Protein AF-0000000066465304 (afdb_homodimer)

Nearest PDB structures (foldseek):
  8gh6-assembly1_A  TM=4.533E-01  e=9.454E-10  Bombyx mori
  8uw3-assembly1_A  TM=4.690E-01  e=1.511E-08  Homo sapiens
  8sxu-assembly1_A  TM=4.057E-01  e=6.083E-07  Homo sapiens
  6usq-assembly1_A  TM=3.486E-01  e=1.284E-03  Tribolium castaneum
  8gh6-assembly1_A  TM=4.542E-01  e=4.093E-10  Bombyx mori

Foldseek 3Di:
DDPVVVVLVVVLVVLVVLLVVLVVLLVVLVVLLVVLQVVLVVDPDLLVSLLSLLQSLCVSVPHNVLSDDDDPVDPDDDPPCLVVCPLAPSVVSNVVNVVSVVVVVDVVCDPVNSVVSNVVSNVVSVLVSLLSVLLSLLSVQLSLCSVPVVPLDQPPPDPPDPPDRDDPLVVVVVVVLCVFFQDFDDFDLVLLLVVLCVLQVVDPQSVVLLVVLLVLLVVVVVVQLPDLQLAALVLLVLLLVLLVLLVQEDPSVNVVSVVCNVDRVSSHVLSNVLSVCSNVLLPDFFPDPAWAWDWAADLLGDIDIGTHGDPSVQSNQQQVLQSLLQSVLVSLLVSCPTPLFFQQDDDDDPVLLLQCCFQVVDPSPPVVVVFQFLSVVVVVCCSVQFQLNCGDNDSNDHQHCDRPDDDDDDQHNLNSVLLVQLLVLLVQVVCCQVPQKKKKWKWFFDVLQSNQRLSLLLSLCVSSVNDPSVSSSVVSQSFHFYDYVVVDPPDGTRTTRGGHHRSGSNSSSSQSSLCSSLQSQLCVQLRNFGWGDDRRITMGMDPPVSVLRSVVSNVVSCVNRVTGIDLQQTAMAMAGHDNPVPVPPPDDDPDPPDPPPPDPVPVPPCPDPPPPVPVRGRHHWHFFQQWTQDRVVSATAGNVVSVVVSLVQLLVQLVSGSRPLLNLQSCCCPLQPRLVSSLRFDFQSRALVSLVRSLVSSQVSQQVSQQPDPDDDPPDPRTRGDQSVVQVVSCVPPVDHDDDPLQACFDVQLSRSNRDDNSQQSVLQSVQRPDHLVVLQVVLVVVVVVVVVVSQVCCVVPNTDVVSVVVVVVVVPPPPDPDPPPPPPPPPPPHRDDPCSVCVSCSGNRSSNSVSSVRSSDRGDGHADDDDPLLLSQQSNFPDDPVDDADLRHNDPVVHDRRVSVSCVVCAVVCCVSNVGSRSHDRPSRPVVSVVVSNPDDNRGHD/DDPVVVVLVVVLVVLVVLLVVLVVLLVVLVVLLVVLQVVLVVDPDLLVSLLSLLQSLCVSVPHNVLSDDDDPVDPDDDPPCLVVCPLAPSVVSNVCNVVSVVVVVDVVCDPVNSVVSNVVSNVVSVLVSLLSVLLSLLSVQLSLCSVPVVPLDQPPPDPDDPPDRDDPLVVVQVVVLCVFFQDFDDFDLVLLLVVLCVQQVVDPQSVVLLVVLLVLLVVVVVVQLPDLQLAALVLLVLLLVLLVLLVQEDPSVNVVSVVCNVDRVSSHVLSNVLSVCSNVLLPDFFPDPAWAWDWAADLLGDIDIGTHGDPSVQSNQQQVLQSLLQSVLVSLLVSCPTPLFFQQDDDDDPVLLLQCCWQVVDPSPPVCVVPQFLSVVVVVCCSVQFQLNCGDNDSNDHQHCDRPDDDDDDQHNLNSVLLVQLLVLLVQVVCCQVPQKKKKWKWFFDVLQSNQRLSLLLSLCVSSVNDPSVSSSVVSQQFHFYDYVVVDPPDGTRTTRGGHHRSGSNSSSSQSSLCSSLQSQLCVQLRRFGWGDDRRITMGMGDPVSVLSSVVSNVVSCVNRVTGIDLQQTAMAMAGHDNPVPPPPPDDDPDPPDPPPPDPVPVPPPPDPPPPVPPRGRHHWHDFQQWTQDRVVSATAGNVVSVVVSLVQLLVQLVSGSRPLLNLQSCCCVLQPRLLSSLRFDFQSRALVSLVRSLVSSQVSQQVSQQPPPDDDPPDPRDRGDQSVVQVVSCVPPVDHDDDPLQACFDVQLSRSNRDDNSQQSVLQSVQRPDHLVVLQVVLVVVLVVVLVVSQVCCVVPNTDVVSVVVVVVVCPPPPDPDPPPPPPPPPPPHRDDPCSSCVSCSGNRSSNSVSSVRSSDRGDGHADDDDPLLLSQQSNFPDDPPDDADLRHNDPVVHDRRVSVSCVVCQVVCCVSNVGSRSHDRPSRPVVSVVVSNPDDNRGHD

Radius of gyration: 50.86 Å; Cα contacts (8 Å, |Δi|>4): 2459; chains: 2; bounding box: 109×138×116 Å

Solvent-accessible surface area (backbone atoms only — not comparable to full-atom values): 103966 Å² total; per-residue (Å²): 132,66,69,78,65,48,52,58,51,51,51,45,52,52,50,50,51,50,48,52,51,48,52,49,51,44,51,52,47,53,50,51,51,52,52,46,52,52,58,27,68,70,45,83,49,66,69,58,21,37,50,49,44,43,35,46,52,25,42,74,73,71,43,42,72,43,34,49,82,88,52,36,84,44,88,55,72,79,70,86,61,63,68,75,34,45,37,29,75,63,12,49,46,36,39,48,39,55,50,53,57,45,46,76,56,34,73,75,61,44,70,68,57,52,48,50,52,38,53,51,56,53,46,55,54,50,28,51,52,47,26,47,51,47,46,52,52,53,50,49,53,53,50,48,33,61,74,46,67,68,52,40,68,70,78,70,74,67,88,76,71,86,68,76,85,61,37,74,63,52,57,53,53,48,52,56,50,52,63,34,18,59,40,67,52,87,50,53,60,65,59,42,51,50,50,50,43,59,68,43,52,71,43,71,56,23,36,49,50,48,50,51,46,26,49,51,44,42,52,47,52,53,52,60,70,64,48,76,72,70,44,35,56,72,52,43,52,44,40,51,52,42,52,58,66,47,60,52,63,54,72,68,56,49,51,51,55,54,51,38,72,76,33,67,68,55,25,44,52,52,17,50,54,49,33,51,46,58,74,40,43,83,73,60,67,78,89,56,82,57,27,38,33,45,77,43,76,45,94,87,69,49,69,45,62,33,56,53,63,55,68,67,56,51,46,50,45,39,49,53,12,42,54,51,16,29,50,46,43,50,47,52,49,52,42,58,74,33,86,54,42,57,68,60,64,76,83,75,55,68,69,59,40,50,48,40,22,36,64,67,59,45,72,63,69,71,76,49,76,80,52,58,28,39,54,58,50,51,51,52,50,39,57,73,66,35,55,64,54,72,38,27,85,46,84,75,46,70,70,44,81,80,52,81,75,80,76,87,86,80,85,45,39,63,52,52,54,38,48,49,53,40,48,52,51,39,51,45,54,52,33,14,47,75,70,23,40,35,28,38,36,34,35,30,46,44,62,49,54,42,45,37,24,50,58,41,54,51,46,55,41,44,71,43,44,48,53,66,60,55,53,53,39,50,48,50,66,45,42,39,36,32,32,50,58,89,64,43,90,82,51,73,63,42,55,32,41,17,18,45,68,59,78,36,42,42,37,49,34,54,52,47,62,56,49,48,55,50,48,53,45,24,15,64,57,26,63,19,42,71,67,47,40,62,79,66,38,36,40,39,68,40,56,60,70,42,48,46,36,26,51,50,40,50,51,52,47,29,63,50,54,54,50,50,70,24,67,86,53,20,11,43,48,60,33,66,49,77,34,80,74,58,73,70,72,73,74,75,88,72,80,73,80,78,79,76,71,76,69,73,85,59,82,64,78,74,69,66,86,74,77,62,54,80,80,70,57,56,83,30,65,45,69,52,81,38,28,28,62,36,46,88,77,63,42,72,41,75,39,62,69,61,49,52,54,47,51,53,49,48,50,55,53,49,68,50,33,82,25,70,64,52,30,43,52,48,43,36,50,43,61,38,38,48,51,49,62,30,64,47,73,74,28,33,48,61,30,66,64,49,51,53,51,50,46,52,48,52,33,48,51,44,36,63,71,36,47,62,77,84,73,84,79,89,85,64,81,85,39,60,30,72,66,50,44,51,50,50,52,40,32,72,74,68,69,49,74,89,73,61,73,43,45,43,51,32,49,52,90,33,60,22,64,50,40,66,67,58,57,56,63,53,53,20,27,50,73,57,49,33,56,40,46,66,55,45,50,49,51,23,53,52,51,49,51,50,51,49,52,51,44,50,52,47,33,73,72,69,46,60,47,71,76,52,57,52,54,59,52,48,62,47,57,70,70,51,65,81,70,78,72,78,62,82,75,80,66,75,77,86,64,75,79,51,70,64,66,68,51,67,53,41,59,57,65,32,49,44,52,35,52,35,53,54,52,29,60,36,59,60,62,68,55,60,62,50,50,29,30,67,54,54,28,39,24,52,61,47,88,74,55,89,88,45,85,73,52,66,77,48,58,50,71,85,77,33,51,53,69,43,48,40,51,49,65,74,28,40,65,63,36,26,71,65,40,71,25,72,51,43,35,64,90,82,71,61,66,57,69,61,50,48,53,58,67,70,48,78,85,64,76,85,100,131,64,69,77,64,46,54,58,52,53,49,46,52,53,51,52,50,50,49,53,52,49,51,50,52,45,52,51,47,53,52,52,53,51,53,48,51,52,58,26,68,69,44,83,49,65,69,58,23,37,51,48,45,42,36,46,52,25,43,73,73,71,44,44,73,43,33,50,80,86,54,35,84,45,88,54,73,79,69,87,59,63,69,73,35,46,37,29,75,64,12,50,46,36,38,48,38,55,50,52,58,47,45,76,57,34,73,76,61,45,70,65,58,53,48,50,51,39,52,50,57,51,46,53,54,50,28,52,52,48,26,47,52,48,45,53,52,53,51,50,54,53,50,49,35,62,74,46,69,67,52,40,66,69,77,71,74,67,88,77,69,86,67,75,84,61,38,74,65,53,55,54,52,48,50,54,48,51,63,34,19,58,40,69,52,85,50,54,60,66,58,40,52,51,50,49,44,59,69,43,52,70,45,73,56,24,37,49,48,47,51,51,46,27,49,51,44,43,52,48,52,51,51,60,70,64,48,76,71,70,45,36,57,71,53,43,52,43,42,51,53,42,50,58,67,47,61,52,63,55,71,69,57,49,52,52,55,56,50,38,71,75,33,69,70,54,24,42,50,53,18,51,53,49,33,49,47,56,75,40,42,81,72,60,65,77,88,55,81,59,27,38,33,45,76,43,76,44,94,88,69,50,71,46,64,34,58,54,64,54,70,68,55,52,47,50,46,38,50,54,12,41,53,52,16,27,49,48,45,50,47,52,49,52,43,59,73,33,86,54,41,57,67,59,63,78,82,76,55,66,69,59,40,50,50,39,22,36,63,68,59,45,73,63,69,71,75,48,77,81,51,58,28,39,55,58,51,51,51,52,47,40,57,72,65,35,53,64,54,73,38,27,85,45,83,76,46,67,70,44,81,81,52,83,76,82,76,86,85,80,84,42,38,61,52,51,54,38,49,49,53,40,48,51,54,38,51,45,54,53,33,13,48,74,69,22,41,35,29,38,35,34,35,29,45,44,61,50,54,43,44,37,24,51,59,42,56,51,47,56,41,44,73,43,43,48,53,67,60,56,52,53,40,51,50,50,66,43,43,40,36,34,32,51,59,90,64,43,90,82,51,72,61,42,55,32,40,18,20,46,68,60,78,37,42,44,39,50,33,51,52,48,61,57,48,48,55,51,46,53,45,25,16,64,57,24,64,19,43,72,66,49,38,61,80,66,37,34,38,38,67,40,56,59,71,42,48,45,36,27,50,50,40,49,51,51,46,29,62,52,55,52,52,50,71,24,66,86,53,22,10,44,46,62,33,66,47,78,32,78,74,58,72,72,71,72,76,75,88,73,80,74,81,78,78,76,71,78,68,72,86,60,81,65,78,73,69,69,83,75,75,62,53,81,80,70,56,56,84,30,63,44,70,52,82,38,28,30,62,35,45,89,77,63,42,72,41,72,39,61,69,61,50,52,55,48,51,54,49,48,50,54,54,48,70,50,33,84,27,70,64,52,30,44,51,50,43,36,52,43,62,37,37,48,49,48,61,31,64,47,74,74,29,34,47,63,29,65,65,50,51,53,51,50,46,51,49,52,34,48,50,44,35,61,73,37,45,62,75,83,72,86,78,88,83,64,81,86,39,59,29,72,66,50,45,51,48,50,52,41,32,70,74,67,69,50,74,90,73,61,73,44,45,44,51,31,49,53,88,33,60,20,65,50,40,67,67,58,58,55,64,54,53,21,26,51,74,57,49,32,56,41,47,65,56,45,50,50,50,23,52,51,50,50,49,50,51,48,51,50,43,50,52,46,32,73,73,68,45,60,44,70,76,52,58,50,54,58,52,47,61,48,58,69,70,54,65,82,71,78,71,79,62,80,74,80,64,74,77,84,65,76,79,50,68,64,64,68,50,66,52,40,59,57,66,30,49,44,51,38,50,35,54,54,52,31,59,37,61,63,63,69,55,58,63,49,50,29,31,67,54,53,27,41,26,52,60,48,86,72,57,89,87,46,86,73,51,65,76,46,59,49,72,84,78,33,51,53,68,43,48,41,52,47,64,73,28,40,67,63,35,28,70,65,40,71,26,73,50,43,34,64,89,83,72,60,65,57,71,62,50,49,53,58,66,70,48,77,85,66,76,86,100

Sequence (1886 aa):
MSTTAALPQALQSITATKITELKKQRALFESRKSALLKEANSQTDLRERVRILLEGVTKIQGFPGDGLDTSDKDDAERDWNDRSCDGLTRSRYRNIRRFLFQSKYDSSISSGTLSSWEEELKRDLDLRSVKHEHALFFSQLVTEWLTNPNDPAAEEGTEGQSEHVGREEMHEQRAEWESLVFDPAQSDTAAIERYLEQLFAQTRLSQQALKDLRSSVKAFSKEMLADQKAFTPSTLKWIISGVISSDIFSPDKVVILKGFLENEDVAQEVADVLNMRLAQLDTWKWGSEVIPLEMRRQLNGKYRVYMDEDVLDALFLHYLGVQWGVKFKGIFGTFFNSHAWKRNAPPIPKRDLERRQYFLHENPKGDNDAQANLYKTRRETFERSYFMSQLPSTQGQTPTYDSDINGDLSTSPIDRKHSLLHLLITEARVAITLHGKITVLRSDFKWFGPSLPHSTLLTVLKFFHMPQIWLNFFKTFLEAPVRFVNDGPDAPARIRRRGVPMSHSLSDFLGEALLFCMDYSVSKSADGAFLYRLHDDFWFWGQEKLCVRAWGAMTEFSKVMGIEFNEEKTGTARLIGKNPRSSHQETSSSESEGVDEGGADNMSITSSASDINNNALPAGDLRWGFLKLDEGEGRFIIDQSQVDEHVKELKHQLDACRSIFSWIKAWNSYFARFFVNNFGKPAMCFGREHIEMAISTLQRIENELFMSPSNAYASTPRIHNAIDYLRLVIAQRFNVHNLPDGVFYFPVELGGLDLRNPLIPFLAIRENMRKTPEKTLEKAFIEDEKAYSAAKERFEKHGPSHTSAFVLNTYRRSHGGRDGSSSPSYKAPETFMSLEEFNKYTETTSKNLVLAYQELLVCPEQISVNRTPELMSEQSRLDDSPDEKLAPISSSWHSMNMYWKWVAELYCREMAKRYGGLAIVEKGVVPLGVLKVLREGKVKWQGMSTTAALPQALQSITATKITELKKQRALFESRKSALLKEANSQTDLRERVRILLEGVTKIQGFPGDGLDTSDKDDAERDWNDRSCDGLTRSRYRNIRRFLFQSKYDSSISSGTLSSWEEELKRDLDLRSVKHEHALFFSQLVTEWLTNPNDPAAEEGTEGQSEHVGREEMHEQRAEWESLVFDPAQSDTAAIERYLEQLFAQTRLSQQALKDLRSSVKAFSKEMLADQKAFTPSTLKWIISGVISSDIFSPDKVVILKGFLENEDVAQEVADVLNMRLAQLDTWKWGSEVIPLEMRRQLNGKYRVYMDEDVLDALFLHYLGVQWGVKFKGIFGTFFNSHAWKRNAPPIPKRDLERRQYFLHENPKGDNDAQANLYKTRRETFERSYFMSQLPSTQGQTPTYDSDINGDLSTSPIDRKHSLLHLLITEARVAITLHGKITVLRSDFKWFGPSLPHSTLLTVLKFFHMPQIWLNFFKTFLEAPVRFVNDGPDAPARIRRRGVPMSHSLSDFLGEALLFCMDYSVSKSADGAFLYRLHDDFWFWGQEKLCVRAWGAMTEFSKVMGIEFNEEKTGTARLIGKNPRSSHQETSSSESEGVDEGGADNMSITSSASDINNNALPAGDLRWGFLKLDEGEGRFIIDQSQVDEHVKELKHQLDACRSIFSWIKAWNSYFARFFVNNFGKPAMCFGREHIEMAISTLQRIENELFMSPSNAYASTPRIHNAIDYLRLVIAQRFNVHNLPDGVFYFPVELGGLDLRNPLIPFLAIRENMRKTPEKTLEKAFIEDEKAYSAAKERFEKHGPSHTSAFVLNTYRRSHGGRDGSSSPSYKAPETFMSLEEFNKYTETTSKNLVLAYQELLVCPEQISVNRTPELMSEQSRLDDSPDEKLAPISSSWHSMNMYWKWVAELYCREMAKRYGGLAIVEKGVVPLGVLKVLREGKVKWQG

Secondary structure (DSSP, 8-state):
--HHHHHHHHHHHHHHHHHHHHHHHHHHHHHHHHHHHHHHHT---HHHHHHHHHHHHHHHHT-GGGTSPP-SSS-PPP-TTGGGGTTSHHHHHHHHHHHHHHHHH-TTS-HHHHHHHHHHHHHHHHHHHHHHHHHHHHHHHHHHHHHSTT-S------SSS---SS-HHHHHHHHHHHHHHTS-----HHHHHHHHHHHHSSSHHHHHHHHHHHHHHHHHHHHHHH-TT---HHHHHHHHHHHHHHT-S-HHHHHHHHHHHH-HHHHHHHHHHHHHHHHTGGG---SSSSEEEEEEE-TTS-EEEEE---HHHHHHHHHHHHHHHHHHHHHHHHHHTSTTSPPSSPPPPHHHHHHHHHHH----SS-TTSS--HHHHHHHHIIIIITTTTS-SSTT----SS-----SSS--HHHHHHHHHHHHHHHHHHHHHHHSEEEEEEE-BTTHHHH-BHHHHHHHHHHTT--HHHHHHHHHHHS-EEEEGGG-TTSPPEE--BS--TT-HHHHHHHHHHHHHHHHHHHHHTTT---EEETTEEEEEE-HHHHHHHHHHHHHHHHHHT--B-GGG-EEEEEE---TTTTSTT-------------S--------SS---GGGS--PPPEETTEEEETTTTEEEE-HHHHHHHHHHHHHHHHT--SHHHHHHHHIIIIIIIIHHTT----TTT-HHHHHHHHHHHHHHHHHHH---S-S-TTSPP--SHHHHHHHHHHHHH------THHHHS-GGGT------THHHHHHHHTT--S-HHHHHHHHHHHHHHHHHHHHHHHHHH-S-HHHHHHHHHHHHHT--SS-----------SPPPHHHHTTTHHHH-HHHHHHHHHHH--PPPPPPPPPHHHHHHHHTS---TTSPPPSS-S-GGGS-HHHHHHHHHHHHHHHHHHSSS-SS-TTTS-HHHHHHHHHSPP----/--HHHHHHHHHHHHHHHHHHHHHHHHHHHHHHHHHHHHHHHT---HHHHHHHHHHHHHHHHT-GGGTSPP-SSS-PPP-TTGGGGTTSTHHHHHHHHHHHHHHHH-TTS-HHHHHHHHHHHHHHHHHHHHHHHHHHHHHHHHHHHHHSTT-S------SSS---SS-HHHHHHHHHHHHHHTS-----HHHHHHHHHHHHSSSHHHHHHHHHHHHHHHHHHHHHHH-TT---HHHHHHHHHHHHHHT-S-HHHHHHHHHHHH-HHHHHHHHHHHHHHHHTGGG---SSSSEEEEEEE-TTS-EEEEE---HHHHHHHHHHHHHHHHHHHHHHHHHHTSTTSPPSSPPPPHHHHHHHHHHH----SS-TTSS--HHHHHHHHIIIIITTTTS-SSTT----SS-----SSS--HHHHHHHHHHHHHHHHHHHHHHHSEEEEEEE-BTTHHHH-BHHHHHHHHHHTT--HHHHHHHHHHHS-EEEEGGG-TTSPPEE--BS--TT-HHHHHHHHHHHHHHHHHHHHHTTT---EEETTEEEEEE-HHHHHHHHHHHHHHHHHHT--B-GGG-EEEEEE---TTTTSTT----------------------SS---GGGS--PPPEETTEEEETTTTEEEE-HHHHHHHHHHHHHHHHT--SHHHHHHHHIIIIIIIIHHTT----TTT-HHHHHHHHHHHHHHHHHHH---S-S-TTSPPP-SHHHHHHHHHHHHH------THHHHS-GGGT------THHHHHHHHTT--S-HHHHHHHHHHHHHHHHHHHHHHHHHH-S-HHHHHHHHHHHHHT--SS-----------SPPPHHHHTTTHHHH-HHHHHHHHHHH--PPPPPPPPPHHHHHHHHTS---TTSPPPSS-S-GGGS-HHHHHHHHHHHHHHHHHHSSS-SS-TTTS-HHHHHHHHHSPP----

Organism: Ajellomyces capsulatus (strain G186AR / H82 / ATCC MYA-2454 / RMSCC 2432) (NCBI:txid447093)

Structure (mmCIF, N/CA/C/O backbone):
data_AF-0000000066465304-model_v1
#
loop_
_entity.id
_entity.type
_entity.pdbx_description
1 polymer 'Reverse transcriptase domain-containing protein'
#
loop_
_atom_site.group_PDB
_atom_site.id
_atom_site.type_symbol
_atom_site.label_atom_id
_atom_site.label_alt_id
_atom_site.label_comp_id
_atom_site.label_asym_id
_atom_site.label_entity_id
_atom_site.label_seq_id
_atom_site.pdbx_PDB_ins_code
_atom_site.Cartn_x
_atom_site.Cartn_y
_atom_site.Cartn_z
_atom_site.occupancy
_atom_site.B_iso_or_equiv
_atom_site.auth_seq_id
_atom_site.auth_comp_id
_atom_site.auth_asym_id
_atom_site.auth_atom_id
_atom_site.pdbx_PDB_model_num
ATOM 1 N N . MET A 1 1 ? -39.438 32.562 21.875 1 24.58 1 MET A N 1
ATOM 2 C CA . MET A 1 1 ? -38.781 31.375 22.406 1 24.58 1 MET A CA 1
ATOM 3 C C . MET A 1 1 ? -37.531 31.047 21.609 1 24.58 1 MET A C 1
ATOM 5 O O . MET A 1 1 ? -37.594 30.812 20.406 1 24.58 1 MET A O 1
ATOM 9 N N . SER A 1 2 ? -36.438 31.547 21.953 1 30.86 2 SER A N 1
ATOM 10 C CA . SER A 1 2 ? -35.25 31.781 21.172 1 30.86 2 SER A CA 1
ATOM 11 C C . SER A 1 2 ? -34.688 30.469 20.625 1 30.86 2 SER A C 1
ATOM 13 O O . SER A 1 2 ? -34.75 29.438 21.281 1 30.86 2 SER A O 1
ATOM 15 N N . THR A 1 3 ? -34.656 30.344 19.406 1 37.25 3 THR A N 1
ATOM 16 C CA . THR A 1 3 ? -34.156 29.281 18.562 1 37.25 3 THR A CA 1
ATOM 17 C C . THR A 1 3 ? -32.875 28.672 19.141 1 37.25 3 THR A C 1
ATOM 19 O O . THR A 1 3 ? -32.5 27.562 18.781 1 37.25 3 THR A O 1
ATOM 22 N N . THR A 1 4 ? -31.984 29.438 19.75 1 42.56 4 THR A N 1
ATOM 23 C CA . THR A 1 4 ? -30.688 29.016 20.297 1 42.56 4 THR A CA 1
ATOM 24 C C . THR A 1 4 ? -30.891 28 21.406 1 42.56 4 THR A C 1
ATOM 26 O O . THR A 1 4 ? -29.984 27.203 21.719 1 42.56 4 THR A O 1
ATOM 29 N N . ALA A 1 5 ? -32 28.125 22.281 1 48.56 5 ALA A N 1
ATOM 30 C CA . ALA A 1 5 ? -32.344 27.172 23.328 1 48.56 5 ALA A CA 1
ATOM 31 C C . ALA A 1 5 ? -32.781 25.828 22.75 1 48.56 5 ALA A C 1
ATOM 33 O O . ALA A 1 5 ? -32.75 24.797 23.422 1 48.56 5 ALA A O 1
ATOM 34 N N . ALA A 1 6 ? -33.188 25.891 21.531 1 52.84 6 ALA A N 1
ATOM 35 C CA . ALA A 1 6 ? -33.844 24.719 20.938 1 52.84 6 ALA A CA 1
ATOM 36 C C . ALA A 1 6 ? -32.781 23.719 20.453 1 52.84 6 ALA A C 1
ATOM 38 O O . ALA A 1 6 ? -33 22.5 20.547 1 52.84 6 ALA A O 1
ATOM 39 N N . LEU A 1 7 ? -31.562 24.125 19.969 1 57.12 7 LEU A N 1
ATOM 40 C CA . LEU A 1 7 ? -30.578 23.203 19.422 1 57.12 7 LEU A CA 1
ATOM 41 C C . LEU A 1 7 ? -29.953 22.344 20.516 1 57.12 7 LEU A C 1
ATOM 43 O O . LEU A 1 7 ? -29.875 21.125 20.391 1 57.12 7 LEU A O 1
ATOM 47 N N . PRO A 1 8 ? -29.734 23.031 21.641 1 62.78 8 PRO A N 1
ATOM 48 C CA . PRO A 1 8 ? -29.156 22.188 22.703 1 62.78 8 PRO A CA 1
ATOM 49 C C . PRO A 1 8 ? -30.156 21.172 23.234 1 62.78 8 PRO A C 1
ATOM 51 O O . PRO A 1 8 ? -29.781 20.031 23.547 1 62.78 8 PRO A O 1
ATOM 54 N N . GLN A 1 9 ? -31.406 21.578 23.219 1 66.31 9 GLN A N 1
ATOM 55 C CA . GLN A 1 9 ? -32.406 20.641 23.719 1 66.31 9 GLN A CA 1
ATOM 56 C C . GLN A 1 9 ? -32.656 19.5 22.734 1 66.31 9 GLN A C 1
ATOM 58 O O . GLN A 1 9 ? -32.812 18.344 23.125 1 66.31 9 GLN A O 1
ATOM 63 N N . ALA A 1 10 ? -32.656 19.859 21.516 1 68.31 10 ALA A N 1
ATOM 64 C CA . ALA A 1 10 ? -32.781 18.844 20.484 1 68.31 10 ALA A CA 1
ATOM 65 C C . ALA A 1 10 ? -31.594 17.891 20.484 1 68.31 10 ALA A C 1
ATOM 67 O O . ALA A 1 10 ? -31.766 16.672 20.359 1 68.31 10 ALA A O 1
ATOM 68 N N . LEU A 1 11 ? -30.5 18.453 20.656 1 74.12 11 LEU A N 1
ATOM 69 C CA . LEU A 1 11 ? -29.281 17.641 20.672 1 74.12 11 LEU A CA 1
ATOM 70 C C . LEU A 1 11 ? -29.234 16.766 21.906 1 74.12 11 LEU A C 1
ATOM 72 O O . LEU A 1 11 ? -28.75 15.633 21.859 1 74.12 11 LEU A O 1
ATOM 76 N N . GLN A 1 12 ? -29.781 17.234 22.984 1 77 12 GLN A N 1
ATOM 77 C CA . GLN A 1 12 ? -29.844 16.453 24.219 1 77 12 GLN A CA 1
ATOM 78 C C . GLN A 1 12 ? -30.766 15.25 24.062 1 77 12 GLN A C 1
ATOM 80 O O . GLN A 1 12 ? -30.453 14.156 24.547 1 77 12 GLN A O 1
ATOM 85 N N . SER A 1 13 ? -31.844 15.469 23.406 1 75.88 13 SER A N 1
ATOM 86 C CA . SER A 1 13 ? -32.812 14.383 23.188 1 75.88 13 SER A CA 1
ATOM 87 C C . SER A 1 13 ? -32.219 13.328 22.25 1 75.88 13 SER A C 1
ATOM 89 O O . SER A 1 13 ? -32.406 12.125 22.484 1 75.88 13 SER A O 1
ATOM 91 N N . ILE A 1 14 ? -31.625 13.734 21.281 1 72.31 14 ILE A N 1
ATOM 92 C CA . ILE A 1 14 ? -31.031 12.82 20.328 1 72.31 14 ILE A CA 1
ATOM 93 C C . ILE A 1 14 ? -29.938 12.008 21 1 72.31 14 ILE A C 1
ATOM 95 O O . ILE A 1 14 ? -29.828 10.797 20.797 1 72.31 14 ILE A O 1
ATOM 99 N N . THR A 1 15 ? -29.109 12.664 21.797 1 77.31 15 THR A N 1
ATOM 100 C CA . THR A 1 15 ? -28.031 11.992 22.5 1 77.31 15 THR A CA 1
ATOM 101 C C . THR A 1 15 ? -28.578 10.992 23.516 1 77.31 15 THR A C 1
ATOM 103 O O . THR A 1 15 ? -28.031 9.898 23.672 1 77.31 15 THR A O 1
ATOM 106 N N . ALA A 1 16 ? -29.641 11.375 24.141 1 79.31 16 ALA A N 1
ATOM 107 C CA . ALA A 1 16 ? -30.25 10.477 25.109 1 79.31 16 ALA A CA 1
ATOM 108 C C . ALA A 1 16 ? -30.797 9.227 24.438 1 79.31 16 ALA A C 1
ATOM 110 O O . ALA A 1 16 ? -30.688 8.117 24.969 1 79.31 16 ALA A O 1
ATOM 111 N N . THR A 1 17 ? -31.391 9.367 23.312 1 78.12 17 THR A N 1
ATOM 112 C CA . THR A 1 17 ? -31.891 8.242 22.547 1 78.12 17 THR A CA 1
ATOM 113 C C . THR A 1 17 ? -30.75 7.352 22.078 1 78.12 17 THR A C 1
ATOM 115 O O . THR A 1 17 ? -30.859 6.121 22.094 1 78.12 17 THR A O 1
ATOM 118 N N . LYS A 1 18 ? -29.75 7.988 21.625 1 76.56 18 LYS A N 1
ATOM 119 C CA . LYS A 1 18 ? -28.594 7.234 21.172 1 76.56 18 LYS A CA 1
ATOM 120 C C . LYS A 1 18 ? -27.969 6.426 22.312 1 76.56 18 LYS A C 1
ATOM 122 O O . LYS A 1 18 ? -27.516 5.297 22.109 1 76.56 18 LYS A O 1
ATOM 127 N N . ILE A 1 19 ? -27.969 6.934 23.5 1 83.06 19 ILE A N 1
ATOM 128 C CA . ILE A 1 19 ? -27.406 6.254 24.672 1 83.06 19 ILE A CA 1
ATOM 129 C C . ILE A 1 19 ? -28.25 5.035 25.016 1 83.06 19 ILE A C 1
ATOM 131 O O . ILE A 1 19 ? -27.719 3.971 25.344 1 83.06 19 ILE A O 1
ATOM 135 N N . THR A 1 20 ? -29.531 5.277 24.875 1 83.31 20 THR A N 1
ATOM 136 C CA . THR A 1 20 ? -30.438 4.168 25.172 1 83.31 20 THR A CA 1
ATOM 137 C C . THR A 1 20 ? -30.266 3.045 24.156 1 83.31 20 THR A C 1
ATOM 139 O O . THR A 1 20 ? -30.25 1.866 24.516 1 83.31 20 THR A O 1
ATOM 142 N N . GLU A 1 21 ? -30.141 3.443 22.969 1 82.06 21 GLU A N 1
ATOM 143 C CA . GLU A 1 21 ? -29.938 2.449 21.922 1 82.06 21 GLU A CA 1
ATOM 144 C C . GLU A 1 21 ? -28.594 1.741 22.094 1 82.06 21 GLU A C 1
ATOM 146 O O . GLU A 1 21 ? -28.484 0.542 21.828 1 82.06 21 GLU A O 1
ATOM 151 N N . LEU A 1 22 ? -27.594 2.447 22.484 1 85.19 22 LEU A N 1
ATOM 152 C CA . LEU A 1 22 ? -26.266 1.87 22.688 1 85.19 22 LEU A CA 1
ATOM 153 C C . LEU A 1 22 ? -26.281 0.895 23.859 1 85.19 22 LEU A C 1
ATOM 155 O O . LEU A 1 22 ? -25.609 -0.135 23.828 1 85.19 22 LEU A O 1
ATOM 159 N N . LYS A 1 23 ? -27.031 1.229 24.859 1 87.75 23 LYS A N 1
ATOM 160 C CA . LYS A 1 23 ? -27.156 0.338 26.016 1 87.75 23 LYS A CA 1
ATOM 161 C C . LYS A 1 23 ? -27.844 -0.964 25.625 1 87.75 23 LYS A C 1
ATOM 163 O O . LYS A 1 23 ? -27.453 -2.043 26.078 1 87.75 23 LYS A O 1
ATOM 168 N N . LYS A 1 24 ? -28.797 -0.815 24.781 1 88 24 LYS A N 1
ATOM 169 C CA . LYS A 1 24 ? -29.516 -1.999 24.312 1 88 24 LYS A CA 1
ATOM 170 C C . LYS A 1 24 ? -28.609 -2.867 23.438 1 88 24 LYS A C 1
ATOM 172 O O . LYS A 1 24 ? -28.609 -4.094 23.562 1 88 24 LYS A O 1
ATOM 177 N N . GLN A 1 25 ? -27.938 -2.238 22.578 1 85.81 25 GLN A N 1
ATOM 178 C CA . GLN A 1 25 ? -27.031 -2.961 21.703 1 85.81 25 GLN A CA 1
ATOM 179 C C . GLN A 1 25 ? -25.938 -3.676 22.5 1 85.81 25 GLN A C 1
ATOM 181 O O . GLN A 1 25 ? -25.562 -4.801 22.172 1 85.81 25 GLN A O 1
ATOM 186 N N . ARG A 1 26 ? -25.422 -2.988 23.516 1 89.75 26 ARG A N 1
ATOM 187 C CA . ARG A 1 26 ? -24.391 -3.598 24.359 1 89.75 26 ARG A CA 1
ATOM 188 C C . ARG A 1 26 ? -24.953 -4.801 25.109 1 89.75 26 ARG A C 1
ATOM 190 O O . ARG A 1 26 ? -24.297 -5.852 25.188 1 89.75 26 ARG A O 1
ATOM 197 N N . ALA A 1 27 ? -26.094 -4.633 25.609 1 91.56 27 ALA A N 1
ATOM 198 C CA . ALA A 1 27 ? -26.703 -5.727 26.344 1 91.56 27 ALA A CA 1
ATOM 199 C C . ALA A 1 27 ? -26.984 -6.926 25.438 1 91.56 27 ALA A C 1
ATOM 201 O O . ALA A 1 27 ? -26.75 -8.07 25.828 1 91.56 27 ALA A O 1
ATOM 202 N N . LEU A 1 28 ? -27.469 -6.617 24.281 1 90.25 28 LEU A N 1
ATOM 203 C CA . LEU A 1 28 ? -27.734 -7.68 23.312 1 90.25 28 LEU A CA 1
ATOM 204 C C . LEU A 1 28 ? -26.422 -8.375 22.906 1 90.25 28 LEU A C 1
ATOM 206 O O . LEU A 1 28 ? -26.375 -9.602 22.828 1 90.25 28 LEU A O 1
ATOM 210 N N . PHE A 1 29 ? -25.422 -7.645 22.672 1 93.44 29 PHE A N 1
ATOM 211 C CA . PHE A 1 29 ? -24.125 -8.211 22.312 1 93.44 29 PHE A CA 1
ATOM 212 C C . PHE A 1 29 ? -23.594 -9.086 23.422 1 93.44 29 PHE A C 1
ATOM 214 O O . PHE A 1 29 ? -23.109 -10.195 23.188 1 93.44 29 PHE A O 1
ATOM 221 N N . GLU A 1 30 ? -23.656 -8.609 24.625 1 94.56 30 GLU A N 1
ATOM 222 C CA . GLU A 1 30 ? -23.109 -9.352 25.75 1 94.56 30 GLU A CA 1
ATOM 223 C C . GLU A 1 30 ? -23.875 -10.656 25.969 1 94.56 30 GLU A C 1
ATOM 225 O O . GLU A 1 30 ? -23.297 -11.664 26.391 1 94.56 30 GLU A O 1
ATOM 230 N N . SER A 1 31 ? -25.125 -10.609 25.719 1 94.44 31 SER A N 1
ATOM 231 C CA . SER A 1 31 ? -25.938 -11.82 25.828 1 94.44 31 SER A CA 1
ATOM 232 C C . SER A 1 31 ? -25.531 -12.844 24.766 1 94.44 31 SER A C 1
ATOM 234 O O . SER A 1 31 ? -25.391 -14.031 25.062 1 94.44 31 SER A O 1
ATOM 236 N N . ARG A 1 32 ? -25.406 -12.375 23.562 1 93.94 32 ARG A N 1
ATOM 237 C CA . ARG A 1 32 ? -25 -13.258 22.469 1 93.94 32 ARG A CA 1
ATOM 238 C C . ARG A 1 32 ? -23.594 -13.797 22.703 1 93.94 32 ARG A C 1
ATOM 240 O O . ARG A 1 32 ? -23.312 -14.961 22.391 1 93.94 32 ARG A O 1
ATOM 247 N N . LYS A 1 33 ? -22.672 -12.898 23.141 1 95.94 33 LYS A N 1
ATOM 248 C CA . LYS A 1 33 ? -21.312 -13.305 23.453 1 95.94 33 LYS A CA 1
ATOM 249 C C . LYS A 1 33 ? -21.297 -14.414 24.5 1 95.94 33 LYS A C 1
ATOM 251 O O . LYS A 1 33 ? -20.609 -15.43 24.328 1 95.94 33 LYS A O 1
ATOM 256 N N . SER A 1 34 ? -22.078 -14.258 25.547 1 95.94 34 SER A N 1
ATOM 257 C CA . SER A 1 34 ? -22.109 -15.25 26.625 1 95.94 34 SER A CA 1
ATOM 258 C C . SER A 1 34 ? -22.688 -16.578 26.125 1 95.94 34 SER A C 1
ATOM 260 O O . SER A 1 34 ? -22.203 -17.641 26.516 1 95.94 34 SER A O 1
ATOM 262 N N . ALA A 1 35 ? -23.688 -16.531 25.312 1 95.62 35 ALA A N 1
ATOM 263 C CA . ALA A 1 35 ? -24.297 -17.734 24.734 1 95.62 35 ALA A CA 1
ATOM 264 C C . ALA A 1 35 ? -23.312 -18.469 23.844 1 95.62 35 ALA A C 1
ATOM 266 O O . ALA A 1 35 ? -23.234 -19.703 23.875 1 95.62 35 ALA A O 1
ATOM 267 N N . LEU A 1 36 ? -22.625 -17.703 23.031 1 95.94 36 LEU A N 1
ATOM 268 C CA . LEU A 1 36 ? -21.641 -18.281 22.109 1 95.94 36 LEU A CA 1
ATOM 269 C C . LEU A 1 36 ? -20.516 -18.953 22.891 1 95.94 36 LEU A C 1
ATOM 271 O O . LEU A 1 36 ? -20.094 -20.062 22.547 1 95.94 36 LEU A O 1
ATOM 275 N N . LEU A 1 37 ? -20 -18.297 23.953 1 96.5 37 LEU A N 1
ATOM 276 C CA . LEU A 1 37 ? -18.906 -18.859 24.734 1 96.5 37 LEU A CA 1
ATOM 277 C C . LEU A 1 37 ? -19.359 -20.109 25.484 1 96.5 37 LEU A C 1
ATOM 279 O O . LEU A 1 37 ? -18.578 -21.062 25.625 1 96.5 37 LEU A O 1
ATOM 283 N N . LYS A 1 38 ? -20.594 -20.125 25.906 1 95.81 38 LYS A N 1
ATOM 284 C CA . LYS A 1 38 ? -21.141 -21.312 26.562 1 95.81 38 LYS A CA 1
ATOM 285 C C . LYS A 1 38 ? -21.234 -22.484 25.609 1 95.81 38 LYS A C 1
ATOM 287 O O . LYS A 1 38 ? -20.891 -23.609 25.953 1 95.81 38 LYS A O 1
ATOM 292 N N . GLU A 1 39 ? -21.656 -22.234 24.422 1 95.56 39 GLU A N 1
ATOM 293 C CA . GLU A 1 39 ? -21.75 -23.266 23.406 1 95.56 39 GLU A CA 1
ATOM 294 C C . GLU A 1 39 ? -20.375 -23.797 23.016 1 95.56 39 GLU A C 1
ATOM 296 O O . GLU A 1 39 ? -20.188 -25.016 22.875 1 95.56 39 GLU A O 1
ATOM 301 N N . ALA A 1 40 ? -19.438 -22.906 22.812 1 96.19 40 ALA A N 1
ATOM 302 C CA . ALA A 1 40 ? -18.078 -23.297 22.438 1 96.19 40 ALA A CA 1
ATOM 303 C C . ALA A 1 40 ? -17.422 -24.109 23.562 1 96.19 40 ALA A C 1
ATOM 305 O O . ALA A 1 40 ? -16.781 -25.125 23.297 1 96.19 40 ALA A O 1
ATOM 306 N N . ASN A 1 41 ? -17.625 -23.688 24.812 1 93.5 41 ASN A N 1
ATOM 307 C CA . ASN A 1 41 ? -16.984 -24.328 25.953 1 93.5 41 ASN A CA 1
ATOM 308 C C . ASN A 1 41 ? -17.594 -25.703 26.234 1 93.5 41 ASN A C 1
ATOM 310 O O . ASN A 1 41 ? -16.984 -26.531 26.922 1 93.5 41 ASN A O 1
ATOM 314 N N . SER A 1 42 ? -18.703 -25.969 25.672 1 93.31 42 SER A N 1
ATOM 315 C CA . SER A 1 42 ? -19.359 -27.266 25.875 1 93.31 42 SER A CA 1
ATOM 316 C C . SER A 1 42 ? -18.734 -28.344 25 1 93.31 42 SER A C 1
ATOM 318 O O . SER A 1 42 ? -18.906 -29.531 25.25 1 93.31 42 SER A O 1
ATOM 320 N N . GLN A 1 43 ? -17.984 -27.922 24 1 93.31 43 GLN A N 1
ATOM 321 C CA . GLN A 1 43 ? -17.344 -28.875 23.094 1 93.31 43 GLN A CA 1
ATOM 322 C C . GLN A 1 43 ? -15.977 -29.297 23.625 1 93.31 43 GLN A C 1
ATOM 324 O O . GLN A 1 43 ? -15.219 -28.484 24.125 1 93.31 43 GLN A O 1
ATOM 329 N N . THR A 1 44 ? -15.688 -30.516 23.469 1 91.25 44 THR A N 1
ATOM 330 C CA . THR A 1 44 ? -14.406 -31.031 23.938 1 91.25 44 THR A CA 1
ATOM 331 C C . THR A 1 44 ? -13.375 -31.016 22.812 1 91.25 44 THR A C 1
ATOM 333 O O . THR A 1 44 ? -12.172 -30.891 23.062 1 91.25 44 THR A O 1
ATOM 336 N N . ASP A 1 45 ? -13.867 -31.141 21.625 1 93.62 45 ASP A N 1
ATOM 337 C CA . ASP A 1 45 ? -12.961 -31.125 20.484 1 93.62 45 ASP A CA 1
ATOM 338 C C . ASP A 1 45 ? -12.516 -29.703 20.141 1 93.62 45 ASP A C 1
ATOM 340 O O . ASP A 1 45 ? -13.352 -28.828 19.938 1 93.62 45 ASP A O 1
ATOM 344 N N . LEU A 1 46 ? -11.211 -29.516 20.156 1 94.12 46 LEU A N 1
ATOM 345 C CA . LEU A 1 46 ? -10.648 -28.203 19.938 1 94.12 46 LEU A CA 1
ATOM 346 C C . LEU A 1 46 ? -11.07 -27.656 18.578 1 94.12 46 LEU A C 1
ATOM 348 O O . LEU A 1 46 ? -11.375 -26.469 18.438 1 94.12 46 LEU A O 1
ATOM 352 N N . ARG A 1 47 ? -11.023 -28.453 17.484 1 94.38 47 ARG A N 1
ATOM 353 C CA . ARG A 1 47 ? -11.398 -28.016 16.141 1 94.38 47 ARG A CA 1
ATOM 354 C C . ARG A 1 47 ? -12.859 -27.578 16.094 1 94.38 47 ARG A C 1
ATOM 356 O O . ARG A 1 47 ? -13.195 -26.562 15.484 1 94.38 47 ARG A O 1
ATOM 363 N N . GLU A 1 48 ? -13.695 -28.312 16.75 1 95.19 48 GLU A N 1
ATOM 364 C CA . GLU A 1 48 ? -15.117 -27.984 16.781 1 95.19 48 GLU A CA 1
ATOM 365 C C . GLU A 1 48 ? -15.359 -26.688 17.562 1 95.19 48 GLU A C 1
ATOM 367 O O . GLU A 1 48 ? -16.25 -25.906 17.234 1 95.19 48 GLU A O 1
ATOM 372 N N . ARG A 1 49 ? -14.609 -26.531 18.609 1 96.31 49 ARG A N 1
ATOM 373 C CA . ARG A 1 49 ? -14.719 -25.297 19.375 1 96.31 49 ARG A CA 1
ATOM 374 C C . ARG A 1 49 ? -14.375 -24.094 18.516 1 96.31 49 ARG A C 1
ATOM 376 O O . ARG A 1 49 ? -15.07 -23.078 18.547 1 96.31 49 ARG A O 1
ATOM 383 N N . VAL A 1 50 ? -13.289 -24.203 17.781 1 96.44 50 VAL A N 1
ATOM 384 C CA . VAL A 1 50 ? -12.859 -23.109 16.906 1 96.44 50 VAL A CA 1
ATOM 385 C C . VAL A 1 50 ? -13.914 -22.859 15.836 1 96.44 50 VAL A C 1
ATOM 387 O O . VAL A 1 50 ? -14.195 -21.703 15.492 1 96.44 50 VAL A O 1
ATOM 390 N N . ARG A 1 51 ? -14.516 -23.922 15.297 1 96 51 ARG A N 1
ATOM 391 C CA . ARG A 1 51 ? -15.555 -23.781 14.281 1 96 51 ARG A CA 1
ATOM 392 C C . ARG A 1 51 ? -16.766 -23.031 14.82 1 96 51 ARG A C 1
ATOM 394 O O . ARG A 1 51 ? -17.25 -22.094 14.18 1 96 51 ARG A O 1
ATOM 401 N N . ILE A 1 52 ? -17.188 -23.391 16.016 1 96.5 52 ILE A N 1
ATOM 402 C CA . ILE A 1 52 ? -18.359 -22.766 16.641 1 96.5 52 ILE A CA 1
ATOM 403 C C . ILE A 1 52 ? -18.078 -21.281 16.906 1 96.5 52 ILE A C 1
ATOM 405 O O . ILE A 1 52 ? -18.922 -20.438 16.625 1 96.5 52 ILE A O 1
ATOM 409 N N . LEU A 1 53 ? -16.891 -21.047 17.406 1 96.75 53 LEU A N 1
ATOM 410 C CA . LEU A 1 53 ? -16.5 -19.672 17.688 1 96.75 53 LEU A CA 1
ATOM 411 C C . LEU A 1 53 ? -16.438 -18.844 16.406 1 96.75 53 LEU A C 1
ATOM 413 O O . LEU A 1 53 ? -16.906 -17.703 16.359 1 96.75 53 LEU A O 1
ATOM 417 N N . LEU A 1 54 ? -15.82 -19.438 15.328 1 96.56 54 LEU A N 1
ATOM 418 C CA . LEU A 1 54 ? -15.68 -18.734 14.055 1 96.56 54 LEU A CA 1
ATOM 419 C C . LEU A 1 54 ? -17.047 -18.391 13.477 1 96.56 54 LEU A C 1
ATOM 421 O O . LEU A 1 54 ? -17.297 -17.25 13.078 1 96.56 54 LEU A O 1
ATOM 425 N N . GLU A 1 55 ? -18 -19.297 13.477 1 95.94 55 GLU A N 1
ATOM 426 C CA . GLU A 1 55 ? -19.328 -19.078 12.945 1 95.94 55 GLU A CA 1
ATOM 427 C C . GLU A 1 55 ? -20.109 -18.078 13.797 1 95.94 55 GLU A C 1
ATOM 429 O O . GLU A 1 55 ? -20.828 -17.219 13.266 1 95.94 55 GLU A O 1
ATOM 434 N N . GLY A 1 56 ? -19.906 -18.203 15.094 1 95.38 56 GLY A N 1
ATOM 435 C CA . GLY A 1 56 ? -20.578 -17.281 15.992 1 95.38 56 GLY A CA 1
ATOM 436 C C . GLY A 1 56 ? -20.078 -15.852 15.875 1 95.38 56 GLY A C 1
ATOM 437 O O . GLY A 1 56 ? -20.859 -14.906 15.828 1 95.38 56 GLY A O 1
ATOM 438 N N . VAL A 1 57 ? -18.75 -15.695 15.836 1 95 57 VAL A N 1
ATOM 439 C CA . VAL A 1 57 ? -18.141 -14.375 15.758 1 95 57 VAL A CA 1
ATOM 440 C C . VAL A 1 57 ? -18.531 -13.703 14.445 1 95 57 VAL A C 1
ATOM 442 O O . VAL A 1 57 ? -18.875 -12.516 14.43 1 95 57 VAL A O 1
ATOM 445 N N . THR A 1 58 ? -18.438 -14.445 13.312 1 94 58 THR A N 1
ATOM 446 C CA . THR A 1 58 ? -18.766 -13.867 12.016 1 94 58 THR A CA 1
ATOM 447 C C . THR A 1 58 ? -20.25 -13.523 11.938 1 94 58 THR A C 1
ATOM 449 O O . THR A 1 58 ? -20.625 -12.539 11.305 1 94 58 THR A O 1
ATOM 452 N N . LYS A 1 59 ? -21.109 -14.258 12.586 1 92.12 59 LYS A N 1
ATOM 453 C CA . LYS A 1 59 ? -22.531 -13.953 12.656 1 92.12 59 LYS A CA 1
ATOM 454 C C . LYS A 1 59 ? -22.781 -12.672 13.445 1 92.12 59 LYS A C 1
ATOM 456 O O . LYS A 1 59 ? -23.562 -11.82 13.023 1 92.12 59 LYS A O 1
ATOM 461 N N . ILE A 1 60 ? -22.125 -12.594 14.523 1 90.75 60 ILE A N 1
ATOM 462 C CA . ILE A 1 60 ? -22.281 -11.43 15.383 1 90.75 60 ILE A CA 1
ATOM 463 C C . ILE A 1 60 ? -21.781 -10.18 14.648 1 90.75 60 ILE A C 1
ATOM 465 O O . ILE A 1 60 ? -22.344 -9.094 14.797 1 90.75 60 ILE A O 1
ATOM 469 N N . GLN A 1 61 ? -20.766 -10.352 13.812 1 86.69 61 GLN A N 1
ATOM 470 C CA . GLN A 1 61 ? -20.188 -9.227 13.07 1 86.69 61 GLN A CA 1
ATOM 471 C C . GLN A 1 61 ? -21.047 -8.875 11.859 1 86.69 61 GLN A C 1
ATOM 473 O O . GLN A 1 61 ? -20.859 -7.828 11.242 1 86.69 61 GLN A O 1
ATOM 478 N N . GLY A 1 62 ? -22 -9.758 11.484 1 83.5 62 GLY A N 1
ATOM 479 C CA . GLY A 1 62 ? -22.938 -9.453 10.422 1 83.5 62 GLY A CA 1
ATOM 480 C C . GLY A 1 62 ? -22.562 -10.094 9.094 1 83.5 62 GLY A C 1
ATOM 481 O O . GLY A 1 62 ? -23.141 -9.773 8.055 1 83.5 62 GLY A O 1
ATOM 482 N N . PHE A 1 63 ? -21.484 -10.906 9.125 1 86.62 63 PHE A N 1
ATOM 483 C CA . PHE A 1 63 ? -21.062 -11.57 7.898 1 86.62 63 PHE A CA 1
ATOM 484 C C . PHE A 1 63 ? -20.953 -13.078 8.109 1 86.62 63 PHE A C 1
ATOM 486 O O . PHE A 1 63 ? -19.875 -13.656 7.992 1 86.62 63 PHE A O 1
ATOM 493 N N . PRO A 1 64 ? -22 -13.711 8.305 1 88.81 64 PRO A N 1
ATOM 494 C CA . PRO A 1 64 ? -21.969 -15.148 8.594 1 88.81 64 PRO A CA 1
ATOM 495 C C . PRO A 1 64 ? -21.344 -15.961 7.465 1 88.81 64 PRO A C 1
ATOM 497 O O . PRO A 1 64 ? -20.766 -17.031 7.711 1 88.81 64 PRO A O 1
ATOM 500 N N . GLY A 1 65 ? -21.375 -15.492 6.242 1 84.25 65 GLY A N 1
ATOM 501 C CA . GLY A 1 65 ? -20.812 -16.203 5.098 1 84.25 65 GLY A CA 1
ATOM 502 C C . GLY A 1 65 ? -19.312 -16.344 5.172 1 84.25 65 GLY A C 1
ATOM 503 O O . GLY A 1 65 ? -18.734 -17.234 4.531 1 84.25 65 GLY A O 1
ATOM 504 N N . ASP A 1 66 ? -18.641 -15.562 5.949 1 88.19 66 ASP A N 1
ATOM 505 C CA . ASP A 1 66 ? -17.188 -15.602 6.066 1 88.19 66 ASP A CA 1
ATOM 506 C C . ASP A 1 66 ? -16.734 -16.828 6.852 1 88.19 66 ASP A C 1
ATOM 508 O O . ASP A 1 66 ? -15.609 -17.297 6.691 1 88.19 66 ASP A O 1
ATOM 512 N N . GLY A 1 67 ? -17.672 -17.344 7.719 1 90 67 GLY A N 1
ATOM 513 C CA . GLY A 1 67 ? -17.266 -18.453 8.578 1 90 67 GLY A CA 1
ATOM 514 C C . GLY A 1 67 ? -17.844 -19.781 8.156 1 90 67 GLY A C 1
ATOM 515 O O . GLY A 1 67 ? -17.484 -20.828 8.703 1 90 67 GLY A O 1
ATOM 516 N N . LEU A 1 68 ? -18.656 -19.781 7.141 1 87.25 68 LEU A N 1
ATOM 517 C CA . LEU A 1 68 ? -19.328 -21 6.707 1 87.25 68 LEU A CA 1
ATOM 518 C C . LEU A 1 68 ? -18.641 -21.578 5.469 1 87.25 68 LEU A C 1
ATOM 520 O O . LEU A 1 68 ? -18.219 -20.828 4.582 1 87.25 68 LEU A O 1
ATOM 524 N N . ASP A 1 69 ? -18.547 -22.875 5.438 1 83.75 69 ASP A N 1
ATOM 525 C CA . ASP A 1 69 ? -17.953 -23.562 4.297 1 83.75 69 ASP A CA 1
ATOM 526 C C . ASP A 1 69 ? -18.828 -23.422 3.055 1 83.75 69 ASP A C 1
ATOM 528 O O . ASP A 1 69 ? -20.047 -23.219 3.164 1 83.75 69 ASP A O 1
ATOM 532 N N . THR A 1 70 ? -18.188 -23.531 1.917 1 78.62 70 THR A N 1
ATOM 533 C CA . THR A 1 70 ? -18.922 -23.453 0.657 1 78.62 70 THR A CA 1
ATOM 534 C C . THR A 1 70 ? -19.609 -24.781 0.355 1 78.62 70 THR A C 1
ATOM 536 O O . THR A 1 70 ? -19.266 -25.812 0.935 1 78.62 70 THR A O 1
ATOM 539 N N . SER A 1 71 ? -20.688 -24.75 -0.331 1 79.31 71 SER A N 1
ATOM 540 C CA . SER A 1 71 ? -21.422 -25.953 -0.721 1 79.31 71 SER A CA 1
ATOM 541 C C . SER A 1 71 ? -21.594 -26.016 -2.232 1 79.31 71 SER A C 1
ATOM 543 O O . SER A 1 71 ? -21.656 -24.984 -2.906 1 79.31 71 SER A O 1
ATOM 545 N N . ASP A 1 72 ? -21.422 -27.234 -2.826 1 76 72 ASP A N 1
ATOM 546 C CA . ASP A 1 72 ? -21.703 -27.422 -4.246 1 76 72 ASP A CA 1
ATOM 547 C C . ASP A 1 72 ? -23.156 -27.812 -4.473 1 76 72 ASP A C 1
ATOM 549 O O . ASP A 1 72 ? -23.578 -28.016 -5.613 1 76 72 ASP A O 1
ATOM 553 N N . LYS A 1 73 ? -23.859 -28.047 -3.436 1 74.56 73 LYS A N 1
ATOM 554 C CA . LYS A 1 73 ? -25.25 -28.484 -3.555 1 74.56 73 LYS A CA 1
ATOM 555 C C . LYS A 1 73 ? -26.188 -27.297 -3.75 1 74.56 73 LYS A C 1
ATOM 557 O O . LYS A 1 73 ? -27.25 -27.438 -4.371 1 74.56 73 LYS A O 1
ATOM 562 N N . ASP A 1 74 ? -25.609 -26.188 -3.127 1 65.12 74 ASP A N 1
ATOM 563 C CA . ASP A 1 74 ? -26.516 -25.047 -3.176 1 65.12 74 ASP A CA 1
ATOM 564 C C . ASP A 1 74 ? -26.125 -24.094 -4.309 1 65.12 74 ASP A C 1
ATOM 566 O O . ASP A 1 74 ? -24.969 -24.062 -4.73 1 65.12 74 ASP A O 1
ATOM 570 N N . ASP A 1 75 ? -27.031 -23.828 -5.336 1 58.66 75 ASP A N 1
ATOM 571 C CA . ASP A 1 75 ? -26.781 -22.891 -6.426 1 58.66 75 ASP A CA 1
ATOM 572 C C . ASP A 1 75 ? -26.172 -21.578 -5.91 1 58.66 75 ASP A C 1
ATOM 574 O O . ASP A 1 75 ? -26.625 -20.5 -6.258 1 58.66 75 ASP A O 1
ATOM 578 N N . ALA A 1 76 ? -25.297 -21.812 -4.988 1 59.66 76 ALA A N 1
ATOM 579 C CA . ALA A 1 76 ? -24.797 -20.547 -4.477 1 59.66 76 ALA A CA 1
ATOM 580 C C . ALA A 1 76 ? -23.812 -19.906 -5.457 1 59.66 76 ALA A C 1
ATOM 582 O O . ALA A 1 76 ? -23.016 -20.609 -6.09 1 59.66 76 ALA A O 1
ATOM 583 N N . GLU A 1 77 ? -24.172 -18.719 -5.84 1 60.34 77 GLU A N 1
ATOM 584 C CA . GLU A 1 77 ? -23.391 -17.922 -6.777 1 60.34 77 GLU A CA 1
ATOM 585 C C . GLU A 1 77 ? -22 -17.625 -6.223 1 60.34 77 GLU A C 1
ATOM 587 O O . GLU A 1 77 ? -21.812 -17.547 -5.004 1 60.34 77 GLU A O 1
ATOM 592 N N . ARG A 1 78 ? -21.062 -17.75 -7.027 1 59.94 78 ARG A N 1
ATOM 593 C CA . ARG A 1 78 ? -19.688 -17.359 -6.719 1 59.94 78 ARG A CA 1
ATOM 594 C C . ARG A 1 78 ? -19.641 -15.938 -6.164 1 59.94 78 ARG A C 1
ATOM 596 O O . ARG A 1 78 ? -20.359 -15.055 -6.645 1 59.94 78 ARG A O 1
ATOM 603 N N . ASP A 1 79 ? -18.969 -15.852 -4.961 1 64.12 79 ASP A N 1
ATOM 604 C CA . ASP A 1 79 ? -18.75 -14.5 -4.445 1 64.12 79 ASP A CA 1
ATOM 605 C C . ASP A 1 79 ? -17.672 -13.773 -5.234 1 64.12 79 ASP A C 1
ATOM 607 O O . ASP A 1 79 ? -16.484 -13.953 -4.973 1 64.12 79 ASP A O 1
ATOM 611 N N . TRP A 1 80 ? -18.062 -13.102 -6.32 1 57.19 80 TRP A N 1
ATOM 612 C CA . TRP A 1 80 ? -17.141 -12.383 -7.188 1 57.19 80 TRP A CA 1
ATOM 613 C C . TRP A 1 80 ? -16.391 -11.312 -6.406 1 57.19 80 TRP A C 1
ATOM 615 O O . TRP A 1 80 ? -15.359 -10.812 -6.867 1 57.19 80 TRP A O 1
ATOM 625 N N . ASN A 1 81 ? -16.891 -11.117 -5.184 1 60.94 81 ASN A N 1
ATOM 626 C CA . ASN A 1 81 ? -16.281 -10.023 -4.438 1 60.94 81 ASN A CA 1
ATOM 627 C C . ASN A 1 81 ? -15.344 -10.547 -3.346 1 60.94 81 ASN A C 1
ATOM 629 O O . ASN A 1 81 ? -15.117 -9.867 -2.342 1 60.94 81 ASN A O 1
ATOM 633 N N . ASP A 1 82 ? -14.836 -11.727 -3.512 1 69.44 82 ASP A N 1
ATOM 634 C CA . ASP A 1 82 ? -13.969 -12.289 -2.48 1 69.44 82 ASP A CA 1
ATOM 635 C C . ASP A 1 82 ? -12.727 -11.422 -2.268 1 69.44 82 ASP A C 1
ATOM 637 O O . ASP A 1 82 ? -12.281 -11.234 -1.134 1 69.44 82 ASP A O 1
ATOM 641 N N . ARG A 1 83 ? -12.336 -10.656 -3.266 1 67.94 83 ARG A N 1
ATOM 642 C CA . ARG A 1 83 ? -11.125 -9.844 -3.193 1 67.94 83 ARG A CA 1
ATOM 643 C C . ARG A 1 83 ? -11.391 -8.531 -2.473 1 67.94 83 ARG A C 1
ATOM 645 O O . ARG A 1 83 ? -10.461 -7.887 -1.983 1 67.94 83 ARG A O 1
ATOM 652 N N . SER A 1 84 ? -12.57 -8.266 -2.406 1 70.56 84 SER A N 1
ATOM 653 C CA . SER A 1 84 ? -12.914 -6.984 -1.797 1 70.56 84 SER A CA 1
ATOM 654 C C . SER A 1 84 ? -12.633 -6.992 -0.299 1 70.56 84 SER A C 1
ATOM 656 O O . SER A 1 84 ? -12.555 -5.938 0.33 1 70.56 84 SER A O 1
ATOM 658 N N . CYS A 1 85 ? -12.297 -8.18 0.266 1 80 85 CYS A N 1
ATOM 659 C CA . CYS A 1 85 ? -12.086 -8.273 1.706 1 80 85 CYS A CA 1
ATOM 660 C C . CYS A 1 85 ? -10.609 -8.164 2.049 1 80 85 CYS A C 1
ATOM 662 O O . CYS A 1 85 ? -10.242 -8.086 3.223 1 80 85 CYS A O 1
ATOM 664 N N . ASP A 1 86 ? -9.789 -8.023 1.03 1 79.12 86 ASP A N 1
ATOM 665 C CA . ASP A 1 86 ? -8.359 -7.934 1.296 1 79.12 86 ASP A CA 1
ATOM 666 C C . ASP A 1 86 ? -8.023 -6.68 2.1 1 79.12 86 ASP A C 1
ATOM 668 O O . ASP A 1 86 ? -8.539 -5.594 1.81 1 79.12 86 ASP A O 1
ATOM 672 N N . GLY A 1 87 ? -7.254 -6.91 3.053 1 77.31 87 GLY A N 1
ATOM 673 C CA . GLY A 1 87 ? -6.816 -5.777 3.857 1 77.31 87 GLY A CA 1
ATOM 674 C C . GLY A 1 87 ? -7.766 -5.457 4.996 1 77.31 87 GLY A C 1
ATOM 675 O O . GLY A 1 87 ? -7.504 -4.551 5.793 1 77.31 87 GLY A O 1
ATOM 676 N N . LEU A 1 88 ? -8.812 -6.227 5.086 1 79 88 LEU A N 1
ATOM 677 C CA . LEU A 1 88 ? -9.805 -5.996 6.137 1 79 88 LEU A CA 1
ATOM 678 C C . LEU A 1 88 ? -9.727 -7.086 7.203 1 79 88 LEU A C 1
ATOM 680 O O . LEU A 1 88 ? -9.062 -8.109 7.008 1 79 88 LEU A O 1
ATOM 684 N N . THR A 1 89 ? -10.383 -6.824 8.25 1 81.31 89 THR A N 1
ATOM 685 C CA . THR A 1 89 ? -10.406 -7.789 9.352 1 81.31 89 THR A CA 1
ATOM 686 C C . THR A 1 89 ? -11.148 -9.055 8.938 1 81.31 89 THR A C 1
ATOM 688 O O . THR A 1 89 ? -10.828 -10.148 9.422 1 81.31 89 THR A O 1
ATOM 691 N N . ARG A 1 90 ? -12.086 -8.961 8.031 1 87.62 90 ARG A N 1
ATOM 692 C CA . ARG A 1 90 ? -12.891 -10.094 7.578 1 87.62 90 ARG A CA 1
ATOM 693 C C . ARG A 1 90 ? -12.023 -11.133 6.867 1 87.62 90 ARG A C 1
ATOM 695 O O . ARG A 1 90 ? -12.367 -12.312 6.84 1 87.62 90 ARG A O 1
ATOM 702 N N . SER A 1 91 ? -10.945 -10.609 6.281 1 90.25 91 SER A N 1
ATOM 703 C CA . SER A 1 91 ? -10.039 -11.516 5.582 1 90.25 91 SER A CA 1
ATOM 704 C C . SER A 1 91 ? -9.516 -12.602 6.512 1 90.25 91 SER A C 1
ATOM 706 O O . SER A 1 91 ? -9.359 -13.75 6.105 1 90.25 91 SER A O 1
ATOM 708 N N . ARG A 1 92 ? -9.289 -12.234 7.719 1 92.12 92 ARG A N 1
ATOM 709 C CA . ARG A 1 92 ? -8.758 -13.18 8.695 1 92.12 92 ARG A CA 1
ATOM 710 C C . ARG A 1 92 ? -9.758 -14.297 8.984 1 92.12 92 ARG A C 1
ATOM 712 O O . ARG A 1 92 ? -9.383 -15.469 9.086 1 92.12 92 ARG A O 1
ATOM 719 N N . TYR A 1 93 ? -11.031 -14.008 9.078 1 93.31 93 TYR A N 1
ATOM 720 C CA . TYR A 1 93 ? -12.062 -15 9.359 1 93.31 93 TYR A CA 1
ATOM 721 C C . TYR A 1 93 ? -12.211 -15.977 8.195 1 93.31 93 TYR A C 1
ATOM 723 O O . TYR A 1 93 ? -12.305 -17.188 8.398 1 93.31 93 TYR A O 1
ATOM 731 N N . ARG A 1 94 ? -12.203 -15.414 7.02 1 92.31 94 ARG A N 1
ATOM 732 C CA . ARG A 1 94 ? -12.289 -16.266 5.832 1 92.31 94 ARG A CA 1
ATOM 733 C C . ARG A 1 94 ? -11.109 -17.219 5.754 1 92.31 94 ARG A C 1
ATOM 735 O O . ARG A 1 94 ? -11.273 -18.391 5.398 1 92.31 94 ARG A O 1
ATOM 742 N N . ASN A 1 95 ? -9.945 -16.719 6.062 1 94.44 95 ASN A N 1
ATOM 743 C CA . ASN A 1 95 ? -8.75 -17.547 6.027 1 94.44 95 ASN A CA 1
ATOM 744 C C . ASN A 1 95 ? -8.797 -18.641 7.094 1 94.44 95 ASN A C 1
ATOM 746 O O . ASN A 1 95 ? -8.422 -19.781 6.832 1 94.44 95 ASN A O 1
ATOM 750 N N . ILE A 1 96 ? -9.258 -18.281 8.297 1 94.94 96 ILE A N 1
ATOM 751 C CA . ILE A 1 96 ? -9.352 -19.266 9.367 1 94.94 96 ILE A CA 1
ATOM 752 C C . ILE A 1 96 ? -10.312 -20.391 8.953 1 94.94 96 ILE A C 1
ATOM 754 O O . ILE A 1 96 ? -10.062 -21.562 9.234 1 94.94 96 ILE A O 1
ATOM 758 N N . ARG A 1 97 ? -11.383 -20 8.305 1 93.94 97 ARG A N 1
ATOM 759 C CA . ARG A 1 97 ? -12.32 -20.984 7.809 1 93.94 97 ARG A CA 1
ATOM 760 C C . ARG A 1 97 ? -11.633 -21.969 6.867 1 93.94 97 ARG A C 1
ATOM 762 O O . ARG A 1 97 ? -11.805 -23.188 6.996 1 93.94 97 ARG A O 1
ATOM 769 N N . ARG A 1 98 ? -10.906 -21.484 5.891 1 93.94 98 ARG A N 1
ATOM 770 C CA . ARG A 1 98 ? -10.195 -22.312 4.922 1 93.94 98 ARG A CA 1
ATOM 771 C C . ARG A 1 98 ? -9.164 -23.203 5.609 1 93.94 98 ARG A C 1
ATOM 773 O O . ARG A 1 98 ? -9.062 -24.391 5.309 1 93.94 98 ARG A O 1
ATOM 780 N N . PHE A 1 99 ? -8.422 -22.641 6.551 1 95.88 99 PHE A N 1
ATOM 781 C CA . PHE A 1 99 ? -7.387 -23.375 7.262 1 95.88 99 PHE A CA 1
ATOM 782 C C . PHE A 1 99 ? -8 -24.438 8.172 1 95.88 99 PHE A C 1
ATOM 784 O O . PHE A 1 99 ? -7.426 -25.5 8.375 1 95.88 99 PHE A O 1
ATOM 791 N N . LEU A 1 100 ? -9.109 -24.047 8.727 1 93.94 100 LEU A N 1
ATOM 792 C CA . LEU A 1 100 ? -9.805 -25 9.586 1 93.94 100 LEU A CA 1
ATOM 793 C C . LEU A 1 100 ? -10.242 -26.219 8.789 1 93.94 100 LEU A C 1
ATOM 795 O O . LEU A 1 100 ? -10.164 -27.344 9.281 1 93.94 100 LEU A O 1
ATOM 799 N N . PHE A 1 101 ? -10.719 -25.984 7.617 1 91.75 101 PHE A N 1
ATOM 800 C CA . PHE A 1 101 ? -11.062 -27.109 6.758 1 91.75 101 PHE A CA 1
ATOM 801 C C . PHE A 1 101 ? -9.828 -27.938 6.434 1 91.75 101 PHE A C 1
ATOM 803 O O . PHE A 1 101 ? -9.891 -29.172 6.398 1 91.75 101 PHE A O 1
ATOM 810 N N . GLN A 1 102 ? -8.812 -27.297 6.125 1 93.75 102 GLN A N 1
ATOM 811 C CA . GLN A 1 102 ? -7.551 -27.984 5.867 1 93.75 102 GLN A CA 1
ATOM 812 C C . GLN A 1 102 ? -7.148 -28.859 7.051 1 93.75 102 GLN A C 1
ATOM 814 O O . GLN A 1 102 ? -6.645 -29.969 6.867 1 93.75 102 GLN A O 1
ATOM 819 N N . SER A 1 103 ? -7.395 -28.375 8.242 1 93.56 103 SER A N 1
ATOM 820 C CA . SER A 1 103 ? -6.965 -29.062 9.461 1 93.56 103 SER A CA 1
ATOM 821 C C . SER A 1 103 ? -7.707 -30.391 9.641 1 93.56 103 SER A C 1
ATOM 823 O O . SER A 1 103 ? -7.25 -31.266 10.375 1 93.56 103 SER A O 1
ATOM 825 N N . LYS A 1 104 ? -8.812 -30.594 8.969 1 90.88 104 LYS A N 1
ATOM 826 C CA . LYS A 1 104 ? -9.562 -31.844 9.023 1 90.88 104 LYS A CA 1
ATOM 827 C C . LYS A 1 104 ? -8.766 -33 8.422 1 90.88 104 LYS A C 1
ATOM 829 O O . LYS A 1 104 ? -8.875 -34.125 8.867 1 90.88 104 LYS A O 1
ATOM 834 N N . TYR A 1 105 ? -7.938 -32.656 7.363 1 90.75 105 TYR A N 1
ATOM 835 C CA . TYR A 1 105 ? -7.238 -33.688 6.613 1 90.75 105 TYR A CA 1
ATOM 836 C C . TYR A 1 105 ? -5.73 -33.562 6.793 1 90.75 105 TYR A C 1
ATOM 838 O O . TYR A 1 105 ? -4.977 -34.469 6.438 1 90.75 105 TYR A O 1
ATOM 846 N N . ASP A 1 106 ? -5.297 -32.406 7.289 1 91.06 106 ASP A N 1
ATOM 847 C CA . ASP A 1 106 ? -3.873 -32.094 7.391 1 91.06 106 ASP A CA 1
ATOM 848 C C . ASP A 1 106 ? -3.4 -32.156 8.844 1 91.06 106 ASP A C 1
ATOM 850 O O . ASP A 1 106 ? -3.611 -31.219 9.609 1 91.06 106 ASP A O 1
ATOM 854 N N . SER A 1 107 ? -2.709 -33.094 9.18 1 86.56 107 SER A N 1
ATOM 855 C CA . SER A 1 107 ? -2.26 -33.281 10.555 1 86.56 107 SER A CA 1
ATOM 856 C C . SER A 1 107 ? -1.071 -32.375 10.875 1 86.56 107 SER A C 1
ATOM 858 O O . SER A 1 107 ? -0.655 -32.281 12.031 1 86.56 107 SER A O 1
ATOM 860 N N . SER A 1 108 ? -0.576 -31.719 9.852 1 87.56 108 SER A N 1
ATOM 861 C CA . SER A 1 108 ? 0.56 -30.828 10.078 1 87.56 108 SER A CA 1
ATOM 862 C C . SER A 1 108 ? 0.132 -29.562 10.812 1 87.56 108 SER A C 1
ATOM 864 O O . SER A 1 108 ? 0.97 -28.844 11.352 1 87.56 108 SER A O 1
ATOM 866 N N . ILE A 1 109 ? -1.137 -29.25 10.781 1 89.81 109 ILE A N 1
ATOM 867 C CA . ILE A 1 109 ? -1.644 -28.109 11.555 1 89.81 109 ILE A CA 1
ATOM 868 C C . ILE A 1 109 ? -1.74 -28.5 13.031 1 89.81 109 ILE A C 1
ATOM 870 O O . ILE A 1 109 ? -2.58 -29.328 13.414 1 89.81 109 ILE A O 1
ATOM 874 N N . SER A 1 110 ? -0.931 -27.922 13.789 1 86.25 110 SER A N 1
ATOM 875 C CA . SER A 1 110 ? -0.737 -28.312 15.18 1 86.25 110 SER A CA 1
ATOM 876 C C . SER A 1 110 ? -1.898 -27.828 16.047 1 86.25 110 SER A C 1
ATOM 878 O O . SER A 1 110 ? -2.672 -26.969 15.648 1 86.25 110 SER A O 1
ATOM 880 N N . SER A 1 111 ? -2 -28.484 17.188 1 87.62 111 SER A N 1
ATOM 881 C CA . SER A 1 111 ? -2.984 -28.062 18.172 1 87.62 111 SER A CA 1
ATOM 882 C C . SER A 1 111 ? -2.678 -26.656 18.703 1 87.62 111 SER A C 1
ATOM 884 O O . SER A 1 111 ? -3.588 -25.922 19.078 1 87.62 111 SER A O 1
ATOM 886 N N . GLY A 1 112 ? -1.39 -26.391 18.625 1 87.56 112 GLY A N 1
ATOM 887 C CA . GLY A 1 112 ? -1.005 -25.031 19 1 87.56 112 GLY A CA 1
ATOM 888 C C . GLY A 1 112 ? -1.577 -23.969 18.094 1 87.56 112 GLY A C 1
ATOM 889 O O . GLY A 1 112 ? -2.016 -22.922 18.562 1 87.56 112 GLY A O 1
ATOM 890 N N . THR A 1 113 ? -1.61 -24.281 16.828 1 90.88 113 THR A N 1
ATOM 891 C CA . THR A 1 113 ? -2.174 -23.344 15.852 1 90.88 113 THR A CA 1
ATOM 892 C C . THR A 1 113 ? -3.682 -23.219 16.047 1 90.88 113 THR A C 1
ATOM 894 O O . THR A 1 113 ? -4.223 -22.109 15.977 1 90.88 113 THR A O 1
ATOM 897 N N . LEU A 1 114 ? -4.395 -24.281 16.328 1 94 114 LEU A N 1
ATOM 898 C CA . LEU A 1 114 ? -5.832 -24.25 16.578 1 94 114 LEU A CA 1
ATOM 899 C C . LEU A 1 114 ? -6.148 -23.453 17.844 1 94 114 LEU A C 1
ATOM 901 O O . LEU A 1 114 ? -7.102 -22.672 17.859 1 94 114 LEU A O 1
ATOM 905 N N . SER A 1 115 ? -5.297 -23.625 18.812 1 93.94 115 SER A N 1
ATOM 906 C CA . SER A 1 115 ? -5.484 -22.891 20.062 1 93.94 115 SER A CA 1
ATOM 907 C C . SER A 1 115 ? -5.281 -21.391 19.844 1 93.94 115 SER A C 1
ATOM 909 O O . SER A 1 115 ? -5.961 -20.578 20.469 1 93.94 115 SER A O 1
ATOM 911 N N . SER A 1 116 ? -4.355 -21.141 19.047 1 93.19 116 SER A N 1
ATOM 912 C CA . SER A 1 116 ? -4.117 -19.734 18.75 1 93.19 116 SER A CA 1
ATOM 913 C C . SER A 1 116 ? -5.324 -19.109 18.062 1 93.19 116 SER A C 1
ATOM 915 O O . SER A 1 116 ? -5.645 -17.938 18.297 1 93.19 116 SER A O 1
ATOM 917 N N . TRP A 1 117 ? -6 -19.812 17.188 1 95.06 117 TRP A N 1
ATOM 918 C CA . TRP A 1 117 ? -7.203 -19.312 16.531 1 95.06 117 TRP A CA 1
ATOM 919 C C . TRP A 1 117 ? -8.328 -19.109 17.547 1 95.06 117 TRP A C 1
ATOM 921 O O . TRP A 1 117 ? -9.07 -18.125 17.469 1 95.06 117 TRP A O 1
ATOM 931 N N . GLU A 1 118 ? -8.398 -20.078 18.453 1 95.75 118 GLU A N 1
ATOM 932 C CA . GLU A 1 118 ? -9.406 -19.969 19.5 1 95.75 118 GLU A CA 1
ATOM 933 C C . GLU A 1 118 ? -9.203 -18.703 20.328 1 95.75 118 GLU A C 1
ATOM 935 O O . GLU A 1 118 ? -10.148 -17.953 20.578 1 95.75 118 GLU A O 1
ATOM 940 N N . GLU A 1 119 ? -8 -18.5 20.75 1 94.88 119 GLU A N 1
ATOM 941 C CA . GLU A 1 119 ? -7.668 -17.328 21.547 1 94.88 119 GLU A CA 1
ATOM 942 C C . GLU A 1 119 ? -7.938 -16.047 20.781 1 94.88 119 GLU A C 1
ATOM 944 O O . GLU A 1 119 ? -8.406 -15.055 21.344 1 94.88 119 GLU A O 1
ATOM 949 N N . GLU A 1 120 ? -7.59 -16.047 19.562 1 93.94 120 GLU A N 1
ATOM 950 C CA . GLU A 1 120 ? -7.801 -14.875 18.719 1 93.94 120 GLU A CA 1
ATOM 951 C C . GLU A 1 120 ? -9.281 -14.539 18.594 1 93.94 120 GLU A C 1
ATOM 953 O O . GLU A 1 120 ? -9.672 -13.375 18.672 1 93.94 120 GLU A O 1
ATOM 958 N N . LEU A 1 121 ? -10.125 -15.508 18.344 1 95.88 121 LEU A N 1
ATOM 959 C CA . LEU A 1 121 ? -11.562 -15.305 18.172 1 95.88 121 LEU A CA 1
ATOM 960 C C . LEU A 1 121 ? -12.203 -14.852 19.484 1 95.88 121 LEU A C 1
ATOM 962 O O . LEU A 1 121 ? -13.094 -14 19.484 1 95.88 121 LEU A O 1
ATOM 966 N N . LYS A 1 122 ? -11.75 -15.391 20.609 1 96.12 122 LYS A N 1
ATOM 967 C CA . LYS A 1 122 ? -12.227 -14.945 21.922 1 96.12 122 LYS A CA 1
ATOM 968 C C . LYS A 1 122 ? -11.805 -13.5 22.188 1 96.12 122 LYS A C 1
ATOM 970 O O . LYS A 1 122 ? -12.586 -12.719 22.734 1 96.12 122 LYS A O 1
ATOM 975 N N . ARG A 1 123 ? -10.602 -13.219 21.797 1 94.31 123 ARG A N 1
ATOM 976 C CA . ARG A 1 123 ? -10.094 -11.867 21.984 1 94.31 123 ARG A CA 1
ATOM 977 C C . ARG A 1 123 ? -10.898 -10.867 21.156 1 94.31 123 ARG A C 1
ATOM 979 O O . ARG A 1 123 ? -11.125 -9.734 21.609 1 94.31 123 ARG A O 1
ATOM 986 N N . ASP A 1 124 ? -11.312 -11.242 19.984 1 93.25 124 ASP A N 1
ATOM 987 C CA . ASP A 1 124 ? -12.117 -10.359 19.141 1 93.25 124 ASP A CA 1
ATOM 988 C C . ASP A 1 124 ? -13.438 -10.008 19.828 1 93.25 124 ASP A C 1
ATOM 990 O O . ASP A 1 124 ? -13.922 -8.883 19.703 1 93.25 124 ASP A O 1
ATOM 994 N N . LEU A 1 125 ? -14.023 -10.938 20.531 1 94.88 125 LEU A N 1
ATOM 995 C CA . LEU A 1 125 ? -15.25 -10.703 21.281 1 94.88 125 LEU A CA 1
ATOM 996 C C . LEU A 1 125 ? -15 -9.75 22.453 1 94.88 125 LEU A C 1
ATOM 998 O O . LEU A 1 125 ? -15.805 -8.844 22.688 1 94.88 125 LEU A O 1
ATOM 1002 N N . ASP A 1 126 ? -13.922 -9.938 23.078 1 95.12 126 ASP A N 1
ATOM 1003 C CA . ASP A 1 126 ? -13.57 -9.07 24.188 1 95.12 126 ASP A CA 1
ATOM 1004 C C . ASP A 1 126 ? -13.328 -7.637 23.719 1 95.12 126 ASP A C 1
ATOM 1006 O O . ASP A 1 126 ? -13.703 -6.68 24.391 1 95.12 126 ASP A O 1
ATOM 1010 N N . LEU A 1 127 ? -12.641 -7.535 22.656 1 93.25 127 LEU A N 1
ATOM 1011 C CA . LEU A 1 127 ? -12.352 -6.215 22.094 1 93.25 127 LEU A CA 1
ATOM 1012 C C . LEU A 1 127 ? -13.641 -5.473 21.75 1 93.25 127 LEU A C 1
ATOM 1014 O O . LEU A 1 127 ? -13.734 -4.262 21.953 1 93.25 127 LEU A O 1
ATOM 1018 N N . ARG A 1 128 ? -14.609 -6.133 21.234 1 91.62 128 ARG A N 1
ATOM 1019 C CA . ARG A 1 128 ? -15.891 -5.504 20.922 1 91.62 128 ARG A CA 1
ATOM 1020 C C . ARG A 1 128 ? -16.609 -5.059 22.203 1 91.62 128 ARG A C 1
ATOM 1022 O O . ARG A 1 128 ? -17.281 -4.031 22.219 1 91.62 128 ARG A O 1
ATOM 1029 N N . SER A 1 129 ? -16.484 -5.832 23.25 1 94.06 129 SER A N 1
ATOM 1030 C CA . SER A 1 129 ? -17.031 -5.445 24.547 1 94.06 129 SER A CA 1
ATOM 1031 C C . SER A 1 129 ? -16.406 -4.145 25.047 1 94.06 129 SER A C 1
ATOM 1033 O O . SER A 1 129 ? -17.109 -3.266 25.547 1 94.06 129 SER A O 1
ATOM 1035 N N . VAL A 1 130 ? -15.102 -4.027 24.859 1 94.25 130 VAL A N 1
ATOM 1036 C CA . VAL A 1 130 ? -14.375 -2.842 25.312 1 94.25 130 VAL A CA 1
ATOM 1037 C C . VAL A 1 130 ? -14.812 -1.632 24.484 1 94.25 130 VAL A C 1
ATOM 1039 O O . VAL A 1 130 ? -14.961 -0.531 25.016 1 94.25 130 VAL A O 1
ATOM 1042 N N . LYS A 1 131 ? -15.039 -1.782 23.219 1 91.94 131 LYS A N 1
ATOM 1043 C CA . LYS A 1 131 ? -15.469 -0.69 22.359 1 91.94 131 LYS A CA 1
ATOM 1044 C C . LYS A 1 131 ? -16.859 -0.198 22.734 1 91.94 131 LYS A C 1
ATOM 1046 O O . LYS A 1 131 ? -17.125 1.007 22.719 1 91.94 131 LYS A O 1
ATOM 1051 N N . HIS A 1 132 ? -17.75 -1.111 23.141 1 90.81 132 HIS A N 1
ATOM 1052 C CA . HIS A 1 132 ? -19.094 -0.735 23.578 1 90.81 132 HIS A CA 1
ATOM 1053 C C . HIS A 1 132 ? -19.047 0.023 24.906 1 90.81 132 HIS A C 1
ATOM 1055 O O . HIS A 1 132 ? -19.797 0.985 25.094 1 90.81 132 HIS A O 1
ATOM 1061 N N . GLU A 1 133 ? -18.172 -0.441 25.688 1 91.75 133 GLU A N 1
ATOM 1062 C CA . GLU A 1 133 ? -18.016 0.235 26.984 1 91.75 133 GLU A CA 1
ATOM 1063 C C . GLU A 1 133 ? -17.5 1.661 26.797 1 91.75 133 GLU A C 1
ATOM 1065 O O . GLU A 1 133 ? -17.984 2.586 27.453 1 91.75 133 GLU A O 1
ATOM 1070 N N . HIS A 1 134 ? -16.562 1.791 25.953 1 93.69 134 HIS A N 1
ATOM 1071 C CA . HIS A 1 134 ? -16.016 3.117 25.719 1 93.69 134 HIS A CA 1
ATOM 1072 C C . HIS A 1 134 ? -17.031 4.02 25.031 1 93.69 134 HIS A C 1
ATOM 1074 O O . HIS A 1 134 ? -17.078 5.227 25.281 1 93.69 134 HIS A O 1
ATOM 1080 N N . ALA A 1 135 ? -17.828 3.471 24.125 1 90.25 135 ALA A N 1
ATOM 1081 C CA . ALA A 1 135 ? -18.875 4.242 23.453 1 90.25 135 ALA A CA 1
ATOM 1082 C C . ALA A 1 135 ? -19.891 4.789 24.469 1 90.25 135 ALA A C 1
ATOM 1084 O O . ALA A 1 135 ? -20.344 5.93 24.344 1 90.25 135 ALA A O 1
ATOM 1085 N N . LEU A 1 136 ? -20.203 3.973 25.422 1 89.19 136 LEU A N 1
ATOM 1086 C CA . LEU A 1 136 ? -21.125 4.406 26.469 1 89.19 136 LEU A CA 1
ATOM 1087 C C . LEU A 1 136 ? -20.484 5.496 27.328 1 89.19 136 LEU A C 1
ATOM 1089 O O . LEU A 1 136 ? -21.156 6.473 27.688 1 89.19 136 LEU A O 1
ATOM 1093 N N . PHE A 1 137 ? -19.281 5.305 27.688 1 92.56 137 PHE A N 1
ATOM 1094 C CA . PHE A 1 137 ? -18.531 6.305 28.438 1 92.56 137 PHE A CA 1
ATOM 1095 C C . PHE A 1 137 ? -18.5 7.633 27.688 1 92.56 137 PHE A C 1
ATOM 1097 O O . PHE A 1 137 ? -18.781 8.68 28.266 1 92.56 137 PHE A O 1
ATOM 1104 N N . PHE A 1 138 ? -18.188 7.562 26.391 1 91.31 138 PHE A N 1
ATOM 1105 C CA . PHE A 1 138 ? -18.094 8.75 25.547 1 91.31 138 PHE A CA 1
ATOM 1106 C C . PHE A 1 138 ? -19.422 9.477 25.484 1 91.31 138 PHE A C 1
ATOM 1108 O O . PHE A 1 138 ? -19.484 10.703 25.531 1 91.31 138 PHE A O 1
ATOM 1115 N N . SER A 1 139 ? -20.5 8.789 25.422 1 86.31 139 SER A N 1
ATOM 1116 C CA . SER A 1 139 ? -21.828 9.375 25.391 1 86.31 139 SER A CA 1
ATOM 1117 C C . SER A 1 139 ? -22.172 10.062 26.703 1 86.31 139 SER A C 1
ATOM 1119 O O . SER A 1 139 ? -22.875 11.07 26.719 1 86.31 139 SER A O 1
ATOM 1121 N N . GLN A 1 140 ? -21.672 9.516 27.719 1 88.38 140 GLN A N 1
ATOM 1122 C CA . GLN A 1 140 ? -21.875 10.141 29.016 1 88.38 140 GLN A CA 1
ATOM 1123 C C . GLN A 1 140 ? -21.125 11.469 29.109 1 88.38 140 GLN A C 1
ATOM 1125 O O . GLN A 1 140 ? -21.609 12.414 29.75 1 88.38 140 GLN A O 1
ATOM 1130 N N . LEU A 1 141 ? -19.969 11.516 28.547 1 90.75 141 LEU A N 1
ATOM 1131 C CA . LEU A 1 141 ? -19.203 12.758 28.516 1 90.75 141 LEU A CA 1
ATOM 1132 C C . LEU A 1 141 ? -19.953 13.844 27.75 1 90.75 141 LEU A C 1
ATOM 1134 O O . LEU A 1 141 ? -19.984 15 28.172 1 90.75 141 LEU A O 1
ATOM 1138 N N . VAL A 1 142 ? -20.531 13.438 26.656 1 86.62 142 VAL A N 1
ATOM 1139 C CA . VAL A 1 142 ? -21.297 14.375 25.828 1 86.62 142 VAL A CA 1
ATOM 1140 C C . VAL A 1 142 ? -22.516 14.859 26.594 1 86.62 142 VAL A C 1
ATOM 1142 O O . VAL A 1 142 ? -22.859 16.047 26.547 1 86.62 142 VAL A O 1
ATOM 1145 N N . THR A 1 143 ? -23.141 13.992 27.312 1 84.69 143 THR A N 1
ATOM 1146 C CA . THR A 1 143 ? -24.297 14.344 28.109 1 84.69 143 THR A CA 1
ATOM 1147 C C . THR A 1 143 ? -23.938 15.32 29.219 1 84.69 143 THR A C 1
ATOM 1149 O O . THR A 1 143 ? -24.703 16.219 29.547 1 84.69 143 THR A O 1
ATOM 1152 N N . GLU A 1 144 ? -22.766 15.086 29.75 1 88.25 144 GLU A N 1
ATOM 1153 C CA . GLU A 1 144 ? -22.281 16 30.781 1 88.25 144 GLU A CA 1
ATOM 1154 C C . GLU A 1 144 ? -22.172 17.422 30.234 1 88.25 144 GLU A C 1
ATOM 1156 O O . GLU A 1 144 ? -22.531 18.375 30.922 1 88.25 144 GLU A O 1
ATOM 1161 N N . TRP A 1 145 ? -21.734 17.594 29.156 1 86.25 145 TRP A N 1
ATOM 1162 C CA . TRP A 1 145 ? -21.547 18.906 28.562 1 86.25 145 TRP A CA 1
ATOM 1163 C C . TRP A 1 145 ? -22.891 19.531 28.188 1 86.25 145 TRP A C 1
ATOM 1165 O O . TRP A 1 145 ? -23.078 20.75 28.344 1 86.25 145 TRP A O 1
ATOM 1175 N N . LEU A 1 146 ? -23.797 18.781 27.688 1 80.56 146 LEU A N 1
ATOM 1176 C CA . LEU A 1 146 ? -25.094 19.266 27.25 1 80.56 146 LEU A CA 1
ATOM 1177 C C . LEU A 1 146 ? -25.938 19.719 28.438 1 80.56 146 LEU A C 1
ATOM 1179 O O . LEU A 1 146 ? -26.812 20.562 28.297 1 80.56 146 LEU A O 1
ATOM 1183 N N . THR A 1 147 ? -25.656 19.156 29.516 1 79.75 147 THR A N 1
ATOM 1184 C CA . THR A 1 147 ? -26.406 19.531 30.719 1 79.75 147 THR A CA 1
ATOM 1185 C C . THR A 1 147 ? -25.984 20.906 31.203 1 79.75 147 THR A C 1
ATOM 1187 O O . THR A 1 147 ? -26.781 21.625 31.812 1 79.75 147 THR A O 1
ATOM 1190 N N . ASN A 1 148 ? -24.781 21.25 30.906 1 73.12 148 ASN A N 1
ATOM 1191 C CA . ASN A 1 148 ? -24.266 22.562 31.281 1 73.12 148 ASN A CA 1
ATOM 1192 C C . ASN A 1 148 ? -23.578 23.25 30.094 1 73.12 148 ASN A C 1
ATOM 1194 O O . ASN A 1 148 ? -22.375 23.484 30.125 1 73.12 148 ASN A O 1
ATOM 1198 N N . PRO A 1 149 ? -24.5 23.719 29.141 1 62.88 149 PRO A N 1
ATOM 1199 C CA . PRO A 1 149 ? -23.844 24.219 27.922 1 62.88 149 PRO A CA 1
ATOM 1200 C C . PRO A 1 149 ? -23.125 25.547 28.156 1 62.88 149 PRO A C 1
ATOM 1202 O O . PRO A 1 149 ? -22.188 25.875 27.406 1 62.88 149 PRO A O 1
ATOM 1205 N N . ASN A 1 150 ? -23.781 26.344 29 1 58.81 150 ASN A N 1
ATOM 1206 C CA . ASN A 1 150 ? -23.203 27.672 29.203 1 58.81 150 ASN A CA 1
ATOM 1207 C C . ASN A 1 150 ? -22.062 27.625 30.219 1 58.81 150 ASN A C 1
ATOM 1209 O O . ASN A 1 150 ? -21.719 28.656 30.812 1 58.81 150 ASN A O 1
ATOM 1213 N N . ASP A 1 151 ? -21.359 26.625 30.406 1 61.66 151 ASP A N 1
ATOM 1214 C CA . ASP A 1 151 ? -20.188 26.438 31.266 1 61.66 151 ASP A CA 1
ATOM 1215 C C . ASP A 1 151 ? -18.953 27.109 30.672 1 61.66 151 ASP A C 1
ATOM 1217 O O . ASP A 1 151 ? -18.703 27 29.469 1 61.66 151 ASP A O 1
ATOM 1221 N N . PRO A 1 152 ? -18.281 27.828 31.578 1 55.28 152 PRO A N 1
ATOM 1222 C CA . PRO A 1 152 ? -18.469 28.078 33 1 55.28 152 PRO A CA 1
ATOM 1223 C C . PRO A 1 152 ? -19.594 29.062 33.312 1 55.28 152 PRO A C 1
ATOM 1225 O O . PRO A 1 152 ? -19.828 29.984 32.531 1 55.28 152 PRO A O 1
ATOM 1228 N N . ALA A 1 153 ? -20.719 28.766 34.062 1 49.69 153 ALA A N 1
ATOM 1229 C CA . ALA A 1 153 ? -21.875 29.547 34.5 1 49.69 153 ALA A CA 1
ATOM 1230 C C . ALA A 1 153 ? -21.453 30.938 34.969 1 49.69 153 ALA A C 1
ATOM 1232 O O . ALA A 1 153 ? -20.516 31.062 35.781 1 49.69 153 ALA A O 1
ATOM 1233 N N . ALA A 1 154 ? -21.781 31.938 34.25 1 46.81 154 ALA A N 1
ATOM 1234 C CA . ALA A 1 154 ? -21.781 33.25 34.875 1 46.81 154 ALA A CA 1
ATOM 1235 C C . ALA A 1 154 ? -22.406 33.219 36.25 1 46.81 154 ALA A C 1
ATOM 1237 O O . ALA A 1 154 ? -23.391 32.469 36.469 1 46.81 154 ALA A O 1
ATOM 1238 N N . GLU A 1 155 ? -21.672 33.219 37.281 1 39.66 155 GLU A N 1
ATOM 1239 C CA . GLU A 1 155 ? -22.312 33.344 38.594 1 39.66 155 GLU A CA 1
ATOM 1240 C C . GLU A 1 155 ? -23.656 34.062 38.469 1 39.66 155 GLU A C 1
ATOM 1242 O O . GLU A 1 155 ? -23.734 35.219 38.062 1 39.66 155 GLU A O 1
ATOM 1247 N N . GLU A 1 156 ? -24.672 33.406 38.031 1 35.66 156 GLU A N 1
ATOM 1248 C CA . GLU A 1 156 ? -25.953 34.062 38.312 1 35.66 156 GLU A CA 1
ATOM 1249 C C . GLU A 1 156 ? -25.984 34.688 39.688 1 35.66 156 GLU A C 1
ATOM 1251 O O . GLU A 1 156 ? -25.672 34.031 40.688 1 35.66 156 GLU A O 1
ATOM 1256 N N . GLY A 1 157 ? -25.734 35.969 39.875 1 32.19 157 GLY A N 1
ATOM 1257 C CA . GLY A 1 157 ? -26 36.625 41.125 1 32.19 157 GLY A CA 1
ATOM 1258 C C . GLY A 1 157 ? -27.234 36.125 41.844 1 32.19 157 GLY A C 1
ATOM 1259 O O . GLY A 1 157 ? -28.234 35.812 41.188 1 32.19 157 GLY A O 1
ATOM 1260 N N . THR A 1 158 ? -27.219 35.375 42.906 1 32.47 158 THR A N 1
ATOM 1261 C CA . THR A 1 158 ? -28.344 35.312 43.844 1 32.47 158 THR A CA 1
ATOM 1262 C C . THR A 1 158 ? -29.141 36.594 43.844 1 32.47 158 THR A C 1
ATOM 1264 O O . THR A 1 158 ? -28.578 37.688 43.562 1 32.47 158 THR A O 1
ATOM 1267 N N . GLU A 1 159 ? -30.516 36.656 43.938 1 34.28 159 GLU A N 1
ATOM 1268 C CA . GLU A 1 159 ? -31.469 37.75 44 1 34.28 159 GLU A CA 1
ATOM 1269 C C . GLU A 1 159 ? -30.844 38.969 44.719 1 34.28 159 GLU A C 1
ATOM 1271 O O . GLU A 1 159 ? -31.219 40.094 44.438 1 34.28 159 GLU A O 1
ATOM 1276 N N . GLY A 1 160 ? -30.609 38.781 46.125 1 33.19 160 GLY A N 1
ATOM 1277 C CA . GLY A 1 160 ? -30.547 39.969 47 1 33.19 160 GLY A CA 1
ATOM 1278 C C . GLY A 1 160 ? -29.5 40.969 46.562 1 33.19 160 GLY A C 1
ATOM 1279 O O . GLY A 1 160 ? -29.766 42.156 46.562 1 33.19 160 GLY A O 1
ATOM 1280 N N . GLN A 1 161 ? -28.234 40.75 47.062 1 33.09 161 GLN A N 1
ATOM 1281 C CA . GLN A 1 161 ? -27.312 41.875 47.094 1 33.09 161 GLN A CA 1
ATOM 1282 C C . GLN A 1 161 ? -26.922 42.281 45.656 1 33.09 161 GLN A C 1
ATOM 1284 O O . GLN A 1 161 ? -26.781 41.438 44.781 1 33.09 161 GLN A O 1
ATOM 1289 N N . SER A 1 162 ? -27.219 43.5 45.25 1 35.12 162 SER A N 1
ATOM 1290 C CA . SER A 1 162 ? -26.781 44.344 44.125 1 35.12 162 SER A CA 1
ATOM 1291 C C . SER A 1 162 ? -25.375 43.969 43.656 1 35.12 162 SER A C 1
ATOM 1293 O O . SER A 1 162 ? -24.406 44.625 43.969 1 35.12 162 SER A O 1
ATOM 1295 N N . GLU A 1 163 ? -24.906 42.812 44.031 1 36.47 163 GLU A N 1
ATOM 1296 C CA . GLU A 1 163 ? -23.5 42.531 43.75 1 36.47 163 GLU A CA 1
ATOM 1297 C C . GLU A 1 163 ? -23.188 42.719 42.25 1 36.47 163 GLU A C 1
ATOM 1299 O O . GLU A 1 163 ? -23.969 42.344 41.406 1 36.47 163 GLU A O 1
ATOM 1304 N N . HIS A 1 164 ? -22.25 43.719 41.906 1 42.97 164 HIS A N 1
ATOM 1305 C CA . HIS A 1 164 ? -21.594 44.188 40.688 1 42.97 164 HIS A CA 1
ATOM 1306 C C . HIS A 1 164 ? -21.188 43.031 39.781 1 42.97 164 HIS A C 1
ATOM 1308 O O . HIS A 1 164 ? -20.469 42.125 40.219 1 42.97 164 HIS A O 1
ATOM 1314 N N . VAL A 1 165 ? -21.906 42.656 38.938 1 52.97 165 VAL A N 1
ATOM 1315 C CA . VAL A 1 165 ? -21.641 41.812 37.781 1 52.97 165 VAL A CA 1
ATOM 1316 C C . VAL A 1 165 ? -20.328 42.25 37.125 1 52.97 165 VAL A C 1
ATOM 1318 O O . VAL A 1 165 ? -20.172 43.406 36.75 1 52.97 165 VAL A O 1
ATOM 1321 N N . GLY A 1 166 ? -19.297 41.375 37.156 1 60.91 166 GLY A N 1
ATOM 1322 C CA . GLY A 1 166 ? -18.016 41.5 36.5 1 60.91 166 GLY A CA 1
ATOM 1323 C C . GLY A 1 166 ? -16.875 41.75 37.469 1 60.91 166 GLY A C 1
ATOM 1324 O O . GLY A 1 166 ? -17.094 42.094 38.625 1 60.91 166 GLY A O 1
ATOM 1325 N N . ARG A 1 167 ? -15.625 41.375 37.094 1 75.38 167 ARG A N 1
ATOM 1326 C CA . ARG A 1 167 ? -14.43 41.562 37.906 1 75.38 167 ARG A CA 1
ATOM 1327 C C . ARG A 1 167 ? -14.117 43.031 38.125 1 75.38 167 ARG A C 1
ATOM 1329 O O . ARG A 1 167 ? -14.695 43.906 37.438 1 75.38 167 ARG A O 1
ATOM 1336 N N . GLU A 1 168 ? -13.578 43.469 39.188 1 78.69 168 GLU A N 1
ATOM 1337 C CA . GLU A 1 168 ? -13.172 44.844 39.469 1 78.69 168 GLU A CA 1
ATOM 1338 C C . GLU A 1 168 ? -12.492 45.469 38.281 1 78.69 168 GLU A C 1
ATOM 1340 O O . GLU A 1 168 ? -12.688 46.656 38 1 78.69 168 GLU A O 1
ATOM 1345 N N . GLU A 1 169 ? -11.898 44.656 37.562 1 83.19 169 GLU A N 1
ATOM 1346 C CA . GLU A 1 169 ? -11.172 45.156 36.375 1 83.19 169 GLU A CA 1
ATOM 1347 C C . GLU A 1 169 ? -12.133 45.625 35.312 1 83.19 169 GLU A C 1
ATOM 1349 O O . GLU A 1 169 ? -11.836 46.594 34.594 1 83.19 169 GLU A O 1
ATOM 1354 N N . MET A 1 170 ? -13.219 45.031 35.188 1 85.69 170 MET A N 1
ATOM 1355 C CA . MET A 1 170 ? -14.203 45.438 34.188 1 85.69 170 MET A CA 1
ATOM 1356 C C . MET A 1 170 ? -14.75 46.844 34.469 1 85.69 170 MET A C 1
ATOM 1358 O O . MET A 1 170 ? -14.836 47.656 33.562 1 85.69 170 MET A O 1
ATOM 1362 N N . HIS A 1 171 ? -15.008 47.062 35.719 1 86.69 171 HIS A N 1
ATOM 1363 C CA . HIS A 1 171 ? -15.578 48.344 36.125 1 86.69 171 HIS A CA 1
ATOM 1364 C C . HIS A 1 171 ? -14.555 49.469 35.969 1 86.69 171 HIS A C 1
ATOM 1366 O O . HIS A 1 171 ? -14.898 50.594 35.594 1 86.69 171 HIS A O 1
ATOM 1372 N N . GLU A 1 172 ? -13.422 49.125 36.312 1 89.69 172 GLU A N 1
ATOM 1373 C CA . GLU A 1 172 ? -12.359 50.125 36.156 1 89.69 172 GLU A CA 1
ATOM 1374 C C . GLU A 1 172 ? -12.141 50.469 34.688 1 89.69 172 GLU A C 1
ATOM 1376 O O . GLU A 1 172 ? -12.008 51.656 34.344 1 89.69 172 GLU A O 1
ATOM 1381 N N . GLN A 1 173 ? -12.086 49.531 33.875 1 90.81 173 GLN A N 1
ATOM 1382 C CA . GLN A 1 173 ? -11.867 49.781 32.438 1 90.81 173 GLN A CA 1
ATOM 1383 C C . GLN A 1 173 ? -13.078 50.469 31.812 1 90.81 173 GLN A C 1
ATOM 1385 O O . GLN A 1 173 ? -12.922 51.281 30.891 1 90.81 173 GLN A O 1
ATOM 1390 N N . ARG A 1 174 ? -14.242 50.125 32.281 1 92.19 174 ARG A N 1
ATOM 1391 C CA . ARG A 1 174 ? -15.438 50.781 31.797 1 92.19 174 ARG A CA 1
ATOM 1392 C C . ARG A 1 174 ? -15.422 52.281 32.125 1 92.19 174 ARG A C 1
ATOM 1394 O O . ARG A 1 174 ? -15.75 53.125 31.297 1 92.19 174 ARG A O 1
ATOM 1401 N N . ALA A 1 175 ? -15.023 52.562 33.344 1 92.44 175 ALA A N 1
ATOM 1402 C CA . ALA A 1 175 ? -14.969 53.938 33.781 1 92.44 175 ALA A CA 1
ATOM 1403 C C . ALA A 1 175 ? -13.969 54.75 32.938 1 92.44 175 ALA A C 1
ATOM 1405 O O . ALA A 1 175 ? -14.234 55.875 32.594 1 92.44 175 ALA A O 1
ATOM 1406 N N . GLU A 1 176 ? -12.906 54.156 32.75 1 92.75 176 GLU A N 1
ATOM 1407 C CA . GLU A 1 176 ? -11.906 54.812 31.906 1 92.75 176 GLU A CA 1
ATOM 1408 C C . GLU A 1 176 ? -12.414 55 30.484 1 92.75 176 GLU A C 1
ATOM 1410 O O . GLU A 1 176 ? -12.188 56.062 29.875 1 92.75 176 GLU A O 1
ATOM 1415 N N . TRP A 1 177 ? -13.023 54.031 29.969 1 93.94 177 TRP A N 1
ATOM 1416 C CA . TRP A 1 177 ? -13.586 54.094 28.625 1 93.94 177 TRP A CA 1
ATOM 1417 C C . TRP A 1 177 ? -14.617 55.219 28.531 1 93.94 177 TRP A C 1
ATOM 1419 O O . TRP A 1 177 ? -14.609 56 27.578 1 93.94 177 TRP A O 1
ATOM 1429 N N . GLU A 1 178 ? -15.477 55.375 29.516 1 94.19 178 GLU A N 1
ATOM 1430 C CA . GLU A 1 178 ? -16.531 56.375 29.531 1 94.19 178 GLU A CA 1
ATOM 1431 C C . GLU A 1 178 ? -15.945 57.781 29.656 1 94.19 178 GLU A C 1
ATOM 1433 O O . GLU A 1 178 ? -16.469 58.719 29.078 1 94.19 178 GLU A O 1
ATOM 1438 N N . SER A 1 179 ? -14.891 57.812 30.391 1 93.56 179 SER A N 1
ATOM 1439 C CA . SER A 1 179 ? -14.258 59.125 30.578 1 93.56 179 SER A CA 1
ATOM 1440 C C . SER A 1 179 ? -13.641 59.625 29.281 1 93.56 179 SER A C 1
ATOM 1442 O O . SER A 1 179 ? -13.477 60.844 29.094 1 93.56 179 SER A O 1
ATOM 1444 N N . LEU A 1 180 ? -13.312 58.812 28.391 1 93.81 180 LEU A N 1
ATOM 1445 C CA . LEU A 1 180 ? -12.711 59.156 27.109 1 93.81 180 LEU A CA 1
ATOM 1446 C C . LEU A 1 180 ? -13.781 59.375 26.047 1 93.81 180 LEU A C 1
ATOM 1448 O O . LEU A 1 180 ? -13.867 60.469 25.453 1 93.81 180 LEU A O 1
ATOM 1452 N N . VAL A 1 181 ? -14.664 58.5 25.938 1 94.75 181 VAL A N 1
ATOM 1453 C CA . VAL A 1 181 ? -15.539 58.406 24.781 1 94.75 181 VAL A CA 1
ATOM 1454 C C . VAL A 1 181 ? -16.609 59.5 24.844 1 94.75 181 VAL A C 1
ATOM 1456 O O . VAL A 1 181 ? -17.016 60.031 23.812 1 94.75 181 VAL A O 1
ATOM 1459 N N . PHE A 1 182 ? -17.062 59.875 26.031 1 94.12 182 PHE A N 1
ATOM 1460 C CA . PHE A 1 182 ? -18.203 60.781 26.109 1 94.12 182 PHE A CA 1
ATOM 1461 C C . PHE A 1 182 ? -17.75 62.219 26.359 1 94.12 182 PHE A C 1
ATOM 1463 O O . PHE A 1 182 ? -18.578 63.125 26.391 1 94.12 182 PHE A O 1
ATOM 1470 N N . ASP A 1 183 ? -16.5 62.406 26.484 1 92.12 183 ASP A N 1
ATOM 1471 C CA . ASP A 1 183 ? -15.945 63.719 26.625 1 92.12 183 ASP A CA 1
ATOM 1472 C C . ASP A 1 183 ? -15.203 64.188 25.359 1 92.12 183 ASP A C 1
ATOM 1474 O O . ASP A 1 183 ? -14.195 63.562 24.984 1 92.12 183 ASP A O 1
ATOM 1478 N N . PRO A 1 184 ? -15.727 65.188 24.812 1 89.38 184 PRO A N 1
ATOM 1479 C CA . PRO A 1 184 ? -15.078 65.625 23.578 1 89.38 184 PRO A CA 1
ATOM 1480 C C . PRO A 1 184 ? -13.656 66.125 23.797 1 89.38 184 PRO A C 1
ATOM 1482 O O . PRO A 1 184 ? -13.375 66.812 24.797 1 89.38 184 PRO A O 1
ATOM 1485 N N . ALA A 1 185 ? -12.758 65.688 23.016 1 85.25 185 ALA A N 1
ATOM 1486 C CA . ALA A 1 185 ? -11.391 66.188 23 1 85.25 185 ALA A CA 1
ATOM 1487 C C . ALA A 1 185 ? -11.219 67.25 21.938 1 85.25 185 ALA A C 1
ATOM 1489 O O . ALA A 1 185 ? -11.625 67.062 20.797 1 85.25 185 ALA A O 1
ATOM 1490 N N . GLN A 1 186 ? -11.062 68.562 22.359 1 77 186 GLN A N 1
ATOM 1491 C CA . GLN A 1 186 ? -10.938 69.625 21.344 1 77 186 GLN A CA 1
ATOM 1492 C C . GLN A 1 186 ? -9.484 69.75 20.906 1 77 186 GLN A C 1
ATOM 1494 O O . GLN A 1 186 ? -8.594 69.938 21.75 1 77 186 GLN A O 1
ATOM 1499 N N . SER A 1 187 ? -9.289 69.312 19.703 1 85.19 187 SER A N 1
ATOM 1500 C CA . SER A 1 187 ? -7.977 69.5 19.094 1 85.19 187 SER A CA 1
ATOM 1501 C C . SER A 1 187 ? -7.879 70.812 18.375 1 85.19 187 SER A C 1
ATOM 1503 O O . SER A 1 187 ? -8.898 71.438 18.016 1 85.19 187 SER A O 1
ATOM 1505 N N . ASP A 1 188 ? -6.711 71.438 18.328 1 92.75 188 ASP A N 1
ATOM 1506 C CA . ASP A 1 188 ? -6.438 72.625 17.578 1 92.75 188 ASP A CA 1
ATOM 1507 C C . ASP A 1 188 ? -6.363 72.375 16.078 1 92.75 188 ASP A C 1
ATOM 1509 O O . ASP A 1 188 ? -5.297 72 15.555 1 92.75 188 ASP A O 1
ATOM 1513 N N . THR A 1 189 ? -7.504 72.562 15.375 1 94.69 189 THR A N 1
ATOM 1514 C CA . THR A 1 189 ? -7.598 72.188 13.961 1 94.69 189 THR A CA 1
ATOM 1515 C C . THR A 1 189 ? -6.625 73 13.133 1 94.69 189 THR A C 1
ATOM 1517 O O . THR A 1 189 ? -6.094 72.562 12.125 1 94.69 189 THR A O 1
ATOM 1520 N N . ALA A 1 190 ? -6.398 74.25 13.57 1 94.56 190 ALA A N 1
ATOM 1521 C CA . ALA A 1 190 ? -5.457 75.062 12.852 1 94.56 190 ALA A CA 1
ATOM 1522 C C . ALA A 1 190 ? -4.031 74.562 13 1 94.56 190 ALA A C 1
ATOM 1524 O O . ALA A 1 190 ? -3.252 74.562 12.039 1 94.56 190 ALA A O 1
ATOM 1525 N N . ALA A 1 191 ? -3.719 74.188 14.195 1 95.88 191 ALA A N 1
ATOM 1526 C CA . ALA A 1 191 ? -2.393 73.625 14.438 1 95.88 191 ALA A CA 1
ATOM 1527 C C . ALA A 1 191 ? -2.188 72.375 13.625 1 95.88 191 ALA A C 1
ATOM 1529 O O . ALA A 1 191 ? -1.086 72.062 13.141 1 95.88 191 ALA A O 1
ATOM 1530 N N . ILE A 1 192 ? -3.23 71.562 13.469 1 97.25 192 ILE A N 1
ATOM 1531 C CA . ILE A 1 192 ? -3.164 70.312 12.711 1 97.25 192 ILE A CA 1
ATOM 1532 C C . ILE A 1 192 ? -2.938 70.625 11.234 1 97.25 192 ILE A C 1
ATOM 1534 O O . ILE A 1 192 ? -2.096 70 10.578 1 97.25 192 ILE A O 1
ATOM 1538 N N . GLU A 1 193 ? -3.656 71.562 10.75 1 96.12 193 GLU A N 1
ATOM 1539 C CA . GLU A 1 193 ? -3.512 71.938 9.352 1 96.12 193 GLU A CA 1
ATOM 1540 C C . GLU A 1 193 ? -2.115 72.5 9.062 1 96.12 193 GLU A C 1
ATOM 1542 O O . GLU A 1 193 ? -1.527 72.188 8.023 1 96.12 193 GLU A O 1
ATOM 1547 N N . ARG A 1 194 ? -1.593 73.312 10 1 95.44 194 ARG A N 1
ATOM 1548 C CA . ARG A 1 194 ? -0.245 73.812 9.844 1 95.44 194 ARG A CA 1
ATOM 1549 C C . ARG A 1 194 ? 0.795 72.75 9.859 1 95.44 194 ARG A C 1
ATOM 1551 O O . ARG A 1 194 ? 1.737 72.75 9.062 1 95.44 194 ARG A O 1
ATOM 1558 N N . TYR A 1 195 ? 0.576 71.875 10.75 1 96.44 195 TYR A N 1
ATOM 1559 C CA . TYR A 1 195 ? 1.479 70.75 10.859 1 96.44 195 TYR A CA 1
ATOM 1560 C C . TYR A 1 195 ? 1.484 69.938 9.578 1 96.44 195 TYR A C 1
ATOM 1562 O O . TYR A 1 195 ? 2.547 69.562 9.078 1 96.44 195 TYR A O 1
ATOM 1570 N N . LEU A 1 196 ? 0.339 69.625 9 1 96.81 196 LEU A N 1
ATOM 1571 C CA . LEU A 1 196 ? 0.217 68.812 7.789 1 96.81 196 LEU A CA 1
ATOM 1572 C C . LEU A 1 196 ? 0.793 69.562 6.582 1 96.81 196 LEU A C 1
ATOM 1574 O O . LEU A 1 196 ? 1.409 68.938 5.711 1 96.81 196 LEU A O 1
ATOM 1578 N N . GLU A 1 197 ? 0.598 70.812 6.586 1 94.62 197 GLU A N 1
ATOM 1579 C CA . GLU A 1 197 ? 1.168 71.625 5.5 1 94.62 197 GLU A CA 1
ATOM 1580 C C . GLU A 1 197 ? 2.693 71.625 5.543 1 94.62 197 GLU A C 1
ATOM 1582 O O . GLU A 1 197 ? 3.346 71.5 4.5 1 94.62 197 GLU A O 1
ATOM 1587 N N . GLN A 1 198 ? 3.174 71.75 6.715 1 93.88 198 GLN A N 1
ATOM 1588 C CA . GLN A 1 198 ? 4.621 71.688 6.879 1 93.88 198 GLN A CA 1
ATOM 1589 C C . GLN A 1 198 ? 5.168 70.312 6.516 1 93.88 198 GLN A C 1
ATOM 1591 O O . GLN A 1 198 ? 6.273 70.188 5.977 1 93.88 198 GLN A O 1
ATOM 1596 N N . LEU A 1 199 ? 4.426 69.312 6.781 1 94.5 199 LEU A N 1
ATOM 1597 C CA . LEU A 1 199 ? 4.867 67.938 6.551 1 94.5 199 LEU A CA 1
ATOM 1598 C C . LEU A 1 199 ? 4.801 67.625 5.066 1 94.5 199 LEU A C 1
ATOM 1600 O O . LEU A 1 199 ? 5.738 67 4.52 1 94.5 199 LEU A O 1
ATOM 1604 N N . PHE A 1 200 ? 3.732 68 4.34 1 94.06 200 PHE A N 1
ATOM 1605 C CA . PHE A 1 200 ? 3.473 67.5 2.994 1 94.06 200 PHE A CA 1
ATOM 1606 C C . PHE A 1 200 ? 3.859 68.5 1.949 1 94.06 200 PHE A C 1
ATOM 1608 O O . PHE A 1 200 ? 3.975 68.188 0.763 1 94.06 200 PHE A O 1
ATOM 1615 N N . ALA A 1 201 ? 4.086 69.75 2.342 1 85.88 201 ALA A N 1
ATOM 1616 C CA . ALA A 1 201 ? 4.27 70.812 1.334 1 85.88 201 ALA A CA 1
ATOM 1617 C C . ALA A 1 201 ? 5.652 71.438 1.446 1 85.88 201 ALA A C 1
ATOM 1619 O O . ALA A 1 201 ? 5.84 72.625 1.101 1 85.88 201 ALA A O 1
ATOM 1620 N N . GLN A 1 202 ? 6.547 70.688 1.86 1 84.38 202 GLN A N 1
ATOM 1621 C CA . GLN A 1 202 ? 7.883 71.25 2.064 1 84.38 202 GLN A CA 1
ATOM 1622 C C . GLN A 1 202 ? 8.625 71.438 0.739 1 84.38 202 GLN A C 1
ATOM 1624 O O . GLN A 1 202 ? 9.352 72.375 0.534 1 84.38 202 GLN A O 1
ATOM 1629 N N . THR A 1 203 ? 8.516 70.438 -0.107 1 86.88 203 THR A N 1
ATOM 1630 C CA . THR A 1 203 ? 9.195 70.438 -1.396 1 86.88 203 THR A CA 1
ATOM 1631 C C . THR A 1 203 ? 8.188 70.438 -2.541 1 86.88 203 THR A C 1
ATOM 1633 O O . THR A 1 203 ? 7.02 70.062 -2.34 1 86.88 203 THR A O 1
ATOM 1636 N N . ARG A 1 204 ? 8.641 70.75 -3.723 1 87.44 204 ARG A N 1
ATOM 1637 C CA . ARG A 1 204 ? 7.773 70.75 -4.895 1 87.44 204 ARG A CA 1
ATOM 1638 C C . ARG A 1 204 ? 7.312 69.312 -5.191 1 87.44 204 ARG A C 1
ATOM 1640 O O . ARG A 1 204 ? 6.18 69.125 -5.625 1 87.44 204 ARG A O 1
ATOM 1647 N N . LEU A 1 205 ? 8.156 68.5 -4.969 1 87.44 205 LEU A N 1
ATOM 1648 C CA . LEU A 1 205 ? 7.836 67.125 -5.223 1 87.44 205 LEU A CA 1
ATOM 1649 C C . LEU A 1 205 ? 6.797 66.625 -4.234 1 87.44 205 LEU A C 1
ATOM 1651 O O . LEU A 1 205 ? 5.887 65.875 -4.609 1 87.44 205 LEU A O 1
ATOM 1655 N N . SER A 1 206 ? 6.934 66.938 -2.992 1 91.06 206 SER A N 1
ATOM 1656 C CA . SER A 1 206 ? 5.953 66.562 -1.984 1 91.06 206 SER A CA 1
ATOM 1657 C C . SER A 1 206 ? 4.609 67.188 -2.232 1 91.06 206 SER A C 1
ATOM 1659 O O . SER A 1 206 ? 3.557 66.625 -1.979 1 91.06 206 SER A O 1
ATOM 1661 N N . GLN A 1 207 ? 4.641 68.375 -2.768 1 91.94 207 GLN A N 1
ATOM 1662 C CA . GLN A 1 207 ? 3.408 69.062 -3.107 1 91.94 207 GLN A CA 1
ATOM 1663 C C . GLN A 1 207 ? 2.678 68.375 -4.254 1 91.94 207 GLN A C 1
ATOM 1665 O O . GLN A 1 207 ? 1.451 68.25 -4.234 1 91.94 207 GLN A O 1
ATOM 1670 N N . GLN A 1 208 ? 3.473 68 -5.199 1 89.88 208 GLN A N 1
ATOM 1671 C CA . GLN A 1 208 ? 2.869 67.312 -6.316 1 89.88 208 GLN A CA 1
ATOM 1672 C C . GLN A 1 208 ? 2.254 66 -5.855 1 89.88 208 GLN A C 1
ATOM 1674 O O . GLN A 1 208 ? 1.16 65.625 -6.289 1 89.88 208 GLN A O 1
ATOM 1679 N N . ALA A 1 209 ? 3.004 65.25 -5.055 1 93.5 209 ALA A N 1
ATOM 1680 C CA . ALA A 1 209 ? 2.494 64 -4.535 1 93.5 209 ALA A CA 1
ATOM 1681 C C . ALA A 1 209 ? 1.205 64.25 -3.744 1 93.5 209 ALA A C 1
ATOM 1683 O O . ALA A 1 209 ? 0.293 63.406 -3.799 1 93.5 209 ALA A O 1
ATOM 1684 N N . LEU A 1 210 ? 1.138 65.312 -2.98 1 94.62 210 LEU A N 1
ATOM 1685 C CA . LEU A 1 210 ? -0.061 65.625 -2.227 1 94.62 210 LEU A CA 1
ATOM 1686 C C . LEU A 1 210 ? -1.22 65.938 -3.164 1 94.62 210 LEU A C 1
ATOM 1688 O O . LEU A 1 210 ? -2.357 65.562 -2.912 1 94.62 210 LEU A O 1
ATOM 1692 N N . LYS A 1 211 ? -0.957 66.688 -4.188 1 93.5 211 LYS A N 1
ATOM 1693 C CA . LYS A 1 211 ? -1.984 67 -5.172 1 93.5 211 LYS A CA 1
ATOM 1694 C C . LYS A 1 211 ? -2.549 65.75 -5.812 1 93.5 211 LYS A C 1
ATOM 1696 O O . LYS A 1 211 ? -3.758 65.625 -6.031 1 93.5 211 LYS A O 1
ATOM 1701 N N . ASP A 1 212 ? -1.656 64.875 -6.137 1 93.62 212 ASP A N 1
ATOM 1702 C CA . ASP A 1 212 ? -2.09 63.625 -6.719 1 93.62 212 ASP A CA 1
ATOM 1703 C C . ASP A 1 212 ? -2.959 62.844 -5.734 1 93.62 212 ASP A C 1
ATOM 1705 O O . ASP A 1 212 ? -3.945 62.219 -6.133 1 93.62 212 ASP A O 1
ATOM 1709 N N . LEU A 1 213 ? -2.539 62.781 -4.469 1 96.44 213 LEU A N 1
ATOM 1710 C CA . LEU A 1 213 ? -3.312 62.125 -3.418 1 96.44 213 LEU A CA 1
ATOM 1711 C C . LEU A 1 213 ? -4.707 62.75 -3.309 1 96.44 213 LEU A C 1
ATOM 1713 O O . LEU A 1 213 ? -5.707 62.031 -3.312 1 96.44 213 LEU A O 1
ATOM 1717 N N . ARG A 1 214 ? -4.801 64 -3.295 1 96.38 214 ARG A N 1
ATOM 1718 C CA . ARG A 1 214 ? -6.059 64.75 -3.16 1 96.38 214 ARG A CA 1
ATOM 1719 C C . ARG A 1 214 ? -6.961 64.5 -4.367 1 96.38 214 ARG A C 1
ATOM 1721 O O . ARG A 1 214 ? -8.172 64.312 -4.223 1 96.38 214 ARG A O 1
ATOM 1728 N N . SER A 1 215 ? -6.398 64.438 -5.512 1 95.19 215 SER A N 1
ATOM 1729 C CA . SER A 1 215 ? -7.156 64.188 -6.73 1 95.19 215 SER A CA 1
ATOM 1730 C C . SER A 1 215 ? -7.73 62.781 -6.742 1 95.19 215 SER A C 1
ATOM 1732 O O . SER A 1 215 ? -8.844 62.562 -7.227 1 95.19 215 SER A O 1
ATOM 1734 N N . SER A 1 216 ? -6.926 61.906 -6.336 1 96.06 216 SER A N 1
ATOM 1735 C CA . SER A 1 216 ? -7.363 60.531 -6.301 1 96.06 216 SER A CA 1
ATOM 1736 C C . SER A 1 216 ? -8.523 60.344 -5.328 1 96.06 216 SER A C 1
ATOM 1738 O O . SER A 1 216 ? -9.43 59.531 -5.586 1 96.06 216 SER A O 1
ATOM 1740 N N . VAL A 1 217 ? -8.469 61 -4.156 1 97 217 VAL A N 1
ATOM 1741 C CA . VAL A 1 217 ? -9.531 60.938 -3.168 1 97 217 VAL A CA 1
ATOM 1742 C C . VAL A 1 217 ? -10.828 61.469 -3.758 1 97 217 VAL A C 1
ATOM 1744 O O . VAL A 1 217 ? -11.891 60.875 -3.639 1 97 217 VAL A O 1
ATOM 1747 N N . LYS A 1 218 ? -10.773 62.531 -4.449 1 95.12 218 LYS A N 1
ATOM 1748 C CA . LYS A 1 218 ? -11.945 63.156 -5.059 1 95.12 218 LYS A CA 1
ATOM 1749 C C . LYS A 1 218 ? -12.516 62.281 -6.172 1 95.12 218 LYS A C 1
ATOM 1751 O O . LYS A 1 218 ? -13.734 62.156 -6.293 1 95.12 218 LYS A O 1
ATOM 1756 N N . ALA A 1 219 ? -11.617 61.781 -6.953 1 94.31 219 ALA A N 1
ATOM 1757 C CA . ALA A 1 219 ? -12.047 60.938 -8.062 1 94.31 219 ALA A CA 1
ATOM 1758 C C . ALA A 1 219 ? -12.781 59.719 -7.555 1 94.31 219 ALA A C 1
ATOM 1760 O O . ALA A 1 219 ? -13.789 59.312 -8.125 1 94.31 219 ALA A O 1
ATOM 1761 N N . PHE A 1 220 ? -12.281 59.156 -6.535 1 95 220 PHE A N 1
ATOM 1762 C CA . PHE A 1 220 ? -12.891 57.938 -6.02 1 95 220 PHE A CA 1
ATOM 1763 C C . PHE A 1 220 ? -14.242 58.219 -5.383 1 95 220 PHE A C 1
ATOM 1765 O O . PHE A 1 220 ? -15.172 57.406 -5.48 1 95 220 PHE A O 1
ATOM 1772 N N . SER A 1 221 ? -14.289 59.312 -4.645 1 95.38 221 SER A N 1
ATOM 1773 C CA . SER A 1 221 ? -15.57 59.719 -4.078 1 95.38 221 SER A CA 1
ATOM 1774 C C . SER A 1 221 ? -16.641 59.844 -5.16 1 95.38 221 SER A C 1
ATOM 1776 O O . SER A 1 221 ? -17.766 59.344 -4.977 1 95.38 221 SER A O 1
ATOM 1778 N N . LYS A 1 222 ? -16.344 60.375 -6.234 1 92.38 222 LYS A N 1
ATOM 1779 C CA . LYS A 1 222 ? -17.281 60.531 -7.34 1 92.38 222 LYS A CA 1
ATOM 1780 C C . LYS A 1 222 ? -17.703 59.156 -7.895 1 92.38 222 LYS A C 1
ATOM 1782 O O . LYS A 1 222 ? -18.875 58.938 -8.203 1 92.38 222 LYS A O 1
ATOM 1787 N N . GLU A 1 223 ? -16.75 58.469 -7.973 1 92.94 223 GLU A N 1
ATOM 1788 C CA . GLU A 1 223 ? -17 57.125 -8.477 1 92.94 223 GLU A CA 1
ATOM 1789 C C . GLU A 1 223 ? -17.938 56.344 -7.547 1 92.94 223 GLU A C 1
ATOM 1791 O O . GLU A 1 223 ? -18.844 55.656 -8 1 92.94 223 GLU A O 1
ATOM 1796 N N . MET A 1 224 ? -17.703 56.375 -6.246 1 93.19 224 MET A N 1
ATOM 1797 C CA . MET A 1 224 ? -18.484 55.625 -5.262 1 93.19 224 MET A CA 1
ATOM 1798 C C . MET A 1 224 ? -19.922 56.156 -5.223 1 93.19 224 MET A C 1
ATOM 1800 O O . MET A 1 224 ? -20.859 55.344 -5.078 1 93.19 224 MET A O 1
ATOM 1804 N N . LEU A 1 225 ? -20.094 57.438 -5.32 1 90.56 225 LEU A N 1
ATOM 1805 C CA . LEU A 1 225 ? -21.422 58.031 -5.219 1 90.56 225 LEU A CA 1
ATOM 1806 C C . LEU A 1 225 ? -22.203 57.812 -6.5 1 90.56 225 LEU A C 1
ATOM 1808 O O . LEU A 1 225 ? -23.438 57.844 -6.484 1 90.56 225 LEU A O 1
ATOM 1812 N N . ALA A 1 226 ? -21.531 57.5 -7.578 1 88.38 226 ALA A N 1
ATOM 1813 C CA . ALA A 1 226 ? -22.188 57.281 -8.859 1 88.38 226 ALA A CA 1
ATOM 1814 C C . ALA A 1 226 ? -22.562 55.812 -9.039 1 88.38 226 ALA A C 1
ATOM 1816 O O . ALA A 1 226 ? -23.391 55.469 -9.898 1 88.38 226 ALA A O 1
ATOM 1817 N N . ASP A 1 227 ? -22.016 55.031 -8.211 1 87.25 227 ASP A N 1
ATOM 1818 C CA . ASP A 1 227 ? -22.25 53.594 -8.367 1 87.25 227 ASP A CA 1
ATOM 1819 C C . ASP A 1 227 ? -23.625 53.188 -7.867 1 87.25 227 ASP A C 1
ATOM 1821 O O . ASP A 1 227 ? -23.859 53.125 -6.66 1 87.25 227 ASP A O 1
ATOM 1825 N N . GLN A 1 228 ? -24.531 52.875 -8.719 1 82.12 228 GLN A N 1
ATOM 1826 C CA . GLN A 1 228 ? -25.906 52.531 -8.359 1 82.12 228 GLN A CA 1
ATOM 1827 C C . GLN A 1 228 ? -26.062 51.031 -8.109 1 82.12 228 GLN A C 1
ATOM 1829 O O . GLN A 1 228 ? -27.094 50.594 -7.602 1 82.12 228 GLN A O 1
ATOM 1834 N N . LYS A 1 229 ? -25.109 50.25 -8.43 1 86.88 229 LYS A N 1
ATOM 1835 C CA . LYS A 1 229 ? -25.156 48.812 -8.234 1 86.88 229 LYS A CA 1
ATOM 1836 C C . LYS A 1 229 ? -23.969 48.344 -7.391 1 86.88 229 LYS A C 1
ATOM 1838 O O . LYS A 1 229 ? -23.281 47.406 -7.766 1 86.88 229 LYS A O 1
ATOM 1843 N N . ALA A 1 230 ? -23.781 49.062 -6.309 1 89.81 230 ALA A N 1
ATOM 1844 C CA . ALA A 1 230 ? -22.672 48.75 -5.414 1 89.81 230 ALA A CA 1
ATOM 1845 C C . ALA A 1 230 ? -22.922 47.438 -4.672 1 89.81 230 ALA A C 1
ATOM 1847 O O . ALA A 1 230 ? -22.016 46.625 -4.461 1 89.81 230 ALA A O 1
ATOM 1848 N N . PHE A 1 231 ? -24.172 47.281 -4.34 1 93.19 231 PHE A N 1
ATOM 1849 C CA . PHE A 1 231 ? -24.547 46.062 -3.607 1 93.19 231 PHE A CA 1
ATOM 1850 C C . PHE A 1 231 ? -25.312 45.094 -4.512 1 93.19 231 PHE A C 1
ATOM 1852 O O . PHE A 1 231 ? -26.312 45.469 -5.125 1 93.19 231 PHE A O 1
ATOM 1859 N N . THR A 1 232 ? -24.719 43.938 -4.648 1 91.81 232 THR A N 1
ATOM 1860 C CA . THR A 1 232 ? -25.312 42.812 -5.359 1 91.81 232 THR A CA 1
ATOM 1861 C C . THR A 1 232 ? -25.266 41.531 -4.504 1 91.81 232 THR A C 1
ATOM 1863 O O . THR A 1 232 ? -24.578 41.5 -3.484 1 91.81 232 THR A O 1
ATOM 1866 N N . PRO A 1 233 ? -26.078 40.594 -4.848 1 88.25 233 PRO A N 1
ATOM 1867 C CA . PRO A 1 233 ? -25.984 39.344 -4.078 1 88.25 233 PRO A CA 1
ATOM 1868 C C . PRO A 1 233 ? -24.578 38.781 -4.059 1 88.25 233 PRO A C 1
ATOM 1870 O O . PRO A 1 233 ? -24.188 38.156 -3.07 1 88.25 233 PRO A O 1
ATOM 1873 N N . SER A 1 234 ? -23.938 39 -5.043 1 87.75 234 SER A N 1
ATOM 1874 C CA . SER A 1 234 ? -22.562 38.531 -5.09 1 87.75 234 SER A CA 1
ATOM 1875 C C . SER A 1 234 ? -21.656 39.312 -4.137 1 87.75 234 SER A C 1
ATOM 1877 O O . SER A 1 234 ? -20.828 38.719 -3.436 1 87.75 234 SER A O 1
ATOM 1879 N N . THR A 1 235 ? -21.828 40.562 -4.102 1 90.38 235 THR A N 1
ATOM 1880 C CA . THR A 1 235 ? -21.031 41.406 -3.217 1 90.38 235 THR A CA 1
ATOM 1881 C C . THR A 1 235 ? -21.406 41.156 -1.759 1 90.38 235 THR A C 1
ATOM 1883 O O . THR A 1 235 ? -20.578 41.344 -0.86 1 90.38 235 THR A O 1
ATOM 1886 N N . LEU A 1 236 ? -22.578 40.75 -1.588 1 90.88 236 LEU A N 1
ATOM 1887 C CA . LEU A 1 236 ? -23.062 40.562 -0.227 1 90.88 236 LEU A CA 1
ATOM 1888 C C . LEU A 1 236 ? -22.344 39.375 0.422 1 90.88 236 LEU A C 1
ATOM 1890 O O . LEU A 1 236 ? -22.219 39.312 1.647 1 90.88 236 LEU A O 1
ATOM 18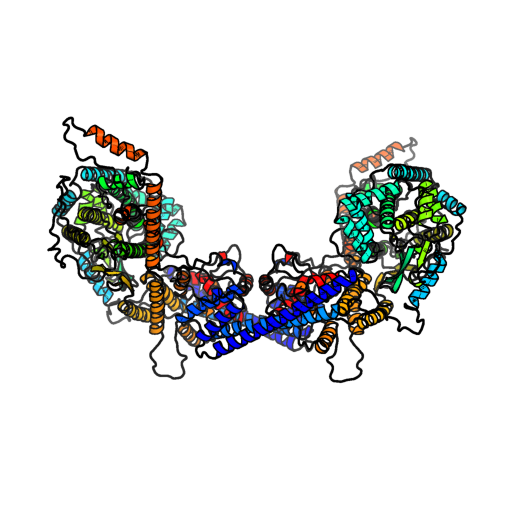94 N N . LYS A 1 237 ? -21.969 38.5 -0.412 1 88.94 237 LYS A N 1
ATOM 1895 C CA . LYS A 1 237 ? -21.297 37.312 0.118 1 88.94 237 LYS A CA 1
ATOM 1896 C C . LYS A 1 237 ? -20.031 37.688 0.898 1 88.94 237 LYS A C 1
ATOM 1898 O O . LYS A 1 237 ? -19.875 37.281 2.049 1 88.94 237 LYS A O 1
ATOM 1903 N N . TRP A 1 238 ? -19.188 38.531 0.318 1 88.88 238 TRP A N 1
ATOM 1904 C CA . TRP A 1 238 ? -17.953 38.875 1.017 1 88.88 238 TRP A CA 1
ATOM 1905 C C . TRP A 1 238 ? -18.219 39.875 2.121 1 88.88 238 TRP A C 1
ATOM 1907 O O . TRP A 1 238 ? -17.484 39.938 3.109 1 88.88 238 TRP A O 1
ATOM 1917 N N . ILE A 1 239 ? -19.234 40.688 2.033 1 92.19 239 ILE A N 1
ATOM 1918 C CA . ILE A 1 239 ? -19.578 41.625 3.072 1 92.19 239 ILE A CA 1
ATOM 1919 C C . ILE A 1 239 ? -20.031 40.906 4.332 1 92.19 239 ILE A C 1
ATOM 1921 O O . ILE A 1 239 ? -19.578 41.219 5.438 1 92.19 239 ILE A O 1
ATOM 1925 N N . ILE A 1 240 ? -20.859 39.938 4.07 1 90.5 240 ILE A N 1
ATOM 1926 C CA . ILE A 1 240 ? -21.391 39.188 5.195 1 90.5 240 ILE A CA 1
ATOM 1927 C C . ILE A 1 240 ? -20.266 38.375 5.855 1 90.5 240 ILE A C 1
ATOM 1929 O O . ILE A 1 240 ? -20.156 38.344 7.086 1 90.5 240 ILE A O 1
ATOM 1933 N N . SER A 1 241 ? -19.469 37.812 5.051 1 87.5 241 SER A N 1
ATOM 1934 C CA . SER A 1 241 ? -18.328 37.094 5.594 1 87.5 241 SER A CA 1
ATOM 1935 C C . SER A 1 241 ? -17.422 38 6.395 1 87.5 241 SER A C 1
ATOM 1937 O O . SER A 1 241 ? -16.859 37.625 7.414 1 87.5 241 SER A O 1
ATOM 1939 N N . GLY A 1 242 ? -17.234 39.156 5.918 1 87.94 242 GLY A N 1
ATOM 1940 C CA . GLY A 1 242 ? -16.422 40.125 6.609 1 87.94 242 GLY A CA 1
ATOM 1941 C C . GLY A 1 242 ? -17 40.562 7.945 1 87.94 242 GLY A C 1
ATOM 1942 O O . GLY A 1 242 ? -16.266 40.688 8.93 1 87.94 242 GLY A O 1
ATOM 1943 N N . VAL A 1 243 ? -18.234 40.719 7.996 1 89.88 243 VAL A N 1
ATOM 1944 C CA . VAL A 1 243 ? -18.891 41.125 9.227 1 89.88 243 VAL A CA 1
ATOM 1945 C C . VAL A 1 243 ? -18.859 40 10.25 1 89.88 243 VAL A C 1
ATOM 1947 O O . VAL A 1 243 ? -18.672 40.219 11.445 1 89.88 243 VAL A O 1
ATOM 1950 N N . ILE A 1 244 ? -19.031 38.875 9.766 1 86 244 ILE A N 1
ATOM 1951 C CA . ILE A 1 244 ? -18.984 37.719 10.656 1 86 244 ILE A CA 1
ATOM 1952 C C . ILE A 1 244 ? -17.578 37.562 11.234 1 86 244 ILE A C 1
ATOM 1954 O O . ILE A 1 244 ? -17.406 37.312 12.422 1 86 244 ILE A O 1
ATOM 1958 N N . SER A 1 245 ? -16.625 37.781 10.43 1 83.56 245 SER A N 1
ATOM 1959 C CA . SER A 1 245 ? -15.227 37.625 10.859 1 83.56 245 SER A CA 1
ATOM 1960 C C . SER A 1 245 ? -14.844 38.719 11.852 1 83.56 245 SER A C 1
ATOM 1962 O O . SER A 1 245 ? -13.906 38.531 12.641 1 83.56 245 SER A O 1
ATOM 1964 N N . SER A 1 246 ? -15.492 39.812 11.82 1 85 246 SER A N 1
ATOM 1965 C CA . SER A 1 246 ? -15.203 40.906 12.75 1 85 246 SER A CA 1
ATOM 1966 C C . SER A 1 246 ? -15.719 40.594 14.148 1 85 246 SER A C 1
ATOM 1968 O O . SER A 1 246 ? -15.328 41.25 15.117 1 85 246 SER A O 1
ATOM 1970 N N . ASP A 1 247 ? -16.547 39.656 14.328 1 79.75 247 ASP A N 1
ATOM 1971 C CA . ASP A 1 247 ? -17.047 39.125 15.578 1 79.75 247 ASP A CA 1
ATOM 1972 C C . ASP A 1 247 ? -17.75 40.188 16.406 1 79.75 247 ASP A C 1
ATOM 1974 O O . ASP A 1 247 ? -17.547 40.25 17.625 1 79.75 247 ASP A O 1
ATOM 1978 N N . ILE A 1 248 ? -18.469 41 15.805 1 84.56 248 ILE A N 1
ATOM 1979 C CA . ILE A 1 248 ? -19.156 42.062 16.547 1 84.56 248 ILE A CA 1
ATOM 1980 C C . ILE A 1 248 ? -20.516 41.562 17.031 1 84.56 248 ILE A C 1
ATOM 1982 O O . ILE A 1 248 ? -21.031 42.062 18.031 1 84.56 248 ILE A O 1
ATOM 1986 N N . PHE A 1 249 ? -21.062 40.594 16.391 1 83.5 249 PHE A N 1
ATOM 1987 C CA . PHE A 1 249 ? -22.469 40.281 16.625 1 83.5 249 PHE A CA 1
ATOM 1988 C C . PHE A 1 249 ? -22.578 39.062 17.547 1 83.5 249 PHE A C 1
ATOM 1990 O O . PHE A 1 249 ? -21.641 38.281 17.672 1 83.5 249 PHE A O 1
ATOM 1997 N N . SER A 1 250 ? -23.703 39.031 18.172 1 78.19 250 SER A N 1
ATOM 1998 C CA . SER A 1 250 ? -24.109 37.844 18.922 1 78.19 250 SER A CA 1
ATOM 1999 C C . SER A 1 250 ? -24.391 36.688 17.984 1 78.19 250 SER A C 1
ATOM 2001 O O . SER A 1 250 ? -24.578 36.875 16.781 1 78.19 250 SER A O 1
ATOM 2003 N N . PRO A 1 251 ? -24.375 35.562 18.531 1 74.31 251 PRO A N 1
ATOM 2004 C CA . PRO A 1 251 ? -24.609 34.375 17.703 1 74.31 251 PRO A CA 1
ATOM 2005 C C . PRO A 1 251 ? -25.938 34.406 16.969 1 74.31 251 PRO A C 1
ATOM 2007 O O . PRO A 1 251 ? -26.047 33.906 15.844 1 74.31 251 PRO A O 1
ATOM 2010 N N . ASP A 1 252 ? -26.938 35 17.547 1 75 252 ASP A N 1
ATOM 2011 C CA . ASP A 1 252 ? -28.25 35.062 16.906 1 75 252 ASP A CA 1
ATOM 2012 C C . ASP A 1 252 ? -28.188 35.906 15.641 1 75 252 ASP A C 1
ATOM 2014 O O . ASP A 1 252 ? -28.781 35.531 14.625 1 75 252 ASP A O 1
ATOM 2018 N N . LYS A 1 253 ? -27.578 36.969 15.711 1 85.62 253 LYS A N 1
ATOM 2019 C CA . LYS A 1 253 ? -27.453 37.844 14.539 1 85.62 253 LYS A CA 1
ATOM 2020 C C . LYS A 1 253 ? -26.594 37.188 13.461 1 85.62 253 LYS A C 1
ATOM 2022 O O . LYS A 1 253 ? -26.797 37.438 12.266 1 85.62 253 LYS A O 1
ATOM 2027 N N . VAL A 1 254 ? -25.703 36.406 13.883 1 85.38 254 VAL A N 1
ATOM 2028 C CA . VAL A 1 254 ? -24.859 35.688 12.922 1 85.38 254 VAL A CA 1
ATOM 2029 C C . VAL A 1 254 ? -25.719 34.719 12.125 1 85.38 254 VAL A C 1
ATOM 2031 O O . VAL A 1 254 ? -25.516 34.531 10.922 1 85.38 254 VAL A O 1
ATOM 2034 N N . VAL A 1 255 ? -26.641 34.125 12.828 1 78.81 255 VAL A N 1
ATOM 2035 C CA . VAL A 1 255 ? -27.547 33.219 12.156 1 78.81 255 VAL A CA 1
ATOM 2036 C C . VAL A 1 255 ? -28.375 33.969 11.117 1 78.81 255 VAL A C 1
ATOM 2038 O O . VAL A 1 255 ? -28.641 33.438 10.023 1 78.81 255 VAL A O 1
ATOM 2041 N N . ILE A 1 256 ? -28.734 35.125 11.43 1 82.19 256 ILE A N 1
ATOM 2042 C CA . ILE A 1 256 ? -29.516 35.938 10.516 1 82.19 256 ILE A CA 1
ATOM 2043 C C . ILE A 1 256 ? -28.688 36.25 9.281 1 82.19 256 ILE A C 1
ATOM 2045 O O . ILE A 1 256 ? -29.188 36.188 8.156 1 82.19 256 ILE A O 1
ATOM 2049 N N . LEU A 1 257 ? -27.516 36.625 9.492 1 87.44 257 LEU A N 1
ATOM 2050 C CA . LEU A 1 257 ? -26.625 36.969 8.391 1 87.44 257 LEU A CA 1
ATOM 2051 C C . LEU A 1 257 ? -26.438 35.75 7.461 1 87.44 257 LEU A C 1
ATOM 2053 O O . LEU A 1 257 ? -26.469 35.906 6.238 1 87.44 257 LEU A O 1
ATOM 2057 N N . LYS A 1 258 ? -26.25 34.656 8.039 1 84 258 LYS A N 1
ATOM 2058 C CA . LYS A 1 258 ? -26.094 33.438 7.234 1 84 258 LYS A CA 1
ATOM 2059 C C . LYS A 1 258 ? -27.375 33.125 6.48 1 84 258 LYS A C 1
ATOM 2061 O O . LYS A 1 258 ? -27.328 32.594 5.367 1 84 258 LYS A O 1
ATOM 2066 N N . GLY A 1 259 ? -28.406 33.406 7.039 1 80.62 259 GLY A N 1
ATOM 2067 C CA . GLY A 1 259 ? -29.703 33.188 6.41 1 80.62 259 GLY A CA 1
ATOM 2068 C C . GLY A 1 259 ? -29.906 34.031 5.172 1 80.62 259 GLY A C 1
ATOM 2069 O O . GLY A 1 259 ? -30.578 33.625 4.223 1 80.62 259 GLY A O 1
ATOM 2070 N N . PHE A 1 260 ? -29.297 35.25 5.168 1 83 260 PHE A N 1
ATOM 2071 C CA . PHE A 1 260 ? -29.391 36.125 4.004 1 83 260 PHE A CA 1
ATOM 2072 C C . PHE A 1 260 ? -28.766 35.469 2.777 1 83 260 PHE A C 1
ATOM 2074 O O . PHE A 1 260 ? -29.219 35.688 1.652 1 83 260 PHE A O 1
ATOM 2081 N N . LEU A 1 261 ? -27.75 34.656 2.986 1 83.5 261 LEU A N 1
ATOM 2082 C CA . LEU A 1 261 ? -27 34.062 1.885 1 83.5 261 LEU A CA 1
ATOM 2083 C C . LEU A 1 261 ? -27.703 32.812 1.361 1 83.5 261 LEU A C 1
ATOM 2085 O O . LEU A 1 261 ? -27.484 32.406 0.221 1 83.5 261 LEU A O 1
ATOM 2089 N N . GLU A 1 262 ? -28.516 32.219 2.133 1 79.75 262 GLU A N 1
ATOM 2090 C CA . GLU A 1 262 ? -29.172 30.969 1.75 1 79.75 262 GLU A CA 1
ATOM 2091 C C . GLU A 1 262 ? -30.328 31.234 0.789 1 79.75 262 GLU A C 1
ATOM 2093 O O . GLU A 1 262 ? -30.703 30.375 0.001 1 79.75 262 GLU A O 1
ATOM 2098 N N . ASN A 1 263 ? -30.891 32.469 0.81 1 79.5 263 ASN A N 1
ATOM 2099 C CA . ASN A 1 263 ? -32 32.844 -0.046 1 79.5 263 ASN A CA 1
ATOM 2100 C C . ASN A 1 263 ? -31.641 34 -0.987 1 79.5 263 ASN A C 1
ATOM 2102 O O . ASN A 1 263 ? -31.453 35.125 -0.548 1 79.5 263 ASN A O 1
ATOM 2106 N N . GLU A 1 264 ? -31.672 33.719 -2.24 1 82.69 264 GLU A N 1
ATOM 2107 C CA . GLU A 1 264 ? -31.219 34.688 -3.238 1 82.69 264 GLU A CA 1
ATOM 2108 C C . GLU A 1 264 ? -32.188 35.875 -3.312 1 82.69 264 GLU A C 1
ATOM 2110 O O . GLU A 1 264 ? -31.75 37 -3.566 1 82.69 264 GLU A O 1
ATOM 2115 N N . ASP A 1 265 ? -33.406 35.625 -3.133 1 82.62 265 ASP A N 1
ATOM 2116 C CA . ASP A 1 265 ? -34.375 36.719 -3.188 1 82.62 265 ASP A CA 1
ATOM 2117 C C . ASP A 1 265 ? -34.219 37.656 -2.012 1 82.62 265 ASP A C 1
A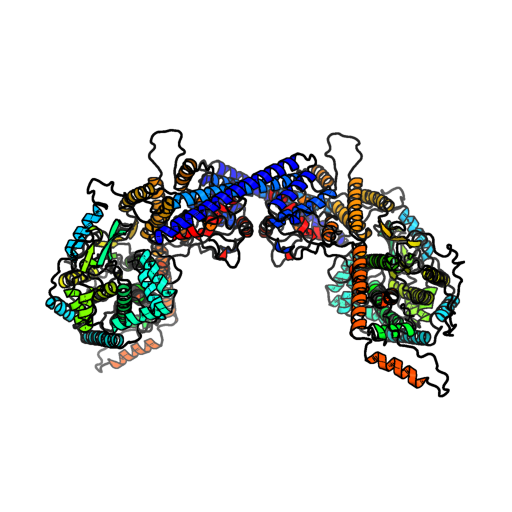TOM 2119 O O . ASP A 1 265 ? -34.344 38.875 -2.172 1 82.62 265 ASP A O 1
ATOM 2123 N N . VAL A 1 266 ? -33.938 37.094 -0.955 1 86 266 VAL A N 1
ATOM 2124 C CA . VAL A 1 266 ? -33.688 37.906 0.228 1 86 266 VAL A CA 1
ATOM 2125 C C . VAL A 1 266 ? -32.406 38.688 0.063 1 86 266 VAL A C 1
ATOM 2127 O O . VAL A 1 266 ? -32.344 39.875 0.433 1 86 266 VAL A O 1
ATOM 2130 N N . ALA A 1 267 ? -31.453 38.094 -0.524 1 90.19 267 ALA A N 1
ATOM 2131 C CA . ALA A 1 267 ? -30.172 38.75 -0.763 1 90.19 267 ALA A CA 1
ATOM 2132 C C . ALA A 1 267 ? -30.344 39.969 -1.687 1 90.19 267 ALA A C 1
ATOM 2134 O O . ALA A 1 267 ? -29.703 41 -1.488 1 90.19 267 ALA A O 1
ATOM 2135 N N . GLN A 1 268 ? -31.188 39.781 -2.623 1 88.44 268 GLN A N 1
ATOM 2136 C CA . GLN A 1 268 ? -31.438 40.875 -3.561 1 88.44 268 GLN A CA 1
ATOM 2137 C C . GLN A 1 268 ? -32.156 42.031 -2.881 1 88.44 268 GLN A C 1
ATOM 2139 O O . GLN A 1 268 ? -31.844 43.188 -3.137 1 88.44 268 GLN A O 1
ATOM 2144 N N . GLU A 1 269 ? -33.062 41.688 -2.027 1 87.12 269 GLU A N 1
ATOM 2145 C CA . GLU A 1 269 ? -33.781 42.719 -1.297 1 87.12 269 GLU A CA 1
ATOM 2146 C C . GLU A 1 269 ? -32.844 43.5 -0.391 1 87.12 269 GLU A C 1
ATOM 2148 O O . GLU A 1 269 ? -32.938 44.75 -0.296 1 87.12 269 GLU A O 1
ATOM 2153 N N . VAL A 1 270 ? -32.062 42.781 0.213 1 90.69 270 VAL A N 1
ATOM 2154 C CA . VAL A 1 270 ? -31.094 43.438 1.092 1 90.69 270 VAL A CA 1
ATOM 2155 C C . VAL A 1 270 ? -30.172 44.344 0.275 1 90.69 270 VAL A C 1
ATOM 2157 O O . VAL A 1 270 ? -29.875 45.469 0.689 1 90.69 270 VAL A O 1
ATOM 2160 N N . ALA A 1 271 ? -29.719 43.875 -0.866 1 91.88 271 ALA A N 1
ATOM 2161 C CA . ALA A 1 271 ? -28.859 44.656 -1.744 1 91.88 271 ALA A CA 1
ATOM 2162 C C . ALA A 1 271 ? -29.547 45.938 -2.178 1 91.88 271 ALA A C 1
ATOM 2164 O O . ALA A 1 271 ? -28.906 47 -2.236 1 91.88 271 ALA A O 1
ATOM 2165 N N . ASP A 1 272 ? -30.75 45.844 -2.412 1 88.88 272 ASP A N 1
ATOM 2166 C CA . ASP A 1 272 ? -31.516 47 -2.869 1 88.88 272 ASP A CA 1
ATOM 2167 C C . ASP A 1 272 ? -31.625 48.062 -1.764 1 88.88 272 ASP A C 1
ATOM 2169 O O . ASP A 1 272 ? -31.5 49.25 -2.021 1 88.88 272 ASP A O 1
ATOM 2173 N N . VAL A 1 273 ? -31.875 47.562 -0.632 1 89.75 273 VAL A N 1
ATOM 2174 C CA . VAL A 1 273 ? -31.984 48.469 0.496 1 89.75 273 VAL A CA 1
ATOM 2175 C C . VAL A 1 273 ? -30.641 49.188 0.723 1 89.75 273 VAL A C 1
ATOM 2177 O O . VAL A 1 273 ? -30.609 50.375 0.992 1 89.75 273 VAL A O 1
ATOM 2180 N N . LEU A 1 274 ? -29.609 48.5 0.637 1 93.62 274 LEU A N 1
ATOM 2181 C CA . LEU A 1 274 ? -28.297 49.062 0.85 1 93.62 274 LEU A CA 1
ATOM 2182 C C . LEU A 1 274 ? -27.938 50.062 -0.26 1 93.62 274 LEU A C 1
ATOM 2184 O O . LEU A 1 274 ? -27.281 51.062 -0.01 1 93.62 274 LEU A O 1
ATOM 2188 N N . ASN A 1 275 ? -28.359 49.75 -1.42 1 91.75 275 ASN A N 1
ATOM 2189 C CA . ASN A 1 275 ? -28.156 50.656 -2.523 1 91.75 275 ASN A CA 1
ATOM 2190 C C . ASN A 1 275 ? -28.953 51.969 -2.324 1 91.75 275 ASN A C 1
ATOM 2192 O O . ASN A 1 275 ? -28.484 53.031 -2.678 1 91.75 275 ASN A O 1
ATOM 2196 N N . MET A 1 276 ? -30.078 51.812 -1.744 1 89.19 276 MET A N 1
ATOM 2197 C CA . MET A 1 276 ? -30.891 52.969 -1.437 1 89.19 276 MET A CA 1
ATOM 2198 C C . MET A 1 276 ? -30.203 53.844 -0.386 1 89.19 276 MET A C 1
ATOM 2200 O O . MET A 1 276 ? -30.188 55.062 -0.492 1 89.19 276 MET A O 1
ATOM 2204 N N . ARG A 1 277 ? -29.625 53.188 0.47 1 90.94 277 ARG A N 1
ATOM 2205 C CA . ARG A 1 277 ? -28.922 53.906 1.521 1 90.94 277 ARG A CA 1
ATOM 2206 C C . ARG A 1 277 ? -27.703 54.656 0.956 1 90.94 277 ARG A C 1
ATOM 2208 O O . ARG A 1 277 ? -27.391 55.75 1.393 1 90.94 277 ARG A O 1
ATOM 2215 N N . LEU A 1 278 ? -27.047 54 0.09 1 92.44 278 LEU A N 1
ATOM 2216 C CA . LEU A 1 278 ? -25.891 54.625 -0.532 1 92.44 278 LEU A CA 1
ATOM 2217 C C . LEU A 1 278 ? -26.297 55.844 -1.348 1 92.44 278 LEU A C 1
ATOM 2219 O O . LEU A 1 278 ? -25.594 56.844 -1.365 1 92.44 278 LEU A O 1
ATOM 2223 N N . ALA A 1 279 ? -27.438 55.75 -1.975 1 89.19 279 ALA A N 1
ATOM 2224 C CA . ALA A 1 279 ? -27.953 56.844 -2.779 1 89.19 279 ALA A CA 1
ATOM 2225 C C . ALA A 1 279 ? -28.344 58.031 -1.899 1 89.19 279 ALA A C 1
ATOM 2227 O O . ALA A 1 279 ? -28.297 59.188 -2.342 1 89.19 279 ALA A O 1
ATOM 2228 N N . GLN A 1 280 ? -28.656 57.719 -0.649 1 90.56 280 GLN A N 1
ATOM 2229 C CA . GLN A 1 280 ? -29.031 58.75 0.296 1 90.56 280 GLN A CA 1
ATOM 2230 C C . GLN A 1 280 ? -28 58.906 1.404 1 90.56 280 GLN A C 1
ATOM 2232 O O . GLN A 1 280 ? -28.344 58.938 2.586 1 90.56 280 GLN A O 1
ATOM 2237 N N . LEU A 1 281 ? -26.797 58.938 1.015 1 91.75 281 LEU A N 1
ATOM 2238 C CA . LEU A 1 281 ? -25.688 58.969 1.973 1 91.75 281 LEU A CA 1
ATOM 2239 C C . LEU A 1 281 ? -25.719 60.25 2.775 1 91.75 281 LEU A C 1
ATOM 2241 O O . LEU A 1 281 ? -25.359 60.281 3.955 1 91.75 281 LEU A O 1
ATOM 2245 N N . ASP A 1 282 ? -26.188 61.344 2.213 1 89.75 282 ASP A N 1
ATOM 2246 C CA . ASP A 1 282 ? -26.172 62.688 2.824 1 89.75 282 ASP A CA 1
ATOM 2247 C C . ASP A 1 282 ? -27.125 62.75 4.008 1 89.75 282 ASP A C 1
ATOM 2249 O O . ASP A 1 282 ? -26.938 63.562 4.918 1 89.75 282 ASP A O 1
ATOM 2253 N N . THR A 1 283 ? -28.109 61.844 4.051 1 90.44 283 THR A N 1
ATOM 2254 C CA . THR A 1 283 ? -29.109 61.906 5.121 1 90.44 283 THR A CA 1
ATOM 2255 C C . THR A 1 283 ? -29.047 60.656 5.973 1 90.44 283 THR A C 1
ATOM 2257 O O . THR A 1 283 ? -29.984 60.344 6.711 1 90.44 283 THR A O 1
ATOM 2260 N N . TRP A 1 284 ? -27.969 59.938 5.766 1 91.94 284 TRP A N 1
ATOM 2261 C CA . TRP A 1 284 ? -27.875 58.688 6.512 1 91.94 284 TRP A CA 1
ATOM 2262 C C . TRP A 1 284 ? -27.766 58.969 8.008 1 91.94 284 TRP A C 1
ATOM 2264 O O . TRP A 1 284 ? -27.047 59.875 8.43 1 91.94 284 TRP A O 1
ATOM 2274 N N . LYS A 1 285 ? -28.5 58.188 8.805 1 91.38 285 LYS A N 1
ATOM 2275 C CA . LYS A 1 285 ? -28.422 58.188 10.266 1 91.38 285 LYS A CA 1
ATOM 2276 C C . LYS A 1 285 ? -28.5 56.781 10.82 1 91.38 285 LYS A C 1
ATOM 2278 O O . LYS A 1 285 ? -28.938 55.844 10.117 1 91.38 285 LYS A O 1
ATOM 2283 N N . TRP A 1 286 ? -27.891 56.656 11.969 1 92.31 286 TRP A N 1
ATOM 2284 C CA . TRP A 1 286 ? -27.984 55.375 12.602 1 92.31 286 TRP A CA 1
ATOM 2285 C C . TRP A 1 286 ? -29.438 54.906 12.727 1 92.31 286 TRP A C 1
ATOM 2287 O O . TRP A 1 286 ? -30.312 55.719 13.055 1 92.31 286 TRP A O 1
ATOM 2297 N N . GLY A 1 287 ? -29.75 53.781 12.289 1 80.94 287 GLY A N 1
ATOM 2298 C CA . GLY A 1 287 ? -31.109 53.25 12.25 1 80.94 287 GLY A CA 1
ATOM 2299 C C . GLY A 1 287 ? -31.75 53.156 13.617 1 80.94 287 GLY A C 1
ATOM 2300 O O . GLY A 1 287 ? -32.969 53.156 13.727 1 80.94 287 GLY A O 1
ATOM 2301 N N . SER A 1 288 ? -30.922 52.875 14.57 1 81.38 288 SER A N 1
ATOM 2302 C CA . SER A 1 288 ? -31.469 52.719 15.914 1 81.38 288 SER A CA 1
ATOM 2303 C C . SER A 1 288 ? -31.203 53.969 16.766 1 81.38 288 SER A C 1
ATOM 2305 O O . SER A 1 288 ? -30.156 54.594 16.641 1 81.38 288 SER A O 1
ATOM 2307 N N . GLU A 1 289 ? -32.219 54.25 17.562 1 80.94 289 GLU A N 1
ATOM 2308 C CA . GLU A 1 289 ? -32.094 55.406 18.453 1 80.94 289 GLU A CA 1
ATOM 2309 C C . GLU A 1 289 ? -31.031 55.125 19.531 1 80.94 289 GLU A C 1
ATOM 2311 O O . GLU A 1 289 ? -30.375 56.062 20 1 80.94 289 GLU A O 1
ATOM 2316 N N . VAL A 1 290 ? -30.953 53.875 19.906 1 90.81 290 VAL A N 1
ATOM 2317 C CA . VAL A 1 290 ? -29.953 53.5 20.906 1 90.81 290 VAL A CA 1
ATOM 2318 C C . VAL A 1 290 ? -29.266 52.188 20.484 1 90.81 290 VAL A C 1
ATOM 2320 O O . VAL A 1 290 ? -29.922 51.219 20.188 1 90.81 290 VAL A O 1
ATOM 2323 N N . ILE A 1 291 ? -27.969 52.312 20.391 1 93.38 291 ILE A N 1
ATOM 2324 C CA . ILE A 1 291 ? -27.172 51.125 20.047 1 93.38 291 ILE A CA 1
ATOM 2325 C C . ILE A 1 291 ? -26.594 50.531 21.312 1 93.38 291 ILE A C 1
ATOM 2327 O O . ILE A 1 291 ? -25.812 51.188 22.031 1 93.38 291 ILE A O 1
ATOM 2331 N N . PRO A 1 292 ? -26.875 49.312 21.594 1 92.19 292 PRO A N 1
ATOM 2332 C CA . PRO A 1 292 ? -26.375 48.656 22.812 1 92.19 292 PRO A CA 1
ATOM 2333 C C . PRO A 1 292 ? -24.859 48.406 22.766 1 92.19 292 PRO A C 1
ATOM 2335 O O . PRO A 1 292 ? -24.328 48.031 21.719 1 92.19 292 PRO A O 1
ATOM 2338 N N . LEU A 1 293 ? -24.188 48.625 23.906 1 92.69 293 LEU A N 1
ATOM 2339 C CA . LEU A 1 293 ? -22.766 48.344 24.078 1 92.69 293 LEU A CA 1
ATOM 2340 C C . LEU A 1 293 ? -22.578 47.125 24.984 1 92.69 293 LEU A C 1
ATOM 2342 O O . LEU A 1 293 ? -23.25 47 26.016 1 92.69 293 LEU A O 1
ATOM 2346 N N . GLU A 1 294 ? -21.672 46.281 24.516 1 89.06 294 GLU A N 1
ATOM 2347 C CA . GLU A 1 294 ? -21.344 45.094 25.297 1 89.06 294 GLU A CA 1
ATOM 2348 C C . GLU A 1 294 ? -19.844 45 25.578 1 89.06 294 GLU A C 1
ATOM 2350 O O . GLU A 1 294 ? -19.031 45.156 24.656 1 89.06 294 GLU A O 1
ATOM 2355 N N . MET A 1 295 ? -19.469 44.656 26.812 1 88.06 295 MET A N 1
ATOM 2356 C CA . MET A 1 295 ? -18.078 44.469 27.156 1 88.06 295 MET A CA 1
ATOM 2357 C C . MET A 1 295 ? -17.719 43 27.156 1 88.06 295 MET A C 1
ATOM 2359 O O . MET A 1 295 ? -18.406 42.156 27.75 1 88.06 295 MET A O 1
ATOM 2363 N N . ARG A 1 296 ? -16.719 42.688 26.5 1 83.44 296 ARG A N 1
ATOM 2364 C CA . ARG A 1 296 ? -16.25 41.312 26.422 1 83.44 296 ARG A CA 1
ATOM 2365 C C . ARG A 1 296 ? -14.805 41.219 26.891 1 83.44 296 ARG A C 1
ATOM 2367 O O . ARG A 1 296 ? -13.977 42.062 26.562 1 83.44 296 ARG A O 1
ATOM 2374 N N . ARG A 1 297 ? -14.5 40.156 27.609 1 82.81 297 ARG A N 1
ATOM 2375 C CA . ARG A 1 297 ? -13.164 39.969 28.141 1 82.81 297 ARG A CA 1
ATOM 2376 C C . ARG A 1 297 ? -12.297 39.156 27.188 1 82.81 297 ARG A C 1
ATOM 2378 O O . ARG A 1 297 ? -12.766 38.188 26.594 1 82.81 297 ARG A O 1
ATOM 2385 N N . GLN A 1 298 ? -11.133 39.594 27 1 80.25 298 GLN A N 1
ATOM 2386 C CA . GLN A 1 298 ? -10.148 38.875 26.219 1 80.25 298 GLN A CA 1
ATOM 2387 C C . GLN A 1 298 ? -9.211 38.094 27.125 1 80.25 298 GLN A C 1
ATOM 2389 O O . GLN A 1 298 ? -9.219 38.281 28.344 1 80.25 298 GLN A O 1
ATOM 2394 N N . LEU A 1 299 ? -8.43 37.125 26.625 1 77.88 299 LEU A N 1
ATOM 2395 C CA . LEU A 1 299 ? -7.559 36.25 27.391 1 77.88 299 LEU A CA 1
ATOM 2396 C C . LEU A 1 299 ? -6.457 37.031 28.094 1 77.88 299 LEU A C 1
ATOM 2398 O O . LEU A 1 299 ? -5.965 36.625 29.141 1 77.88 299 LEU A O 1
ATOM 2402 N N . ASN A 1 300 ? -6.156 38.125 27.391 1 77.25 300 ASN A N 1
ATOM 2403 C CA . ASN A 1 300 ? -5.074 38.906 27.969 1 77.25 300 ASN A CA 1
ATOM 2404 C C . ASN A 1 300 ? -5.57 39.75 29.141 1 77.25 300 ASN A C 1
ATOM 2406 O O . ASN A 1 300 ? -4.797 40.5 29.734 1 77.25 300 ASN A O 1
ATOM 2410 N N . GLY A 1 301 ? -6.863 39.656 29.453 1 76.56 301 GLY A N 1
ATOM 2411 C CA . GLY A 1 301 ? -7.406 40.344 30.609 1 76.56 301 GLY A CA 1
ATOM 2412 C C . GLY A 1 301 ? -8.062 41.656 30.25 1 76.56 301 GLY A C 1
ATOM 2413 O O . GLY A 1 301 ? -8.766 42.25 31.078 1 76.56 301 GLY A O 1
ATOM 2414 N N . LYS A 1 302 ? -7.906 42.062 29.031 1 83.38 302 LYS A N 1
ATOM 2415 C CA . LYS A 1 302 ? -8.484 43.344 28.594 1 83.38 302 LYS A CA 1
ATOM 2416 C C . LYS A 1 302 ? -9.945 43.156 28.172 1 83.38 302 LYS A C 1
ATOM 2418 O O . LYS A 1 302 ? -10.32 42.094 27.656 1 83.38 302 LYS A O 1
ATOM 2423 N N . TYR A 1 303 ? -10.719 44.188 28.531 1 87.06 303 TYR A N 1
ATOM 2424 C CA . TYR A 1 303 ? -12.117 44.188 28.094 1 87.06 303 TYR A CA 1
ATOM 2425 C C . TYR A 1 303 ? -12.289 45.094 26.859 1 87.06 303 TYR A C 1
ATOM 2427 O O . TYR A 1 303 ? -11.695 46.156 26.781 1 87.06 303 TYR A O 1
ATOM 2435 N N . ARG A 1 304 ? -12.945 44.594 25.938 1 88.19 304 ARG A N 1
ATOM 2436 C CA . ARG A 1 304 ? -13.258 45.375 24.734 1 88.19 304 ARG A CA 1
ATOM 2437 C C . ARG A 1 304 ? -14.75 45.656 24.641 1 88.19 304 ARG A C 1
ATOM 2439 O O . ARG A 1 304 ? -15.578 44.844 25.047 1 88.19 304 ARG A O 1
ATOM 2446 N N . VAL A 1 305 ? -15.102 46.812 24.188 1 91.75 305 VAL A N 1
ATOM 2447 C CA . VAL A 1 305 ? -16.484 47.25 24.094 1 91.75 305 VAL A CA 1
ATOM 2448 C C . VAL A 1 305 ? -16.984 47.125 22.656 1 91.75 305 VAL A C 1
ATOM 2450 O O . VAL A 1 305 ? -16.469 47.781 21.766 1 91.75 305 VAL A O 1
ATOM 2453 N N . TYR A 1 306 ? -17.969 46.344 22.5 1 90.5 306 TYR A N 1
ATOM 2454 C CA . TYR A 1 306 ? -18.516 46.125 21.156 1 90.5 306 TYR A CA 1
ATOM 2455 C C . TYR A 1 306 ? -19.891 46.75 21.031 1 90.5 306 TYR A C 1
ATOM 2457 O O . TYR A 1 306 ? -20.656 46.812 22 1 90.5 306 TYR A O 1
ATOM 2465 N N . MET A 1 307 ? -20.172 47.219 19.828 1 91.75 307 MET A N 1
ATOM 2466 C CA . MET A 1 307 ? -21.484 47.75 19.516 1 91.75 307 MET A CA 1
ATOM 2467 C C . MET A 1 307 ? -22.359 46.719 18.844 1 91.75 307 MET A C 1
ATOM 2469 O O . MET A 1 307 ? -21.922 46 17.938 1 91.75 307 MET A O 1
ATOM 2473 N N . ASP A 1 308 ? -23.531 46.625 19.375 1 89.44 308 ASP A N 1
ATOM 2474 C CA . ASP A 1 308 ? -24.5 45.719 18.766 1 89.44 308 ASP A CA 1
ATOM 2475 C C . ASP A 1 308 ? -25.484 46.5 17.891 1 89.44 308 ASP A C 1
ATOM 2477 O O . ASP A 1 308 ? -26.672 46.594 18.219 1 89.44 308 ASP A O 1
ATOM 2481 N N . GLU A 1 309 ? -25.031 46.875 16.75 1 91.06 309 GLU A N 1
ATOM 2482 C CA . GLU A 1 309 ? -25.812 47.719 15.852 1 91.06 309 GLU A CA 1
ATOM 2483 C C . GLU A 1 309 ? -26.703 46.844 14.953 1 91.06 309 GLU A C 1
ATOM 2485 O O . GLU A 1 309 ? -26.672 45.625 15.023 1 91.06 309 GLU A O 1
ATOM 2490 N N . ASP A 1 310 ? -27.5 47.562 14.211 1 90 310 ASP A N 1
ATOM 2491 C CA . ASP A 1 310 ? -28.391 46.906 13.273 1 90 310 ASP A CA 1
ATOM 2492 C C . ASP A 1 310 ? -27.609 46.188 12.18 1 90 310 ASP A C 1
ATOM 2494 O O . ASP A 1 310 ? -26.578 46.688 11.719 1 90 310 ASP A O 1
ATOM 2498 N N . VAL A 1 311 ? -28.172 45.125 11.703 1 91 311 VAL A N 1
ATOM 2499 C CA . VAL A 1 311 ? -27.484 44.25 10.766 1 91 311 VAL A CA 1
ATOM 2500 C C . VAL A 1 311 ? -27.25 44.969 9.445 1 91 311 VAL A C 1
ATOM 2502 O O . VAL A 1 311 ? -26.172 44.875 8.852 1 91 311 VAL A O 1
ATOM 2505 N N . LEU A 1 312 ? -28.219 45.688 8.992 1 90.81 312 LEU A N 1
ATOM 2506 C CA . LEU A 1 312 ? -28.094 46.375 7.719 1 90.81 312 LEU A CA 1
ATOM 2507 C C . LEU A 1 312 ? -27.094 47.531 7.82 1 90.81 312 LEU A C 1
ATOM 2509 O O . LEU A 1 312 ? -26.359 47.781 6.871 1 90.81 312 LEU A O 1
ATOM 2513 N N . ASP A 1 313 ? -27.109 48.125 9.008 1 93.12 313 ASP A N 1
ATOM 2514 C CA . ASP A 1 313 ? -26.109 49.188 9.227 1 93.12 313 ASP A CA 1
ATOM 2515 C C . ASP A 1 313 ? -24.703 48.594 9.195 1 93.12 313 ASP A C 1
ATOM 2517 O O . ASP A 1 313 ? -23.797 49.188 8.586 1 93.12 313 ASP A O 1
ATOM 2521 N N . ALA A 1 314 ? -24.562 47.5 9.828 1 94 314 ALA A N 1
ATOM 2522 C CA . ALA A 1 314 ? -23.25 46.875 9.898 1 94 314 ALA A CA 1
ATOM 2523 C C . ALA A 1 314 ? -22.75 46.5 8.508 1 94 314 ALA A C 1
ATOM 2525 O O . ALA A 1 314 ? -21.562 46.688 8.195 1 94 314 ALA A O 1
ATOM 2526 N N . LEU A 1 315 ? -23.688 46 7.637 1 93.44 315 LEU A N 1
ATOM 2527 C CA . LEU A 1 315 ? -23.312 45.625 6.281 1 93.44 315 LEU A CA 1
ATOM 2528 C C . LEU A 1 315 ? -22.922 46.844 5.453 1 93.44 315 LEU A C 1
ATOM 2530 O O . LEU A 1 315 ? -21.922 46.812 4.738 1 93.44 315 LEU A O 1
ATOM 2534 N N . PHE A 1 316 ? -23.719 47.781 5.625 1 94.38 316 PHE A N 1
ATOM 2535 C CA . PHE A 1 316 ? -23.5 49 4.887 1 94.38 316 PHE A CA 1
ATOM 2536 C C . PHE A 1 316 ? -22.172 49.656 5.266 1 94.38 316 PHE A C 1
ATOM 2538 O O . PHE A 1 316 ? -21.375 50 4.395 1 94.38 316 PHE A O 1
ATOM 2545 N N . LEU A 1 317 ? -21.922 49.75 6.512 1 95.06 317 LEU A N 1
ATOM 2546 C CA . LEU A 1 317 ? -20.719 50.406 7.02 1 95.06 317 LEU A CA 1
ATOM 2547 C C . LEU A 1 317 ? -19.484 49.594 6.672 1 95.06 317 LEU A C 1
ATOM 2549 O O . LEU A 1 317 ? -18.422 50.156 6.383 1 95.06 317 LEU A O 1
ATOM 2553 N N . HIS A 1 318 ? -19.609 48.312 6.762 1 94.31 318 HIS A N 1
ATOM 2554 C CA . HIS A 1 318 ? -18.484 47.438 6.43 1 94.31 318 HIS A CA 1
ATOM 2555 C C . HIS A 1 318 ? -18.062 47.625 4.977 1 94.31 318 HIS A C 1
ATOM 2557 O O . HIS A 1 318 ? -16.875 47.719 4.684 1 94.31 318 HIS A O 1
ATOM 2563 N N . TYR A 1 319 ? -19.062 47.688 4.094 1 94.31 319 TYR A N 1
ATOM 2564 C CA . TYR A 1 319 ? -18.766 47.875 2.678 1 94.31 319 TYR A CA 1
ATOM 2565 C C . TYR A 1 319 ? -18.047 49.188 2.455 1 94.31 319 TYR A C 1
ATOM 2567 O O . TYR A 1 319 ? -17.031 49.25 1.74 1 94.31 319 TYR A O 1
ATOM 2575 N N . LEU A 1 320 ? -18.516 50.25 3.041 1 95.25 320 LEU A N 1
ATOM 2576 C CA . LEU A 1 320 ? -17.906 51.562 2.863 1 95.25 320 LEU A CA 1
ATOM 2577 C C . LEU A 1 320 ? -16.484 51.594 3.408 1 95.25 320 LEU A C 1
ATOM 2579 O O . LEU A 1 320 ? -15.578 52.156 2.791 1 95.25 320 LEU A O 1
ATOM 2583 N N . GLY A 1 321 ? -16.328 51 4.578 1 95 321 GLY A N 1
ATOM 2584 C CA . GLY A 1 321 ? -15 50.938 5.172 1 95 321 GLY A CA 1
ATOM 2585 C C . GLY A 1 321 ? -13.992 50.188 4.32 1 95 321 GLY A C 1
ATOM 2586 O O . GLY A 1 321 ? -12.836 50.594 4.211 1 95 321 GLY A O 1
ATOM 2587 N N . VAL A 1 322 ? -14.414 49.125 3.756 1 93.88 322 VAL A N 1
ATOM 2588 C CA . VAL A 1 322 ? -13.531 48.312 2.926 1 93.88 322 VAL A CA 1
ATOM 2589 C C . VAL A 1 322 ? -13.18 49.062 1.65 1 93.88 322 VAL A C 1
ATOM 2591 O O . VAL A 1 322 ? -12.023 49.062 1.216 1 93.88 322 VAL A O 1
ATOM 2594 N N . GLN A 1 323 ? -14.156 49.719 1.057 1 94 323 GLN A N 1
ATOM 2595 C CA . GLN A 1 323 ? -13.922 50.469 -0.179 1 94 323 GLN A CA 1
ATOM 2596 C C . GLN A 1 323 ? -12.93 51.594 0.043 1 94 323 GLN A C 1
ATOM 2598 O O . GLN A 1 323 ? -11.961 51.75 -0.712 1 94 323 GLN A O 1
ATOM 2603 N N . TRP A 1 324 ? -13.148 52.312 1.025 1 95.69 324 TRP A N 1
ATOM 2604 C CA . TRP A 1 324 ? -12.211 53.406 1.328 1 95.69 324 TRP A CA 1
ATOM 2605 C C . TRP A 1 324 ? -10.859 52.844 1.757 1 95.69 324 TRP A C 1
ATOM 2607 O O . TRP A 1 324 ? -9.812 53.438 1.436 1 95.69 324 TRP A O 1
ATOM 2617 N N . GLY A 1 325 ? -10.883 51.781 2.543 1 94.81 325 GLY A N 1
ATOM 2618 C CA . GLY A 1 325 ? -9.641 51.156 2.963 1 94.81 325 GLY A CA 1
ATOM 2619 C C . GLY A 1 325 ? -8.781 50.719 1.8 1 94.81 325 GLY A C 1
ATOM 2620 O O . GLY A 1 325 ? -7.578 50.969 1.766 1 94.81 325 GLY A O 1
ATOM 2621 N N . VAL A 1 326 ? -9.406 50 0.876 1 93.44 326 VAL A N 1
ATOM 2622 C CA . VAL A 1 326 ? -8.688 49.531 -0.299 1 93.44 326 VAL A CA 1
ATOM 2623 C C . VAL A 1 326 ? -8.125 50.688 -1.093 1 93.44 326 VAL A C 1
ATOM 2625 O O . VAL A 1 326 ? -6.977 50.656 -1.529 1 93.44 326 VAL A O 1
ATOM 2628 N N . LYS A 1 327 ? -8.93 51.656 -1.269 1 94.44 327 LYS A N 1
ATOM 2629 C CA . LYS A 1 327 ? -8.508 52.781 -2.078 1 94.44 327 LYS A CA 1
ATOM 2630 C C . LYS A 1 327 ? -7.367 53.562 -1.408 1 94.44 327 LYS A C 1
ATOM 2632 O O . LYS A 1 327 ? -6.391 53.906 -2.066 1 94.44 327 LYS A O 1
ATOM 2637 N N . PHE A 1 328 ? -7.492 53.781 -0.165 1 96 328 PHE A N 1
ATOM 2638 C CA . PHE A 1 328 ? -6.457 54.531 0.534 1 96 328 PHE A CA 1
ATOM 2639 C C . PHE A 1 328 ? -5.164 53.719 0.617 1 96 328 PHE A C 1
ATOM 2641 O O . PHE A 1 328 ? -4.074 54.312 0.601 1 96 328 PHE A O 1
ATOM 2648 N N . LYS A 1 329 ? -5.234 52.5 0.815 1 94.38 329 LYS A N 1
ATOM 2649 C CA . LYS A 1 329 ? -4.02 51.688 0.744 1 94.38 329 LYS A CA 1
ATOM 2650 C C . LYS A 1 329 ? -3.297 51.906 -0.583 1 94.38 329 LYS A C 1
ATOM 2652 O O . LYS A 1 329 ? -2.072 52.031 -0.615 1 94.38 329 LYS A O 1
ATOM 2657 N N . GLY A 1 330 ? -4.078 51.969 -1.66 1 94.06 330 GLY A N 1
ATOM 2658 C CA . GLY A 1 330 ? -3.5 52.219 -2.967 1 94.06 330 GLY A CA 1
ATOM 2659 C C . GLY A 1 330 ? -2.91 53.625 -3.08 1 94.06 330 GLY A C 1
ATOM 2660 O O . GLY A 1 330 ? -1.814 53.812 -3.617 1 94.06 330 GLY A O 1
ATOM 2661 N N . ILE A 1 331 ? -3.611 54.594 -2.615 1 95.69 331 ILE A N 1
ATOM 2662 C CA . ILE A 1 331 ? -3.182 55.969 -2.674 1 95.69 331 ILE A CA 1
ATOM 2663 C C . ILE A 1 331 ? -1.899 56.156 -1.866 1 95.69 331 ILE A C 1
ATOM 2665 O O . ILE A 1 331 ? -0.947 56.781 -2.334 1 95.69 331 ILE A O 1
ATOM 2669 N N . PHE A 1 332 ? -1.906 55.688 -0.667 1 96.12 332 PHE A N 1
ATOM 2670 C CA . PHE A 1 332 ? -0.73 55.812 0.185 1 96.12 332 PHE A CA 1
ATOM 2671 C C . PHE A 1 332 ? 0.443 55.031 -0.39 1 96.12 332 PHE A C 1
ATOM 2673 O O . PHE A 1 332 ? 1.599 55.406 -0.236 1 96.12 332 PHE A O 1
ATOM 2680 N N . GLY A 1 333 ? 0.119 53.844 -1.022 1 94.5 333 GLY A N 1
ATOM 2681 C CA . GLY A 1 333 ? 1.163 53.125 -1.724 1 94.5 333 GLY A CA 1
ATOM 2682 C C . GLY A 1 333 ? 1.815 53.938 -2.83 1 94.5 333 GLY A C 1
ATOM 2683 O O . GLY A 1 333 ? 3.039 53.906 -2.986 1 94.5 333 GLY A O 1
ATOM 2684 N N . THR A 1 334 ? 1.006 54.594 -3.566 1 93.31 334 THR A N 1
ATOM 2685 C CA . THR A 1 334 ? 1.514 55.438 -4.629 1 93.31 334 THR A CA 1
ATOM 2686 C C . THR A 1 334 ? 2.354 56.562 -4.055 1 93.31 334 THR A C 1
ATOM 2688 O O . THR A 1 334 ? 3.387 56.938 -4.621 1 93.31 334 THR A O 1
ATOM 2691 N N . PHE A 1 335 ? 1.915 57.125 -2.998 1 94.69 335 PHE A N 1
ATOM 2692 C CA . PHE A 1 335 ? 2.668 58.156 -2.322 1 94.69 335 PHE A CA 1
ATOM 2693 C C . PHE A 1 335 ? 4.012 57.656 -1.835 1 94.69 335 PHE A C 1
ATOM 2695 O O . PHE A 1 335 ? 5.039 58.312 -1.981 1 94.69 335 PHE A O 1
ATOM 2702 N N . PHE A 1 336 ? 4.012 56.5 -1.216 1 94.44 336 PHE A N 1
ATOM 2703 C CA . PHE A 1 336 ? 5.219 55.844 -0.709 1 94.44 336 PHE A CA 1
ATOM 2704 C C . PHE A 1 336 ? 6.238 55.656 -1.826 1 94.44 336 PHE A C 1
ATOM 2706 O O . PHE A 1 336 ? 7.441 55.781 -1.607 1 94.44 336 PHE A O 1
ATOM 2713 N N . ASN A 1 337 ? 5.75 55.375 -3.029 1 92.31 337 ASN A N 1
ATOM 2714 C CA . ASN A 1 337 ? 6.645 55.094 -4.148 1 92.31 337 ASN A CA 1
ATOM 2715 C C . ASN A 1 337 ? 6.969 56.344 -4.934 1 92.31 337 ASN A C 1
ATOM 2717 O O . ASN A 1 337 ? 7.68 56.312 -5.938 1 92.31 337 ASN A O 1
ATOM 2721 N N . SER A 1 338 ? 6.461 57.469 -4.426 1 90.56 338 SER A N 1
ATOM 2722 C CA . SER A 1 338 ? 6.762 58.719 -5.078 1 90.56 338 SER A CA 1
ATOM 2723 C C . SER A 1 338 ? 8.094 59.312 -4.602 1 90.56 338 SER A C 1
ATOM 2725 O O . SER A 1 338 ? 8.719 58.75 -3.688 1 90.56 338 SER A O 1
ATOM 2727 N N . HIS A 1 339 ? 8.5 60.375 -5.176 1 87.44 339 HIS A N 1
ATOM 2728 C CA . HIS A 1 339 ? 9.781 61 -4.84 1 87.44 339 HIS A CA 1
ATOM 2729 C C . HIS A 1 339 ? 9.672 61.844 -3.576 1 87.44 339 HIS A C 1
ATOM 2731 O O . HIS A 1 339 ? 10.672 62.344 -3.082 1 87.44 339 HIS A O 1
ATOM 2737 N N . ALA A 1 340 ? 8.492 61.938 -3.076 1 88.5 340 ALA A N 1
ATOM 2738 C CA . ALA A 1 340 ? 8.305 62.656 -1.821 1 88.5 340 ALA A CA 1
ATOM 2739 C C . ALA A 1 340 ? 8.844 61.844 -0.64 1 88.5 340 ALA A C 1
ATOM 2741 O O . ALA A 1 340 ? 9.328 62.438 0.339 1 88.5 340 ALA A O 1
ATOM 2742 N N . TRP A 1 341 ? 8.773 60.562 -0.775 1 90.31 341 TRP A N 1
ATOM 2743 C CA . TRP A 1 341 ? 9.227 59.688 0.297 1 90.31 341 TRP A CA 1
ATOM 2744 C C . TRP A 1 341 ? 10.719 59.406 0.163 1 90.31 341 TRP A C 1
ATOM 2746 O O . TRP A 1 341 ? 11.164 58.875 -0.855 1 90.31 341 TRP A O 1
ATOM 2756 N N . LYS A 1 342 ? 11.445 59.719 1.14 1 86.75 342 LYS A N 1
ATOM 2757 C CA . LYS A 1 342 ? 12.898 59.594 1.113 1 86.75 342 LYS A CA 1
ATOM 2758 C C . LYS A 1 342 ? 13.305 58.125 1.084 1 86.75 342 LYS A C 1
ATOM 2760 O O . LYS A 1 342 ? 12.703 57.281 1.774 1 86.75 342 LYS A O 1
ATOM 2765 N N . ARG A 1 343 ? 14.289 57.875 0.261 1 85.25 343 ARG A N 1
ATOM 2766 C CA . ARG A 1 343 ? 14.789 56.5 0.189 1 85.25 343 ARG A CA 1
ATOM 2767 C C . ARG A 1 343 ? 15.719 56.188 1.358 1 85.25 343 ARG A C 1
ATOM 2769 O O . ARG A 1 343 ? 16.422 57.094 1.846 1 85.25 343 ARG A O 1
ATOM 2776 N N . ASN A 1 344 ? 15.727 54.969 1.801 1 81.5 344 ASN A N 1
ATOM 2777 C CA . ASN A 1 344 ? 16.469 54.562 2.992 1 81.5 344 ASN A CA 1
ATOM 2778 C C . ASN A 1 344 ? 17.922 54.25 2.674 1 81.5 344 ASN A C 1
ATOM 2780 O O . ASN A 1 344 ? 18.766 54.25 3.57 1 81.5 344 ASN A O 1
ATOM 2784 N N . ALA A 1 345 ? 18.266 54 1.453 1 83.62 345 ALA A N 1
ATOM 2785 C CA . ALA A 1 345 ? 19.625 53.594 1.094 1 83.62 345 ALA A CA 1
ATOM 2786 C C . ALA A 1 345 ? 20.547 54.812 0.995 1 83.62 345 ALA A C 1
ATOM 2788 O O . ALA A 1 345 ? 20.25 55.781 0.285 1 83.62 345 ALA A O 1
ATOM 2789 N N . PRO A 1 346 ? 21.609 54.719 1.715 1 83 346 PRO A N 1
ATOM 2790 C CA . PRO A 1 346 ? 22.578 55.812 1.564 1 83 346 PRO A CA 1
ATOM 2791 C C . PRO A 1 346 ? 23.281 55.781 0.21 1 83 346 PRO A C 1
ATOM 2793 O O . PRO A 1 346 ? 23.562 54.719 -0.323 1 83 346 PRO A O 1
ATOM 2796 N N . PRO A 1 347 ? 23.484 56.938 -0.313 1 81.62 347 PRO A N 1
ATOM 2797 C CA . PRO A 1 347 ? 24.172 56.969 -1.604 1 81.62 347 PRO A CA 1
ATOM 2798 C C . PRO A 1 347 ? 25.656 56.594 -1.494 1 81.62 347 PRO A C 1
ATOM 2800 O O . PRO A 1 347 ? 26.297 56.906 -0.496 1 81.62 347 PRO A O 1
ATOM 2803 N N . ILE A 1 348 ? 26.125 55.812 -2.43 1 85.38 348 ILE A N 1
ATOM 2804 C CA . ILE A 1 348 ? 27.562 55.5 -2.535 1 85.38 348 ILE A CA 1
ATOM 2805 C C . ILE A 1 348 ? 28.266 56.625 -3.322 1 85.38 348 ILE A C 1
ATOM 2807 O O . ILE A 1 348 ? 27.844 56.938 -4.438 1 85.38 348 ILE A O 1
ATOM 2811 N N . PRO A 1 349 ? 29.219 57.156 -2.717 1 85.44 349 PRO A N 1
ATOM 2812 C CA . PRO A 1 349 ? 29.938 58.188 -3.43 1 85.44 349 PRO A CA 1
ATOM 2813 C C . PRO A 1 349 ? 30.453 57.75 -4.797 1 85.44 349 PRO A C 1
ATOM 2815 O O . PRO A 1 349 ? 30.828 56.594 -4.965 1 85.44 349 PRO A O 1
ATOM 2818 N N . LYS A 1 350 ? 30.5 58.688 -5.73 1 83.19 350 LYS A N 1
ATOM 2819 C CA . LYS A 1 350 ? 30.891 58.406 -7.109 1 83.19 350 LYS A CA 1
ATOM 2820 C C . LYS A 1 350 ? 32.281 57.812 -7.176 1 83.19 350 LYS A C 1
ATOM 2822 O O . LYS A 1 350 ? 32.562 56.906 -7.957 1 83.19 350 LYS A O 1
ATOM 2827 N N . ARG A 1 351 ? 33.094 58.281 -6.383 1 83.06 351 ARG A N 1
ATOM 2828 C CA . ARG A 1 351 ? 34.469 57.812 -6.355 1 83.06 351 ARG A CA 1
ATOM 2829 C C . ARG A 1 351 ? 34.531 56.312 -6.035 1 83.06 351 ARG A C 1
ATOM 2831 O O . ARG A 1 351 ? 35.25 55.562 -6.676 1 83.06 351 ARG A O 1
ATOM 2838 N N . ASP A 1 352 ? 33.781 56 -5.129 1 86 352 ASP A N 1
ATOM 2839 C CA . ASP A 1 352 ? 33.781 54.594 -4.707 1 86 352 ASP A CA 1
ATOM 2840 C C . ASP A 1 352 ? 33.125 53.688 -5.762 1 86 352 ASP A C 1
ATOM 2842 O O . ASP A 1 352 ? 33.531 52.562 -5.957 1 86 352 ASP A O 1
ATOM 2846 N N . LEU A 1 353 ? 32.125 54.188 -6.43 1 84.75 353 LEU A N 1
ATOM 2847 C CA . LEU A 1 353 ? 31.453 53.438 -7.492 1 84.75 353 LEU A CA 1
ATOM 2848 C C . LEU A 1 353 ? 32.406 53.156 -8.648 1 84.75 353 LEU A C 1
ATOM 2850 O O . LEU A 1 353 ? 32.406 52.062 -9.227 1 84.75 353 LEU A O 1
ATOM 2854 N N . GLU A 1 354 ? 33.188 54.125 -8.898 1 81 354 GLU A N 1
ATOM 2855 C CA . GLU A 1 354 ? 34.125 53.969 -10 1 81 354 GLU A CA 1
ATOM 2856 C C . GLU A 1 354 ? 35.219 52.969 -9.648 1 81 354 GLU A C 1
ATOM 2858 O O . GLU A 1 354 ? 35.656 52.188 -10.508 1 81 354 GLU A O 1
ATOM 2863 N N . ARG A 1 355 ? 35.594 53.062 -8.484 1 83.69 355 ARG A N 1
ATOM 2864 C CA . ARG A 1 355 ? 36.594 52.125 -8.047 1 83.69 355 ARG A CA 1
ATOM 2865 C C . ARG A 1 355 ? 36.062 50.688 -8.094 1 83.69 355 ARG A C 1
ATOM 2867 O O . ARG A 1 355 ? 36.781 49.75 -8.508 1 83.69 355 ARG A O 1
ATOM 2874 N N . ARG A 1 356 ? 34.875 50.531 -7.723 1 86.31 356 ARG A N 1
ATOM 2875 C CA . ARG A 1 356 ? 34.281 49.219 -7.738 1 86.31 356 ARG A CA 1
ATOM 2876 C C . ARG A 1 356 ? 34.031 48.719 -9.172 1 86.31 356 ARG A C 1
ATOM 2878 O O . ARG A 1 356 ? 34.188 47.531 -9.461 1 86.31 356 ARG A O 1
ATOM 2885 N N . GLN A 1 357 ? 33.719 49.594 -9.992 1 82.38 357 GLN A N 1
ATOM 2886 C CA . GLN A 1 357 ? 33.625 49.25 -11.406 1 82.38 357 GLN A CA 1
ATOM 2887 C C . GLN A 1 357 ? 34.969 48.875 -11.984 1 82.38 357 GLN A C 1
ATOM 2889 O O . GLN A 1 357 ? 35.062 47.906 -12.773 1 82.38 357 GLN A O 1
ATOM 2894 N N . TYR A 1 358 ? 35.906 49.594 -11.539 1 81.25 358 TYR A N 1
ATOM 2895 C CA . TYR A 1 358 ? 37.281 49.375 -12.039 1 81.25 358 TYR A CA 1
ATOM 2896 C C . TYR A 1 358 ? 37.812 48.031 -11.586 1 81.25 358 TYR A C 1
ATOM 2898 O O . TYR A 1 358 ? 38.344 47.25 -12.391 1 81.25 358 TYR A O 1
ATOM 2906 N N . PHE A 1 359 ? 37.562 47.75 -10.398 1 84.44 359 PHE A N 1
ATOM 2907 C CA . PHE A 1 359 ? 38.219 46.562 -9.828 1 84.44 359 PHE A CA 1
ATOM 2908 C C . PHE A 1 359 ? 37.312 45.344 -9.945 1 84.44 359 PHE A C 1
ATOM 2910 O O . PHE A 1 359 ? 37.781 44.219 -10.117 1 84.44 359 PHE A O 1
ATOM 2917 N N . LEU A 1 360 ? 35.969 45.562 -9.805 1 85.5 360 LEU A N 1
ATOM 2918 C CA . LEU A 1 360 ? 35.062 44.438 -9.656 1 85.5 360 LEU A CA 1
ATOM 2919 C C . LEU A 1 360 ? 34.156 44.312 -10.867 1 85.5 360 LEU A C 1
ATOM 2921 O O . LEU A 1 360 ? 33.375 43.344 -10.984 1 85.5 360 LEU A O 1
ATOM 2925 N N . HIS A 1 361 ? 34.188 45.188 -11.781 1 75.19 361 HIS A N 1
ATOM 2926 C CA . HIS A 1 361 ? 33.375 45.188 -12.984 1 75.19 361 HIS A CA 1
ATOM 2927 C C . HIS A 1 361 ? 31.891 45.375 -12.656 1 75.19 361 HIS A C 1
ATOM 2929 O O . HIS A 1 361 ? 31.031 44.844 -13.336 1 75.19 361 HIS A O 1
ATOM 2935 N N . GLU A 1 362 ? 31.734 46.062 -11.539 1 75.94 362 GLU A N 1
ATOM 2936 C CA . GLU A 1 362 ? 30.344 46.281 -11.133 1 75.94 362 GLU A CA 1
ATOM 2937 C C . GLU A 1 362 ? 29.719 47.438 -11.914 1 75.94 362 GLU A C 1
ATOM 2939 O O . GLU A 1 362 ? 30.406 48.406 -12.25 1 75.94 362 GLU A O 1
ATOM 2944 N N . ASN A 1 363 ? 28.641 47.312 -12.641 1 60.62 363 ASN A N 1
ATOM 2945 C CA . ASN A 1 363 ? 27.969 48.375 -13.375 1 60.62 363 ASN A CA 1
ATOM 2946 C C . ASN A 1 363 ? 27.547 49.5 -12.453 1 60.62 363 ASN A C 1
ATOM 2948 O O . ASN A 1 363 ? 26.844 49.281 -11.461 1 60.62 363 ASN A O 1
ATOM 2952 N N . PRO A 1 364 ? 28.281 50.656 -12.695 1 55.84 364 PRO A N 1
ATOM 2953 C CA . PRO A 1 364 ? 27.969 51.781 -11.805 1 55.84 364 PRO A CA 1
ATOM 2954 C C . PRO A 1 364 ? 26.484 52.156 -11.82 1 55.84 364 PRO A C 1
ATOM 2956 O O . PRO A 1 364 ? 26.016 52.875 -10.93 1 55.84 364 PRO A O 1
ATOM 2959 N N . LYS A 1 365 ? 25.922 52.188 -13.188 1 49.22 365 LYS A N 1
ATOM 2960 C CA . LYS A 1 365 ? 24.531 52.625 -13.266 1 49.22 365 LYS A CA 1
ATOM 2961 C C . LYS A 1 365 ? 23.656 51.875 -12.25 1 49.22 365 LYS A C 1
ATOM 2963 O O . LYS A 1 365 ? 23.828 50.688 -12.039 1 49.22 365 LYS A O 1
ATOM 2968 N N . GLY A 1 366 ? 23.516 52.219 -11.18 1 45.34 366 GLY A N 1
ATOM 2969 C CA . GLY A 1 366 ? 22.656 51.938 -10.04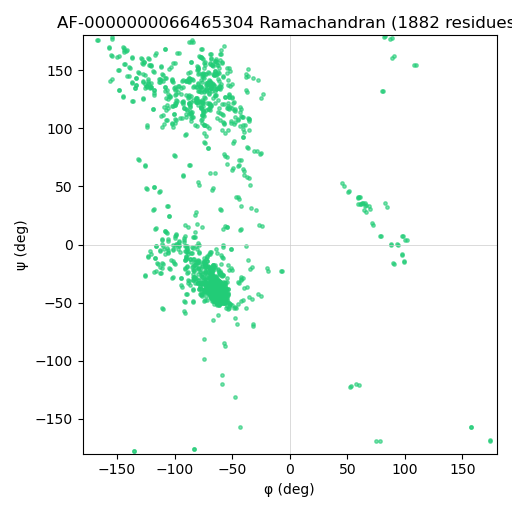7 1 45.34 366 GLY A CA 1
ATOM 2970 C C . GLY A 1 366 ? 21.516 51 -10.391 1 45.34 366 GLY A C 1
ATOM 2971 O O . GLY A 1 366 ? 20.578 50.812 -9.602 1 45.34 366 GLY A O 1
ATOM 2972 N N . ASP A 1 367 ? 21.25 51.031 -11.727 1 42.31 367 ASP A N 1
ATOM 2973 C CA . ASP A 1 367 ? 20.078 50.188 -11.984 1 42.31 367 ASP A CA 1
ATOM 2974 C C . ASP A 1 367 ? 20.266 48.781 -11.43 1 42.31 367 ASP A C 1
ATOM 2976 O O . ASP A 1 367 ? 20.266 47.812 -12.188 1 42.31 367 ASP A O 1
ATOM 2980 N N . ASN A 1 368 ? 21.109 48.594 -10.688 1 43.12 368 ASN A N 1
ATOM 2981 C CA . ASN A 1 368 ? 21.344 47.344 -9.961 1 43.12 368 ASN A CA 1
ATOM 2982 C C . ASN A 1 368 ? 20.047 46.75 -9.422 1 43.12 368 ASN A C 1
ATOM 2984 O O . ASN A 1 368 ? 19.891 46.562 -8.211 1 43.12 368 ASN A O 1
ATOM 2988 N N . ASP A 1 369 ? 19.062 47.219 -9.844 1 45 369 ASP A N 1
ATOM 2989 C CA . ASP A 1 369 ? 17.781 46.562 -9.539 1 45 369 ASP A CA 1
ATOM 2990 C C . ASP A 1 369 ? 17.891 45.062 -9.625 1 45 369 ASP A C 1
ATOM 2992 O O . ASP A 1 369 ? 17.125 44.312 -8.992 1 45 369 ASP A O 1
ATOM 2996 N N . ALA A 1 370 ? 18.766 44.625 -10.43 1 50.03 370 ALA A N 1
ATOM 2997 C CA . ALA A 1 370 ? 18.844 43.188 -10.633 1 50.03 370 ALA A CA 1
ATOM 2998 C C . ALA A 1 370 ? 19.641 42.531 -9.516 1 50.03 370 ALA A C 1
ATOM 3000 O O . ALA A 1 370 ? 19.5 41.312 -9.273 1 50.03 370 ALA A O 1
ATOM 3001 N N . GLN A 1 371 ? 20.594 43.344 -8.945 1 60.16 371 GLN A N 1
ATOM 3002 C CA . GLN A 1 371 ? 21.453 42.625 -8.008 1 60.16 371 GLN A CA 1
ATOM 3003 C C . GLN A 1 371 ? 20.844 42.625 -6.609 1 60.16 371 GLN A C 1
ATOM 3005 O O . GLN A 1 371 ? 20.141 43.562 -6.227 1 60.16 371 GLN A O 1
ATOM 3010 N N . ALA A 1 372 ? 20.922 41.594 -5.934 1 70.94 372 ALA A N 1
ATOM 3011 C CA . ALA A 1 372 ? 20.438 41.375 -4.574 1 70.94 372 ALA A CA 1
ATOM 3012 C C . ALA A 1 372 ? 21.062 42.375 -3.6 1 70.94 372 ALA A C 1
ATOM 3014 O O . ALA A 1 372 ? 22.281 42.531 -3.555 1 70.94 372 ALA A O 1
ATOM 3015 N N . ASN A 1 373 ? 20.266 43.438 -3.119 1 85.5 373 ASN A N 1
ATOM 3016 C CA . ASN A 1 373 ? 20.594 44.531 -2.201 1 85.5 373 ASN A CA 1
ATOM 3017 C C . ASN A 1 373 ? 19.734 44.469 -0.946 1 85.5 373 ASN A C 1
ATOM 3019 O O . ASN A 1 373 ? 18.516 44.281 -1.031 1 85.5 373 ASN A O 1
ATOM 3023 N N . LEU A 1 374 ? 20.453 44.562 0.258 1 91.88 374 LEU A N 1
ATOM 3024 C CA . LEU A 1 374 ? 19.719 44.406 1.514 1 91.88 374 LEU A CA 1
ATOM 3025 C C . LEU A 1 374 ? 18.734 45.562 1.698 1 91.88 374 LEU A C 1
ATOM 3027 O O . LEU A 1 374 ? 17.625 45.375 2.219 1 91.88 374 LEU A O 1
ATOM 3031 N N . TYR A 1 375 ? 19.094 46.812 1.253 1 91.5 375 TYR A N 1
ATOM 3032 C CA . TYR A 1 375 ? 18.188 47.938 1.372 1 91.5 375 TYR A CA 1
ATOM 3033 C C . TYR A 1 375 ? 16.953 47.75 0.5 1 91.5 375 TYR A C 1
ATOM 3035 O O . TYR A 1 375 ? 15.836 48.094 0.905 1 91.5 375 TYR A O 1
ATOM 3043 N N . LYS A 1 376 ? 17.219 47.25 -0.649 1 89.62 376 LYS A N 1
ATOM 3044 C CA . LYS A 1 376 ? 16.094 46.938 -1.527 1 89.62 376 LYS A CA 1
ATOM 3045 C C . LYS A 1 376 ? 15.188 45.875 -0.902 1 89.62 376 LYS A C 1
ATOM 3047 O O . LYS A 1 376 ? 13.961 46.031 -0.942 1 89.62 376 LYS A O 1
ATOM 3052 N N . THR A 1 377 ? 15.828 44.844 -0.341 1 93 377 THR A N 1
ATOM 3053 C CA . THR A 1 377 ? 15.062 43.781 0.315 1 93 377 THR A CA 1
ATOM 3054 C C . THR A 1 377 ? 14.266 44.344 1.49 1 93 377 THR A C 1
ATOM 3056 O O . THR A 1 377 ? 13.109 43.969 1.7 1 93 377 THR A O 1
ATOM 3059 N N . ARG A 1 378 ? 14.867 45.219 2.264 1 94.19 378 ARG A N 1
ATOM 3060 C CA . ARG A 1 378 ? 14.195 45.875 3.385 1 94.19 378 ARG A CA 1
ATOM 3061 C C . ARG A 1 378 ? 12.977 46.656 2.914 1 94.19 378 ARG A C 1
ATOM 3063 O O . ARG A 1 378 ? 11.898 46.562 3.508 1 94.19 378 ARG A O 1
ATOM 3070 N N . ARG A 1 379 ? 13.078 47.406 1.886 1 92.56 379 ARG A N 1
ATOM 3071 C CA . ARG A 1 379 ? 12.008 48.25 1.375 1 92.56 379 ARG A CA 1
ATOM 3072 C C . ARG A 1 379 ? 10.859 47.406 0.824 1 92.56 379 ARG A C 1
ATOM 3074 O O . ARG A 1 379 ? 9.688 47.688 1.098 1 92.56 379 ARG A O 1
ATOM 3081 N N . GLU A 1 380 ? 11.273 46.469 0.058 1 91.5 380 GLU A N 1
ATOM 3082 C CA . GLU A 1 380 ? 10.258 45.594 -0.511 1 91.5 380 GLU A CA 1
ATOM 3083 C C . GLU A 1 380 ? 9.492 44.875 0.583 1 91.5 380 GLU A C 1
ATOM 3085 O O . GLU A 1 380 ? 8.266 44.719 0.504 1 91.5 380 GLU A O 1
ATOM 3090 N N . THR A 1 381 ? 10.188 44.375 1.581 1 93.25 381 THR A N 1
ATOM 3091 C CA . THR A 1 381 ? 9.555 43.688 2.695 1 93.25 381 THR A CA 1
ATOM 3092 C C . THR A 1 381 ? 8.625 44.625 3.459 1 93.25 381 THR A C 1
ATOM 3094 O O . THR A 1 381 ? 7.516 44.25 3.83 1 93.25 381 THR A O 1
ATOM 3097 N N . PHE A 1 382 ? 9.062 45.781 3.709 1 94.19 382 PHE A N 1
ATOM 3098 C CA . PHE A 1 382 ? 8.266 46.781 4.418 1 94.19 382 PHE A CA 1
ATOM 3099 C C . PHE A 1 382 ? 6.984 47.094 3.658 1 94.19 382 PHE A C 1
ATOM 3101 O O . PHE A 1 382 ? 5.898 47.094 4.238 1 94.19 382 PHE A O 1
ATOM 3108 N N . GLU A 1 383 ? 7.117 47.375 2.396 1 92.75 383 GLU A N 1
ATOM 3109 C CA . GLU A 1 383 ? 5.969 47.719 1.571 1 92.75 383 GLU A CA 1
ATOM 3110 C C . GLU A 1 383 ? 4.961 46.594 1.482 1 92.75 383 GLU A C 1
ATOM 3112 O O . GLU A 1 383 ? 3.754 46.812 1.585 1 92.75 383 GLU A O 1
ATOM 3117 N N . ARG A 1 384 ? 5.48 45.5 1.369 1 89.19 384 ARG A N 1
ATOM 3118 C CA . ARG A 1 384 ? 4.625 44.344 1.121 1 89.19 384 ARG A CA 1
ATOM 3119 C C . ARG A 1 384 ? 3.949 43.875 2.406 1 89.19 384 ARG A C 1
ATOM 3121 O O . ARG A 1 384 ? 2.779 43.5 2.393 1 89.19 384 ARG A O 1
ATOM 3128 N N . SER A 1 385 ? 4.641 43.906 3.521 1 90.38 385 SER A N 1
ATOM 3129 C CA . SER A 1 385 ? 4.156 43.188 4.684 1 90.38 385 SER A CA 1
ATOM 3130 C C . SER A 1 385 ? 3.723 44.125 5.797 1 90.38 385 SER A C 1
ATOM 3132 O O . SER A 1 385 ? 2.943 43.75 6.676 1 90.38 385 SER A O 1
ATOM 3134 N N . TYR A 1 386 ? 4.203 45.281 5.852 1 92.5 386 TYR A N 1
ATOM 3135 C CA . TYR A 1 386 ? 3.988 46.062 7.07 1 92.5 386 TYR A CA 1
ATOM 3136 C C . TYR A 1 386 ? 3.354 47.406 6.75 1 92.5 386 TYR A C 1
ATOM 3138 O O . TYR A 1 386 ? 2.676 48 7.598 1 92.5 386 TYR A O 1
ATOM 3146 N N . PHE A 1 387 ? 3.572 47.938 5.535 1 93.62 387 PHE A N 1
ATOM 3147 C CA . PHE A 1 387 ? 3.031 49.25 5.172 1 93.62 387 PHE A CA 1
ATOM 3148 C C . PHE A 1 387 ? 1.514 49.188 5.035 1 93.62 387 PHE A C 1
ATOM 3150 O O . PHE A 1 387 ? 0.992 48.469 4.18 1 93.62 387 PHE A O 1
ATOM 3157 N N . MET A 1 388 ? 0.778 49.906 5.895 1 92.94 388 MET A N 1
ATOM 3158 C CA . MET A 1 388 ? -0.681 49.969 5.895 1 92.94 388 MET A CA 1
ATOM 3159 C C . MET A 1 388 ? -1.283 48.562 5.898 1 92.94 388 MET A C 1
ATOM 3161 O O . MET A 1 388 ? -2.205 48.281 5.133 1 92.94 388 MET A O 1
ATOM 3165 N N . SER A 1 389 ? -0.763 47.781 6.719 1 88.5 389 SER A N 1
ATOM 3166 C CA . SER A 1 389 ? -1.118 46.344 6.723 1 88.5 389 SER A CA 1
ATOM 3167 C C . SER A 1 389 ? -2.529 46.156 7.258 1 88.5 389 SER A C 1
ATOM 3169 O O . SER A 1 389 ? -3.146 45.094 6.996 1 88.5 389 SER A O 1
ATOM 3171 N N . GLN A 1 390 ? -3.021 47.094 7.973 1 88 390 GLN A N 1
ATOM 3172 C CA . GLN A 1 390 ? -4.359 46.969 8.539 1 88 390 GLN A CA 1
ATOM 3173 C C . GLN A 1 390 ? -5.434 47.219 7.484 1 88 390 GLN A C 1
ATOM 3175 O O . GLN A 1 390 ? -6.602 46.875 7.688 1 88 390 GLN A O 1
ATOM 3180 N N . LEU A 1 391 ? -5.066 47.875 6.422 1 91 391 LEU A N 1
ATOM 3181 C CA . LEU A 1 391 ? -6.02 48.125 5.348 1 91 391 LEU A CA 1
ATOM 3182 C C . LEU A 1 391 ? -6.047 46.969 4.352 1 91 391 LEU A C 1
ATOM 3184 O O . LEU A 1 391 ? -5.008 46.375 4.055 1 91 391 LEU A O 1
ATOM 3188 N N . PRO A 1 392 ? -7.246 46.656 3.838 1 88.69 392 PRO A N 1
ATOM 3189 C CA . PRO A 1 392 ? -7.371 45.531 2.902 1 88.69 392 PRO A CA 1
ATOM 3190 C C . PRO A 1 392 ? -6.781 45.844 1.529 1 88.69 392 PRO A C 1
ATOM 3192 O O . PRO A 1 392 ? -6.852 47 1.065 1 88.69 392 PRO A O 1
ATOM 3195 N N . SER A 1 393 ? -6.27 44.844 0.968 1 85.94 393 SER A N 1
ATOM 3196 C CA . SER A 1 393 ? -5.719 45 -0.375 1 85.94 393 SER A CA 1
ATOM 3197 C C . SER A 1 393 ? -6.789 44.781 -1.438 1 85.94 393 SER A C 1
ATOM 3199 O O . SER A 1 393 ? -6.68 45.281 -2.555 1 85.94 393 SER A O 1
ATOM 3201 N N . THR A 1 394 ? -7.758 43.875 -1.051 1 84 394 THR A N 1
ATOM 3202 C CA . THR A 1 394 ? -8.859 43.625 -1.965 1 84 394 THR A CA 1
ATOM 3203 C C . THR A 1 394 ? -10.188 43.562 -1.209 1 84 394 THR A C 1
ATOM 3205 O O . THR A 1 394 ? -10.203 43.438 0.019 1 84 394 THR A O 1
ATOM 3208 N N . GLN A 1 395 ? -11.25 43.719 -1.888 1 78 395 GLN A N 1
ATOM 3209 C CA . GLN A 1 395 ? -12.586 43.781 -1.302 1 78 395 GLN A CA 1
ATOM 3210 C C . GLN A 1 395 ? -12.906 42.469 -0.548 1 78 395 GLN A C 1
ATOM 3212 O O . GLN A 1 395 ? -13.594 42.5 0.473 1 78 395 GLN A O 1
ATOM 3217 N N . GLY A 1 396 ? -12.453 41.406 -0.93 1 68.31 396 GLY A N 1
ATOM 3218 C CA . GLY A 1 396 ? -12.82 40.156 -0.31 1 68.31 396 GLY A CA 1
ATOM 3219 C C . GLY A 1 396 ? -11.898 39.75 0.834 1 68.31 396 GLY A C 1
ATOM 3220 O O . GLY A 1 396 ? -12.172 38.812 1.556 1 68.31 396 GLY A O 1
ATOM 3221 N N . GLN A 1 397 ? -10.891 40.469 1.16 1 64.5 397 GLN A N 1
ATOM 3222 C CA . GLN A 1 397 ? -9.93 40.156 2.203 1 64.5 397 GLN A CA 1
ATOM 3223 C C . GLN A 1 397 ? -10.047 41.094 3.387 1 64.5 397 GLN A C 1
ATOM 3225 O O . GLN A 1 397 ? -9.953 42.312 3.219 1 64.5 397 GLN A O 1
ATOM 3230 N N . THR A 1 398 ? -10.688 40.625 4.414 1 57.62 398 THR A N 1
ATOM 3231 C CA . THR A 1 398 ? -10.719 41.5 5.582 1 57.62 398 THR A CA 1
ATOM 3232 C C . THR A 1 398 ? -9.672 41.062 6.609 1 57.62 398 THR A C 1
ATOM 3234 O O . THR A 1 398 ? -9.766 39.969 7.172 1 57.62 398 THR A O 1
ATOM 3237 N N . PRO A 1 399 ? -8.547 41.812 6.695 1 55.31 399 PRO A N 1
ATOM 3238 C CA . PRO A 1 399 ? -7.562 41.438 7.723 1 55.31 399 PRO A CA 1
ATOM 3239 C C . PRO A 1 399 ? -8.117 41.562 9.141 1 55.31 399 PRO A C 1
ATOM 3241 O O . PRO A 1 399 ? -8.875 42.5 9.43 1 55.31 399 PRO A O 1
ATOM 3244 N N . THR A 1 400 ? -8.375 40.5 9.828 1 50.81 400 THR A N 1
ATOM 3245 C CA . THR A 1 400 ? -8.852 40.656 11.203 1 50.81 400 THR A CA 1
ATOM 3246 C C . THR A 1 400 ? -7.684 40.75 12.172 1 50.81 400 THR A C 1
ATOM 3248 O O . THR A 1 400 ? -6.633 40.156 11.969 1 50.81 400 THR A O 1
ATOM 3251 N N . TYR A 1 401 ? -7.566 41.844 12.961 1 40.66 401 TYR A N 1
ATOM 3252 C CA . TYR A 1 401 ? -6.531 42.062 13.969 1 40.66 401 TYR A CA 1
ATOM 3253 C C . TYR A 1 401 ? -6.363 40.812 14.836 1 40.66 401 TYR A C 1
ATOM 3255 O O . TYR A 1 401 ? -5.238 40.438 15.188 1 40.66 401 TYR A O 1
ATOM 3263 N N . ASP A 1 402 ? -7.418 40.219 15.5 1 41.84 402 ASP A N 1
ATOM 3264 C CA . ASP A 1 402 ? -7.324 39.219 16.547 1 41.84 402 ASP A CA 1
ATOM 3265 C C . ASP A 1 402 ? -7.777 37.844 16.047 1 41.84 402 ASP A C 1
ATOM 3267 O O . ASP A 1 402 ? -8.141 36.969 16.828 1 41.84 402 ASP A O 1
ATOM 3271 N N . SER A 1 403 ? -7.98 37.594 14.742 1 40.94 403 SER A N 1
ATOM 3272 C CA . SER A 1 403 ? -8.719 36.375 14.445 1 40.94 403 SER A CA 1
ATOM 3273 C C . SER A 1 403 ? -7.816 35.125 14.516 1 40.94 403 SER A C 1
ATOM 3275 O O . SER A 1 403 ? -6.781 35.094 13.844 1 40.94 403 SER A O 1
ATOM 3277 N N . ASP A 1 404 ? -7.871 34.406 15.523 1 38.22 404 ASP A N 1
ATOM 3278 C CA . ASP A 1 404 ? -7.285 33.062 15.719 1 38.22 404 ASP A CA 1
ATOM 3279 C C . ASP A 1 404 ? -7.805 32.094 14.672 1 38.22 404 ASP A C 1
ATOM 3281 O O . ASP A 1 404 ? -7.77 30.875 14.891 1 38.22 404 ASP A O 1
ATOM 3285 N N . ILE A 1 405 ? -8.703 32.312 13.703 1 36.81 405 ILE A N 1
ATOM 3286 C CA . ILE A 1 405 ? -9.398 31.266 12.945 1 36.81 405 ILE A CA 1
ATOM 3287 C C . ILE A 1 405 ? -8.453 30.656 11.914 1 36.81 405 ILE A C 1
ATOM 3289 O O . ILE A 1 405 ? -7.781 31.391 11.18 1 36.81 405 ILE A O 1
ATOM 3293 N N . ASN A 1 406 ? -8.172 29.281 11.844 1 35.81 406 ASN A N 1
ATOM 3294 C CA . ASN A 1 406 ? -7.293 28.328 11.18 1 35.81 406 ASN A CA 1
ATOM 3295 C C . ASN A 1 406 ? -7.531 28.312 9.672 1 35.81 406 ASN A C 1
ATOM 3297 O O . ASN A 1 406 ? -7.207 27.328 9 1 35.81 406 ASN A O 1
ATOM 3301 N N . GLY A 1 407 ? -8.445 28.969 8.938 1 33.41 407 GLY A N 1
ATOM 3302 C CA . GLY A 1 407 ? -8.586 28.484 7.574 1 33.41 407 GLY A CA 1
ATOM 3303 C C . GLY A 1 407 ? -7.312 28.594 6.762 1 33.41 407 GLY A C 1
ATOM 3304 O O . GLY A 1 407 ? -6.344 29.219 7.203 1 33.41 407 GLY A O 1
ATOM 3305 N N . ASP A 1 408 ? -7.16 27.859 5.508 1 36.41 408 ASP A N 1
ATOM 3306 C CA . ASP A 1 408 ? -6.098 27.578 4.543 1 36.41 408 ASP A CA 1
ATOM 3307 C C . ASP A 1 408 ? -5.34 28.844 4.176 1 36.41 408 ASP A C 1
ATOM 3309 O O . ASP A 1 408 ? -4.391 28.812 3.391 1 36.41 408 ASP A O 1
ATOM 3313 N N . LEU A 1 409 ? -6.086 29.953 3.486 1 36.5 409 LEU A N 1
ATOM 3314 C CA . LEU A 1 409 ? -5.41 30.891 2.609 1 36.5 409 LEU A CA 1
ATOM 3315 C C . LEU A 1 409 ? -4.297 31.625 3.354 1 36.5 409 LEU A C 1
ATOM 3317 O O . LEU A 1 409 ? -3.148 31.641 2.902 1 36.5 409 LEU A O 1
ATOM 3321 N N . SER A 1 410 ? -4.426 33.281 3.436 1 42.38 410 SER A N 1
ATOM 3322 C CA . SER A 1 410 ? -3.693 34.5 3.707 1 42.38 410 SER A CA 1
ATOM 3323 C C . SER A 1 410 ? -3.164 34.531 5.137 1 42.38 410 SER A C 1
ATOM 3325 O O . SER A 1 410 ? -3.715 33.875 6.02 1 42.38 410 SER A O 1
ATOM 3327 N N . THR A 1 411 ? -1.925 35.312 5.457 1 55.88 411 THR A N 1
ATOM 3328 C CA . THR A 1 411 ? -1.111 35.562 6.641 1 55.88 411 THR A CA 1
ATOM 3329 C C . THR A 1 411 ? -1.988 35.969 7.824 1 55.88 411 THR A C 1
ATOM 3331 O O . THR A 1 411 ? -2.686 36.969 7.766 1 55.88 411 THR A O 1
ATOM 3334 N N . SER A 1 412 ? -2.23 35.062 8.781 1 69.88 412 SER A N 1
ATOM 3335 C CA . SER A 1 412 ? -2.938 35.312 10.031 1 69.88 412 SER A CA 1
ATOM 3336 C C . SER A 1 412 ? -2.33 36.531 10.758 1 69.88 412 SER A C 1
ATOM 3338 O O . SER A 1 412 ? -1.157 36.844 10.562 1 69.88 412 SER A O 1
ATOM 3340 N N . PRO A 1 413 ? -3.186 37.375 11.258 1 77.94 413 PRO A N 1
ATOM 3341 C CA . PRO A 1 413 ? -2.68 38.531 12 1 77.94 413 PRO A CA 1
ATOM 3342 C C . PRO A 1 413 ? -1.569 38.156 12.984 1 77.94 413 PRO A C 1
ATOM 3344 O O . PRO A 1 413 ? -0.61 38.938 13.148 1 77.94 413 PRO A O 1
ATOM 3347 N N . ILE A 1 414 ? -1.692 36.969 13.492 1 86.06 414 ILE A N 1
ATOM 3348 C CA . ILE A 1 414 ? -0.676 36.562 14.453 1 86.06 414 ILE A CA 1
ATOM 3349 C C . ILE A 1 414 ? 0.637 36.281 13.727 1 86.06 414 ILE A C 1
ATOM 3351 O O . ILE A 1 414 ? 1.718 36.531 14.258 1 86.06 414 ILE A O 1
ATOM 3355 N N . ASP A 1 415 ? 0.518 35.781 12.586 1 88.31 415 ASP A N 1
ATOM 3356 C CA . ASP A 1 415 ? 1.718 35.5 11.805 1 88.31 415 ASP A CA 1
ATOM 3357 C C . ASP A 1 415 ? 2.451 36.812 11.453 1 88.31 415 ASP A C 1
ATOM 3359 O O . ASP A 1 415 ? 3.684 36.844 11.398 1 88.31 415 ASP A O 1
ATOM 3363 N N . ARG A 1 416 ? 1.71 37.812 11.172 1 89.25 416 ARG A N 1
ATOM 3364 C CA . ARG A 1 416 ? 2.326 39.094 10.867 1 89.25 416 ARG A CA 1
ATOM 3365 C C . ARG A 1 416 ? 3.053 39.656 12.086 1 89.25 416 ARG A C 1
ATOM 3367 O O . ARG A 1 416 ? 4.137 40.219 11.961 1 89.25 416 ARG A O 1
ATOM 3374 N N . LYS A 1 417 ? 2.42 39.5 13.195 1 92 417 LYS A N 1
ATOM 3375 C CA . LYS A 1 417 ? 3.068 39.969 14.422 1 92 417 LYS A CA 1
ATOM 3376 C C . LYS A 1 417 ? 4.359 39.188 14.672 1 92 417 LYS A C 1
ATOM 3378 O O . LYS A 1 417 ? 5.383 39.781 15.031 1 92 417 LYS A O 1
ATOM 3383 N N . HIS A 1 418 ? 4.316 37.938 14.508 1 94.19 418 HIS A N 1
ATOM 3384 C CA . HIS A 1 418 ? 5.512 37.125 14.68 1 94.19 418 HIS A CA 1
ATOM 3385 C C . HIS A 1 418 ? 6.59 37.5 13.664 1 94.19 418 HIS A C 1
ATOM 3387 O O . HIS A 1 418 ? 7.773 37.562 14.008 1 94.19 418 HIS A O 1
ATOM 3393 N N . SER A 1 419 ? 6.098 37.688 12.438 1 94.19 419 SER A N 1
ATOM 3394 C CA . SER A 1 419 ? 7.051 38.031 11.383 1 94.19 419 SER A CA 1
ATOM 3395 C C . SER A 1 419 ? 7.805 39.312 11.711 1 94.19 419 SER A C 1
ATOM 3397 O O . SER A 1 419 ? 8.969 39.469 11.344 1 94.19 419 SER A O 1
ATOM 3399 N N . LEU A 1 420 ? 7.129 40.25 12.336 1 95.38 420 LEU A N 1
ATOM 3400 C CA . LEU A 1 420 ? 7.777 41.5 12.719 1 95.38 420 LEU A CA 1
ATOM 3401 C C . LEU A 1 420 ? 8.852 41.25 13.773 1 95.38 420 LEU A C 1
ATOM 3403 O O . LEU A 1 420 ? 9.914 41.875 13.75 1 95.38 420 LEU A O 1
ATOM 3407 N N . LEU A 1 421 ? 8.57 40.406 14.695 1 95.69 421 LEU A N 1
ATOM 3408 C CA . LEU A 1 421 ? 9.562 40.031 15.695 1 95.69 421 LEU A CA 1
ATOM 3409 C C . LEU A 1 421 ? 10.773 39.375 15.047 1 95.69 421 LEU A C 1
ATOM 3411 O O . LEU A 1 421 ? 11.914 39.625 15.438 1 95.69 421 LEU A O 1
ATOM 3415 N N . HIS A 1 422 ? 10.5 38.531 14.117 1 96.69 422 HIS A N 1
ATOM 3416 C CA . HIS A 1 422 ? 11.578 37.906 13.367 1 96.69 422 HIS A CA 1
ATOM 3417 C C . HIS A 1 422 ? 12.445 38.938 12.672 1 96.69 422 HIS A C 1
ATOM 3419 O O . HIS A 1 422 ? 13.68 38.875 12.695 1 96.69 422 HIS A O 1
ATOM 3425 N N . LEU A 1 423 ? 11.719 39.844 12.016 1 96.56 423 LEU A N 1
ATOM 3426 C CA . LEU A 1 423 ? 12.43 40.875 11.297 1 96.56 423 LEU A CA 1
ATOM 3427 C C . LEU A 1 423 ? 13.312 41.688 12.242 1 96.56 423 LEU A C 1
ATOM 3429 O O . LEU A 1 423 ? 14.461 42 11.922 1 96.56 423 LEU A O 1
ATOM 3433 N N . LEU A 1 424 ? 12.797 42.062 13.367 1 96.75 424 LEU A N 1
ATOM 3434 C CA . LEU A 1 424 ? 13.523 42.844 14.359 1 96.75 424 LEU A CA 1
ATOM 3435 C C . LEU A 1 424 ? 14.805 42.125 14.781 1 96.75 424 LEU A C 1
ATOM 3437 O O . LEU A 1 424 ? 15.883 42.719 14.781 1 96.75 424 LEU A O 1
ATOM 3441 N N . ILE A 1 425 ? 14.664 40.875 15.117 1 96.5 425 ILE A N 1
ATOM 3442 C CA . ILE A 1 425 ? 15.812 40.125 15.609 1 96.5 425 ILE A CA 1
ATOM 3443 C C . ILE A 1 425 ? 16.828 39.938 14.484 1 96.5 425 ILE A C 1
ATOM 3445 O O . ILE A 1 425 ? 18.031 39.969 14.711 1 96.5 425 ILE A O 1
ATOM 3449 N N . THR A 1 426 ? 16.328 39.625 13.312 1 96.69 426 THR A N 1
ATOM 3450 C CA . THR A 1 426 ? 17.219 39.5 12.164 1 96.69 426 THR A CA 1
ATOM 3451 C C . THR A 1 426 ? 18 40.781 11.945 1 96.69 426 THR A C 1
ATOM 3453 O O . THR A 1 426 ? 19.219 40.75 11.758 1 96.69 426 THR A O 1
ATOM 3456 N N . GLU A 1 427 ? 17.297 41.969 11.961 1 96.25 427 GLU A N 1
ATOM 3457 C CA . GLU A 1 427 ? 17.938 43.25 11.805 1 96.25 427 GLU A CA 1
ATOM 3458 C C . GLU A 1 427 ? 18.938 43.5 12.922 1 96.25 427 GLU A C 1
ATOM 3460 O O . GLU A 1 427 ? 20 44.094 12.695 1 96.25 427 GLU A O 1
ATOM 3465 N N . ALA A 1 428 ? 18.594 43.125 14.062 1 95.5 428 ALA A N 1
ATOM 3466 C CA . ALA A 1 428 ? 19.484 43.312 15.203 1 95.5 428 ALA A CA 1
ATOM 3467 C C . ALA A 1 428 ? 20.781 42.5 15.023 1 95.5 428 ALA A C 1
ATOM 3469 O O . ALA A 1 428 ? 21.875 43 15.273 1 95.5 428 ALA A O 1
ATOM 3470 N N . ARG A 1 429 ? 20.641 41.281 14.633 1 94.75 429 ARG A N 1
ATOM 3471 C CA . ARG A 1 429 ? 21.797 40.438 14.461 1 94.75 429 ARG A CA 1
ATOM 3472 C C . ARG A 1 429 ? 22.703 40.938 13.344 1 94.75 429 ARG A C 1
ATOM 3474 O O . ARG A 1 429 ? 23.922 40.906 13.469 1 94.75 429 ARG A O 1
ATOM 3481 N N . VAL A 1 430 ? 22.109 41.312 12.273 1 94.62 430 VAL A N 1
ATOM 3482 C CA . VAL A 1 430 ? 22.891 41.844 11.164 1 94.62 430 VAL A CA 1
ATOM 3483 C C . VAL A 1 430 ? 23.594 43.125 11.602 1 94.62 430 VAL A C 1
ATOM 3485 O O . VAL A 1 430 ? 24.781 43.312 11.344 1 94.62 430 VAL A O 1
ATOM 3488 N N . ALA A 1 431 ? 22.859 44.094 12.297 1 93.81 431 ALA A N 1
ATOM 3489 C CA . ALA A 1 431 ? 23.422 45.375 12.734 1 93.81 431 ALA A CA 1
ATOM 3490 C C . ALA A 1 431 ? 24.531 45.188 13.75 1 93.81 431 ALA A C 1
ATOM 3492 O O . ALA A 1 431 ? 25.547 45.906 13.719 1 93.81 431 ALA A O 1
ATOM 3493 N N . ILE A 1 432 ? 24.359 44.281 14.57 1 92.5 432 ILE A N 1
ATOM 3494 C CA . ILE A 1 432 ? 25.375 44 15.578 1 92.5 432 ILE A CA 1
ATOM 3495 C C . ILE A 1 432 ? 26.641 43.469 14.906 1 92.5 432 ILE A C 1
ATOM 3497 O O . ILE A 1 432 ? 27.766 43.844 15.281 1 92.5 432 ILE A O 1
ATOM 3501 N N . THR A 1 433 ? 26.391 42.625 14 1 91.25 433 THR A N 1
ATOM 3502 C CA . THR A 1 433 ? 27.531 42.031 13.297 1 91.25 433 THR A CA 1
ATOM 3503 C C . THR A 1 433 ? 28.266 43.062 12.469 1 91.25 433 THR A C 1
ATOM 3505 O O . THR A 1 433 ? 29.484 43.031 12.383 1 91.25 433 THR A O 1
ATOM 3508 N N . LEU A 1 434 ? 27.562 43.969 11.883 1 90.12 434 LEU A N 1
ATOM 3509 C CA . LEU A 1 434 ? 28.156 44.938 10.969 1 90.12 434 LEU A CA 1
ATOM 3510 C C . LEU A 1 434 ? 28.625 46.188 11.727 1 90.12 434 LEU A C 1
ATOM 3512 O O . LEU A 1 434 ? 29.688 46.75 11.422 1 90.12 434 LEU A O 1
ATOM 3516 N N . HIS A 1 435 ? 27.797 46.688 12.703 1 89.5 435 HIS A N 1
ATOM 3517 C CA . HIS A 1 435 ? 28.047 48 13.312 1 89.5 435 HIS A CA 1
ATOM 3518 C C . HIS A 1 435 ? 28.344 47.875 14.805 1 89.5 435 HIS A C 1
ATOM 3520 O O . HIS A 1 435 ? 28.703 48.844 15.461 1 89.5 435 HIS A O 1
ATOM 3526 N N . GLY A 1 436 ? 28.125 46.719 15.398 1 90 436 GLY A N 1
ATOM 3527 C CA . GLY A 1 436 ? 28.453 46.438 16.781 1 90 436 GLY A CA 1
ATOM 3528 C C . GLY A 1 436 ? 27.312 46.781 17.734 1 90 436 GLY A C 1
ATOM 3529 O O . GLY A 1 436 ? 27.344 46.375 18.906 1 90 436 GLY A O 1
ATOM 3530 N N . LYS A 1 437 ? 26.328 47.594 17.234 1 92.31 437 LYS A N 1
ATOM 3531 C CA . LYS A 1 437 ? 25.234 47.969 18.141 1 92.31 437 LYS A CA 1
ATOM 3532 C C . LYS A 1 437 ? 23.969 48.312 17.344 1 92.31 437 LYS A C 1
ATOM 3534 O O . LYS A 1 437 ? 24.031 48.594 16.141 1 92.31 437 LYS A O 1
ATOM 3539 N N . ILE A 1 438 ? 22.844 48.312 18.047 1 94.94 438 ILE A N 1
ATOM 3540 C CA . ILE A 1 438 ? 21.562 48.75 17.5 1 94.94 438 ILE A CA 1
ATOM 3541 C C . ILE A 1 438 ? 20.625 49.188 18.625 1 94.94 438 ILE A C 1
ATOM 3543 O O . ILE A 1 438 ? 20.703 48.656 19.734 1 94.94 438 ILE A O 1
ATOM 3547 N N . THR A 1 439 ? 19.906 50.219 18.375 1 95.69 439 THR A N 1
ATOM 3548 C CA . THR A 1 439 ? 18.906 50.688 19.312 1 95.69 439 THR A CA 1
ATOM 3549 C C . THR A 1 439 ? 17.5 50.375 18.812 1 95.69 439 THR A C 1
ATOM 3551 O O . THR A 1 439 ? 17.203 50.594 17.625 1 95.69 439 THR A O 1
ATOM 3554 N N . VAL A 1 440 ? 16.688 49.844 19.672 1 96.56 440 VAL A N 1
ATOM 3555 C CA . VAL A 1 440 ? 15.312 49.5 19.328 1 96.56 440 VAL A CA 1
ATOM 3556 C C . VAL A 1 440 ? 14.344 50.312 20.203 1 96.56 440 VAL A C 1
ATOM 3558 O O . VAL A 1 440 ? 14.531 50.406 21.406 1 96.56 440 VAL A O 1
ATOM 3561 N N . LEU A 1 441 ? 13.359 50.875 19.562 1 96.25 441 LEU A N 1
ATOM 3562 C CA . LEU A 1 441 ? 12.305 51.625 20.203 1 96.25 441 LEU A CA 1
ATOM 3563 C C . LEU A 1 441 ? 10.938 51.031 19.922 1 96.25 441 LEU A C 1
ATOM 3565 O O . LEU A 1 441 ? 10.656 50.625 18.797 1 96.25 441 LEU A O 1
ATOM 3569 N N . ARG A 1 442 ? 10.125 50.938 21 1 95.75 442 ARG A N 1
ATOM 3570 C CA . ARG A 1 442 ? 8.75 50.469 20.844 1 95.75 442 ARG A CA 1
ATOM 3571 C C . ARG A 1 442 ? 7.781 51.375 21.609 1 95.75 442 ARG A C 1
ATOM 3573 O O . ARG A 1 442 ? 8.117 51.875 22.688 1 95.75 442 ARG A O 1
ATOM 3580 N N . SER A 1 443 ? 6.617 51.562 21.016 1 94.69 443 SER A N 1
ATOM 3581 C CA . SER A 1 443 ? 5.547 52.281 21.703 1 94.69 443 SER A CA 1
ATOM 3582 C C . SER A 1 443 ? 4.18 51.906 21.125 1 94.69 443 SER A C 1
ATOM 3584 O O . SER A 1 443 ? 4.082 51.125 20.188 1 94.69 443 SER A O 1
ATOM 3586 N N . ASP A 1 444 ? 3.189 52.312 21.766 1 93.06 444 ASP A N 1
ATOM 3587 C CA . ASP A 1 444 ? 1.793 52.25 21.344 1 93.06 444 ASP A CA 1
ATOM 3588 C C . ASP A 1 444 ? 1.002 53.406 21.938 1 93.06 444 ASP A C 1
ATOM 3590 O O . ASP A 1 444 ? 1.509 54.156 22.781 1 93.06 444 ASP A O 1
ATOM 3594 N N . PHE A 1 445 ? -0.106 53.719 21.406 1 94.62 445 PHE A N 1
ATOM 3595 C CA . PHE A 1 445 ? -0.922 54.812 21.922 1 94.62 445 PHE A CA 1
ATOM 3596 C C . PHE A 1 445 ? -1.901 54.312 22.969 1 94.62 445 PHE A C 1
ATOM 3598 O O . PHE A 1 445 ? -2.449 53.219 22.844 1 94.62 445 PHE A O 1
ATOM 3605 N N . LYS A 1 446 ? -2.07 55.094 23.969 1 93.62 446 LYS A N 1
ATOM 3606 C CA . LYS A 1 446 ? -2.967 54.781 25.062 1 93.62 446 LYS A CA 1
ATOM 3607 C C . LYS A 1 446 ? -4.426 54.844 24.625 1 93.62 446 LYS A C 1
ATOM 3609 O O . LYS A 1 446 ? -4.918 55.906 24.25 1 93.62 446 LYS A O 1
ATOM 3614 N N . TRP A 1 447 ? -5.168 53.688 24.766 1 92.31 447 TRP A N 1
ATOM 3615 C CA . TRP A 1 447 ? -6.578 53.625 24.391 1 92.31 447 TRP A CA 1
ATOM 3616 C C . TRP A 1 447 ? -6.809 54.281 23.031 1 92.31 447 TRP A C 1
ATOM 3618 O O . TRP A 1 447 ? -7.68 55.156 22.875 1 92.31 447 TRP A O 1
ATOM 3628 N N . PHE A 1 448 ? -6.074 53.875 22.062 1 92.06 448 PHE A N 1
ATOM 3629 C CA . PHE A 1 448 ? -6.051 54.531 20.75 1 92.06 448 PHE A CA 1
ATOM 3630 C C . PHE A 1 448 ? -7.457 54.656 20.188 1 92.06 448 PHE A C 1
ATOM 3632 O O . PHE A 1 448 ? -7.918 55.75 19.891 1 92.06 448 PHE A O 1
ATOM 3639 N N . GLY A 1 449 ? -8.195 53.562 20.062 1 92.31 449 GLY A N 1
ATOM 3640 C CA . GLY A 1 449 ? -9.539 53.594 19.5 1 92.31 449 GLY A CA 1
ATOM 3641 C C . GLY A 1 449 ? -10.461 54.562 20.188 1 92.31 449 GLY A C 1
ATOM 3642 O O . GLY A 1 449 ? -10.992 55.469 19.547 1 92.31 449 GLY A O 1
ATOM 3643 N N . PRO A 1 450 ? -10.531 54.406 21.484 1 93.88 450 PRO A N 1
ATOM 3644 C CA . PRO A 1 450 ? -11.453 55.281 22.234 1 93.88 450 PRO A CA 1
ATOM 3645 C C . PRO A 1 450 ? -10.945 56.688 22.391 1 93.88 450 PRO A C 1
ATOM 3647 O O . PRO A 1 450 ? -11.727 57.625 22.672 1 93.88 450 PRO A O 1
ATOM 3650 N N . SER A 1 451 ? -9.703 57 22.156 1 94.38 451 SER A N 1
ATOM 3651 C CA . SER A 1 451 ? -9.141 58.281 22.484 1 94.38 451 SER A CA 1
ATOM 3652 C C . SER A 1 451 ? -9.031 59.188 21.25 1 94.38 451 SER A C 1
ATOM 3654 O O . SER A 1 451 ? -8.695 60.375 21.359 1 94.38 451 SER A O 1
ATOM 3656 N N . LEU A 1 452 ? -9.344 58.719 20.125 1 94.94 452 LEU A N 1
ATOM 3657 C CA . LEU A 1 452 ? -9.164 59.5 18.891 1 94.94 452 LEU A CA 1
ATOM 3658 C C . LEU A 1 452 ? -10.125 60.656 18.844 1 94.94 452 LEU A C 1
ATOM 3660 O O . LEU A 1 452 ? -11.344 60.469 18.812 1 94.94 452 LEU A O 1
ATOM 3664 N N . PRO A 1 453 ? -9.578 61.906 18.766 1 96.19 453 PRO A N 1
ATOM 3665 C CA . PRO A 1 453 ? -10.492 63.031 18.641 1 96.19 453 PRO A CA 1
ATOM 3666 C C . PRO A 1 453 ? -11.172 63.094 17.281 1 96.19 453 PRO A C 1
ATOM 3668 O O . PRO A 1 453 ? -10.5 63.031 16.25 1 96.19 453 PRO A O 1
ATOM 3671 N N . HIS A 1 454 ? -12.477 63.344 17.297 1 95.88 454 HIS A N 1
ATOM 3672 C CA . HIS A 1 454 ? -13.219 63.406 16.047 1 95.88 454 HIS A CA 1
ATOM 3673 C C . HIS A 1 454 ? -12.758 64.562 15.203 1 95.88 454 HIS A C 1
ATOM 3675 O O . HIS A 1 454 ? -12.641 64.438 13.977 1 95.88 454 HIS A O 1
ATOM 3681 N N . SER A 1 455 ? -12.492 65.688 15.883 1 95.25 455 SER A N 1
ATOM 3682 C CA . SER A 1 455 ? -12.039 66.875 15.164 1 95.25 455 SER A CA 1
ATOM 3683 C C . SER A 1 455 ? -10.734 66.625 14.43 1 95.25 455 SER A C 1
ATOM 3685 O O . SER A 1 455 ? -10.547 67.062 13.297 1 95.25 455 SER A O 1
ATOM 3687 N N . THR A 1 456 ? -9.828 65.875 15.055 1 96.44 456 THR A N 1
ATOM 3688 C CA . THR A 1 456 ? -8.555 65.562 14.43 1 96.44 456 THR A CA 1
ATOM 3689 C C . THR A 1 456 ? -8.781 64.688 13.188 1 96.44 456 THR A C 1
ATOM 3691 O O . THR A 1 456 ? -8.211 64.938 12.133 1 96.44 456 THR A O 1
ATOM 3694 N N . LEU A 1 457 ? -9.617 63.625 13.312 1 97 457 LEU A N 1
ATOM 3695 C CA . LEU A 1 457 ? -9.883 62.719 12.211 1 97 457 LEU A CA 1
ATOM 3696 C C . LEU A 1 457 ? -10.477 63.438 11.016 1 97 457 LEU A C 1
ATOM 3698 O O . LEU A 1 457 ? -10.031 63.281 9.883 1 97 457 LEU A O 1
ATOM 3702 N N . LEU A 1 458 ? -11.422 64.312 11.266 1 96.62 458 LEU A N 1
ATOM 3703 C CA . LEU A 1 458 ? -12.109 65 10.195 1 96.62 458 LEU A CA 1
ATOM 3704 C C . LEU A 1 458 ? -11.188 66.062 9.555 1 96.62 458 LEU A C 1
ATOM 3706 O O . LEU A 1 458 ? -11.25 66.25 8.344 1 96.62 458 LEU A O 1
ATOM 3710 N N . THR A 1 459 ? -10.344 66.688 10.383 1 96.88 459 THR A N 1
ATOM 3711 C CA . THR A 1 459 ? -9.406 67.688 9.859 1 96.88 459 THR A CA 1
ATOM 3712 C C . THR A 1 459 ? -8.398 67 8.922 1 96.88 459 THR A C 1
ATOM 3714 O O . THR A 1 459 ? -8.07 67.562 7.871 1 96.88 459 THR A O 1
ATOM 3717 N N . VAL A 1 460 ? -7.879 65.875 9.305 1 97.19 460 VAL A N 1
ATOM 3718 C CA . VAL A 1 460 ? -6.918 65.125 8.477 1 97.19 460 VAL A CA 1
ATOM 3719 C C . VAL A 1 460 ? -7.562 64.75 7.152 1 97.19 460 VAL A C 1
ATOM 3721 O O . VAL A 1 460 ? -6.957 64.938 6.09 1 97.19 460 VAL A O 1
ATOM 3724 N N . LEU A 1 461 ? -8.82 64.25 7.215 1 97.62 461 LEU A N 1
ATOM 3725 C CA . LEU A 1 461 ? -9.531 63.844 6 1 97.62 461 LEU A CA 1
ATOM 3726 C C . LEU A 1 461 ? -9.805 65.062 5.121 1 97.62 461 LEU A C 1
ATOM 3728 O O . LEU A 1 461 ? -9.711 65 3.893 1 97.62 461 LEU A O 1
ATOM 3732 N N . LYS A 1 462 ? -10.172 66.125 5.793 1 97.06 462 LYS A N 1
ATOM 3733 C CA . LYS A 1 462 ? -10.391 67.375 5.055 1 97.06 462 LYS A CA 1
ATOM 3734 C C . LYS A 1 462 ? -9.109 67.812 4.359 1 97.06 462 LYS A C 1
ATOM 3736 O O . LYS A 1 462 ? -9.156 68.312 3.225 1 97.06 462 LYS A O 1
ATOM 3741 N N . PHE A 1 463 ? -8.047 67.75 5.047 1 96.69 463 PHE A N 1
ATOM 3742 C CA . PHE A 1 463 ? -6.75 68.062 4.473 1 96.69 463 PHE A CA 1
ATOM 3743 C C . PHE A 1 463 ? -6.477 67.25 3.219 1 96.69 463 PHE A C 1
ATOM 3745 O O . PHE A 1 463 ? -5.891 67.75 2.256 1 96.69 463 PHE A O 1
ATOM 3752 N N . PHE A 1 464 ? -6.891 66 3.213 1 96.81 464 PHE A N 1
ATOM 3753 C CA . PHE A 1 464 ? -6.707 65.125 2.061 1 96.81 464 PHE A CA 1
ATOM 3754 C C . PHE A 1 464 ? -7.809 65.375 1.029 1 96.81 464 PHE A C 1
ATOM 3756 O O . PHE A 1 464 ? -7.961 64.562 0.095 1 96.81 464 PHE A O 1
ATOM 3763 N N . HIS A 1 465 ? -8.672 66.375 1.204 1 95.69 465 HIS A N 1
ATOM 3764 C CA . HIS A 1 465 ? -9.719 66.875 0.315 1 95.69 465 HIS A CA 1
ATOM 3765 C C . HIS A 1 465 ? -10.859 65.812 0.206 1 95.69 465 HIS A C 1
ATOM 3767 O O . HIS A 1 465 ? -11.414 65.625 -0.878 1 95.69 465 HIS A O 1
ATOM 3773 N N . MET A 1 466 ? -11.047 65.125 1.274 1 97.12 466 MET A N 1
ATOM 3774 C CA . MET A 1 466 ? -12.281 64.375 1.371 1 97.12 466 MET A CA 1
ATOM 3775 C C . MET A 1 466 ? -13.5 65.25 1.21 1 97.12 466 MET A C 1
ATOM 3777 O O . MET A 1 466 ? -13.617 66.25 1.899 1 97.12 466 MET A O 1
ATOM 3781 N N . PRO A 1 467 ? -14.398 64.938 0.337 1 96.25 467 PRO A N 1
ATOM 3782 C CA . PRO A 1 467 ? -15.555 65.812 0.097 1 96.25 467 PRO A CA 1
ATOM 3783 C C . PRO A 1 467 ? -16.453 65.938 1.326 1 96.25 467 PRO A C 1
ATOM 3785 O O . PRO A 1 467 ? -16.5 65.062 2.17 1 96.25 467 PRO A O 1
ATOM 3788 N N . GLN A 1 468 ? -17.25 67 1.326 1 95.31 468 GLN A N 1
ATOM 3789 C CA . GLN A 1 468 ? -18.047 67.375 2.486 1 95.31 468 GLN A CA 1
ATOM 3790 C C . GLN A 1 468 ? -19.109 66.312 2.783 1 95.31 468 GLN A C 1
ATOM 3792 O O . GLN A 1 468 ? -19.438 66.062 3.945 1 95.31 468 GLN A O 1
ATOM 3797 N N . ILE A 1 469 ? -19.625 65.75 1.79 1 94.69 469 ILE A N 1
ATOM 3798 C CA . ILE A 1 469 ? -20.656 64.75 1.987 1 94.69 469 ILE A CA 1
ATOM 3799 C C . ILE A 1 469 ? -20.109 63.594 2.834 1 94.69 469 ILE A C 1
ATOM 3801 O O . ILE A 1 469 ? -20.797 63.062 3.713 1 94.69 469 ILE A O 1
ATOM 3805 N N . TRP A 1 470 ? -18.922 63.219 2.527 1 96.81 470 TRP A N 1
ATOM 3806 C CA . TRP A 1 470 ? -18.297 62.125 3.273 1 96.81 470 TRP A CA 1
ATOM 3807 C C . TRP A 1 470 ? -17.906 62.594 4.676 1 96.81 470 TRP A C 1
ATOM 3809 O O . TRP A 1 470 ? -18.031 61.812 5.637 1 96.81 470 TRP A O 1
ATOM 3819 N N . LEU A 1 471 ? -17.391 63.781 4.844 1 97.19 471 LEU A N 1
ATOM 3820 C CA . LEU A 1 471 ? -17.047 64.312 6.156 1 97.19 471 LEU A CA 1
ATOM 3821 C C . LEU A 1 471 ? -18.266 64.312 7.074 1 97.19 471 LEU A C 1
ATOM 3823 O O . LEU A 1 471 ? -18.156 64 8.258 1 97.19 471 LEU A O 1
ATOM 3827 N N . ASN A 1 472 ? -19.438 64.688 6.496 1 96.06 472 ASN A N 1
ATOM 3828 C CA . ASN A 1 472 ? -20.672 64.688 7.266 1 96.06 472 ASN A CA 1
ATOM 3829 C C . ASN A 1 472 ? -21.062 63.219 7.656 1 96.06 472 ASN A C 1
ATOM 3831 O O . ASN A 1 472 ? -21.5 63 8.781 1 96.06 472 ASN A O 1
ATOM 3835 N N . PHE A 1 473 ? -20.922 62.406 6.703 1 96.56 473 PHE A N 1
ATOM 3836 C CA . PHE A 1 473 ? -21.234 61.031 6.957 1 96.56 473 PHE A CA 1
ATOM 3837 C C . PHE A 1 473 ? -20.344 60.469 8.062 1 96.56 473 PHE A C 1
ATOM 3839 O O . PHE A 1 473 ? -20.828 59.781 8.977 1 96.56 473 PHE A O 1
ATOM 3846 N N . PHE A 1 474 ? -19 60.688 7.953 1 97.5 474 PHE A N 1
ATOM 3847 C CA . PHE A 1 474 ? -18.062 60.188 8.953 1 97.5 474 PHE A CA 1
ATOM 3848 C C . PHE A 1 474 ? -18.375 60.75 10.328 1 97.5 474 PHE A C 1
ATOM 3850 O O . PHE A 1 474 ? -18.234 60.094 11.344 1 97.5 474 PHE A O 1
ATOM 3857 N N . LYS A 1 475 ? -18.734 62 10.367 1 96.12 475 LYS A N 1
ATOM 3858 C CA . LYS A 1 475 ? -19.109 62.594 11.633 1 96.12 475 LYS A CA 1
ATOM 3859 C C . LYS A 1 475 ? -20.297 61.875 12.258 1 96.12 475 LYS A C 1
ATOM 3861 O O . LYS A 1 475 ? -20.297 61.594 13.461 1 96.12 475 LYS A O 1
ATOM 3866 N N . THR A 1 476 ? -21.297 61.562 11.445 1 95.81 476 THR A N 1
ATOM 3867 C CA . THR A 1 476 ? -22.469 60.844 11.914 1 95.81 476 THR A CA 1
ATOM 3868 C C . THR A 1 476 ? -22.078 59.438 12.406 1 95.81 476 THR A C 1
ATOM 3870 O O . THR A 1 476 ? -22.578 58.969 13.43 1 95.81 476 THR A O 1
ATOM 3873 N N . PHE A 1 477 ? -21.266 58.781 11.664 1 95.25 477 PHE A N 1
ATOM 3874 C CA . PHE A 1 477 ? -20.766 57.438 12.031 1 95.25 477 PHE A CA 1
ATOM 3875 C C . PHE A 1 4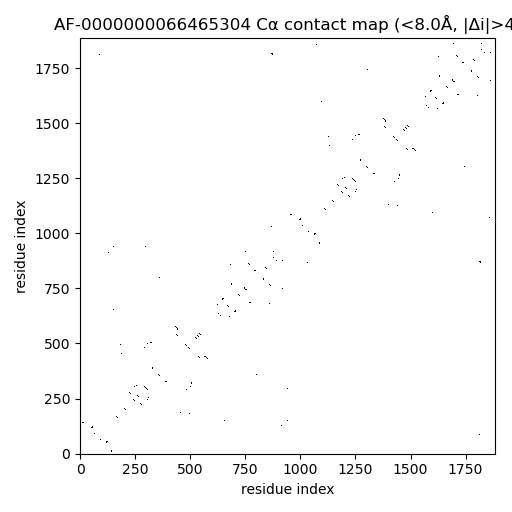77 ? -20.078 57.5 13.391 1 95.25 477 PHE A C 1
ATOM 3877 O O . PHE A 1 477 ? -20.297 56.594 14.227 1 95.25 477 PHE A O 1
ATOM 3884 N N . LEU A 1 478 ? -19.25 58.531 13.586 1 96.94 478 LEU A N 1
ATOM 3885 C CA . LEU A 1 478 ? -18.438 58.656 14.797 1 96.94 478 LEU A CA 1
ATOM 3886 C C . LEU A 1 478 ? -19.312 59 16 1 96.94 478 LEU A C 1
ATOM 3888 O O . LEU A 1 478 ? -19.031 58.562 17.125 1 96.94 478 LEU A O 1
ATOM 3892 N N . GLU A 1 479 ? -20.328 59.812 15.781 1 95.56 479 GLU A N 1
ATOM 3893 C CA . GLU A 1 479 ? -21.188 60.281 16.875 1 95.56 479 GLU A CA 1
ATOM 3894 C C . GLU A 1 479 ? -22.391 59.375 17.047 1 95.56 479 GLU A C 1
ATOM 3896 O O . GLU A 1 479 ? -23.531 59.844 17.062 1 95.56 479 GLU A O 1
ATOM 3901 N N . ALA A 1 480 ? -22.125 58.156 17.312 1 95.19 480 ALA A N 1
ATOM 3902 C CA . ALA A 1 480 ? -23.188 57.156 17.469 1 95.19 480 ALA A CA 1
ATOM 3903 C C . ALA A 1 480 ? -23.859 57.281 18.844 1 95.19 480 ALA A C 1
ATOM 3905 O O . ALA A 1 480 ? -23.188 57.5 19.844 1 95.19 480 ALA A O 1
ATOM 3906 N N . PRO A 1 481 ? -25.172 57.219 18.922 1 95.12 481 PRO A N 1
ATOM 3907 C CA . PRO A 1 481 ? -25.875 57.125 20.203 1 95.12 481 PRO A CA 1
ATOM 3908 C C . PRO A 1 481 ? -25.781 55.719 20.828 1 95.12 481 PRO A C 1
ATOM 3910 O O . PRO A 1 481 ? -26.312 54.75 20.266 1 95.12 481 PRO A O 1
ATOM 3913 N N . VAL A 1 482 ? -25.125 55.625 22 1 95.12 482 VAL A N 1
ATOM 3914 C CA . VAL A 1 482 ? -24.844 54.312 22.547 1 95.12 482 VAL A CA 1
ATOM 3915 C C . VAL A 1 482 ? -25.312 54.219 24 1 95.12 482 VAL A C 1
ATOM 3917 O O . VAL A 1 482 ? -25.516 55.25 24.641 1 95.12 482 VAL A O 1
ATOM 3920 N N . ARG A 1 483 ? -25.562 52.938 24.422 1 93.75 483 ARG A N 1
ATOM 3921 C CA . ARG A 1 483 ? -25.938 52.625 25.797 1 93.75 483 ARG A CA 1
ATOM 3922 C C . ARG A 1 483 ? -25.422 51.25 26.203 1 93.75 483 ARG A C 1
ATOM 3924 O O . ARG A 1 483 ? -25.516 50.281 25.438 1 93.75 483 ARG A O 1
ATOM 3931 N N . PHE A 1 484 ? -24.828 51.219 27.359 1 92.38 484 PHE A N 1
ATOM 3932 C CA . PHE A 1 484 ? -24.375 49.938 27.844 1 92.38 484 PHE A CA 1
ATOM 3933 C C . PHE A 1 484 ? -25.562 49.031 28.219 1 92.38 484 PHE A C 1
ATOM 3935 O O . PHE A 1 484 ? -26.516 49.5 28.859 1 92.38 484 PHE A O 1
ATOM 3942 N N . VAL A 1 485 ? -25.516 47.844 27.828 1 87.19 485 VAL A N 1
ATOM 3943 C CA . VAL A 1 485 ? -26.594 46.906 28.094 1 87.19 485 VAL A CA 1
ATOM 3944 C C . VAL A 1 485 ? -26.797 46.75 29.594 1 87.19 485 VAL A C 1
ATOM 3946 O O . VAL A 1 485 ? -27.922 46.562 30.062 1 87.19 485 VAL A O 1
ATOM 3949 N N . ASN A 1 486 ? -25.703 46.844 30.344 1 83.25 486 ASN A N 1
ATOM 3950 C CA . ASN A 1 486 ? -25.734 46.594 31.781 1 83.25 486 ASN A CA 1
ATOM 3951 C C . ASN A 1 486 ? -26.391 47.781 32.5 1 83.25 486 ASN A C 1
ATOM 3953 O O . ASN A 1 486 ? -26.75 47.656 33.688 1 83.25 486 ASN A O 1
ATOM 3957 N N . ASP A 1 487 ? -26.594 48.844 31.844 1 86.31 487 ASP A N 1
ATOM 3958 C CA . ASP A 1 487 ? -27.203 50.031 32.469 1 86.31 487 ASP A CA 1
ATOM 3959 C C . ASP A 1 487 ? -28.734 49.938 32.469 1 86.31 487 ASP A C 1
ATOM 3961 O O . ASP A 1 487 ? -29.422 50.719 33.094 1 86.31 487 ASP A O 1
ATOM 3965 N N . GLY A 1 488 ? -29.266 48.969 31.922 1 80.69 488 GLY A N 1
ATOM 3966 C CA . GLY A 1 488 ? -30.703 48.781 31.875 1 80.69 488 GLY A CA 1
ATOM 3967 C C . GLY A 1 488 ? -31.359 49.438 30.672 1 80.69 488 GLY A C 1
ATOM 3968 O O . GLY A 1 488 ? -30.781 50.312 30.031 1 80.69 488 GLY A O 1
ATOM 3969 N N . PRO A 1 489 ? -32.5 49.062 30.312 1 80.5 489 PRO A N 1
ATOM 3970 C CA . PRO A 1 489 ? -33.188 49.531 29.109 1 80.5 489 PRO A CA 1
ATOM 3971 C C . PRO A 1 489 ? -33.656 50.969 29.219 1 80.5 489 PRO A C 1
ATOM 3973 O O . PRO A 1 489 ? -33.875 51.625 28.188 1 80.5 489 PRO A O 1
ATOM 3976 N N . ASP A 1 490 ? -33.719 51.438 30.438 1 82.69 490 ASP A N 1
ATOM 3977 C CA . ASP A 1 490 ? -34.312 52.781 30.609 1 82.69 490 ASP A CA 1
ATOM 3978 C C . ASP A 1 490 ? -33.219 53.844 30.719 1 82.69 490 ASP A C 1
ATOM 3980 O O . ASP A 1 490 ? -33.5 55.031 30.812 1 82.69 490 ASP A O 1
ATOM 3984 N N . ALA A 1 491 ? -31.953 53.438 30.641 1 87.56 491 ALA A N 1
ATOM 3985 C CA . ALA A 1 491 ? -30.875 54.438 30.719 1 87.56 491 ALA A CA 1
ATOM 3986 C C . ALA A 1 491 ? -30.812 55.281 29.453 1 87.56 491 ALA A C 1
ATOM 3988 O O . ALA A 1 491 ? -31.094 54.812 28.359 1 87.56 491 ALA A O 1
ATOM 3989 N N . PRO A 1 492 ? -30.609 56.469 29.625 1 87.31 492 PRO A N 1
ATOM 3990 C CA . PRO A 1 492 ? -30.578 57.344 28.438 1 87.31 492 PRO A CA 1
ATOM 3991 C C . PRO A 1 492 ? -29.406 57.062 27.516 1 87.31 492 PRO A C 1
ATOM 3993 O O . PRO A 1 492 ? -28.344 56.625 27.984 1 87.31 492 PRO A O 1
ATOM 3996 N N . ALA A 1 493 ? -29.656 57.25 26.266 1 91.5 493 ALA A N 1
ATOM 3997 C CA . ALA A 1 493 ? -28.594 57.094 25.266 1 91.5 493 ALA A CA 1
ATOM 3998 C C . ALA A 1 493 ? -27.578 58.25 25.391 1 91.5 493 ALA A C 1
ATOM 4000 O O . ALA A 1 493 ? -27.953 59.375 25.672 1 91.5 493 ALA A O 1
ATOM 4001 N N . ARG A 1 494 ? -26.375 57.938 25.266 1 93.5 494 ARG A N 1
ATOM 4002 C CA . ARG A 1 494 ? -25.312 58.938 25.234 1 93.5 494 ARG A CA 1
ATOM 4003 C C . ARG A 1 494 ? -24.641 58.969 23.859 1 93.5 494 ARG A C 1
ATOM 4005 O O . ARG A 1 494 ? -24.438 57.906 23.25 1 93.5 494 ARG A O 1
ATOM 4012 N N . ILE A 1 495 ? -24.359 60.125 23.422 1 94.5 495 ILE A N 1
ATOM 4013 C CA . ILE A 1 495 ? -23.734 60.281 22.125 1 94.5 495 ILE A CA 1
ATOM 4014 C C . ILE A 1 495 ? -22.219 60.156 22.266 1 94.5 495 ILE A C 1
ATOM 4016 O O . ILE A 1 495 ? -21.609 60.812 23.109 1 94.5 495 ILE A O 1
ATOM 4020 N N . ARG A 1 496 ? -21.594 59.344 21.516 1 95.88 496 ARG A N 1
ATOM 4021 C CA . ARG A 1 496 ? -20.141 59.25 21.469 1 95.88 496 ARG A CA 1
ATOM 4022 C C . ARG A 1 496 ? -19.547 60.562 20.984 1 95.88 496 ARG A C 1
ATOM 4024 O O . ARG A 1 496 ? -19.969 61.125 19.969 1 95.88 496 ARG A O 1
ATOM 4031 N N . ARG A 1 497 ? -18.516 61.062 21.625 1 95.62 497 ARG A N 1
ATOM 4032 C CA . ARG A 1 497 ? -17.922 62.344 21.281 1 95.62 497 ARG A CA 1
ATOM 4033 C C . ARG A 1 497 ? -16.438 62.188 20.969 1 95.62 497 ARG A C 1
ATOM 4035 O O . ARG A 1 497 ? -15.805 63.125 20.453 1 95.62 497 ARG A O 1
ATOM 4042 N N . ARG A 1 498 ? -15.977 61.062 21.266 1 95.06 498 ARG A N 1
ATOM 4043 C CA . ARG A 1 498 ? -14.57 60.75 21.047 1 95.06 498 ARG A CA 1
ATOM 4044 C C . ARG A 1 498 ? -14.391 59.281 20.719 1 95.06 498 ARG A C 1
ATOM 4046 O O . ARG A 1 498 ? -15.219 58.438 21.094 1 95.06 498 ARG A O 1
ATOM 4053 N N . GLY A 1 499 ? -13.367 59.031 19.938 1 95.12 499 GLY A N 1
ATOM 4054 C CA . GLY A 1 499 ? -13.031 57.625 19.641 1 95.12 499 GLY A CA 1
ATOM 4055 C C . GLY A 1 499 ? -13.766 57.094 18.438 1 95.12 499 GLY A C 1
ATOM 4056 O O . GLY A 1 499 ? -14.57 57.781 17.828 1 95.12 499 GLY A O 1
ATOM 4057 N N . VAL A 1 500 ? -13.43 55.781 18.109 1 95.38 500 VAL A N 1
ATOM 4058 C CA . VAL A 1 500 ? -14.039 55.094 16.984 1 95.38 500 VAL A CA 1
ATOM 4059 C C . VAL A 1 500 ? -14.609 53.75 17.438 1 95.38 500 VAL A C 1
ATOM 4061 O O . VAL A 1 500 ? -14.094 53.156 18.375 1 95.38 500 VAL A O 1
ATOM 4064 N N . PRO A 1 501 ? -15.695 53.312 16.859 1 93.81 501 PRO A N 1
ATOM 4065 C CA . PRO A 1 501 ? -16.234 51.969 17.203 1 93.81 501 PRO A CA 1
ATOM 4066 C C . PRO A 1 501 ? -15.25 50.844 16.953 1 93.81 501 PRO A C 1
ATOM 4068 O O . PRO A 1 501 ? -14.516 50.875 15.961 1 93.81 501 PRO A O 1
ATOM 4071 N N . MET A 1 502 ? -15.297 49.875 17.797 1 91 502 MET A N 1
ATOM 4072 C CA . MET A 1 502 ? -14.359 48.75 17.734 1 91 502 MET A CA 1
ATOM 4073 C C . MET A 1 502 ? -14.727 47.781 16.594 1 91 502 MET A C 1
ATOM 4075 O O . MET A 1 502 ? -15.906 47.531 16.359 1 91 502 MET A O 1
ATOM 4079 N N . SER A 1 503 ? -13.703 47.281 15.891 1 89.5 503 SER A N 1
ATOM 4080 C CA . SER A 1 503 ? -13.789 46.188 14.922 1 89.5 503 SER A CA 1
ATOM 4081 C C . SER A 1 503 ? -14.633 46.594 13.719 1 89.5 503 SER A C 1
ATOM 4083 O O . SER A 1 503 ? -15.469 45.812 13.25 1 89.5 503 SER A O 1
ATOM 4085 N N . HIS A 1 504 ? -14.57 47.781 13.32 1 92.56 504 HIS A N 1
ATOM 4086 C CA . HIS A 1 504 ? -15.203 48.281 12.102 1 92.56 504 HIS A CA 1
ATOM 4087 C C . HIS A 1 504 ? -14.164 48.625 11.039 1 92.56 504 HIS A C 1
ATOM 4089 O O . HIS A 1 504 ? -13.109 49.188 11.359 1 92.56 504 HIS A O 1
ATOM 4095 N N . SER A 1 505 ? -14.516 48.312 9.859 1 92.44 505 SER A N 1
ATOM 4096 C CA . SER A 1 505 ? -13.617 48.625 8.758 1 92.44 505 SER A CA 1
ATOM 4097 C C . SER A 1 505 ? -13.414 50.125 8.625 1 92.44 505 SER A C 1
ATOM 4099 O O . SER A 1 505 ? -12.328 50.594 8.289 1 92.44 505 SER A O 1
ATOM 4101 N N . LEU A 1 506 ? -14.422 50.844 8.867 1 95 506 LEU A N 1
ATOM 4102 C CA . LEU A 1 506 ? -14.336 52.312 8.797 1 95 506 LEU A CA 1
ATOM 4103 C C . LEU A 1 506 ? -13.383 52.844 9.867 1 95 506 LEU A C 1
ATOM 4105 O O . LEU A 1 506 ? -12.68 53.812 9.633 1 95 506 LEU A O 1
ATOM 4109 N N . SER A 1 507 ? -13.477 52.219 10.984 1 94.81 507 SER A N 1
ATOM 4110 C CA . SER A 1 507 ? -12.578 52.625 12.062 1 94.81 507 SER A CA 1
ATOM 4111 C C . SER A 1 507 ? -11.125 52.375 11.695 1 94.81 507 SER A C 1
ATOM 4113 O O . SER A 1 507 ? -10.25 53.188 11.992 1 94.81 507 SER A O 1
ATOM 4115 N N . ASP A 1 508 ? -10.859 51.281 11.055 1 93 508 ASP A N 1
ATOM 4116 C CA . ASP A 1 508 ? -9.508 50.969 10.602 1 93 508 ASP A CA 1
ATOM 4117 C C . ASP A 1 508 ? -9.023 51.969 9.57 1 93 508 ASP A C 1
ATOM 4119 O O . ASP A 1 508 ? -7.871 52.406 9.602 1 93 508 ASP A O 1
ATOM 4123 N N . PHE A 1 509 ? -9.914 52.312 8.758 1 94.88 509 PHE A N 1
ATOM 4124 C CA . PHE A 1 509 ? -9.609 53.312 7.723 1 94.88 509 PHE A CA 1
ATOM 4125 C C . PHE A 1 509 ? -9.273 54.656 8.344 1 94.88 509 PHE A C 1
ATOM 4127 O O . PHE A 1 509 ? -8.25 55.25 8.008 1 94.88 509 PHE A O 1
ATOM 4134 N N . LEU A 1 510 ? -10.07 55.062 9.172 1 97.06 510 LEU A N 1
ATOM 4135 C CA . LEU A 1 510 ? -9.875 56.344 9.805 1 97.06 510 LEU A CA 1
ATOM 4136 C C . LEU A 1 510 ? -8.586 56.375 10.617 1 97.06 510 LEU A C 1
ATOM 4138 O O . LEU A 1 510 ? -7.82 57.344 10.539 1 97.06 510 LEU A O 1
ATOM 4142 N N . GLY A 1 511 ? -8.398 55.312 11.383 1 95.25 511 GLY A N 1
ATOM 4143 C CA . GLY A 1 511 ? -7.172 55.219 12.164 1 95.25 511 GLY A CA 1
ATOM 4144 C C . GLY A 1 511 ? -5.918 55.219 11.305 1 95.25 511 GLY A C 1
ATOM 4145 O O . GLY A 1 511 ? -4.938 55.875 11.625 1 95.25 511 GLY A O 1
ATOM 4146 N N . GLU A 1 512 ? -5.977 54.469 10.234 1 95.44 512 GLU A N 1
ATOM 4147 C CA . GLU A 1 512 ? -4.809 54.344 9.359 1 95.44 512 GLU A CA 1
ATOM 4148 C C . GLU A 1 512 ? -4.551 55.656 8.602 1 95.44 512 GLU A C 1
ATOM 4150 O O . GLU A 1 512 ? -3.398 56 8.32 1 95.44 512 GLU A O 1
ATOM 4155 N N . ALA A 1 513 ? -5.598 56.312 8.219 1 96.44 513 ALA A N 1
ATOM 4156 C CA . ALA A 1 513 ? -5.434 57.594 7.555 1 96.44 513 ALA A CA 1
ATOM 4157 C C . ALA A 1 513 ? -4.695 58.594 8.453 1 96.44 513 ALA A C 1
ATOM 4159 O O . ALA A 1 513 ? -3.861 59.375 7.977 1 96.44 513 ALA A O 1
ATOM 4160 N N . LEU A 1 514 ? -5.035 58.562 9.664 1 96.94 514 LEU A N 1
ATOM 4161 C CA . LEU A 1 514 ? -4.359 59.406 10.633 1 96.94 514 LEU A CA 1
ATOM 4162 C C . LEU A 1 514 ? -2.906 59 10.812 1 96.94 514 LEU A C 1
ATOM 4164 O O . LEU A 1 514 ? -2.004 59.844 10.773 1 96.94 514 LEU A O 1
ATOM 4168 N N . LEU A 1 515 ? -2.635 57.75 11.008 1 96.94 515 LEU A N 1
ATOM 4169 C CA . LEU A 1 515 ? -1.312 57.25 11.359 1 96.94 515 LEU A CA 1
ATOM 4170 C C . LEU A 1 515 ? -0.371 57.281 10.164 1 96.94 515 LEU A C 1
ATOM 4172 O O . LEU A 1 515 ? 0.851 57.25 10.328 1 96.94 515 LEU A O 1
ATOM 4176 N N . PHE A 1 516 ? -0.907 57.344 8.992 1 96.81 516 PHE A N 1
ATOM 4177 C CA . PHE A 1 516 ? -0.086 57.531 7.805 1 96.81 516 PHE A CA 1
ATOM 4178 C C . PHE A 1 516 ? 0.75 58.812 7.934 1 96.81 516 PHE A C 1
ATOM 4180 O O . PHE A 1 516 ? 1.903 58.844 7.5 1 96.81 516 PHE A O 1
ATOM 4187 N N . CYS A 1 517 ? 0.192 59.812 8.5 1 96.94 517 CYS A N 1
ATOM 4188 C CA . CYS A 1 517 ? 0.892 61.062 8.695 1 96.94 517 CYS A CA 1
ATOM 4189 C C . CYS A 1 517 ? 2.094 60.906 9.609 1 96.94 517 CYS A C 1
ATOM 4191 O O . CYS A 1 517 ? 3.139 61.5 9.398 1 96.94 517 CYS A O 1
ATOM 4193 N N . MET A 1 518 ? 1.926 60.125 10.609 1 96.62 518 MET A N 1
ATOM 4194 C CA . MET A 1 518 ? 3.049 59.844 11.5 1 96.62 518 MET A CA 1
ATOM 4195 C C . MET A 1 518 ? 4.137 59.062 10.766 1 96.62 518 MET A C 1
ATOM 4197 O O . MET A 1 518 ? 5.324 59.344 10.938 1 96.62 518 MET A O 1
ATOM 4201 N N . ASP A 1 519 ? 3.734 58.062 10.016 1 96.12 519 ASP A N 1
ATOM 4202 C CA . ASP A 1 519 ? 4.688 57.281 9.242 1 96.12 519 ASP A CA 1
ATOM 4203 C C . ASP A 1 519 ? 5.562 58.156 8.367 1 96.12 519 ASP A C 1
ATOM 4205 O O . ASP A 1 519 ? 6.781 58 8.305 1 96.12 519 ASP A O 1
ATOM 4209 N N . TYR A 1 520 ? 4.879 58.969 7.68 1 95.19 520 TYR A N 1
ATOM 4210 C CA . TYR A 1 520 ? 5.582 59.875 6.766 1 95.19 520 TYR A CA 1
ATOM 4211 C C . TYR A 1 520 ? 6.492 60.844 7.531 1 95.19 520 TYR A C 1
ATOM 4213 O O . TYR A 1 520 ? 7.625 61.094 7.117 1 95.19 520 TYR A O 1
ATOM 4221 N N . SER A 1 521 ? 6.023 61.344 8.648 1 96 521 SER A N 1
ATOM 4222 C CA . SER A 1 521 ? 6.805 62.25 9.469 1 96 521 SER A CA 1
ATOM 4223 C C . SER A 1 521 ? 8.078 61.594 9.977 1 96 521 SER A C 1
ATOM 4225 O O . SER A 1 521 ? 9.156 62.188 9.945 1 96 521 SER A O 1
ATOM 4227 N N . VAL A 1 522 ? 7.973 60.438 10.484 1 95.88 522 VAL A N 1
ATOM 4228 C CA . VAL A 1 522 ? 9.117 59.719 11.016 1 95.88 522 VAL A CA 1
ATOM 4229 C C . VAL A 1 522 ? 10.125 59.438 9.906 1 95.88 522 VAL A C 1
ATOM 4231 O O . VAL A 1 522 ? 11.328 59.594 10.094 1 95.88 522 VAL A O 1
ATOM 4234 N N . SER A 1 523 ? 9.602 58.938 8.781 1 93.12 523 SER A N 1
ATOM 4235 C CA . SER A 1 523 ? 10.492 58.656 7.668 1 93.12 523 SER A CA 1
ATOM 4236 C C . SER A 1 523 ? 11.266 59.906 7.242 1 93.12 523 SER A C 1
ATOM 4238 O O . SER A 1 523 ? 12.461 59.812 6.945 1 93.12 523 SER A O 1
ATOM 4240 N N . LYS A 1 524 ? 10.641 60.969 7.211 1 91.44 524 LYS A N 1
ATOM 4241 C CA . LYS A 1 524 ? 11.258 62.219 6.82 1 91.44 524 LYS A CA 1
ATOM 4242 C C . LYS A 1 524 ? 12.305 62.656 7.844 1 91.44 524 LYS A C 1
ATOM 4244 O O . LYS A 1 524 ? 13.398 63.094 7.473 1 91.44 524 LYS A O 1
ATOM 4249 N N . SER A 1 525 ? 12.016 62.5 9.031 1 92.44 525 SER A N 1
ATOM 4250 C CA . SER A 1 525 ? 12.891 62.938 10.102 1 92.44 525 SER A CA 1
ATOM 4251 C C . SER A 1 525 ? 14.047 61.969 10.328 1 92.44 525 SER A C 1
ATOM 4253 O O . SER A 1 525 ? 15.117 62.375 10.789 1 92.44 525 SER A O 1
ATOM 4255 N N . ALA A 1 526 ? 13.859 60.844 10.094 1 93.06 526 ALA A N 1
ATOM 4256 C CA . ALA A 1 526 ? 14.859 59.812 10.367 1 93.06 526 ALA A CA 1
ATOM 4257 C C . ALA A 1 526 ? 15.508 59.312 9.078 1 93.06 526 ALA A C 1
ATOM 4259 O O . ALA A 1 526 ? 15.781 58.125 8.938 1 93.06 526 ALA A O 1
ATOM 4260 N N . ASP A 1 527 ? 15.664 60.094 8.164 1 89.31 527 ASP A N 1
ATOM 4261 C CA . ASP A 1 527 ? 16.453 59.875 6.957 1 89.31 527 ASP A CA 1
ATOM 4262 C C . ASP A 1 527 ? 15.914 58.688 6.148 1 89.31 527 ASP A C 1
ATOM 4264 O O . ASP A 1 527 ? 16.672 57.844 5.688 1 89.31 527 ASP A O 1
ATOM 4268 N N . GLY A 1 528 ? 14.625 58.562 6.191 1 89.81 528 GLY A N 1
ATOM 4269 C CA . GLY A 1 528 ? 14.008 57.562 5.328 1 89.81 528 GLY A CA 1
ATOM 4270 C C . GLY A 1 528 ? 13.82 56.219 6.016 1 89.81 528 GLY A C 1
ATOM 4271 O O . GLY A 1 528 ? 13.344 55.25 5.395 1 89.81 528 GLY A O 1
ATOM 4272 N N . ALA A 1 529 ? 14.211 56.094 7.281 1 91.5 529 ALA A N 1
ATOM 4273 C CA . ALA A 1 529 ? 14.016 54.875 8.023 1 91.5 529 ALA A CA 1
ATOM 4274 C C . ALA A 1 529 ? 12.531 54.531 8.172 1 91.5 529 ALA A C 1
ATOM 4276 O O . ALA A 1 529 ? 11.68 55.406 8.016 1 91.5 529 ALA A O 1
ATOM 4277 N N . PHE A 1 530 ? 12.258 53.312 8.344 1 93.44 530 PHE A N 1
ATOM 4278 C CA . PHE A 1 530 ? 10.867 52.844 8.344 1 93.44 530 PHE A CA 1
ATOM 4279 C C . PHE A 1 530 ? 10.344 52.719 9.773 1 93.44 530 PHE A C 1
ATOM 4281 O O . PHE A 1 530 ? 11.062 52.281 10.664 1 93.44 530 PHE A O 1
ATOM 4288 N N . LEU A 1 531 ? 9.195 53.156 10 1 95.44 531 LEU A N 1
ATOM 4289 C CA . LEU A 1 531 ? 8.43 52.875 11.203 1 95.44 531 LEU A CA 1
ATOM 4290 C C . LEU A 1 531 ? 7.574 51.625 11.016 1 95.44 531 LEU A C 1
ATOM 4292 O O . LEU A 1 531 ? 6.629 51.625 10.227 1 95.44 531 LEU A O 1
ATOM 4296 N N . TYR A 1 532 ? 7.922 50.562 11.695 1 95.5 532 TYR A N 1
ATOM 4297 C CA . TYR A 1 532 ? 7.16 49.312 11.578 1 95.5 532 TYR A CA 1
ATOM 4298 C C . TYR A 1 532 ? 5.965 49.312 12.523 1 95.5 532 TYR A C 1
ATOM 4300 O O . TYR A 1 532 ? 6.137 49.281 13.75 1 95.5 532 TYR A O 1
ATOM 4308 N N . ARG A 1 533 ? 4.82 49.312 11.93 1 93.75 533 ARG A N 1
ATOM 4309 C CA . ARG A 1 533 ? 3.613 49.469 12.742 1 93.75 533 ARG A CA 1
ATOM 4310 C C . ARG A 1 533 ? 2.611 48.344 12.438 1 93.75 533 ARG A C 1
ATOM 4312 O O . ARG A 1 533 ? 2.449 47.938 11.281 1 93.75 533 ARG A O 1
ATOM 4319 N N . LEU A 1 534 ? 2.027 47.906 13.398 1 90.94 534 LEU A N 1
ATOM 4320 C CA . LEU A 1 534 ? 0.823 47.062 13.32 1 90.94 534 LEU A CA 1
ATOM 4321 C C . LEU A 1 534 ? -0.315 47.688 14.117 1 90.94 534 LEU A C 1
ATOM 4323 O O . LEU A 1 534 ? -0.406 47.5 15.328 1 90.94 534 LEU A O 1
ATOM 4327 N N . HIS A 1 535 ? -1.191 48.312 13.453 1 88.81 535 HIS A N 1
ATOM 4328 C CA . HIS A 1 535 ? -2.205 49.156 14.07 1 88.81 535 HIS A CA 1
ATOM 4329 C C . HIS A 1 535 ? -1.565 50.281 14.852 1 88.81 535 HIS A C 1
ATOM 4331 O O . HIS A 1 535 ? -0.796 51.062 14.297 1 88.81 535 HIS A O 1
ATOM 4337 N N . ASP A 1 536 ? -1.831 50.375 16.156 1 91.38 536 ASP A N 1
ATOM 4338 C CA . ASP A 1 536 ? -1.264 51.469 16.906 1 91.38 536 ASP A CA 1
ATOM 4339 C C . ASP A 1 536 ? 0.027 51.062 17.609 1 91.38 536 ASP A C 1
ATOM 4341 O O . ASP A 1 536 ? 0.67 51.875 18.281 1 91.38 536 ASP A O 1
ATOM 4345 N N . ASP A 1 537 ? 0.45 49.75 17.359 1 92 537 ASP A N 1
ATOM 4346 C CA . ASP A 1 537 ? 1.729 49.281 17.859 1 92 537 ASP A CA 1
ATOM 4347 C C . ASP A 1 537 ? 2.859 49.562 16.875 1 92 537 ASP A C 1
ATOM 4349 O O . ASP A 1 537 ? 2.795 49.188 15.719 1 92 537 ASP A O 1
ATOM 4353 N N . PHE A 1 538 ? 3.912 50.188 17.328 1 94.31 538 PHE A N 1
ATOM 4354 C CA . PHE A 1 538 ? 4.953 50.5 16.359 1 94.31 538 PHE A CA 1
ATOM 4355 C C . PHE A 1 538 ? 6.336 50.281 16.953 1 94.31 538 PHE A C 1
ATOM 4357 O O . PHE A 1 538 ? 6.52 50.438 18.172 1 94.31 538 PHE A O 1
ATOM 4364 N N . TRP A 1 539 ? 7.227 49.844 16.156 1 95.69 539 TRP A N 1
ATOM 4365 C CA . TRP A 1 539 ? 8.633 49.562 16.438 1 95.69 539 TRP A CA 1
ATOM 4366 C C . TRP A 1 539 ? 9.539 50.375 15.531 1 95.69 539 TRP A C 1
ATOM 4368 O O . TRP A 1 539 ? 9.234 50.594 14.352 1 95.69 539 TRP A O 1
ATOM 4378 N N . PHE A 1 540 ? 10.57 50.906 16.031 1 96.69 540 PHE A N 1
ATOM 4379 C CA . PHE A 1 540 ? 11.609 51.594 15.281 1 96.69 540 PHE A CA 1
ATOM 4380 C C . PHE A 1 540 ? 12.992 51.156 15.75 1 96.69 540 PHE A C 1
ATOM 4382 O O . PHE A 1 540 ? 13.227 51 16.953 1 96.69 540 PHE A O 1
ATOM 4389 N N . TRP A 1 541 ? 13.875 50.875 14.844 1 96.31 541 TRP A N 1
ATOM 4390 C CA . TRP A 1 541 ? 15.227 50.5 15.242 1 96.31 541 TRP A CA 1
ATOM 4391 C C . TRP A 1 541 ? 16.266 51.062 14.281 1 96.31 541 TRP A C 1
ATOM 4393 O O . TRP A 1 541 ? 15.938 51.406 13.141 1 96.31 541 TRP A O 1
ATOM 4403 N N . GLY A 1 542 ? 17.406 51.25 14.656 1 93.62 542 GLY A N 1
ATOM 4404 C CA . GLY A 1 542 ? 18.531 51.781 13.906 1 93.62 542 GLY A CA 1
ATOM 4405 C C . GLY A 1 542 ? 19.609 52.375 14.797 1 93.62 542 GLY A C 1
ATOM 4406 O O . GLY A 1 542 ? 19.781 51.938 15.945 1 93.62 542 GLY A O 1
ATOM 4407 N N . GLN A 1 543 ? 20.375 53.25 14.242 1 91.62 543 GLN A N 1
ATOM 4408 C CA . GLN A 1 543 ? 21.359 53.969 15.031 1 91.62 543 GLN A CA 1
ATOM 4409 C C . GLN A 1 543 ? 20.656 54.875 16.062 1 91.62 543 GLN A C 1
ATOM 4411 O O . GLN A 1 543 ? 19.562 55.375 15.805 1 91.62 543 GLN A O 1
ATOM 4416 N N . GLU A 1 544 ? 21.25 55 17.141 1 92.69 544 GLU A N 1
ATOM 4417 C CA . GLU A 1 544 ? 20.625 55.719 18.25 1 92.69 544 GLU A CA 1
ATOM 4418 C C . GLU A 1 544 ? 20.219 57.125 17.828 1 92.69 544 GLU A C 1
ATOM 4420 O O . GLU A 1 544 ? 19.156 57.625 18.234 1 92.69 544 GLU A O 1
ATOM 4425 N N . LYS A 1 545 ? 21.062 57.812 17.016 1 91.06 545 LYS A N 1
ATOM 4426 C CA . LYS A 1 545 ? 20.75 59.156 16.547 1 91.06 545 LYS A CA 1
ATOM 4427 C C . LYS A 1 545 ? 19.453 59.156 15.75 1 91.06 545 LYS A C 1
ATOM 4429 O O . LYS A 1 545 ? 18.672 60.125 15.859 1 91.06 545 LYS A O 1
ATOM 4434 N N . LEU A 1 546 ? 19.281 58.219 14.969 1 92.31 546 LEU A N 1
ATOM 4435 C CA . LEU A 1 546 ? 18.062 58.125 14.172 1 92.31 546 LEU A CA 1
ATOM 4436 C C . LEU A 1 546 ? 16.844 57.844 15.055 1 92.31 546 LEU A C 1
ATOM 4438 O O . LEU A 1 546 ? 15.75 58.375 14.797 1 92.31 546 LEU A O 1
ATOM 4442 N N . CYS A 1 547 ? 17.047 57.062 16.094 1 95.19 547 CYS A N 1
ATOM 4443 C CA . CYS A 1 547 ? 15.969 56.75 17.016 1 95.19 547 CYS A CA 1
ATOM 4444 C C . CYS A 1 547 ? 15.508 58 17.75 1 95.19 547 CYS A C 1
ATOM 4446 O O . CYS A 1 547 ? 14.312 58.188 18 1 95.19 547 CYS A O 1
ATOM 4448 N N . VAL A 1 548 ? 16.469 58.812 18.078 1 95.12 548 VAL A N 1
ATOM 4449 C CA . VAL A 1 548 ? 16.141 60.062 18.781 1 95.12 548 VAL A CA 1
ATOM 4450 C C . VAL A 1 548 ? 15.328 60.969 17.875 1 95.12 548 VAL A C 1
ATOM 4452 O O . VAL A 1 548 ? 14.344 61.562 18.312 1 95.12 548 VAL A O 1
ATOM 4455 N N . ARG A 1 549 ? 15.703 61.094 16.625 1 94.75 549 ARG A N 1
ATOM 4456 C CA . ARG A 1 549 ? 14.969 61.906 15.664 1 94.75 549 ARG A CA 1
ATOM 4457 C C . ARG A 1 549 ? 13.57 61.344 15.422 1 94.75 549 ARG A C 1
ATOM 4459 O O . ARG A 1 549 ? 12.594 62.094 15.352 1 94.75 549 ARG A O 1
ATOM 4466 N N . ALA A 1 550 ? 13.555 60.094 15.281 1 95.88 550 ALA A N 1
ATOM 4467 C CA . ALA A 1 550 ? 12.266 59.438 15.07 1 95.88 550 ALA A CA 1
ATOM 4468 C C . ALA A 1 550 ? 11.336 59.688 16.266 1 95.88 550 ALA A C 1
ATOM 4470 O O . ALA A 1 550 ? 10.156 60 16.094 1 95.88 550 ALA A O 1
ATOM 4471 N N . TRP A 1 551 ? 11.867 59.469 17.484 1 96.12 551 TRP A N 1
ATOM 4472 C CA . TRP A 1 551 ? 11.07 59.688 18.688 1 96.12 551 TRP A CA 1
ATOM 4473 C C . TRP A 1 551 ? 10.594 61.125 18.797 1 96.12 551 TRP A C 1
ATOM 4475 O O . TRP A 1 551 ? 9.477 61.375 19.25 1 96.12 551 TRP A O 1
ATOM 4485 N N . GLY A 1 552 ? 11.445 62.031 18.422 1 95.62 552 GLY A N 1
ATOM 4486 C CA . GLY A 1 552 ? 11.055 63.406 18.391 1 95.62 552 GLY A CA 1
ATOM 4487 C C . GLY A 1 552 ? 9.883 63.688 17.453 1 95.62 552 GLY A C 1
ATOM 4488 O O . GLY A 1 552 ? 8.961 64.438 17.797 1 95.62 552 GLY A O 1
ATOM 4489 N N . ALA A 1 553 ? 9.938 63.156 16.297 1 95.94 553 ALA A N 1
ATOM 4490 C CA . ALA A 1 553 ? 8.859 63.312 15.32 1 95.94 553 ALA A CA 1
ATOM 4491 C C . ALA A 1 553 ? 7.555 62.719 15.844 1 95.94 553 ALA A C 1
ATOM 4493 O O . ALA A 1 553 ? 6.48 63.281 15.656 1 95.94 553 ALA A O 1
ATOM 4494 N N . MET A 1 554 ? 7.648 61.594 16.469 1 96.31 554 MET A N 1
ATOM 4495 C CA . MET A 1 554 ? 6.469 60.938 17.016 1 96.31 554 MET A CA 1
ATOM 4496 C C . MET A 1 554 ? 5.855 61.75 18.156 1 96.31 554 MET A C 1
ATOM 4498 O O . MET A 1 554 ? 4.633 61.844 18.266 1 96.31 554 MET A O 1
ATOM 4502 N N . THR A 1 555 ? 6.684 62.25 18.938 1 95.69 555 THR A N 1
ATOM 4503 C CA . THR A 1 555 ? 6.227 63.062 20.078 1 95.69 555 THR A CA 1
ATOM 4504 C C . THR A 1 555 ? 5.512 64.312 19.578 1 95.69 555 THR A C 1
ATOM 4506 O O . THR A 1 555 ? 4.473 64.688 20.125 1 95.69 555 THR A O 1
ATOM 4509 N N . GLU A 1 556 ? 6.074 64.938 18.594 1 95.94 556 GLU A N 1
ATOM 4510 C CA . GLU A 1 556 ? 5.426 66.125 18.016 1 95.94 556 GLU A CA 1
ATOM 4511 C C . GLU A 1 556 ? 4.07 65.75 17.406 1 95.94 556 GLU A C 1
ATOM 4513 O O . GLU A 1 556 ? 3.09 66.5 17.609 1 95.94 556 GLU A O 1
ATOM 4518 N N . PHE A 1 557 ? 4.035 64.75 16.641 1 95.69 557 PHE A N 1
ATOM 4519 C CA . PHE A 1 557 ? 2.795 64.312 16.047 1 95.69 557 PHE A CA 1
ATOM 4520 C C . PHE A 1 557 ? 1.74 64.062 17.125 1 95.69 557 PHE A C 1
ATOM 4522 O O . PHE A 1 557 ? 0.597 64.5 16.984 1 95.69 557 PHE A O 1
ATOM 4529 N N . SER A 1 558 ? 2.127 63.281 18.188 1 95.81 558 SER A N 1
ATOM 4530 C CA . SER A 1 558 ? 1.204 62.969 19.266 1 95.81 558 SER A CA 1
ATOM 4531 C C . SER A 1 558 ? 0.643 64.188 19.922 1 95.81 558 SER A C 1
ATOM 4533 O O . SER A 1 558 ? -0.556 64.312 20.188 1 95.81 558 SER A O 1
ATOM 4535 N N . LYS A 1 559 ? 1.464 65.188 20.094 1 94.31 559 LYS A N 1
ATOM 4536 C CA . LYS A 1 559 ? 1.058 66.438 20.734 1 94.31 559 LYS A CA 1
ATOM 4537 C C . LYS A 1 559 ? 0.076 67.188 19.859 1 94.31 559 LYS A C 1
ATOM 4539 O O . LYS A 1 559 ? -0.955 67.688 20.344 1 94.31 559 LYS A O 1
ATOM 4544 N N . VAL A 1 560 ? 0.367 67.25 18.609 1 96 560 VAL A N 1
ATOM 4545 C CA . VAL A 1 560 ? -0.439 68.062 17.688 1 96 560 VAL A CA 1
ATOM 4546 C C . VAL A 1 560 ? -1.786 67.375 17.453 1 96 560 VAL A C 1
ATOM 4548 O O . VAL A 1 560 ? -2.82 68.062 17.375 1 96 560 VAL A O 1
ATOM 4551 N N . MET A 1 561 ? -1.767 66.125 17.328 1 95.62 561 MET A N 1
ATOM 4552 C CA . MET A 1 561 ? -2.963 65.312 16.969 1 95.62 561 MET A CA 1
ATOM 4553 C C . MET A 1 561 ? -3.818 65.062 18.203 1 95.62 561 MET A C 1
ATOM 4555 O O . MET A 1 561 ? -4.973 64.625 18.078 1 95.62 561 MET A O 1
ATOM 4559 N N . GLY A 1 562 ? -3.314 65.188 19.328 1 93 562 GLY A N 1
ATOM 4560 C CA . GLY A 1 562 ? -4.082 65.062 20.562 1 93 562 GLY A CA 1
ATOM 4561 C C . GLY A 1 562 ? -4.23 63.625 21.031 1 93 562 GLY A C 1
ATOM 4562 O O . GLY A 1 562 ? -5.293 63.219 21.5 1 93 562 GLY A O 1
ATOM 4563 N N . ILE A 1 563 ? -3.26 62.781 20.797 1 93.88 563 ILE A N 1
ATOM 4564 C CA . ILE A 1 563 ? -3.25 61.438 21.281 1 93.88 563 ILE A CA 1
ATOM 4565 C C . ILE A 1 563 ? -2.023 61.188 22.172 1 93.88 563 ILE A C 1
ATOM 4567 O O . ILE A 1 563 ? -1.024 61.906 22.047 1 93.88 563 ILE A O 1
ATOM 4571 N N . GLU A 1 564 ? -2.096 60.219 23.109 1 94.19 564 GLU A N 1
ATOM 4572 C CA . GLU A 1 564 ? -1.031 60.031 24.078 1 94.19 564 GLU A CA 1
ATOM 4573 C C . GLU A 1 564 ? -0.415 58.625 23.938 1 94.19 564 GLU A C 1
ATOM 4575 O O . GLU A 1 564 ? -1.113 57.656 23.609 1 94.19 564 GLU A O 1
ATOM 4580 N N . PHE A 1 565 ? 0.906 58.594 24.266 1 95.31 565 PHE A N 1
ATOM 4581 C CA . PHE A 1 565 ? 1.606 57.312 24.234 1 95.31 565 PHE A CA 1
ATOM 4582 C C . PHE A 1 565 ? 1.237 56.438 25.453 1 95.31 565 PHE A C 1
ATOM 4584 O O . PHE A 1 565 ? 0.934 56.969 26.516 1 95.31 565 PHE A O 1
ATOM 4591 N N . ASN A 1 566 ? 1.16 55.156 25.219 1 93.81 566 ASN A N 1
ATOM 4592 C CA . ASN A 1 566 ? 1.024 54.219 26.312 1 93.81 566 ASN A CA 1
ATOM 4593 C C . ASN A 1 566 ? 2.348 54 27.047 1 93.81 566 ASN A C 1
ATOM 4595 O O . ASN A 1 566 ? 3.197 53.219 26.594 1 93.81 566 ASN A O 1
ATOM 4599 N N . GLU A 1 567 ? 2.498 54.531 28.141 1 90.25 567 GLU A N 1
ATOM 4600 C CA . GLU A 1 567 ? 3.771 54.562 28.859 1 90.25 567 GLU A CA 1
ATOM 4601 C C . GLU A 1 567 ? 4.211 53.156 29.25 1 90.25 567 GLU A C 1
ATOM 4603 O O . GLU A 1 567 ? 5.402 52.844 29.234 1 90.25 567 GLU A O 1
ATOM 4608 N N . GLU A 1 568 ? 3.311 52.344 29.516 1 86.94 568 GLU A N 1
ATOM 4609 C CA . GLU A 1 568 ? 3.617 50.969 29.969 1 86.94 568 GLU A CA 1
ATOM 4610 C C . GLU A 1 568 ? 4.234 50.156 28.844 1 86.94 568 GLU A C 1
ATOM 4612 O O . GLU A 1 568 ? 5 49.219 29.094 1 86.94 568 GLU A O 1
ATOM 4617 N N . LYS A 1 569 ? 3.904 50.5 27.625 1 89.62 569 LYS A N 1
ATOM 4618 C CA . LYS A 1 569 ? 4.391 49.719 26.484 1 89.62 569 LYS A CA 1
ATOM 4619 C C . LYS A 1 569 ? 5.473 50.5 25.734 1 89.62 569 LYS A C 1
ATOM 4621 O O . LYS A 1 569 ? 5.824 50.125 24.609 1 89.62 569 LYS A O 1
ATOM 4626 N N . THR A 1 570 ? 5.941 51.531 26.266 1 94.69 570 THR A N 1
ATOM 4627 C CA . THR A 1 570 ? 6.926 52.375 25.594 1 94.69 570 THR A CA 1
ATOM 4628 C C . THR A 1 570 ? 8.305 52.219 26.234 1 94.69 570 THR A C 1
ATOM 4630 O O . THR A 1 570 ? 8.438 52.219 27.453 1 94.69 570 THR A O 1
ATOM 4633 N N . GLY A 1 571 ? 9.289 51.906 25.391 1 94.75 571 GLY A N 1
ATOM 4634 C CA . GLY A 1 571 ? 10.633 51.75 25.906 1 94.75 571 GLY A CA 1
ATOM 4635 C C . GLY A 1 571 ? 11.688 51.688 24.812 1 94.75 571 GLY A C 1
ATOM 4636 O O . GLY A 1 571 ? 11.375 51.875 23.641 1 94.75 571 GLY A O 1
ATOM 4637 N N . THR A 1 572 ? 12.906 51.625 25.281 1 95.81 572 THR A N 1
ATOM 4638 C CA . THR A 1 572 ? 14.062 51.562 24.391 1 95.81 572 THR A CA 1
ATOM 4639 C C . THR A 1 572 ? 15.039 50.469 24.844 1 95.81 572 THR A C 1
ATOM 4641 O O . THR A 1 572 ? 15.227 50.281 26.047 1 95.81 572 THR A O 1
ATOM 4644 N N . ALA A 1 573 ? 15.578 49.688 23.938 1 95 573 ALA A N 1
ATOM 4645 C CA . ALA A 1 573 ? 16.609 48.719 24.219 1 95 573 ALA A CA 1
ATOM 4646 C C . ALA A 1 573 ? 17.828 48.906 23.328 1 95 573 ALA A C 1
ATOM 4648 O O . ALA A 1 573 ? 17.703 49.219 22.141 1 95 573 ALA A O 1
ATOM 4649 N N . ARG A 1 574 ? 18.953 48.844 23.938 1 94.5 574 ARG A N 1
ATOM 4650 C CA . ARG A 1 574 ? 20.219 48.938 23.219 1 94.5 574 ARG A CA 1
ATOM 4651 C C . ARG A 1 574 ? 20.953 47.625 23.203 1 94.5 574 ARG A C 1
ATOM 4653 O O . ARG A 1 574 ? 21.391 47.125 24.25 1 94.5 574 ARG A O 1
ATOM 4660 N N . LEU A 1 575 ? 21.047 47.031 22.047 1 94 575 LEU A N 1
ATOM 4661 C CA . LEU A 1 575 ? 21.734 45.75 21.891 1 94 575 LEU A CA 1
ATOM 4662 C C . LEU A 1 575 ? 23.156 45.938 21.391 1 94 575 LEU A C 1
ATOM 4664 O O . LEU A 1 575 ? 23.375 46.625 20.375 1 94 575 LEU A O 1
ATOM 4668 N N . ILE A 1 576 ? 24.062 45.406 22.172 1 91.62 576 ILE A N 1
ATOM 4669 C CA . ILE A 1 576 ? 25.469 45.594 21.828 1 91.62 576 ILE A CA 1
ATOM 4670 C C . ILE A 1 576 ? 26.141 44.219 21.625 1 91.62 576 ILE A C 1
ATOM 4672 O O . ILE A 1 576 ? 25.812 43.25 22.328 1 91.62 576 ILE A O 1
ATOM 4676 N N . GLY A 1 577 ? 26.922 44.062 20.594 1 82.88 577 GLY A N 1
ATOM 4677 C CA . GLY A 1 577 ? 27.656 42.844 20.375 1 82.88 577 GLY A CA 1
ATOM 4678 C C . GLY A 1 577 ? 29.031 43.062 19.781 1 82.88 577 GLY A C 1
ATOM 4679 O O . GLY A 1 577 ? 29.406 44.219 19.469 1 82.88 577 GLY A O 1
ATOM 4680 N N . LYS A 1 578 ? 29.984 42.031 19.734 1 72.12 578 LYS A N 1
ATOM 4681 C CA . LYS A 1 578 ? 31.328 42.062 19.172 1 72.12 578 LYS A CA 1
ATOM 4682 C C . LYS A 1 578 ? 31.297 42 17.656 1 72.12 578 LYS A C 1
ATOM 4684 O O . LYS A 1 578 ? 30.547 41.219 17.078 1 72.12 578 LYS A O 1
ATOM 4689 N N . ASN A 1 579 ? 31.656 43.062 17 1 64.88 579 ASN A N 1
ATOM 4690 C CA . ASN A 1 579 ? 31.859 43 15.555 1 64.88 579 ASN A CA 1
ATOM 4691 C C . ASN A 1 579 ? 32.938 41.969 15.188 1 64.88 579 ASN A C 1
ATOM 4693 O O . ASN A 1 579 ? 34.125 42.156 15.547 1 64.88 579 ASN A O 1
ATOM 4697 N N . PRO A 1 580 ? 32.594 40.812 14.812 1 60.84 580 PRO A N 1
ATOM 4698 C CA . PRO A 1 580 ? 33.625 39.844 14.555 1 60.84 580 PRO A CA 1
ATOM 4699 C C . PRO A 1 580 ? 34.688 40.344 13.594 1 60.84 580 PRO A C 1
ATOM 4701 O O . PRO A 1 580 ? 35.75 39.719 13.469 1 60.84 580 PRO A O 1
ATOM 4704 N N . ARG A 1 581 ? 34.438 41.344 12.75 1 55.88 581 ARG A N 1
ATOM 4705 C CA . ARG A 1 581 ? 35.406 41.781 11.766 1 55.88 581 ARG A CA 1
ATOM 4706 C C . ARG A 1 581 ? 36.406 42.781 12.391 1 55.88 581 ARG A C 1
ATOM 4708 O O . ARG A 1 581 ? 37.406 43.125 11.766 1 55.88 581 ARG A O 1
ATOM 4715 N N . SER A 1 582 ? 36 43.5 13.469 1 48.88 582 SER A N 1
ATOM 4716 C CA . SER A 1 582 ? 36.844 44.562 14.023 1 48.88 582 SER A CA 1
ATOM 4717 C C . SER A 1 582 ? 38.094 44 14.656 1 48.88 582 SER A C 1
ATOM 4719 O O . SER A 1 582 ? 38.875 44.719 15.273 1 48.88 582 SER A O 1
ATOM 4721 N N . SER A 1 583 ? 38.344 42.688 14.812 1 39.97 583 SER A N 1
ATOM 4722 C CA . SER A 1 583 ? 39.594 42.438 15.492 1 39.97 583 SER A CA 1
ATOM 4723 C C . SER A 1 583 ? 40.75 43.219 14.875 1 39.97 583 SER A C 1
ATOM 4725 O O . SER A 1 583 ? 41.781 43.469 15.523 1 39.97 583 SER A O 1
ATOM 4727 N N . HIS A 1 584 ? 40.969 43.125 13.492 1 35.06 584 HIS A N 1
ATOM 4728 C CA . HIS A 1 584 ? 42.312 43.5 13.094 1 35.06 584 HIS A CA 1
ATOM 4729 C C . HIS A 1 584 ? 42.5 45.031 13.164 1 35.06 584 HIS A C 1
ATOM 4731 O O . HIS A 1 584 ? 43.594 45.531 12.914 1 35.06 584 HIS A O 1
ATOM 4737 N N . GLN A 1 585 ? 41.531 45.875 12.75 1 32 585 GLN A N 1
ATOM 4738 C CA . GLN A 1 585 ? 42.031 47.188 12.391 1 32 585 GLN A CA 1
ATOM 4739 C C . GLN A 1 585 ? 42.281 48.062 13.633 1 32 585 GLN A C 1
ATOM 4741 O O . GLN A 1 585 ? 41.344 48.656 14.18 1 32 585 GLN A O 1
ATOM 4746 N N . GLU A 1 586 ? 43.062 47.562 14.609 1 29.97 586 GLU A N 1
ATOM 4747 C CA . GLU A 1 586 ? 43.5 48.594 15.547 1 29.97 586 GLU A CA 1
ATOM 4748 C C . GLU A 1 586 ? 44.156 49.75 14.812 1 29.97 586 GLU A C 1
ATOM 4750 O O . GLU A 1 586 ? 44.75 50.625 15.445 1 29.97 586 GLU A O 1
ATOM 4755 N N . THR A 1 587 ? 44.594 49.562 13.492 1 25.06 587 THR A N 1
ATOM 4756 C CA . THR A 1 587 ? 45.625 50.562 13.203 1 25.06 587 THR A CA 1
ATOM 4757 C C . THR A 1 587 ? 45.094 51.969 13.367 1 25.06 587 THR A C 1
ATOM 4759 O O . THR A 1 587 ? 43.875 52.188 13.25 1 25.06 587 THR A O 1
ATOM 4762 N N . SER A 1 588 ? 46.094 53.031 13.383 1 24.23 588 SER A N 1
ATOM 4763 C CA . SER A 1 588 ? 46.438 54.375 13.844 1 24.23 588 SER A CA 1
ATOM 4764 C C . SER A 1 588 ? 45.656 55.438 13.086 1 24.23 588 SER A C 1
ATOM 4766 O O . SER A 1 588 ? 45.594 56.594 13.516 1 24.23 588 SER A O 1
ATOM 4768 N N . SER A 1 589 ? 45.5 55.375 11.695 1 23.17 589 SER A N 1
ATOM 4769 C CA . SER A 1 589 ? 45.656 56.656 11.039 1 23.17 589 SER A CA 1
ATOM 4770 C C . SER A 1 589 ? 44.5 57.594 11.328 1 23.17 589 SER A C 1
ATOM 4772 O O . SER A 1 589 ? 43.344 57.219 11.156 1 23.17 589 SER A O 1
ATOM 4774 N N . SER A 1 590 ? 44.656 58.562 12.266 1 22.56 590 SER A N 1
ATOM 4775 C CA . SER A 1 590 ? 43.938 59.75 12.695 1 22.56 590 SER A CA 1
ATOM 4776 C C . SER A 1 590 ? 43.625 60.656 11.516 1 22.56 590 SER A C 1
ATOM 4778 O O . SER A 1 590 ? 43.156 61.781 11.695 1 22.56 590 SER A O 1
ATOM 4780 N N . GLU A 1 591 ? 44.031 60.438 10.25 1 21.97 591 GLU A N 1
ATOM 4781 C CA . GLU A 1 591 ? 44.094 61.656 9.484 1 21.97 591 GLU A CA 1
ATOM 4782 C C . GLU A 1 591 ? 42.719 62.25 9.258 1 21.97 591 GLU A C 1
ATOM 4784 O O . GLU A 1 591 ? 41.75 61.5 9.031 1 21.97 591 GLU A O 1
ATOM 4789 N N . SER A 1 592 ? 42.531 63.594 9.648 1 21.78 592 SER A N 1
ATOM 4790 C CA . SER A 1 592 ? 41.531 64.688 9.695 1 21.78 592 SER A CA 1
ATOM 4791 C C . SER A 1 592 ? 41.062 65 8.297 1 21.78 592 SER A C 1
ATOM 4793 O O . SER A 1 592 ? 40.469 66.062 8.086 1 21.78 592 SER A O 1
ATOM 4795 N N . GLU A 1 593 ? 41 64.125 7.32 1 22.39 593 GLU A N 1
ATOM 4796 C CA . GLU A 1 593 ? 40.812 64.812 6.055 1 22.39 593 GLU A CA 1
ATOM 4797 C C . GLU A 1 593 ? 39.5 65.625 6.078 1 22.39 593 GLU A C 1
ATOM 4799 O O . GLU A 1 593 ? 38.531 65.25 6.754 1 22.39 593 GLU A O 1
ATOM 4804 N N . GLY A 1 594 ? 39.562 66.875 5.531 1 21.25 594 GLY A N 1
ATOM 4805 C CA . GLY A 1 594 ? 38.781 68.062 5.27 1 21.25 594 GLY A CA 1
ATOM 4806 C C . GLY A 1 594 ? 37.5 67.812 4.523 1 21.25 594 GLY A C 1
ATOM 4807 O O . GLY A 1 594 ? 37.469 67.062 3.543 1 21.25 594 GLY A O 1
ATOM 4808 N N . VAL A 1 595 ? 36.406 67.75 5.273 1 24.92 595 VAL A N 1
ATOM 4809 C CA . VAL A 1 595 ? 35.031 67.625 4.848 1 24.92 595 VAL A CA 1
ATOM 4810 C C . VAL A 1 595 ? 34.688 68.75 3.842 1 24.92 595 VAL A C 1
ATOM 4812 O O . VAL A 1 595 ? 34.812 69.938 4.164 1 24.92 595 VAL A O 1
ATOM 4815 N N . ASP A 1 596 ? 35.188 68.562 2.629 1 21.45 596 ASP A N 1
ATOM 4816 C CA . ASP A 1 596 ? 34.656 69.5 1.65 1 21.45 596 ASP A CA 1
ATOM 4817 C C . ASP A 1 596 ? 33.156 69.625 1.7 1 21.45 596 ASP A C 1
ATOM 4819 O O . ASP A 1 596 ? 32.469 68.562 1.817 1 21.45 596 ASP A O 1
ATOM 4823 N N . GLU A 1 597 ? 32.625 70.812 2.072 1 22.64 597 GLU A N 1
ATOM 4824 C CA . GLU A 1 597 ? 31.344 71.438 2.336 1 22.64 597 GLU A CA 1
ATOM 4825 C C . GLU A 1 597 ? 30.422 71.312 1.128 1 22.64 597 GLU A C 1
ATOM 4827 O O . GLU A 1 597 ? 29.406 72.062 1.054 1 22.64 597 GLU A O 1
ATOM 4832 N N . GLY A 1 598 ? 30.625 70.5 0.175 1 21.64 598 GLY A N 1
ATOM 4833 C CA . GLY A 1 598 ? 29.688 70.812 -0.891 1 21.64 598 GLY A CA 1
ATOM 4834 C C . GLY A 1 598 ? 28.25 70.938 -0.429 1 21.64 598 GLY A C 1
ATOM 4835 O O . GLY A 1 598 ? 27.906 70.375 0.62 1 21.64 598 GLY A O 1
ATOM 4836 N N . GLY A 1 599 ? 27.453 71.938 -0.919 1 21.62 599 GLY A N 1
ATOM 4837 C CA . GLY A 1 599 ? 26.25 72.688 -0.69 1 21.62 599 GLY A CA 1
ATOM 4838 C C . GLY A 1 599 ? 25 71.812 -0.638 1 21.62 599 GLY A C 1
ATOM 4839 O O . GLY A 1 599 ? 23.875 72.375 -0.669 1 21.62 599 GLY A O 1
ATOM 4840 N N . ALA A 1 600 ? 24.984 70.562 -1.108 1 25.23 600 ALA A N 1
ATOM 4841 C CA . ALA A 1 600 ? 23.547 70.25 -1.163 1 25.23 600 ALA A CA 1
ATOM 4842 C C . ALA A 1 600 ? 22.875 70.5 0.184 1 25.23 600 ALA A C 1
ATOM 4844 O O . ALA A 1 600 ? 23.5 70.312 1.236 1 25.23 600 ALA A O 1
ATOM 4845 N N . ASP A 1 601 ? 21.766 71.438 0.255 1 23.62 601 ASP A N 1
ATOM 4846 C CA . ASP A 1 601 ? 20.984 71.938 1.383 1 23.62 601 ASP A CA 1
ATOM 4847 C C . ASP A 1 601 ? 20.812 70.875 2.459 1 23.62 601 ASP A C 1
ATOM 4849 O O . ASP A 1 601 ? 19.812 70.188 2.484 1 23.62 601 ASP A O 1
ATOM 4853 N N . ASN A 1 602 ? 21.797 70.062 2.545 1 23.81 602 ASN A N 1
ATOM 4854 C CA . ASN A 1 602 ? 21.688 69.062 3.613 1 23.81 602 ASN A CA 1
ATOM 4855 C C . ASN A 1 602 ? 21.484 69.75 4.973 1 23.81 602 ASN A C 1
ATOM 4857 O O . ASN A 1 602 ? 22.359 70.438 5.434 1 23.81 602 ASN A O 1
ATOM 4861 N N . MET A 1 603 ? 20.266 70.25 5.234 1 25.59 603 MET A N 1
ATOM 4862 C CA . MET A 1 603 ? 20.078 70.688 6.621 1 25.59 603 MET A CA 1
ATOM 4863 C C . MET A 1 603 ? 20.766 69.688 7.578 1 25.59 603 MET A C 1
ATOM 4865 O O . MET A 1 603 ? 20.281 68.625 7.781 1 25.59 603 MET A O 1
ATOM 4869 N N . SER A 1 604 ? 22.078 69.562 7.379 1 26.2 604 SER A N 1
ATOM 4870 C CA . SER A 1 604 ? 22.906 68.875 8.375 1 26.2 604 SER A CA 1
ATOM 4871 C C . SER A 1 604 ? 22.641 69.438 9.773 1 26.2 604 SER A C 1
ATOM 4873 O O . SER A 1 604 ? 22.969 70.562 10.062 1 26.2 604 SER A O 1
ATOM 4875 N N . ILE A 1 605 ? 21.469 69.312 10.336 1 27.41 605 ILE A N 1
ATOM 4876 C CA . ILE A 1 605 ? 21.438 69.5 11.773 1 27.41 605 ILE A CA 1
ATOM 4877 C C . ILE A 1 605 ? 22.641 68.812 12.43 1 27.41 605 ILE A C 1
ATOM 4879 O O . ILE A 1 605 ? 22.75 67.625 12.406 1 27.41 605 ILE A O 1
ATOM 4883 N N . THR A 1 606 ? 23.875 69.375 12.273 1 28 606 THR A N 1
ATOM 4884 C CA . THR A 1 606 ? 25.109 69.062 13 1 28 606 THR A CA 1
ATOM 4885 C C . THR A 1 606 ? 24.828 69 14.5 1 28 606 THR A C 1
ATOM 4887 O O . THR A 1 606 ? 24.891 70 15.219 1 28 606 THR A O 1
ATOM 4890 N N . SER A 1 607 ? 23.734 68.438 14.961 1 26.94 607 SER A N 1
ATOM 4891 C CA . SER A 1 607 ? 23.797 68.312 16.406 1 26.94 607 SER A CA 1
ATOM 4892 C C . SER A 1 607 ? 25.031 67.5 16.828 1 26.94 607 SER A C 1
ATOM 4894 O O . SER A 1 607 ? 25.422 66.562 16.156 1 26.94 607 SER A O 1
ATOM 4896 N N . SER A 1 608 ? 26.141 68.125 17.344 1 27.25 608 SER A N 1
ATOM 4897 C CA . SER A 1 608 ? 27.312 67.625 18.031 1 27.25 608 SER A CA 1
ATOM 4898 C C . SER A 1 608 ? 27.016 66.25 18.688 1 27.25 608 SER A C 1
ATOM 4900 O O . SER A 1 608 ? 25.875 66 19.047 1 27.25 608 SER A O 1
ATOM 4902 N N . ALA A 1 609 ? 27.859 65.312 18.438 1 36.53 609 ALA A N 1
ATOM 4903 C CA . ALA A 1 609 ? 27.984 64 18.984 1 36.53 609 ALA A CA 1
ATOM 4904 C C . ALA A 1 609 ? 27.562 63.938 20.438 1 36.53 609 ALA A C 1
ATOM 4906 O O . ALA A 1 609 ? 27.344 62.844 20.984 1 36.53 609 ALA A O 1
ATOM 4907 N N . SER A 1 610 ? 28.062 64.938 21.266 1 32.84 610 SER A N 1
ATOM 4908 C CA . SER A 1 610 ? 28.109 64.875 22.719 1 32.84 610 SER A CA 1
ATOM 4909 C C . SER A 1 610 ? 26.703 64.875 23.312 1 32.84 610 SER A C 1
ATOM 4911 O O . SER A 1 610 ? 26.484 64.25 24.359 1 32.84 610 SER A O 1
ATOM 4913 N N . ASP A 1 611 ? 25.844 66.062 23.141 1 33.56 611 ASP A N 1
ATOM 4914 C CA . ASP A 1 611 ? 24.734 66.25 24.062 1 33.56 611 ASP A CA 1
ATOM 4915 C C . ASP A 1 611 ? 23.562 65.312 23.719 1 33.56 611 ASP A C 1
ATOM 4917 O O . ASP A 1 611 ? 22.484 65.812 23.344 1 33.56 611 ASP A O 1
ATOM 4921 N N . ILE A 1 612 ? 23.719 64.312 22.938 1 41.12 612 ILE A N 1
ATOM 4922 C CA . ILE A 1 612 ? 22.625 63.344 22.938 1 41.12 612 ILE A CA 1
ATOM 4923 C C . ILE A 1 612 ? 22.188 63.062 24.375 1 41.12 612 ILE A C 1
ATOM 4925 O O . ILE A 1 612 ? 22.953 62.5 25.156 1 41.12 612 ILE A O 1
ATOM 4929 N N . ASN A 1 613 ? 21.625 63.969 25 1 42.62 613 ASN A N 1
ATOM 4930 C CA . ASN A 1 613 ? 21.031 63.75 26.312 1 42.62 613 ASN A CA 1
ATOM 4931 C C . ASN A 1 613 ? 20.391 62.344 26.406 1 42.62 613 ASN A C 1
ATOM 4933 O O . ASN A 1 613 ? 19.422 62.062 25.719 1 42.62 613 ASN A O 1
ATOM 4937 N N . ASN A 1 614 ? 21.219 61.25 26.703 1 50.47 614 ASN A N 1
ATOM 4938 C CA . ASN A 1 614 ? 20.75 59.906 27.062 1 50.47 614 ASN A CA 1
ATOM 4939 C C . ASN A 1 614 ? 19.297 59.938 27.547 1 50.47 614 ASN A C 1
ATOM 4941 O O . ASN A 1 614 ? 18.609 58.938 27.5 1 50.47 614 ASN A O 1
ATOM 4945 N N . ASN A 1 615 ? 18.859 61.062 27.953 1 62.34 615 ASN A N 1
ATOM 4946 C CA . ASN A 1 615 ? 17.531 61.156 28.547 1 62.34 615 ASN A CA 1
ATOM 4947 C C . ASN A 1 615 ? 16.469 61.469 27.484 1 62.34 615 ASN A C 1
ATOM 4949 O O . ASN A 1 615 ? 15.328 61.781 27.812 1 62.34 615 ASN A O 1
ATOM 4953 N N . ALA A 1 616 ? 16.922 61.219 26.125 1 81.62 616 ALA A N 1
ATOM 4954 C CA . ALA A 1 616 ? 15.984 61.625 25.078 1 81.62 616 ALA A CA 1
ATOM 4955 C C . ALA A 1 616 ? 15.047 60.5 24.688 1 81.62 616 ALA A C 1
ATOM 4957 O O . ALA A 1 616 ? 13.992 60.719 24.094 1 81.62 616 ALA A O 1
ATOM 4958 N N . LEU A 1 617 ? 15.438 59.25 24.969 1 91.81 617 LEU A N 1
ATOM 4959 C CA . LEU A 1 617 ? 14.578 58.125 24.578 1 91.81 617 LEU A CA 1
ATOM 4960 C C . LEU A 1 617 ? 13.836 57.594 25.797 1 91.81 617 LEU A C 1
ATOM 4962 O O . LEU A 1 617 ? 14.32 57.688 26.922 1 91.81 617 LEU A O 1
ATOM 4966 N N . PRO A 1 618 ? 12.719 57.031 25.594 1 93.5 618 PRO A N 1
ATOM 4967 C CA . PRO A 1 618 ? 11.938 56.531 26.719 1 93.5 618 PRO A CA 1
ATOM 4968 C C . PRO A 1 618 ? 12.602 55.312 27.391 1 93.5 618 PRO A C 1
ATOM 4970 O O . PRO A 1 618 ? 13.195 54.5 26.703 1 93.5 618 PRO A O 1
ATOM 4973 N N . ALA A 1 619 ? 12.664 55.125 28.734 1 87.88 619 ALA A N 1
ATOM 4974 C CA . ALA A 1 619 ? 13.438 54.156 29.5 1 87.88 619 ALA A CA 1
ATOM 4975 C C . ALA A 1 619 ? 12.641 52.875 29.734 1 87.88 619 ALA A C 1
ATOM 4977 O O . ALA A 1 619 ? 13.18 51.875 30.203 1 87.88 619 ALA A O 1
ATOM 4978 N N . GLY A 1 620 ? 11.516 52.594 29.234 1 90.56 620 GLY A N 1
ATOM 4979 C CA . GLY A 1 620 ? 10.711 51.406 29.531 1 90.56 620 GLY A CA 1
ATOM 4980 C C . GLY A 1 620 ? 11.219 50.156 28.844 1 90.56 620 GLY A C 1
ATOM 4981 O O . GLY A 1 620 ? 12.07 50.219 27.953 1 90.56 620 GLY A O 1
ATOM 4982 N N . ASP A 1 621 ? 10.828 48.875 29.297 1 91 621 ASP A N 1
ATOM 4983 C CA . ASP A 1 621 ? 11.188 47.594 28.688 1 91 621 ASP A CA 1
ATOM 4984 C C . ASP A 1 621 ? 10.398 47.344 27.406 1 91 621 ASP A C 1
ATOM 4986 O O . ASP A 1 621 ? 9.25 47.781 27.297 1 91 621 ASP A O 1
ATOM 4990 N N . LEU A 1 622 ? 11.055 46.688 26.547 1 94.12 622 LEU A N 1
ATOM 4991 C CA . LEU A 1 622 ? 10.367 46.281 25.312 1 94.12 622 LEU A CA 1
ATOM 4992 C C . LEU A 1 622 ? 9.75 44.906 25.469 1 94.12 622 LEU A C 1
ATOM 4994 O O . LEU A 1 622 ? 10.461 43.938 25.688 1 94.12 622 LEU A O 1
ATOM 4998 N N . ARG A 1 623 ? 8.453 44.906 25.359 1 92.31 623 ARG A N 1
ATOM 4999 C CA . ARG A 1 623 ? 7.742 43.625 25.578 1 92.31 623 ARG A CA 1
ATOM 5000 C C . ARG A 1 623 ? 6.742 43.375 24.453 1 92.31 623 ARG A C 1
ATOM 5002 O O . ARG A 1 623 ? 6.238 44.312 23.828 1 92.31 623 ARG A O 1
ATOM 5009 N N . TRP A 1 624 ? 6.539 42.156 24.156 1 91.62 624 TRP A N 1
ATOM 5010 C CA . TRP A 1 624 ? 5.465 41.656 23.312 1 91.62 624 TRP A CA 1
ATOM 5011 C C . TRP A 1 624 ? 4.973 40.281 23.812 1 91.62 624 TRP A C 1
ATOM 5013 O O . TRP A 1 624 ? 5.742 39.344 23.891 1 91.62 624 TRP A O 1
ATOM 5023 N N . GLY A 1 625 ? 3.711 40.188 24 1 91.19 625 GLY A N 1
ATOM 5024 C CA . GLY A 1 625 ? 3.244 38.969 24.625 1 91.19 625 GLY A CA 1
ATOM 5025 C C . GLY A 1 625 ? 3.969 38.656 25.906 1 91.19 625 GLY A C 1
ATOM 5026 O O . GLY A 1 625 ? 4.051 39.469 26.812 1 91.19 625 GLY A O 1
ATOM 5027 N N . PHE A 1 626 ? 4.598 37.406 25.906 1 95.25 626 PHE A N 1
ATOM 5028 C CA . PHE A 1 626 ? 5.359 37.031 27.078 1 95.25 626 PHE A CA 1
ATOM 5029 C C . PHE A 1 626 ? 6.852 37.25 26.859 1 95.25 626 PHE A C 1
ATOM 5031 O O . PHE A 1 626 ? 7.676 36.875 27.688 1 95.25 626 PHE A O 1
ATOM 5038 N N . LEU A 1 627 ? 7.137 37.844 25.781 1 95.69 627 LEU A N 1
ATOM 5039 C CA . LEU A 1 627 ? 8.539 38.031 25.422 1 95.69 627 LEU A CA 1
ATOM 5040 C C . LEU A 1 627 ? 9.047 39.375 25.891 1 95.69 627 LEU A C 1
ATOM 5042 O O . LEU A 1 627 ? 8.312 40.375 25.859 1 95.69 627 LEU A O 1
ATOM 5046 N N . LYS A 1 628 ? 10.203 39.406 26.344 1 96 628 LYS A N 1
ATOM 5047 C CA . LYS A 1 628 ? 10.953 40.594 26.719 1 96 628 LYS A CA 1
ATOM 5048 C C . LYS A 1 628 ? 12.312 40.625 26.047 1 96 628 LYS A C 1
ATOM 5050 O O . LYS A 1 628 ? 13.031 39.625 26.031 1 96 628 LYS A O 1
ATOM 5055 N N . LEU A 1 629 ? 12.562 41.75 25.344 1 95.62 629 LEU A N 1
ATOM 5056 C CA . LEU A 1 629 ? 13.875 41.875 24.703 1 95.62 629 LEU A CA 1
ATOM 5057 C C . LEU A 1 629 ? 14.961 42.188 25.734 1 95.62 629 LEU A C 1
ATOM 5059 O O . LEU A 1 629 ? 14.945 43.219 26.375 1 95.62 629 LEU A O 1
ATOM 5063 N N . ASP A 1 630 ? 15.836 41.25 25.891 1 93.5 630 ASP A N 1
ATOM 5064 C CA . ASP A 1 630 ? 16.891 41.344 26.875 1 93.5 630 ASP A CA 1
ATOM 5065 C C . ASP A 1 630 ? 18.156 41.938 26.266 1 93.5 630 ASP A C 1
ATOM 5067 O O . ASP A 1 630 ? 18.719 41.375 25.312 1 93.5 630 ASP A O 1
ATOM 5071 N N . GLU A 1 631 ? 18.672 43 26.781 1 91.19 631 GLU A N 1
ATOM 5072 C CA . GLU A 1 631 ? 19.859 43.688 26.266 1 91.19 631 GLU A CA 1
ATOM 5073 C C . GLU A 1 631 ? 21.109 42.844 26.484 1 91.19 631 GLU A C 1
ATOM 5075 O O . GLU A 1 631 ? 22.016 42.844 25.656 1 91.19 631 GLU A O 1
ATOM 5080 N N . GLY A 1 632 ? 21.141 42.188 27.547 1 86.12 632 GLY A N 1
ATOM 5081 C CA . GLY A 1 632 ? 22.312 41.375 27.875 1 86.12 632 GLY A CA 1
ATOM 5082 C C . GLY A 1 632 ? 22.469 40.156 26.969 1 86.12 632 GLY A C 1
ATOM 5083 O O . GLY A 1 632 ? 23.562 39.875 26.484 1 86.12 632 GLY A O 1
ATOM 5084 N N . GLU A 1 633 ? 21.359 39.531 26.719 1 88 633 GLU A N 1
ATOM 5085 C CA . GLU A 1 633 ? 21.406 38.312 25.906 1 88 633 GLU A CA 1
ATOM 5086 C C . GLU A 1 633 ? 21.266 38.656 24.422 1 88 633 GLU A C 1
ATOM 5088 O O . GLU A 1 633 ? 21.625 37.844 23.562 1 88 633 GLU A O 1
ATOM 5093 N N . GLY A 1 634 ? 20.75 39.844 24.141 1 87.38 634 GLY A N 1
ATOM 5094 C CA . GLY A 1 634 ? 20.578 40.25 22.766 1 87.38 634 GLY A CA 1
ATOM 5095 C C . GLY A 1 634 ? 19.469 39.531 22.047 1 87.38 634 GLY A C 1
ATOM 5096 O O . GLY A 1 634 ? 19.5 39.375 20.828 1 87.38 634 GLY A O 1
ATOM 5097 N N . ARG A 1 635 ? 18.594 38.906 22.797 1 91.12 635 ARG A N 1
ATOM 5098 C CA . ARG A 1 635 ? 17.469 38.156 22.234 1 91.12 635 ARG A CA 1
ATOM 5099 C C . ARG A 1 635 ? 16.219 38.281 23.109 1 91.12 635 ARG A C 1
ATOM 5101 O O . ARG A 1 635 ? 16.281 38.875 24.188 1 91.12 635 ARG A O 1
ATOM 5108 N N . PHE A 1 636 ? 15.156 37.844 22.578 1 95.38 636 PHE A N 1
ATOM 5109 C CA . PHE A 1 636 ? 13.914 37.781 23.344 1 95.38 636 PHE A CA 1
ATOM 5110 C C . PHE A 1 636 ? 13.961 36.656 24.375 1 95.38 636 PHE A C 1
ATOM 5112 O O . PHE A 1 636 ? 14.383 35.562 24.078 1 95.38 636 PHE A O 1
ATOM 5119 N N . ILE A 1 637 ? 13.594 36.906 25.547 1 96.25 637 ILE A N 1
ATOM 5120 C CA . ILE A 1 637 ? 13.43 35.906 26.594 1 96.25 637 ILE A CA 1
ATOM 5121 C C . ILE A 1 637 ? 11.992 35.906 27.109 1 96.25 637 ILE A C 1
ATOM 5123 O O . ILE A 1 637 ? 11.289 36.906 26.969 1 96.25 637 ILE A O 1
ATOM 5127 N N . ILE A 1 638 ? 11.578 34.844 27.594 1 96.56 638 ILE A N 1
ATOM 5128 C CA . ILE A 1 638 ? 10.219 34.781 28.109 1 96.56 638 ILE A CA 1
ATOM 5129 C C . ILE A 1 638 ? 10.156 35.375 29.516 1 96.56 638 ILE A C 1
ATOM 5131 O O . ILE A 1 638 ? 10.945 35 30.391 1 96.56 638 ILE A O 1
ATOM 5135 N N . ASP A 1 639 ? 9.289 36.312 29.688 1 94.94 639 ASP A N 1
ATOM 5136 C CA . ASP A 1 639 ? 9.062 36.938 30.984 1 94.94 639 ASP A CA 1
ATOM 5137 C C . ASP A 1 639 ? 8.289 36 31.906 1 94.94 639 ASP A C 1
ATOM 5139 O O . ASP A 1 639 ? 7.059 36 31.891 1 94.94 639 ASP A O 1
ATOM 5143 N N . GLN A 1 640 ? 8.961 35.406 32.812 1 94.94 640 GLN A N 1
ATOM 5144 C CA . GLN A 1 640 ? 8.398 34.344 33.656 1 94.94 640 GLN A CA 1
ATOM 5145 C C . GLN A 1 640 ? 7.402 34.938 34.688 1 94.94 640 GLN A C 1
ATOM 5147 O O . GLN A 1 640 ? 6.473 34.25 35.094 1 94.94 640 GLN A O 1
ATOM 5152 N N . SER A 1 641 ? 7.582 36.188 34.969 1 93.5 641 SER A N 1
ATOM 5153 C CA . SER A 1 641 ? 6.648 36.812 35.906 1 93.5 641 SER A CA 1
ATOM 5154 C C . SER A 1 641 ? 5.258 36.938 35.281 1 93.5 641 SER A C 1
ATOM 5156 O O . SER A 1 641 ? 4.25 36.719 35.938 1 93.5 641 SER A O 1
ATOM 5158 N N . GLN A 1 642 ? 5.258 37.344 34.031 1 92.56 642 GLN A N 1
ATOM 5159 C CA . GLN A 1 642 ? 3.984 37.406 33.344 1 92.56 642 GLN A CA 1
ATOM 5160 C C . GLN A 1 642 ? 3.357 36.031 33.188 1 92.56 642 GLN A C 1
ATOM 5162 O O . GLN A 1 642 ? 2.133 35.875 33.219 1 92.56 642 GLN A O 1
ATOM 5167 N N . VAL A 1 643 ? 4.203 35.062 32.938 1 95.25 643 VAL A N 1
ATOM 5168 C CA . VAL A 1 643 ? 3.725 33.688 32.781 1 95.25 643 VAL A CA 1
ATOM 5169 C C . VAL A 1 643 ? 3.072 33.219 34.094 1 95.25 643 VAL A C 1
ATOM 5171 O O . VAL A 1 643 ? 2.02 32.594 34.094 1 95.25 643 VAL A O 1
ATOM 5174 N N . ASP A 1 644 ? 3.637 33.594 35.219 1 94.62 644 ASP A N 1
ATOM 5175 C CA . ASP A 1 644 ? 3.105 33.219 36.531 1 94.62 644 ASP A CA 1
ATOM 5176 C C . ASP A 1 644 ? 1.696 33.75 36.75 1 94.62 644 ASP A C 1
ATOM 5178 O O . ASP A 1 644 ? 0.826 33.062 37.281 1 94.62 644 ASP A O 1
ATOM 5182 N N . GLU A 1 645 ? 1.501 34.938 36.344 1 91.88 645 GLU A N 1
ATOM 5183 C CA . GLU A 1 645 ? 0.182 35.531 36.438 1 91.88 645 GLU A CA 1
ATOM 5184 C C . GLU A 1 645 ? -0.854 34.781 35.625 1 91.88 645 GLU A C 1
ATOM 5186 O O . GLU A 1 645 ? -1.982 34.594 36.062 1 91.88 645 GLU A O 1
ATOM 5191 N N . HIS A 1 646 ? -0.455 34.438 34.531 1 93.12 646 HIS A N 1
ATOM 5192 C CA . HIS A 1 646 ? -1.392 33.75 33.656 1 93.12 646 HIS A CA 1
ATOM 5193 C C . HIS A 1 646 ? -1.593 32.312 34.062 1 93.12 646 HIS A C 1
ATOM 5195 O O . HIS A 1 646 ? -2.611 31.688 33.75 1 93.12 646 HIS A O 1
ATOM 5201 N N . VAL A 1 647 ? -0.582 31.703 34.719 1 94.06 647 VAL A N 1
ATOM 5202 C CA . VAL A 1 647 ? -0.765 30.344 35.25 1 94.06 647 VAL A CA 1
ATOM 5203 C C . VAL A 1 647 ? -1.878 30.344 36.281 1 94.06 647 VAL A C 1
ATOM 5205 O O . VAL A 1 647 ? -2.715 29.438 36.312 1 94.06 647 VAL A O 1
ATOM 5208 N N . LYS A 1 648 ? -1.893 31.375 37.062 1 91.31 648 LYS A N 1
ATOM 5209 C CA . LYS A 1 648 ? -2.955 31.5 38.062 1 91.31 648 LYS A CA 1
ATOM 5210 C C . LYS A 1 648 ? -4.312 31.703 37.406 1 91.31 648 LYS A C 1
ATOM 5212 O O . LYS A 1 648 ? -5.312 31.125 37.812 1 91.31 648 LYS A O 1
ATOM 5217 N N . GLU A 1 649 ? -4.273 32.5 36.438 1 89.94 649 GLU A N 1
ATOM 5218 C CA . GLU A 1 649 ? -5.512 32.75 35.688 1 89.94 649 GLU A CA 1
ATOM 5219 C C . GLU A 1 649 ? -6.012 31.469 35 1 89.94 649 GLU A C 1
ATOM 5221 O O . GLU A 1 649 ? -7.215 31.188 35 1 89.94 649 GLU A O 1
ATOM 5226 N N . LEU A 1 650 ? -5.121 30.75 34.406 1 93.06 650 LEU A N 1
ATOM 5227 C CA . LEU A 1 650 ? -5.496 29.5 33.75 1 93.06 650 LEU A CA 1
ATOM 5228 C C . LEU A 1 650 ? -6.094 28.531 34.75 1 93.06 650 LEU A C 1
ATOM 5230 O O . LEU A 1 650 ? -7.09 27.859 34.469 1 93.06 650 LEU A O 1
ATOM 5234 N N . LYS A 1 651 ? -5.457 28.438 35.906 1 91.94 651 LYS A N 1
ATOM 5235 C CA . LYS A 1 651 ? -5.98 27.547 36.938 1 91.94 651 LYS A CA 1
ATOM 5236 C C . LYS A 1 651 ? -7.402 27.953 37.312 1 91.94 651 LYS A C 1
ATOM 5238 O O . LYS A 1 651 ? -8.273 27.094 37.469 1 91.94 651 LYS A O 1
ATOM 5243 N N . HIS A 1 652 ? -7.609 29.188 37.469 1 89.31 652 HIS A N 1
ATOM 5244 C CA . HIS A 1 652 ? -8.922 29.719 37.812 1 89.31 652 HIS A CA 1
ATOM 5245 C C . HIS A 1 652 ? -9.961 29.359 36.75 1 89.31 652 HIS A C 1
ATOM 5247 O O . HIS A 1 652 ? -11.07 28.953 37.094 1 89.31 652 HIS A O 1
ATOM 5253 N N . GLN A 1 653 ? -9.586 29.531 35.5 1 89.31 653 GLN A N 1
ATOM 5254 C CA . GLN A 1 653 ? -10.484 29.234 34.406 1 89.31 653 GLN A CA 1
ATOM 5255 C C . GLN A 1 653 ? -10.781 27.734 34.312 1 89.31 653 GLN A C 1
ATOM 5257 O O . GLN A 1 653 ? -11.914 27.344 34.031 1 89.31 653 GLN A O 1
ATOM 5262 N N . LEU A 1 654 ? -9.766 26.906 34.531 1 92 654 LEU A N 1
ATOM 5263 C CA . LEU A 1 654 ? -9.945 25.453 34.469 1 92 654 LEU A CA 1
ATOM 5264 C C . LEU A 1 654 ? -10.836 24.984 35.625 1 92 654 LEU A C 1
ATOM 5266 O O . LEU A 1 654 ? -11.672 24.094 35.406 1 92 654 LEU A O 1
ATOM 5270 N N . ASP A 1 655 ? -10.695 25.547 36.781 1 88.75 655 ASP A N 1
ATOM 5271 C CA . ASP A 1 655 ? -11.477 25.156 37.969 1 88.75 655 ASP A CA 1
ATOM 5272 C C . ASP A 1 655 ? -12.945 25.531 37.781 1 88.75 655 ASP A C 1
ATOM 5274 O O . ASP A 1 655 ? -13.828 24.938 38.406 1 88.75 655 ASP A O 1
ATOM 5278 N N . ALA A 1 656 ? -13.172 26.469 36.969 1 87.19 656 ALA A N 1
ATOM 5279 C CA . ALA A 1 656 ? -14.539 26.938 36.75 1 87.19 656 ALA A CA 1
ATOM 5280 C C . ALA A 1 656 ? -15.297 26.031 35.781 1 87.19 656 ALA A C 1
ATOM 5282 O O . ALA A 1 656 ? -16.531 26.078 35.688 1 87.19 656 ALA A O 1
ATOM 5283 N N . CYS A 1 657 ? -14.578 25.203 35.094 1 88.75 657 CYS A N 1
ATOM 5284 C CA . CYS A 1 657 ? -15.219 24.312 34.125 1 88.75 657 CYS A CA 1
ATOM 5285 C C . CYS A 1 657 ? -15.891 23.141 34.844 1 88.75 657 CYS A C 1
ATOM 5287 O O . CYS A 1 657 ? -15.289 22.5 35.688 1 88.75 657 CYS A O 1
ATOM 5289 N N . ARG A 1 658 ? -17.109 22.828 34.438 1 88.06 658 ARG A N 1
ATOM 5290 C CA . ARG A 1 658 ? -17.875 21.781 35.094 1 88.06 658 ARG A CA 1
ATOM 5291 C C . ARG A 1 658 ? -17.906 20.5 34.281 1 88.06 658 ARG A C 1
ATOM 5293 O O . ARG A 1 658 ? -18.266 19.438 34.781 1 88.06 658 ARG A O 1
ATOM 5300 N N . SER A 1 659 ? -17.656 20.641 33.062 1 90.75 659 SER A N 1
ATOM 5301 C CA . SER A 1 659 ? -17.625 19.469 32.188 1 90.75 659 SER A CA 1
ATOM 5302 C C . SER A 1 659 ? -16.203 19.203 31.703 1 90.75 659 SER A C 1
ATOM 5304 O O . SER A 1 659 ? -15.383 20.125 31.625 1 90.75 659 SER A O 1
ATOM 5306 N N . ILE A 1 660 ? -15.977 17.953 31.406 1 93.06 660 ILE A N 1
ATOM 5307 C CA . ILE A 1 660 ? -14.648 17.547 30.938 1 93.06 660 ILE A CA 1
ATOM 5308 C C . ILE A 1 660 ? -14.375 18.172 29.562 1 93.06 660 ILE A C 1
ATOM 5310 O O . ILE A 1 660 ? -13.266 18.641 29.312 1 93.06 660 ILE A O 1
ATOM 5314 N N . PHE A 1 661 ? -15.328 18.234 28.703 1 91.56 661 PHE A N 1
ATOM 5315 C CA . PHE A 1 661 ? -15.133 18.812 27.375 1 91.56 661 PHE A CA 1
ATOM 5316 C C . PHE A 1 661 ? -14.875 20.312 27.469 1 91.56 661 PHE A C 1
ATOM 5318 O O . PHE A 1 661 ? -14.062 20.859 26.719 1 91.56 661 PHE A O 1
ATOM 5325 N N . SER A 1 662 ? -15.547 20.953 28.375 1 90.31 662 SER A N 1
ATOM 5326 C CA . SER A 1 662 ? -15.281 22.375 28.594 1 90.31 662 SER A CA 1
ATOM 5327 C C . SER A 1 662 ? -13.867 22.594 29.125 1 90.31 662 SER A C 1
ATOM 5329 O O . SER A 1 662 ? -13.211 23.578 28.781 1 90.31 662 SER A O 1
ATOM 5331 N N . TRP A 1 663 ? -13.531 21.672 30.016 1 93.06 663 TRP A N 1
ATOM 5332 C CA . TRP A 1 663 ? -12.18 21.734 30.562 1 93.06 663 TRP A CA 1
ATOM 5333 C C . TRP A 1 663 ? -11.141 21.594 29.453 1 93.06 663 TRP A C 1
ATOM 5335 O O . TRP A 1 663 ? -10.172 22.359 29.406 1 93.06 663 TRP A O 1
ATOM 5345 N N . ILE A 1 664 ? -11.312 20.594 28.594 1 94.31 664 ILE A N 1
ATOM 5346 C CA . ILE A 1 664 ? -10.375 20.328 27.516 1 94.31 664 ILE A CA 1
ATOM 5347 C C . ILE A 1 664 ? -10.359 21.516 26.547 1 94.31 664 ILE A C 1
ATOM 5349 O O . ILE A 1 664 ? -9.297 21.906 26.047 1 94.31 664 ILE A O 1
ATOM 5353 N N . LYS A 1 665 ? -11.461 22.062 26.25 1 91.12 665 LYS A N 1
ATOM 5354 C CA . LYS A 1 665 ? -11.539 23.234 25.375 1 91.12 665 LYS A CA 1
ATOM 5355 C C . LYS A 1 665 ? -10.773 24.406 25.969 1 91.12 665 LYS A C 1
ATOM 5357 O O . LYS A 1 665 ? -10.055 25.109 25.25 1 91.12 665 LYS A O 1
ATOM 5362 N N . ALA A 1 666 ? -10.969 24.641 27.234 1 91.94 666 ALA A N 1
ATOM 5363 C CA . ALA A 1 666 ? -10.25 25.703 27.922 1 91.94 666 ALA A CA 1
ATOM 5364 C C . ALA A 1 666 ? -8.742 25.453 27.891 1 91.94 666 ALA A C 1
ATOM 5366 O O . ALA A 1 666 ? -7.953 26.359 27.641 1 91.94 666 ALA A O 1
ATOM 5367 N N . TRP A 1 667 ? -8.391 24.219 28.172 1 94.69 667 TRP A N 1
ATOM 5368 C CA . TRP A 1 667 ? -6.988 23.828 28.141 1 94.69 667 TRP A CA 1
ATOM 5369 C C . TRP A 1 667 ? -6.375 24.062 26.766 1 94.69 667 TRP A C 1
ATOM 5371 O O . TRP A 1 667 ? -5.289 24.641 26.656 1 94.69 667 TRP A O 1
ATOM 5381 N N . ASN A 1 668 ? -7.035 23.625 25.734 1 93.94 668 ASN A N 1
ATOM 5382 C CA . ASN A 1 668 ? -6.543 23.75 24.375 1 93.94 668 ASN A CA 1
ATOM 5383 C C . ASN A 1 668 ? -6.426 25.219 23.953 1 93.94 668 ASN A C 1
ATOM 5385 O O . ASN A 1 668 ? -5.48 25.594 23.266 1 93.94 668 ASN A O 1
ATOM 5389 N N . SER A 1 669 ? -7.34 26.031 24.375 1 92 669 SER A N 1
ATOM 5390 C CA . SER A 1 669 ? -7.355 27.438 23.969 1 92 669 SER A CA 1
ATOM 5391 C C . SER A 1 669 ? -6.309 28.234 24.734 1 92 669 SER A C 1
ATOM 5393 O O . SER A 1 669 ? -5.664 29.125 24.188 1 92 669 SER A O 1
ATOM 5395 N N . TYR A 1 670 ? -6.125 27.938 25.984 1 93.25 670 TYR A N 1
ATOM 5396 C CA . TYR A 1 670 ? -5.246 28.734 26.828 1 93.25 670 TYR A CA 1
ATOM 5397 C C . TYR A 1 670 ? -3.828 28.188 26.812 1 93.25 670 TYR A C 1
ATOM 5399 O O . TYR A 1 670 ? -2.893 28.859 26.391 1 93.25 670 TYR A O 1
ATOM 5407 N N . PHE A 1 671 ? -3.664 26.953 27.203 1 94.25 671 PHE A N 1
ATOM 5408 C CA . PHE A 1 671 ? -2.35 26.344 27.312 1 94.25 671 PHE A CA 1
ATOM 5409 C C . PHE A 1 671 ? -1.754 26.062 25.938 1 94.25 671 PHE A C 1
ATOM 5411 O O . PHE A 1 671 ? -0.605 26.422 25.672 1 94.25 671 PHE A O 1
ATOM 5418 N N . ALA A 1 672 ? -2.52 25.484 25.094 1 93.44 672 ALA A N 1
ATOM 5419 C CA . ALA A 1 672 ? -1.974 24.984 23.844 1 93.44 672 ALA A CA 1
ATOM 5420 C C . ALA A 1 672 ? -1.896 26.094 22.797 1 93.44 672 ALA A C 1
ATOM 5422 O O . ALA A 1 672 ? -1.104 26.016 21.859 1 93.44 672 ALA A O 1
ATOM 5423 N N . ARG A 1 673 ? -2.746 27.062 22.875 1 91.88 673 ARG A N 1
ATOM 5424 C CA . ARG A 1 673 ? -2.762 28.078 21.828 1 91.88 673 ARG A CA 1
ATOM 5425 C C . ARG A 1 673 ? -2.26 29.406 22.344 1 91.88 673 ARG A C 1
ATOM 5427 O O . ARG A 1 673 ? -1.312 29.984 21.812 1 91.88 673 ARG A O 1
ATOM 5434 N N . PHE A 1 674 ? -2.879 29.922 23.438 1 92.88 674 PHE A N 1
ATOM 5435 C CA . PHE A 1 674 ? -2.568 31.266 23.922 1 92.88 674 PHE A CA 1
ATOM 5436 C C . PHE A 1 674 ? -1.114 31.359 24.359 1 92.88 674 PHE A C 1
ATOM 5438 O O . PHE A 1 674 ? -0.386 32.25 23.953 1 92.88 674 PHE A O 1
ATOM 5445 N N . PHE A 1 675 ? -0.694 30.484 25.172 1 94.62 675 PHE A N 1
ATOM 5446 C CA . PHE A 1 675 ? 0.685 30.516 25.641 1 94.62 675 PHE A CA 1
ATOM 5447 C C . PHE A 1 675 ? 1.66 30.359 24.484 1 94.62 675 PHE A C 1
ATOM 5449 O O . PHE A 1 675 ? 2.625 31.125 24.375 1 94.62 675 PHE A O 1
ATOM 5456 N N . VAL A 1 676 ? 1.396 29.406 23.672 1 94.81 676 VAL A N 1
ATOM 5457 C CA . VAL A 1 676 ? 2.301 29.094 22.562 1 94.81 676 VAL A CA 1
ATOM 5458 C C . VAL A 1 676 ? 2.408 30.297 21.625 1 94.81 676 VAL A C 1
ATOM 5460 O O . VAL A 1 676 ? 3.506 30.656 21.188 1 94.81 676 VAL A O 1
ATOM 5463 N N . ASN A 1 677 ? 1.314 30.875 21.297 1 93.31 677 ASN A N 1
ATOM 5464 C CA . ASN A 1 677 ? 1.312 32.031 20.391 1 93.31 677 ASN A CA 1
ATOM 5465 C C . ASN A 1 677 ? 2.072 33.219 20.984 1 93.31 677 ASN A C 1
ATOM 5467 O O . ASN A 1 677 ? 2.693 33.969 20.25 1 93.31 677 ASN A O 1
ATOM 5471 N N . ASN A 1 678 ? 2.045 33.312 22.25 1 95.19 678 ASN A N 1
ATOM 5472 C CA . ASN A 1 678 ? 2.672 34.469 22.906 1 95.19 678 ASN A CA 1
ATOM 5473 C C . ASN A 1 678 ? 4.137 34.188 23.234 1 95.19 678 ASN A C 1
ATOM 5475 O O . ASN A 1 678 ? 4.812 35.031 23.812 1 95.19 678 ASN A O 1
ATOM 5479 N N . PHE A 1 679 ? 4.609 33.031 22.938 1 96.19 679 PHE A N 1
ATOM 5480 C CA . PHE A 1 679 ? 6.031 32.719 23.016 1 96.19 679 PHE A CA 1
ATOM 5481 C C . PHE A 1 679 ? 6.73 33.031 21.703 1 96.19 679 PHE A C 1
ATOM 5483 O O . PHE A 1 679 ? 7.961 32.969 21.609 1 96.19 679 PHE A O 1
ATOM 5490 N N . GLY A 1 680 ? 6.016 33.438 20.703 1 94.62 680 GLY A N 1
ATOM 5491 C CA . GLY A 1 680 ? 6.586 33.719 19.406 1 94.62 680 GLY A CA 1
ATOM 5492 C C . GLY A 1 680 ? 6.84 32.5 18.562 1 94.62 680 GLY A C 1
ATOM 5493 O O . GLY A 1 680 ? 7.391 31.5 19.047 1 94.62 680 GLY A O 1
ATOM 5494 N N . LYS A 1 681 ? 6.438 32.531 17.375 1 94.56 681 LYS A N 1
ATOM 5495 C CA . LYS A 1 681 ? 6.676 31.422 16.453 1 94.56 681 LYS A CA 1
ATOM 5496 C C . LYS A 1 681 ? 8.164 31.234 16.172 1 94.56 681 LYS A C 1
ATOM 5498 O O . LYS A 1 681 ? 8.875 32.219 15.898 1 94.56 681 LYS A O 1
ATOM 5503 N N . PRO A 1 682 ? 8.633 30.031 16.344 1 95.44 682 PRO A N 1
ATOM 5504 C CA . PRO A 1 682 ? 10.062 29.812 16.125 1 95.44 682 PRO A CA 1
ATOM 5505 C C . PRO A 1 682 ? 10.492 30.109 14.695 1 95.44 682 PRO A C 1
ATOM 5507 O O . PRO A 1 682 ? 9.75 29.828 13.75 1 95.44 682 PRO A O 1
ATOM 5510 N N . ALA A 1 683 ? 11.633 30.703 14.523 1 96.31 683 ALA A N 1
ATOM 5511 C CA . ALA A 1 683 ? 12.273 31 13.25 1 96.31 683 ALA A CA 1
ATOM 5512 C C . ALA A 1 683 ? 13.781 30.797 13.328 1 96.31 683 ALA A C 1
ATOM 5514 O O . ALA A 1 683 ? 14.336 30.656 14.414 1 96.31 683 ALA A O 1
ATOM 5515 N N . MET A 1 684 ? 14.438 30.781 12.242 1 95.12 684 MET A N 1
ATOM 5516 C CA . MET A 1 684 ? 15.875 30.547 12.211 1 95.12 684 MET A CA 1
ATOM 5517 C C . MET A 1 684 ? 16.625 31.625 12.977 1 95.12 684 MET A C 1
ATOM 5519 O O . MET A 1 684 ? 17.672 31.359 13.578 1 95.12 684 MET A O 1
ATOM 5523 N N . CYS A 1 685 ? 16.109 32.844 12.992 1 96.62 685 CYS A N 1
ATOM 5524 C CA . CYS A 1 685 ? 16.781 33.938 13.648 1 96.62 685 CYS A CA 1
ATOM 5525 C C . CYS A 1 685 ? 16.766 33.781 15.164 1 96.62 685 CYS A C 1
ATOM 5527 O O . CYS A 1 685 ? 17.641 34.312 15.859 1 96.62 685 CYS A O 1
ATOM 5529 N N . PHE A 1 686 ? 15.742 33.125 15.688 1 95.44 686 PHE A N 1
ATOM 5530 C CA . PHE A 1 686 ? 15.617 32.906 17.125 1 95.44 686 PHE A CA 1
ATOM 5531 C C . PHE A 1 686 ? 16.562 31.812 17.594 1 95.44 686 PHE A C 1
ATOM 5533 O O . PHE A 1 686 ? 17.047 31.844 18.734 1 95.44 686 PHE A O 1
ATOM 5540 N N . GLY A 1 687 ? 16.797 30.812 16.719 1 92.56 687 GLY A N 1
ATOM 5541 C CA . GLY A 1 687 ? 17.641 29.688 17.094 1 92.56 687 GLY A CA 1
ATOM 5542 C C . GLY A 1 687 ? 16.922 28.625 17.906 1 92.56 687 GLY A C 1
ATOM 5543 O O . GLY A 1 687 ? 15.781 28.828 18.312 1 92.56 687 GLY A O 1
ATOM 5544 N N . ARG A 1 688 ? 17.578 27.516 18.297 1 92.31 688 ARG A N 1
ATOM 5545 C CA . ARG A 1 688 ? 17.031 26.391 19.031 1 92.31 688 ARG A CA 1
ATOM 5546 C C . ARG A 1 688 ? 16.781 26.75 20.5 1 92.31 688 ARG A C 1
ATOM 5548 O O . ARG A 1 688 ? 15.906 26.172 21.141 1 92.31 688 ARG A O 1
ATOM 5555 N N . GLU A 1 689 ? 17.594 27.625 20.906 1 92.12 689 GLU A N 1
ATOM 5556 C CA . GLU A 1 689 ? 17.5 28.016 22.297 1 92.12 689 GLU A CA 1
ATOM 5557 C C . GLU A 1 689 ? 16.125 28.594 22.609 1 92.12 689 GLU A C 1
ATOM 5559 O O . GLU A 1 689 ? 15.609 28.438 23.719 1 92.12 689 GLU A O 1
ATOM 5564 N N . HIS A 1 690 ? 15.625 29.312 21.625 1 95.5 690 HIS A N 1
ATOM 5565 C CA . HIS A 1 690 ? 14.289 29.875 21.812 1 95.5 690 HIS A CA 1
ATOM 5566 C C . HIS A 1 690 ? 13.25 28.766 21.984 1 95.5 690 HIS A C 1
ATOM 5568 O O . HIS A 1 690 ? 12.352 28.891 22.828 1 95.5 690 HIS A O 1
ATOM 5574 N N . ILE A 1 691 ? 13.352 27.703 21.234 1 95.5 691 ILE A N 1
ATOM 5575 C CA . ILE A 1 691 ? 12.43 26.562 21.312 1 95.5 691 ILE A CA 1
ATOM 5576 C C . ILE A 1 691 ? 12.586 25.875 22.672 1 95.5 691 ILE A C 1
ATOM 5578 O O . ILE A 1 691 ? 11.594 25.547 23.328 1 95.5 691 ILE A O 1
ATOM 5582 N N . GLU A 1 692 ? 13.773 25.656 23.094 1 93.69 692 GLU A N 1
ATOM 5583 C CA . GLU A 1 692 ? 14.039 25.016 24.375 1 93.69 692 GLU A CA 1
ATOM 5584 C C . GLU A 1 692 ? 13.484 25.844 25.531 1 93.69 692 GLU A C 1
ATOM 5586 O O . GLU A 1 692 ? 12.969 25.281 26.516 1 93.69 692 GLU A O 1
ATOM 5591 N N . MET A 1 693 ? 13.617 27.141 25.375 1 95.62 693 MET A N 1
ATOM 5592 C CA . MET A 1 693 ? 13.047 28.031 26.391 1 95.62 693 MET A CA 1
ATOM 5593 C C . MET A 1 693 ? 11.531 27.906 26.438 1 95.62 693 MET A C 1
ATOM 5595 O O . MET A 1 693 ? 10.938 27.828 27.516 1 95.62 693 MET A O 1
ATOM 5599 N N . ALA A 1 694 ? 10.961 27.875 25.25 1 96.88 694 ALA A N 1
ATOM 5600 C CA . ALA A 1 694 ? 9.508 27.75 25.172 1 96.88 694 ALA A CA 1
ATOM 5601 C C . ALA A 1 694 ? 9.023 26.438 25.75 1 96.88 694 ALA A C 1
ATOM 5603 O O . ALA A 1 694 ? 8.086 26.406 26.547 1 96.88 694 ALA A O 1
ATOM 5604 N N . ILE A 1 695 ? 9.68 25.281 25.422 1 96.12 695 ILE A N 1
ATOM 5605 C CA . ILE A 1 695 ? 9.266 23.953 25.859 1 96.12 695 ILE A CA 1
ATOM 5606 C C . ILE A 1 695 ? 9.492 23.812 27.359 1 96.12 695 ILE A C 1
ATOM 5608 O O . ILE A 1 695 ? 8.672 23.219 28.062 1 96.12 695 ILE A O 1
ATOM 5612 N N . SER A 1 696 ? 10.578 24.359 27.844 1 95.69 696 SER A N 1
ATOM 5613 C CA . SER A 1 696 ? 10.859 24.312 29.266 1 95.69 696 SER A CA 1
ATOM 5614 C C . SER A 1 696 ? 9.828 25.109 30.062 1 95.69 696 SER A C 1
ATOM 5616 O O . SER A 1 696 ? 9.453 24.719 31.172 1 95.69 696 SER A O 1
ATOM 5618 N N . THR A 1 697 ? 9.422 26.234 29.516 1 97.06 697 THR A N 1
ATOM 5619 C CA . THR A 1 697 ? 8.406 27.047 30.172 1 97.06 697 THR A CA 1
ATOM 5620 C C . THR A 1 697 ? 7.062 26.328 30.188 1 97.06 697 THR A C 1
ATOM 5622 O O . THR A 1 697 ? 6.348 26.359 31.188 1 97.06 697 THR A O 1
ATOM 5625 N N . LEU A 1 698 ? 6.715 25.688 29.078 1 96 698 LEU A N 1
ATOM 5626 C CA . LEU A 1 698 ? 5.473 24.922 29.031 1 96 698 LEU A CA 1
ATOM 5627 C C . LEU A 1 698 ? 5.488 23.797 30.062 1 96 698 LEU A C 1
ATOM 5629 O O . LEU A 1 698 ? 4.473 23.516 30.703 1 96 698 LEU A O 1
ATOM 5633 N N . GLN A 1 699 ? 6.617 23.141 30.172 1 94.12 699 GLN A N 1
ATOM 5634 C CA . GLN A 1 699 ? 6.773 22.109 31.188 1 94.12 699 GLN A CA 1
ATOM 5635 C C . GLN A 1 699 ? 6.57 22.656 32.594 1 94.12 699 GLN A C 1
ATOM 5637 O O . GLN A 1 699 ? 5.891 22.047 33.406 1 94.12 699 GLN A O 1
ATOM 5642 N N . ARG A 1 700 ? 7.113 23.766 32.812 1 94.19 700 ARG A N 1
ATOM 5643 C CA . ARG A 1 700 ? 6.984 24.391 34.125 1 94.19 700 ARG A CA 1
ATOM 5644 C C . ARG A 1 700 ? 5.531 24.75 34.406 1 94.19 700 ARG A C 1
ATOM 5646 O O . ARG A 1 700 ? 5.055 24.562 35.531 1 94.19 700 ARG A O 1
ATOM 5653 N N . ILE A 1 701 ? 4.875 25.328 33.406 1 95.06 701 ILE A N 1
ATOM 5654 C CA . ILE A 1 701 ? 3.477 25.719 33.562 1 95.06 701 ILE A CA 1
ATOM 5655 C C . ILE A 1 701 ? 2.646 24.5 33.969 1 95.06 701 ILE A C 1
ATOM 5657 O O . ILE A 1 701 ? 1.86 24.562 34.906 1 95.06 701 ILE A O 1
ATOM 5661 N N . GLU A 1 702 ? 2.793 23.438 33.25 1 92.94 702 GLU A N 1
ATOM 5662 C CA . GLU A 1 702 ? 2.025 22.234 33.531 1 92.94 702 GLU A CA 1
ATOM 5663 C C . GLU A 1 702 ? 2.35 21.672 34.906 1 92.94 702 GLU A C 1
ATOM 5665 O O . GLU A 1 702 ? 1.456 21.234 35.625 1 92.94 702 GLU A O 1
ATOM 5670 N N . ASN A 1 703 ? 3.611 21.703 35.312 1 90.38 703 ASN A N 1
ATOM 5671 C CA . ASN A 1 703 ? 4.023 21.234 36.625 1 90.38 703 ASN A CA 1
ATOM 5672 C C . ASN A 1 703 ? 3.4 22.078 37.75 1 90.38 703 ASN A C 1
ATOM 5674 O O . ASN A 1 703 ? 2.982 21.531 38.781 1 90.38 703 ASN A O 1
ATOM 5678 N N . GLU A 1 704 ? 3.354 23.344 37.469 1 91.12 704 GLU A N 1
ATOM 5679 C CA . GLU A 1 704 ? 2.807 24.25 38.469 1 91.12 704 GLU A CA 1
ATOM 5680 C C . GLU A 1 704 ? 1.294 24.094 38.594 1 91.12 704 GLU A C 1
ATOM 5682 O O . GLU A 1 704 ? 0.731 24.266 39.688 1 91.12 704 GLU A O 1
ATOM 5687 N N . LEU A 1 705 ? 0.693 23.859 37.562 1 91.94 705 LEU A N 1
ATOM 5688 C CA . LEU A 1 705 ? -0.757 23.703 37.562 1 91.94 705 LEU A CA 1
ATOM 5689 C C . LEU A 1 705 ? -1.166 22.453 38.312 1 91.94 705 LEU A C 1
ATOM 5691 O O . LEU A 1 705 ? -2.195 22.438 39 1 91.94 705 LEU A O 1
ATOM 5695 N N . PHE A 1 706 ? -0.406 21.391 38.219 1 88.38 706 PHE A N 1
ATOM 5696 C CA . PHE A 1 706 ? -0.891 20.109 38.719 1 88.38 706 PHE A CA 1
ATOM 5697 C C . PHE A 1 706 ? 0.003 19.609 39.844 1 88.38 706 PHE A C 1
ATOM 5699 O O . PHE A 1 706 ? -0.366 18.688 40.594 1 88.38 706 PHE A O 1
ATOM 5706 N N . MET A 1 707 ? 1.264 20.031 39.938 1 72.94 707 MET A N 1
ATOM 5707 C CA . MET A 1 707 ? 2.121 19.531 41 1 72.94 707 MET A CA 1
ATOM 5708 C C . MET A 1 707 ? 1.649 20.031 42.375 1 72.94 707 MET A C 1
ATOM 5710 O O . MET A 1 707 ? 1.599 21.25 42.594 1 72.94 707 MET A O 1
ATOM 5714 N N . SER A 1 708 ? 0.416 19.953 42.688 1 58.06 708 SER A N 1
ATOM 5715 C CA . SER A 1 708 ? -0.072 20.359 44 1 58.06 708 SER A CA 1
ATOM 5716 C C . SER A 1 708 ? 0.909 19.969 45.094 1 58.06 708 SER A C 1
ATOM 5718 O O . SER A 1 708 ? 1.595 18.953 45 1 58.06 708 SER A O 1
ATOM 5720 N N . PRO A 1 709 ? 1.17 20.953 45.969 1 47.25 709 PRO A N 1
ATOM 5721 C CA . PRO A 1 709 ? 1.945 20.734 47.188 1 47.25 709 PRO A CA 1
ATOM 5722 C C . PRO A 1 709 ? 1.657 19.375 47.844 1 47.25 709 PRO A C 1
ATOM 5724 O O . PRO A 1 709 ? 0.597 18.797 47.594 1 47.25 709 PRO A O 1
ATOM 5727 N N . SER A 1 710 ? 2.709 18.844 48.375 1 42.5 710 SER A N 1
ATOM 5728 C CA . SER A 1 710 ? 2.818 17.625 49.188 1 42.5 710 SER A CA 1
ATOM 5729 C C . SER A 1 710 ? 1.612 17.453 50.094 1 42.5 710 SER A C 1
ATOM 5731 O O . SER A 1 710 ? 1.714 16.844 51.156 1 42.5 710 SER A O 1
ATOM 5733 N N . ASN A 1 711 ? 0.765 18.469 50.281 1 37.47 711 ASN A N 1
ATOM 5734 C CA . ASN A 1 711 ? 0.034 18.188 51.5 1 37.47 711 ASN A CA 1
ATOM 5735 C C . ASN A 1 711 ? -0.5 16.766 51.531 1 37.47 711 ASN A C 1
ATOM 5737 O O . ASN A 1 711 ? 0.025 15.914 52.25 1 37.47 711 ASN A O 1
ATOM 5741 N N . ALA A 1 712 ? -1.988 16.594 51.906 1 35.91 712 ALA A N 1
ATOM 5742 C CA . ALA A 1 712 ? -2.58 15.773 52.969 1 35.91 712 ALA A CA 1
ATOM 5743 C C . ALA A 1 712 ? -2.551 14.297 52.594 1 35.91 712 ALA A C 1
ATOM 5745 O O . ALA A 1 712 ? -2.096 13.461 53.375 1 35.91 712 ALA A O 1
ATOM 5746 N N . TYR A 1 713 ? -3.822 13.586 52 1 35.81 713 TYR A N 1
ATOM 5747 C CA . TYR A 1 713 ? -4.117 12.18 52.281 1 35.81 713 TYR A CA 1
ATOM 5748 C C . TYR A 1 713 ? -3.295 11.258 51.406 1 35.81 713 TYR A C 1
ATOM 5750 O O . TYR A 1 713 ? -3.109 11.539 50.219 1 35.81 713 TYR A O 1
ATOM 5758 N N . ALA A 1 714 ? -2.484 10.312 51.875 1 41.69 714 ALA A N 1
ATOM 5759 C CA . ALA A 1 714 ? -1.666 9.156 51.531 1 41.69 714 ALA A CA 1
ATOM 5760 C C . ALA A 1 714 ? -2.184 8.492 50.25 1 41.69 714 ALA A C 1
ATOM 5762 O O . ALA A 1 714 ? -1.427 7.836 49.531 1 41.69 714 ALA A O 1
ATOM 5763 N N . SER A 1 715 ? -3.494 8.25 50 1 45.41 715 SER A N 1
ATOM 5764 C CA . SER A 1 715 ? -4.066 7.254 49.125 1 45.41 715 SER A CA 1
ATOM 5765 C C . SER A 1 715 ? -4.246 7.816 47.719 1 45.41 715 SER A C 1
ATOM 5767 O O . SER A 1 715 ? -4.762 7.129 46.812 1 45.41 715 SER A O 1
ATOM 5769 N N . THR A 1 716 ? -4.141 9.141 47.375 1 50.78 716 THR A N 1
ATOM 5770 C CA . THR A 1 716 ? -4.547 9.578 46.062 1 50.78 716 THR A CA 1
ATOM 5771 C C . THR A 1 716 ? -3.359 9.586 45.094 1 50.78 716 THR A C 1
ATOM 5773 O O . THR A 1 716 ? -2.287 10.086 45.438 1 50.78 716 THR A O 1
ATOM 5776 N N . PRO A 1 717 ? -3.385 8.867 44 1 61.34 717 PRO A N 1
ATOM 5777 C CA . PRO A 1 717 ? -2.322 8.773 43 1 61.34 717 PRO A CA 1
ATOM 5778 C C . PRO A 1 717 ? -1.79 10.141 42.562 1 61.34 717 PRO A C 1
ATOM 5780 O O . PRO A 1 717 ? -2.551 11.109 42.5 1 61.34 717 PRO A O 1
ATOM 5783 N N . ARG A 1 718 ? -0.531 10.438 42.688 1 65.94 718 ARG A N 1
ATOM 5784 C CA . ARG A 1 718 ? 0.194 11.664 42.375 1 65.94 718 ARG A CA 1
ATOM 5785 C C . ARG A 1 718 ? -0.129 12.141 40.969 1 65.94 718 ARG A C 1
ATOM 5787 O O . ARG A 1 718 ? -0.087 11.359 40.031 1 65.94 718 ARG A O 1
ATOM 5794 N N . ILE A 1 719 ? -0.758 13.406 40.75 1 78.25 719 ILE A N 1
ATOM 5795 C CA . ILE A 1 719 ? -1.091 14.016 39.469 1 78.25 719 ILE A CA 1
ATOM 5796 C C . ILE A 1 719 ? 0.084 14.859 38.969 1 78.25 719 ILE A C 1
ATOM 5798 O O . ILE A 1 719 ? 0.539 15.766 39.688 1 78.25 719 ILE A O 1
ATOM 5802 N N . HIS A 1 720 ? 0.642 14.484 37.906 1 80.06 720 HIS A N 1
ATOM 5803 C CA . HIS A 1 720 ? 1.821 15.18 37.406 1 80.06 720 HIS A CA 1
ATOM 5804 C C . HIS A 1 720 ? 1.497 15.977 36.125 1 80.06 720 HIS A C 1
ATOM 5806 O O . HIS A 1 720 ? 2.248 16.875 35.75 1 80.06 720 HIS A O 1
ATOM 5812 N N . ASN A 1 721 ? 0.411 15.648 35.531 1 90.81 721 ASN A N 1
ATOM 5813 C CA . ASN A 1 721 ? 0.111 16.281 34.25 1 90.81 721 ASN A CA 1
ATOM 5814 C C . ASN A 1 721 ? -1.39 16.312 33.969 1 90.81 721 ASN A C 1
ATOM 5816 O O . ASN A 1 721 ? -2.186 15.891 34.812 1 90.81 721 ASN A O 1
ATOM 5820 N N . ALA A 1 722 ? -1.76 16.891 32.906 1 93 722 ALA A N 1
ATOM 5821 C CA . ALA A 1 722 ? -3.162 17.078 32.562 1 93 722 ALA A CA 1
ATOM 5822 C C . ALA A 1 722 ? -3.881 15.75 32.375 1 93 722 ALA A C 1
ATOM 5824 O O . ALA A 1 722 ? -5.039 15.609 32.781 1 93 722 ALA A O 1
ATOM 5825 N N . ILE A 1 723 ? -3.248 14.734 31.828 1 93.12 723 ILE A N 1
ATOM 5826 C CA . ILE A 1 723 ? -3.881 13.445 31.562 1 93.12 723 ILE A CA 1
ATOM 5827 C C . ILE A 1 723 ? -4.129 12.719 32.875 1 93.12 723 ILE A C 1
ATOM 5829 O O . ILE A 1 723 ? -5.152 12.055 33.062 1 93.12 723 ILE A O 1
ATOM 5833 N N . ASP A 1 724 ? -3.201 12.789 33.812 1 91.88 724 ASP A N 1
ATOM 5834 C CA . ASP A 1 724 ? -3.396 12.195 35.156 1 91.88 724 ASP A CA 1
ATOM 5835 C C . ASP A 1 724 ? -4.605 12.805 35.844 1 91.88 724 ASP A C 1
ATOM 5837 O O . ASP A 1 724 ? -5.383 12.094 36.5 1 91.88 724 ASP A O 1
ATOM 5841 N N . TYR A 1 725 ? -4.668 14.094 35.719 1 92.69 725 TYR A N 1
ATOM 5842 C CA . TYR A 1 725 ? -5.805 14.789 36.312 1 92.69 725 TYR A CA 1
ATOM 5843 C C . TYR A 1 725 ? -7.117 14.32 35.688 1 92.69 725 TYR A C 1
ATOM 5845 O O . TYR A 1 725 ? -8.062 13.984 36.406 1 92.69 725 TYR A O 1
ATOM 5853 N N . LEU A 1 726 ? -7.191 14.344 34.375 1 94.38 726 LEU A N 1
ATOM 5854 C CA . LEU A 1 726 ? -8.414 13.922 33.688 1 94.38 726 LEU A CA 1
ATOM 5855 C C . LEU A 1 726 ? -8.742 12.469 34 1 94.38 726 LEU A C 1
ATOM 5857 O O . LEU A 1 726 ? -9.914 12.117 34.156 1 94.38 726 LEU A O 1
ATOM 5861 N N . ARG A 1 727 ? -7.742 11.633 34.094 1 93 727 ARG A N 1
ATOM 5862 C CA . ARG A 1 727 ? -7.941 10.227 34.438 1 93 727 ARG A CA 1
ATOM 5863 C C . ARG A 1 727 ? -8.586 10.094 35.812 1 93 727 ARG A C 1
ATOM 5865 O O . ARG A 1 727 ? -9.477 9.258 36 1 93 727 ARG A O 1
ATOM 5872 N N . LEU A 1 728 ? -8.133 10.852 36.719 1 91.62 728 LEU A N 1
ATOM 5873 C CA . LEU A 1 728 ? -8.68 10.828 38.062 1 91.62 728 LEU A CA 1
ATOM 5874 C C . LEU A 1 728 ? -10.125 11.305 38.062 1 91.62 728 LEU A C 1
ATOM 5876 O O . LEU A 1 728 ? -10.984 10.688 38.688 1 91.62 728 LEU A O 1
ATOM 5880 N N . VAL A 1 729 ? -10.383 12.43 37.406 1 94 729 VAL A N 1
ATOM 5881 C CA . VAL A 1 729 ? -11.727 12.992 37.375 1 94 729 VAL A CA 1
ATOM 5882 C C . VAL A 1 729 ? -12.68 12 36.719 1 94 729 VAL A C 1
ATOM 5884 O O . VAL A 1 729 ? -13.812 11.812 37.188 1 94 729 VAL A O 1
ATOM 5887 N N . ILE A 1 730 ? -12.25 11.398 35.656 1 95.44 730 ILE A N 1
ATOM 5888 C CA . ILE A 1 730 ? -13.07 10.445 34.938 1 95.44 730 ILE A CA 1
ATOM 5889 C C . ILE A 1 730 ? -13.344 9.219 35.812 1 95.44 730 ILE A C 1
ATOM 5891 O O . ILE A 1 730 ? -14.469 8.703 35.812 1 95.44 730 ILE A O 1
ATOM 5895 N N . ALA A 1 731 ? -12.344 8.742 36.5 1 94.25 731 ALA A N 1
ATOM 5896 C CA . ALA A 1 731 ? -12.523 7.598 37.406 1 94.25 731 ALA A CA 1
ATOM 5897 C C . ALA A 1 731 ? -13.531 7.922 38.5 1 94.25 731 ALA A C 1
ATOM 5899 O O . ALA A 1 731 ? -14.352 7.074 38.875 1 94.25 731 ALA A O 1
ATOM 5900 N N . GLN A 1 732 ? -13.5 9.094 38.969 1 92.44 732 GLN A N 1
ATOM 5901 C CA . GLN A 1 732 ? -14.375 9.508 40.062 1 92.44 732 GLN A CA 1
ATOM 5902 C C . GLN A 1 732 ? -15.797 9.742 39.594 1 92.44 732 GLN A C 1
ATOM 5904 O O . GLN A 1 732 ? -16.766 9.32 40.25 1 92.44 732 GLN A O 1
ATOM 5909 N N . ARG A 1 733 ? -15.891 10.375 38.469 1 93.25 733 ARG A N 1
ATOM 5910 C CA . ARG A 1 733 ? -17.203 10.805 38 1 93.25 733 ARG A CA 1
ATOM 5911 C C . ARG A 1 733 ? -17.891 9.703 37.219 1 93.25 733 ARG A C 1
ATOM 5913 O O . ARG A 1 733 ? -19.125 9.57 37.25 1 93.25 733 ARG A O 1
ATOM 5920 N N . PHE A 1 734 ? -17.156 8.898 36.469 1 94.31 734 PHE A N 1
ATOM 5921 C CA . PHE A 1 734 ? -17.766 7.961 35.562 1 94.31 734 PHE A CA 1
ATOM 5922 C C . PHE A 1 734 ? -17.359 6.527 35.875 1 94.31 734 PHE A C 1
ATOM 5924 O O . PHE A 1 734 ? -17.844 5.582 35.25 1 94.31 734 PHE A O 1
ATOM 5931 N N . ASN A 1 735 ? -16.484 6.254 36.781 1 93.81 735 ASN A N 1
ATOM 5932 C CA . ASN A 1 735 ? -16.016 4.938 37.188 1 93.81 735 ASN A CA 1
ATOM 5933 C C . ASN A 1 735 ? -15.328 4.191 36.062 1 93.81 735 ASN A C 1
ATOM 5935 O O . ASN A 1 735 ? -15.609 3.014 35.812 1 93.81 735 ASN A O 1
ATOM 5939 N N . VAL A 1 736 ? -14.641 4.863 35.219 1 94.19 736 VAL A N 1
ATOM 5940 C CA . VAL A 1 736 ? -13.828 4.293 34.156 1 94.19 736 VAL A CA 1
ATOM 5941 C C . VAL A 1 736 ? -12.352 4.363 34.531 1 94.19 736 VAL A C 1
ATOM 5943 O O . VAL A 1 736 ? -11.844 5.434 34.875 1 94.19 736 VAL A O 1
ATOM 5946 N N . HIS A 1 737 ? -11.734 3.129 34.406 1 91.94 737 HIS A N 1
ATOM 5947 C CA . HIS A 1 737 ? -10.352 3.047 34.875 1 91.94 737 HIS A CA 1
ATOM 5948 C C . HIS A 1 737 ? -9.422 2.572 33.75 1 91.94 737 HIS A C 1
ATOM 5950 O O . HIS A 1 737 ? -9.891 2.09 32.719 1 91.94 737 HIS A O 1
ATOM 5956 N N . ASN A 1 738 ? -8.156 2.836 33.938 1 88 738 ASN A N 1
ATOM 5957 C CA . ASN A 1 738 ? -7.062 2.322 33.125 1 88 738 ASN A CA 1
ATOM 5958 C C . ASN A 1 738 ? -7.203 2.738 31.672 1 88 738 ASN A C 1
ATOM 5960 O O . ASN A 1 738 ? -7.062 1.911 30.781 1 88 738 ASN A O 1
ATOM 5964 N N . LEU A 1 739 ? -7.594 3.965 31.469 1 93.12 739 LEU A N 1
ATOM 5965 C CA . LEU A 1 739 ? -7.617 4.492 30.109 1 93.12 739 LEU A CA 1
ATOM 5966 C C . LEU A 1 739 ? -6.203 4.691 29.578 1 93.12 739 LEU A C 1
ATOM 5968 O O . LEU A 1 739 ? -5.355 5.27 30.266 1 93.12 739 LEU A O 1
ATOM 5972 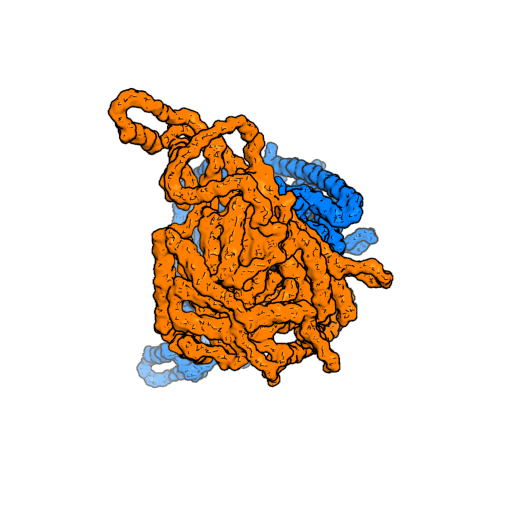N N . PRO A 1 740 ? -5.941 4.188 28.406 1 93.31 740 PRO A N 1
ATOM 5973 C CA . PRO A 1 740 ? -4.621 4.449 27.828 1 93.31 740 PRO A CA 1
ATOM 5974 C C . PRO A 1 740 ? -4.391 5.93 27.531 1 93.31 740 PRO A C 1
ATOM 5976 O O . PRO A 1 740 ? -5.348 6.691 27.375 1 93.31 740 PRO A O 1
ATOM 5979 N N . ASP A 1 741 ? -3.156 6.367 27.438 1 93.25 741 ASP A N 1
ATOM 5980 C CA . ASP A 1 741 ? -2.793 7.762 27.219 1 93.25 741 ASP A CA 1
ATOM 5981 C C . ASP A 1 741 ? -3.316 8.258 25.875 1 93.25 741 ASP A C 1
ATOM 5983 O O . ASP A 1 741 ? -3.699 9.422 25.734 1 93.25 741 ASP A O 1
ATOM 5987 N N . GLY A 1 742 ? -3.305 7.359 24.891 1 94.25 742 GLY A N 1
ATOM 5988 C CA . GLY A 1 742 ? -3.703 7.742 23.547 1 94.25 742 GLY A CA 1
ATOM 5989 C C . GLY A 1 742 ? -5.145 8.211 23.453 1 94.25 742 GLY A C 1
ATOM 5990 O O . GLY A 1 742 ? -5.496 8.992 22.578 1 94.25 742 GLY A O 1
ATOM 5991 N N . VAL A 1 743 ? -6.016 7.828 24.422 1 96.5 743 VAL A N 1
ATOM 5992 C CA . VAL A 1 743 ? -7.43 8.188 24.422 1 96.5 743 VAL A CA 1
ATOM 5993 C C . VAL A 1 743 ? -7.578 9.703 24.609 1 96.5 743 VAL A C 1
ATOM 5995 O O . VAL A 1 743 ? -8.477 10.312 24.031 1 96.5 743 VAL A O 1
ATOM 5998 N N . PHE A 1 744 ? -6.707 10.25 25.344 1 96.75 744 PHE A N 1
ATOM 5999 C CA . PHE A 1 744 ? -6.816 11.672 25.672 1 96.75 744 PHE A CA 1
ATOM 6000 C C . PHE A 1 744 ? -6.395 12.531 24.484 1 96.75 744 PHE A C 1
ATOM 6002 O O . PHE A 1 744 ? -6.98 13.594 24.25 1 96.75 744 PHE A O 1
ATOM 6009 N N . TYR A 1 745 ? -5.449 12.062 23.719 1 96.81 745 TYR A N 1
ATOM 6010 C CA . TYR A 1 745 ? -4.879 12.914 22.672 1 96.81 745 TYR A CA 1
ATOM 6011 C C . TYR A 1 745 ? -5.473 12.578 21.312 1 96.81 745 TYR A C 1
ATOM 6013 O O . TYR A 1 745 ? -5.328 13.344 20.359 1 96.81 745 TYR A O 1
ATOM 6021 N N . PHE A 1 746 ? -6.133 11.398 21.188 1 96.19 746 PHE A N 1
ATOM 6022 C CA . PHE A 1 746 ? -6.742 11.023 19.906 1 96.19 746 PHE A CA 1
ATOM 6023 C C . PHE A 1 746 ? -7.91 11.945 19.578 1 96.19 746 PHE A C 1
ATOM 6025 O O . PHE A 1 746 ? -8.516 12.539 20.469 1 96.19 746 PHE A O 1
ATOM 6032 N N . PRO A 1 747 ? -8.234 12.109 18.266 1 93.69 747 PRO A N 1
ATOM 6033 C CA . PRO A 1 747 ? -9.336 12.984 17.859 1 93.69 747 PRO A CA 1
ATOM 6034 C C . PRO A 1 747 ? -10.703 12.438 18.25 1 93.69 747 PRO A C 1
ATOM 6036 O O . PRO A 1 747 ? -10.859 11.227 18.422 1 93.69 747 PRO A O 1
ATOM 6039 N N . VAL A 1 748 ? -11.633 13.258 18.375 1 91.12 748 VAL A N 1
ATOM 6040 C CA . VAL A 1 748 ? -12.969 12.898 18.812 1 91.12 748 VAL A CA 1
ATOM 6041 C C . VAL A 1 748 ? -13.641 12.016 17.766 1 91.12 748 VAL A C 1
ATOM 6043 O O . VAL A 1 748 ? -14.523 11.211 18.078 1 91.12 748 VAL A O 1
ATOM 6046 N N . GLU A 1 749 ? -13.242 12.188 16.484 1 88.81 749 GLU A N 1
ATOM 6047 C CA . GLU A 1 749 ? -13.82 11.398 15.406 1 88.81 749 GLU A CA 1
ATOM 6048 C C . GLU A 1 749 ? -13.547 9.914 15.609 1 88.81 749 GLU A C 1
ATOM 6050 O O . GLU A 1 749 ? -14.305 9.07 15.117 1 88.81 749 GLU A O 1
ATOM 6055 N N . LEU A 1 750 ? -12.492 9.594 16.359 1 92.12 750 LEU A N 1
ATOM 6056 C CA . LEU A 1 750 ? -12.141 8.203 16.609 1 92.12 750 LEU A CA 1
ATOM 6057 C C . LEU A 1 750 ? -12.508 7.789 18.031 1 92.12 750 LEU A C 1
ATOM 6059 O O . LEU A 1 750 ? -12.148 6.699 18.469 1 92.12 750 LEU A O 1
ATOM 6063 N N . GLY A 1 751 ? -13.133 8.711 18.703 1 92 751 GLY A N 1
ATOM 6064 C CA . GLY A 1 751 ? -13.57 8.414 20.062 1 92 751 GLY A CA 1
ATOM 6065 C C . GLY A 1 751 ? -12.617 8.93 21.125 1 92 751 GLY A C 1
ATOM 6066 O O . GLY A 1 751 ? -12.766 8.609 22.297 1 92 751 GLY A O 1
ATOM 6067 N N . GLY A 1 752 ? -11.617 9.695 20.75 1 94.19 752 GLY A N 1
ATOM 6068 C CA . GLY A 1 752 ? -10.703 10.305 21.703 1 94.19 752 GLY A CA 1
ATOM 6069 C C . GLY A 1 752 ? -11.234 11.602 22.297 1 94.19 752 GLY A C 1
ATOM 6070 O O . GLY A 1 752 ? -12.383 11.969 22.062 1 94.19 752 GLY A O 1
ATOM 6071 N N . LEU A 1 753 ? -10.445 12.289 23.125 1 95 753 LEU A N 1
ATOM 6072 C CA . LEU A 1 753 ? -10.906 13.477 23.828 1 95 753 LEU A CA 1
ATOM 6073 C C . LEU A 1 753 ? -10.312 14.742 23.219 1 95 753 LEU A C 1
ATOM 6075 O O . LEU A 1 753 ? -10.688 15.852 23.594 1 95 753 LEU A O 1
ATOM 6079 N N . ASP A 1 754 ? -9.398 14.641 22.281 1 94.44 754 ASP A N 1
ATOM 6080 C CA . ASP A 1 754 ? -8.859 15.734 21.469 1 94.44 754 ASP A CA 1
ATOM 6081 C C . ASP A 1 754 ? -8.086 16.734 22.344 1 94.44 754 ASP A C 1
ATOM 6083 O O . ASP A 1 754 ? -8.211 17.938 22.156 1 94.44 754 ASP A O 1
ATOM 6087 N N . LEU A 1 755 ? -7.457 16.234 23.359 1 96.44 755 LEU A N 1
ATOM 6088 C CA . LEU A 1 755 ? -6.516 17.047 24.125 1 96.44 755 LEU A CA 1
ATOM 6089 C C . LEU A 1 755 ? -5.285 17.375 23.281 1 96.44 755 LEU A C 1
ATOM 6091 O O . LEU A 1 755 ? -4.758 16.516 22.578 1 96.44 755 LEU A O 1
ATOM 6095 N N . ARG A 1 756 ? -4.844 18.641 23.312 1 96.38 756 ARG A N 1
ATOM 6096 C CA . ARG A 1 756 ? -3.717 19.047 22.484 1 96.38 756 ARG A CA 1
ATOM 6097 C C . ARG A 1 756 ? -2.428 19.109 23.297 1 96.38 756 ARG A C 1
ATOM 6099 O O . ARG A 1 756 ? -2.434 19.531 24.453 1 96.38 756 ARG A O 1
ATOM 6106 N N . ASN A 1 757 ? -1.386 18.547 22.688 1 96.12 757 ASN A N 1
ATOM 6107 C CA . ASN A 1 757 ? -0.043 18.656 23.25 1 96.12 757 ASN A CA 1
ATOM 6108 C C . ASN A 1 757 ? 0.794 19.703 22.531 1 96.12 757 ASN A C 1
ATOM 6110 O O . ASN A 1 757 ? 1.3 19.453 21.438 1 96.12 757 ASN A O 1
ATOM 6114 N N . PRO A 1 758 ? 1.002 20.844 23.125 1 95.69 758 PRO A N 1
ATOM 6115 C CA . PRO A 1 758 ? 1.675 21.938 22.438 1 95.69 758 PRO A CA 1
ATOM 6116 C C . PRO A 1 758 ? 3.168 21.688 22.234 1 95.69 758 PRO A C 1
ATOM 6118 O O . PRO A 1 758 ? 3.83 22.422 21.5 1 95.69 758 PRO A O 1
ATOM 6121 N N . LEU A 1 759 ? 3.754 20.688 22.828 1 96.25 759 LEU A N 1
ATOM 6122 C CA . LEU A 1 759 ? 5.184 20.422 22.719 1 96.25 759 LEU A CA 1
ATOM 6123 C C . LEU A 1 759 ? 5.523 19.859 21.344 1 96.25 759 LEU A C 1
ATOM 6125 O O . LEU A 1 759 ? 6.625 20.062 20.844 1 96.25 759 LEU A O 1
ATOM 6129 N N . ILE A 1 760 ? 4.613 19.109 20.766 1 95.62 760 ILE A N 1
ATOM 6130 C CA . ILE A 1 760 ? 4.855 18.328 19.547 1 95.62 760 ILE A CA 1
ATOM 6131 C C . ILE A 1 760 ? 5.242 19.266 18.406 1 95.62 760 ILE A C 1
ATOM 6133 O O . ILE A 1 760 ? 6.25 19.047 17.734 1 95.62 760 ILE A O 1
ATOM 6137 N N . PRO A 1 761 ? 4.539 20.391 18.125 1 95.75 761 PRO A N 1
ATOM 6138 C CA . PRO A 1 761 ? 4.957 21.266 17.031 1 95.75 761 PRO A CA 1
ATOM 6139 C C . PRO A 1 761 ? 6.348 21.859 17.234 1 95.75 761 PRO A C 1
ATOM 6141 O O . PRO A 1 761 ? 7.117 22 16.281 1 95.75 761 PRO A O 1
ATOM 6144 N N . PHE A 1 762 ? 6.68 22.25 18.469 1 96.06 762 PHE A N 1
ATOM 6145 C CA . PHE A 1 762 ? 8 22.781 18.781 1 96.06 762 PHE A CA 1
ATOM 6146 C C . PHE A 1 762 ? 9.086 21.75 18.469 1 96.06 762 PHE A C 1
ATOM 6148 O O . PHE A 1 762 ? 10.117 22.078 17.891 1 96.06 762 PHE A O 1
ATOM 6155 N N . LEU A 1 763 ? 8.789 20.562 18.891 1 94.56 763 LEU A N 1
ATOM 6156 C CA . LEU A 1 763 ? 9.766 19.5 18.703 1 94.56 763 LEU A CA 1
ATOM 6157 C C . LEU A 1 763 ? 9.953 19.188 17.219 1 94.56 763 LEU A C 1
ATOM 6159 O O . LEU A 1 763 ? 11.062 18.891 16.766 1 94.56 763 LEU A O 1
ATOM 6163 N N . ALA A 1 764 ? 8.891 19.188 16.5 1 93.69 764 ALA A N 1
ATOM 6164 C CA . ALA A 1 764 ? 8.953 18.938 15.062 1 93.69 764 ALA A CA 1
ATOM 6165 C C . ALA A 1 764 ? 9.781 20 14.352 1 93.69 764 ALA A C 1
ATOM 6167 O O . ALA A 1 764 ? 10.5 19.703 13.398 1 93.69 764 ALA A O 1
ATOM 6168 N N . ILE A 1 765 ? 9.664 21.281 14.773 1 94.25 765 ILE A N 1
ATOM 6169 C CA . ILE A 1 765 ? 10.414 22.375 14.172 1 94.25 765 ILE A CA 1
ATOM 6170 C C . ILE A 1 765 ? 11.883 22.281 14.586 1 94.25 765 ILE A C 1
ATOM 6172 O O . ILE A 1 765 ? 12.781 22.531 13.773 1 94.25 765 ILE A O 1
ATOM 6176 N N . ARG A 1 766 ? 12.164 21.938 15.797 1 92.75 766 ARG A N 1
ATOM 6177 C CA . ARG A 1 766 ? 13.523 21.812 16.312 1 92.75 766 ARG A CA 1
ATOM 6178 C C . ARG A 1 766 ? 14.344 20.844 15.477 1 92.75 766 ARG A C 1
ATOM 6180 O O . ARG A 1 766 ? 15.547 21.062 15.273 1 92.75 766 ARG A O 1
ATOM 6187 N N . GLU A 1 767 ? 13.641 19.812 15.094 1 88.12 767 GLU A N 1
ATOM 6188 C CA . GLU A 1 767 ? 14.312 18.781 14.289 1 88.12 767 GLU A CA 1
ATOM 6189 C C . GLU A 1 767 ? 14.875 19.391 13.008 1 88.12 767 GLU A C 1
ATOM 6191 O O . GLU A 1 767 ? 15.867 18.891 12.461 1 88.12 767 GLU A O 1
ATOM 6196 N N . ASN A 1 768 ? 14.305 20.438 12.531 1 87.69 768 ASN A N 1
ATOM 6197 C CA . ASN A 1 768 ? 14.688 21.031 11.258 1 87.69 768 ASN A CA 1
ATOM 6198 C C . ASN A 1 768 ? 15.656 22.203 11.461 1 87.69 768 ASN A C 1
ATOM 6200 O O . ASN A 1 768 ? 16.109 22.797 10.484 1 87.69 768 ASN A O 1
ATOM 6204 N N . MET A 1 769 ? 15.984 22.609 12.617 1 89.88 769 MET A N 1
ATOM 6205 C CA . MET A 1 769 ? 16.922 23.688 12.906 1 89.88 769 MET A CA 1
ATOM 6206 C C . MET A 1 769 ? 18.344 23.156 13.07 1 89.88 769 MET A C 1
ATOM 6208 O O . MET A 1 769 ? 18.75 22.828 14.188 1 89.88 769 MET A O 1
ATOM 6212 N N . ARG A 1 770 ? 19.062 23.172 12.055 1 86.69 770 ARG A N 1
ATOM 6213 C CA . ARG A 1 770 ? 20.359 22.484 12.023 1 86.69 770 ARG A CA 1
ATOM 6214 C C . ARG A 1 770 ? 21.5 23.484 11.992 1 86.69 770 ARG A C 1
ATOM 6216 O O . ARG A 1 770 ? 22.672 23.094 11.906 1 86.69 770 ARG A O 1
ATOM 6223 N N . LYS A 1 771 ? 21.219 24.766 11.977 1 88.56 771 LYS A N 1
ATOM 6224 C CA . LYS A 1 771 ? 22.234 25.812 11.953 1 88.56 771 LYS A CA 1
ATOM 6225 C C . LYS A 1 771 ? 21.891 26.953 12.922 1 88.56 771 LYS A C 1
ATOM 6227 O O . LYS A 1 771 ? 20.719 27.328 13.039 1 88.56 771 LYS A O 1
ATOM 6232 N N . THR A 1 772 ? 22.891 27.469 13.625 1 91.69 772 THR A N 1
ATOM 6233 C CA . THR A 1 772 ? 22.672 28.625 14.492 1 91.69 772 THR A CA 1
ATOM 6234 C C . THR A 1 772 ? 22.641 29.922 13.688 1 91.69 772 THR A C 1
ATOM 6236 O O . THR A 1 772 ? 23.188 29.984 12.586 1 91.69 772 THR A O 1
ATOM 6239 N N . PRO A 1 773 ? 21.906 30.969 14.125 1 92.81 773 PRO A N 1
ATOM 6240 C CA . PRO A 1 773 ? 21.891 32.25 13.414 1 92.81 773 PRO A CA 1
ATOM 6241 C C . PRO A 1 773 ? 23.297 32.844 13.234 1 92.81 773 PRO A C 1
ATOM 6243 O O . PRO A 1 773 ? 23.578 33.438 12.195 1 92.81 773 PRO A O 1
ATOM 6246 N N . GLU A 1 774 ? 24.203 32.656 14.156 1 90.38 774 GLU A N 1
ATOM 6247 C CA . GLU A 1 774 ? 25.562 33.156 14.078 1 90.38 774 GLU A CA 1
ATOM 6248 C C . GLU A 1 774 ? 26.359 32.469 12.969 1 90.38 774 GLU A C 1
ATOM 6250 O O . GLU A 1 774 ? 27.094 33.094 12.219 1 90.38 774 GLU A O 1
ATOM 6255 N N . LYS A 1 775 ? 26.141 31.234 12.945 1 90.31 775 LYS A N 1
ATOM 6256 C CA . LYS A 1 775 ? 26.844 30.469 11.922 1 90.31 775 LYS A CA 1
ATOM 6257 C C . LYS A 1 775 ? 26.344 30.828 10.523 1 90.31 775 LYS A C 1
ATOM 6259 O O . LYS A 1 775 ? 27.125 30.812 9.562 1 90.31 775 LYS A O 1
ATOM 6264 N N . THR A 1 776 ? 25.078 31.156 10.414 1 92.25 776 THR A N 1
ATOM 6265 C CA . THR A 1 776 ? 24.516 31.562 9.133 1 92.25 776 THR A CA 1
ATOM 6266 C C . THR A 1 776 ? 25.172 32.844 8.633 1 92.25 776 THR A C 1
ATOM 6268 O O . THR A 1 776 ? 25.531 32.969 7.461 1 92.25 776 THR A O 1
ATOM 6271 N N . LEU A 1 777 ? 25.375 33.844 9.469 1 93.5 777 LEU A N 1
ATOM 6272 C CA . LEU A 1 777 ? 26.016 35.094 9.102 1 93.5 777 LEU A CA 1
ATOM 6273 C C . LEU A 1 777 ? 27.5 34.906 8.844 1 93.5 777 LEU A C 1
ATOM 6275 O O . LEU A 1 777 ? 28.062 35.469 7.91 1 93.5 777 LEU A O 1
ATOM 6279 N N . GLU A 1 778 ? 28.109 34.062 9.672 1 90.75 778 GLU A N 1
ATOM 6280 C CA . GLU A 1 778 ? 29.531 33.781 9.484 1 90.75 778 GLU A CA 1
ATOM 6281 C C . GLU A 1 778 ? 29.797 33.156 8.125 1 90.75 778 GLU A C 1
ATOM 6283 O O . GLU A 1 778 ? 30.766 33.5 7.445 1 90.75 778 GLU A O 1
ATOM 6288 N N . LYS A 1 779 ? 29.016 32.281 7.828 1 90.31 779 LYS A N 1
ATOM 6289 C CA . LYS A 1 779 ? 29.156 31.641 6.531 1 90.31 779 LYS A CA 1
ATOM 6290 C C . LYS A 1 779 ? 29.031 32.656 5.391 1 90.31 779 LYS A C 1
ATOM 6292 O O . LYS A 1 779 ? 29.75 32.531 4.391 1 90.31 779 LYS A O 1
ATOM 6297 N N . ALA A 1 780 ? 28.109 33.594 5.52 1 92.56 780 ALA A N 1
ATOM 6298 C CA . ALA A 1 780 ? 27.922 34.625 4.492 1 92.56 780 ALA A CA 1
ATOM 6299 C C . ALA A 1 780 ? 29.188 35.469 4.336 1 92.56 780 ALA A C 1
ATOM 6301 O O . ALA A 1 780 ? 29.594 35.812 3.217 1 92.56 780 ALA A O 1
ATOM 6302 N N . PHE A 1 781 ? 29.891 35.781 5.355 1 91.62 781 PHE A N 1
ATOM 6303 C CA . PHE A 1 781 ? 31.078 36.625 5.301 1 91.62 781 PHE A CA 1
ATOM 6304 C C . PHE A 1 781 ? 32.281 35.812 4.777 1 91.62 781 PHE A C 1
ATOM 6306 O O . PHE A 1 781 ? 33.125 36.375 4.09 1 91.62 781 PHE A O 1
ATOM 6313 N N . ILE A 1 782 ? 32.25 34.562 5.137 1 91.25 782 ILE A N 1
ATOM 6314 C CA . ILE A 1 782 ? 33.312 33.688 4.59 1 91.25 782 ILE A CA 1
ATOM 6315 C C . ILE A 1 782 ? 33.156 33.594 3.072 1 91.25 782 ILE A C 1
ATOM 6317 O O . ILE A 1 782 ? 34.125 33.625 2.336 1 91.25 782 ILE A O 1
ATOM 6321 N N . GLU A 1 783 ? 31.953 33.531 2.686 1 92.31 783 GLU A N 1
ATOM 6322 C CA . GLU A 1 783 ? 31.688 33.469 1.251 1 92.31 783 GLU A CA 1
ATOM 6323 C C . GLU A 1 783 ? 32.094 34.781 0.573 1 92.31 783 GLU A C 1
ATOM 6325 O O . GLU A 1 783 ? 32.531 34.781 -0.577 1 92.31 783 GLU A O 1
ATOM 6330 N N . ASP A 1 784 ? 31.922 35.938 1.215 1 91.25 784 ASP A N 1
ATOM 6331 C CA . ASP A 1 784 ? 32.344 37.219 0.69 1 91.25 784 ASP A CA 1
ATOM 6332 C C . ASP A 1 784 ? 33.875 37.312 0.586 1 91.25 784 ASP A C 1
ATOM 6334 O O . ASP A 1 784 ? 34.406 37.906 -0.355 1 91.25 784 ASP A O 1
ATOM 6338 N N . GLU A 1 785 ? 34.5 36.75 1.521 1 91.81 785 GLU A N 1
ATOM 6339 C CA . GLU A 1 785 ? 35.938 36.75 1.483 1 91.81 785 GLU A CA 1
ATOM 6340 C C . GLU A 1 785 ? 36.438 35.875 0.328 1 91.81 785 GLU A C 1
ATOM 6342 O O . GLU A 1 785 ? 37.469 36.219 -0.305 1 91.81 785 GLU A O 1
ATOM 6347 N N . LYS A 1 786 ? 35.781 34.844 0.188 1 91.56 786 LYS A N 1
ATOM 6348 C CA . LYS A 1 786 ? 36.125 34 -0.959 1 91.56 786 LYS A CA 1
ATOM 6349 C C . LYS A 1 786 ? 35.906 34.75 -2.27 1 91.56 786 LYS A C 1
ATOM 6351 O O . LYS A 1 786 ? 36.719 34.656 -3.189 1 91.56 786 LYS A O 1
ATOM 6356 N N . ALA A 1 787 ? 34.781 35.469 -2.334 1 90.31 787 ALA A N 1
ATOM 6357 C CA . ALA A 1 787 ? 34.5 36.25 -3.527 1 90.31 787 ALA A CA 1
ATOM 6358 C C . ALA A 1 787 ? 35.562 37.312 -3.73 1 90.31 787 ALA A C 1
ATOM 6360 O O . ALA A 1 787 ? 35.938 37.625 -4.867 1 90.31 787 ALA A O 1
ATOM 6361 N N . TYR A 1 788 ? 36.062 37.969 -2.701 1 91.69 788 TYR A N 1
ATOM 6362 C CA . TYR A 1 788 ? 37.156 38.969 -2.742 1 91.69 788 TYR A CA 1
ATOM 6363 C C . TYR A 1 788 ? 38.438 38.344 -3.295 1 91.69 788 TYR A C 1
ATOM 6365 O O . TYR A 1 788 ? 39.062 38.938 -4.176 1 91.69 788 TYR A O 1
ATOM 6373 N N . SER A 1 789 ? 38.688 37.188 -2.744 1 91.44 789 SER A N 1
ATOM 6374 C CA . SER A 1 789 ? 39.906 36.531 -3.184 1 91.44 789 SER A CA 1
ATOM 6375 C C . SER A 1 789 ? 39.844 36.156 -4.66 1 91.44 789 SER A C 1
ATOM 6377 O O . SER A 1 789 ? 40.812 36.25 -5.383 1 91.44 789 SER A O 1
ATOM 6379 N N . ALA A 1 790 ? 38.719 35.75 -5.004 1 90.62 790 ALA A N 1
ATOM 6380 C CA . ALA A 1 790 ? 38.531 35.375 -6.406 1 90.62 790 ALA A CA 1
ATOM 6381 C C . ALA A 1 790 ? 38.656 36.594 -7.309 1 90.62 790 ALA A C 1
ATOM 6383 O O . ALA A 1 790 ? 39.219 36.531 -8.398 1 90.62 790 ALA A O 1
ATOM 6384 N N . ALA A 1 791 ? 38.062 37.719 -6.887 1 89.5 791 ALA A N 1
ATOM 6385 C CA . ALA A 1 791 ? 38.125 38.969 -7.66 1 89.5 791 ALA A CA 1
ATOM 6386 C C . ALA A 1 791 ? 39.562 39.5 -7.73 1 89.5 791 ALA A C 1
ATOM 6388 O O . ALA A 1 791 ? 40 40.031 -8.766 1 89.5 791 ALA A O 1
ATOM 6389 N N . LYS A 1 792 ? 40.25 39.406 -6.641 1 89.31 792 LYS A N 1
ATOM 6390 C CA . LYS A 1 792 ? 41.656 39.812 -6.594 1 89.31 792 LYS A CA 1
ATOM 6391 C C . LYS A 1 792 ? 42.5 39 -7.559 1 89.31 792 LYS A C 1
ATOM 6393 O O . LYS A 1 792 ? 43.344 39.562 -8.289 1 89.31 792 LYS A O 1
ATOM 6398 N N . GLU A 1 793 ? 42.25 37.719 -7.527 1 88.56 793 GLU A N 1
ATOM 6399 C CA . GLU A 1 793 ? 43 36.844 -8.438 1 88.56 793 GLU A CA 1
ATOM 6400 C C . GLU A 1 793 ? 42.688 37.188 -9.891 1 88.56 793 GLU A C 1
ATOM 6402 O O . GLU A 1 793 ? 43.562 37.156 -10.742 1 88.56 793 GLU A O 1
ATOM 6407 N N . ARG A 1 794 ? 41.5 37.406 -10.148 1 87.31 794 ARG A N 1
ATOM 6408 C CA . ARG A 1 794 ? 41.094 37.75 -11.508 1 87.31 794 ARG A CA 1
ATOM 6409 C C . ARG A 1 794 ? 41.75 39.062 -11.961 1 87.31 794 ARG A C 1
ATOM 6411 O O . ARG A 1 794 ? 42.156 39.188 -13.125 1 87.31 794 ARG A O 1
ATOM 6418 N N . PHE A 1 795 ? 41.781 40.062 -11.125 1 86.44 795 PHE A N 1
ATOM 6419 C CA . PHE A 1 795 ? 42.375 41.344 -11.438 1 86.44 795 PHE A CA 1
ATOM 6420 C C . PHE A 1 795 ? 43.875 41.219 -11.688 1 86.44 795 PHE A C 1
ATOM 6422 O O . PHE A 1 795 ? 44.438 41.844 -12.586 1 86.44 795 PHE A O 1
ATOM 6429 N N . GLU A 1 796 ? 44.469 40.469 -10.914 1 83.56 796 GLU A N 1
ATOM 6430 C CA . GLU A 1 796 ? 45.906 40.25 -11.055 1 83.56 796 GLU A CA 1
ATOM 6431 C C . GLU A 1 796 ? 46.219 39.531 -12.352 1 83.56 796 GLU A C 1
ATOM 6433 O O . GLU A 1 796 ? 47.25 39.812 -12.992 1 83.56 796 GLU A O 1
ATOM 6438 N N . LYS A 1 797 ? 45.375 38.719 -12.734 1 82.69 797 LYS A N 1
ATOM 6439 C CA . LYS A 1 797 ? 45.625 37.906 -13.93 1 82.69 797 LYS A CA 1
ATOM 6440 C C . LYS A 1 797 ? 45.25 38.688 -15.188 1 82.69 797 LYS A C 1
ATOM 6442 O O . LYS A 1 797 ? 45.969 38.625 -16.203 1 82.69 797 LYS A O 1
ATOM 6447 N N . HIS A 1 798 ? 44.031 39.281 -15.18 1 79.5 798 HIS A N 1
ATOM 6448 C CA . HIS A 1 798 ? 43.469 39.812 -16.422 1 79.5 798 HIS A CA 1
ATOM 6449 C C . HIS A 1 798 ? 43.469 41.344 -16.406 1 79.5 798 HIS A C 1
ATOM 6451 O O . HIS A 1 798 ? 43.188 41.969 -17.438 1 79.5 798 HIS A O 1
ATOM 6457 N N . GLY A 1 799 ? 43.781 41.906 -15.336 1 73.31 799 GLY A N 1
ATOM 6458 C CA . GLY A 1 799 ? 43.781 43.375 -15.266 1 73.31 799 GLY A CA 1
ATOM 6459 C C . GLY A 1 799 ? 42.375 43.938 -15.125 1 73.31 799 GLY A C 1
ATOM 6460 O O . GLY A 1 799 ? 41.438 43.219 -14.836 1 73.31 799 GLY A O 1
ATOM 6461 N N . PRO A 1 800 ? 42.188 45.219 -15.258 1 71.44 800 PRO A N 1
ATOM 6462 C CA . PRO A 1 800 ? 40.906 45.875 -15.047 1 71.44 800 PRO A CA 1
ATOM 6463 C C . PRO A 1 800 ? 39.906 45.625 -16.172 1 71.44 800 PRO A C 1
ATOM 6465 O O . PRO A 1 800 ? 40.312 45.156 -17.234 1 71.44 800 PRO A O 1
ATOM 6468 N N . SER A 1 801 ? 38.594 45.688 -15.945 1 59 801 SER A N 1
ATOM 6469 C CA . SER A 1 801 ? 37.562 45.469 -16.969 1 59 801 SER A CA 1
ATOM 6470 C C . SER A 1 801 ? 37.75 46.438 -18.141 1 59 801 SER A C 1
ATOM 6472 O O . SER A 1 801 ? 38.156 47.562 -17.953 1 59 801 SER A O 1
ATOM 6474 N N . HIS A 1 802 ? 37.938 46.031 -19.281 1 52.81 802 HIS A N 1
ATOM 6475 C CA . HIS A 1 802 ? 38.219 46.75 -20.516 1 52.81 802 HIS A CA 1
ATOM 6476 C C . HIS A 1 802 ? 37.344 48 -20.641 1 52.81 802 HIS A C 1
ATOM 6478 O O . HIS A 1 802 ? 37.781 49.031 -21.188 1 52.81 802 HIS A O 1
ATOM 6484 N N . THR A 1 803 ? 36.062 47.969 -20.453 1 46.25 803 THR A N 1
ATOM 6485 C CA . THR A 1 803 ? 35.219 49.125 -20.719 1 46.25 803 THR A CA 1
ATOM 6486 C C . THR A 1 803 ? 35.594 50.281 -19.781 1 46.25 803 THR A C 1
ATOM 6488 O O . THR A 1 803 ? 35.375 51.469 -20.109 1 46.25 803 THR A O 1
ATOM 6491 N N . SER A 1 804 ? 36.062 50.125 -18.625 1 44.56 804 SER A N 1
ATOM 6492 C CA . SER A 1 804 ? 36.344 51.125 -17.609 1 44.56 804 SER A CA 1
ATOM 6493 C C . SER A 1 804 ? 37.719 51.75 -17.844 1 44.56 804 SER A C 1
ATOM 6495 O O . SER A 1 804 ? 38.062 52.75 -17.203 1 44.56 804 SER A O 1
ATOM 6497 N N . ALA A 1 805 ? 38.594 51.156 -18.516 1 44.5 805 ALA A N 1
ATOM 6498 C CA . ALA A 1 805 ? 39.844 51.781 -18.953 1 44.5 805 ALA A CA 1
ATOM 6499 C C . ALA A 1 805 ? 39.562 53 -19.859 1 44.5 805 ALA A C 1
ATOM 6501 O O . ALA A 1 805 ? 40.281 53.969 -19.828 1 44.5 805 ALA A O 1
ATOM 6502 N N . PHE A 1 806 ? 38.531 52.906 -20.672 1 42.22 806 PHE A N 1
ATOM 6503 C CA . PHE A 1 806 ? 38.125 54 -21.547 1 42.22 806 PHE A CA 1
ATOM 6504 C C . PHE A 1 806 ? 37.656 55.188 -20.719 1 42.22 806 PHE A C 1
ATOM 6506 O O . PHE A 1 806 ? 37.969 56.344 -21.031 1 42.22 806 PHE A O 1
ATOM 6513 N N . VAL A 1 807 ? 36.844 54.969 -19.641 1 40.66 807 VAL A N 1
ATOM 6514 C CA . VAL A 1 807 ? 36.25 56.094 -18.891 1 40.66 807 VAL A CA 1
ATOM 6515 C C . VAL A 1 807 ? 37.344 56.844 -18.156 1 40.66 807 VAL A C 1
ATOM 6517 O O . VAL A 1 807 ? 37.344 58.062 -18.078 1 40.66 807 VAL A O 1
ATOM 6520 N N . LEU A 1 808 ? 38.312 56.156 -17.688 1 40.91 808 LEU A N 1
ATOM 6521 C CA . LEU A 1 808 ? 39.406 56.906 -17.078 1 40.91 808 LEU A CA 1
ATOM 6522 C C . LEU A 1 808 ? 40.188 57.688 -18.125 1 40.91 808 LEU A C 1
ATOM 6524 O O . LEU A 1 808 ? 40.625 58.812 -17.859 1 40.91 808 LEU A O 1
ATOM 6528 N N . ASN A 1 809 ? 40.344 57.188 -19.312 1 39.75 809 ASN A N 1
ATOM 6529 C CA . ASN A 1 809 ? 41.031 57.969 -20.344 1 39.75 809 ASN A CA 1
ATOM 6530 C C . ASN A 1 809 ? 40.188 59.125 -20.812 1 39.75 809 ASN A C 1
ATOM 6532 O O . ASN A 1 809 ? 40.719 60.188 -21.156 1 39.75 809 ASN A O 1
ATOM 6536 N N . THR A 1 810 ? 38.844 59.031 -20.875 1 39.19 810 THR A N 1
ATOM 6537 C CA . THR A 1 810 ? 38.062 60.156 -21.344 1 39.19 810 THR A CA 1
ATOM 6538 C C . THR A 1 810 ? 38 61.25 -20.281 1 39.19 810 THR A C 1
ATOM 6540 O O . THR A 1 810 ? 37.906 62.438 -20.609 1 39.19 810 THR A O 1
ATOM 6543 N N . TYR A 1 811 ? 37.875 60.938 -19.016 1 35.75 811 TYR A N 1
ATOM 6544 C CA . TYR A 1 811 ? 37.938 62 -18.031 1 35.75 811 TYR A CA 1
ATOM 6545 C C . TYR A 1 811 ? 39.281 62.719 -18.094 1 35.75 811 TYR A C 1
ATOM 6547 O O . TYR A 1 811 ? 39.375 63.875 -17.672 1 35.75 811 TYR A O 1
ATOM 6555 N N . ARG A 1 812 ? 40.281 62.031 -18.625 1 37.78 812 ARG A N 1
ATOM 6556 C CA . ARG A 1 812 ? 41.531 62.719 -18.906 1 37.78 812 ARG A CA 1
ATOM 6557 C C . ARG A 1 812 ? 41.344 63.781 -20.016 1 37.78 812 ARG A C 1
ATOM 6559 O O . ARG A 1 812 ? 41.938 64.875 -19.953 1 37.78 812 ARG A O 1
ATOM 6566 N N . ARG A 1 813 ? 40.688 63.281 -21.062 1 38.53 813 ARG A N 1
ATOM 6567 C CA . ARG A 1 813 ? 40.719 64.188 -22.203 1 38.53 813 ARG A CA 1
ATOM 6568 C C . ARG A 1 813 ? 39.906 65.5 -21.906 1 38.53 813 ARG A C 1
ATOM 6570 O O . ARG A 1 813 ? 40.25 66.562 -22.391 1 38.53 813 ARG A O 1
ATOM 6577 N N . SER A 1 814 ? 38.719 65.312 -21.359 1 35.09 814 SER A N 1
ATOM 6578 C CA . SER A 1 814 ? 37.906 66.5 -21.312 1 35.09 814 SER A CA 1
ATOM 6579 C C . SER A 1 814 ? 38.531 67.562 -20.375 1 35.09 814 SER A C 1
ATOM 6581 O O . SER A 1 814 ? 38.25 68.75 -20.5 1 35.09 814 SER A O 1
ATOM 6583 N N . HIS A 1 815 ? 38.875 67.25 -19.203 1 34.78 815 HIS A N 1
ATOM 6584 C CA . HIS A 1 815 ? 39.344 68.312 -18.375 1 34.78 815 HIS A CA 1
ATOM 6585 C C . HIS A 1 815 ? 40.812 68.625 -18.641 1 34.78 815 HIS A C 1
ATOM 6587 O O . HIS A 1 815 ? 41.469 69.312 -17.844 1 34.78 815 HIS A O 1
ATOM 6593 N N . GLY A 1 816 ? 41.344 68.062 -19.688 1 33.91 816 GLY A N 1
ATOM 6594 C CA . GLY A 1 816 ? 42.688 68.5 -20.016 1 33.91 816 GLY A CA 1
ATOM 6595 C C . GLY A 1 816 ? 42.719 69.938 -20.531 1 33.91 816 GLY A C 1
ATOM 6596 O O . GLY A 1 816 ? 42.281 70.188 -21.656 1 33.91 816 GLY A O 1
ATOM 6597 N N . GLY A 1 817 ? 42.312 70.938 -19.734 1 32.06 817 GLY A N 1
ATOM 6598 C CA . GLY A 1 817 ? 42.781 72.25 -20.172 1 32.06 817 GLY A CA 1
ATOM 6599 C C . GLY A 1 817 ? 44.188 72.25 -20.719 1 32.06 817 GLY A C 1
ATOM 6600 O O . GLY A 1 817 ? 44.906 71.25 -20.516 1 32.06 817 GLY A O 1
ATOM 6601 N N . ARG A 1 818 ? 44.594 73.125 -21.781 1 32.69 818 ARG A N 1
ATOM 6602 C CA . ARG A 1 818 ? 45.844 73.5 -22.484 1 32.69 818 ARG A CA 1
ATOM 6603 C C . ARG A 1 818 ? 47 73.562 -21.516 1 32.69 818 ARG A C 1
ATOM 6605 O O . ARG A 1 818 ? 48.156 73.625 -21.953 1 32.69 818 ARG A O 1
ATOM 6612 N N . ASP A 1 819 ? 46.844 74.375 -20.406 1 30.28 819 ASP A N 1
ATOM 6613 C CA . ASP A 1 819 ? 48.156 74.75 -19.891 1 30.28 819 ASP A CA 1
ATOM 6614 C C . ASP A 1 819 ? 48.938 73.5 -19.438 1 30.28 819 ASP A C 1
ATOM 6616 O O . ASP A 1 819 ? 48.344 72.5 -19.031 1 30.28 819 ASP A O 1
ATOM 6620 N N . GLY A 1 820 ? 50.188 73.25 -19.969 1 30.89 820 GLY A N 1
ATOM 6621 C CA . GLY A 1 820 ? 51.25 72.25 -19.75 1 30.89 820 GLY A CA 1
ATOM 6622 C C . GLY A 1 820 ? 51.375 71.812 -18.312 1 30.89 820 GLY A C 1
ATOM 6623 O O . GLY A 1 820 ? 52.375 71.188 -17.922 1 30.89 820 GLY A O 1
ATOM 6624 N N . SER A 1 821 ? 50.875 72.625 -17.406 1 29.91 821 SER A N 1
ATOM 6625 C CA . SER A 1 821 ? 51.281 72.125 -16.078 1 29.91 821 SER A CA 1
ATOM 6626 C C . SER A 1 821 ? 50.75 70.688 -15.82 1 29.91 821 SER A C 1
ATOM 6628 O O . SER A 1 821 ? 49.625 70.375 -16.219 1 29.91 821 SER A O 1
ATOM 6630 N N . SER A 1 822 ? 51.75 69.688 -15.742 1 30.89 822 SER A N 1
ATOM 6631 C CA . SER A 1 822 ? 51.75 68.25 -15.43 1 30.89 822 SER A CA 1
ATOM 6632 C C . SER A 1 822 ? 50.719 67.875 -14.375 1 30.89 822 SER A C 1
ATOM 6634 O O . SER A 1 822 ? 50.906 68.188 -13.195 1 30.89 822 SER A O 1
ATOM 6636 N N . SER A 1 823 ? 49.562 68.25 -14.555 1 31.55 823 SER A N 1
ATOM 6637 C CA . SER A 1 823 ? 48.625 67.75 -13.531 1 31.55 823 SER A CA 1
ATOM 6638 C C . SER A 1 823 ? 48.844 66.312 -13.188 1 31.55 823 SER A C 1
ATOM 6640 O O . SER A 1 823 ? 49.156 65.5 -14.07 1 31.55 823 SER A O 1
ATOM 6642 N N . PRO A 1 824 ? 49.188 66 -11.875 1 34.41 824 PRO A N 1
ATOM 6643 C CA . PRO A 1 824 ? 49.562 64.625 -11.391 1 34.41 824 PRO A CA 1
ATOM 6644 C C . PRO A 1 824 ? 48.719 63.531 -12.039 1 34.41 824 PRO A C 1
ATOM 6646 O O . PRO A 1 824 ? 47.531 63.719 -12.281 1 34.41 824 PRO A O 1
ATOM 6649 N N . SER A 1 825 ? 49.312 62.812 -13.031 1 34.19 825 SER A N 1
ATOM 6650 C CA . SER A 1 825 ? 48.906 61.562 -13.664 1 34.19 825 SER A CA 1
ATOM 6651 C C . SER A 1 825 ? 48.156 60.656 -12.695 1 34.19 825 SER A C 1
ATOM 6653 O O . SER A 1 825 ? 48.656 60.344 -11.609 1 34.19 825 SER A O 1
ATOM 6655 N N . TYR A 1 826 ? 46.938 60.844 -12.461 1 36.03 826 TYR A N 1
ATOM 6656 C CA . TYR A 1 826 ? 46.156 59.844 -11.734 1 36.03 826 TYR A CA 1
ATOM 6657 C C . TYR A 1 826 ? 46.531 58.438 -12.18 1 36.03 826 TYR A C 1
ATOM 6659 O O . TYR A 1 826 ? 46.25 58.031 -13.305 1 36.03 826 TYR A O 1
ATOM 6667 N N . LYS A 1 827 ? 47.75 57.906 -11.969 1 42.53 827 LYS A N 1
ATOM 6668 C CA . LYS A 1 827 ? 48.156 56.5 -12.172 1 42.53 827 LYS A CA 1
ATOM 6669 C C . LYS A 1 827 ? 47.094 55.562 -11.695 1 42.53 827 LYS A C 1
ATOM 6671 O O . LYS A 1 827 ? 46.562 55.688 -10.586 1 42.53 827 LYS A O 1
ATOM 6676 N N . ALA A 1 828 ? 46.406 54.875 -12.641 1 53.88 828 ALA A N 1
ATOM 6677 C CA . ALA A 1 828 ? 45.5 53.781 -12.344 1 53.88 828 ALA A CA 1
ATOM 6678 C C . ALA A 1 828 ? 46 52.938 -11.156 1 53.88 828 ALA A C 1
ATOM 6680 O O . ALA A 1 828 ? 47.188 52.625 -11.07 1 53.88 828 ALA A O 1
ATOM 6681 N N . PRO A 1 829 ? 45.312 53.062 -10 1 60.91 829 PRO A N 1
ATOM 6682 C CA . PRO A 1 829 ? 45.812 52.312 -8.852 1 60.91 829 PRO A CA 1
ATOM 6683 C C . PRO A 1 829 ? 46.188 50.875 -9.203 1 60.91 829 PRO A C 1
ATOM 6685 O O . PRO A 1 829 ? 45.438 50.188 -9.867 1 60.91 829 PRO A O 1
ATOM 6688 N N . GLU A 1 830 ? 47.406 50.469 -9.266 1 63.25 830 GLU A N 1
ATOM 6689 C CA . GLU A 1 830 ? 47.969 49.156 -9.602 1 63.25 830 GLU A CA 1
ATOM 6690 C C . GLU A 1 830 ? 47.594 48.125 -8.539 1 63.25 830 GLU A C 1
ATOM 6692 O O . GLU A 1 830 ? 47.594 46.938 -8.812 1 63.25 830 GLU A O 1
ATOM 6697 N N . THR A 1 831 ? 47.188 48.594 -7.395 1 82.12 831 THR A N 1
ATOM 6698 C CA . THR A 1 831 ? 46.938 47.594 -6.348 1 82.12 831 THR A CA 1
ATOM 6699 C C . THR A 1 831 ? 45.438 47.406 -6.141 1 82.12 831 THR A C 1
ATOM 6701 O O . THR A 1 831 ? 44.656 48.375 -6.145 1 82.12 831 THR A O 1
ATOM 6704 N N . PHE A 1 832 ? 45.062 46.25 -6.164 1 88.56 832 PHE A N 1
ATOM 6705 C CA . PHE A 1 832 ? 43.688 45.875 -5.953 1 88.56 832 PHE A CA 1
ATOM 6706 C C . PHE A 1 832 ? 43.156 46.438 -4.637 1 88.56 832 PHE A C 1
ATOM 6708 O O . PHE A 1 832 ? 43.938 46.625 -3.688 1 88.56 832 PHE A O 1
ATOM 6715 N N . MET A 1 833 ? 41.969 46.688 -4.512 1 88.88 833 MET A N 1
ATOM 6716 C CA . MET A 1 833 ? 41.375 47.344 -3.344 1 88.88 833 MET A CA 1
ATOM 6717 C C . MET A 1 833 ? 41.531 46.469 -2.105 1 88.88 833 MET A C 1
ATOM 6719 O O . MET A 1 833 ? 41.688 45.25 -2.221 1 88.88 833 MET A O 1
ATOM 6723 N N . SER A 1 834 ? 41.469 47 -0.964 1 89.81 834 SER A N 1
ATOM 6724 C CA . SER A 1 834 ? 41.562 46.25 0.29 1 89.81 834 SER A CA 1
ATOM 6725 C C . SER A 1 834 ? 40.25 45.562 0.643 1 89.81 834 SER A C 1
ATOM 6727 O O . SER A 1 834 ? 39.219 45.906 0.095 1 89.81 834 SER A O 1
ATOM 6729 N N . LEU A 1 835 ? 40.375 44.656 1.484 1 90.12 835 LEU A N 1
ATOM 6730 C CA . LEU A 1 835 ? 39.188 43.938 1.944 1 90.12 835 LEU A CA 1
ATOM 6731 C C . LEU A 1 835 ? 38.219 44.906 2.65 1 90.12 835 LEU A C 1
ATOM 6733 O O . LEU A 1 835 ? 37 44.75 2.533 1 90.12 835 LEU A O 1
ATOM 6737 N N . GLU A 1 836 ? 38.75 45.781 3.275 1 88.25 836 GLU A N 1
ATOM 6738 C CA . GLU A 1 836 ? 37.938 46.781 3.969 1 88.25 836 GLU A CA 1
ATOM 6739 C C . GLU A 1 836 ? 37.156 47.625 2.979 1 88.25 836 GLU A C 1
ATOM 6741 O O . GLU A 1 836 ? 36 47.938 3.209 1 88.25 836 GLU A O 1
ATOM 6746 N N . GLU A 1 837 ? 37.906 47.969 1.954 1 88.56 837 GLU A N 1
ATOM 6747 C CA . GLU A 1 837 ? 37.219 48.75 0.919 1 88.56 837 GLU A CA 1
ATOM 6748 C C . GLU A 1 837 ? 36.156 47.938 0.21 1 88.56 837 GLU A C 1
ATOM 6750 O O . GLU A 1 837 ? 35.094 48.469 -0.127 1 88.56 837 GLU A O 1
ATOM 6755 N N . PHE A 1 838 ? 36.531 46.75 0.107 1 89 838 PHE A N 1
ATOM 6756 C CA . PHE A 1 838 ? 35.594 45.812 -0.521 1 89 838 PHE A CA 1
ATOM 6757 C C . PHE A 1 838 ? 34.312 45.688 0.312 1 89 838 PHE A C 1
ATOM 6759 O O . PHE A 1 838 ? 33.219 45.625 -0.234 1 89 838 PHE A O 1
ATOM 6766 N N . ASN A 1 839 ? 34.438 45.75 1.648 1 88.62 839 ASN A N 1
ATOM 6767 C CA . ASN A 1 839 ? 33.344 45.5 2.568 1 88.62 839 ASN A CA 1
ATOM 6768 C C . ASN A 1 839 ? 32.719 46.812 3.051 1 88.62 839 ASN A C 1
ATOM 6770 O O . ASN A 1 839 ? 31.828 46.781 3.916 1 88.62 839 ASN A O 1
ATOM 6774 N N . LYS A 1 840 ? 33.062 47.844 2.537 1 87.25 840 LYS A N 1
ATOM 6775 C CA . LYS A 1 840 ? 32.625 49.125 3.029 1 87.25 840 LYS A CA 1
ATOM 6776 C C . LYS A 1 840 ? 31.109 49.312 2.867 1 87.25 840 LYS A C 1
ATOM 6778 O O . LYS A 1 840 ? 30.453 49.875 3.744 1 87.25 840 LYS A O 1
ATOM 6783 N N . TYR A 1 841 ? 30.516 48.844 1.803 1 89.12 841 TYR A N 1
ATOM 6784 C CA . TYR A 1 841 ? 29.094 48.969 1.514 1 89.12 841 TYR A CA 1
ATOM 6785 C C . TYR A 1 841 ? 28.438 47.594 1.431 1 89.12 841 TYR A C 1
ATOM 6787 O O . TYR A 1 841 ? 27.672 47.312 0.499 1 89.12 841 TYR A O 1
ATOM 6795 N N . THR A 1 842 ? 28.703 46.781 2.443 1 89.5 842 THR A N 1
ATOM 6796 C CA . THR A 1 842 ? 28.297 45.375 2.467 1 89.5 842 THR A CA 1
ATOM 6797 C C . THR A 1 842 ? 26.766 45.25 2.365 1 89.5 842 THR A C 1
ATOM 6799 O O . THR A 1 842 ? 26.266 44.344 1.726 1 89.5 842 THR A O 1
ATOM 6802 N N . GLU A 1 843 ? 25.984 46.125 2.934 1 91.38 843 GLU A N 1
ATOM 6803 C CA . GLU A 1 843 ? 24.531 46.031 2.932 1 91.38 843 GLU A CA 1
ATOM 6804 C C . GLU A 1 843 ? 23.953 46.281 1.537 1 91.38 843 GLU A C 1
ATOM 6806 O O . GLU A 1 843 ? 22.844 45.875 1.229 1 91.38 843 GLU A O 1
ATOM 6811 N N . THR A 1 844 ? 24.766 46.906 0.736 1 88.75 844 THR A N 1
ATOM 6812 C CA . THR A 1 844 ? 24.328 47.188 -0.618 1 88.75 844 THR A CA 1
ATOM 6813 C C . THR A 1 844 ? 24.922 46.219 -1.617 1 88.75 844 THR A C 1
ATOM 6815 O O . THR A 1 844 ? 24.297 45.906 -2.635 1 88.75 844 THR A O 1
ATOM 6818 N N . THR A 1 845 ? 26.094 45.656 -1.362 1 87.69 845 THR A N 1
ATOM 6819 C CA . THR A 1 845 ? 26.828 45 -2.42 1 87.69 845 THR A CA 1
ATOM 6820 C C . THR A 1 845 ? 26.891 43.5 -2.158 1 87.69 845 THR A C 1
ATOM 6822 O O . THR A 1 845 ? 27.125 42.688 -3.076 1 87.69 845 THR A O 1
ATOM 6825 N N . SER A 1 846 ? 26.672 43.062 -0.971 1 90.12 846 SER A N 1
ATOM 6826 C CA . SER A 1 846 ? 26.875 41.656 -0.643 1 90.12 846 SER A CA 1
ATOM 6827 C C . SER A 1 846 ? 25.609 40.844 -0.931 1 90.12 846 SER A C 1
ATOM 6829 O O . SER A 1 846 ? 24.625 40.938 -0.205 1 90.12 846 SER A O 1
ATOM 6831 N N . LYS A 1 847 ? 25.719 40 -1.895 1 90.31 847 LYS A N 1
ATOM 6832 C CA . LYS A 1 847 ? 24.625 39.062 -2.191 1 90.31 847 LYS A CA 1
ATOM 6833 C C . LYS A 1 847 ? 24.5 38 -1.104 1 90.31 847 LYS A C 1
ATOM 6835 O O . LYS A 1 847 ? 23.406 37.562 -0.797 1 90.31 847 LYS A O 1
ATOM 6840 N N . ASN A 1 848 ? 25.641 37.594 -0.527 1 92.88 848 ASN A N 1
ATOM 6841 C CA . ASN A 1 848 ? 25.656 36.562 0.506 1 92.88 848 ASN A CA 1
ATOM 6842 C C . ASN A 1 848 ? 24.984 37.062 1.785 1 92.88 848 ASN A C 1
ATOM 6844 O O . ASN A 1 848 ? 24.328 36.281 2.482 1 92.88 848 ASN A O 1
ATOM 6848 N N . LEU A 1 849 ? 25.141 38.281 2.037 1 93.94 849 LEU A N 1
ATOM 6849 C CA . LEU A 1 849 ? 24.469 38.812 3.205 1 93.94 849 LEU A CA 1
ATOM 6850 C C . LEU A 1 849 ? 22.953 38.844 3.006 1 93.94 849 LEU A C 1
ATOM 6852 O O . LEU A 1 849 ? 22.188 38.594 3.949 1 93.94 849 LEU A O 1
ATOM 6856 N N . VAL A 1 850 ? 22.531 39.094 1.8 1 94.81 850 VAL A N 1
ATOM 6857 C CA . VAL A 1 850 ? 21.094 39.094 1.492 1 94.81 850 VAL A CA 1
ATOM 6858 C C . VAL A 1 850 ? 20.531 37.688 1.685 1 94.81 850 VAL A C 1
ATOM 6860 O O . VAL A 1 850 ? 19.453 37.5 2.254 1 94.81 850 VAL A O 1
ATOM 6863 N N . LEU A 1 851 ? 21.281 36.719 1.236 1 93.88 851 LEU A N 1
ATOM 6864 C CA . LEU A 1 851 ? 20.844 35.344 1.375 1 93.88 851 LEU A CA 1
ATOM 6865 C C . LEU A 1 851 ? 20.766 34.938 2.844 1 93.88 851 LEU A C 1
ATOM 6867 O O . LEU A 1 851 ? 19.828 34.25 3.262 1 93.88 851 LEU A O 1
ATOM 6871 N N . ALA A 1 852 ? 21.781 35.281 3.541 1 95.5 852 ALA A N 1
ATOM 6872 C CA . ALA A 1 852 ? 21.781 35 4.973 1 95.5 852 ALA A CA 1
ATOM 6873 C C . ALA A 1 852 ? 20.609 35.688 5.668 1 95.5 852 ALA A C 1
ATOM 6875 O O . ALA A 1 852 ? 19.984 35.125 6.562 1 95.5 852 ALA A O 1
ATOM 6876 N N . TYR A 1 853 ? 20.344 36.938 5.242 1 95.88 853 TYR A N 1
ATOM 6877 C CA . TYR A 1 853 ? 19.219 37.688 5.777 1 95.88 853 TYR A CA 1
ATOM 6878 C C . TYR A 1 853 ? 17.906 36.969 5.527 1 95.88 853 TYR A C 1
ATOM 6880 O O . TYR A 1 853 ? 17.078 36.844 6.438 1 95.88 853 TYR A O 1
ATOM 6888 N N . GLN A 1 854 ? 17.734 36.531 4.414 1 95.12 854 GLN A N 1
ATOM 6889 C CA . GLN A 1 854 ? 16.516 35.812 4.043 1 95.12 854 GLN A CA 1
ATOM 6890 C C . GLN A 1 854 ? 16.422 34.469 4.773 1 95.12 854 GLN A C 1
ATOM 6892 O O . GLN A 1 854 ? 15.328 34.062 5.168 1 95.12 854 GLN A O 1
ATOM 6897 N N . GLU A 1 855 ? 17.484 33.781 4.965 1 94.06 855 GLU A N 1
ATOM 6898 C CA . GLU A 1 855 ? 17.5 32.5 5.676 1 94.06 855 GLU A CA 1
ATOM 6899 C C . GLU A 1 855 ? 17.109 32.688 7.141 1 94.06 855 GLU A C 1
ATOM 6901 O O . GLU A 1 855 ? 16.422 31.828 7.707 1 94.06 855 GLU A O 1
ATOM 6906 N N . LEU A 1 856 ? 17.547 33.75 7.711 1 95.94 856 LEU A N 1
ATOM 6907 C CA . LEU A 1 856 ? 17.266 34 9.117 1 95.94 856 LEU A CA 1
ATOM 6908 C C . LEU A 1 856 ? 15.773 34.25 9.328 1 95.94 856 LEU A C 1
ATOM 6910 O O . LEU A 1 856 ? 15.234 33.969 10.398 1 95.94 856 LEU A O 1
ATOM 6914 N N . LEU A 1 857 ? 15.117 34.719 8.32 1 95.81 857 LEU A N 1
ATOM 6915 C CA . LEU A 1 857 ? 13.703 35.094 8.43 1 95.81 857 LEU A CA 1
ATOM 6916 C C . LEU A 1 857 ? 12.812 33.875 8.219 1 95.81 857 LEU A C 1
ATOM 6918 O O . LEU A 1 857 ? 11.617 33.906 8.531 1 95.81 857 LEU A O 1
ATOM 6922 N N . VAL A 1 858 ? 13.375 32.781 7.852 1 94.25 858 VAL A N 1
ATOM 6923 C CA . VAL A 1 858 ? 12.594 31.594 7.488 1 94.25 858 VAL A CA 1
ATOM 6924 C C . VAL A 1 858 ? 12.07 30.906 8.75 1 94.25 858 VAL A C 1
ATOM 6926 O O . VAL A 1 858 ? 12.797 30.766 9.734 1 94.25 858 VAL A O 1
ATOM 6929 N N . CYS A 1 859 ? 10.781 30.594 8.766 1 93.5 859 CYS A N 1
ATOM 6930 C CA . CYS A 1 859 ? 10.211 29.672 9.742 1 93.5 859 CYS A CA 1
ATOM 6931 C C . CYS A 1 859 ? 10.344 28.234 9.266 1 93.5 859 CYS A C 1
ATOM 6933 O O . CYS A 1 859 ? 9.68 27.828 8.312 1 93.5 859 CYS A O 1
ATOM 6935 N N . PRO A 1 860 ? 11.156 27.438 9.938 1 91.56 860 PRO A N 1
ATOM 6936 C CA . PRO A 1 860 ? 11.398 26.078 9.453 1 91.56 860 PRO A CA 1
ATOM 6937 C C . PRO A 1 860 ? 10.125 25.234 9.406 1 91.56 860 PRO A C 1
ATOM 6939 O O . PRO A 1 860 ? 9.25 25.375 10.266 1 91.56 860 PRO A O 1
ATOM 6942 N N . GLU A 1 861 ? 10.047 24.297 8.43 1 89.75 861 GLU A N 1
ATOM 6943 C CA . GLU A 1 861 ? 8.93 23.375 8.312 1 89.75 861 GLU A CA 1
ATOM 6944 C C . GLU A 1 861 ? 8.938 22.344 9.445 1 89.75 861 GLU A C 1
ATOM 6946 O O . GLU A 1 861 ? 10.008 21.984 9.953 1 89.75 861 GLU A O 1
ATOM 6951 N N . GLN A 1 862 ? 7.824 21.953 9.812 1 92.38 862 GLN A N 1
ATOM 6952 C CA . GLN A 1 862 ? 7.688 20.875 10.797 1 92.38 862 GLN A CA 1
ATOM 6953 C C . GLN A 1 862 ? 8.023 19.531 10.188 1 92.38 862 GLN A C 1
ATOM 6955 O O . GLN A 1 862 ? 7.438 19.125 9.172 1 92.38 862 GLN A O 1
ATOM 6960 N N . ILE A 1 863 ? 8.938 18.766 10.789 1 90.19 863 ILE A N 1
ATOM 6961 C CA . ILE A 1 863 ? 9.328 17.453 10.289 1 90.19 863 ILE A CA 1
ATOM 6962 C C . ILE A 1 863 ? 8.391 16.391 10.859 1 90.19 863 ILE A C 1
ATOM 6964 O O . ILE A 1 863 ? 8.195 16.312 12.07 1 90.19 863 ILE A O 1
ATOM 6968 N N . SER A 1 864 ? 7.805 15.594 9.992 1 90.69 864 SER A N 1
ATOM 6969 C CA . SER A 1 864 ? 6.891 14.531 10.398 1 90.69 864 SER A CA 1
ATOM 6970 C C . SER A 1 864 ? 7.648 13.305 10.875 1 90.69 864 SER A C 1
ATOM 6972 O O . SER A 1 864 ? 8.812 13.102 10.516 1 90.69 864 SER A O 1
ATOM 6974 N N . VAL A 1 865 ? 7.039 12.547 11.727 1 93.81 865 VAL A N 1
ATOM 6975 C CA . VAL A 1 865 ? 7.562 11.242 12.117 1 93.81 865 VAL A CA 1
ATOM 6976 C C . VAL A 1 865 ? 7.477 10.281 10.938 1 93.81 865 VAL A C 1
ATOM 6978 O O . VAL A 1 865 ? 6.824 10.57 9.93 1 93.81 865 VAL A O 1
ATOM 6981 N N . ASN A 1 866 ? 8.258 9.172 11.117 1 92.81 866 ASN A N 1
ATOM 6982 C CA . ASN A 1 866 ? 8.227 8.164 10.062 1 92.81 866 ASN A CA 1
ATOM 6983 C C . ASN A 1 866 ? 7.078 7.176 10.266 1 92.81 866 ASN A C 1
ATOM 6985 O O . ASN A 1 866 ? 6.746 6.832 11.406 1 92.81 866 ASN A O 1
ATOM 6989 N N . ARG A 1 867 ? 6.473 6.77 9.164 1 92.62 867 ARG A N 1
ATOM 6990 C CA . ARG A 1 867 ? 5.379 5.805 9.219 1 92.62 867 ARG A CA 1
ATOM 6991 C C . ARG A 1 867 ? 5.906 4.391 9.43 1 92.62 867 ARG A C 1
ATOM 6993 O O . ARG A 1 867 ? 6.656 3.871 8.602 1 92.62 867 ARG A O 1
ATOM 7000 N N . THR A 1 868 ? 5.57 3.74 10.5 1 92.62 868 THR A N 1
ATOM 7001 C CA . THR A 1 868 ? 6.012 2.383 10.797 1 92.62 868 THR A CA 1
ATOM 7002 C C . THR A 1 868 ? 5.09 1.358 10.141 1 92.62 868 THR A C 1
ATOM 7004 O O . THR A 1 868 ? 3.936 1.661 9.836 1 92.62 868 THR A O 1
ATOM 7007 N N . PRO A 1 869 ? 5.59 0.081 9.891 1 87 869 PRO A N 1
ATOM 7008 C CA . PRO A 1 869 ? 4.73 -0.974 9.352 1 87 869 PRO A CA 1
ATOM 7009 C C . PRO A 1 869 ? 3.531 -1.272 10.25 1 87 869 PRO A C 1
ATOM 7011 O O . PRO A 1 869 ? 2.451 -1.602 9.75 1 87 869 PRO A O 1
ATOM 7014 N N . GLU A 1 870 ? 3.734 -1.179 11.453 1 90.06 870 GLU A N 1
ATOM 7015 C CA . GLU A 1 870 ? 2.646 -1.423 12.398 1 90.06 870 GLU A CA 1
ATOM 7016 C C . GLU A 1 870 ? 1.507 -0.428 12.188 1 90.06 870 GLU A C 1
ATOM 7018 O O . GLU A 1 870 ? 0.336 -0.815 12.164 1 90.06 870 GLU A O 1
ATOM 7023 N N . LEU A 1 871 ? 1.843 0.888 12.156 1 93.5 871 LEU A N 1
ATOM 7024 C CA . LEU A 1 871 ? 0.805 1.89 11.938 1 93.5 871 LEU A CA 1
ATOM 7025 C C . LEU A 1 871 ? 0.138 1.696 10.578 1 93.5 871 LEU A C 1
ATOM 7027 O O . LEU A 1 871 ? -1.069 1.904 10.438 1 93.5 871 LEU A O 1
ATOM 7031 N N . MET A 1 872 ? 0.928 1.354 9.594 1 89.31 872 MET A N 1
ATOM 7032 C CA . MET A 1 872 ? 0.378 1.101 8.266 1 89.31 872 MET A CA 1
ATOM 7033 C C . MET A 1 872 ? -0.727 0.051 8.32 1 89.31 872 MET A C 1
ATOM 7035 O O . MET A 1 872 ? -1.781 0.217 7.707 1 89.31 872 MET A O 1
ATOM 7039 N N . SER A 1 873 ? -0.423 -1.009 9.031 1 88.19 873 SER A N 1
ATOM 7040 C CA . SER A 1 873 ? -1.386 -2.096 9.172 1 88.19 873 SER A CA 1
ATOM 7041 C C . SER A 1 873 ? -2.65 -1.622 9.883 1 88.19 873 SER A C 1
ATOM 7043 O O . SER A 1 873 ? -3.764 -1.932 9.453 1 88.19 873 SER A O 1
ATOM 7045 N N . GLU A 1 874 ? -2.48 -0.851 10.93 1 91.62 874 GLU A N 1
ATOM 7046 C CA . GLU A 1 874 ? -3.627 -0.385 11.703 1 91.62 874 GLU A CA 1
ATOM 7047 C C . GLU A 1 874 ? -4.441 0.643 10.922 1 91.62 874 GLU A C 1
ATOM 7049 O O . GLU A 1 874 ? -5.664 0.709 11.062 1 91.62 874 GLU A O 1
ATOM 7054 N N . GLN A 1 875 ? -3.793 1.473 10.148 1 90.19 875 GLN A N 1
ATOM 7055 C CA . GLN A 1 875 ? -4.48 2.459 9.32 1 90.19 875 GLN A CA 1
ATOM 7056 C C . GLN A 1 875 ? -5.363 1.782 8.281 1 90.19 875 GLN A C 1
ATOM 7058 O O . GLN A 1 875 ? -6.426 2.301 7.93 1 90.19 875 GLN A O 1
ATOM 7063 N N . SER A 1 876 ? -4.891 0.615 7.789 1 84.62 876 SER A N 1
ATOM 7064 C CA . SER A 1 876 ? -5.652 -0.099 6.773 1 84.62 876 SER A CA 1
ATOM 7065 C C . SER A 1 876 ? -6.969 -0.629 7.34 1 84.62 876 SER A C 1
ATOM 7067 O O . SER A 1 876 ? -7.918 -0.869 6.594 1 84.62 876 SER A O 1
ATOM 7069 N N . ARG A 1 877 ? -7.055 -0.75 8.602 1 86.06 877 ARG A N 1
ATOM 7070 C CA . ARG A 1 877 ? -8.242 -1.286 9.266 1 86.06 877 ARG A CA 1
ATOM 7071 C C . ARG A 1 877 ? -9.297 -0.206 9.453 1 86.06 877 ARG A C 1
ATOM 7073 O O . ARG A 1 877 ? -10.445 -0.504 9.812 1 86.06 877 ARG A O 1
ATOM 7080 N N . LEU A 1 878 ? -8.883 1.055 9.234 1 87.69 878 LEU A N 1
ATOM 7081 C CA . LEU A 1 878 ? -9.82 2.158 9.406 1 87.69 878 LEU A CA 1
ATOM 7082 C C . LEU A 1 878 ? -10.812 2.213 8.242 1 87.69 878 LEU A C 1
ATOM 7084 O O . LEU A 1 878 ? -10.438 1.98 7.09 1 87.69 878 LEU A O 1
ATOM 7088 N N . ASP A 1 879 ? -12.062 2.314 8.477 1 76 879 ASP A N 1
ATOM 7089 C CA . ASP A 1 879 ? -13.133 2.326 7.48 1 76 879 ASP A CA 1
ATOM 7090 C C . ASP A 1 879 ? -13.383 3.738 6.961 1 76 879 ASP A C 1
ATOM 7092 O O . ASP A 1 879 ? -14.414 4.344 7.262 1 76 879 ASP A O 1
ATOM 7096 N N . ASP A 1 880 ? -12.422 4.301 6.199 1 76.38 880 ASP A N 1
ATOM 7097 C CA . ASP A 1 880 ? -12.578 5.645 5.648 1 76.38 880 ASP A CA 1
ATOM 7098 C C . ASP A 1 880 ? -13.312 5.605 4.309 1 76.38 880 ASP A C 1
ATOM 7100 O O . ASP A 1 880 ? -13.047 4.738 3.475 1 76.38 880 ASP A O 1
ATOM 7104 N N . SER A 1 881 ? -14.406 6.23 4.289 1 66.88 881 SER A N 1
ATOM 7105 C CA . SER A 1 881 ? -15.094 6.352 3.01 1 66.88 881 SER A CA 1
ATOM 7106 C C . SER A 1 881 ? -14.508 7.477 2.164 1 66.88 881 SER A C 1
ATOM 7108 O O . SER A 1 881 ? -14.109 8.516 2.695 1 66.88 881 SER A O 1
ATOM 7110 N N . PRO A 1 882 ? -14.289 7.262 0.925 1 61.91 882 PRO A N 1
ATOM 7111 C CA . PRO A 1 882 ? -13.688 8.281 0.064 1 61.91 882 PRO A CA 1
ATOM 7112 C C . PRO A 1 882 ? -14.492 9.578 0.035 1 61.91 882 PRO A C 1
ATOM 7114 O O . PRO A 1 882 ? -13.93 10.656 -0.173 1 61.91 882 PRO A O 1
ATOM 7117 N N . ASP A 1 883 ? -15.734 9.578 0.266 1 61.03 883 ASP A N 1
ATOM 7118 C CA . ASP A 1 883 ? -16.594 10.742 0.068 1 61.03 883 ASP A CA 1
ATOM 7119 C C . ASP A 1 883 ? -16.672 11.586 1.342 1 61.03 883 ASP A C 1
ATOM 7121 O O . ASP A 1 883 ? -17.219 12.695 1.325 1 61.03 883 ASP A O 1
ATOM 7125 N N . GLU A 1 884 ? -16.125 11.102 2.283 1 66.56 884 GLU A N 1
ATOM 7126 C CA . GLU A 1 884 ? -16.25 11.82 3.547 1 66.56 884 GLU A CA 1
ATOM 7127 C C . GLU A 1 884 ? -14.93 12.492 3.934 1 66.56 884 GLU A C 1
ATOM 7129 O O . GLU A 1 884 ? -13.859 12.094 3.471 1 66.56 884 GLU A O 1
ATOM 7134 N N . LYS A 1 885 ? -15.195 13.625 4.492 1 75.69 885 LYS A N 1
ATOM 7135 C CA . LYS A 1 885 ? -14.008 14.273 5.031 1 75.69 885 LYS A CA 1
ATOM 7136 C C . LYS A 1 885 ? -13.234 13.344 5.961 1 75.69 885 LYS A C 1
ATOM 7138 O O . LYS A 1 885 ? -13.828 12.719 6.848 1 75.69 885 LYS A O 1
ATOM 7143 N N . LEU A 1 886 ? -12.008 13.211 5.734 1 77.25 886 LEU A N 1
ATOM 7144 C CA . LEU A 1 886 ? -11.164 12.273 6.473 1 77.25 886 LEU A CA 1
ATOM 7145 C C . LEU A 1 886 ? -10.93 12.773 7.895 1 77.25 886 LEU A C 1
ATOM 7147 O O . LEU A 1 886 ? -10.789 13.977 8.125 1 77.25 886 LEU A O 1
ATOM 7151 N N . ALA A 1 887 ? -11 11.891 8.82 1 83.5 887 ALA A N 1
ATOM 7152 C CA . ALA A 1 887 ? -10.602 12.172 10.203 1 83.5 887 ALA A CA 1
ATOM 7153 C C . ALA A 1 887 ? -9.141 12.602 10.273 1 83.5 887 ALA A C 1
ATOM 7155 O O . ALA A 1 887 ? -8.367 12.359 9.344 1 83.5 887 ALA A O 1
ATOM 7156 N N . PRO A 1 888 ? -8.828 13.312 11.305 1 90.5 888 PRO A N 1
ATOM 7157 C CA . PRO A 1 888 ? -7.434 13.742 11.43 1 90.5 888 PRO A CA 1
ATOM 7158 C C . PRO A 1 888 ? -6.449 12.578 11.367 1 90.5 888 PRO A C 1
ATOM 7160 O O . PRO A 1 888 ? -5.387 12.695 10.75 1 90.5 888 PRO A O 1
ATOM 7163 N N . ILE A 1 889 ? -6.809 11.5 12.062 1 93.75 889 ILE A N 1
ATOM 7164 C CA . ILE A 1 889 ? -6.098 10.242 11.891 1 93.75 889 ILE A CA 1
ATOM 7165 C C . ILE A 1 889 ? -6.902 9.32 10.977 1 93.75 889 ILE A C 1
ATOM 7167 O O . ILE A 1 889 ? -8.016 8.914 11.312 1 93.75 889 ILE A O 1
ATOM 7171 N N . SER A 1 890 ? -6.352 9.07 9.781 1 92.5 890 SER A N 1
ATOM 7172 C CA . SER A 1 890 ? -7.109 8.344 8.766 1 92.5 890 SER A CA 1
ATOM 7173 C C . SER A 1 890 ? -6.254 7.273 8.094 1 92.5 890 SER A C 1
ATOM 7175 O O . SER A 1 890 ? -5.117 7.035 8.508 1 92.5 890 SER A O 1
ATOM 7177 N N . SER A 1 891 ? -6.832 6.602 7.129 1 88.75 891 SER A N 1
ATOM 7178 C CA . SER A 1 891 ? -6.141 5.551 6.387 1 88.75 891 SER A CA 1
ATOM 7179 C C . SER A 1 891 ? -5.113 6.141 5.422 1 88.75 891 SER A C 1
ATOM 7181 O O . SER A 1 891 ? -4.195 5.445 4.984 1 88.75 891 SER A O 1
ATOM 7183 N N . SER A 1 892 ? -5.238 7.375 5.148 1 89.69 892 SER A N 1
ATOM 7184 C CA . SER A 1 892 ? -4.32 8.039 4.23 1 89.69 892 SER A CA 1
ATOM 7185 C C . SER A 1 892 ? -3.238 8.805 4.984 1 89.69 892 SER A C 1
ATOM 7187 O O . SER A 1 892 ? -3.482 9.898 5.488 1 89.69 892 SER A O 1
ATOM 7189 N N . TRP A 1 893 ? -2.051 8.305 4.965 1 91 893 TRP A N 1
ATOM 7190 C CA . TRP A 1 893 ? -0.912 8.906 5.648 1 91 893 TRP A CA 1
ATOM 7191 C C . TRP A 1 893 ? -0.621 10.297 5.102 1 91 893 TRP A C 1
ATOM 7193 O O . TRP A 1 893 ? -0.31 11.219 5.859 1 91 893 TRP A O 1
ATOM 7203 N N . HIS A 1 894 ? -0.818 10.531 3.838 1 88.12 894 HIS A N 1
ATOM 7204 C CA . HIS A 1 894 ? -0.413 11.766 3.176 1 88.12 894 HIS A CA 1
ATOM 7205 C C . HIS A 1 894 ? -1.411 12.891 3.443 1 88.12 894 HIS A C 1
ATOM 7207 O O . HIS A 1 894 ? -1.067 14.07 3.348 1 88.12 894 HIS A O 1
ATOM 7213 N N . SER A 1 895 ? -2.59 12.523 3.807 1 89.75 895 SER A N 1
ATOM 7214 C CA . SER A 1 895 ? -3.605 13.531 4.098 1 89.75 895 SER A CA 1
ATOM 7215 C C . SER A 1 895 ? -3.525 13.992 5.551 1 89.75 895 SER A C 1
ATOM 7217 O O . SER A 1 895 ? -4.09 15.031 5.91 1 89.75 895 SER A O 1
ATOM 7219 N N . MET A 1 896 ? -2.783 13.297 6.379 1 93.06 896 MET A N 1
ATOM 7220 C CA . MET A 1 896 ? -2.654 13.641 7.793 1 93.06 896 MET A CA 1
ATOM 7221 C C . MET A 1 896 ? -1.654 14.781 7.984 1 93.06 896 MET A C 1
ATOM 7223 O O . MET A 1 896 ? -0.62 14.82 7.316 1 93.06 896 MET A O 1
ATOM 7227 N N . ASN A 1 897 ? -2.01 15.688 8.844 1 93.12 897 ASN A N 1
ATOM 7228 C CA . ASN A 1 897 ? -1.014 16.703 9.164 1 93.12 897 ASN A CA 1
ATOM 7229 C C . ASN A 1 897 ? 0.051 16.156 10.117 1 93.12 897 ASN A C 1
ATOM 7231 O O . ASN A 1 897 ? -0.102 15.07 10.664 1 93.12 897 ASN A O 1
ATOM 7235 N N . MET A 1 898 ? 1.112 16.906 10.281 1 93.38 898 MET A N 1
ATOM 7236 C CA . MET A 1 898 ? 2.279 16.453 11.031 1 93.38 898 MET A CA 1
ATOM 7237 C C . MET A 1 898 ? 1.905 16.125 12.469 1 93.38 898 MET A C 1
ATOM 7239 O O . MET A 1 898 ? 2.367 15.117 13.016 1 93.38 898 MET A O 1
ATOM 7243 N N . TYR A 1 899 ? 1.092 16.922 13.078 1 96.31 899 TYR A N 1
ATOM 7244 C CA . TYR A 1 899 ? 0.712 16.703 14.477 1 96.31 899 TYR A CA 1
ATOM 7245 C C . TYR A 1 899 ? 0.046 15.352 14.656 1 96.31 899 TYR A C 1
ATOM 7247 O O . TYR A 1 899 ? 0.4 14.594 15.57 1 96.31 899 TYR A O 1
ATOM 7255 N N . TRP A 1 900 ? -0.85 15.055 13.898 1 96.81 900 TRP A N 1
ATOM 7256 C CA . TRP A 1 900 ? -1.614 13.82 14.023 1 96.81 900 TRP A CA 1
ATOM 7257 C C . TRP A 1 900 ? -0.77 12.609 13.633 1 96.81 900 TRP A C 1
ATOM 7259 O O . TRP A 1 900 ? -0.946 11.516 14.18 1 96.81 900 TRP A O 1
ATOM 7269 N N . LYS A 1 901 ? 0.116 12.758 12.664 1 96 901 LYS A N 1
ATOM 7270 C CA . LYS A 1 901 ? 1.075 11.695 12.375 1 96 901 LYS A CA 1
ATOM 7271 C C . LYS A 1 901 ? 1.883 11.328 13.625 1 96 901 LYS A C 1
ATOM 7273 O O . LYS A 1 901 ? 2.09 10.148 13.914 1 96 901 LYS A O 1
ATOM 7278 N N . TRP A 1 902 ? 2.293 12.414 14.297 1 97.12 902 TRP A N 1
ATOM 7279 C CA . TRP A 1 902 ? 3.074 12.25 15.523 1 97.12 902 TRP A CA 1
ATOM 7280 C C . TRP A 1 902 ? 2.262 11.523 16.594 1 97.12 902 TRP A C 1
ATOM 7282 O O . TRP A 1 902 ? 2.744 10.57 17.203 1 97.12 902 TRP A O 1
ATOM 7292 N N . VAL A 1 903 ? 1.063 11.898 16.797 1 97 903 VAL A N 1
ATOM 7293 C CA . VAL A 1 903 ? 0.195 11.328 17.828 1 97 903 VAL A CA 1
ATOM 7294 C C . VAL A 1 903 ? -0.149 9.883 17.469 1 97 903 VAL A C 1
ATOM 7296 O O . VAL A 1 903 ? -0.129 9.008 18.344 1 97 903 VAL A O 1
ATOM 7299 N N . ALA A 1 904 ? -0.473 9.672 16.266 1 96.75 904 ALA A N 1
ATOM 7300 C CA . ALA A 1 904 ? -0.832 8.328 15.812 1 96.75 904 ALA A CA 1
ATOM 7301 C C . ALA A 1 904 ? 0.314 7.348 16.047 1 96.75 904 ALA A C 1
ATOM 7303 O O . ALA A 1 904 ? 0.102 6.246 16.578 1 96.75 904 ALA A O 1
ATOM 7304 N N . GLU A 1 905 ? 1.517 7.703 15.664 1 96.06 905 GLU A N 1
ATOM 7305 C CA . GLU A 1 905 ? 2.674 6.824 15.805 1 96.06 905 GLU A CA 1
ATOM 7306 C C . GLU A 1 905 ? 3.029 6.605 17.266 1 96.06 905 GLU A C 1
ATOM 7308 O O . GLU A 1 905 ? 3.426 5.504 17.656 1 96.06 905 GLU A O 1
ATOM 7313 N N . LEU A 1 906 ? 2.959 7.664 18.031 1 96 906 LEU A N 1
ATOM 7314 C CA . LEU A 1 906 ? 3.355 7.59 19.438 1 96 906 LEU A CA 1
ATOM 7315 C C . LEU A 1 906 ? 2.449 6.641 20.203 1 96 906 LEU A C 1
ATOM 7317 O O . LEU A 1 906 ? 2.922 5.863 21.047 1 96 906 LEU A O 1
ATOM 7321 N N . TYR A 1 907 ? 1.17 6.641 19.953 1 95.69 907 TYR A N 1
ATOM 7322 C CA . TYR A 1 907 ? 0.24 5.895 20.781 1 95.69 907 TYR A CA 1
ATOM 7323 C C . TYR A 1 907 ? -0.349 4.711 20.031 1 95.69 907 TYR A C 1
ATOM 7325 O O . TYR A 1 907 ? -1.247 4.031 20.531 1 95.69 907 TYR A O 1
ATOM 7333 N N . CYS A 1 908 ? 0.054 4.441 18.844 1 93.94 908 CYS A N 1
ATOM 7334 C CA . CYS A 1 908 ? -0.494 3.4 17.984 1 93.94 908 CYS A CA 1
ATOM 7335 C C . CYS A 1 908 ? -0.538 2.059 18.703 1 93.94 908 CYS A C 1
ATOM 7337 O O . CYS A 1 908 ? -1.587 1.416 18.766 1 93.94 908 CYS A O 1
ATOM 7339 N N . ARG A 1 909 ? 0.518 1.568 19.312 1 91.19 909 ARG A N 1
ATOM 7340 C CA . ARG A 1 909 ? 0.647 0.244 19.906 1 91.19 909 ARG A CA 1
ATOM 7341 C C . ARG A 1 909 ? -0.297 0.086 21.094 1 91.19 909 ARG A C 1
ATOM 7343 O O . ARG A 1 909 ? -0.967 -0.94 21.219 1 91.19 909 ARG A O 1
ATOM 7350 N N . GLU A 1 910 ? -0.335 1.108 21.906 1 92.25 910 GLU A N 1
ATOM 7351 C CA . GLU A 1 910 ? -1.19 1.04 23.094 1 92.25 910 GLU A CA 1
ATOM 7352 C C . GLU A 1 910 ? -2.666 1.027 22.703 1 92.25 910 GLU A C 1
ATOM 7354 O O . GLU A 1 910 ? -3.465 0.305 23.297 1 92.25 910 GLU A O 1
ATOM 7359 N N . MET A 1 911 ? -3.018 1.831 21.781 1 94.69 911 MET A N 1
ATOM 7360 C CA . MET A 1 911 ? -4.402 1.896 21.328 1 94.69 911 MET A CA 1
ATOM 7361 C C . MET A 1 911 ? -4.824 0.586 20.672 1 94.69 911 MET A C 1
ATOM 7363 O O . MET A 1 911 ? -5.93 0.094 20.906 1 94.69 911 MET A O 1
ATOM 7367 N N . ALA A 1 912 ? -3.947 0.049 19.828 1 92.31 912 ALA A N 1
ATOM 7368 C CA . ALA A 1 912 ? -4.238 -1.213 19.156 1 92.31 912 ALA A CA 1
ATOM 7369 C C . ALA A 1 912 ? -4.391 -2.352 20.172 1 92.31 912 ALA A C 1
ATOM 7371 O O . ALA A 1 912 ? -5.223 -3.242 19.984 1 92.31 912 ALA A O 1
ATOM 7372 N N . LYS A 1 913 ? -3.578 -2.389 21.172 1 91.44 913 LYS A N 1
ATOM 7373 C CA . LYS A 1 913 ? -3.621 -3.434 22.188 1 91.44 913 LYS A CA 1
ATOM 7374 C C . LYS A 1 913 ? -4.93 -3.379 22.984 1 91.44 913 LYS A C 1
ATOM 7376 O O . LYS A 1 913 ? -5.539 -4.414 23.25 1 91.44 913 LYS A O 1
ATOM 7381 N N . ARG A 1 914 ? -5.387 -2.197 23.312 1 94.56 914 ARG A N 1
ATOM 7382 C CA . ARG A 1 914 ? -6.559 -2.043 24.172 1 94.56 914 ARG A CA 1
ATOM 7383 C C . ARG A 1 914 ? -7.844 -2.133 23.359 1 94.56 914 ARG A C 1
ATOM 7385 O O . ARG A 1 914 ? -8.828 -2.719 23.812 1 94.56 914 ARG A O 1
ATOM 7392 N N . TYR A 1 915 ? -7.855 -1.571 22.172 1 94.75 915 TYR A N 1
ATOM 7393 C CA . TYR A 1 915 ? -9.117 -1.429 21.438 1 94.75 915 TYR A CA 1
ATOM 7394 C C . TYR A 1 915 ? -9.094 -2.24 20.156 1 94.75 915 TYR A C 1
ATOM 7396 O O . TYR A 1 915 ? -10.102 -2.309 19.438 1 94.75 915 TYR A O 1
ATOM 7404 N N . GLY A 1 916 ? -8 -2.924 19.828 1 90.62 916 GLY A N 1
ATOM 7405 C CA . GLY A 1 916 ? -7.902 -3.756 18.641 1 90.62 916 GLY A CA 1
ATOM 7406 C C . GLY A 1 916 ? -7.648 -2.959 17.375 1 90.62 916 GLY A C 1
ATOM 7407 O O . GLY A 1 916 ? -7.715 -3.502 16.281 1 90.62 916 GLY A O 1
ATOM 7408 N N . GLY A 1 917 ? -7.406 -1.685 17.438 1 91.31 917 GLY A N 1
ATOM 7409 C CA . GLY A 1 917 ? -7.137 -0.772 16.344 1 91.31 917 GLY A CA 1
ATOM 7410 C C . GLY A 1 917 ? -7.047 0.678 16.781 1 91.31 917 GLY A C 1
ATOM 7411 O O . GLY A 1 917 ? -6.953 0.968 17.969 1 91.31 917 GLY A O 1
ATOM 7412 N N . LEU A 1 918 ? -7.043 1.553 15.781 1 93.44 918 LEU A N 1
ATOM 7413 C CA . LEU A 1 918 ? -6.926 2.977 16.078 1 93.44 918 LEU A CA 1
ATOM 7414 C C . LEU A 1 918 ? -8.289 3.576 16.406 1 93.44 918 LEU A C 1
ATOM 7416 O O . LEU A 1 918 ? -8.383 4.57 17.125 1 93.44 918 LEU A O 1
ATOM 7420 N N . ALA A 1 919 ? -9.312 2.988 15.789 1 91.69 919 ALA A N 1
ATOM 7421 C CA . ALA A 1 919 ? -10.664 3.469 16.078 1 91.69 919 ALA A CA 1
ATOM 7422 C C . ALA A 1 919 ? -11.156 2.949 17.422 1 91.69 919 ALA A C 1
ATOM 7424 O O . ALA A 1 919 ? -11.32 1.742 17.609 1 91.69 919 ALA A O 1
ATOM 7425 N N . ILE A 1 920 ? -11.422 3.82 18.359 1 93.12 920 ILE A N 1
ATOM 7426 C CA . ILE A 1 920 ? -11.844 3.467 19.703 1 93.12 920 ILE A CA 1
ATOM 7427 C C . ILE A 1 920 ? -13.32 3.08 19.688 1 93.12 920 ILE A C 1
ATOM 7429 O O . ILE A 1 920 ? -13.75 2.227 20.469 1 93.12 920 ILE A O 1
ATOM 7433 N N . VAL A 1 921 ? -14.008 3.824 18.828 1 88.25 921 VAL A N 1
ATOM 7434 C CA . VAL A 1 921 ? -15.438 3.559 18.703 1 88.25 921 VAL A CA 1
ATOM 7435 C C . VAL A 1 921 ? -15.789 3.314 17.234 1 88.25 921 VAL A C 1
ATOM 7437 O O . VAL A 1 921 ? -15.055 3.73 16.344 1 88.25 921 VAL A O 1
ATOM 7440 N N . GLU A 1 922 ? -16.875 2.635 17.062 1 80.69 922 GLU A N 1
ATOM 7441 C CA . GLU A 1 922 ? -17.328 2.369 15.703 1 80.69 922 GLU A CA 1
ATOM 7442 C C . GLU A 1 922 ? -17.922 3.625 15.062 1 80.69 922 GLU A C 1
ATOM 7444 O O . GLU A 1 922 ? -18.359 4.535 15.758 1 80.69 922 GLU A O 1
ATOM 7449 N N . LYS A 1 923 ? -17.875 3.58 13.773 1 71.81 923 LYS A N 1
ATOM 7450 C CA . LYS A 1 923 ? -18.391 4.719 13.031 1 71.81 923 LYS A CA 1
ATOM 7451 C C . LYS A 1 923 ? -19.891 4.926 13.312 1 71.81 923 LYS A C 1
ATOM 7453 O O . LYS A 1 923 ? -20.641 3.959 13.383 1 71.81 923 LYS A O 1
ATOM 7458 N N . GLY A 1 924 ? -20.359 6.09 13.555 1 69.94 924 GLY A N 1
ATOM 7459 C CA . GLY A 1 924 ? -21.766 6.414 13.719 1 69.94 924 GLY A CA 1
ATOM 7460 C C . GLY A 1 924 ? -22.188 6.52 15.172 1 69.94 924 GLY A C 1
ATOM 7461 O O . GLY A 1 924 ? -23.266 7.039 15.469 1 69.94 924 GLY A O 1
ATOM 7462 N N . VAL A 1 925 ? -21.297 5.996 16.047 1 74.06 925 VAL A N 1
ATOM 7463 C CA . VAL A 1 925 ? -21.656 5.992 17.469 1 74.06 925 VAL A CA 1
ATOM 7464 C C . VAL A 1 925 ? -21.406 7.375 18.062 1 74.06 925 VAL A C 1
ATOM 7466 O O . VAL A 1 925 ? -22.156 7.832 18.922 1 74.06 925 VAL A O 1
ATOM 7469 N N . VAL A 1 926 ? -20.438 8.055 17.594 1 71 926 VAL A N 1
ATOM 7470 C CA . VAL A 1 926 ? -20.031 9.352 18.141 1 71 926 VAL A CA 1
ATOM 7471 C C . VAL A 1 926 ? -20.953 10.445 17.578 1 71 926 VAL A C 1
ATOM 7473 O O . VAL A 1 926 ? -21.141 10.547 16.359 1 71 926 VAL A O 1
ATOM 7476 N N . PRO A 1 927 ? -21.562 11.133 18.5 1 75.81 927 PRO A N 1
ATOM 7477 C CA . PRO A 1 927 ? -22.359 12.242 18 1 75.81 927 PRO A CA 1
ATOM 7478 C C . PRO A 1 927 ? -21.516 13.398 17.469 1 75.81 927 PRO A C 1
ATOM 7480 O O . PRO A 1 927 ? -21.391 14.43 18.141 1 75.81 927 PRO A O 1
ATOM 7483 N N . LEU A 1 928 ? -21.109 13.312 16.328 1 71.44 928 LEU A N 1
ATOM 7484 C CA . LEU A 1 928 ? -20.172 14.266 15.742 1 71.44 928 LEU A CA 1
ATOM 7485 C C . LEU A 1 928 ? -20.828 15.633 15.578 1 71.44 928 LEU A C 1
ATOM 7487 O O . LEU A 1 928 ? -20.141 16.656 15.656 1 71.44 928 LEU A O 1
ATOM 7491 N N . GLY A 1 929 ? -22.094 15.648 15.383 1 70.62 929 GLY A N 1
ATOM 7492 C CA . GLY A 1 929 ? -22.797 16.922 15.242 1 70.62 929 GLY A CA 1
ATOM 7493 C C . GLY A 1 929 ? -22.719 17.781 16.5 1 70.62 929 GLY A C 1
ATOM 7494 O O . GLY A 1 929 ? -22.453 18.969 16.422 1 70.62 929 GLY A O 1
ATOM 7495 N N . VAL A 1 930 ? -22.859 17.156 17.609 1 74.12 930 VAL A N 1
ATOM 7496 C CA . VAL A 1 930 ? -22.797 17.875 18.875 1 74.12 930 VAL A CA 1
ATOM 7497 C C . VAL A 1 930 ? -21.375 18.375 19.125 1 74.12 930 VAL A C 1
ATOM 7499 O O . VAL A 1 930 ? -21.172 19.5 19.594 1 74.12 930 VAL A O 1
ATOM 7502 N N . LEU A 1 931 ? -20.5 17.594 18.734 1 78.31 931 LEU A N 1
ATOM 7503 C CA . LEU A 1 931 ? -19.109 17.938 18.969 1 78.31 931 LEU A CA 1
ATOM 7504 C C . LEU A 1 931 ? -18.672 19.078 18.062 1 78.31 931 LEU A C 1
ATOM 7506 O O . LEU A 1 931 ? -17.812 19.875 18.422 1 78.31 931 LEU A O 1
ATOM 7510 N N . LYS A 1 932 ? -19.234 19.078 16.938 1 74.94 932 LYS A N 1
ATOM 7511 C CA . LYS A 1 932 ? -18.953 20.188 16.047 1 74.94 932 LYS A CA 1
ATOM 7512 C C . LYS A 1 932 ? -19.406 21.516 16.641 1 74.94 932 LYS A C 1
ATOM 7514 O O . LYS A 1 932 ? -18.719 22.531 16.531 1 74.94 932 LYS A O 1
ATOM 7519 N N . VAL A 1 933 ? -20.516 21.531 17.281 1 71.31 933 VAL A N 1
ATOM 7520 C CA . VAL A 1 933 ? -21.047 22.734 17.922 1 71.31 933 VAL A CA 1
ATOM 7521 C C . VAL A 1 933 ? -20.141 23.141 19.078 1 71.31 933 VAL A C 1
ATOM 7523 O O . VAL A 1 933 ? -19.891 24.328 19.297 1 71.31 933 VAL A O 1
ATOM 7526 N N . LEU A 1 934 ? -19.703 22.203 19.734 1 71.62 934 LEU A N 1
ATOM 7527 C CA . LEU A 1 934 ? -18.781 22.438 20.844 1 71.62 934 LEU A CA 1
ATOM 7528 C C . LEU A 1 934 ? -17.484 23.078 20.359 1 71.62 934 LEU A C 1
ATOM 7530 O O . LEU A 1 934 ? -16.969 24 20.984 1 71.62 934 LEU A O 1
ATOM 7534 N N . ARG A 1 935 ? -17.062 22.609 19.266 1 72.75 935 ARG A N 1
ATOM 7535 C CA . ARG A 1 935 ? -15.789 23.078 18.734 1 72.75 935 ARG A CA 1
ATOM 7536 C C . ARG A 1 935 ? -15.914 24.5 18.172 1 72.75 935 ARG A C 1
ATOM 7538 O O . ARG A 1 935 ? -14.984 25.297 18.266 1 72.75 935 ARG A O 1
ATOM 7545 N N . GLU A 1 936 ? -17.016 24.75 17.625 1 69.62 936 GLU A N 1
ATOM 7546 C CA . GLU A 1 936 ? -17.234 26.031 16.984 1 69.62 936 GLU A CA 1
ATOM 7547 C C . GLU A 1 936 ? -17.578 27.125 18 1 69.62 936 GLU A C 1
ATOM 7549 O O . GLU A 1 936 ? -17.391 28.312 17.734 1 69.62 936 GLU A O 1
ATOM 7554 N N . GLY A 1 937 ? -17.922 26.672 19.125 1 68.81 937 GLY A N 1
ATOM 7555 C CA . GLY A 1 937 ? -18.234 27.656 20.156 1 68.81 937 GLY A CA 1
ATOM 7556 C C . GLY A 1 937 ? -17 28.25 20.812 1 68.81 937 GLY A C 1
ATOM 7557 O O . GLY A 1 937 ? -16 27.562 21 1 68.81 937 GLY A O 1
ATOM 7558 N N . LYS A 1 938 ? -16.984 29.625 20.922 1 69.56 938 LYS A N 1
ATOM 7559 C CA . LYS A 1 938 ? -15.859 30.281 21.594 1 69.56 938 LYS A CA 1
ATOM 7560 C C . LYS A 1 938 ? -15.969 30.125 23.109 1 69.56 938 LYS A C 1
ATOM 7562 O O . LYS A 1 938 ? -17.078 30.047 23.656 1 69.56 938 LYS A O 1
ATOM 7567 N N . VAL A 1 939 ? -14.859 30 23.734 1 71.12 939 VAL A N 1
ATOM 7568 C CA . VAL A 1 939 ? -14.828 29.859 25.188 1 71.12 939 VAL A CA 1
ATOM 7569 C C . VAL A 1 939 ? -15.234 31.172 25.844 1 71.12 939 VAL A C 1
ATOM 7571 O O . VAL A 1 939 ? -14.75 32.25 25.469 1 71.12 939 VAL A O 1
ATOM 7574 N N . LYS A 1 940 ? -16.219 31.125 26.609 1 72.25 940 LYS A N 1
ATOM 7575 C CA . LYS A 1 940 ? -16.578 32.281 27.438 1 72.25 940 LYS A CA 1
ATOM 7576 C C . LYS A 1 940 ? -15.789 32.281 28.734 1 72.25 940 LYS A C 1
ATOM 7578 O O . LYS A 1 940 ? -15.922 31.359 29.547 1 72.25 940 LYS A O 1
ATOM 7583 N N . TRP A 1 941 ? -14.859 33.219 28.859 1 76.81 941 TRP A N 1
ATOM 7584 C CA . TRP A 1 941 ? -13.961 33.25 30.016 1 76.81 941 TRP A CA 1
ATOM 7585 C C . TRP A 1 941 ? -14.617 33.938 31.203 1 76.81 941 TRP A C 1
ATOM 7587 O O . TRP A 1 941 ? -15.344 34.906 31.031 1 76.81 941 TRP A O 1
ATOM 7597 N N . GLN A 1 942 ? -14.438 33.344 32.344 1 70.88 942 GLN A N 1
ATOM 7598 C CA . GLN A 1 942 ? -15.062 33.844 33.562 1 70.88 942 GLN A CA 1
ATOM 7599 C C . GLN A 1 942 ? -14.398 35.125 34.031 1 70.88 942 GLN A C 1
ATOM 7601 O O . GLN A 1 942 ? -13.164 35.188 34.094 1 70.88 942 GLN A O 1
ATOM 7606 N N . GLY A 1 943 ? -15.258 36.344 34.031 1 65.31 943 GLY A N 1
ATOM 7607 C CA . GLY A 1 943 ? -14.797 37.625 34.531 1 65.31 943 GLY A CA 1
ATOM 7608 C C . GLY A 1 943 ? -14.695 37.656 36.062 1 65.31 943 GLY A C 1
ATOM 7609 O O . GLY A 1 943 ? -15.32 36.844 36.75 1 65.31 943 GLY A O 1
ATOM 7610 N N . MET B 1 1 ? 39.875 -35.656 -14.961 1 24.31 1 MET B N 1
ATOM 7611 C CA . MET B 1 1 ? 39.312 -35.312 -13.656 1 24.31 1 MET B CA 1
ATOM 7612 C C . MET B 1 1 ? 37.969 -34.562 -13.797 1 24.31 1 MET B C 1
ATOM 7614 O O . MET B 1 1 ? 37.938 -33.5 -14.414 1 24.31 1 MET B O 1
ATOM 7618 N N . SER B 1 2 ? 36.938 -35.219 -13.852 1 30.64 2 SER B N 1
ATOM 7619 C CA . SER B 1 2 ? 35.656 -34.812 -14.43 1 30.64 2 SER B CA 1
ATOM 7620 C C . SER B 1 2 ? 35.125 -33.562 -13.758 1 30.64 2 SER B C 1
ATOM 7622 O O . SER B 1 2 ? 35.312 -33.375 -12.562 1 30.64 2 SER B O 1
ATOM 7624 N N . THR B 1 3 ? 34.938 -32.594 -14.492 1 36.88 3 THR B N 1
ATOM 7625 C CA . THR B 1 3 ? 34.406 -31.281 -14.188 1 36.88 3 THR B CA 1
ATOM 7626 C C . THR B 1 3 ? 33.25 -31.391 -13.195 1 36.88 3 THR B C 1
ATOM 7628 O O . THR B 1 3 ? 32.875 -30.406 -12.555 1 36.88 3 THR B O 1
ATOM 7631 N N . THR B 1 4 ? 32.375 -32.406 -13.25 1 42.44 4 THR B N 1
ATOM 7632 C CA . THR B 1 4 ? 31.219 -32.594 -12.398 1 42.44 4 THR B CA 1
ATOM 7633 C C . THR B 1 4 ? 31.625 -32.75 -10.938 1 42.44 4 THR B C 1
ATOM 7635 O O . THR B 1 4 ? 30.828 -32.531 -10.039 1 42.44 4 THR B O 1
ATOM 7638 N N . ALA B 1 5 ? 32.844 -33.438 -10.617 1 48.28 5 ALA B N 1
ATOM 7639 C CA . ALA B 1 5 ? 33.375 -33.562 -9.266 1 48.28 5 ALA B CA 1
ATOM 7640 C C . ALA B 1 5 ? 33.812 -32.219 -8.719 1 48.28 5 ALA B C 1
ATOM 7642 O O . ALA B 1 5 ? 33.938 -32.031 -7.5 1 48.28 5 ALA B O 1
ATOM 7643 N N . ALA B 1 6 ? 34.062 -31.312 -9.625 1 52.28 6 ALA B N 1
ATOM 7644 C CA . ALA B 1 6 ? 34.688 -30.062 -9.234 1 52.28 6 ALA B CA 1
ATOM 7645 C C . ALA B 1 6 ? 33.656 -29.094 -8.641 1 52.28 6 ALA B C 1
ATOM 7647 O O . ALA B 1 6 ? 33.969 -28.344 -7.715 1 52.28 6 ALA B O 1
ATOM 7648 N N . LEU B 1 7 ? 32.375 -29.078 -9.094 1 57.16 7 LEU B N 1
ATOM 7649 C CA . LEU B 1 7 ? 31.391 -28.094 -8.633 1 57.16 7 LEU B CA 1
ATOM 7650 C C . LEU B 1 7 ? 30.969 -28.375 -7.203 1 57.16 7 LEU B C 1
ATOM 7652 O O . LEU B 1 7 ? 30.953 -27.484 -6.359 1 57.16 7 LEU B O 1
ATOM 7656 N N . PRO B 1 8 ? 30.844 -29.688 -6.953 1 62.75 8 PRO B N 1
ATOM 7657 C CA . PRO B 1 8 ? 30.469 -29.953 -5.562 1 62.75 8 PRO B CA 1
ATOM 7658 C C . PRO B 1 8 ? 31.594 -29.625 -4.578 1 62.75 8 PRO B C 1
ATOM 7660 O O . PRO B 1 8 ? 31.328 -29.141 -3.479 1 62.75 8 PRO B O 1
ATOM 7663 N N . GLN B 1 9 ? 32.812 -29.812 -5.055 1 66 9 GLN B N 1
ATOM 7664 C CA . GLN B 1 9 ? 33.906 -29.516 -4.152 1 66 9 GLN B CA 1
ATOM 7665 C C . GLN B 1 9 ? 34.094 -28.016 -3.977 1 66 9 GLN B C 1
ATOM 7667 O O . GLN B 1 9 ? 34.375 -27.531 -2.873 1 66 9 GLN B O 1
ATOM 7672 N N . ALA B 1 10 ? 33.938 -27.328 -5.039 1 68.19 10 ALA B N 1
ATOM 7673 C CA . ALA B 1 10 ? 34 -25.859 -4.957 1 68.19 10 ALA B CA 1
ATOM 7674 C C . ALA B 1 10 ? 32.875 -25.312 -4.09 1 68.19 10 ALA B C 1
ATOM 7676 O O . ALA B 1 10 ? 33.094 -24.406 -3.287 1 68.19 10 ALA B O 1
ATOM 7677 N N . LEU B 1 11 ? 31.781 -25.859 -4.246 1 74.25 11 LEU B N 1
ATOM 7678 C CA . LEU B 1 11 ? 30.625 -25.406 -3.473 1 74.25 11 LEU B CA 1
ATOM 7679 C C . LEU B 1 11 ? 30.797 -25.75 -1.998 1 74.25 11 LEU B C 1
ATOM 7681 O O . LEU B 1 11 ? 30.375 -25 -1.124 1 74.25 11 LEU B O 1
ATOM 7685 N N . GLN B 1 12 ? 31.453 -26.828 -1.732 1 77 12 GLN B N 1
ATOM 7686 C CA . GLN B 1 12 ? 31.703 -27.234 -0.355 1 77 12 GLN B CA 1
ATOM 7687 C C . GLN B 1 12 ? 32.688 -26.266 0.331 1 77 12 GLN B C 1
ATOM 7689 O O . GLN B 1 12 ? 32.5 -25.938 1.502 1 77 12 GLN B O 1
ATOM 7694 N N . SER B 1 13 ? 33.656 -25.859 -0.408 1 75.56 13 SER B N 1
ATOM 7695 C CA . SER B 1 13 ? 34.625 -24.938 0.148 1 75.56 13 SER B CA 1
ATOM 7696 C C . SER B 1 13 ? 34 -23.562 0.398 1 75.56 13 SER B C 1
ATOM 7698 O O . SER B 1 13 ? 34.281 -22.938 1.425 1 75.56 13 SER B O 1
ATOM 7700 N N . ILE B 1 14 ? 33.25 -23.141 -0.454 1 72.25 14 ILE B N 1
ATOM 7701 C CA . ILE B 1 14 ? 32.594 -21.844 -0.317 1 72.25 14 ILE B CA 1
ATOM 7702 C C . ILE B 1 14 ? 31.641 -21.875 0.874 1 72.25 14 ILE B C 1
ATOM 7704 O O . ILE B 1 14 ? 31.594 -20.922 1.655 1 72.25 14 ILE B O 1
ATOM 7708 N N . THR B 1 15 ? 30.906 -22.953 1 1 77.38 15 THR B N 1
ATOM 7709 C CA . THR B 1 15 ? 29.969 -23.094 2.098 1 77.38 15 THR B CA 1
ATOM 7710 C C . THR B 1 15 ? 30.688 -23.172 3.438 1 77.38 15 THR B C 1
ATOM 7712 O O . THR B 1 15 ? 30.234 -22.594 4.43 1 77.38 15 THR B O 1
ATOM 7715 N N . ALA B 1 16 ? 31.797 -23.828 3.426 1 79.25 16 ALA B N 1
ATOM 7716 C CA . ALA B 1 16 ? 32.562 -23.922 4.66 1 79.25 16 ALA B CA 1
ATOM 7717 C C . ALA B 1 16 ? 33.094 -22.562 5.086 1 79.25 16 ALA B C 1
ATOM 7719 O O . ALA B 1 16 ? 33.125 -22.234 6.273 1 79.25 16 ALA B O 1
ATOM 7720 N N . THR B 1 17 ? 33.531 -21.781 4.188 1 78 17 THR B N 1
ATOM 7721 C CA . THR B 1 17 ? 34 -20.438 4.465 1 78 17 THR B CA 1
ATOM 7722 C C . THR B 1 17 ? 32.875 -19.562 4.973 1 78 17 THR B C 1
ATOM 7724 O O . THR B 1 17 ? 33.062 -18.766 5.898 1 78 17 THR B O 1
ATOM 7727 N N . LYS B 1 18 ? 31.781 -19.703 4.34 1 76.38 18 LYS B N 1
ATOM 7728 C CA . LYS B 1 18 ? 30.609 -18.938 4.758 1 76.38 18 LYS B CA 1
ATOM 7729 C C . LYS B 1 18 ? 30.203 -19.297 6.18 1 76.38 18 LYS B C 1
ATOM 7731 O O . LYS B 1 18 ? 29.797 -18.422 6.953 1 76.38 18 LYS B O 1
ATOM 7736 N N . ILE B 1 19 ? 30.312 -20.516 6.574 1 82.94 19 ILE B N 1
ATOM 7737 C CA . ILE B 1 19 ? 29.938 -20.969 7.91 1 82.94 19 ILE B CA 1
ATOM 7738 C C . ILE B 1 19 ? 30.906 -20.375 8.938 1 82.94 19 ILE B C 1
ATOM 7740 O O . ILE B 1 19 ? 30.484 -19.953 10.016 1 82.94 19 ILE B O 1
ATOM 7744 N N . THR B 1 20 ? 32.125 -20.359 8.508 1 83.31 20 THR B N 1
ATOM 7745 C CA . THR B 1 20 ? 33.125 -19.797 9.422 1 83.31 20 THR B CA 1
ATOM 7746 C C . THR B 1 20 ? 32.906 -18.297 9.625 1 83.31 20 THR B C 1
ATOM 7748 O O . THR B 1 20 ? 33 -17.797 10.742 1 83.31 20 THR B O 1
ATOM 7751 N N . GLU B 1 21 ? 32.594 -17.688 8.586 1 81.88 21 GLU B N 1
ATOM 7752 C CA . GLU B 1 21 ? 32.312 -16.25 8.672 1 81.88 21 GLU B CA 1
ATOM 7753 C C . GLU B 1 21 ? 31.062 -15.992 9.484 1 81.88 21 GLU B C 1
ATOM 7755 O O . GLU B 1 21 ? 30.984 -15.016 10.234 1 81.88 21 GLU B O 1
ATOM 7760 N N . LEU B 1 22 ? 30.078 -16.797 9.336 1 85.19 22 LEU B N 1
ATOM 7761 C CA . LEU B 1 22 ? 28.828 -16.656 10.078 1 85.19 22 LEU B CA 1
ATOM 7762 C C . LEU B 1 22 ? 29.047 -16.891 11.562 1 85.19 22 LEU B C 1
ATOM 7764 O O . LEU B 1 22 ? 28.438 -16.234 12.398 1 85.19 22 LEU B O 1
ATOM 7768 N N . LYS B 1 23 ? 29.891 -17.812 11.867 1 87.62 23 LYS B N 1
ATOM 7769 C CA . LYS B 1 23 ? 30.219 -18.078 13.266 1 87.62 23 LYS B CA 1
ATOM 7770 C C . LYS B 1 23 ? 30.938 -16.891 13.906 1 87.62 23 LYS B C 1
ATOM 7772 O O . LYS B 1 23 ? 30.656 -16.547 15.062 1 87.62 23 LYS B O 1
ATOM 7777 N N . LYS B 1 24 ? 31.75 -16.297 13.125 1 87.94 24 LYS B N 1
ATOM 7778 C CA . LYS B 1 24 ? 32.469 -15.125 13.617 1 87.94 24 LYS B CA 1
ATOM 7779 C C . LYS B 1 24 ? 31.5 -13.953 13.812 1 87.94 24 LYS B C 1
ATOM 7781 O O . LYS B 1 24 ? 31.594 -13.234 14.82 1 87.94 24 LYS B O 1
ATOM 7786 N N . GLN B 1 25 ? 30.688 -13.773 12.883 1 85.75 25 GLN B N 1
ATOM 7787 C CA . GLN B 1 25 ? 29.719 -12.688 12.969 1 85.75 25 GLN B CA 1
ATOM 7788 C C . GLN B 1 25 ? 28.781 -12.883 14.156 1 85.75 25 GLN B C 1
ATOM 7790 O O . GLN B 1 25 ? 28.438 -11.922 14.836 1 85.75 25 GLN B O 1
ATOM 7795 N N . ARG B 1 26 ? 28.359 -14.117 14.383 1 89.56 26 ARG B N 1
ATOM 7796 C CA . ARG B 1 26 ? 27.5 -14.406 15.516 1 89.56 26 ARG B CA 1
ATOM 7797 C C . ARG B 1 26 ? 28.203 -14.141 16.828 1 89.56 26 ARG B C 1
ATOM 7799 O O . ARG B 1 26 ? 27.641 -13.539 17.75 1 89.56 26 ARG B O 1
ATOM 7806 N N . ALA B 1 27 ? 29.391 -14.555 16.875 1 91.38 27 ALA B N 1
ATOM 7807 C CA . ALA B 1 27 ? 30.156 -14.352 18.109 1 91.38 27 ALA B CA 1
ATOM 7808 C C . ALA B 1 27 ? 30.375 -12.867 18.391 1 91.38 27 ALA B C 1
ATOM 7810 O O . ALA B 1 27 ? 30.266 -12.422 19.531 1 91.38 27 ALA B O 1
ATOM 7811 N N . LEU B 1 28 ? 30.703 -12.164 17.344 1 90.31 28 LEU B N 1
ATOM 7812 C CA . LEU B 1 28 ? 30.891 -10.719 17.484 1 90.31 28 LEU B CA 1
ATOM 7813 C C . LEU B 1 28 ? 29.594 -10.047 17.906 1 90.31 28 LEU B C 1
ATOM 7815 O O . LEU B 1 28 ? 29.609 -9.172 18.781 1 90.31 28 LEU B O 1
ATOM 7819 N N . PHE B 1 29 ? 28.531 -10.398 17.344 1 93.56 29 PHE B N 1
ATOM 7820 C CA . PHE B 1 29 ? 27.234 -9.828 17.703 1 93.56 29 PHE B CA 1
ATOM 7821 C C . PHE B 1 29 ? 26.891 -10.125 19.156 1 93.56 29 PHE B C 1
ATOM 7823 O O . PHE B 1 29 ? 26.438 -9.242 19.891 1 93.56 29 PHE B O 1
ATOM 7830 N N . GLU B 1 30 ? 27.078 -11.328 19.547 1 94.5 30 GLU B N 1
ATOM 7831 C CA . GLU B 1 30 ? 26.734 -11.711 20.906 1 94.5 30 GLU B CA 1
ATOM 7832 C C . GLU B 1 30 ? 27.594 -10.977 21.922 1 94.5 30 GLU B C 1
ATOM 7834 O O . GLU B 1 30 ? 27.125 -10.656 23.031 1 94.5 30 GLU B O 1
ATOM 7839 N N . SER B 1 31 ? 28.797 -10.742 21.578 1 94.44 31 SER B N 1
ATOM 7840 C CA . SER B 1 31 ? 29.672 -9.977 22.453 1 94.44 31 SER B CA 1
ATOM 7841 C C . SER B 1 31 ? 29.203 -8.531 22.578 1 94.44 31 SER B C 1
ATOM 7843 O O . SER B 1 31 ? 29.156 -7.984 23.688 1 94.44 31 SER B O 1
ATOM 7845 N N . ARG B 1 32 ? 28.891 -7.941 21.469 1 94 32 ARG B N 1
ATOM 7846 C CA . ARG B 1 32 ? 28.391 -6.57 21.469 1 94 32 ARG B CA 1
ATOM 7847 C C . ARG B 1 32 ? 27.062 -6.465 22.203 1 94 32 ARG B C 1
ATOM 7849 O O . ARG B 1 32 ? 26.812 -5.488 22.922 1 94 32 ARG B O 1
ATOM 7856 N N . LYS B 1 33 ? 26.172 -7.445 21.938 1 95.88 33 LYS B N 1
ATOM 7857 C CA . LYS B 1 33 ? 24.875 -7.492 22.609 1 95.88 33 LYS B CA 1
ATOM 7858 C C . LYS B 1 33 ? 25.062 -7.555 24.125 1 95.88 33 LYS B C 1
ATOM 7860 O O . LYS B 1 33 ? 24.422 -6.797 24.859 1 95.88 33 LYS B O 1
ATOM 7865 N N . SER B 1 34 ? 25.953 -8.383 24.594 1 95.88 34 SER B N 1
ATOM 7866 C CA . SER B 1 34 ? 26.188 -8.539 26.031 1 95.88 34 SER B CA 1
ATOM 7867 C C . SER B 1 34 ? 26.766 -7.266 26.641 1 95.88 34 SER B C 1
ATOM 7869 O O . SER B 1 34 ? 26.406 -6.879 27.75 1 95.88 34 SER B O 1
ATOM 7871 N N . ALA B 1 35 ? 27.656 -6.605 25.953 1 95.62 35 ALA B N 1
ATOM 7872 C CA . ALA B 1 35 ? 28.25 -5.352 26.406 1 95.62 35 ALA B CA 1
ATOM 7873 C C . ALA B 1 35 ? 27.203 -4.25 26.5 1 95.62 35 ALA B C 1
ATOM 7875 O O . ALA B 1 35 ? 27.203 -3.465 27.453 1 95.62 35 ALA B O 1
ATOM 7876 N N . LEU B 1 36 ? 26.359 -4.195 25.484 1 95.94 36 LEU B N 1
ATOM 7877 C CA . LEU B 1 36 ? 25.312 -3.188 25.453 1 95.94 36 LEU B CA 1
ATOM 7878 C C . LEU B 1 36 ? 24.328 -3.389 26.594 1 95.94 36 LEU B C 1
ATOM 7880 O O . LEU B 1 36 ? 23.938 -2.426 27.266 1 95.94 36 LEU B O 1
ATOM 7884 N N . LEU B 1 37 ? 23.922 -4.645 26.859 1 96.5 37 LEU B N 1
ATOM 7885 C CA . LEU B 1 37 ? 22.969 -4.934 27.922 1 96.5 37 LEU B CA 1
ATOM 7886 C C . LEU B 1 37 ? 23.578 -4.637 29.281 1 96.5 37 LEU B C 1
ATOM 7888 O O . LEU B 1 37 ? 22.891 -4.16 30.188 1 96.5 37 LEU B O 1
ATOM 7892 N N . LYS B 1 38 ? 24.859 -4.879 29.422 1 95.81 38 LYS B N 1
ATOM 7893 C CA . LYS B 1 38 ? 25.547 -4.57 30.672 1 95.81 38 LYS B CA 1
ATOM 7894 C C . LYS B 1 38 ? 25.578 -3.064 30.922 1 95.81 38 LYS B C 1
ATOM 7896 O O . LYS B 1 38 ? 25.359 -2.607 32.031 1 95.81 38 LYS B O 1
ATOM 7901 N N . GLU B 1 39 ? 25.828 -2.314 29.906 1 95.62 39 GLU B N 1
ATOM 7902 C CA . GLU B 1 39 ? 25.859 -0.859 30.016 1 95.62 39 GLU B CA 1
ATOM 7903 C C . GLU B 1 39 ? 24.469 -0.304 30.344 1 95.62 39 GLU B C 1
ATOM 7905 O O . GLU B 1 39 ? 24.328 0.585 31.188 1 95.62 39 GLU B O 1
ATOM 7910 N N . ALA B 1 40 ? 23.469 -0.802 29.656 1 96.19 40 ALA B N 1
ATOM 7911 C CA . ALA B 1 40 ? 22.109 -0.343 29.875 1 96.19 40 ALA B CA 1
ATOM 7912 C C . ALA B 1 40 ? 21.641 -0.69 31.297 1 96.19 40 ALA B C 1
ATOM 7914 O O . ALA B 1 40 ? 21.016 0.134 31.969 1 96.19 40 ALA B O 1
ATOM 7915 N N . ASN B 1 41 ? 21.969 -1.882 31.766 1 93.56 41 ASN B N 1
ATOM 7916 C CA . ASN B 1 41 ? 21.516 -2.348 33.062 1 93.56 41 ASN B CA 1
ATOM 7917 C C . ASN B 1 41 ? 22.234 -1.626 34.219 1 93.56 41 ASN B C 1
ATOM 7919 O O . ASN B 1 41 ? 21.766 -1.636 35.344 1 93.56 41 ASN B O 1
ATOM 7923 N N . SER B 1 42 ? 23.281 -0.963 33.906 1 93.38 42 SER B N 1
ATOM 7924 C CA . SER B 1 42 ? 24.031 -0.224 34.938 1 93.38 42 SER B CA 1
ATOM 7925 C C . SER B 1 42 ? 23.359 1.107 35.25 1 93.38 42 SER B C 1
ATOM 7927 O O . SER B 1 42 ? 23.625 1.709 36.281 1 93.38 42 SER B O 1
ATOM 7929 N N . GLN B 1 43 ? 22.453 1.531 34.375 1 93.25 43 GLN B N 1
ATOM 7930 C CA . GLN B 1 43 ? 21.766 2.801 34.594 1 93.25 43 GLN B CA 1
ATOM 7931 C C . GLN B 1 43 ? 20.5 2.607 35.406 1 93.25 43 GLN B C 1
ATOM 7933 O O . GLN B 1 43 ? 19.766 1.635 35.219 1 93.25 43 GLN B O 1
ATOM 7938 N N . THR B 1 44 ? 20.266 3.52 36.25 1 91.19 44 THR B N 1
ATOM 7939 C CA . THR B 1 44 ? 19.078 3.432 37.125 1 91.19 44 THR B CA 1
ATOM 7940 C C . THR B 1 44 ? 17.922 4.203 36.5 1 91.19 44 THR B C 1
ATOM 7942 O O . THR B 1 44 ? 16.75 3.857 36.719 1 91.19 44 THR B O 1
ATOM 7945 N N . ASP B 1 45 ? 18.266 5.195 35.75 1 93.69 45 ASP B N 1
ATOM 7946 C CA . ASP B 1 45 ? 17.219 5.996 35.125 1 93.69 45 ASP B CA 1
ATOM 7947 C C . ASP B 1 45 ? 16.656 5.293 33.906 1 93.69 45 ASP B C 1
ATOM 7949 O O . ASP B 1 45 ? 17.406 4.902 33 1 93.69 45 ASP B O 1
ATOM 7953 N N . LEU B 1 46 ? 15.352 5.086 33.906 1 94.19 46 LEU B N 1
ATOM 7954 C CA . LEU B 1 46 ? 14.695 4.352 32.844 1 94.19 46 LEU B CA 1
ATOM 7955 C C . LEU B 1 46 ? 14.914 5.039 31.5 1 94.19 46 LEU B C 1
ATOM 7957 O O . LEU B 1 46 ? 15.133 4.371 30.484 1 94.19 46 LEU B O 1
ATOM 7961 N N . ARG B 1 47 ? 14.766 6.387 31.406 1 94.44 47 ARG B N 1
ATOM 7962 C CA . ARG B 1 47 ? 14.945 7.121 30.156 1 94.44 47 ARG B CA 1
ATOM 7963 C C . ARG B 1 47 ? 16.359 6.957 29.609 1 94.44 47 ARG B C 1
ATOM 7965 O O . ARG B 1 47 ? 16.562 6.77 28.422 1 94.44 47 ARG B O 1
ATOM 7972 N N . GLU B 1 48 ? 17.328 7.004 30.484 1 95.19 48 GLU B N 1
ATOM 7973 C CA . GLU B 1 48 ? 18.719 6.84 30.078 1 95.19 48 GLU B CA 1
ATOM 7974 C C . GLU B 1 48 ? 18.984 5.418 29.594 1 95.19 48 GLU B C 1
ATOM 7976 O O . GLU B 1 48 ? 19.781 5.207 28.672 1 95.19 48 GLU B O 1
ATOM 7981 N N . ARG B 1 49 ? 18.359 4.477 30.25 1 96.31 49 ARG B N 1
ATOM 7982 C CA . ARG B 1 49 ? 18.5 3.092 29.797 1 96.31 49 ARG B CA 1
ATOM 7983 C C . ARG B 1 49 ? 17.984 2.926 28.375 1 96.31 49 ARG B C 1
ATOM 7985 O O . ARG B 1 49 ? 18.625 2.277 27.547 1 96.31 49 ARG B O 1
ATOM 7992 N N . VAL B 1 50 ? 16.812 3.494 28.109 1 96.5 50 VAL B N 1
ATOM 7993 C CA . VAL B 1 50 ? 16.219 3.406 26.781 1 96.5 50 VAL B CA 1
ATOM 7994 C C . VAL B 1 50 ? 17.125 4.105 25.766 1 96.5 50 VAL B C 1
ATOM 7996 O O . VAL B 1 50 ? 17.297 3.621 24.656 1 96.5 50 VAL B O 1
ATOM 7999 N N . ARG B 1 51 ? 17.719 5.242 26.141 1 96.06 51 ARG B N 1
ATOM 8000 C CA . ARG B 1 51 ? 18.594 5.98 25.25 1 96.06 51 ARG B CA 1
ATOM 8001 C C . ARG B 1 51 ? 19.828 5.148 24.875 1 96.06 51 ARG B C 1
ATOM 8003 O O . ARG B 1 51 ? 20.188 5.047 23.703 1 96.06 51 ARG B O 1
ATOM 8010 N N . ILE B 1 52 ? 20.422 4.504 25.875 1 96.56 52 ILE B N 1
ATOM 8011 C CA . ILE B 1 52 ? 21.609 3.693 25.672 1 96.56 52 ILE B CA 1
ATOM 8012 C C . ILE B 1 52 ? 21.297 2.51 24.766 1 96.56 52 ILE B C 1
ATOM 8014 O O . ILE B 1 52 ? 22.047 2.205 23.844 1 96.56 52 ILE B O 1
ATOM 8018 N N . LEU B 1 53 ? 20.172 1.911 25.062 1 96.75 53 LEU B N 1
ATOM 8019 C CA . LEU B 1 53 ? 19.75 0.771 24.25 1 96.75 53 LEU B CA 1
ATOM 8020 C C . LEU B 1 53 ? 19.484 1.192 22.812 1 96.75 53 LEU B C 1
ATOM 8022 O O . LEU B 1 53 ? 19.875 0.497 21.875 1 96.75 53 LEU B O 1
ATOM 8026 N N . LEU B 1 54 ? 18.766 2.352 22.641 1 96.62 54 LEU B N 1
ATOM 8027 C CA . LEU B 1 54 ? 18.422 2.834 21.297 1 96.62 54 LEU B CA 1
ATOM 8028 C C . LEU B 1 54 ? 19.688 3.123 20.5 1 96.62 54 LEU B C 1
ATOM 8030 O O . LEU B 1 54 ? 19.812 2.68 19.359 1 96.62 54 LEU B O 1
ATOM 8034 N N . GLU B 1 55 ? 20.672 3.779 21.062 1 95.94 55 GLU B N 1
ATOM 8035 C CA . GLU B 1 55 ? 21.922 4.113 20.391 1 95.94 55 GLU B CA 1
ATOM 8036 C C . GLU B 1 55 ? 22.734 2.859 20.094 1 95.94 55 GLU B C 1
ATOM 8038 O O . GLU B 1 55 ? 23.328 2.744 19.016 1 95.94 55 GLU B O 1
ATOM 8043 N N . GLY B 1 56 ? 22.703 1.942 21.031 1 95.44 56 GLY B N 1
ATOM 8044 C CA . GLY B 1 56 ? 23.438 0.698 20.844 1 95.44 56 GLY B CA 1
ATOM 8045 C C . GLY B 1 56 ? 22.844 -0.177 19.75 1 95.44 56 GLY B C 1
ATOM 8046 O O . GLY B 1 56 ? 23.562 -0.719 18.922 1 95.44 56 GLY B O 1
ATOM 8047 N N . VAL B 1 57 ? 21.516 -0.32 19.781 1 95 57 VAL B N 1
ATOM 8048 C CA . VAL B 1 57 ? 20.828 -1.164 18.812 1 95 57 VAL B CA 1
ATOM 8049 C C . VAL B 1 57 ? 21.016 -0.599 17.406 1 95 57 VAL B C 1
ATOM 8051 O O . VAL B 1 57 ? 21.281 -1.344 16.469 1 95 57 VAL B O 1
ATOM 8054 N N . THR B 1 58 ? 20.828 0.737 17.25 1 94.06 58 THR B N 1
ATOM 8055 C CA . THR B 1 58 ? 20.953 1.35 15.938 1 94.06 58 THR B CA 1
ATOM 8056 C C . THR B 1 58 ? 22.391 1.264 15.438 1 94.06 58 THR B C 1
ATOM 8058 O O . THR B 1 58 ? 22.641 1.121 14.242 1 94.06 58 THR B O 1
ATOM 8061 N N . LYS B 1 59 ? 23.375 1.313 16.297 1 92.12 59 LYS B N 1
ATOM 8062 C CA . LYS B 1 59 ? 24.766 1.146 15.938 1 92.12 59 LYS B CA 1
ATOM 8063 C C . LYS B 1 59 ? 25.047 -0.274 15.453 1 92.12 59 LYS B C 1
ATOM 8065 O O . LYS B 1 59 ? 25.719 -0.47 14.445 1 92.12 59 LYS B O 1
ATOM 8070 N N . ILE B 1 60 ? 24.531 -1.176 16.172 1 90.75 60 ILE B N 1
ATOM 8071 C CA . ILE B 1 60 ? 24.719 -2.58 15.828 1 90.75 60 ILE B CA 1
ATOM 8072 C C . ILE B 1 60 ? 24.062 -2.873 14.484 1 90.75 60 ILE B C 1
ATOM 8074 O O . ILE B 1 60 ? 24.578 -3.662 13.688 1 90.75 60 ILE B O 1
ATOM 8078 N N . GLN B 1 61 ? 22.969 -2.197 14.195 1 86.62 61 GLN B N 1
ATOM 8079 C CA . GLN B 1 61 ? 22.25 -2.412 12.938 1 86.62 61 GLN B CA 1
ATOM 8080 C C . GLN B 1 61 ? 22.938 -1.685 11.781 1 86.62 61 GLN B C 1
ATOM 8082 O O . GLN B 1 61 ? 22.609 -1.919 10.617 1 86.62 61 GLN B O 1
ATOM 8087 N N . GLY B 1 62 ? 23.859 -0.754 12.086 1 83.56 62 GLY B N 1
ATOM 8088 C CA . GLY B 1 62 ? 24.641 -0.093 11.055 1 83.56 62 GLY B CA 1
ATOM 8089 C C . GLY B 1 62 ? 24.141 1.3 10.727 1 83.56 62 GLY B C 1
ATOM 8090 O O . GLY B 1 62 ? 24.578 1.906 9.742 1 83.56 62 GLY B O 1
ATOM 8091 N N . PHE B 1 63 ? 23.109 1.745 11.492 1 86.62 63 PHE B N 1
ATOM 8092 C CA . PHE B 1 63 ? 22.578 3.078 11.25 1 86.62 63 PHE B CA 1
ATOM 8093 C C . PHE B 1 63 ? 22.578 3.904 12.531 1 86.62 63 PHE B C 1
ATOM 8095 O O . PHE B 1 63 ? 21.516 4.301 13.023 1 86.62 63 PHE B O 1
ATOM 8102 N N . PRO B 1 64 ? 23.672 4.246 13.008 1 88.88 64 PRO B N 1
ATOM 8103 C CA . PRO B 1 64 ? 23.75 4.973 14.273 1 88.88 64 PRO B CA 1
ATOM 8104 C C . PRO B 1 64 ? 23.031 6.316 14.234 1 88.88 64 PRO B C 1
ATOM 8106 O O . PRO B 1 64 ? 22.562 6.797 15.266 1 88.88 64 PRO B O 1
ATOM 8109 N N . GLY B 1 65 ? 22.891 6.93 13.086 1 84.19 65 GLY B N 1
ATOM 8110 C CA . GLY B 1 65 ? 22.219 8.211 12.945 1 84.19 65 GLY B CA 1
ATOM 8111 C C . GLY B 1 65 ? 20.75 8.164 13.289 1 84.19 65 GLY B C 1
ATOM 8112 O O . GLY B 1 65 ? 20.141 9.195 13.609 1 84.19 65 GLY B O 1
ATOM 8113 N N . ASP B 1 66 ? 20.141 7.023 13.289 1 88.31 66 ASP B N 1
ATOM 8114 C CA . ASP B 1 66 ? 18.719 6.879 13.586 1 88.31 66 ASP B CA 1
ATOM 8115 C C . ASP B 1 66 ? 18.453 7.062 15.078 1 88.31 66 ASP B C 1
ATOM 8117 O O . ASP B 1 66 ? 17.344 7.426 15.469 1 88.31 66 ASP B O 1
ATOM 8121 N N . GLY B 1 67 ? 19.516 6.809 15.898 1 90.12 67 GLY B N 1
ATOM 8122 C CA . GLY B 1 67 ? 19.297 6.855 17.328 1 90.12 67 GLY B CA 1
ATOM 8123 C C . GLY B 1 67 ? 19.875 8.094 17.984 1 90.12 67 GLY B C 1
ATOM 8124 O O . GLY B 1 67 ? 19.641 8.344 19.172 1 90.12 67 GLY B O 1
ATOM 8125 N N . LEU B 1 68 ? 20.562 8.906 17.234 1 87.31 68 LEU B N 1
ATOM 8126 C CA . LEU B 1 68 ? 21.234 10.078 17.781 1 87.31 68 LEU B CA 1
ATOM 8127 C C . LEU B 1 68 ? 20.438 11.344 17.5 1 87.31 68 LEU B C 1
ATOM 8129 O O . LEU B 1 68 ? 19.859 11.492 16.422 1 87.31 68 LEU B O 1
ATOM 8133 N N . ASP B 1 69 ? 20.391 12.211 18.469 1 83.69 69 ASP B N 1
ATOM 8134 C CA . ASP B 1 69 ? 19.703 13.484 18.312 1 83.69 69 ASP B CA 1
ATOM 8135 C C . ASP B 1 69 ? 20.406 14.375 17.297 1 83.69 69 ASP B C 1
ATOM 8137 O O . ASP B 1 69 ? 21.609 14.219 17.047 1 83.69 69 ASP B O 1
ATOM 8141 N N . THR B 1 70 ? 19.641 15.281 16.719 1 78.75 70 THR B N 1
ATOM 8142 C CA . THR B 1 70 ? 20.203 16.219 15.766 1 78.75 70 THR B CA 1
ATOM 8143 C C . THR B 1 70 ? 20.922 17.359 16.484 1 78.75 70 THR B C 1
ATOM 8145 O O . THR B 1 70 ? 20.719 17.578 17.672 1 78.75 70 THR B O 1
ATOM 8148 N N . SER B 1 71 ? 21.891 17.938 15.875 1 79.44 71 SER B N 1
ATOM 8149 C CA . SER B 1 71 ? 22.625 19.062 16.438 1 79.44 71 SER B CA 1
ATOM 8150 C C . SER B 1 71 ? 22.625 20.25 15.484 1 79.44 71 SER B C 1
ATOM 8152 O O . SER B 1 71 ? 22.531 20.078 14.266 1 79.44 71 SER B O 1
ATOM 8154 N N . ASP B 1 72 ? 22.438 21.469 16.016 1 75.88 72 ASP B N 1
ATOM 8155 C CA . ASP B 1 72 ? 22.547 22.688 15.203 1 75.88 72 ASP B CA 1
ATOM 8156 C C . ASP B 1 72 ? 23.984 23.188 15.172 1 75.88 72 ASP B C 1
ATOM 8158 O O . ASP B 1 72 ? 24.266 24.203 14.531 1 75.88 72 ASP B O 1
ATOM 8162 N N . LYS B 1 73 ? 24.812 22.609 15.938 1 74.62 73 LYS B N 1
ATOM 8163 C CA . LYS B 1 73 ? 26.203 23.078 16.016 1 74.62 73 LYS B CA 1
ATOM 8164 C C . LYS B 1 73 ? 27.047 22.5 14.883 1 74.62 73 LYS B C 1
ATOM 8166 O O . LYS B 1 73 ? 28.016 23.125 14.438 1 74.62 73 LYS B O 1
ATOM 8171 N N . ASP B 1 74 ? 26.469 21.281 14.547 1 65.12 74 ASP B N 1
ATOM 8172 C CA . ASP B 1 74 ? 27.297 20.609 13.547 1 65.12 74 ASP B CA 1
ATOM 8173 C C . ASP B 1 74 ? 26.719 20.797 12.148 1 65.12 74 ASP B C 1
ATOM 8175 O O . ASP B 1 74 ? 25.516 21.016 11.992 1 65.12 74 ASP B O 1
ATOM 8179 N N . ASP B 1 75 ? 27.469 21.422 11.156 1 58.66 75 ASP B N 1
ATOM 8180 C CA . ASP B 1 75 ? 27.047 21.594 9.773 1 58.66 75 ASP B CA 1
ATOM 8181 C C . ASP B 1 75 ? 26.422 20.312 9.227 1 58.66 75 ASP B C 1
ATOM 8183 O O . ASP B 1 75 ? 26.75 19.891 8.117 1 58.66 75 ASP B O 1
ATOM 8187 N N . ALA B 1 76 ? 25.703 19.734 10.094 1 59.44 76 ALA B N 1
ATOM 8188 C CA . ALA B 1 76 ? 25.188 18.484 9.539 1 59.44 76 ALA B CA 1
ATOM 8189 C C . ALA B 1 76 ? 24.062 18.75 8.539 1 59.44 76 ALA B C 1
ATOM 8191 O O . ALA B 1 76 ? 23.234 19.641 8.742 1 59.44 76 ALA B O 1
ATOM 8192 N N . GLU B 1 77 ? 24.297 18.281 7.359 1 60 77 GLU B N 1
ATOM 8193 C CA . GLU B 1 77 ? 23.375 18.406 6.242 1 60 77 GLU B CA 1
ATOM 8194 C C . GLU B 1 77 ? 22.047 17.719 6.543 1 60 77 GLU B C 1
ATOM 8196 O O . GLU B 1 77 ? 22 16.75 7.309 1 60 77 GLU B O 1
ATOM 8201 N N . ARG B 1 78 ? 21.031 18.344 6.219 1 59.62 78 ARG B N 1
ATOM 8202 C CA . ARG B 1 78 ? 19.703 17.781 6.281 1 59.62 78 ARG B CA 1
ATOM 8203 C C . ARG B 1 78 ? 19.641 16.422 5.586 1 59.62 78 ARG B C 1
ATOM 8205 O O . ARG B 1 78 ? 20.25 16.234 4.527 1 59.62 78 ARG B O 1
ATOM 8212 N N . ASP B 1 79 ? 19.125 15.43 6.395 1 63.94 79 ASP B N 1
ATOM 8213 C CA . ASP B 1 79 ? 18.906 14.141 5.742 1 63.94 79 ASP B CA 1
ATOM 8214 C C . ASP B 1 79 ? 17.688 14.188 4.824 1 63.94 79 ASP B C 1
ATOM 8216 O O . ASP B 1 79 ? 16.562 14.039 5.277 1 63.94 79 ASP B O 1
ATOM 8220 N N . TRP B 1 80 ? 17.906 14.594 3.559 1 56.88 80 TRP B N 1
ATOM 8221 C CA . TRP B 1 80 ? 16.844 14.719 2.574 1 56.88 80 TRP B CA 1
ATOM 8222 C C . TRP B 1 80 ? 16.125 13.383 2.377 1 56.88 80 TRP B C 1
ATOM 8224 O O . TRP B 1 80 ? 15.023 13.336 1.831 1 56.88 80 TRP B O 1
ATOM 8234 N N . ASN B 1 81 ? 16.781 12.367 2.963 1 60.84 81 ASN B N 1
ATOM 8235 C CA . ASN B 1 81 ? 16.203 11.055 2.701 1 60.84 81 ASN B CA 1
ATOM 8236 C C . ASN B 1 81 ? 15.445 10.523 3.916 1 60.84 81 ASN B C 1
ATOM 8238 O O . ASN B 1 81 ? 15.312 9.312 4.09 1 60.84 81 ASN B O 1
ATOM 8242 N N . ASP B 1 82 ? 14.984 11.391 4.758 1 69 82 ASP B N 1
ATOM 8243 C CA . ASP B 1 82 ? 14.289 10.938 5.961 1 69 82 ASP B CA 1
ATOM 8244 C C . ASP B 1 82 ? 13.039 10.133 5.598 1 69 82 ASP B C 1
ATOM 8246 O O . ASP B 1 82 ? 12.734 9.133 6.246 1 69 82 ASP B O 1
ATOM 8250 N N . ARG B 1 83 ? 12.484 10.359 4.43 1 67.5 83 ARG B N 1
ATOM 8251 C CA . ARG B 1 83 ? 11.25 9.695 4.023 1 67.5 83 ARG B CA 1
ATOM 8252 C C . ARG B 1 83 ? 11.531 8.305 3.467 1 67.5 83 ARG B C 1
ATOM 8254 O O . ARG B 1 83 ? 10.641 7.457 3.418 1 67.5 83 ARG B O 1
ATOM 8261 N N . SER B 1 84 ? 12.688 8.156 3.158 1 70.38 84 SER B N 1
ATOM 8262 C CA . SER B 1 84 ? 13.031 6.879 2.545 1 70.38 84 SER B CA 1
ATOM 8263 C C . SER B 1 84 ? 12.945 5.738 3.555 1 70.38 84 SER B C 1
ATOM 8265 O O . SER B 1 84 ? 12.891 4.566 3.176 1 70.38 84 SER B O 1
ATOM 8267 N N . CYS B 1 85 ? 12.742 6.07 4.844 1 80.31 85 CYS B N 1
ATOM 8268 C CA . CYS B 1 85 ? 12.719 5.039 5.875 1 80.31 85 CYS B CA 1
ATOM 8269 C C . CYS B 1 85 ? 11.289 4.613 6.195 1 80.31 85 CYS B C 1
ATOM 8271 O O . CYS B 1 85 ? 11.07 3.66 6.941 1 80.31 85 CYS B O 1
ATOM 8273 N N . ASP B 1 86 ? 10.344 5.234 5.531 1 79.5 86 ASP B N 1
ATOM 8274 C CA . ASP B 1 86 ? 8.953 4.887 5.809 1 79.5 86 ASP B CA 1
ATOM 8275 C C . ASP B 1 86 ? 8.664 3.438 5.426 1 79.5 86 ASP B C 1
ATOM 8277 O O . ASP B 1 86 ? 9.07 2.979 4.359 1 79.5 86 ASP B O 1
ATOM 8281 N N . GLY B 1 87 ? 8.031 2.83 6.324 1 77.5 87 GLY B N 1
ATOM 8282 C CA . GLY B 1 87 ? 7.645 1.456 6.047 1 77.5 87 GLY B CA 1
ATOM 8283 C C . GLY B 1 87 ? 8.711 0.446 6.43 1 77.5 87 GLY B C 1
ATOM 8284 O O . GLY B 1 87 ? 8.508 -0.762 6.293 1 77.5 87 GLY B O 1
ATOM 8285 N N . LEU B 1 88 ? 9.805 0.951 6.945 1 79.06 88 LEU B N 1
ATOM 8286 C CA . LEU B 1 88 ? 10.898 0.069 7.332 1 79.06 88 LEU B CA 1
ATOM 8287 C C . LEU B 1 88 ? 11.016 -0.021 8.852 1 79.06 88 LEU B C 1
ATOM 8289 O O . LEU B 1 88 ? 10.383 0.755 9.57 1 79.06 88 LEU B O 1
ATOM 8293 N N . THR B 1 89 ? 11.781 -0.944 9.258 1 81.19 89 THR B N 1
ATOM 8294 C CA . THR B 1 89 ? 11.984 -1.133 10.688 1 81.19 89 THR B CA 1
ATOM 8295 C C . THR B 1 89 ? 12.742 0.051 11.281 1 81.19 89 THR B C 1
ATOM 8297 O O . THR B 1 89 ? 12.555 0.392 12.453 1 81.19 89 THR B O 1
ATOM 8300 N N . ARG B 1 90 ? 13.555 0.726 10.5 1 87.69 90 ARG B N 1
ATOM 8301 C CA . ARG B 1 90 ? 14.359 1.853 10.953 1 87.69 90 ARG B CA 1
ATOM 8302 C C . ARG B 1 90 ? 13.477 3.021 11.383 1 87.69 90 ARG B C 1
ATOM 8304 O O . ARG B 1 90 ? 13.883 3.838 12.211 1 87.69 90 ARG B O 1
ATOM 8311 N N . SER B 1 91 ? 12.289 3.047 10.742 1 90.38 91 SER B N 1
ATOM 8312 C CA . SER B 1 91 ? 11.359 4.117 11.078 1 90.38 91 SER B CA 1
ATOM 8313 C C . SER B 1 91 ? 11.016 4.102 12.562 1 90.38 91 SER B C 1
ATOM 8315 O O . SER B 1 91 ? 10.859 5.156 13.18 1 90.38 91 SER B O 1
ATOM 8317 N N . ARG B 1 92 ? 10.93 2.945 13.102 1 92.25 92 ARG B N 1
ATOM 8318 C CA . ARG B 1 92 ? 10.578 2.805 14.516 1 92.25 92 ARG B CA 1
ATOM 8319 C C . ARG B 1 92 ? 11.664 3.383 15.414 1 92.25 92 ARG B C 1
ATOM 8321 O O . ARG B 1 92 ? 11.367 4.051 16.406 1 92.25 92 ARG B O 1
ATOM 8328 N N . TYR B 1 93 ? 12.922 3.195 15.102 1 93.44 93 TYR B N 1
ATOM 8329 C CA . TYR B 1 93 ? 14.031 3.699 15.898 1 93.44 93 TYR B CA 1
ATOM 8330 C C . TYR B 1 93 ? 14.086 5.223 15.859 1 93.44 93 TYR B C 1
ATOM 8332 O O . TYR B 1 93 ? 14.281 5.871 16.891 1 93.44 93 TYR B O 1
ATOM 8340 N N . ARG B 1 94 ? 13.891 5.742 14.68 1 92.38 94 ARG B N 1
ATOM 8341 C CA . ARG B 1 94 ? 13.883 7.191 14.531 1 92.38 94 ARG B CA 1
ATOM 8342 C C . ARG B 1 94 ? 12.75 7.816 15.344 1 92.38 94 ARG B C 1
ATOM 8344 O O . ARG B 1 94 ? 12.93 8.859 15.977 1 92.38 94 ARG B O 1
ATOM 8351 N N . ASN B 1 95 ? 11.609 7.18 15.312 1 94.5 95 ASN B N 1
ATOM 8352 C CA . ASN B 1 95 ? 10.469 7.688 16.062 1 94.5 95 ASN B CA 1
ATOM 8353 C C . ASN B 1 95 ? 10.711 7.609 17.562 1 94.5 95 ASN B C 1
ATOM 8355 O O . ASN B 1 95 ? 10.367 8.531 18.312 1 94.5 95 ASN B O 1
ATOM 8359 N N . ILE B 1 96 ? 11.297 6.496 18.016 1 95 96 ILE B N 1
ATOM 8360 C CA . ILE B 1 96 ? 11.578 6.355 19.438 1 95 96 ILE B CA 1
ATOM 8361 C C . ILE B 1 96 ? 12.539 7.453 19.891 1 95 96 ILE B C 1
ATOM 8363 O O . ILE B 1 96 ? 12.398 7.996 21 1 95 96 ILE B O 1
ATOM 8367 N N . ARG B 1 97 ? 13.484 7.746 19.047 1 93.94 97 ARG B N 1
ATOM 8368 C CA . ARG B 1 97 ? 14.414 8.828 19.359 1 93.94 97 ARG B CA 1
ATOM 8369 C C . ARG B 1 97 ? 13.672 10.148 19.578 1 93.94 97 ARG B C 1
ATOM 8371 O O . ARG B 1 97 ? 13.922 10.859 20.547 1 93.94 97 ARG B O 1
ATOM 8378 N N . ARG B 1 98 ? 12.797 10.5 18.672 1 93.94 98 ARG B N 1
ATOM 8379 C CA . ARG B 1 98 ? 12.008 11.734 18.75 1 93.94 98 ARG B CA 1
ATOM 8380 C C . ARG B 1 98 ? 11.125 11.734 19.984 1 93.94 98 ARG B C 1
ATOM 8382 O O . ARG B 1 98 ? 11.047 12.742 20.688 1 93.94 98 ARG B O 1
ATOM 8389 N N . PHE B 1 99 ? 10.492 10.625 20.266 1 95.94 99 PHE B N 1
ATOM 8390 C CA . PHE B 1 99 ? 9.594 10.523 21.406 1 95.94 99 PHE B CA 1
ATOM 8391 C C . PHE B 1 99 ? 10.375 10.562 22.719 1 95.94 99 PHE B C 1
ATOM 8393 O O . PHE B 1 99 ? 9.891 11.086 23.719 1 95.94 99 PHE B O 1
ATOM 8400 N N . LEU B 1 100 ? 11.516 9.945 22.656 1 94 100 LEU B N 1
ATOM 8401 C CA . LEU B 1 100 ? 12.367 9.969 23.828 1 94 100 LEU B CA 1
ATOM 8402 C C . LEU B 1 100 ? 12.766 11.398 24.188 1 94 100 LEU B C 1
ATOM 8404 O O . LEU B 1 100 ? 12.812 11.766 25.359 1 94 100 LEU B O 1
ATOM 8408 N N . PHE B 1 101 ? 13.07 12.164 23.188 1 91.81 101 PHE B N 1
ATOM 8409 C CA . PHE B 1 101 ? 13.367 13.57 23.438 1 91.81 101 PHE B CA 1
ATOM 8410 C C . PHE B 1 101 ? 12.148 14.289 24 1 91.81 101 PHE B C 1
ATOM 8412 O O . PHE B 1 101 ? 12.281 15.133 24.891 1 91.81 101 PHE B O 1
ATOM 8419 N N . GLN B 1 102 ? 11.07 14.031 23.438 1 93.75 102 GLN B N 1
ATOM 8420 C CA . GLN B 1 102 ? 9.828 14.602 23.938 1 93.75 102 GLN B CA 1
ATOM 8421 C C . GLN B 1 102 ? 9.625 14.266 25.422 1 93.75 102 GLN B C 1
ATOM 8423 O O . GLN B 1 102 ? 9.156 15.102 26.188 1 93.75 102 GLN B O 1
ATOM 8428 N N . SER B 1 103 ? 9.992 13.078 25.812 1 93.69 103 SER B N 1
ATOM 8429 C CA . SER B 1 103 ? 9.758 12.586 27.172 1 93.69 103 SER B CA 1
ATOM 8430 C C . SER B 1 103 ? 10.586 13.367 28.188 1 93.69 103 SER B C 1
ATOM 8432 O O . SER B 1 103 ? 10.273 13.367 29.375 1 93.69 103 SER B O 1
ATOM 8434 N N . LYS B 1 104 ? 11.617 14.078 27.766 1 91 104 LYS B N 1
ATOM 8435 C CA . LYS B 1 104 ? 12.43 14.898 28.656 1 91 104 LYS B CA 1
ATOM 8436 C C . LYS B 1 104 ? 11.625 16.062 29.219 1 91 104 LYS B C 1
ATOM 8438 O O . LYS B 1 104 ? 11.852 16.5 30.344 1 91 104 LYS B O 1
ATOM 8443 N N . TYR B 1 105 ? 10.656 16.578 28.375 1 90.94 105 TYR B N 1
ATOM 8444 C CA . TYR B 1 105 ? 9.922 17.781 28.734 1 90.94 105 TYR B CA 1
ATOM 8445 C C . TYR B 1 105 ? 8.438 17.469 28.953 1 90.94 105 TYR B C 1
ATOM 8447 O O . TYR B 1 105 ? 7.703 18.281 29.516 1 90.94 105 TYR B O 1
ATOM 8455 N N . ASP B 1 106 ? 8.008 16.312 28.469 1 91.19 106 ASP B N 1
ATOM 8456 C CA . ASP B 1 106 ? 6.598 15.953 28.484 1 91.19 106 ASP B CA 1
ATOM 8457 C C . ASP B 1 106 ? 6.316 14.875 29.531 1 91.19 106 ASP B C 1
ATOM 8459 O O . ASP B 1 106 ? 6.582 13.695 29.297 1 91.19 106 ASP B O 1
ATOM 8463 N N . SER B 1 107 ? 5.727 15.211 30.531 1 86.81 107 SER B N 1
ATOM 8464 C CA . SER B 1 107 ? 5.469 14.281 31.625 1 86.81 107 SER B CA 1
ATOM 8465 C C . SER B 1 107 ? 4.285 13.367 31.312 1 86.81 107 SER B C 1
ATOM 8467 O O . SER B 1 107 ? 4.02 12.414 32.031 1 86.81 107 SER B O 1
ATOM 8469 N N . SER B 1 108 ? 3.629 13.664 30.203 1 87.81 108 SER B N 1
ATOM 8470 C CA . SER B 1 108 ? 2.486 12.836 29.828 1 87.81 108 SER B CA 1
ATOM 8471 C C . SER B 1 108 ? 2.934 11.484 29.297 1 87.81 108 SER B C 1
ATOM 8473 O O . SER B 1 108 ? 2.139 10.539 29.234 1 87.81 108 SER B O 1
ATOM 8475 N N . ILE B 1 109 ? 4.164 11.359 28.875 1 90 109 ILE B N 1
ATOM 8476 C CA . ILE B 1 109 ? 4.703 10.07 28.469 1 90 109 ILE B CA 1
ATOM 8477 C C . ILE B 1 109 ? 5.008 9.227 29.703 1 90 109 ILE B C 1
ATOM 8479 O O . ILE B 1 109 ? 5.93 9.531 30.453 1 90 109 ILE B O 1
ATOM 8483 N N . SER B 1 110 ? 4.281 8.227 29.859 1 86.38 110 SER B N 1
ATOM 8484 C CA . SER B 1 110 ? 4.289 7.43 31.078 1 86.38 110 SER B CA 1
ATOM 8485 C C . SER B 1 110 ? 5.523 6.535 31.141 1 86.38 110 SER B C 1
ATOM 8487 O O . SER B 1 110 ? 6.191 6.312 30.125 1 86.38 110 SER B O 1
ATOM 8489 N N . SER B 1 111 ? 5.797 6.109 32.344 1 87.75 111 SER B N 1
ATOM 8490 C CA . SER B 1 111 ? 6.875 5.148 32.562 1 87.75 111 SER B CA 1
ATOM 8491 C C . SER B 1 111 ? 6.559 3.814 31.875 1 87.75 111 SER B C 1
ATOM 8493 O O . SER B 1 111 ? 7.469 3.094 31.453 1 87.75 111 SER B O 1
ATOM 8495 N N . GLY B 1 112 ? 5.258 3.615 31.781 1 87.81 112 GLY B N 1
ATOM 8496 C CA . GLY B 1 112 ? 4.852 2.416 31.062 1 87.81 112 GLY B CA 1
ATOM 8497 C C . GLY B 1 112 ? 5.242 2.434 29.609 1 87.81 112 GLY B C 1
ATOM 8498 O O . GLY B 1 112 ? 5.676 1.414 29.062 1 87.81 112 GLY B O 1
ATOM 8499 N N . THR B 1 113 ? 5.137 3.582 29 1 90.94 113 THR B N 1
ATOM 8500 C CA . THR B 1 113 ? 5.52 3.734 27.609 1 90.94 113 THR B CA 1
ATOM 8501 C C . THR B 1 113 ? 7.031 3.584 27.438 1 90.94 113 THR B C 1
ATOM 8503 O O . THR B 1 113 ? 7.496 2.939 26.5 1 90.94 113 THR B O 1
ATOM 8506 N N . LEU B 1 114 ? 7.836 4.129 28.359 1 94.06 114 LEU B N 1
ATOM 8507 C CA . LEU B 1 114 ? 9.289 4.004 28.312 1 94.06 114 LEU B CA 1
ATOM 8508 C C . LEU B 1 114 ? 9.719 2.553 28.484 1 94.06 114 LEU B C 1
ATOM 8510 O O . LEU B 1 114 ? 10.625 2.08 27.797 1 94.06 114 LEU B O 1
ATOM 8514 N N . SER B 1 115 ? 9 1.885 29.359 1 94 115 SER B N 1
ATOM 8515 C CA . SER B 1 115 ? 9.305 0.476 29.594 1 94 115 SER B CA 1
ATOM 8516 C C . SER B 1 115 ? 8.992 -0.362 28.344 1 94 115 SER B C 1
ATOM 8518 O O . SER B 1 115 ? 9.703 -1.325 28.047 1 94 115 SER B O 1
ATOM 8520 N N . SER B 1 116 ? 7.961 0.012 27.766 1 93.31 116 SER B N 1
ATOM 8521 C CA . SER B 1 116 ? 7.609 -0.699 26.531 1 93.31 116 SER B CA 1
ATOM 8522 C C . SER B 1 116 ? 8.688 -0.53 25.469 1 93.31 116 SER B C 1
ATOM 8524 O O . SER B 1 116 ? 8.977 -1.462 24.719 1 93.31 116 SER B O 1
ATOM 8526 N N . TRP B 1 117 ? 9.289 0.634 25.359 1 95.12 117 TRP B N 1
ATOM 8527 C CA . TRP B 1 117 ? 10.367 0.864 24.406 1 95.12 117 TRP B CA 1
ATOM 8528 C C . TRP B 1 117 ? 11.602 0.04 24.766 1 95.12 117 TRP B C 1
ATOM 8530 O O . TRP B 1 117 ? 12.273 -0.51 23.891 1 95.12 117 TRP B O 1
ATOM 8540 N N . GLU B 1 118 ? 11.844 0.001 26.078 1 95.81 118 GLU B N 1
ATOM 8541 C CA . GLU B 1 118 ? 12.969 -0.802 26.547 1 95.81 118 GLU B CA 1
ATOM 8542 C C . GLU B 1 118 ? 12.797 -2.27 26.172 1 95.81 118 GLU B C 1
ATOM 8544 O O . GLU B 1 118 ? 13.727 -2.889 25.641 1 95.81 118 GLU B O 1
ATOM 8549 N N . GLU B 1 119 ? 11.648 -2.785 26.422 1 94.94 119 GLU B N 1
ATOM 8550 C CA . GLU B 1 119 ? 11.359 -4.18 26.109 1 94.94 119 GLU B CA 1
ATOM 8551 C C . GLU B 1 119 ? 11.453 -4.434 24.609 1 94.94 119 GLU B C 1
ATOM 8553 O O . GLU B 1 119 ? 11.938 -5.484 24.188 1 94.94 119 GLU B O 1
ATOM 8558 N N . GLU B 1 120 ? 10.961 -3.545 23.859 1 93.94 120 GLU B N 1
ATOM 8559 C CA . GLU B 1 120 ? 10.992 -3.668 22.406 1 93.94 120 GLU B CA 1
ATOM 8560 C C . GLU B 1 120 ? 12.43 -3.705 21.891 1 93.94 120 GLU B C 1
ATOM 8562 O O . GLU B 1 120 ? 12.766 -4.523 21.031 1 93.94 120 GLU B O 1
ATOM 8567 N N . LEU B 1 121 ? 13.289 -2.83 22.344 1 95.81 121 LEU B N 1
ATOM 8568 C CA . LEU B 1 121 ? 14.68 -2.754 21.906 1 95.81 121 LEU B CA 1
ATOM 8569 C C . LEU B 1 121 ? 15.453 -3.996 22.344 1 95.81 121 LEU B C 1
ATOM 8571 O O . LEU B 1 121 ? 16.281 -4.508 21.594 1 95.81 121 LEU B O 1
ATOM 8575 N N . LYS B 1 122 ? 15.172 -4.523 23.531 1 96.06 122 LYS B N 1
ATOM 8576 C CA . LYS B 1 122 ? 15.781 -5.77 23.984 1 96.06 122 LYS B CA 1
ATOM 8577 C C . LYS B 1 122 ? 15.32 -6.949 23.141 1 96.06 122 LYS B C 1
ATOM 8579 O O . LYS B 1 122 ? 16.109 -7.828 22.797 1 96.06 122 LYS B O 1
ATOM 8584 N N . ARG B 1 123 ? 14.062 -6.918 22.828 1 94.31 123 ARG B N 1
ATOM 8585 C CA . ARG B 1 123 ? 13.508 -7.973 21.984 1 94.31 123 ARG B CA 1
ATOM 8586 C C . ARG B 1 123 ? 14.148 -7.973 20.609 1 94.31 123 ARG B C 1
ATOM 8588 O O . ARG B 1 123 ? 14.367 -9.031 20.016 1 94.31 123 ARG B O 1
ATOM 8595 N N . ASP B 1 124 ? 14.422 -6.816 20.062 1 93.19 124 ASP B N 1
ATOM 8596 C CA . ASP B 1 124 ? 15.062 -6.715 18.766 1 93.19 124 ASP B CA 1
ATOM 8597 C C . ASP B 1 124 ? 16.438 -7.383 18.766 1 93.19 124 ASP B C 1
ATOM 8599 O O . ASP B 1 124 ? 16.844 -8.008 17.781 1 93.19 124 ASP B O 1
ATOM 8603 N N . LEU B 1 125 ? 17.156 -7.266 19.859 1 94.81 125 LEU B N 1
ATOM 8604 C CA . LEU B 1 125 ? 18.469 -7.91 20 1 94.81 125 LEU B CA 1
ATOM 8605 C C . LEU B 1 125 ? 18.312 -9.43 20.078 1 94.81 125 LEU B C 1
ATOM 8607 O O . LEU B 1 125 ? 19.078 -10.164 19.453 1 94.81 125 LEU B O 1
ATOM 8611 N N . ASP B 1 126 ? 17.328 -9.836 20.766 1 95.06 126 ASP B N 1
ATOM 8612 C CA . ASP B 1 126 ? 17.062 -11.266 20.875 1 95.06 126 ASP B CA 1
ATOM 8613 C C . ASP B 1 126 ? 16.688 -11.867 19.516 1 95.06 126 ASP B C 1
ATOM 8615 O O . ASP B 1 126 ? 17.094 -12.984 19.203 1 95.06 126 ASP B O 1
ATOM 8619 N N . LEU B 1 127 ? 15.875 -11.18 18.844 1 93.19 127 LEU B N 1
ATOM 8620 C CA . LEU B 1 127 ? 15.438 -11.656 17.531 1 93.19 127 LEU B CA 1
ATOM 8621 C C . LEU B 1 127 ? 16.625 -11.805 16.578 1 93.19 127 LEU B C 1
ATOM 8623 O O . LEU B 1 127 ? 16.672 -12.75 15.789 1 93.19 127 LEU B O 1
ATOM 8627 N N . ARG B 1 128 ? 17.562 -10.922 16.609 1 91.5 128 ARG B N 1
ATOM 8628 C CA . ARG B 1 128 ? 18.75 -11.031 15.781 1 91.5 128 ARG B CA 1
ATOM 8629 C C . ARG B 1 128 ? 19.594 -12.242 16.188 1 91.5 128 ARG B C 1
ATOM 8631 O O . ARG B 1 128 ? 20.203 -12.891 15.328 1 91.5 128 ARG B O 1
ATOM 8638 N N . SER B 1 129 ? 19.641 -12.531 17.453 1 93.94 129 SER B N 1
ATOM 8639 C CA . SER B 1 129 ? 20.328 -13.727 17.938 1 93.94 129 SER B CA 1
ATOM 8640 C C . SER B 1 129 ? 19.703 -14.992 17.359 1 93.94 129 SER B C 1
ATOM 8642 O O . SER B 1 129 ? 20.406 -15.906 16.938 1 93.94 129 SER B O 1
ATOM 8644 N N . VAL B 1 130 ? 18.375 -15.016 17.328 1 94.25 130 VAL B N 1
ATOM 8645 C CA . VAL B 1 130 ? 17.656 -16.172 16.812 1 94.25 130 VAL B CA 1
ATOM 8646 C C . VAL B 1 130 ? 17.906 -16.328 15.32 1 94.25 130 VAL B C 1
ATOM 8648 O O . VAL B 1 130 ? 18.062 -17.453 14.82 1 94.25 130 VAL B O 1
ATOM 8651 N N . LYS B 1 131 ? 17.984 -15.273 14.578 1 91.88 131 LYS B N 1
ATOM 8652 C CA . LYS B 1 131 ? 18.234 -15.32 13.141 1 91.88 131 LYS B CA 1
ATOM 8653 C C . LYS B 1 131 ? 19.641 -15.859 12.852 1 91.88 131 LYS B C 1
ATOM 8655 O O . LYS B 1 131 ? 19.828 -16.625 11.906 1 91.88 131 LYS B O 1
ATOM 8660 N N . HIS B 1 132 ? 20.625 -15.492 13.688 1 90.75 132 HIS B N 1
ATOM 8661 C CA . HIS B 1 132 ? 21.984 -16 13.523 1 90.75 132 HIS B CA 1
ATOM 8662 C C . HIS B 1 132 ? 22.047 -17.484 13.812 1 90.75 132 HIS B C 1
ATOM 8664 O O . HIS B 1 132 ? 22.766 -18.234 13.125 1 90.75 132 HIS B O 1
ATOM 8670 N N . GLU B 1 133 ? 21.312 -17.844 14.781 1 91.62 133 GLU B N 1
ATOM 8671 C CA . GLU B 1 133 ? 21.266 -19.25 15.125 1 91.62 133 GLU B CA 1
ATOM 8672 C C . GLU B 1 133 ? 20.656 -20.078 14 1 91.62 133 GLU B C 1
ATOM 8674 O O . GLU B 1 133 ? 21.156 -21.156 13.672 1 91.62 133 GLU B O 1
ATOM 8679 N N . HIS B 1 134 ? 19.625 -19.594 13.469 1 93.62 134 HIS B N 1
ATOM 8680 C CA . HIS B 1 134 ? 18.969 -20.312 12.383 1 93.62 134 HIS B CA 1
ATOM 8681 C C . HIS B 1 134 ? 19.844 -20.344 11.133 1 93.62 134 HIS B C 1
ATOM 8683 O O . HIS B 1 134 ? 19.844 -21.328 10.398 1 93.62 134 HIS B O 1
ATOM 8689 N N . ALA B 1 135 ? 20.562 -19.266 10.867 1 90.19 135 ALA B N 1
ATOM 8690 C CA . ALA B 1 135 ? 21.469 -19.219 9.719 1 90.19 135 ALA B CA 1
ATOM 8691 C C . ALA B 1 135 ? 22.562 -20.266 9.844 1 90.19 135 ALA B C 1
ATOM 8693 O O . ALA B 1 135 ? 22.922 -20.922 8.852 1 90.19 135 ALA B O 1
ATOM 8694 N N . LEU B 1 136 ? 23.031 -20.438 11.039 1 89.06 136 LEU B N 1
ATOM 8695 C CA . LEU B 1 136 ? 24.047 -21.453 11.273 1 89.06 136 LEU B CA 1
ATOM 8696 C C . LEU B 1 136 ? 23.469 -22.844 11.094 1 89.06 136 LEU B C 1
ATOM 8698 O O . LEU B 1 136 ? 24.109 -23.719 10.5 1 89.06 136 LEU B O 1
ATOM 8702 N N . PHE B 1 137 ? 22.328 -23.062 11.609 1 92.44 137 PHE B N 1
ATOM 8703 C CA . PHE B 1 137 ? 21.625 -24.328 11.445 1 92.44 137 PHE B CA 1
ATOM 8704 C C . PHE B 1 137 ? 21.422 -24.641 9.969 1 92.44 137 PHE B C 1
ATOM 8706 O O . PHE B 1 137 ? 21.703 -25.75 9.523 1 92.44 137 PHE B O 1
ATOM 8713 N N . PHE B 1 138 ? 20.953 -23.656 9.211 1 91.25 138 PHE B N 1
ATOM 8714 C CA . PHE B 1 138 ? 20.672 -23.812 7.789 1 91.25 138 PHE B CA 1
ATOM 8715 C C . PHE B 1 138 ? 21.953 -24.172 7.031 1 91.25 138 PHE B C 1
ATOM 8717 O O . PHE B 1 138 ? 21.938 -25 6.133 1 91.25 138 PHE B O 1
ATOM 8724 N N . SER B 1 139 ? 23.047 -23.594 7.371 1 86.25 139 SER B N 1
ATOM 8725 C CA . SER B 1 139 ? 24.344 -23.875 6.738 1 86.25 139 SER B CA 1
ATOM 8726 C C . SER B 1 139 ? 24.797 -25.312 7.035 1 86.25 139 SER B C 1
ATOM 8728 O O . SER B 1 139 ? 25.438 -25.953 6.199 1 86.25 139 SER B O 1
ATOM 8730 N N . GLN B 1 140 ? 24.453 -25.734 8.172 1 88.31 140 GLN B N 1
ATOM 8731 C CA . GLN B 1 140 ? 24.766 -27.125 8.523 1 88.31 140 GLN B CA 1
ATOM 8732 C C . GLN B 1 140 ? 23.969 -28.109 7.684 1 88.31 140 GLN B C 1
ATOM 8734 O O . GLN B 1 140 ? 24.469 -29.172 7.324 1 88.31 140 GLN B O 1
ATOM 8739 N N . LEU B 1 141 ? 22.75 -27.781 7.414 1 90.69 141 LEU B N 1
ATOM 8740 C CA . LEU B 1 141 ? 21.922 -28.625 6.559 1 90.69 141 LEU B CA 1
ATOM 8741 C C . LEU B 1 141 ? 22.516 -28.719 5.156 1 90.69 141 LEU B C 1
ATOM 8743 O O . LEU B 1 141 ? 22.516 -29.781 4.551 1 90.69 141 LEU B O 1
ATOM 8747 N N . VAL B 1 142 ? 22.969 -27.594 4.68 1 86.56 142 VAL B N 1
ATOM 8748 C CA . VAL B 1 142 ? 23.562 -27.562 3.344 1 86.56 142 VAL B CA 1
ATOM 8749 C C . VAL B 1 142 ? 24.844 -28.391 3.32 1 86.56 142 VAL B C 1
ATOM 8751 O O . VAL B 1 142 ? 25.094 -29.109 2.359 1 86.56 142 VAL B O 1
ATOM 8754 N N . THR B 1 143 ? 25.578 -28.312 4.359 1 84.69 143 THR B N 1
ATOM 8755 C CA . THR B 1 143 ? 26.828 -29.078 4.461 1 84.69 143 THR B CA 1
ATOM 8756 C C . THR B 1 143 ? 26.531 -30.578 4.504 1 84.69 143 THR B C 1
ATOM 8758 O O . THR B 1 143 ? 27.281 -31.375 3.939 1 84.69 143 THR B O 1
ATOM 8761 N N . GLU B 1 144 ? 25.453 -30.891 5.16 1 88.19 144 GLU B N 1
ATOM 8762 C CA . GLU B 1 144 ? 25.047 -32.281 5.203 1 88.19 144 GLU B CA 1
ATOM 8763 C C . GLU B 1 144 ? 24.781 -32.844 3.803 1 88.19 144 GLU B C 1
ATOM 8765 O O . GLU B 1 144 ? 25.172 -33.969 3.484 1 88.19 144 GLU B O 1
ATOM 8770 N N . TRP B 1 145 ? 24.219 -32.156 3.02 1 86.38 145 TRP B N 1
ATOM 8771 C CA . TRP B 1 145 ? 23.875 -32.594 1.668 1 86.38 145 TRP B CA 1
ATOM 8772 C C . TRP B 1 145 ? 25.109 -32.656 0.785 1 86.38 145 TRP B C 1
ATOM 8774 O O . TRP B 1 145 ? 25.266 -33.562 -0.038 1 86.38 145 TRP B O 1
ATOM 8784 N N . LEU B 1 146 ? 25.984 -31.719 0.929 1 80.5 146 LEU B N 1
ATOM 8785 C CA . LEU B 1 146 ? 27.188 -31.656 0.108 1 80.5 146 LEU B CA 1
ATOM 8786 C C . LEU B 1 146 ? 28.141 -32.781 0.432 1 80.5 146 LEU B C 1
ATOM 8788 O O . LEU B 1 146 ? 28.953 -33.188 -0.413 1 80.5 146 LEU B O 1
ATOM 8792 N N . THR B 1 147 ? 28.047 -33.25 1.594 1 79.88 147 THR B N 1
ATOM 8793 C CA . THR B 1 147 ? 28.922 -34.375 1.989 1 79.88 147 THR B CA 1
ATOM 8794 C C . THR B 1 147 ? 28.469 -35.656 1.325 1 79.88 147 THR B C 1
ATOM 8796 O O . THR B 1 147 ? 29.297 -36.562 1.073 1 79.88 147 THR B O 1
ATOM 8799 N N . ASN B 1 148 ? 27.219 -35.719 1.025 1 73.31 148 ASN B N 1
ATOM 8800 C CA . ASN B 1 148 ? 26.672 -36.875 0.35 1 73.31 148 ASN B CA 1
ATOM 8801 C C . ASN B 1 148 ? 25.812 -36.5 -0.848 1 73.31 148 ASN B C 1
ATOM 8803 O O . ASN B 1 148 ? 24.609 -36.75 -0.855 1 73.31 148 ASN B O 1
ATOM 8807 N N . PRO B 1 149 ? 26.562 -36.031 -1.95 1 63.09 149 PRO B N 1
ATOM 8808 C CA . PRO B 1 149 ? 25.734 -35.5 -3.027 1 63.09 149 PRO B CA 1
ATOM 8809 C C . PRO B 1 149 ? 24.969 -36.562 -3.783 1 63.09 149 PRO B C 1
ATOM 8811 O O . PRO B 1 149 ? 23.922 -36.281 -4.387 1 63.09 149 PRO B O 1
ATOM 8814 N N . ASN B 1 150 ? 25.656 -37.719 -3.924 1 58.62 150 ASN B N 1
ATOM 8815 C CA . ASN B 1 150 ? 25.031 -38.781 -4.715 1 58.62 150 ASN B CA 1
ATOM 8816 C C . ASN B 1 150 ? 24.031 -39.562 -3.887 1 58.62 150 ASN B C 1
ATOM 8818 O O . ASN B 1 150 ? 23.688 -40.688 -4.23 1 58.62 150 ASN B O 1
ATOM 8822 N N . ASP B 1 151 ? 23.438 -39.094 -2.898 1 61.62 151 ASP B N 1
ATOM 8823 C CA . ASP B 1 151 ? 22.391 -39.656 -2.055 1 61.62 151 ASP B CA 1
ATOM 8824 C C . ASP B 1 151 ? 21.062 -39.719 -2.791 1 61.62 151 ASP B C 1
ATOM 8826 O O . ASP B 1 151 ? 20.672 -38.781 -3.473 1 61.62 151 ASP B O 1
ATOM 8830 N N . PRO B 1 152 ? 20.422 -40.938 -2.684 1 55.16 152 PRO B N 1
ATOM 8831 C CA . PRO B 1 152 ? 20.781 -42.156 -1.965 1 55.16 152 PRO B CA 1
ATOM 8832 C C . PRO B 1 152 ? 21.875 -42.938 -2.676 1 55.16 152 PRO B C 1
ATOM 8834 O O . PRO B 1 152 ? 21.938 -42.969 -3.908 1 55.16 152 PRO B O 1
ATOM 8837 N N . ALA B 1 153 ? 23.094 -43.281 -2.109 1 49.69 153 ALA B N 1
ATOM 8838 C CA . ALA B 1 153 ? 24.234 -44.031 -2.592 1 49.69 153 ALA B CA 1
ATOM 8839 C C . ALA B 1 153 ? 23.781 -45.344 -3.246 1 49.69 153 ALA B C 1
ATOM 8841 O O . ALA B 1 153 ? 22.953 -46.062 -2.693 1 49.69 153 ALA B O 1
ATOM 8842 N N . ALA B 1 154 ? 23.922 -45.406 -4.535 1 45.94 154 ALA B N 1
ATOM 8843 C CA . ALA B 1 154 ? 23.891 -46.75 -5.102 1 45.94 154 ALA B CA 1
ATOM 8844 C C . ALA B 1 154 ? 24.672 -47.75 -4.223 1 45.94 154 ALA B C 1
ATOM 8846 O O . ALA B 1 154 ? 25.703 -47.375 -3.643 1 45.94 154 ALA B O 1
ATOM 8847 N N . GLU B 1 155 ? 24.047 -48.562 -3.453 1 39.56 155 GLU B N 1
ATOM 8848 C CA . GLU B 1 155 ? 24.828 -49.594 -2.773 1 39.56 155 GLU B CA 1
ATOM 8849 C C . GLU B 1 155 ? 26.109 -49.906 -3.543 1 39.56 155 GLU B C 1
ATOM 8851 O O . GLU B 1 155 ? 26.047 -50.375 -4.68 1 39.56 155 GLU B O 1
ATOM 8856 N N . GLU B 1 156 ? 27.125 -49.125 -3.465 1 35.91 156 GLU B N 1
ATOM 8857 C CA . GLU B 1 156 ? 28.375 -49.688 -3.963 1 35.91 156 GLU B CA 1
ATOM 8858 C C . GLU B 1 156 ? 28.531 -51.156 -3.551 1 35.91 156 GLU B C 1
ATOM 8860 O O . GLU B 1 156 ? 28.359 -51.469 -2.377 1 35.91 156 GLU B O 1
ATOM 8865 N N . GLY B 1 157 ? 28.25 -52.125 -4.391 1 32.5 157 GLY B N 1
ATOM 8866 C CA . GLY B 1 157 ? 28.609 -53.5 -4.109 1 32.5 157 GLY B CA 1
ATOM 8867 C C . GLY B 1 157 ? 29.938 -53.625 -3.396 1 32.5 157 GLY B C 1
ATOM 8868 O O . GLY B 1 157 ? 30.891 -52.906 -3.691 1 32.5 157 GLY B O 1
ATOM 8869 N N . THR B 1 158 ? 30.078 -53.969 -2.158 1 32.38 158 THR B N 1
ATOM 8870 C CA . THR B 1 158 ? 31.312 -54.531 -1.632 1 32.38 158 THR B CA 1
ATOM 8871 C C . THR B 1 158 ? 32.031 -55.344 -2.709 1 32.38 158 THR B C 1
ATOM 8873 O O . THR B 1 158 ? 31.406 -55.906 -3.607 1 32.38 158 THR B O 1
ATOM 8876 N N . GLU B 1 159 ? 33.406 -55.375 -2.826 1 34.41 159 GLU B N 1
ATOM 8877 C CA . GLU B 1 159 ? 34.281 -56.094 -3.73 1 34.41 159 GLU B CA 1
ATOM 8878 C C . GLU B 1 159 ? 33.688 -57.438 -4.117 1 34.41 159 GLU B C 1
ATOM 8880 O O . GLU B 1 159 ? 33.969 -57.969 -5.203 1 34.41 159 GLU B O 1
ATOM 8885 N N . GLY B 1 160 ? 33.656 -58.438 -3.041 1 33.12 160 GLY B N 1
ATOM 8886 C CA . GLY B 1 160 ? 33.656 -59.844 -3.371 1 33.12 160 GLY B CA 1
ATOM 8887 C C . GLY B 1 160 ? 32.5 -60.25 -4.281 1 33.12 160 GLY B C 1
ATOM 8888 O O . GLY B 1 160 ? 32.688 -61.031 -5.211 1 33.12 160 GLY B O 1
ATOM 8889 N N . GLN B 1 161 ? 31.312 -60.531 -3.646 1 33.84 161 GLN B N 1
ATOM 8890 C CA . GLN B 1 161 ? 30.344 -61.344 -4.359 1 33.84 161 GLN B CA 1
ATOM 8891 C C . GLN B 1 161 ? 29.75 -60.594 -5.551 1 33.84 161 GLN B C 1
ATOM 8893 O O . GLN B 1 161 ? 29.547 -59.375 -5.48 1 33.84 161 GLN B O 1
ATOM 8898 N N . SER B 1 162 ? 29.938 -61.094 -6.789 1 34.94 162 SER B N 1
ATOM 8899 C CA . SER B 1 162 ? 29.297 -60.844 -8.078 1 34.94 162 SER B CA 1
ATOM 8900 C C . SER B 1 162 ? 27.891 -60.312 -7.906 1 34.94 162 SER B C 1
ATOM 8902 O O . SER B 1 162 ? 26.906 -61 -8.172 1 34.94 162 SER B O 1
ATOM 8904 N N . GLU B 1 163 ? 27.531 -59.844 -6.754 1 36.22 163 GLU B N 1
ATOM 8905 C CA . GLU B 1 163 ? 26.125 -59.5 -6.535 1 36.22 163 GLU B CA 1
ATOM 8906 C C . GLU B 1 163 ? 25.625 -58.562 -7.613 1 36.22 163 GLU B C 1
ATOM 8908 O O . GLU B 1 163 ? 26.312 -57.594 -7.988 1 36.22 163 GLU B O 1
ATOM 8913 N N . HIS B 1 164 ? 24.594 -59 -8.461 1 42.94 164 HIS B N 1
ATOM 8914 C CA . HIS B 1 164 ? 23.766 -58.438 -9.516 1 42.94 164 HIS B CA 1
ATOM 8915 C C . HIS B 1 164 ? 23.328 -57.031 -9.18 1 42.94 164 HIS B C 1
ATOM 8917 O O . HIS B 1 164 ? 22.734 -56.781 -8.117 1 42.94 164 HIS B O 1
ATOM 8923 N N . VAL B 1 165 ? 23.969 -56.062 -9.539 1 53.28 165 VAL B N 1
ATOM 8924 C CA . VAL B 1 165 ? 23.609 -54.656 -9.617 1 53.28 165 VAL B CA 1
ATOM 8925 C C . VAL B 1 165 ? 22.203 -54.531 -10.195 1 53.28 165 VAL B C 1
ATOM 8927 O O . VAL B 1 165 ? 21.938 -55 -11.297 1 53.28 165 VAL B O 1
ATOM 8930 N N . GLY B 1 166 ? 21.281 -54 -9.383 1 60.88 166 GLY B N 1
ATOM 8931 C CA . GLY B 1 166 ? 19.906 -53.656 -9.742 1 60.88 166 GLY B CA 1
ATOM 8932 C C . GLY B 1 166 ? 18.875 -54.594 -9.133 1 60.88 166 GLY B C 1
ATOM 8933 O O . GLY B 1 166 ? 19.219 -55.688 -8.664 1 60.88 166 GLY B O 1
ATOM 8934 N N . ARG B 1 167 ? 17.641 -54.156 -8.938 1 75.19 167 ARG B N 1
ATOM 8935 C CA . ARG B 1 167 ? 16.531 -54.938 -8.383 1 75.19 167 ARG B CA 1
ATOM 8936 C C . ARG B 1 167 ? 16.156 -56.094 -9.32 1 75.19 167 ARG B C 1
ATOM 8938 O O . ARG B 1 167 ? 16.594 -56.125 -10.477 1 75.19 167 ARG B O 1
ATOM 8945 N N . GLU B 1 168 ? 15.734 -57.188 -8.867 1 78.75 168 GLU B N 1
ATOM 8946 C CA . GLU B 1 168 ? 15.281 -58.344 -9.656 1 78.75 168 GLU B CA 1
ATOM 8947 C C . GLU B 1 168 ? 14.414 -57.875 -10.828 1 78.75 168 GLU B C 1
ATOM 8949 O O . GLU B 1 168 ? 14.5 -58.438 -11.922 1 78.75 168 GLU B O 1
ATOM 8954 N N . GLU B 1 169 ? 13.789 -56.844 -10.609 1 83.19 169 GLU B N 1
ATOM 8955 C CA . GLU B 1 169 ? 12.898 -56.312 -11.633 1 83.19 169 GLU B CA 1
ATOM 8956 C C . GLU B 1 169 ? 13.688 -55.781 -12.828 1 83.19 169 GLU B C 1
ATOM 8958 O O . GLU B 1 169 ? 13.242 -55.906 -13.977 1 83.19 169 GLU B O 1
ATOM 8963 N N . MET B 1 170 ? 14.789 -55.25 -12.602 1 85.88 170 MET B N 1
ATOM 8964 C CA . MET B 1 170 ? 15.609 -54.719 -13.68 1 85.88 170 MET B CA 1
ATOM 8965 C C . MET B 1 170 ? 16.094 -55.812 -14.602 1 85.88 170 MET B C 1
ATOM 8967 O O . MET B 1 170 ? 16.031 -55.688 -15.828 1 85.88 170 MET B O 1
ATOM 8971 N N . HIS B 1 171 ? 16.5 -56.906 -14 1 86.69 171 HIS B N 1
ATOM 8972 C CA . HIS B 1 171 ? 17.016 -58 -14.781 1 86.69 171 HIS B CA 1
ATOM 8973 C C . HIS B 1 171 ? 15.914 -58.688 -15.578 1 86.69 171 HIS B C 1
ATOM 8975 O O . HIS B 1 171 ? 16.141 -59.125 -16.719 1 86.69 171 HIS B O 1
ATOM 8981 N N . GLU B 1 172 ? 14.852 -58.781 -14.961 1 89.81 172 GLU B N 1
ATOM 8982 C CA . GLU B 1 172 ? 13.719 -59.375 -15.664 1 89.81 172 GLU B CA 1
ATOM 8983 C C . GLU B 1 172 ? 13.297 -58.531 -16.859 1 89.81 172 GLU B C 1
ATOM 8985 O O . GLU B 1 172 ? 13.047 -59.062 -17.938 1 89.81 172 GLU B O 1
ATOM 8990 N N . GLN B 1 173 ? 13.203 -57.281 -16.672 1 90.94 173 GLN B N 1
ATOM 8991 C CA . GLN B 1 173 ? 12.797 -56.375 -17.75 1 90.94 173 GLN B CA 1
ATOM 8992 C C . GLN B 1 173 ? 13.867 -56.281 -18.844 1 90.94 173 GLN B C 1
ATOM 8994 O O . GLN B 1 173 ? 13.555 -56.156 -20.016 1 90.94 173 GLN B O 1
ATOM 8999 N N . ARG B 1 174 ? 15.109 -56.375 -18.422 1 92.19 174 ARG B N 1
ATOM 9000 C CA . ARG B 1 174 ? 16.188 -56.375 -19.406 1 92.19 174 ARG B CA 1
ATOM 9001 C C . ARG B 1 174 ? 16.125 -57.625 -20.281 1 92.19 174 ARG B C 1
ATOM 9003 O O . ARG B 1 174 ? 16.281 -57.531 -21.5 1 92.19 174 ARG B O 1
ATOM 9010 N N . ALA B 1 175 ? 15.852 -58.75 -19.656 1 92.44 175 ALA B N 1
ATOM 9011 C CA . ALA B 1 175 ? 15.758 -60 -20.406 1 92.44 175 ALA B CA 1
ATOM 9012 C C . ALA B 1 175 ? 14.617 -59.938 -21.422 1 92.44 175 ALA B C 1
ATOM 9014 O O . ALA B 1 175 ? 14.758 -60.406 -22.547 1 92.44 175 ALA B O 1
ATOM 9015 N N . GLU B 1 176 ? 13.578 -59.469 -20.984 1 92.81 176 GLU B N 1
ATOM 9016 C CA . GLU B 1 176 ? 12.438 -59.312 -21.891 1 92.81 176 GLU B CA 1
ATOM 9017 C C . GLU B 1 176 ? 12.758 -58.344 -23.031 1 92.81 176 GLU B C 1
ATOM 9019 O O . GLU B 1 176 ? 12.398 -58.594 -24.172 1 92.81 176 GLU B O 1
ATOM 9024 N N . TRP B 1 177 ? 13.359 -57.281 -22.703 1 93.94 177 TRP B N 1
ATOM 9025 C CA . TRP B 1 177 ? 13.75 -56.312 -23.703 1 93.94 177 TRP B CA 1
ATOM 9026 C C . TRP B 1 177 ? 14.68 -56.906 -24.734 1 93.94 177 TRP B C 1
ATOM 9028 O O . TRP B 1 177 ? 14.5 -56.719 -25.953 1 93.94 177 TRP B O 1
ATOM 9038 N N . GLU B 1 178 ? 15.641 -57.719 -24.312 1 94.19 178 GLU B N 1
ATOM 9039 C CA . GLU B 1 178 ? 16.625 -58.344 -25.203 1 94.19 178 GLU B CA 1
ATOM 9040 C C . GLU B 1 178 ? 15.969 -59.375 -26.094 1 94.19 178 GLU B C 1
ATOM 9042 O O . GLU B 1 178 ? 16.359 -59.531 -27.25 1 94.19 178 GLU B O 1
ATOM 9047 N N . SER B 1 179 ? 15.016 -60 -25.516 1 93.62 179 SER B N 1
ATOM 9048 C CA . SER B 1 179 ? 14.328 -61.062 -26.281 1 93.62 179 SER B CA 1
ATOM 9049 C C . SER B 1 179 ? 13.523 -60.438 -27.422 1 93.62 179 SER B C 1
ATOM 9051 O O . SER B 1 179 ? 13.25 -61.125 -28.422 1 93.62 179 SER B O 1
ATOM 9053 N N . LEU B 1 180 ? 13.148 -59.25 -27.344 1 93.94 180 LEU B N 1
ATOM 9054 C CA . LEU B 1 180 ? 12.367 -58.562 -28.375 1 93.94 180 LEU B CA 1
ATOM 9055 C C . LEU B 1 180 ? 13.281 -57.844 -29.359 1 93.94 180 LEU B C 1
ATOM 9057 O O . LEU B 1 180 ? 13.227 -58.125 -30.562 1 93.94 180 LEU B O 1
ATOM 9061 N N . VAL B 1 181 ? 14.195 -57.125 -28.906 1 94.81 181 VAL B N 1
ATOM 9062 C CA . VAL B 1 181 ? 14.938 -56.156 -29.688 1 94.81 181 VAL B CA 1
ATOM 9063 C C . VAL B 1 181 ? 15.938 -56.875 -30.594 1 94.81 181 VAL B C 1
ATOM 9065 O O . VAL B 1 181 ? 16.172 -56.438 -31.734 1 94.81 181 VAL B O 1
ATOM 9068 N N . PHE B 1 182 ? 16.5 -58 -30.188 1 94.19 182 PHE B N 1
ATOM 9069 C CA . PHE B 1 182 ? 17.578 -58.594 -30.953 1 94.19 182 PHE B CA 1
ATOM 9070 C C . PHE B 1 182 ? 17.062 -59.75 -31.797 1 94.19 182 PHE B C 1
ATOM 9072 O O . PHE B 1 182 ? 17.828 -60.344 -32.562 1 94.19 182 PHE B O 1
ATOM 9079 N N . ASP B 1 183 ? 15.82 -60 -31.688 1 92.12 183 ASP B N 1
ATOM 9080 C CA . ASP B 1 183 ? 15.203 -61.031 -32.531 1 92.12 183 ASP B CA 1
ATOM 9081 C C . ASP B 1 183 ? 14.289 -60.406 -33.594 1 92.12 183 ASP B C 1
ATOM 9083 O O . ASP B 1 183 ? 13.289 -59.781 -33.25 1 92.12 183 ASP B O 1
ATOM 9087 N N . PRO B 1 184 ? 14.672 -60.656 -34.812 1 89.31 184 PRO B N 1
ATOM 9088 C CA . PRO B 1 184 ? 13.844 -60.031 -35.844 1 89.31 184 PRO B CA 1
ATOM 9089 C C . PRO B 1 184 ? 12.43 -60.625 -35.906 1 89.31 184 PRO B C 1
ATOM 9091 O O . PRO B 1 184 ? 12.234 -61.812 -35.688 1 89.31 184 PRO B O 1
ATOM 9094 N N . ALA B 1 185 ? 11.469 -59.75 -35.938 1 85.19 185 ALA B N 1
ATOM 9095 C CA . ALA B 1 185 ? 10.078 -60.156 -36.125 1 85.19 185 ALA B CA 1
ATOM 9096 C C . ALA B 1 185 ? 9.711 -60.094 -37.625 1 85.19 185 ALA B C 1
ATOM 9098 O O . ALA B 1 185 ? 9.984 -59.125 -38.312 1 85.19 185 ALA B O 1
ATOM 9099 N N . GLN B 1 186 ? 9.539 -61.281 -38.281 1 76.88 186 GLN B N 1
ATOM 9100 C CA . GLN B 1 186 ? 9.227 -61.25 -39.719 1 76.88 186 GLN B CA 1
ATOM 9101 C C . GLN B 1 186 ? 7.727 -61.094 -39.938 1 76.88 186 GLN B C 1
ATOM 9103 O O . GLN B 1 186 ? 6.93 -61.875 -39.406 1 76.88 186 GLN B O 1
ATOM 9108 N N . SER B 1 187 ? 7.402 -59.875 -40.344 1 85.19 187 SER B N 1
ATOM 9109 C CA . SER B 1 187 ? 6.016 -59.594 -40.719 1 85.19 187 SER B CA 1
ATOM 9110 C C . SER B 1 187 ? 5.75 -59.938 -42.188 1 85.19 187 SER B C 1
ATOM 9112 O O . SER B 1 187 ? 6.676 -60.031 -42.969 1 85.19 187 SER B O 1
ATOM 9114 N N . ASP B 1 188 ? 4.559 -60.344 -42.469 1 92.56 188 ASP B N 1
ATOM 9115 C CA . ASP B 1 188 ? 4.121 -60.594 -43.844 1 92.56 188 ASP B CA 1
ATOM 9116 C C . ASP B 1 188 ? 3.883 -59.281 -44.594 1 92.56 188 ASP B C 1
ATOM 9118 O O . ASP B 1 188 ? 2.775 -58.75 -44.562 1 92.56 188 ASP B O 1
ATOM 9122 N N . THR B 1 189 ? 4.902 -58.844 -45.344 1 94.69 189 THR B N 1
ATOM 9123 C CA . THR B 1 189 ? 4.844 -57.531 -46.031 1 94.69 189 THR B CA 1
ATOM 9124 C C . THR B 1 189 ? 3.729 -57.5 -47.062 1 94.69 189 THR B C 1
ATOM 9126 O O . THR B 1 189 ? 3.105 -56.469 -47.281 1 94.69 189 THR B O 1
ATOM 9129 N N . ALA B 1 190 ? 3.486 -58.656 -47.656 1 94.5 190 ALA B N 1
ATOM 9130 C CA . ALA B 1 190 ? 2.412 -58.719 -48.625 1 94.5 190 ALA B CA 1
ATOM 9131 C C . ALA B 1 190 ? 1.048 -58.562 -47.969 1 94.5 190 ALA B C 1
ATOM 9133 O O . ALA B 1 190 ? 0.161 -57.875 -48.531 1 94.5 190 ALA B O 1
ATOM 9134 N N . ALA B 1 191 ? 0.91 -59.219 -46.875 1 95.81 191 ALA B N 1
ATOM 9135 C CA . ALA B 1 191 ? -0.339 -59.094 -46.125 1 95.81 191 ALA B CA 1
ATOM 9136 C C . ALA B 1 191 ? -0.56 -57.656 -45.656 1 95.81 191 ALA B C 1
ATOM 9138 O O . ALA B 1 191 ? -1.692 -57.188 -45.656 1 95.81 191 ALA B O 1
ATOM 9139 N N . ILE B 1 192 ? 0.503 -56.969 -45.312 1 97.25 192 ILE B N 1
ATOM 9140 C CA . ILE B 1 192 ? 0.424 -55.594 -44.844 1 97.25 192 ILE B CA 1
ATOM 9141 C C . ILE B 1 192 ? -0.002 -54.688 -46.031 1 97.25 192 ILE B C 1
ATOM 9143 O O . ILE B 1 192 ? -0.88 -53.844 -45.875 1 97.25 192 ILE B O 1
ATOM 9147 N N . GLU B 1 193 ? 0.598 -54.938 -47.156 1 96.12 193 GLU B N 1
ATOM 9148 C CA . GLU B 1 193 ? 0.259 -54.125 -48.312 1 96.12 193 GLU B CA 1
ATOM 9149 C C . GLU B 1 193 ? -1.193 -54.344 -48.75 1 96.12 193 GLU B C 1
ATOM 9151 O O . GLU B 1 193 ? -1.888 -53.406 -49.094 1 96.12 193 GLU B O 1
ATOM 9156 N N . ARG B 1 194 ? -1.65 -55.594 -48.656 1 95.44 194 ARG B N 1
ATOM 9157 C CA . ARG B 1 194 ? -3.039 -55.906 -49 1 95.44 194 ARG B CA 1
ATOM 9158 C C . ARG B 1 194 ? -3.996 -55.25 -48 1 95.44 194 ARG B C 1
ATOM 9160 O O . ARG B 1 194 ? -5.027 -54.688 -48.406 1 95.44 194 ARG B O 1
ATOM 9167 N N . TYR B 1 195 ? -3.623 -55.344 -46.812 1 96.44 195 TYR B N 1
ATOM 9168 C CA . TYR B 1 195 ? -4.434 -54.719 -45.781 1 96.44 195 TYR B CA 1
ATOM 9169 C C . TYR B 1 195 ? -4.543 -53.219 -46 1 96.44 195 TYR B C 1
ATOM 9171 O O . TYR B 1 195 ? -5.633 -52.656 -45.906 1 96.44 195 TYR B O 1
ATOM 9179 N N . LEU B 1 196 ? -3.463 -52.531 -46.312 1 96.75 196 LEU B N 1
ATOM 9180 C CA . LEU B 1 196 ? -3.439 -51.094 -46.5 1 96.75 196 LEU B CA 1
ATOM 9181 C C . LEU B 1 196 ? -4.203 -50.688 -47.75 1 96.75 196 LEU B C 1
ATOM 9183 O O . LEU B 1 196 ? -4.887 -49.656 -47.781 1 96.75 196 LEU B O 1
ATOM 9187 N N . GLU B 1 197 ? -4.094 -51.531 -48.75 1 94.56 197 GLU B N 1
ATOM 9188 C CA . GLU B 1 197 ? -4.844 -51.25 -49.969 1 94.56 197 GLU B CA 1
ATOM 9189 C C . GLU B 1 197 ? -6.348 -51.344 -49.75 1 94.56 197 GLU B C 1
ATOM 9191 O O . GLU B 1 197 ? -7.117 -50.562 -50.281 1 94.56 197 GLU B O 1
ATOM 9196 N N . GLN B 1 198 ? -6.684 -52.344 -49 1 93.81 198 GLN B N 1
ATOM 9197 C CA . GLN B 1 198 ? -8.094 -52.5 -48.656 1 93.81 198 GLN B CA 1
ATOM 9198 C C . GLN B 1 198 ? -8.594 -51.344 -47.781 1 93.81 198 GLN B C 1
ATOM 9200 O O . GLN B 1 198 ? -9.742 -50.906 -47.906 1 93.81 198 GLN B O 1
ATOM 9205 N N . LEU B 1 199 ? -7.77 -50.875 -47 1 94.44 199 LEU B N 1
ATOM 9206 C CA . LEU B 1 199 ? -8.148 -49.812 -46.062 1 94.44 199 LEU B CA 1
ATOM 9207 C C . LEU B 1 199 ? -8.242 -48.469 -46.75 1 94.44 199 LEU B C 1
ATOM 9209 O O . LEU B 1 199 ? -9.203 -47.719 -46.562 1 94.44 199 LEU B O 1
ATOM 9213 N N . PHE B 1 200 ? -7.293 -48.125 -47.656 1 94 200 PHE B N 1
ATOM 9214 C CA . PHE B 1 200 ? -7.176 -46.75 -48.188 1 94 200 PHE B CA 1
ATOM 9215 C C . PHE B 1 200 ? -7.754 -46.688 -49.594 1 94 200 PHE B C 1
ATOM 9217 O O . PHE B 1 200 ? -7.992 -45.594 -50.125 1 94 200 PHE B O 1
ATOM 9224 N N . ALA B 1 201 ? -8.008 -47.812 -50.25 1 85.5 201 ALA B N 1
ATOM 9225 C CA . ALA B 1 201 ? -8.383 -47.75 -51.656 1 85.5 201 ALA B CA 1
ATOM 9226 C C . ALA B 1 201 ? -9.781 -48.312 -51.875 1 85.5 201 ALA B C 1
ATOM 9228 O O . ALA B 1 201 ? -10.078 -48.875 -52.969 1 85.5 201 ALA B O 1
ATOM 9229 N N . GLN B 1 202 ? -10.578 -48.188 -50.938 1 84.19 202 GLN B N 1
ATOM 9230 C CA . GLN B 1 202 ? -11.914 -48.781 -51.062 1 84.19 202 GLN B CA 1
ATOM 9231 C C . GLN B 1 202 ? -12.82 -47.938 -51.938 1 84.19 202 GLN B C 1
ATOM 9233 O O . GLN B 1 202 ? -13.617 -48.438 -52.719 1 84.19 202 GLN B O 1
ATOM 9238 N N . THR B 1 203 ? -12.75 -46.625 -51.75 1 86.62 203 THR B N 1
ATOM 9239 C CA . THR B 1 203 ? -13.586 -45.719 -52.5 1 86.62 203 THR B CA 1
ATOM 9240 C C . THR B 1 203 ? -12.727 -44.781 -53.375 1 86.62 203 THR B C 1
ATOM 9242 O O . THR B 1 203 ? -11.523 -44.656 -53.125 1 86.62 203 THR B O 1
ATOM 9245 N N . ARG B 1 204 ? -13.344 -44.156 -54.344 1 87.25 204 ARG B N 1
ATOM 9246 C CA . ARG B 1 204 ? -12.625 -43.219 -55.188 1 87.25 204 ARG B CA 1
ATOM 9247 C C . ARG B 1 204 ? -12.109 -42.031 -54.375 1 87.25 204 ARG B C 1
ATOM 9249 O O . ARG B 1 204 ? -11.031 -41.5 -54.656 1 87.25 204 ARG B O 1
ATOM 9256 N N . LEU B 1 205 ? -12.875 -41.719 -53.531 1 87.12 205 LEU B N 1
ATOM 9257 C CA . LEU B 1 205 ? -12.5 -40.562 -52.688 1 87.12 205 LEU B CA 1
ATOM 9258 C C . LEU B 1 205 ? -11.312 -40.938 -51.781 1 87.12 205 LEU B C 1
ATOM 9260 O O . LEU B 1 205 ? -10.406 -40.125 -51.594 1 87.12 205 LEU B O 1
ATOM 9264 N N . SER B 1 206 ? -11.312 -42.094 -51.219 1 91 206 SER B N 1
ATOM 9265 C CA . SER B 1 206 ? -10.188 -42.531 -50.406 1 91 206 SER B CA 1
ATOM 9266 C C . SER B 1 206 ? -8.938 -42.719 -51.25 1 91 206 SER B C 1
ATOM 9268 O O . SER B 1 206 ? -7.824 -42.469 -50.781 1 91 206 SER B O 1
ATOM 9270 N N . GLN B 1 207 ? -9.109 -43.094 -52.469 1 91.69 207 GLN B N 1
ATOM 9271 C CA . GLN B 1 207 ? -7.977 -43.25 -53.375 1 91.69 207 GLN B CA 1
ATOM 9272 C C . GLN B 1 207 ? -7.348 -41.906 -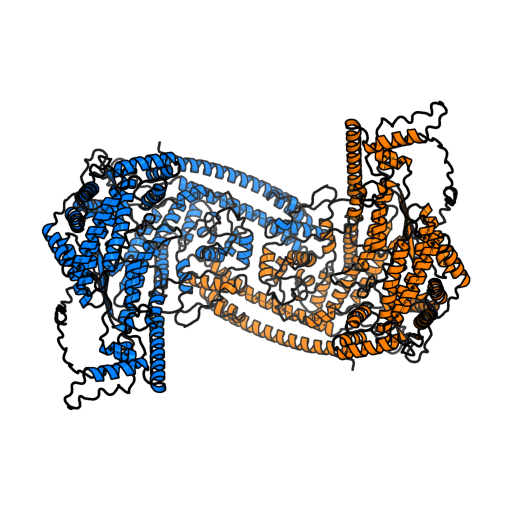53.688 1 91.69 207 GLN B C 1
ATOM 9274 O O . GLN B 1 207 ? -6.125 -41.781 -53.75 1 91.69 207 GLN B O 1
ATOM 9279 N N . GLN B 1 208 ? -8.219 -40.969 -53.906 1 89.69 208 GLN B N 1
ATOM 9280 C CA . GLN B 1 208 ? -7.715 -39.625 -54.188 1 89.69 208 GLN B CA 1
ATOM 9281 C C . GLN B 1 208 ? -6.965 -39.062 -52.969 1 89.69 208 GLN B C 1
ATOM 9283 O O . GLN B 1 208 ? -5.914 -38.438 -53.125 1 89.69 208 GLN B O 1
ATOM 9288 N N . ALA B 1 209 ? -7.566 -39.25 -51.844 1 93.31 209 ALA B N 1
ATOM 9289 C CA . ALA B 1 209 ? -6.914 -38.781 -50.625 1 93.31 209 ALA B CA 1
ATOM 9290 C C . ALA B 1 209 ? -5.555 -39.438 -50.438 1 93.31 209 ALA B C 1
ATOM 9292 O O . ALA B 1 209 ? -4.602 -38.812 -49.969 1 93.31 209 ALA B O 1
ATOM 9293 N N . LEU B 1 210 ? -5.465 -40.719 -50.75 1 94.56 210 LEU B N 1
ATOM 9294 C CA . LEU B 1 210 ? -4.207 -41.438 -50.656 1 94.56 210 LEU B CA 1
ATOM 9295 C C . LEU B 1 210 ? -3.195 -40.906 -51.656 1 94.56 210 LEU B C 1
ATOM 9297 O O . LEU B 1 210 ? -2.012 -40.75 -51.344 1 94.56 210 LEU B O 1
ATOM 9301 N N . LYS B 1 211 ? -3.633 -40.625 -52.844 1 93.38 211 LYS B N 1
ATOM 9302 C CA . LYS B 1 211 ? -2.756 -40.062 -53.844 1 93.38 211 LYS B CA 1
ATOM 9303 C C . LYS B 1 211 ? -2.195 -38.719 -53.406 1 93.38 211 LYS B C 1
ATOM 9305 O O . LYS B 1 211 ? -1.018 -38.406 -53.625 1 93.38 211 LYS B O 1
ATOM 9310 N N . ASP B 1 212 ? -3.062 -37.938 -52.844 1 93.5 212 ASP B N 1
ATOM 9311 C CA . ASP B 1 212 ? -2.623 -36.656 -52.344 1 93.5 212 ASP B CA 1
ATOM 9312 C C . ASP B 1 212 ? -1.593 -36.844 -51.219 1 93.5 212 ASP B C 1
ATOM 9314 O O . ASP B 1 212 ? -0.625 -36.062 -51.125 1 93.5 212 ASP B O 1
ATOM 9318 N N . LEU B 1 213 ? -1.858 -37.75 -50.281 1 96.44 213 LEU B N 1
ATOM 9319 C CA . LEU B 1 213 ? -0.921 -38.094 -49.219 1 96.44 213 LEU B CA 1
ATOM 9320 C C . LEU B 1 213 ? 0.433 -38.5 -49.781 1 96.44 213 LEU B C 1
ATOM 9322 O O . LEU B 1 213 ? 1.469 -37.969 -49.375 1 96.44 213 LEU B O 1
ATOM 9326 N N . ARG B 1 214 ? 0.452 -39.344 -50.75 1 96.31 214 ARG B N 1
ATOM 9327 C CA . ARG B 1 214 ? 1.669 -39.875 -51.375 1 96.31 214 ARG B CA 1
ATOM 9328 C C . ARG B 1 214 ? 2.426 -38.75 -52.094 1 96.31 214 ARG B C 1
ATOM 9330 O O . ARG B 1 214 ? 3.654 -38.688 -52.031 1 96.31 214 ARG B O 1
ATOM 9337 N N . SER B 1 215 ? 1.731 -37.875 -52.719 1 95.12 215 SER B N 1
ATOM 9338 C CA . SER B 1 215 ? 2.35 -36.781 -53.438 1 95.12 215 SER B CA 1
ATOM 9339 C C . SER B 1 215 ? 3.006 -35.812 -52.469 1 95.12 215 SER B C 1
ATOM 9341 O O . SER B 1 215 ? 4.062 -35.219 -52.75 1 95.12 215 SER B O 1
ATOM 9343 N N . SER B 1 216 ? 2.316 -35.562 -51.438 1 95.94 216 SER B N 1
ATOM 9344 C CA . SER B 1 216 ? 2.844 -34.656 -50.438 1 95.94 216 SER B CA 1
ATOM 9345 C C . SER B 1 216 ? 4.125 -35.219 -49.812 1 95.94 216 SER B C 1
ATOM 9347 O O . SER B 1 216 ? 5.043 -34.438 -49.5 1 95.94 216 SER B O 1
ATOM 9349 N N . VAL B 1 217 ? 4.168 -36.531 -49.531 1 96.94 217 VAL B N 1
ATOM 9350 C CA . VAL B 1 217 ? 5.355 -37.156 -48.969 1 96.94 217 VAL B CA 1
ATOM 9351 C C . VAL B 1 217 ? 6.527 -37.031 -49.938 1 96.94 217 VAL B C 1
ATOM 9353 O O . VAL B 1 217 ? 7.633 -36.656 -49.531 1 96.94 217 VAL B O 1
ATOM 9356 N N . LYS B 1 218 ? 6.316 -37.219 -51.156 1 95.06 218 LYS B N 1
ATOM 9357 C CA . LYS B 1 218 ? 7.359 -37.094 -52.188 1 95.06 218 LYS B CA 1
ATOM 9358 C C . LYS B 1 218 ? 7.844 -35.656 -52.312 1 95.06 218 LYS B C 1
ATOM 9360 O O . LYS B 1 218 ? 9.047 -35.406 -52.438 1 95.06 218 LYS B O 1
ATOM 9365 N N . ALA B 1 219 ? 6.883 -34.781 -52.344 1 94.31 219 ALA B N 1
ATOM 9366 C CA . ALA B 1 219 ? 7.227 -33.375 -52.469 1 94.31 219 ALA B CA 1
ATOM 9367 C C . ALA B 1 219 ? 8.094 -32.906 -51.312 1 94.31 219 ALA B C 1
ATOM 9369 O O . ALA B 1 219 ? 9.055 -32.156 -51.531 1 94.31 219 ALA B O 1
ATOM 9370 N N . PHE B 1 220 ? 7.762 -33.312 -50.156 1 95 220 PHE B N 1
ATOM 9371 C CA . PHE B 1 220 ? 8.508 -32.875 -49 1 95 220 PHE B CA 1
ATOM 9372 C C . PHE B 1 220 ? 9.906 -33.5 -49 1 95 220 PHE B C 1
ATOM 9374 O O . PHE B 1 220 ? 10.867 -32.844 -48.562 1 95 220 PHE B O 1
ATOM 9381 N N . SER B 1 221 ? 9.977 -34.75 -49.344 1 95.38 221 SER B N 1
ATOM 9382 C CA . SER B 1 221 ? 11.281 -35.375 -49.438 1 95.38 221 SER B CA 1
ATOM 9383 C C . SER B 1 221 ? 12.203 -34.594 -50.344 1 95.38 221 SER B C 1
ATOM 9385 O O . SER B 1 221 ? 13.367 -34.344 -50.031 1 95.38 221 SER B O 1
ATOM 9387 N N . LYS B 1 222 ? 11.742 -34.156 -51.438 1 92.31 222 LYS B N 1
ATOM 9388 C CA . LYS B 1 222 ? 12.531 -33.375 -52.375 1 92.31 222 LYS B CA 1
ATOM 9389 C C . LYS B 1 222 ? 12.953 -32.031 -51.781 1 92.31 222 LYS B C 1
ATOM 9391 O O . LYS B 1 222 ? 14.094 -31.609 -51.969 1 92.31 222 LYS B O 1
ATOM 9396 N N . GLU B 1 223 ? 12.047 -31.578 -51.188 1 92.88 223 GLU B N 1
ATOM 9397 C CA . GLU B 1 223 ? 12.328 -30.297 -50.531 1 92.88 223 GLU B CA 1
ATOM 9398 C C . GLU B 1 223 ? 13.406 -30.438 -49.469 1 92.88 223 GLU B C 1
ATOM 9400 O O . GLU B 1 223 ? 14.305 -29.594 -49.375 1 92.88 223 GLU B O 1
ATOM 9405 N N . MET B 1 224 ? 13.336 -31.438 -48.625 1 93.06 224 MET B N 1
ATOM 9406 C CA . MET B 1 224 ? 14.281 -31.656 -47.531 1 93.06 224 MET B CA 1
ATOM 9407 C C . MET B 1 224 ? 15.672 -31.938 -48.062 1 93.06 224 MET B C 1
ATOM 9409 O O . MET B 1 224 ? 16.672 -31.484 -47.5 1 93.06 224 MET B O 1
ATOM 9413 N N . LEU B 1 225 ? 15.75 -32.719 -49.125 1 90.44 225 LEU B N 1
ATOM 9414 C CA . LEU B 1 225 ? 17.047 -33.094 -49.656 1 90.44 225 LEU B CA 1
ATOM 9415 C C . LEU B 1 225 ? 17.688 -31.969 -50.438 1 90.44 225 LEU B C 1
ATOM 9417 O O . LEU B 1 225 ? 18.906 -31.938 -50.625 1 90.44 225 LEU B O 1
ATOM 9421 N N . ALA B 1 226 ? 16.891 -30.984 -50.812 1 88.19 226 ALA B N 1
ATOM 9422 C CA . ALA B 1 226 ? 17.406 -29.844 -51.562 1 88.19 226 ALA B CA 1
ATOM 9423 C C . ALA B 1 226 ? 17.844 -28.734 -50.625 1 88.19 226 ALA B C 1
ATOM 9425 O O . ALA B 1 226 ? 18.578 -27.828 -51.062 1 88.19 226 ALA B O 1
ATOM 9426 N N . ASP B 1 227 ? 17.469 -28.844 -49.438 1 87.19 227 ASP B N 1
ATOM 9427 C CA . ASP B 1 227 ? 17.766 -27.781 -48.5 1 87.19 227 ASP B CA 1
ATOM 9428 C C . ASP B 1 227 ? 19.234 -27.828 -48.062 1 87.19 227 ASP B C 1
ATOM 9430 O O . ASP B 1 227 ? 19.609 -28.672 -47.219 1 87.19 227 ASP B O 1
ATOM 9434 N N . GLN B 1 228 ? 20.047 -26.922 -48.5 1 82 228 GLN B N 1
ATOM 9435 C CA . GLN B 1 228 ? 21.469 -26.906 -48.188 1 82 228 GLN B CA 1
ATOM 9436 C C . GLN B 1 228 ? 21.75 -26.094 -46.906 1 82 228 GLN B C 1
ATOM 9438 O O . GLN B 1 228 ? 22.859 -26.125 -46.375 1 82 228 GLN B O 1
ATOM 9443 N N . LYS B 1 229 ? 20.797 -25.406 -46.406 1 86.88 229 LYS B N 1
ATOM 9444 C CA . LYS B 1 229 ? 20.969 -24.594 -45.219 1 86.88 229 LYS B CA 1
ATOM 9445 C C . LYS B 1 229 ? 19.938 -24.969 -44.156 1 86.88 229 LYS B C 1
ATOM 9447 O O . LYS B 1 229 ? 19.266 -24.094 -43.594 1 86.88 229 LYS B O 1
ATOM 9452 N N . ALA B 1 230 ? 19.844 -26.266 -43.938 1 89.81 230 ALA B N 1
ATOM 9453 C CA . ALA B 1 230 ? 18.875 -26.781 -42.969 1 89.81 230 ALA B CA 1
ATOM 9454 C C . ALA B 1 230 ? 19.312 -26.453 -41.562 1 89.81 230 ALA B C 1
ATOM 9456 O O . ALA B 1 230 ? 18.469 -26.141 -40.688 1 89.81 230 ALA B O 1
ATOM 9457 N N . PHE B 1 231 ? 20.594 -26.531 -41.375 1 93.19 231 PHE B N 1
ATOM 9458 C CA . PHE B 1 231 ? 21.141 -26.281 -40.062 1 93.19 231 PHE B CA 1
ATOM 9459 C C . PHE B 1 231 ? 21.828 -24.922 -40 1 93.19 231 PHE B C 1
ATOM 9461 O O . PHE B 1 231 ? 22.734 -24.656 -40.812 1 93.19 231 PHE B O 1
ATOM 9468 N N . THR B 1 232 ? 21.312 -24.062 -39.156 1 91.75 232 THR B N 1
ATOM 9469 C CA . THR B 1 232 ? 21.875 -22.75 -38.844 1 91.75 232 THR B CA 1
ATOM 9470 C C . THR B 1 232 ? 22.016 -22.562 -37.344 1 91.75 232 THR B C 1
ATOM 9472 O O . THR B 1 232 ? 21.469 -23.328 -36.562 1 91.75 232 THR B O 1
ATOM 9475 N N . PRO B 1 233 ? 22.844 -21.656 -36.969 1 88.31 233 PRO B N 1
ATOM 9476 C CA . PRO B 1 233 ? 22.938 -21.422 -35.531 1 88.31 233 PRO B CA 1
ATOM 9477 C C . PRO B 1 233 ? 21.594 -21.109 -34.875 1 88.31 233 PRO B C 1
ATOM 9479 O O . PRO B 1 233 ? 21.359 -21.453 -33.719 1 88.31 233 PRO B O 1
ATOM 9482 N N . SER B 1 234 ? 20.797 -20.562 -35.625 1 87.69 234 SER B N 1
ATOM 9483 C CA . SER B 1 234 ? 19.469 -20.281 -35.094 1 87.69 234 SER B CA 1
ATOM 9484 C C . SER B 1 234 ? 18.641 -21.547 -34.969 1 87.69 234 SER B C 1
ATOM 9486 O O . SER B 1 234 ? 17.953 -21.734 -33.969 1 87.69 234 SER B O 1
ATOM 9488 N N . THR B 1 235 ? 18.734 -22.406 -35.906 1 90.31 235 THR B N 1
ATOM 9489 C CA . THR B 1 235 ? 18 -23.656 -35.844 1 90.31 235 THR B CA 1
ATOM 9490 C C . THR B 1 235 ? 18.562 -24.578 -34.781 1 90.31 235 THR B C 1
ATOM 9492 O O . THR B 1 235 ? 17.844 -25.406 -34.219 1 90.31 235 THR B O 1
ATOM 9495 N N . LEU B 1 236 ? 19.766 -24.375 -34.5 1 90.81 236 LEU B N 1
ATOM 9496 C CA . LEU B 1 236 ? 20.422 -25.234 -33.531 1 90.81 236 LEU B CA 1
ATOM 9497 C C . LEU B 1 236 ? 19.859 -24.984 -32.125 1 90.81 236 LEU B C 1
ATOM 9499 O O . LEU B 1 236 ? 19.891 -25.875 -31.266 1 90.81 236 LEU B O 1
ATOM 9503 N N . LYS B 1 237 ? 19.438 -23.797 -31.969 1 88.94 237 LYS B N 1
ATOM 9504 C CA . LYS B 1 237 ? 18.922 -23.453 -30.656 1 88.94 237 LYS B CA 1
ATOM 9505 C C . LYS B 1 237 ? 17.75 -24.344 -30.266 1 88.94 237 LYS B C 1
ATOM 9507 O O . LYS B 1 237 ? 17.75 -24.953 -29.188 1 88.94 237 LYS B O 1
ATOM 9512 N N . TRP B 1 238 ? 16.781 -24.5 -31.141 1 88.75 238 TRP B N 1
ATOM 9513 C CA . TRP B 1 238 ? 15.625 -25.312 -30.797 1 88.75 238 TRP B CA 1
ATOM 9514 C C . TRP B 1 238 ? 15.961 -26.797 -30.875 1 88.75 238 TRP B C 1
ATOM 9516 O O . TRP B 1 238 ? 15.352 -27.625 -30.172 1 88.75 238 TRP B O 1
ATOM 9526 N N . ILE B 1 239 ? 16.906 -27.203 -31.641 1 92.12 239 ILE B N 1
ATOM 9527 C CA . ILE B 1 239 ? 17.312 -28.594 -31.734 1 92.12 239 ILE B CA 1
ATOM 9528 C C . ILE B 1 239 ? 17.969 -29.031 -30.438 1 92.12 239 ILE B C 1
ATOM 9530 O O . ILE B 1 239 ? 17.625 -30.094 -29.891 1 92.12 239 ILE B O 1
ATOM 9534 N N . ILE B 1 240 ? 18.812 -28.156 -29.984 1 90.38 240 ILE B N 1
ATOM 9535 C CA . ILE B 1 240 ? 19.531 -28.469 -28.75 1 90.38 240 ILE B CA 1
ATOM 9536 C C . ILE B 1 240 ? 18.547 -28.5 -27.578 1 90.38 240 ILE B C 1
ATOM 9538 O O . ILE B 1 240 ? 18.594 -29.406 -26.734 1 90.38 240 ILE B O 1
ATOM 9542 N N . SER B 1 241 ? 17.703 -27.562 -27.562 1 87.38 241 SER B N 1
ATOM 9543 C CA . SER B 1 241 ? 16.672 -27.562 -26.531 1 87.38 241 SER B CA 1
ATOM 9544 C C . SER B 1 241 ? 15.812 -28.812 -26.594 1 87.38 241 SER B C 1
ATOM 9546 O O . SER B 1 241 ? 15.406 -29.344 -25.562 1 87.38 241 SER B O 1
ATOM 9548 N N . GLY B 1 242 ? 15.508 -29.203 -27.719 1 87.88 242 GLY B N 1
ATOM 9549 C CA . GLY B 1 242 ? 14.719 -30.406 -27.906 1 87.88 242 GLY B CA 1
ATOM 9550 C C . GLY B 1 242 ? 15.43 -31.672 -27.422 1 87.88 242 GLY B C 1
ATOM 9551 O O . GLY B 1 242 ? 14.82 -32.531 -26.797 1 87.88 242 GLY B O 1
ATOM 9552 N N . VAL B 1 243 ? 16.656 -31.734 -27.672 1 89.81 243 VAL B N 1
ATOM 9553 C CA . VAL B 1 243 ? 17.438 -32.906 -27.281 1 89.81 243 VAL B CA 1
ATOM 9554 C C . VAL B 1 243 ? 17.594 -32.938 -25.766 1 89.81 243 VAL B C 1
ATOM 9556 O O . VAL B 1 243 ? 17.547 -34 -25.141 1 89.81 243 VAL B O 1
ATOM 9559 N N . ILE B 1 244 ? 17.781 -31.812 -25.25 1 85.94 244 ILE B N 1
ATOM 9560 C CA . ILE B 1 244 ? 17.922 -31.719 -23.797 1 85.94 244 ILE B CA 1
ATOM 9561 C C . ILE B 1 244 ? 16.609 -32.125 -23.125 1 85.94 244 ILE B C 1
ATOM 9563 O O . ILE B 1 244 ? 16.609 -32.875 -22.141 1 85.94 244 ILE B O 1
ATOM 9567 N N . SER B 1 245 ? 15.555 -31.719 -23.672 1 83.44 245 SER B N 1
ATOM 9568 C CA . SER B 1 245 ? 14.242 -32.031 -23.109 1 83.44 245 SER B CA 1
ATOM 9569 C C . SER B 1 245 ? 13.914 -33.5 -23.234 1 83.44 245 SER B C 1
ATOM 9571 O O . SER B 1 245 ? 13.102 -34.031 -22.469 1 83.44 245 SER B O 1
ATOM 9573 N N . SER B 1 246 ? 14.469 -34.156 -24.156 1 84.81 246 SER B N 1
ATOM 9574 C CA . SER B 1 246 ? 14.227 -35.594 -24.344 1 84.81 246 SER B CA 1
ATOM 9575 C C . SER B 1 246 ? 14.938 -36.406 -23.266 1 84.81 246 SER B C 1
ATOM 9577 O O . SER B 1 246 ? 14.625 -37.594 -23.078 1 84.81 246 SER B O 1
ATOM 9579 N N . ASP B 1 247 ? 15.836 -35.906 -22.562 1 79.5 247 ASP B N 1
ATOM 9580 C CA . ASP B 1 247 ? 16.516 -36.438 -21.406 1 79.5 247 ASP B CA 1
ATOM 9581 C C . ASP B 1 247 ? 17.25 -37.75 -21.75 1 79.5 247 ASP B C 1
ATOM 9583 O O . ASP B 1 247 ? 17.203 -38.719 -21 1 79.5 247 ASP B O 1
ATOM 9587 N N . ILE B 1 248 ? 17.844 -37.781 -22.859 1 84.5 248 ILE B N 1
ATOM 9588 C CA . ILE B 1 248 ? 18.531 -39 -23.266 1 84.5 248 ILE B CA 1
ATOM 9589 C C . ILE B 1 248 ? 19.969 -38.969 -22.75 1 84.5 248 ILE B C 1
ATOM 9591 O O . ILE B 1 248 ? 20.578 -40.031 -22.531 1 84.5 248 ILE B O 1
ATOM 9595 N N . PHE B 1 249 ? 20.516 -37.844 -22.516 1 83.25 249 PHE B N 1
ATOM 9596 C CA . PHE B 1 249 ? 21.953 -37.719 -22.297 1 83.25 249 PHE B CA 1
ATOM 9597 C C . PHE B 1 249 ? 22.25 -37.625 -20.797 1 83.25 249 PHE B C 1
ATOM 9599 O O . PHE B 1 249 ? 21.375 -37.219 -20.016 1 83.25 249 PHE B O 1
ATOM 9606 N N . SER B 1 250 ? 23.438 -38 -20.516 1 78 250 SER B N 1
ATOM 9607 C CA . SER B 1 250 ? 24.016 -37.781 -19.203 1 78 250 SER B CA 1
ATOM 9608 C C . SER B 1 250 ? 24.25 -36.281 -18.969 1 78 250 SER B C 1
ATOM 9610 O O . SER B 1 250 ? 24.266 -35.5 -19.906 1 78 250 SER B O 1
ATOM 9612 N N . PRO B 1 251 ? 24.359 -35.938 -17.766 1 74.25 251 PRO B N 1
ATOM 9613 C CA . PRO B 1 251 ? 24.562 -34.531 -17.438 1 74.25 251 PRO B CA 1
ATOM 9614 C C . PRO B 1 251 ? 25.797 -33.938 -18.125 1 74.25 251 PRO B C 1
ATOM 9616 O O . PRO B 1 251 ? 25.812 -32.781 -18.5 1 74.25 251 PRO B O 1
ATOM 9619 N N . ASP B 1 252 ? 26.812 -34.719 -18.312 1 74.81 252 ASP B N 1
ATOM 9620 C CA . ASP B 1 252 ? 28.031 -34.219 -18.938 1 74.81 252 ASP B CA 1
ATOM 9621 C C . ASP B 1 252 ? 27.766 -33.812 -20.391 1 74.81 252 ASP B C 1
ATOM 9623 O O . ASP B 1 252 ? 28.266 -32.781 -20.844 1 74.81 252 ASP B O 1
ATOM 9627 N N . LYS B 1 253 ? 27.094 -34.625 -21.078 1 85.38 253 LYS B N 1
ATOM 9628 C CA . LYS B 1 253 ? 26.781 -34.312 -22.484 1 85.38 253 LYS B CA 1
ATOM 9629 C C . LYS B 1 253 ? 25.844 -33.125 -22.594 1 85.38 253 LYS B C 1
ATOM 9631 O O . LYS B 1 253 ? 25.875 -32.375 -23.578 1 85.38 253 LYS B O 1
ATOM 9636 N N . VAL B 1 254 ? 25.047 -32.969 -21.594 1 85.38 254 VAL B N 1
ATOM 9637 C CA . VAL B 1 254 ? 24.156 -31.812 -21.578 1 85.38 254 VAL B CA 1
ATOM 9638 C C . VAL B 1 254 ? 24.953 -30.516 -21.469 1 85.38 254 VAL B C 1
ATOM 9640 O O . VAL B 1 254 ? 24.625 -29.516 -22.094 1 85.38 254 VAL B O 1
ATOM 9643 N N . VAL B 1 255 ? 26 -30.625 -20.703 1 78.69 255 VAL B N 1
ATOM 9644 C CA . VAL B 1 255 ? 26.875 -29.453 -20.562 1 78.69 255 VAL B CA 1
ATOM 9645 C C . VAL B 1 255 ? 27.531 -29.141 -21.906 1 78.69 255 VAL B C 1
ATOM 9647 O O . VAL B 1 255 ? 27.672 -27.969 -22.266 1 78.69 255 VAL B O 1
ATOM 9650 N N . ILE B 1 256 ? 27.859 -30.109 -22.609 1 81.88 256 ILE B N 1
ATOM 9651 C CA . ILE B 1 256 ? 28.453 -29.938 -23.922 1 81.88 256 ILE B CA 1
ATOM 9652 C C . ILE B 1 256 ? 27.453 -29.266 -24.859 1 81.88 256 ILE B C 1
ATOM 9654 O O . ILE B 1 256 ? 27.828 -28.344 -25.609 1 81.88 256 ILE B O 1
ATOM 9658 N N . LEU B 1 257 ? 26.297 -29.703 -24.828 1 87.44 257 LEU B N 1
ATOM 9659 C CA . LEU B 1 257 ? 25.266 -29.156 -25.688 1 87.44 257 LEU B CA 1
ATOM 9660 C C . LEU B 1 257 ? 25.031 -27.672 -25.375 1 87.44 257 LEU B C 1
ATOM 9662 O O . LEU B 1 257 ? 24.891 -26.859 -26.281 1 87.44 257 LEU B O 1
ATOM 9666 N N . LYS B 1 258 ? 24.984 -27.391 -24.141 1 83.75 258 LYS B N 1
ATOM 9667 C CA . LYS B 1 258 ? 24.797 -26 -23.734 1 83.75 258 LYS B CA 1
ATOM 9668 C C . LYS B 1 258 ? 26 -25.141 -24.141 1 83.75 258 LYS B C 1
ATOM 9670 O O . LYS B 1 258 ? 25.844 -23.969 -24.453 1 83.75 258 LYS B O 1
ATOM 9675 N N . GLY B 1 259 ? 27.078 -25.703 -24.109 1 80.5 259 GLY B N 1
ATOM 9676 C CA . GLY B 1 259 ? 28.297 -25.031 -24.547 1 80.5 259 GLY B CA 1
ATOM 9677 C C . GLY B 1 259 ? 28.297 -24.641 -26.016 1 80.5 259 GLY B C 1
ATOM 9678 O O . GLY B 1 259 ? 28.875 -23.625 -26.391 1 80.5 259 GLY B O 1
ATOM 9679 N N . PHE B 1 260 ? 27.609 -25.484 -26.859 1 82.81 260 PHE B N 1
ATOM 9680 C CA . PHE B 1 260 ? 27.5 -25.188 -28.281 1 82.81 260 PHE B CA 1
ATOM 9681 C C . PHE B 1 260 ? 26.781 -23.859 -28.5 1 82.81 260 PHE B C 1
ATOM 9683 O O . PHE B 1 260 ? 27.078 -23.141 -29.453 1 82.81 260 PHE B O 1
ATOM 9690 N N . LEU B 1 261 ? 25.859 -23.531 -27.625 1 83.44 261 LEU B N 1
ATOM 9691 C CA . LEU B 1 261 ? 25.016 -22.344 -27.797 1 83.44 261 LEU B CA 1
ATOM 9692 C C . LEU B 1 261 ? 25.734 -21.094 -27.297 1 83.44 261 LEU B C 1
ATOM 9694 O O . LEU B 1 261 ? 25.406 -19.984 -27.703 1 83.44 261 LEU B O 1
ATOM 9698 N N . GLU B 1 262 ? 26.656 -21.234 -26.453 1 79.38 262 GLU B N 1
ATOM 9699 C CA . GLU B 1 262 ? 27.344 -20.094 -25.844 1 79.38 262 GLU B CA 1
ATOM 9700 C C . GLU B 1 262 ? 28.359 -19.5 -26.828 1 79.38 262 GLU B C 1
ATOM 9702 O O . GLU B 1 262 ? 28.688 -18.312 -26.734 1 79.38 262 GLU B O 1
ATOM 9707 N N . ASN B 1 263 ? 28.828 -20.312 -27.812 1 79.38 263 ASN B N 1
ATOM 9708 C CA . ASN B 1 263 ? 29.812 -19.859 -28.781 1 79.38 263 ASN B CA 1
ATOM 9709 C C . ASN B 1 263 ? 29.25 -19.922 -30.203 1 79.38 263 ASN B C 1
ATOM 9711 O O . ASN B 1 263 ? 29.047 -21.016 -30.75 1 79.38 263 ASN B O 1
ATOM 9715 N N . GLU B 1 264 ? 29.141 -18.781 -30.812 1 82.88 264 GLU B N 1
ATOM 9716 C CA . GLU B 1 264 ? 28.531 -18.703 -32.125 1 82.88 264 GLU B CA 1
ATOM 9717 C C . GLU B 1 264 ? 29.375 -19.375 -33.188 1 82.88 264 GLU B C 1
ATOM 9719 O O . GLU B 1 264 ? 28.859 -19.953 -34.156 1 82.88 264 GLU B O 1
ATOM 9724 N N . ASP B 1 265 ? 30.641 -19.281 -33.062 1 82.81 265 ASP B N 1
ATOM 9725 C CA . ASP B 1 265 ? 31.531 -19.906 -34.031 1 82.81 265 ASP B CA 1
ATOM 9726 C C . ASP B 1 265 ? 31.438 -21.422 -33.969 1 82.81 265 ASP B C 1
ATOM 9728 O O . ASP B 1 265 ? 31.453 -22.109 -35 1 82.81 265 ASP B O 1
ATOM 9732 N N . VAL B 1 266 ? 31.344 -21.859 -32.812 1 86.12 266 VAL B N 1
ATOM 9733 C CA . VAL B 1 266 ? 31.203 -23.297 -32.625 1 86.12 266 VAL B CA 1
ATOM 9734 C C . VAL B 1 266 ? 29.844 -23.766 -33.156 1 86.12 266 VAL B C 1
ATOM 9736 O O . VAL B 1 266 ? 29.75 -24.812 -33.781 1 86.12 266 VAL B O 1
ATOM 9739 N N . ALA B 1 267 ? 28.875 -22.969 -32.969 1 90.12 267 ALA B N 1
ATOM 9740 C CA . ALA B 1 267 ? 27.531 -23.297 -33.438 1 90.12 267 ALA B CA 1
ATOM 9741 C C . ALA B 1 267 ? 27.5 -23.391 -34.969 1 90.12 267 ALA B C 1
ATOM 9743 O O . ALA B 1 267 ? 26.828 -24.25 -35.531 1 90.12 267 ALA B O 1
ATOM 9744 N N . GLN B 1 268 ? 28.25 -22.516 -35.562 1 88.69 268 GLN B N 1
ATOM 9745 C CA . GLN B 1 268 ? 28.297 -22.516 -37 1 88.69 268 GLN B CA 1
ATOM 9746 C C . GLN B 1 268 ? 29.016 -23.766 -37.531 1 88.69 268 GLN B C 1
ATOM 9748 O O . GLN B 1 268 ? 28.594 -24.359 -38.531 1 88.69 268 GLN B O 1
ATOM 9753 N N . GLU B 1 269 ? 30.047 -24.125 -36.812 1 87.25 269 GLU B N 1
ATOM 9754 C CA . GLU B 1 269 ? 30.781 -25.328 -37.219 1 87.25 269 GLU B CA 1
ATOM 9755 C C . GLU B 1 269 ? 29.906 -26.562 -37.094 1 87.25 269 GLU B C 1
ATOM 9757 O O . GLU B 1 269 ? 29.938 -27.438 -37.969 1 87.25 269 GLU B O 1
ATOM 9762 N N . VAL B 1 270 ? 29.266 -26.594 -36.062 1 90.75 270 VAL B N 1
ATOM 9763 C CA . VAL B 1 270 ? 28.359 -27.719 -35.844 1 90.75 270 VAL B CA 1
ATOM 9764 C C . VAL B 1 270 ? 27.297 -27.75 -36.938 1 90.75 270 VAL B C 1
ATOM 9766 O O . VAL B 1 270 ? 26.984 -28.828 -37.5 1 90.75 270 VAL B O 1
ATOM 9769 N N . ALA B 1 271 ? 26.734 -26.609 -37.281 1 92.06 271 ALA B N 1
ATOM 9770 C CA . ALA B 1 271 ? 25.719 -26.516 -38.312 1 92.06 271 ALA B CA 1
ATOM 9771 C C . ALA B 1 271 ? 26.266 -27 -39.656 1 92.06 271 ALA B C 1
ATOM 9773 O O . ALA B 1 271 ? 25.562 -27.688 -40.406 1 92.06 271 ALA B O 1
ATOM 9774 N N . ASP B 1 272 ? 27.453 -26.703 -39.906 1 89.06 272 ASP B N 1
ATOM 9775 C CA . ASP B 1 272 ? 28.062 -27.078 -41.188 1 89.06 272 ASP B CA 1
ATOM 9776 C C . ASP B 1 272 ? 28.25 -28.594 -41.25 1 89.06 272 ASP B C 1
ATOM 9778 O O . ASP B 1 272 ? 28 -29.203 -42.312 1 89.06 272 ASP B O 1
ATOM 9782 N N . VAL B 1 273 ? 28.656 -29.109 -40.188 1 89.75 273 VAL B N 1
ATOM 9783 C CA . VAL B 1 273 ? 28.859 -30.562 -40.156 1 89.75 273 VAL B CA 1
ATOM 9784 C C . VAL B 1 273 ? 27.516 -31.266 -40.375 1 89.75 273 VAL B C 1
ATOM 9786 O O . VAL B 1 273 ? 27.438 -32.25 -41.094 1 89.75 273 VAL B O 1
ATOM 9789 N N . LEU B 1 274 ? 26.531 -30.797 -39.781 1 93.62 274 LEU B N 1
ATOM 9790 C CA . LEU B 1 274 ? 25.203 -31.406 -39.906 1 93.62 274 LEU B CA 1
ATOM 9791 C C . LEU B 1 274 ? 24.656 -31.234 -41.312 1 93.62 274 LEU B C 1
ATOM 9793 O O . LEU B 1 274 ? 23.969 -32.125 -41.812 1 93.62 274 LEU B O 1
ATOM 9797 N N . ASN B 1 275 ? 24.953 -30.125 -41.875 1 91.81 275 ASN B N 1
ATOM 9798 C CA . ASN B 1 275 ? 24.547 -29.922 -43.281 1 91.81 275 ASN B CA 1
ATOM 9799 C C . ASN B 1 275 ? 25.281 -30.875 -44.219 1 91.81 275 ASN B C 1
ATOM 9801 O O . ASN B 1 275 ? 24.703 -31.359 -45.188 1 91.81 275 ASN B O 1
ATOM 9805 N N . MET B 1 276 ? 26.484 -31.156 -43.875 1 89.25 276 MET B N 1
ATOM 9806 C CA . MET B 1 276 ? 27.234 -32.125 -44.656 1 89.25 276 MET B CA 1
ATOM 9807 C C . MET B 1 276 ? 26.625 -33.531 -44.531 1 89.25 276 MET B C 1
ATOM 9809 O O . MET B 1 276 ? 26.531 -34.25 -45.531 1 89.25 276 MET B O 1
ATOM 9813 N N . ARG B 1 277 ? 26.219 -33.781 -43.406 1 90.88 277 ARG B N 1
ATOM 9814 C CA . ARG B 1 277 ? 25.594 -35.062 -43.156 1 90.88 277 ARG B CA 1
ATOM 9815 C C . ARG B 1 277 ? 24.281 -35.188 -43.938 1 90.88 277 ARG B C 1
ATOM 9817 O O . ARG B 1 277 ? 23.953 -36.25 -44.438 1 90.88 277 ARG B O 1
ATOM 9824 N N . LEU B 1 278 ? 23.562 -34.125 -43.906 1 92.38 278 LEU B N 1
ATOM 9825 C CA . LEU B 1 278 ? 22.297 -34.156 -44.656 1 92.38 278 LEU B CA 1
ATOM 9826 C C . LEU B 1 278 ? 22.516 -34.312 -46.125 1 92.38 278 LEU B C 1
ATOM 9828 O O . LEU B 1 278 ? 21.75 -35 -46.812 1 92.38 278 LEU B O 1
ATOM 9832 N N . ALA B 1 279 ? 23.578 -33.719 -46.625 1 89.06 279 ALA B N 1
ATOM 9833 C CA . ALA B 1 279 ? 23.922 -33.812 -48.062 1 89.06 279 ALA B CA 1
ATOM 9834 C C . ALA B 1 279 ? 24.328 -35.25 -48.406 1 89.06 279 ALA B C 1
ATOM 9836 O O . ALA B 1 279 ? 24.156 -35.688 -49.562 1 89.06 279 ALA B O 1
ATOM 9837 N N . GLN B 1 280 ? 24.812 -35.969 -47.406 1 90.5 280 GLN B N 1
ATOM 9838 C CA . GLN B 1 280 ? 25.234 -37.344 -47.625 1 90.5 280 GLN B CA 1
ATOM 9839 C C . GLN B 1 280 ? 24.328 -38.312 -46.875 1 90.5 280 GLN B C 1
ATOM 9841 O O . GLN B 1 280 ? 24.812 -39.219 -46.188 1 90.5 280 GLN B O 1
ATOM 9846 N N . LEU B 1 281 ? 23.078 -38.094 -46.969 1 91.81 281 LEU B N 1
ATOM 9847 C CA . LEU B 1 281 ? 22.109 -38.906 -46.25 1 91.81 281 LEU B CA 1
ATOM 9848 C C . LEU B 1 281 ? 22.156 -40.344 -46.688 1 91.81 281 LEU B C 1
ATOM 9850 O O . LEU B 1 281 ? 21.938 -41.25 -45.906 1 91.81 281 LEU B O 1
ATOM 9854 N N . ASP B 1 282 ? 22.484 -40.625 -47.938 1 89.75 282 ASP B N 1
ATOM 9855 C CA . ASP B 1 282 ? 22.453 -41.969 -48.531 1 89.75 282 ASP B CA 1
ATOM 9856 C C . ASP B 1 282 ? 23.547 -42.844 -47.938 1 89.75 282 ASP B C 1
ATOM 9858 O O . ASP B 1 282 ? 23.422 -44.062 -47.938 1 89.75 282 ASP B O 1
ATOM 9862 N N . THR B 1 283 ? 24.594 -42.25 -47.375 1 90.38 283 THR B N 1
ATOM 9863 C CA . THR B 1 283 ? 25.703 -43.031 -46.844 1 90.38 283 THR B CA 1
ATOM 9864 C C . THR B 1 283 ? 25.828 -42.844 -45.344 1 90.38 283 THR B C 1
ATOM 9866 O O . THR B 1 283 ? 26.875 -43.156 -44.75 1 90.38 283 THR B O 1
ATOM 9869 N N . TRP B 1 284 ? 24.766 -42.281 -44.812 1 91.94 284 TRP B N 1
ATOM 9870 C CA . TRP B 1 284 ? 24.844 -42.031 -43.375 1 91.94 284 TRP B CA 1
ATOM 9871 C C . TRP B 1 284 ? 24.906 -43.344 -42.594 1 91.94 284 TRP B C 1
ATOM 9873 O O . TRP B 1 284 ? 24.203 -44.281 -42.906 1 91.94 284 TRP B O 1
ATOM 9883 N N . LYS B 1 285 ? 25.781 -43.406 -41.594 1 91.38 285 LYS B N 1
ATOM 9884 C CA . LYS B 1 285 ? 25.891 -44.5 -40.656 1 91.38 285 LYS B CA 1
ATOM 9885 C C . LYS B 1 285 ? 26.125 -43.969 -39.219 1 91.38 285 LYS B C 1
ATOM 9887 O O . LYS B 1 285 ? 26.531 -42.812 -39.062 1 91.38 285 LYS B O 1
ATOM 9892 N N . TRP B 1 286 ? 25.672 -44.781 -38.312 1 92.25 286 TRP B N 1
ATOM 9893 C CA . TRP B 1 286 ? 25.938 -44.406 -36.938 1 92.25 286 TRP B CA 1
ATOM 9894 C C . TRP B 1 286 ? 27.422 -44.125 -36.719 1 92.25 286 TRP B C 1
ATOM 9896 O O . TRP B 1 286 ? 28.266 -44.844 -37.219 1 92.25 286 TRP B O 1
ATOM 9906 N N . GLY B 1 287 ? 27.75 -43 -36.188 1 80.94 287 GLY B N 1
ATOM 9907 C CA . GLY B 1 287 ? 29.109 -42.562 -36 1 80.94 287 GLY B CA 1
ATOM 9908 C C . GLY B 1 287 ? 29.922 -43.5 -35.125 1 80.94 287 GLY B C 1
ATOM 9909 O O . GLY B 1 287 ? 31.156 -43.531 -35.219 1 80.94 287 GLY B O 1
ATOM 9910 N N . SER B 1 288 ? 29.25 -44.062 -34.188 1 81.19 288 SER B N 1
ATOM 9911 C CA . SER B 1 288 ? 29.969 -44.938 -33.25 1 81.19 288 SER B CA 1
ATOM 9912 C C . SER B 1 288 ? 29.734 -46.406 -33.594 1 81.19 288 SER B C 1
ATOM 9914 O O . SER B 1 288 ? 28.641 -46.781 -34.031 1 81.19 288 SER B O 1
ATOM 9916 N N . GLU B 1 289 ? 30.812 -47.156 -33.438 1 81.06 289 GLU B N 1
ATOM 9917 C CA . GLU B 1 289 ? 30.719 -48.594 -33.719 1 81.06 289 GLU B CA 1
ATOM 9918 C C . GLU B 1 289 ? 29.828 -49.281 -32.688 1 81.06 289 GLU B C 1
ATOM 9920 O O . GLU B 1 289 ? 29.156 -50.281 -33 1 81.06 289 GLU B O 1
ATOM 9925 N N . VAL B 1 290 ? 29.875 -48.719 -31.469 1 90.81 290 VAL B N 1
ATOM 9926 C CA . VAL B 1 290 ? 29.031 -49.281 -30.406 1 90.81 290 VAL B CA 1
ATOM 9927 C C . VAL B 1 290 ? 28.375 -48.156 -29.625 1 90.81 290 VAL B C 1
ATOM 9929 O O . VAL B 1 290 ? 29.062 -47.25 -29.156 1 90.81 290 VAL B O 1
ATOM 9932 N N . ILE B 1 291 ? 27.078 -48.219 -29.594 1 93.31 291 ILE B N 1
ATOM 9933 C CA . ILE B 1 291 ? 26.328 -47.219 -28.828 1 93.31 291 ILE B CA 1
ATOM 9934 C C . ILE B 1 291 ? 25.938 -47.812 -27.469 1 93.31 291 ILE B C 1
ATOM 9936 O O . ILE B 1 291 ? 25.219 -48.781 -27.406 1 93.31 291 ILE B O 1
ATOM 9940 N N . PRO B 1 292 ? 26.344 -47.188 -26.406 1 92.12 292 PRO B N 1
ATOM 9941 C CA . PRO B 1 292 ? 26.031 -47.688 -25.078 1 92.12 292 PRO B CA 1
ATOM 9942 C C . PRO B 1 292 ? 24.562 -47.562 -24.719 1 92.12 292 PRO B C 1
ATOM 9944 O O . PRO B 1 292 ? 23.922 -46.562 -25.047 1 92.12 292 PRO B O 1
ATOM 9947 N N . LEU B 1 293 ? 24.016 -48.625 -24.062 1 92.69 293 LEU B N 1
ATOM 9948 C CA . LEU B 1 293 ? 22.641 -48.625 -23.547 1 92.69 293 LEU B CA 1
ATOM 9949 C C . LEU B 1 293 ? 22.641 -48.531 -22.016 1 92.69 293 LEU B C 1
ATOM 9951 O O . LEU B 1 293 ? 23.438 -49.156 -21.344 1 92.69 293 LEU B O 1
ATOM 9955 N N . GLU B 1 294 ? 21.75 -47.656 -21.562 1 89 294 GLU B N 1
ATOM 9956 C CA . GLU B 1 294 ? 21.594 -47.469 -20.125 1 89 294 GLU B CA 1
ATOM 9957 C C . GLU B 1 294 ? 20.156 -47.688 -19.672 1 89 294 GLU B C 1
ATOM 9959 O O . GLU B 1 294 ? 19.219 -47.156 -20.297 1 89 294 GLU B O 1
ATOM 9964 N N . MET B 1 295 ? 19.969 -48.406 -18.578 1 88.12 295 MET B N 1
ATOM 9965 C CA . MET B 1 295 ? 18.641 -48.594 -18.031 1 88.12 295 MET B CA 1
ATOM 9966 C C . MET B 1 295 ? 18.375 -47.625 -16.875 1 88.12 295 MET B C 1
ATOM 9968 O O . MET B 1 295 ? 19.188 -47.5 -15.969 1 88.12 295 MET B O 1
ATOM 9972 N N . ARG B 1 296 ? 17.328 -47 -16.953 1 83.25 296 ARG B N 1
ATOM 9973 C CA . ARG B 1 296 ? 16.938 -46.062 -15.914 1 83.25 296 ARG B CA 1
ATOM 9974 C C . ARG B 1 296 ? 15.562 -46.438 -15.344 1 83.25 296 ARG B C 1
ATOM 9976 O O . ARG B 1 296 ? 14.648 -46.781 -16.078 1 83.25 296 ARG B O 1
ATOM 9983 N N . ARG B 1 297 ? 15.43 -46.25 -14.039 1 82.62 297 ARG B N 1
ATOM 9984 C CA . ARG B 1 297 ? 14.18 -46.625 -13.367 1 82.62 297 ARG B CA 1
ATOM 9985 C C . ARG B 1 297 ? 13.258 -45.406 -13.266 1 82.62 297 ARG B C 1
ATOM 9987 O O . ARG B 1 297 ? 13.703 -44.281 -12.984 1 82.62 297 ARG B O 1
ATOM 9994 N N . GLN B 1 298 ? 12.055 -45.625 -13.586 1 79.94 298 GLN B N 1
ATOM 9995 C CA . GLN B 1 298 ? 11.031 -44.625 -13.406 1 79.94 298 GLN B CA 1
ATOM 9996 C C . GLN B 1 298 ? 10.266 -44.812 -12.109 1 79.94 298 GLN B C 1
ATOM 9998 O O . GLN B 1 298 ? 10.406 -45.875 -11.461 1 79.94 298 GLN B O 1
ATOM 10003 N N . LEU B 1 299 ? 9.492 -43.844 -11.617 1 77.69 299 LEU B N 1
ATOM 10004 C CA . LEU B 1 299 ? 8.781 -43.875 -10.344 1 77.69 299 LEU B CA 1
ATOM 10005 C C . LEU B 1 299 ? 7.723 -44.969 -10.336 1 77.69 299 LEU B C 1
ATOM 10007 O O . LEU B 1 299 ? 7.406 -45.531 -9.281 1 77.69 299 LEU B O 1
ATOM 10011 N N . ASN B 1 300 ? 7.27 -45.188 -11.578 1 77.31 300 ASN B N 1
ATOM 10012 C CA . ASN B 1 300 ? 6.219 -46.219 -11.641 1 77.31 300 ASN B CA 1
ATOM 10013 C C . ASN B 1 300 ? 6.801 -47.625 -11.586 1 77.31 300 ASN B C 1
ATOM 10015 O O . ASN B 1 300 ? 6.059 -48.594 -11.656 1 77.31 300 ASN B O 1
ATOM 10019 N N . GLY B 1 301 ? 8.125 -47.719 -11.469 1 76.56 301 GLY B N 1
ATOM 10020 C CA . GLY B 1 301 ? 8.758 -49.031 -11.312 1 76.56 301 GLY B CA 1
ATOM 10021 C C . GLY B 1 301 ? 9.281 -49.594 -12.617 1 76.56 301 GLY B C 1
ATOM 10022 O O . GLY B 1 301 ? 10.031 -50.562 -12.617 1 76.56 301 GLY B O 1
ATOM 10023 N N . LYS B 1 302 ? 8.953 -48.969 -13.688 1 83.44 302 LYS B N 1
ATOM 10024 C CA . LYS B 1 302 ? 9.391 -49.438 -15 1 83.44 302 LYS B CA 1
ATOM 10025 C C . LYS B 1 302 ? 10.789 -48.938 -15.32 1 83.44 302 LYS B C 1
ATOM 10027 O O . LYS B 1 302 ? 11.164 -47.812 -14.938 1 83.44 302 LYS B O 1
ATOM 10032 N N . TYR B 1 303 ? 11.539 -49.844 -15.953 1 87 303 TYR B N 1
ATOM 10033 C CA . TYR B 1 303 ? 12.859 -49.438 -16.438 1 87 303 TYR B CA 1
ATOM 10034 C C . TYR B 1 303 ? 12.828 -49.094 -17.922 1 87 303 TYR B C 1
ATOM 10036 O O . TYR B 1 303 ? 12.156 -49.781 -18.703 1 87 303 TYR B O 1
ATOM 10044 N N . ARG B 1 304 ? 13.398 -48.062 -18.25 1 88.19 304 ARG B N 1
ATOM 10045 C CA . ARG B 1 304 ? 13.508 -47.656 -19.641 1 88.19 304 ARG B CA 1
ATOM 10046 C C . ARG B 1 304 ? 14.953 -47.688 -20.125 1 88.19 304 ARG B C 1
ATOM 10048 O O . ARG B 1 304 ? 15.875 -47.406 -19.359 1 88.19 304 ARG B O 1
ATOM 10055 N N . VAL B 1 305 ? 15.164 -48.094 -21.344 1 91.75 305 VAL B N 1
ATOM 10056 C CA . VAL B 1 305 ? 16.5 -48.25 -21.891 1 91.75 305 VAL B CA 1
ATOM 10057 C C . VAL B 1 305 ? 16.828 -47.062 -22.797 1 91.75 305 VAL B C 1
ATOM 10059 O O . VAL B 1 305 ? 16.156 -46.844 -23.812 1 91.75 305 VAL B O 1
ATOM 10062 N N . TYR B 1 306 ? 17.828 -46.375 -22.438 1 90.44 306 TYR B N 1
ATOM 10063 C CA . TYR B 1 306 ? 18.219 -45.188 -23.203 1 90.44 306 TYR B CA 1
ATOM 10064 C C . TYR B 1 306 ? 19.531 -45.438 -23.938 1 90.44 306 TYR B C 1
ATOM 10066 O O . TYR B 1 306 ? 20.391 -46.156 -23.453 1 90.44 306 TYR B O 1
ATOM 10074 N N . MET B 1 307 ? 19.625 -44.844 -25.109 1 91.75 307 MET B N 1
ATOM 10075 C CA . MET B 1 307 ? 20.844 -44.875 -25.906 1 91.75 307 MET B CA 1
ATOM 10076 C C . MET B 1 307 ? 21.703 -43.656 -25.656 1 91.75 307 MET B C 1
ATOM 10078 O O . MET B 1 307 ? 21.203 -42.531 -25.672 1 91.75 307 MET B O 1
ATOM 10082 N N . ASP B 1 308 ? 22.922 -43.938 -25.391 1 89.5 308 ASP B N 1
ATOM 10083 C CA . ASP B 1 308 ? 23.875 -42.812 -25.25 1 89.5 308 ASP B CA 1
ATOM 10084 C C . ASP B 1 308 ? 24.688 -42.625 -26.531 1 89.5 308 ASP B C 1
ATOM 10086 O O . ASP B 1 308 ? 25.906 -42.875 -26.531 1 89.5 308 ASP B O 1
ATOM 10090 N N . GLU B 1 309 ? 24.078 -42.062 -27.5 1 91.06 309 GLU B N 1
ATOM 10091 C CA . GLU B 1 309 ? 24.688 -41.875 -28.812 1 91.06 309 GLU B CA 1
ATOM 10092 C C . GLU B 1 309 ? 25.516 -40.594 -28.859 1 91.06 309 GLU B C 1
ATOM 10094 O O . GLU B 1 309 ? 25.562 -39.844 -27.891 1 91.06 309 GLU B O 1
ATOM 10099 N N . ASP B 1 310 ? 26.156 -40.469 -29.984 1 89.94 310 ASP B N 1
ATOM 10100 C CA . ASP B 1 310 ? 26.969 -39.281 -30.219 1 89.94 310 ASP B CA 1
ATOM 10101 C C . ASP B 1 310 ? 26.094 -38.031 -30.281 1 89.94 310 ASP B C 1
ATOM 10103 O O . ASP B 1 310 ? 24.984 -38.062 -30.828 1 89.94 310 ASP B O 1
ATOM 10107 N N . VAL B 1 311 ? 26.672 -36.938 -29.859 1 91 311 VAL B N 1
ATOM 10108 C CA . VAL B 1 311 ? 25.938 -35.688 -29.734 1 91 311 VAL B CA 1
ATOM 10109 C C . VAL B 1 311 ? 25.484 -35.219 -31.109 1 91 311 VAL B C 1
ATOM 10111 O O . VAL B 1 311 ? 24.359 -34.75 -31.266 1 91 311 VAL B O 1
ATOM 10114 N N . LEU B 1 312 ? 26.359 -35.281 -32.031 1 90.81 312 LEU B N 1
ATOM 10115 C CA . LEU B 1 312 ? 26.031 -34.781 -33.375 1 90.81 312 LEU B CA 1
ATOM 10116 C C . LEU B 1 312 ? 24.969 -35.656 -34.031 1 90.81 312 LEU B C 1
ATOM 10118 O O . LEU B 1 312 ? 24.109 -35.156 -34.75 1 90.81 312 LEU B O 1
ATOM 10122 N N . ASP B 1 313 ? 25.094 -36.969 -33.75 1 93.06 313 ASP B N 1
ATOM 10123 C CA . ASP B 1 313 ? 24.062 -37.875 -34.25 1 93.06 313 ASP B CA 1
ATOM 10124 C C . ASP B 1 313 ? 22.703 -37.531 -33.656 1 93.06 313 ASP B C 1
ATOM 10126 O O . ASP B 1 313 ? 21.688 -37.5 -34.375 1 93.06 313 ASP B O 1
ATOM 10130 N N . ALA B 1 314 ? 22.719 -37.281 -32.406 1 93.94 314 ALA B N 1
ATOM 10131 C CA . ALA B 1 314 ? 21.469 -37 -31.719 1 93.94 314 ALA B CA 1
ATOM 10132 C C . ALA B 1 314 ? 20.812 -35.719 -32.281 1 93.94 314 ALA B C 1
ATOM 10134 O O . ALA B 1 314 ? 19.594 -35.688 -32.469 1 93.94 314 ALA B O 1
ATOM 10135 N N . LEU B 1 315 ? 21.672 -34.719 -32.594 1 93.38 315 LEU B N 1
ATOM 10136 C CA . LEU B 1 315 ? 21.172 -33.438 -33.125 1 93.38 315 LEU B CA 1
ATOM 10137 C C . LEU B 1 315 ? 20.594 -33.656 -34.531 1 93.38 315 LEU B C 1
ATOM 10139 O O . LEU B 1 315 ? 19.516 -33.156 -34.844 1 93.38 315 LEU B O 1
ATOM 10143 N N . PHE B 1 316 ? 21.344 -34.375 -35.219 1 94.25 316 PHE B N 1
ATOM 10144 C CA . PHE B 1 316 ? 20.969 -34.656 -36.594 1 94.25 316 PHE B CA 1
ATOM 10145 C C . PHE B 1 316 ? 19.656 -35.406 -36.656 1 94.25 316 PHE B C 1
ATOM 10147 O O . PHE B 1 316 ? 18.734 -35.031 -37.406 1 94.25 316 PHE B O 1
ATOM 10154 N N . LEU B 1 317 ? 19.547 -36.438 -35.906 1 95 317 LEU B N 1
ATOM 10155 C CA . LEU B 1 317 ? 18.375 -37.312 -35.906 1 95 317 LEU B CA 1
ATOM 10156 C C . LEU B 1 317 ? 17.156 -36.562 -35.344 1 95 317 LEU B C 1
ATOM 10158 O O . LEU B 1 317 ? 16.031 -36.781 -35.812 1 95 317 LEU B O 1
ATOM 10162 N N . HIS B 1 318 ? 17.391 -35.781 -34.344 1 94.25 318 HIS B N 1
ATOM 10163 C CA . HIS B 1 318 ? 16.297 -35.031 -33.781 1 94.25 318 HIS B CA 1
ATOM 10164 C C . HIS B 1 318 ? 15.672 -34.062 -34.812 1 94.25 318 HIS B C 1
ATOM 10166 O O . HIS B 1 318 ? 14.453 -33.969 -34.906 1 94.25 318 HIS B O 1
ATOM 10172 N N . TYR B 1 319 ? 16.547 -33.375 -35.531 1 94.31 319 TYR B N 1
ATOM 10173 C CA . TYR B 1 319 ? 16.078 -32.469 -36.562 1 94.31 319 TYR B CA 1
ATOM 10174 C C . TYR B 1 319 ? 15.25 -33.219 -37.625 1 94.31 319 TYR B C 1
ATOM 10176 O O . TYR B 1 319 ? 14.156 -32.75 -38 1 94.31 319 TYR B O 1
ATOM 10184 N N . LEU B 1 320 ? 15.711 -34.312 -38.094 1 95.19 320 LEU B N 1
ATOM 10185 C CA . LEU B 1 320 ? 15 -35.094 -39.125 1 95.19 320 LEU B CA 1
ATOM 10186 C C . LEU B 1 320 ? 13.656 -35.594 -38.594 1 95.19 320 LEU B C 1
ATOM 10188 O O . LEU B 1 320 ? 12.656 -35.531 -39.312 1 95.19 320 LEU B O 1
ATOM 10192 N N . GLY B 1 321 ? 13.688 -36.062 -37.344 1 94.94 321 GLY B N 1
ATOM 10193 C CA . GLY B 1 321 ? 12.453 -36.562 -36.75 1 94.94 321 GLY B CA 1
ATOM 10194 C C . GLY B 1 321 ? 11.406 -35.469 -36.625 1 94.94 321 GLY B C 1
ATOM 10195 O O . GLY B 1 321 ? 10.219 -35.719 -36.844 1 94.94 321 GLY B O 1
ATOM 10196 N N . VAL B 1 322 ? 11.812 -34.312 -36.25 1 93.81 322 VAL B N 1
ATOM 10197 C CA . VAL B 1 322 ? 10.891 -33.188 -36.062 1 93.81 322 VAL B CA 1
ATOM 10198 C C . VAL B 1 322 ? 10.336 -32.781 -37.406 1 93.81 322 VAL B C 1
ATOM 10200 O O . VAL B 1 322 ? 9.133 -32.5 -37.562 1 93.81 322 VAL B O 1
ATOM 10203 N N . GLN B 1 323 ? 11.188 -32.688 -38.438 1 93.88 323 GLN B N 1
ATOM 10204 C CA . GLN B 1 323 ? 10.75 -32.281 -39.75 1 93.88 323 GLN B CA 1
ATOM 10205 C C . GLN B 1 323 ? 9.719 -33.25 -40.312 1 93.88 323 GLN B C 1
ATOM 10207 O O . GLN B 1 323 ? 8.664 -32.812 -40.812 1 93.88 323 GLN B O 1
ATOM 10212 N N . TRP B 1 324 ? 10.016 -34.438 -40.25 1 95.62 324 TRP B N 1
ATOM 10213 C CA . TRP B 1 324 ? 9.055 -35.438 -40.75 1 95.62 324 TRP B CA 1
ATOM 10214 C C . TRP B 1 324 ? 7.805 -35.469 -39.875 1 95.62 324 TRP B C 1
ATOM 10216 O O . TRP B 1 324 ? 6.695 -35.656 -40.375 1 95.62 324 TRP B O 1
ATOM 10226 N N . GLY B 1 325 ? 8 -35.375 -38.594 1 94.75 325 GLY B N 1
ATOM 10227 C CA . GLY B 1 325 ? 6.863 -35.312 -37.688 1 94.75 325 GLY B CA 1
ATOM 10228 C C . GLY B 1 325 ? 5.898 -34.188 -37.969 1 94.75 325 GLY B C 1
ATOM 10229 O O . GLY B 1 325 ? 4.688 -34.406 -38.062 1 94.75 325 GLY B O 1
ATOM 10230 N N . VAL B 1 326 ? 6.441 -33 -38.156 1 93.38 326 VAL B N 1
ATOM 10231 C CA . VAL B 1 326 ? 5.621 -31.844 -38.438 1 93.38 326 VAL B CA 1
ATOM 10232 C C . VAL B 1 326 ? 4.891 -32.062 -39.781 1 93.38 326 VAL B C 1
ATOM 10234 O O . VAL B 1 326 ? 3.697 -31.766 -39.875 1 93.38 326 VAL B O 1
ATOM 10237 N N . LYS B 1 327 ? 5.602 -32.5 -40.688 1 94.38 327 LYS B N 1
ATOM 10238 C CA . LYS B 1 327 ? 5.012 -32.688 -42.031 1 94.38 327 LYS B CA 1
ATOM 10239 C C . LYS B 1 327 ? 3.916 -33.719 -42 1 94.38 327 LYS B C 1
ATOM 10241 O O . LYS B 1 327 ? 2.848 -33.531 -42.594 1 94.38 327 LYS B O 1
ATOM 10246 N N . PHE B 1 328 ? 4.18 -34.812 -41.406 1 96 328 PHE B N 1
ATOM 10247 C CA . PHE B 1 328 ? 3.195 -35.906 -41.375 1 96 328 PHE B CA 1
ATOM 10248 C C . PHE B 1 328 ? 1.978 -35.5 -40.562 1 96 328 PHE B C 1
ATOM 10250 O O . PHE B 1 328 ? 0.856 -35.906 -40.844 1 96 328 PHE B O 1
ATOM 10257 N N . LYS B 1 329 ? 2.154 -34.812 -39.5 1 94.38 329 LYS B N 1
ATOM 10258 C CA . LYS B 1 329 ? 0.994 -34.281 -38.781 1 94.38 329 LYS B CA 1
ATOM 10259 C C . LYS B 1 329 ? 0.102 -33.469 -39.719 1 94.38 329 LYS B C 1
ATOM 10261 O O . LYS B 1 329 ? -1.124 -33.594 -39.656 1 94.38 329 LYS B O 1
ATOM 10266 N N . GLY B 1 330 ? 0.73 -32.656 -40.562 1 94 330 GLY B N 1
ATOM 10267 C CA . GLY B 1 330 ? -0.02 -31.891 -41.531 1 94 330 GLY B CA 1
ATOM 10268 C C . GLY B 1 330 ? -0.707 -32.75 -42.594 1 94 330 GLY B C 1
ATOM 10269 O O . GLY B 1 330 ? -1.872 -32.531 -42.906 1 94 330 GLY B O 1
ATOM 10270 N N . ILE B 1 331 ? -0.014 -33.688 -43.094 1 95.62 331 ILE B N 1
ATOM 10271 C CA . ILE B 1 331 ? -0.535 -34.594 -44.125 1 95.62 331 ILE B CA 1
ATOM 10272 C C . ILE B 1 331 ? -1.72 -35.375 -43.562 1 95.62 331 ILE B C 1
ATOM 10274 O O . ILE B 1 331 ? -2.762 -35.5 -44.219 1 95.62 331 ILE B O 1
ATOM 10278 N N . PHE B 1 332 ? -1.539 -35.969 -42.406 1 96.12 332 PHE B N 1
ATOM 10279 C CA . PHE B 1 332 ? -2.607 -36.75 -41.812 1 96.12 332 PHE B CA 1
ATOM 10280 C C . PHE B 1 332 ? -3.789 -35.844 -41.438 1 96.12 332 PHE B C 1
ATOM 10282 O O . PHE B 1 332 ? -4.941 -36.281 -41.5 1 96.12 332 PHE B O 1
ATOM 10289 N N . GLY B 1 333 ? -3.463 -34.594 -41.031 1 94.5 333 GLY B N 1
ATOM 10290 C CA . GLY B 1 333 ? -4.535 -33.625 -40.781 1 94.5 333 GLY B CA 1
ATOM 10291 C C . GLY B 1 333 ? -5.367 -33.375 -42.031 1 94.5 333 GLY B C 1
ATOM 10292 O O . GLY B 1 333 ? -6.598 -33.312 -41.969 1 94.5 333 GLY B O 1
ATOM 10293 N N . THR B 1 334 ? -4.695 -33.219 -43.125 1 93.31 334 THR B N 1
ATOM 10294 C CA . THR B 1 334 ? -5.387 -33 -44.375 1 93.31 334 THR B CA 1
ATOM 10295 C C . THR B 1 334 ? -6.223 -34.219 -44.75 1 93.31 334 THR B C 1
ATOM 10297 O O . THR B 1 334 ? -7.336 -34.094 -45.25 1 93.31 334 THR B O 1
ATOM 10300 N N . PHE B 1 335 ? -5.695 -35.344 -44.531 1 94.62 335 PHE B N 1
ATOM 10301 C CA . PHE B 1 335 ? -6.43 -36.594 -44.781 1 94.62 335 PHE B CA 1
ATOM 10302 C C . PHE B 1 335 ? -7.664 -36.688 -43.875 1 94.62 335 PHE B C 1
ATOM 10304 O O . PHE B 1 335 ? -8.742 -37.062 -44.344 1 94.62 335 PHE B O 1
ATOM 10311 N N . PHE B 1 336 ? -7.527 -36.375 -42.625 1 94.38 336 PHE B N 1
ATOM 10312 C CA . PHE B 1 336 ? -8.617 -36.406 -41.656 1 94.38 336 PHE B CA 1
ATOM 10313 C C . PHE B 1 336 ? -9.75 -35.469 -42.094 1 94.38 336 PHE B C 1
ATOM 10315 O O . PHE B 1 336 ? -10.922 -35.781 -41.906 1 94.38 336 PHE B O 1
ATOM 10322 N N . ASN B 1 337 ? -9.391 -34.375 -42.719 1 92.19 337 ASN B N 1
ATOM 10323 C CA . ASN B 1 337 ? -10.391 -33.375 -43.125 1 92.19 337 ASN B CA 1
ATOM 10324 C C . ASN B 1 337 ? -10.891 -33.656 -44.562 1 92.19 337 ASN B C 1
ATOM 10326 O O . ASN B 1 337 ? -11.703 -32.875 -45.062 1 92.19 337 ASN B O 1
ATOM 10330 N N . SER B 1 338 ? -10.391 -34.719 -45.125 1 90.44 338 SER B N 1
ATOM 10331 C CA . SER B 1 338 ? -10.852 -35.094 -46.438 1 90.44 338 SER B CA 1
ATOM 10332 C C . SER B 1 338 ? -12.148 -35.906 -46.406 1 90.44 338 SER B C 1
ATOM 10334 O O . SER B 1 338 ? -12.625 -36.25 -45.312 1 90.44 338 SER B O 1
ATOM 10336 N N . HIS B 1 339 ? -12.688 -36.188 -47.531 1 87.38 339 HIS B N 1
ATOM 10337 C CA . HIS B 1 339 ? -13.953 -36.906 -47.594 1 87.38 339 HIS B CA 1
ATOM 10338 C C . HIS B 1 339 ? -13.75 -38.406 -47.438 1 87.38 339 HIS B C 1
ATOM 10340 O O . HIS B 1 339 ? -14.711 -39.188 -47.375 1 87.38 339 HIS B O 1
ATOM 10346 N N . ALA B 1 340 ? -12.516 -38.781 -47.312 1 88.38 340 ALA B N 1
ATOM 10347 C CA . ALA B 1 340 ? -12.227 -40.219 -47.062 1 88.38 340 ALA B CA 1
ATOM 10348 C C . ALA B 1 340 ? -12.57 -40.594 -45.625 1 88.38 340 ALA B C 1
ATOM 10350 O O . ALA B 1 340 ? -12.961 -41.719 -45.375 1 88.38 340 ALA B O 1
ATOM 10351 N N . TRP B 1 341 ? -12.43 -39.656 -44.781 1 90.25 341 TRP B N 1
ATOM 10352 C CA . TRP B 1 341 ? -12.695 -39.906 -43.375 1 90.25 341 TRP B CA 1
ATOM 10353 C C . TRP B 1 341 ? -14.172 -39.688 -43.031 1 90.25 341 TRP B C 1
ATOM 10355 O O . TRP B 1 341 ? -14.695 -38.594 -43.25 1 90.25 341 TRP B O 1
ATOM 10365 N N . LYS B 1 342 ? -14.789 -40.656 -42.562 1 86.75 342 LYS B N 1
ATOM 10366 C CA . LYS B 1 342 ? -16.219 -40.625 -42.281 1 86.75 342 LYS B CA 1
ATOM 10367 C C . LYS B 1 342 ? -16.531 -39.656 -41.156 1 86.75 342 LYS B C 1
ATOM 10369 O O . LYS B 1 342 ? -15.805 -39.594 -40.156 1 86.75 342 LYS B O 1
ATOM 10374 N N . ARG B 1 343 ? -17.594 -38.938 -41.375 1 85.12 343 ARG B N 1
ATOM 10375 C CA . ARG B 1 343 ? -18.016 -38 -40.344 1 85.12 343 ARG B CA 1
ATOM 10376 C C . ARG B 1 343 ? -18.781 -38.719 -39.219 1 85.12 343 ARG B C 1
ATOM 10378 O O . ARG B 1 343 ? -19.453 -39.719 -39.469 1 85.12 343 ARG B O 1
ATOM 10385 N N . ASN B 1 344 ? -18.641 -38.25 -38 1 81.5 344 ASN B N 1
ATOM 10386 C CA . ASN B 1 344 ? -19.203 -38.906 -36.844 1 81.5 344 ASN B CA 1
ATOM 10387 C C . ASN B 1 344 ? -20.672 -38.531 -36.625 1 81.5 344 ASN B C 1
ATOM 10389 O O . ASN B 1 344 ? -21.391 -39.25 -35.938 1 81.5 344 ASN B O 1
ATOM 10393 N N . ALA B 1 345 ? -21.141 -37.469 -37.188 1 83.62 345 ALA B N 1
ATOM 10394 C CA . ALA B 1 345 ? -22.5 -37 -36.938 1 83.62 345 ALA B CA 1
ATOM 10395 C C . ALA B 1 345 ? -23.516 -37.781 -37.812 1 83.62 345 ALA B C 1
ATOM 10397 O O . ALA B 1 345 ? -23.359 -37.875 -39.031 1 83.62 345 ALA B O 1
ATOM 10398 N N . PRO B 1 346 ? -24.453 -38.312 -37.125 1 82.81 346 PRO B N 1
ATOM 10399 C CA . PRO B 1 346 ? -25.516 -38.969 -37.906 1 82.81 346 PRO B CA 1
ATOM 10400 C C . PRO B 1 346 ? -26.375 -37.969 -38.688 1 82.81 346 PRO B C 1
ATOM 10402 O O . PRO B 1 346 ? -26.656 -36.875 -38.188 1 82.81 346 PRO B O 1
ATOM 10405 N N . PRO B 1 347 ? -26.703 -38.344 -39.844 1 81.31 347 PRO B N 1
ATOM 10406 C CA . PRO B 1 347 ? -27.547 -37.438 -40.625 1 81.31 347 PRO B CA 1
ATOM 10407 C C . PRO B 1 347 ? -28.969 -37.344 -40.094 1 81.31 347 PRO B C 1
ATOM 10409 O O . PRO B 1 347 ? -29.516 -38.312 -39.594 1 81.31 347 PRO B O 1
ATOM 10412 N N . ILE B 1 348 ? -29.531 -36.156 -40.062 1 85.31 348 ILE B N 1
ATOM 10413 C CA . ILE B 1 348 ? -30.938 -35.938 -39.719 1 85.31 348 ILE B CA 1
ATOM 10414 C C . ILE B 1 348 ? -31.797 -36.094 -40.969 1 85.31 348 ILE B C 1
ATOM 10416 O O . ILE B 1 348 ? -31.547 -35.469 -42 1 85.31 348 ILE B O 1
ATOM 10420 N N . PRO B 1 349 ? -32.688 -36.969 -40.844 1 85.19 349 PRO B N 1
ATOM 10421 C CA . PRO B 1 349 ? -33.562 -37.156 -42 1 85.19 349 PRO B CA 1
ATOM 10422 C C . PRO B 1 349 ? -34.188 -35.844 -42.5 1 85.19 349 PRO B C 1
ATOM 10424 O O . PRO B 1 349 ? -34.531 -34.969 -41.688 1 85.19 349 PRO B O 1
ATOM 10427 N N . LYS B 1 350 ? -34.438 -35.781 -43.812 1 83.12 350 LYS B N 1
ATOM 10428 C CA . LYS B 1 350 ? -34.969 -34.594 -44.438 1 83.12 350 LYS B CA 1
ATOM 10429 C C . LYS B 1 350 ? -36.312 -34.219 -43.844 1 83.12 350 LYS B C 1
ATOM 10431 O O . LYS B 1 350 ? -36.625 -33.031 -43.625 1 83.12 350 LYS B O 1
ATOM 10436 N N . ARG B 1 351 ? -37.062 -35.156 -43.594 1 82.88 351 ARG B N 1
ATOM 10437 C CA . ARG B 1 351 ? -38.375 -34.938 -43.031 1 82.88 351 ARG B CA 1
ATOM 10438 C C . ARG B 1 351 ? -38.281 -34.188 -41.688 1 82.88 351 ARG B C 1
ATOM 10440 O O . ARG B 1 351 ? -39.062 -33.25 -41.438 1 82.88 351 ARG B O 1
ATOM 10447 N N . ASP B 1 352 ? -37.438 -34.625 -40.938 1 85.88 352 ASP B N 1
ATOM 10448 C CA . ASP B 1 352 ? -37.281 -34.031 -39.625 1 85.88 352 ASP B CA 1
ATOM 10449 C C . ASP B 1 352 ? -36.719 -32.625 -39.719 1 85.88 352 ASP B C 1
ATOM 10451 O O . ASP B 1 352 ? -37.062 -31.734 -38.938 1 85.88 352 ASP B O 1
ATOM 10455 N N . LEU B 1 353 ? -35.844 -32.375 -40.656 1 84.56 353 LEU B N 1
ATOM 10456 C CA . LEU B 1 353 ? -35.25 -31.062 -40.875 1 84.56 353 LEU B CA 1
ATOM 10457 C C . LEU B 1 353 ? -36.312 -30.062 -41.312 1 84.56 353 LEU B C 1
ATOM 10459 O O . LEU B 1 353 ? -36.312 -28.906 -40.875 1 84.56 353 LEU B O 1
ATOM 10463 N N . GLU B 1 354 ? -37.156 -30.531 -42.094 1 80.75 354 GLU B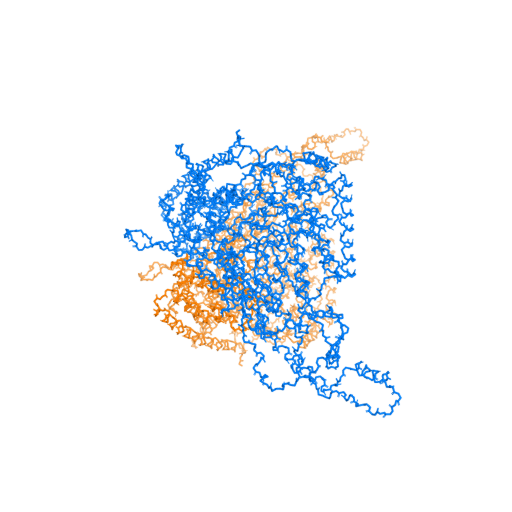 N 1
ATOM 10464 C CA . GLU B 1 354 ? -38.25 -29.656 -42.562 1 80.75 354 GLU B CA 1
ATOM 10465 C C . GLU B 1 354 ? -39.219 -29.312 -41.469 1 80.75 354 GLU B C 1
ATOM 10467 O O . GLU B 1 354 ? -39.688 -28.188 -41.375 1 80.75 354 GLU B O 1
ATOM 10472 N N . ARG B 1 355 ? -39.438 -30.281 -40.719 1 83.5 355 ARG B N 1
ATOM 10473 C CA . ARG B 1 355 ? -40.344 -30.031 -39.594 1 83.5 355 ARG B CA 1
ATOM 10474 C C . ARG B 1 355 ? -39.719 -29.016 -38.594 1 83.5 355 ARG B C 1
ATOM 10476 O O . ARG B 1 355 ? -40.406 -28.141 -38.094 1 83.5 355 ARG B O 1
ATOM 10483 N N . ARG B 1 356 ? -38.469 -29.156 -38.406 1 86.19 356 ARG B N 1
ATOM 10484 C CA . ARG B 1 356 ? -37.812 -28.234 -37.5 1 86.19 356 ARG B CA 1
ATOM 10485 C C . ARG B 1 356 ? -37.719 -26.828 -38.094 1 86.19 356 ARG B C 1
ATOM 10487 O O . ARG B 1 356 ? -37.844 -25.828 -37.375 1 86.19 356 ARG B O 1
ATOM 10494 N N . GLN B 1 357 ? -37.562 -26.766 -39.344 1 82.25 357 GLN B N 1
ATOM 10495 C CA . GLN B 1 357 ? -37.594 -25.469 -40 1 82.25 357 GLN B CA 1
ATOM 10496 C C . GLN B 1 357 ? -39 -24.844 -39.906 1 82.25 357 GLN B C 1
ATOM 10498 O O . GLN B 1 357 ? -39.125 -23.641 -39.688 1 82.25 357 GLN B O 1
ATOM 10503 N N . TYR B 1 358 ? -39.938 -25.719 -40.062 1 81.06 358 TYR B N 1
ATOM 10504 C CA . TYR B 1 358 ? -41.312 -25.266 -40.031 1 81.06 358 TYR B CA 1
ATOM 10505 C C . TYR B 1 358 ? -41.719 -24.75 -38.656 1 81.06 358 TYR B C 1
ATOM 10507 O O . TYR B 1 358 ? -42.281 -23.656 -38.531 1 81.06 358 TYR B O 1
ATOM 10515 N N . PHE B 1 359 ? -41.312 -25.453 -37.719 1 84.31 359 PHE B N 1
ATOM 10516 C CA . PHE B 1 359 ? -41.812 -25.141 -36.375 1 84.31 359 PHE B CA 1
ATOM 10517 C C . PHE B 1 359 ? -40.844 -24.188 -35.656 1 84.31 359 PHE B C 1
ATOM 10519 O O . PHE B 1 359 ? -41.281 -23.359 -34.875 1 84.31 359 PHE B O 1
ATOM 10526 N N . LEU B 1 360 ? -39.531 -24.359 -35.875 1 85.56 360 LEU B N 1
ATOM 10527 C CA . LEU B 1 360 ? -38.531 -23.688 -35.062 1 85.56 360 LEU B CA 1
ATOM 10528 C C . LEU B 1 360 ? -37.75 -22.656 -35.875 1 85.56 360 LEU B C 1
ATOM 10530 O O . LEU B 1 360 ? -36.969 -21.891 -35.344 1 85.56 360 LEU B O 1
ATOM 10534 N N . HIS B 1 361 ? -37.969 -22.547 -37.125 1 75.25 361 HIS B N 1
ATOM 10535 C CA . HIS B 1 361 ? -37.312 -21.594 -38.031 1 75.25 361 HIS B CA 1
ATOM 10536 C C . HIS B 1 361 ? -35.812 -21.891 -38.125 1 75.25 361 HIS B C 1
ATOM 10538 O O . HIS B 1 361 ? -35 -20.984 -38.281 1 75.25 361 HIS B O 1
ATOM 10544 N N . GLU B 1 362 ? -35.562 -23.172 -37.938 1 76.12 362 GLU B N 1
ATOM 10545 C CA . GLU B 1 362 ? -34.156 -23.562 -38 1 76.12 362 GLU B CA 1
ATOM 10546 C C . GLU B 1 362 ? -33.719 -23.703 -39.469 1 76.12 362 GLU B C 1
ATOM 10548 O O . GLU B 1 362 ? -34.5 -24.141 -40.312 1 76.12 362 GLU B O 1
ATOM 10553 N N . ASN B 1 363 ? -32.719 -23.016 -40 1 60.84 363 ASN B N 1
ATOM 10554 C CA . ASN B 1 363 ? -32.219 -23.141 -41.375 1 60.84 363 ASN B CA 1
ATOM 10555 C C . ASN B 1 363 ? -31.75 -24.562 -41.656 1 60.84 363 ASN B C 1
ATOM 10557 O O . ASN B 1 363 ? -30.922 -25.109 -40.938 1 60.84 363 ASN B O 1
ATOM 10561 N N . PRO B 1 364 ? -32.594 -25.188 -42.594 1 56.19 364 PRO B N 1
ATOM 10562 C CA . PRO B 1 364 ? -32.25 -26.578 -42.875 1 56.19 364 PRO B CA 1
ATOM 10563 C C . PRO B 1 364 ? -30.797 -26.734 -43.375 1 56.19 364 PRO B C 1
ATOM 10565 O O . PRO B 1 364 ? -30.281 -27.859 -43.406 1 56.19 364 PRO B O 1
ATOM 10568 N N . LYS B 1 365 ? -30.406 -25.703 -44.344 1 49.62 365 LYS B N 1
ATOM 10569 C CA . LYS B 1 365 ? -29.062 -25.859 -44.906 1 49.62 365 LYS B CA 1
ATOM 10570 C C . LYS B 1 365 ? -28.031 -26.094 -43.812 1 49.62 365 LYS B C 1
ATOM 10572 O O . LYS B 1 365 ? -28.109 -25.5 -42.75 1 49.62 365 LYS B O 1
ATOM 10577 N N . GLY B 1 366 ? -27.75 -27.125 -43.406 1 45.31 366 GLY B N 1
ATOM 10578 C CA . GLY B 1 366 ? -26.734 -27.734 -42.594 1 45.31 366 GLY B CA 1
ATOM 10579 C C . GLY B 1 366 ? -25.594 -26.812 -42.25 1 45.31 366 GLY B C 1
ATOM 10580 O O . GLY B 1 366 ? -24.562 -27.25 -41.719 1 45.31 366 GLY B O 1
ATOM 10581 N N . ASP B 1 367 ? -25.5 -25.797 -43.156 1 42.41 367 ASP B N 1
ATOM 10582 C CA . ASP B 1 367 ? -24.328 -24.984 -42.812 1 42.41 367 ASP B CA 1
ATOM 10583 C C . ASP B 1 367 ? -24.391 -24.516 -41.375 1 42.41 367 ASP B C 1
ATOM 10585 O O . ASP B 1 367 ? -24.438 -23.297 -41.125 1 42.41 367 ASP B O 1
ATOM 10589 N N . ASN B 1 368 ? -25.109 -25 -40.656 1 43.19 368 ASN B N 1
ATOM 10590 C CA . ASN B 1 368 ? -25.188 -24.766 -39.219 1 43.19 368 ASN B CA 1
ATOM 10591 C C . ASN B 1 368 ? -23.797 -24.703 -38.562 1 43.19 368 ASN B C 1
ATOM 10593 O O . ASN B 1 368 ? -23.562 -25.281 -37.5 1 43.19 368 ASN B O 1
ATOM 10597 N N . ASP B 1 369 ? -22.891 -24.609 -39.312 1 45.09 369 ASP B N 1
ATOM 10598 C CA . ASP B 1 369 ? -21.547 -24.328 -38.812 1 45.09 369 ASP B CA 1
ATOM 10599 C C . ASP B 1 369 ? -21.578 -23.266 -37.719 1 45.09 369 ASP B C 1
ATOM 10601 O O . ASP B 1 369 ? -20.703 -23.219 -36.875 1 45.09 369 ASP B O 1
ATOM 10605 N N . ALA B 1 370 ? -22.531 -22.453 -37.812 1 50.16 370 ALA B N 1
ATOM 10606 C CA . ALA B 1 370 ? -22.547 -21.344 -36.875 1 50.16 370 ALA B CA 1
ATOM 10607 C C . ALA B 1 370 ? -23.156 -21.797 -35.531 1 50.16 370 ALA B C 1
ATOM 10609 O O . ALA B 1 370 ? -22.891 -21.172 -34.5 1 50.16 370 ALA B O 1
ATOM 10610 N N . GLN B 1 371 ? -24.078 -22.797 -35.656 1 60.03 371 GLN B N 1
ATOM 10611 C CA . GLN B 1 371 ? -24.75 -23.062 -34.406 1 60.03 371 GLN B CA 1
ATOM 10612 C C . GLN B 1 371 ? -23.984 -24.078 -33.562 1 60.03 371 GLN B C 1
ATOM 10614 O O . GLN B 1 371 ? -23.281 -24.938 -34.094 1 60.03 371 GLN B O 1
ATOM 10619 N N . ALA B 1 372 ? -23.922 -23.906 -32.344 1 70.62 372 ALA B N 1
ATOM 10620 C CA . ALA B 1 372 ? -23.266 -24.75 -31.344 1 70.62 372 ALA B CA 1
ATOM 10621 C C . ALA B 1 372 ? -23.812 -26.172 -31.375 1 70.62 372 ALA B C 1
ATOM 10623 O O . ALA B 1 372 ? -25.031 -26.391 -31.328 1 70.62 372 ALA B O 1
ATOM 10624 N N . ASN B 1 373 ? -23.031 -27.188 -31.969 1 85.44 373 ASN B N 1
ATOM 10625 C CA . ASN B 1 373 ? -23.281 -28.609 -32.156 1 85.44 373 ASN B CA 1
ATOM 10626 C C . ASN B 1 373 ? -22.266 -29.484 -31.422 1 85.44 373 ASN B C 1
ATOM 10628 O O . ASN B 1 373 ? -21.062 -29.219 -31.484 1 85.44 373 ASN B O 1
ATOM 10632 N N . LEU B 1 374 ? -22.844 -30.469 -30.609 1 91.81 374 LEU B N 1
ATOM 10633 C CA . LEU B 1 374 ? -21.953 -31.281 -29.781 1 91.81 374 LEU B CA 1
ATOM 10634 C C . LEU B 1 374 ? -21.031 -32.125 -30.641 1 91.81 374 LEU B C 1
ATOM 10636 O O . LEU B 1 374 ? -19.859 -32.312 -30.297 1 91.81 374 LEU B O 1
ATOM 10640 N N . TYR B 1 375 ? -21.516 -32.625 -31.812 1 91.44 375 TYR B N 1
ATOM 10641 C CA . TYR B 1 375 ? -20.672 -33.438 -32.719 1 91.44 375 TYR B CA 1
ATOM 10642 C C . TYR B 1 375 ? -19.547 -32.594 -33.281 1 91.44 375 TYR B C 1
ATOM 10644 O O . TYR B 1 375 ? -18.422 -33.062 -33.438 1 91.44 375 TYR B O 1
ATOM 10652 N N . LYS B 1 376 ? -19.922 -31.391 -33.625 1 89.5 376 LYS B N 1
ATOM 10653 C CA . LYS B 1 376 ? -18.891 -30.469 -34.094 1 89.5 376 LYS B CA 1
ATOM 10654 C C . LYS B 1 376 ? -17.844 -30.203 -33.031 1 89.5 376 LYS B C 1
ATOM 10656 O O . LYS B 1 376 ? -16.656 -30.188 -33.312 1 89.5 376 LYS B O 1
ATOM 10661 N N . THR B 1 377 ? -18.359 -29.984 -31.797 1 92.81 377 THR B N 1
ATOM 10662 C CA . THR B 1 377 ? -17.453 -29.734 -30.688 1 92.81 377 THR B CA 1
ATOM 10663 C C . THR B 1 377 ? -16.562 -30.953 -30.438 1 92.81 377 THR B C 1
ATOM 10665 O O . THR B 1 377 ? -15.359 -30.797 -30.172 1 92.81 377 THR B O 1
ATOM 10668 N N . ARG B 1 378 ? -17.094 -32.125 -30.516 1 94.12 378 ARG B N 1
ATOM 10669 C CA . ARG B 1 378 ? -16.344 -33.375 -30.359 1 94.12 378 ARG B CA 1
ATOM 10670 C C . ARG B 1 378 ? -15.234 -33.469 -31.406 1 94.12 378 ARG B C 1
ATOM 10672 O O . ARG B 1 378 ? -14.094 -33.781 -31.094 1 94.12 378 ARG B O 1
ATOM 10679 N N . ARG B 1 379 ? -15.523 -33.188 -32.656 1 92.5 379 ARG B N 1
ATOM 10680 C CA . ARG B 1 379 ? -14.57 -33.312 -33.75 1 92.5 379 ARG B CA 1
ATOM 10681 C C . ARG B 1 379 ? -13.453 -32.281 -33.625 1 92.5 379 ARG B C 1
ATOM 10683 O O . ARG B 1 379 ? -12.273 -32.625 -33.781 1 92.5 379 ARG B O 1
ATOM 10690 N N . GLU B 1 380 ? -13.898 -31.109 -33.344 1 91.31 380 GLU B N 1
ATOM 10691 C CA . GLU B 1 380 ? -12.906 -30.047 -33.188 1 91.31 380 GLU B CA 1
ATOM 10692 C C . GLU B 1 380 ? -11.961 -30.359 -32.031 1 91.31 380 GLU B C 1
ATOM 10694 O O . GLU B 1 380 ? -10.75 -30.141 -32.125 1 91.31 380 GLU B O 1
ATOM 10699 N N . THR B 1 381 ? -12.5 -30.812 -30.922 1 93.19 381 THR B N 1
ATOM 10700 C CA . THR B 1 381 ? -11.688 -31.172 -29.766 1 93.19 381 THR B CA 1
ATOM 10701 C C . THR B 1 381 ? -10.742 -32.312 -30.094 1 93.19 381 THR B C 1
ATOM 10703 O O . THR B 1 381 ? -9.57 -32.281 -29.703 1 93.19 381 THR B O 1
ATOM 10706 N N . PHE B 1 382 ? -11.219 -33.281 -30.75 1 94.06 382 PHE B N 1
ATOM 10707 C CA . PHE B 1 382 ? -10.406 -34.438 -31.141 1 94.06 382 PHE B CA 1
ATOM 10708 C C . PHE B 1 382 ? -9.25 -34 -32.031 1 94.06 382 PHE B C 1
ATOM 10710 O O . PHE B 1 382 ? -8.102 -34.375 -31.797 1 94.06 382 PHE B O 1
ATOM 10717 N N . GLU B 1 383 ? -9.539 -33.219 -33.031 1 92.69 383 GLU B N 1
ATOM 10718 C CA . GLU B 1 383 ? -8.531 -32.781 -34 1 92.69 383 GLU B CA 1
ATOM 10719 C C . GLU B 1 383 ? -7.469 -31.922 -33.312 1 92.69 383 GLU B C 1
ATOM 10721 O O . GLU B 1 383 ? -6.273 -32.094 -33.562 1 92.69 383 GLU B O 1
ATOM 10726 N N . ARG B 1 384 ? -7.934 -31.156 -32.5 1 89 384 ARG B N 1
ATOM 10727 C CA . ARG B 1 384 ? -7.047 -30.156 -31.906 1 89 384 ARG B CA 1
ATOM 10728 C C . ARG B 1 384 ? -6.191 -30.781 -30.812 1 89 384 ARG B C 1
ATOM 10730 O O . ARG B 1 384 ? -5.008 -30.453 -30.672 1 89 384 ARG B O 1
ATOM 10737 N N . SER B 1 385 ? -6.742 -31.688 -30.031 1 90.31 385 SER B N 1
ATOM 10738 C CA . SER B 1 385 ? -6.07 -32.062 -28.781 1 90.31 385 SER B CA 1
ATOM 10739 C C . SER B 1 385 ? -5.566 -33.5 -28.828 1 90.31 385 SER B C 1
ATOM 10741 O O . SER B 1 385 ? -4.664 -33.844 -28.078 1 90.31 385 SER B O 1
ATOM 10743 N N . TYR B 1 386 ? -6.105 -34.312 -29.594 1 92.5 386 TYR B N 1
ATOM 10744 C CA . TYR B 1 386 ? -5.789 -35.719 -29.422 1 92.5 386 TYR B CA 1
ATOM 10745 C C . TYR B 1 386 ? -5.289 -36.344 -30.719 1 92.5 386 TYR B C 1
ATOM 10747 O O . TYR B 1 386 ? -4.555 -37.312 -30.688 1 92.5 386 TYR B O 1
ATOM 10755 N N . PHE B 1 387 ? -5.695 -35.781 -31.875 1 93.62 387 PHE B N 1
ATOM 10756 C CA . PHE B 1 387 ? -5.289 -36.344 -33.156 1 93.62 387 PHE B CA 1
ATOM 10757 C C . PHE B 1 387 ? -3.799 -36.125 -33.406 1 93.62 387 PHE B C 1
ATOM 10759 O O . PHE B 1 387 ? -3.342 -35 -33.5 1 93.62 387 PHE B O 1
ATOM 10766 N N . MET B 1 388 ? -3.01 -37.219 -33.5 1 92.94 388 MET B N 1
ATOM 10767 C CA . MET B 1 388 ? -1.569 -37.188 -33.719 1 92.94 388 MET B CA 1
ATOM 10768 C C . MET B 1 388 ? -0.883 -36.25 -32.75 1 92.94 388 MET B C 1
ATOM 10770 O O . MET B 1 388 ? -0.046 -35.438 -33.156 1 92.94 388 MET B O 1
ATOM 10774 N N . SER B 1 389 ? -1.251 -36.344 -31.547 1 88.5 389 SER B N 1
ATOM 10775 C CA . SER B 1 389 ? -0.812 -35.406 -30.516 1 88.5 389 SER B CA 1
ATOM 10776 C C . SER B 1 389 ? 0.665 -35.594 -30.188 1 88.5 389 SER B C 1
ATOM 10778 O O . SER B 1 389 ? 1.309 -34.688 -29.672 1 88.5 389 SER B O 1
ATOM 10780 N N . GLN B 1 390 ? 1.188 -36.719 -30.516 1 87.94 390 GLN B N 1
ATOM 10781 C CA . GLN B 1 390 ? 2.59 -37 -30.219 1 87.94 390 GLN B CA 1
ATOM 10782 C C . GLN B 1 390 ? 3.508 -36.312 -31.234 1 87.94 390 GLN B C 1
ATOM 10784 O O . GLN B 1 390 ? 4.711 -36.188 -31 1 87.94 390 GLN B O 1
ATOM 10789 N N . LEU B 1 391 ? 2.973 -35.969 -32.344 1 90.81 391 LEU B N 1
ATOM 10790 C CA . LEU B 1 391 ? 3.768 -35.281 -33.375 1 90.81 391 LEU B CA 1
ATOM 10791 C C . LEU B 1 391 ? 3.748 -33.781 -33.156 1 90.81 391 LEU B C 1
ATOM 10793 O O . LEU B 1 391 ? 2.721 -33.219 -32.781 1 90.81 391 LEU B O 1
ATOM 10797 N N . PRO B 1 392 ? 4.891 -33.125 -33.438 1 88.56 392 PRO B N 1
ATOM 10798 C CA . PRO B 1 392 ? 4.973 -31.688 -33.219 1 88.56 392 PRO B CA 1
ATOM 10799 C C . PRO B 1 392 ? 4.199 -30.891 -34.25 1 88.56 392 PRO B C 1
ATOM 10801 O O . PRO B 1 392 ? 4.137 -31.281 -35.406 1 88.56 392 PRO B O 1
ATOM 10804 N N . SER B 1 393 ? 3.678 -29.812 -33.812 1 85.69 393 SER B N 1
ATOM 10805 C CA . SER B 1 393 ? 2.957 -28.938 -34.719 1 85.69 393 SER B CA 1
ATOM 10806 C C . SER B 1 393 ? 3.898 -27.938 -35.375 1 85.69 393 SER B C 1
ATOM 10808 O O . SER B 1 393 ? 3.621 -27.438 -36.469 1 85.69 393 SER B O 1
ATOM 10810 N N . THR B 1 394 ? 4.969 -27.594 -34.594 1 83.69 394 THR B N 1
ATOM 10811 C CA . THR B 1 394 ? 5.965 -26.672 -35.125 1 83.69 394 THR B CA 1
ATOM 10812 C C . THR B 1 394 ? 7.375 -27.141 -34.781 1 83.69 394 THR B C 1
ATOM 10814 O O . THR B 1 394 ? 7.551 -27.984 -33.875 1 83.69 394 THR B O 1
ATOM 10817 N N . GLN B 1 395 ? 8.312 -26.672 -35.469 1 77.81 395 GLN B N 1
ATOM 10818 C CA . GLN B 1 395 ? 9.703 -27.078 -35.312 1 77.81 395 GLN B CA 1
ATOM 10819 C C . GLN B 1 395 ? 10.203 -26.781 -33.906 1 77.81 395 GLN B C 1
ATOM 10821 O O . GLN B 1 395 ? 11.016 -27.531 -33.344 1 77.81 395 GLN B O 1
ATOM 10826 N N . GLY B 1 396 ? 9.781 -25.812 -33.281 1 68.19 396 GLY B N 1
ATOM 10827 C CA . GLY B 1 396 ? 10.305 -25.438 -31.984 1 68.19 396 GLY B CA 1
ATOM 10828 C C . GLY B 1 396 ? 9.57 -26.109 -30.828 1 68.19 396 GLY B C 1
ATOM 10829 O O . GLY B 1 396 ? 10 -26 -29.688 1 68.19 396 GLY B O 1
ATOM 10830 N N . GLN B 1 397 ? 8.555 -26.875 -31.031 1 64.69 397 GLN B N 1
ATOM 10831 C CA . GLN B 1 397 ? 7.762 -27.516 -29.984 1 64.69 397 GLN B CA 1
ATOM 10832 C C . GLN B 1 397 ? 7.988 -29.016 -29.938 1 64.69 397 GLN B C 1
ATOM 10834 O O . GLN B 1 397 ? 7.852 -29.688 -30.969 1 64.69 397 GLN B O 1
ATOM 10839 N N . THR B 1 398 ? 8.742 -29.422 -28.969 1 57.62 398 THR B N 1
ATOM 10840 C CA . THR B 1 398 ? 8.875 -30.875 -28.859 1 57.62 398 THR B CA 1
ATOM 10841 C C . THR B 1 398 ? 7.977 -31.422 -27.75 1 57.62 398 THR B C 1
ATOM 10843 O O . THR B 1 398 ? 8.188 -31.109 -26.562 1 57.62 398 THR B O 1
ATOM 10846 N N . PRO B 1 399 ? 6.828 -32 -28.109 1 55.28 399 PRO B N 1
ATOM 10847 C CA . PRO B 1 399 ? 5.992 -32.594 -27.062 1 55.28 399 PRO B CA 1
ATOM 10848 C C . PRO B 1 399 ? 6.695 -33.719 -26.312 1 55.28 399 PRO B C 1
ATOM 10850 O O . PRO B 1 399 ? 7.43 -34.5 -26.906 1 55.28 399 PRO B O 1
ATOM 10853 N N . THR B 1 400 ? 7.102 -33.531 -25.094 1 51.06 400 THR B N 1
ATOM 10854 C CA . THR B 1 400 ? 7.727 -34.625 -24.359 1 51.06 400 THR B CA 1
ATOM 10855 C C . THR B 1 400 ? 6.668 -35.469 -23.672 1 51.06 400 THR B C 1
ATOM 10857 O O . THR B 1 400 ? 5.652 -34.969 -23.203 1 51.06 400 THR B O 1
ATOM 10860 N N . TYR B 1 401 ? 6.57 -36.781 -23.953 1 40.97 401 TYR B N 1
ATOM 10861 C CA . TYR B 1 401 ? 5.645 -37.719 -23.328 1 40.97 401 TYR B CA 1
ATOM 10862 C C . TYR B 1 401 ? 5.66 -37.562 -21.812 1 40.97 401 TYR B C 1
ATOM 10864 O O . TYR B 1 401 ? 4.613 -37.656 -21.156 1 40.97 401 TYR B O 1
ATOM 10872 N N . ASP B 1 402 ? 6.824 -37.625 -21.062 1 41.84 402 ASP B N 1
ATOM 10873 C CA . ASP B 1 402 ? 6.918 -37.75 -19.609 1 41.84 402 ASP B CA 1
ATOM 10874 C C . ASP B 1 402 ? 7.395 -36.469 -18.969 1 41.84 402 ASP B C 1
ATOM 10876 O O . ASP B 1 402 ? 7.891 -36.469 -17.844 1 41.84 402 ASP B O 1
ATOM 10880 N N . SER B 1 403 ? 7.457 -35.312 -19.656 1 40.88 403 SER B N 1
ATOM 10881 C CA . SER B 1 403 ? 8.234 -34.25 -19.016 1 40.88 403 SER B CA 1
ATOM 10882 C C . SER B 1 403 ? 7.418 -33.5 -17.953 1 40.88 403 SER B C 1
ATOM 10884 O O . SER B 1 403 ? 6.316 -33.031 -18.234 1 40.88 403 SER B O 1
ATOM 10886 N N . ASP B 1 404 ? 7.637 -33.781 -16.734 1 38.03 404 ASP B N 1
ATOM 10887 C CA . ASP B 1 404 ? 7.156 -33.062 -15.547 1 38.03 404 ASP B CA 1
ATOM 10888 C C . ASP B 1 404 ? 7.609 -31.594 -15.562 1 38.03 404 ASP B C 1
ATOM 10890 O O . ASP B 1 404 ? 7.684 -30.953 -14.508 1 38.03 404 ASP B O 1
ATOM 10894 N N . ILE B 1 405 ? 8.359 -30.969 -16.484 1 36.59 405 ILE B N 1
ATOM 10895 C CA . ILE B 1 405 ? 9.023 -29.672 -16.297 1 36.59 405 ILE B CA 1
ATOM 10896 C C . ILE B 1 405 ? 7.996 -28.547 -16.375 1 36.59 405 ILE B C 1
ATOM 10898 O O . ILE B 1 405 ? 7.176 -28.516 -17.297 1 36.59 405 ILE B O 1
ATOM 10902 N N . ASN B 1 406 ? 7.805 -27.594 -15.336 1 35.66 406 ASN B N 1
ATOM 10903 C CA . ASN B 1 406 ? 6.918 -26.516 -14.922 1 35.66 406 ASN B CA 1
ATOM 10904 C C . ASN B 1 406 ? 6.934 -25.359 -15.922 1 35.66 406 ASN B C 1
ATOM 10906 O O . ASN B 1 406 ? 6.59 -24.234 -15.57 1 35.66 406 ASN B O 1
ATOM 10910 N N . GLY B 1 407 ? 7.723 -25.172 -17 1 33.06 407 GLY B N 1
ATOM 10911 C CA . GLY B 1 407 ? 7.695 -23.828 -17.547 1 33.06 407 GLY B CA 1
ATOM 10912 C C . GLY B 1 407 ? 6.316 -23.391 -18 1 33.06 407 GLY B C 1
ATOM 10913 O O . GLY B 1 407 ? 5.395 -24.219 -18.062 1 33.06 407 GLY B O 1
ATOM 10914 N N . ASP B 1 408 ? 6.02 -21.984 -18.25 1 36.34 408 ASP B N 1
ATOM 10915 C CA . ASP B 1 408 ? 4.848 -21.156 -18.547 1 36.34 408 ASP B CA 1
ATOM 10916 C C . ASP B 1 408 ? 3.99 -21.797 -19.625 1 36.34 408 ASP B C 1
ATOM 10918 O O . ASP B 1 408 ? 2.896 -21.312 -19.922 1 36.34 408 ASP B O 1
ATOM 10922 N N . LEU B 1 409 ? 4.543 -21.875 -21.031 1 36.53 409 LEU B N 1
ATOM 10923 C CA . LEU B 1 409 ? 3.676 -21.859 -22.203 1 36.53 409 LEU B CA 1
ATOM 10924 C C . LEU B 1 409 ? 2.682 -23.016 -22.156 1 36.53 409 LEU B C 1
ATOM 10926 O O . LEU B 1 409 ? 1.476 -22.812 -22.312 1 36.53 409 LEU B O 1
ATOM 10930 N N . SER B 1 410 ? 2.861 -24.203 -23.297 1 42.72 410 SER B N 1
ATOM 10931 C CA . SER B 1 410 ? 2.166 -25.297 -23.969 1 42.72 410 SER B CA 1
ATOM 10932 C C . SER B 1 410 ? 1.781 -26.391 -22.984 1 42.72 410 SER B C 1
ATOM 10934 O O . SER B 1 410 ? 2.451 -26.578 -21.969 1 42.72 410 SER B O 1
ATOM 10936 N N . THR B 1 411 ? 0.533 -27.156 -23.188 1 56.09 411 THR B N 1
ATOM 10937 C CA . THR B 1 411 ? -0.138 -28.234 -22.469 1 56.09 411 THR B CA 1
ATOM 10938 C C . THR B 1 411 ? 0.849 -29.344 -22.125 1 56.09 411 THR B C 1
ATOM 10940 O O . THR B 1 411 ? 1.466 -29.938 -23.016 1 56.09 411 THR B O 1
ATOM 10943 N N . SER B 1 412 ? 1.262 -29.453 -20.859 1 69.94 412 SER B N 1
ATOM 10944 C CA . SER B 1 412 ? 2.105 -30.531 -20.359 1 69.94 412 SER B CA 1
ATOM 10945 C C . SER B 1 412 ? 1.522 -31.891 -20.688 1 69.94 412 SER B C 1
ATOM 10947 O O . SER B 1 412 ? 0.315 -32.031 -20.906 1 69.94 412 SER B O 1
ATOM 10949 N N . PRO B 1 413 ? 2.383 -32.781 -21.109 1 77.88 413 PRO B N 1
ATOM 10950 C CA . PRO B 1 413 ? 1.906 -34.125 -21.422 1 77.88 413 PRO B CA 1
ATOM 10951 C C . PRO B 1 413 ? 0.951 -34.656 -20.375 1 77.88 413 PRO B C 1
ATOM 10953 O O . PRO B 1 413 ? -0.025 -35.344 -20.703 1 77.88 413 PRO B O 1
ATOM 10956 N N . ILE B 1 414 ? 1.205 -34.25 -19.172 1 86.06 414 ILE B N 1
ATOM 10957 C CA . ILE B 1 414 ? 0.342 -34.75 -18.109 1 86.06 414 ILE B CA 1
ATOM 10958 C C . ILE B 1 414 ? -1.03 -34.094 -18.203 1 86.06 414 ILE B C 1
ATOM 10960 O O . ILE B 1 414 ? -2.051 -34.719 -17.906 1 86.06 414 ILE B O 1
ATOM 10964 N N . ASP B 1 415 ? -1.021 -32.906 -18.578 1 88.19 415 ASP B N 1
ATOM 10965 C CA . ASP B 1 415 ? -2.287 -32.219 -18.734 1 88.19 415 ASP B CA 1
ATOM 10966 C C . ASP B 1 415 ? -3.139 -32.844 -19.844 1 88.19 415 ASP B C 1
ATOM 10968 O O . ASP B 1 415 ? -4.367 -32.875 -19.734 1 88.19 415 ASP B O 1
ATOM 10972 N N . ARG B 1 416 ? -2.496 -33.25 -20.859 1 89.06 416 ARG B N 1
ATOM 10973 C CA . ARG B 1 416 ? -3.225 -33.906 -21.938 1 89.06 416 ARG B CA 1
ATOM 10974 C C . ARG B 1 416 ? -3.828 -35.219 -21.484 1 89.06 416 ARG B C 1
ATOM 10976 O O . ARG B 1 416 ? -4.953 -35.562 -21.844 1 89.06 416 ARG B O 1
ATOM 10983 N N . LYS B 1 417 ? -3.057 -35.938 -20.734 1 92 417 LYS B N 1
ATOM 10984 C CA . LYS B 1 417 ? -3.576 -37.188 -20.188 1 92 417 LYS B CA 1
ATOM 10985 C C . LYS B 1 417 ? -4.773 -36.938 -19.281 1 92 417 LYS B C 1
ATOM 10987 O O . LYS B 1 417 ? -5.781 -37.625 -19.359 1 92 417 LYS B O 1
ATOM 10992 N N . HIS B 1 418 ? -4.684 -36 -18.469 1 94.19 418 HIS B N 1
ATOM 10993 C CA . HIS B 1 418 ? -5.793 -35.625 -17.594 1 94.19 418 HIS B CA 1
ATOM 10994 C C . HIS B 1 418 ? -7.008 -35.188 -18.391 1 94.19 418 HIS B C 1
ATOM 10996 O O . HIS B 1 418 ? -8.141 -35.531 -18.062 1 94.19 418 HIS B O 1
ATOM 11002 N N . SER B 1 419 ? -6.68 -34.344 -19.391 1 94.12 419 SER B N 1
ATOM 11003 C CA . SER B 1 419 ? -7.777 -33.844 -20.203 1 94.12 419 SER B CA 1
ATOM 11004 C C . SER B 1 419 ? -8.562 -34.969 -20.859 1 94.12 419 SER B C 1
ATOM 11006 O O . SER B 1 419 ? -9.773 -34.844 -21.062 1 94.12 419 SER B O 1
ATOM 11008 N N . LEU B 1 420 ? -7.875 -36.031 -21.25 1 95.38 420 LEU B N 1
ATOM 11009 C CA . LEU B 1 420 ? -8.547 -37.156 -21.844 1 95.38 420 LEU B CA 1
ATOM 11010 C C . LEU B 1 420 ? -9.469 -37.844 -20.844 1 95.38 420 LEU B C 1
ATOM 11012 O O . LEU B 1 420 ? -10.555 -38.312 -21.188 1 95.38 420 LEU B O 1
ATOM 11016 N N . LEU B 1 421 ? -9.016 -37.969 -19.641 1 95.69 421 LEU B N 1
ATOM 11017 C CA . LEU B 1 421 ? -9.859 -38.531 -18.594 1 95.69 421 LEU B CA 1
ATOM 11018 C C . LEU B 1 421 ? -11.094 -37.656 -18.359 1 95.69 421 LEU B C 1
ATOM 11020 O O . LEU B 1 421 ? -12.195 -38.188 -18.141 1 95.69 421 LEU B O 1
ATOM 11024 N N . HIS B 1 422 ? -10.883 -36.406 -18.375 1 96.62 422 HIS B N 1
ATOM 11025 C CA . HIS B 1 422 ? -12.008 -35.469 -18.25 1 96.62 422 HIS B CA 1
ATOM 11026 C C . HIS B 1 422 ? -13.016 -35.688 -19.375 1 96.62 422 HIS B C 1
ATOM 11028 O O . HIS B 1 422 ? -14.227 -35.719 -19.125 1 96.62 422 HIS B O 1
ATOM 11034 N N . LEU B 1 423 ? -12.43 -35.75 -20.547 1 96.5 423 LEU B N 1
ATOM 11035 C CA . LEU B 1 423 ? -13.289 -35.938 -21.719 1 96.5 423 LEU B CA 1
ATOM 11036 C C . LEU B 1 423 ? -14.094 -37.219 -21.578 1 96.5 423 LEU B C 1
ATOM 11038 O O . LEU B 1 423 ? -15.297 -37.25 -21.875 1 96.5 423 LEU B O 1
ATOM 11042 N N . LEU B 1 424 ? -13.469 -38.25 -21.203 1 96.75 424 LEU B N 1
ATOM 11043 C CA . LEU B 1 424 ? -14.117 -39.562 -21.047 1 96.75 424 LEU B CA 1
ATOM 11044 C C . LEU B 1 424 ? -15.289 -39.469 -20.078 1 96.75 424 LEU B C 1
ATOM 11046 O O . LEU B 1 424 ? -16.391 -39.938 -20.391 1 96.75 424 LEU B O 1
ATOM 11050 N N . ILE B 1 425 ? -15.039 -38.906 -18.953 1 96.5 425 ILE B N 1
ATOM 11051 C CA . ILE B 1 425 ? -16.078 -38.875 -17.922 1 96.5 425 ILE B CA 1
ATOM 11052 C C . ILE B 1 425 ? -17.188 -37.938 -18.359 1 96.5 425 ILE B C 1
ATOM 11054 O O . ILE B 1 425 ? -18.375 -38.188 -18.094 1 96.5 425 ILE B O 1
ATOM 11058 N N . THR B 1 426 ? -16.828 -36.812 -18.969 1 96.69 426 THR B N 1
ATOM 11059 C CA . THR B 1 426 ? -17.844 -35.938 -19.5 1 96.69 426 THR B CA 1
ATOM 11060 C C . THR B 1 426 ? -18.734 -36.656 -20.5 1 96.69 426 THR B C 1
ATOM 11062 O O . THR B 1 426 ? -19.969 -36.531 -20.438 1 96.69 426 THR B O 1
ATOM 11065 N N . GLU B 1 427 ? -18.094 -37.406 -21.469 1 96.25 427 GLU B N 1
ATOM 11066 C CA . GLU B 1 427 ? -18.844 -38.156 -22.453 1 96.25 427 GLU B CA 1
ATOM 11067 C C . GLU B 1 427 ? -19.703 -39.219 -21.797 1 96.25 427 GLU B C 1
ATOM 11069 O O . GLU B 1 427 ? -20.828 -39.469 -22.234 1 96.25 427 GLU B O 1
ATOM 11074 N N . ALA B 1 428 ? -19.203 -39.812 -20.812 1 95.5 428 ALA B N 1
ATOM 11075 C CA . ALA B 1 428 ? -19.969 -40.844 -20.094 1 95.5 428 ALA B CA 1
ATOM 11076 C C . ALA B 1 428 ? -21.203 -40.219 -19.453 1 95.5 428 ALA B C 1
ATOM 11078 O O . ALA B 1 428 ? -22.297 -40.812 -19.531 1 95.5 428 ALA B O 1
ATOM 11079 N N . ARG B 1 429 ? -21.031 -39.125 -18.797 1 94.75 429 ARG B N 1
ATOM 11080 C CA . ARG B 1 429 ? -22.156 -38.5 -18.125 1 94.75 429 ARG B CA 1
ATOM 11081 C C . ARG B 1 429 ? -23.219 -38.031 -19.109 1 94.75 429 ARG B C 1
ATOM 11083 O O . ARG B 1 429 ? -24.422 -38.188 -18.859 1 94.75 429 ARG B O 1
ATOM 11090 N N . VAL B 1 430 ? -22.797 -37.438 -20.172 1 94.56 430 VAL B N 1
ATOM 11091 C CA . VAL B 1 430 ? -23.734 -37 -21.188 1 94.56 430 VAL B CA 1
ATOM 11092 C C . VAL B 1 430 ? -24.469 -38.219 -21.781 1 94.56 430 VAL B C 1
ATOM 11094 O O . VAL B 1 430 ? -25.688 -38.219 -21.922 1 94.56 430 VAL B O 1
ATOM 11097 N N . ALA B 1 431 ? -23.719 -39.344 -22.141 1 93.81 431 ALA B N 1
ATOM 11098 C CA . ALA B 1 431 ? -24.281 -40.531 -22.75 1 93.81 431 ALA B CA 1
ATOM 11099 C C . ALA B 1 431 ? -25.266 -41.219 -21.797 1 93.81 431 ALA B C 1
ATOM 11101 O O . ALA B 1 431 ? -26.312 -41.719 -22.219 1 93.81 431 ALA B O 1
ATOM 11102 N N . ILE B 1 432 ? -24.922 -41.25 -20.594 1 92.5 432 ILE B N 1
ATOM 11103 C CA . ILE B 1 432 ? -25.797 -41.875 -19.609 1 92.5 432 ILE B CA 1
ATOM 11104 C C . ILE B 1 432 ? -27.094 -41.094 -19.484 1 92.5 432 ILE B C 1
ATOM 11106 O O . ILE B 1 432 ? -28.172 -41.656 -19.391 1 92.5 432 ILE B O 1
ATOM 11110 N N . THR B 1 433 ? -26.906 -39.812 -19.469 1 91.25 433 THR B N 1
ATOM 11111 C CA . THR B 1 433 ? -28.078 -38.969 -19.328 1 91.25 433 THR B CA 1
ATOM 11112 C C . THR B 1 433 ? -28.969 -39.062 -20.562 1 91.25 433 THR B C 1
ATOM 11114 O O . THR B 1 433 ? -30.203 -39.031 -20.453 1 91.25 433 THR B O 1
ATOM 11117 N N . LEU B 1 434 ? -28.406 -39.188 -21.719 1 90.12 434 LEU B N 1
ATOM 11118 C CA . LEU B 1 434 ? -29.172 -39.156 -22.969 1 90.12 434 LEU B CA 1
ATOM 11119 C C . LEU B 1 434 ? -29.625 -40.562 -23.344 1 90.12 434 LEU B C 1
ATOM 11121 O O . LEU B 1 434 ? -30.75 -40.75 -23.812 1 90.12 434 LEU B O 1
ATOM 11125 N N . HIS B 1 435 ? -28.703 -41.594 -23.188 1 89.44 435 HIS B N 1
ATOM 11126 C CA . HIS B 1 435 ? -28.969 -42.938 -23.734 1 89.44 435 HIS B CA 1
ATOM 11127 C C . HIS B 1 435 ? -29.062 -43.969 -22.625 1 89.44 435 HIS B C 1
ATOM 11129 O O . HIS B 1 435 ? -29.391 -45.125 -22.891 1 89.44 435 HIS B O 1
ATOM 11135 N N . GLY B 1 436 ? -28.688 -43.656 -21.422 1 90 436 GLY B N 1
ATOM 11136 C CA . GLY B 1 436 ? -28.828 -44.531 -20.266 1 90 436 GLY B CA 1
ATOM 11137 C C . GLY B 1 436 ? -27.609 -45.406 -20.047 1 90 436 GLY B C 1
ATOM 11138 O O . GLY B 1 436 ? -27.469 -46.031 -18.984 1 90 436 GLY B O 1
ATOM 11139 N N . LYS B 1 437 ? -26.75 -45.531 -21.109 1 92.38 437 LYS B N 1
ATOM 11140 C CA . LYS B 1 437 ? -25.578 -46.375 -20.938 1 92.38 437 LYS B CA 1
ATOM 11141 C C . LYS B 1 437 ? -24.438 -45.969 -21.875 1 92.38 437 LYS B C 1
ATOM 11143 O O . LYS B 1 437 ? -24.672 -45.25 -22.859 1 92.38 437 LYS B O 1
ATOM 11148 N N . ILE B 1 438 ? -23.234 -46.406 -21.562 1 94.94 438 ILE B N 1
ATOM 11149 C CA . ILE B 1 438 ? -22.078 -46.219 -22.422 1 94.94 438 ILE B CA 1
ATOM 11150 C C . ILE B 1 438 ? -21.047 -47.312 -22.141 1 94.94 438 ILE B C 1
ATOM 11152 O O . ILE B 1 438 ? -20.938 -47.781 -21 1 94.94 438 ILE B O 1
ATOM 11156 N N . THR B 1 439 ? -20.422 -47.75 -23.156 1 95.62 439 THR B N 1
ATOM 11157 C CA . THR B 1 439 ? -19.344 -48.719 -23.031 1 95.62 439 THR B CA 1
ATOM 11158 C C . THR B 1 439 ? -17.984 -48.094 -23.312 1 95.62 439 THR B C 1
ATOM 11160 O O . THR B 1 439 ? -17.844 -47.312 -24.281 1 95.62 439 THR B O 1
ATOM 11163 N N . VAL B 1 440 ? -17.062 -48.344 -22.453 1 96.56 440 VAL B N 1
ATOM 11164 C CA . VAL B 1 440 ? -15.719 -47.781 -22.594 1 96.56 440 VAL B CA 1
ATOM 11165 C C . VAL B 1 440 ? -14.703 -48.906 -22.75 1 96.56 440 VAL B C 1
ATOM 11167 O O . VAL B 1 440 ? -14.734 -49.906 -22.016 1 96.56 440 VAL B O 1
ATOM 11170 N N . LEU B 1 441 ? -13.828 -48.75 -23.719 1 96.25 441 LEU B N 1
ATOM 11171 C CA . LEU B 1 441 ? -12.758 -49.688 -24.016 1 96.25 441 LEU B CA 1
ATOM 11172 C C . LEU B 1 441 ? -11.391 -49 -23.922 1 96.25 441 LEU B C 1
ATOM 11174 O O . LEU B 1 441 ? -11.227 -47.875 -24.375 1 96.25 441 LEU B O 1
ATOM 11178 N N . ARG B 1 442 ? -10.461 -49.719 -23.25 1 95.75 442 ARG B N 1
ATOM 11179 C CA . ARG B 1 442 ? -9.086 -49.219 -23.172 1 95.75 442 ARG B CA 1
ATOM 11180 C C . ARG B 1 442 ? -8.094 -50.312 -23.469 1 95.75 442 ARG B C 1
ATOM 11182 O O . ARG B 1 442 ? -8.32 -51.469 -23.109 1 95.75 442 ARG B O 1
ATOM 11189 N N . SER B 1 443 ? -7.023 -49.938 -24.156 1 94.69 443 SER B N 1
ATOM 11190 C CA . SER B 1 443 ? -5.926 -50.875 -24.375 1 94.69 443 SER B CA 1
ATOM 11191 C C . SER B 1 443 ? -4.621 -50.156 -24.656 1 94.69 443 SER B C 1
ATOM 11193 O O . SER B 1 443 ? -4.586 -48.906 -24.688 1 94.69 443 SER B O 1
ATOM 11195 N N . ASP B 1 444 ? -3.594 -50.844 -24.656 1 93 444 ASP B N 1
ATOM 11196 C CA . ASP B 1 444 ? -2.26 -50.406 -25.078 1 93 444 ASP B CA 1
ATOM 11197 C C . ASP B 1 444 ? -1.477 -51.594 -25.672 1 93 444 ASP B C 1
ATOM 11199 O O . ASP B 1 444 ? -1.922 -52.719 -25.609 1 93 444 ASP B O 1
ATOM 11203 N N . PHE B 1 445 ? -0.464 -51.312 -26.391 1 94.62 445 PHE B N 1
ATOM 11204 C CA . PHE B 1 445 ? 0.339 -52.375 -26.969 1 94.62 445 PHE B CA 1
ATOM 11205 C C . PHE B 1 445 ? 1.471 -52.781 -26.047 1 94.62 445 PHE B C 1
ATOM 11207 O O . PHE B 1 445 ? 2.072 -51.938 -25.375 1 94.62 445 PHE B O 1
ATOM 11214 N N . LYS B 1 446 ? 1.708 -54.062 -26 1 93.62 446 LYS B N 1
ATOM 11215 C CA . LYS B 1 446 ? 2.754 -54.625 -25.156 1 93.62 446 LYS B CA 1
ATOM 11216 C C . LYS B 1 446 ? 4.141 -54.25 -25.672 1 93.62 446 LYS B C 1
ATOM 11218 O O . LYS B 1 446 ? 4.512 -54.656 -26.781 1 93.62 446 LYS B O 1
ATOM 11223 N N . TRP B 1 447 ? 4.965 -53.562 -24.828 1 92.31 447 TRP B N 1
ATOM 11224 C CA . TRP B 1 447 ? 6.316 -53.188 -25.203 1 92.31 447 TRP B CA 1
ATOM 11225 C C . TRP B 1 447 ? 6.336 -52.562 -26.609 1 92.31 447 TRP B C 1
ATOM 11227 O O . TRP B 1 447 ? 7.125 -52.969 -27.453 1 92.31 447 TRP B O 1
ATOM 11237 N N . PHE B 1 448 ? 5.512 -51.625 -26.828 1 92.06 448 PHE B N 1
ATOM 11238 C CA . PHE B 1 448 ? 5.285 -51.062 -28.156 1 92.06 448 PHE B CA 1
ATOM 11239 C C . PHE B 1 448 ? 6.602 -50.625 -28.797 1 92.06 448 PHE B C 1
ATOM 11241 O O . PHE B 1 448 ? 6.949 -51.125 -29.875 1 92.06 448 PHE B O 1
ATOM 11248 N N . GLY B 1 449 ? 7.383 -49.812 -28.172 1 92.25 449 GLY B N 1
ATOM 11249 C CA . GLY B 1 449 ? 8.641 -49.312 -28.719 1 92.25 449 GLY B CA 1
ATOM 11250 C C . GLY B 1 449 ? 9.578 -50.438 -29.141 1 92.25 449 GLY B C 1
ATOM 11251 O O . GLY B 1 449 ? 9.953 -50.531 -30.312 1 92.25 449 GLY B O 1
ATOM 11252 N N . PRO B 1 450 ? 9.82 -51.312 -28.188 1 93.94 450 PRO B N 1
ATOM 11253 C CA . PRO B 1 450 ? 10.766 -52.375 -28.453 1 93.94 450 PRO B CA 1
ATOM 11254 C C . PRO B 1 450 ? 10.188 -53.469 -29.359 1 93.94 450 PRO B C 1
ATOM 11256 O O . PRO B 1 450 ? 10.945 -54.25 -29.969 1 93.94 450 PRO B O 1
ATOM 11259 N N . SER B 1 451 ? 8.914 -53.562 -29.578 1 94.44 451 SER B N 1
ATOM 11260 C CA . SER B 1 451 ? 8.32 -54.688 -30.266 1 94.44 451 SER B CA 1
ATOM 11261 C C . SER B 1 451 ? 8 -54.344 -31.719 1 94.44 451 SER B C 1
ATOM 11263 O O . SER B 1 451 ? 7.605 -55.219 -32.5 1 94.44 451 SER B O 1
ATOM 11265 N N . LEU B 1 452 ? 8.195 -53.188 -32.125 1 95 452 LEU B N 1
ATOM 11266 C CA . LEU B 1 452 ? 7.816 -52.781 -33.469 1 95 452 LEU B CA 1
ATOM 11267 C C . LEU B 1 452 ? 8.688 -53.469 -34.531 1 95 452 LEU B C 1
ATOM 11269 O O . LEU B 1 452 ? 9.898 -53.25 -34.562 1 95 452 LEU B O 1
ATOM 11273 N N . PRO B 1 453 ? 8.062 -54.25 -35.438 1 96.19 453 PRO B N 1
ATOM 11274 C CA . PRO B 1 453 ? 8.867 -54.844 -36.5 1 96.19 453 PRO B CA 1
ATOM 11275 C C . PRO B 1 453 ? 9.375 -53.844 -37.531 1 96.19 453 PRO B C 1
ATOM 11277 O O . PRO B 1 453 ? 8.586 -53.031 -38.031 1 96.19 453 PRO B O 1
ATOM 11280 N N . HIS B 1 454 ? 10.648 -53.938 -37.844 1 95.88 454 HIS B N 1
ATOM 11281 C CA . HIS B 1 454 ? 11.227 -53 -38.812 1 95.88 454 HIS B CA 1
ATOM 11282 C C . HIS B 1 454 ? 10.594 -53.188 -40.188 1 95.88 454 HIS B C 1
ATOM 11284 O O . HIS B 1 454 ? 10.328 -52.188 -40.875 1 95.88 454 HIS B O 1
ATOM 11290 N N . SER B 1 455 ? 10.344 -54.438 -40.531 1 95.25 455 SER B N 1
ATOM 11291 C CA . SER B 1 455 ? 9.734 -54.688 -41.812 1 95.25 455 SER B CA 1
ATOM 11292 C C . SER B 1 455 ? 8.359 -54.031 -41.938 1 95.25 455 SER B C 1
ATOM 11294 O O . SER B 1 455 ? 8.008 -53.5 -43 1 95.25 455 SER B O 1
ATOM 11296 N N . THR B 1 456 ? 7.59 -54.094 -40.875 1 96.38 456 THR B N 1
ATOM 11297 C CA . THR B 1 456 ? 6.277 -53.469 -40.875 1 96.38 456 THR B CA 1
ATOM 11298 C C . THR B 1 456 ? 6.398 -51.938 -41.062 1 96.38 456 THR B C 1
ATOM 11300 O O . THR B 1 456 ? 5.688 -51.344 -41.875 1 96.38 456 THR B O 1
ATOM 11303 N N . LEU B 1 457 ? 7.309 -51.312 -40.281 1 96.94 457 LEU B N 1
ATOM 11304 C CA . LEU B 1 457 ? 7.496 -49.844 -40.344 1 96.94 457 LEU B CA 1
ATOM 11305 C C . LEU B 1 457 ? 7.887 -49.406 -41.75 1 96.94 457 LEU B C 1
ATOM 11307 O O . LEU B 1 457 ? 7.316 -48.469 -42.312 1 96.94 457 LEU B O 1
ATOM 11311 N N . LEU B 1 458 ? 8.805 -50.094 -42.344 1 96.62 458 LEU B N 1
ATOM 11312 C CA . LEU B 1 458 ? 9.305 -49.719 -43.656 1 96.62 458 LEU B CA 1
ATOM 11313 C C . LEU B 1 458 ? 8.25 -49.969 -44.75 1 96.62 458 LEU B C 1
ATOM 11315 O O . LEU B 1 458 ? 8.141 -49.219 -45.719 1 96.62 458 LEU B O 1
ATOM 11319 N N . THR B 1 459 ? 7.477 -51.062 -44.562 1 96.94 459 THR B N 1
ATOM 11320 C CA . THR B 1 459 ? 6.422 -51.375 -45.531 1 96.94 459 THR B CA 1
ATOM 11321 C C . THR B 1 459 ? 5.344 -50.281 -45.5 1 96.94 459 THR B C 1
ATOM 11323 O O . THR B 1 459 ? 4.852 -49.906 -46.562 1 96.94 459 THR B O 1
ATOM 11326 N N . VAL B 1 460 ? 4.945 -49.875 -44.344 1 97.19 460 VAL B N 1
ATOM 11327 C CA . VAL B 1 460 ? 3.939 -48.812 -44.219 1 97.19 460 VAL B CA 1
ATOM 11328 C C . VAL B 1 460 ? 4.441 -47.531 -44.875 1 97.19 460 VAL B C 1
ATOM 11330 O O . VAL B 1 460 ? 3.697 -46.875 -45.594 1 97.19 460 VAL B O 1
ATOM 11333 N N . LEU B 1 461 ? 5.734 -47.156 -44.594 1 97.62 461 LEU B N 1
ATOM 11334 C CA . LEU B 1 461 ? 6.309 -45.969 -45.188 1 97.62 461 LEU B CA 1
ATOM 11335 C C . LEU B 1 461 ? 6.391 -46.094 -46.719 1 97.62 461 LEU B C 1
ATOM 11337 O O . LEU B 1 461 ? 6.145 -45.125 -47.438 1 97.62 461 LEU B O 1
ATOM 11341 N N . LYS B 1 462 ? 6.766 -47.281 -47.125 1 97.06 462 LYS B N 1
ATOM 11342 C CA . LYS B 1 462 ? 6.812 -47.531 -48.562 1 97.06 462 LYS B CA 1
ATOM 11343 C C . LYS B 1 462 ? 5.43 -47.375 -49.188 1 97.06 462 LYS B C 1
ATOM 11345 O O . LYS B 1 462 ? 5.301 -46.844 -50.281 1 97.06 462 LYS B O 1
ATOM 11350 N N . PHE B 1 463 ? 4.457 -47.906 -48.531 1 96.69 463 PHE B N 1
ATOM 11351 C CA . PHE B 1 463 ? 3.082 -47.75 -49 1 96.69 463 PHE B CA 1
ATOM 11352 C C . PHE B 1 463 ? 2.709 -46.281 -49.156 1 96.69 463 PHE B C 1
ATOM 11354 O O . PHE B 1 463 ? 1.978 -45.938 -50.094 1 96.69 463 PHE B O 1
ATOM 11361 N N . PHE B 1 464 ? 3.199 -45.438 -48.312 1 96.81 464 PHE B N 1
ATOM 11362 C CA . PHE B 1 464 ? 2.93 -44 -48.375 1 96.81 464 PHE B CA 1
ATOM 11363 C C . PHE B 1 464 ? 3.873 -43.312 -49.344 1 96.81 464 PHE B C 1
ATOM 11365 O O . PHE B 1 464 ? 3.965 -42.094 -49.375 1 96.81 464 PHE B O 1
ATOM 11372 N N . HIS B 1 465 ? 4.695 -44.062 -50.094 1 95.62 465 HIS B N 1
ATOM 11373 C CA . HIS B 1 465 ? 5.59 -43.656 -51.156 1 95.62 465 HIS B CA 1
ATOM 11374 C C . HIS B 1 465 ? 6.773 -42.844 -50.625 1 95.62 465 HIS B C 1
ATOM 11376 O O . HIS B 1 465 ? 7.195 -41.875 -51.25 1 95.62 465 HIS B O 1
ATOM 11382 N N . MET B 1 466 ? 7.129 -43.188 -49.406 1 97.12 466 MET B N 1
ATOM 11383 C CA . MET B 1 466 ? 8.414 -42.688 -48.938 1 97.12 466 MET B CA 1
ATOM 11384 C C . MET B 1 466 ? 9.539 -43.094 -49.875 1 97.12 466 MET B C 1
ATOM 11386 O O . MET B 1 466 ? 9.68 -44.281 -50.219 1 97.12 466 MET B O 1
ATOM 11390 N N . PRO B 1 467 ? 10.344 -42.188 -50.344 1 96.19 467 PRO B N 1
ATOM 11391 C CA . PRO B 1 467 ? 11.406 -42.5 -51.281 1 96.19 467 PRO B CA 1
ATOM 11392 C C . PRO B 1 467 ? 12.43 -43.5 -50.719 1 96.19 467 PRO B C 1
ATOM 11394 O O . PRO B 1 467 ? 12.633 -43.531 -49.5 1 96.19 467 PRO B O 1
ATOM 11397 N N . GLN B 1 468 ? 13.148 -44.156 -51.594 1 95.31 468 GLN B N 1
ATOM 11398 C CA . GLN B 1 468 ? 14.062 -45.25 -51.25 1 95.31 468 GLN B CA 1
ATOM 11399 C C . GLN B 1 468 ? 15.219 -44.719 -50.406 1 95.31 468 GLN B C 1
ATOM 11401 O O . GLN B 1 468 ? 15.695 -45.406 -49.5 1 95.31 468 GLN B O 1
ATOM 11406 N N . ILE B 1 469 ? 15.641 -43.531 -50.656 1 94.69 469 ILE B N 1
ATOM 11407 C CA . ILE B 1 469 ? 16.75 -42.969 -49.906 1 94.69 469 ILE B CA 1
ATOM 11408 C C . ILE B 1 469 ? 16.391 -42.875 -48.438 1 94.69 469 ILE B C 1
ATOM 11410 O O . ILE B 1 469 ? 17.219 -43.156 -47.562 1 94.69 469 ILE B O 1
ATOM 11414 N N . TRP B 1 470 ? 15.195 -42.469 -48.188 1 96.81 470 TRP B N 1
ATOM 11415 C CA . TRP B 1 470 ? 14.742 -42.344 -46.812 1 96.81 470 TRP B CA 1
ATOM 11416 C C . TRP B 1 470 ? 14.508 -43.719 -46.188 1 96.81 470 TRP B C 1
ATOM 11418 O O . TRP B 1 470 ? 14.805 -43.906 -45 1 96.81 470 TRP B O 1
ATOM 11428 N N . LEU B 1 471 ? 13.945 -44.656 -46.906 1 97.12 471 LEU B N 1
ATOM 11429 C CA . LEU B 1 471 ? 13.734 -46 -46.406 1 97.12 471 LEU B CA 1
ATOM 11430 C C . LEU B 1 471 ? 15.055 -46.656 -46 1 97.12 471 LEU B C 1
ATOM 11432 O O . LEU B 1 471 ? 15.117 -47.312 -44.969 1 97.12 471 LEU B O 1
ATOM 11436 N N . ASN B 1 472 ? 16.125 -46.406 -46.781 1 96.06 472 ASN B N 1
ATOM 11437 C CA . ASN B 1 472 ? 17.438 -46.875 -46.438 1 96.06 472 ASN B CA 1
ATOM 11438 C C . ASN B 1 472 ? 17.969 -46.219 -45.156 1 96.06 472 ASN B C 1
ATOM 11440 O O . ASN B 1 472 ? 18.547 -46.906 -44.281 1 96.06 472 ASN B O 1
ATOM 11444 N N . PHE B 1 473 ? 17.781 -44.969 -45.125 1 96.5 473 PHE B N 1
ATOM 11445 C CA . PHE B 1 473 ? 18.203 -44.219 -43.969 1 96.5 473 PHE B CA 1
ATOM 11446 C C . PHE B 1 473 ? 17.484 -44.75 -42.719 1 96.5 473 PHE B C 1
ATOM 11448 O O . PHE B 1 473 ? 18.125 -44.969 -41.688 1 96.5 473 PHE B O 1
ATOM 11455 N N . PHE B 1 474 ? 16.125 -44.875 -42.781 1 97.5 474 PHE B N 1
ATOM 11456 C CA . PHE B 1 474 ? 15.352 -45.312 -41.625 1 97.5 474 PHE B CA 1
ATOM 11457 C C . PHE B 1 474 ? 15.789 -46.719 -41.219 1 97.5 474 PHE B C 1
ATOM 11459 O O . PHE B 1 474 ? 15.828 -47.031 -40.031 1 97.5 474 PHE B O 1
ATOM 11466 N N . LYS B 1 475 ? 16.078 -47.531 -42.156 1 96.12 475 LYS B N 1
ATOM 11467 C CA . LYS B 1 475 ? 16.562 -48.875 -41.844 1 96.12 475 LYS B CA 1
ATOM 11468 C C . LYS B 1 475 ? 17.875 -48.812 -41.031 1 96.12 475 LYS B C 1
ATOM 11470 O O . LYS B 1 475 ? 18.031 -49.531 -40.062 1 96.12 475 LYS B O 1
ATOM 11475 N N . THR B 1 476 ? 18.766 -47.938 -41.469 1 95.81 476 THR B N 1
ATOM 11476 C CA . THR B 1 476 ? 20.047 -47.75 -40.75 1 95.81 476 THR B CA 1
ATOM 11477 C C . THR B 1 476 ? 19.812 -47.219 -39.344 1 95.81 476 THR B C 1
ATOM 11479 O O . THR B 1 476 ? 20.469 -47.688 -38.406 1 95.81 476 THR B O 1
ATOM 11482 N N . PHE B 1 477 ? 18.938 -46.281 -39.219 1 95.25 477 PHE B N 1
ATOM 11483 C CA . PHE B 1 477 ? 18.578 -45.719 -37.938 1 95.25 477 PHE B CA 1
ATOM 11484 C C . PHE B 1 477 ? 18.062 -46.781 -37 1 95.25 477 PHE B C 1
ATOM 11486 O O . PHE B 1 477 ? 18.438 -46.812 -35.812 1 95.25 477 PHE B O 1
ATOM 11493 N N . LEU B 1 478 ? 17.203 -47.656 -37.531 1 96.94 478 LEU B N 1
ATOM 11494 C CA . LEU B 1 478 ? 16.547 -48.688 -36.75 1 96.94 478 LEU B CA 1
ATOM 11495 C C . LEU B 1 478 ? 17.531 -49.781 -36.344 1 96.94 478 LEU B C 1
ATOM 11497 O O . LEU B 1 478 ? 17.422 -50.344 -35.25 1 96.94 478 LEU B O 1
ATOM 11501 N N . GLU B 1 479 ? 18.453 -50.094 -37.219 1 95.5 479 GLU B N 1
ATOM 11502 C CA . GLU B 1 479 ? 19.406 -51.188 -36.969 1 95.5 479 GLU B CA 1
ATOM 11503 C C . GLU B 1 479 ? 20.688 -50.656 -36.312 1 95.5 479 GLU B C 1
ATOM 11505 O O . GLU B 1 479 ? 21.781 -50.938 -36.812 1 95.5 479 GLU B O 1
ATOM 11510 N N . ALA B 1 480 ? 20.547 -50.062 -35.219 1 95.19 480 ALA B N 1
ATOM 11511 C CA . ALA B 1 480 ? 21.672 -49.469 -34.5 1 95.19 480 ALA B CA 1
ATOM 11512 C C . ALA B 1 480 ? 22.5 -50.531 -33.781 1 95.19 480 ALA B C 1
ATOM 11514 O O . ALA B 1 480 ? 21.953 -51.469 -33.219 1 95.19 480 ALA B O 1
ATOM 11515 N N . PRO B 1 481 ? 23.828 -50.5 -33.844 1 95.12 481 PRO B N 1
ATOM 11516 C CA . PRO B 1 481 ? 24.688 -51.375 -33.031 1 95.12 481 PRO B CA 1
ATOM 11517 C C . PRO B 1 481 ? 24.766 -50.938 -31.578 1 95.12 481 PRO B C 1
ATOM 11519 O O . PRO B 1 481 ? 25.281 -49.844 -31.281 1 95.12 481 PRO B O 1
ATOM 11522 N N . VAL B 1 482 ? 24.266 -51.75 -30.656 1 95.12 482 VAL B N 1
ATOM 11523 C CA . VAL B 1 482 ? 24.125 -51.312 -29.266 1 95.12 482 VAL B CA 1
ATOM 11524 C C . VAL B 1 482 ? 24.781 -52.312 -28.328 1 95.12 482 VAL B C 1
ATOM 11526 O O . VAL B 1 482 ? 25.016 -53.469 -28.703 1 95.12 482 VAL B O 1
ATOM 11529 N N . ARG B 1 483 ? 25.172 -51.781 -27.125 1 93.75 483 ARG B N 1
ATOM 11530 C CA . ARG B 1 483 ? 25.734 -52.594 -26.047 1 93.75 483 ARG B CA 1
ATOM 11531 C C . ARG B 1 483 ? 25.359 -52 -24.688 1 93.75 483 ARG B C 1
ATOM 11533 O O . ARG B 1 483 ? 25.422 -50.781 -24.484 1 93.75 483 ARG B O 1
ATOM 11540 N N . PHE B 1 484 ? 24.906 -52.906 -23.844 1 92.38 484 PHE B N 1
ATOM 11541 C CA . PHE B 1 484 ? 24.609 -52.438 -22.484 1 92.38 484 PHE B CA 1
ATOM 11542 C C . PHE B 1 484 ? 25.891 -52.062 -21.75 1 92.38 484 PHE B C 1
ATOM 11544 O O . PHE B 1 484 ? 26.875 -52.812 -21.797 1 92.38 484 PHE B O 1
ATOM 11551 N N . VAL B 1 485 ? 25.859 -50.969 -21.109 1 87.12 485 VAL B N 1
ATOM 11552 C CA . VAL B 1 485 ? 27.016 -50.469 -20.375 1 87.12 485 VAL B CA 1
ATOM 11553 C C . VAL B 1 485 ? 27.422 -51.5 -19.297 1 87.12 485 VAL B C 1
ATOM 11555 O O . VAL B 1 485 ? 28.609 -51.656 -19 1 87.12 485 VAL B O 1
ATOM 11558 N N . ASN B 1 486 ? 26.438 -52.156 -18.734 1 83.12 486 ASN B N 1
ATOM 11559 C CA . ASN B 1 486 ? 26.672 -53.094 -17.641 1 83.12 486 ASN B CA 1
ATOM 11560 C C . ASN B 1 486 ? 27.328 -54.375 -18.109 1 83.12 486 ASN B C 1
ATOM 11562 O O . ASN B 1 486 ? 27.844 -55.156 -17.312 1 83.12 486 ASN B O 1
ATOM 11566 N N . ASP B 1 487 ? 27.375 -54.594 -19.391 1 86.25 487 ASP B N 1
ATOM 11567 C CA . ASP B 1 487 ? 27.984 -55.812 -19.922 1 86.25 487 ASP B CA 1
ATOM 11568 C C . ASP B 1 487 ? 29.5 -55.656 -20.062 1 86.25 487 ASP B C 1
ATOM 11570 O O . ASP B 1 487 ? 30.203 -56.625 -20.344 1 86.25 487 ASP B O 1
ATOM 11574 N N . GLY B 1 488 ? 30.031 -54.594 -19.781 1 80.62 488 GLY B N 1
ATOM 11575 C CA . GLY B 1 488 ? 31.453 -54.344 -19.844 1 80.62 488 GLY B CA 1
ATOM 11576 C C . GLY B 1 488 ? 31.906 -53.812 -21.203 1 80.62 488 GLY B C 1
ATOM 11577 O O . GLY B 1 488 ? 31.203 -53.969 -22.203 1 80.62 488 GLY B O 1
ATOM 11578 N N . PRO B 1 489 ? 33 -53.25 -21.312 1 80.5 489 PRO B N 1
ATOM 11579 C CA . PRO B 1 489 ? 33.5 -52.594 -22.531 1 80.5 489 PRO B CA 1
ATOM 11580 C C . PRO B 1 489 ? 33.906 -53.625 -23.609 1 80.5 489 PRO B C 1
ATOM 11582 O O . PRO B 1 489 ? 33.906 -53.281 -24.797 1 80.5 489 PRO B O 1
ATOM 11585 N N . ASP B 1 490 ? 34.094 -54.844 -23.188 1 82.69 490 ASP B N 1
ATOM 11586 C CA . ASP B 1 490 ? 34.594 -55.844 -24.141 1 82.69 490 ASP B CA 1
ATOM 11587 C C . ASP B 1 490 ? 33.469 -56.688 -24.719 1 82.69 490 ASP B C 1
ATOM 11589 O O . ASP B 1 490 ? 33.688 -57.531 -25.594 1 82.69 490 ASP B O 1
ATOM 11593 N N . ALA B 1 491 ? 32.219 -56.406 -24.312 1 87.44 491 ALA B N 1
ATOM 11594 C CA . ALA B 1 491 ? 31.109 -57.188 -24.844 1 87.44 491 ALA B CA 1
ATOM 11595 C C . ALA B 1 491 ? 30.844 -56.812 -26.297 1 87.44 491 ALA B C 1
ATOM 11597 O O . ALA B 1 491 ? 31 -55.656 -26.688 1 87.44 491 ALA B O 1
ATOM 11598 N N . PRO B 1 492 ? 30.594 -57.75 -27.062 1 87.25 492 PRO B N 1
ATOM 11599 C CA . PRO B 1 492 ? 30.344 -57.438 -28.469 1 87.25 492 PRO B CA 1
ATOM 11600 C C . PRO B 1 492 ? 29.078 -56.625 -28.703 1 87.25 492 PRO B C 1
ATOM 11602 O O . PRO B 1 492 ? 28.109 -56.75 -27.938 1 87.25 492 PRO B O 1
ATOM 11605 N N . ALA B 1 493 ? 29.172 -55.781 -29.703 1 91.56 493 ALA B N 1
ATOM 11606 C CA . ALA B 1 493 ? 28 -55 -30.094 1 91.56 493 ALA B CA 1
ATOM 11607 C C . ALA B 1 493 ? 26.953 -55.906 -30.75 1 91.56 493 ALA B C 1
ATOM 11609 O O . ALA B 1 493 ? 27.281 -56.844 -31.453 1 91.56 493 ALA B O 1
ATOM 11610 N N . ARG B 1 494 ? 25.75 -55.688 -30.422 1 93.44 494 ARG B N 1
ATOM 11611 C CA . ARG B 1 494 ? 24.625 -56.375 -31.062 1 93.44 494 ARG B CA 1
ATOM 11612 C C . ARG B 1 494 ? 23.797 -55.375 -31.875 1 93.44 494 ARG B C 1
ATOM 11614 O O . ARG B 1 494 ? 23.594 -54.25 -31.469 1 93.44 494 ARG B O 1
ATOM 11621 N N . ILE B 1 495 ? 23.391 -55.844 -33 1 94.38 495 ILE B N 1
ATOM 11622 C CA . ILE B 1 495 ? 22.594 -54.969 -33.875 1 94.38 495 ILE B CA 1
ATOM 11623 C C . ILE B 1 495 ? 21.125 -55.094 -33.5 1 94.38 495 ILE B C 1
ATOM 11625 O O . ILE B 1 495 ? 20.594 -56.188 -33.375 1 94.38 495 ILE B O 1
ATOM 11629 N N . ARG B 1 496 ? 20.453 -54.031 -33.281 1 95.88 496 ARG B N 1
ATOM 11630 C CA . ARG B 1 496 ? 19.016 -54 -33.094 1 95.88 496 ARG B CA 1
ATOM 11631 C C . ARG B 1 496 ? 18.281 -54.531 -34.312 1 95.88 496 ARG B C 1
ATOM 11633 O O . ARG B 1 496 ? 18.547 -54.125 -35.438 1 95.88 496 ARG B O 1
ATOM 11640 N N . ARG B 1 497 ? 17.297 -55.406 -34.125 1 95.56 497 ARG B N 1
ATOM 11641 C CA . ARG B 1 497 ? 16.594 -56 -35.219 1 95.56 497 ARG B CA 1
ATOM 11642 C C . ARG B 1 497 ? 15.086 -55.75 -35.125 1 95.56 497 ARG B C 1
ATOM 11644 O O . ARG B 1 497 ? 14.344 -56 -36.062 1 95.56 497 ARG B O 1
ATOM 11651 N N . ARG B 1 498 ? 14.758 -55.25 -34.031 1 95.06 498 ARG B N 1
ATOM 11652 C CA . ARG B 1 498 ? 13.359 -54.938 -33.75 1 95.06 498 ARG B CA 1
ATOM 11653 C C . ARG B 1 498 ? 13.227 -53.75 -32.812 1 95.06 498 ARG B C 1
ATOM 11655 O O . ARG B 1 498 ? 14.148 -53.438 -32.062 1 95.06 498 ARG B O 1
ATOM 11662 N N . GLY B 1 499 ? 12.141 -53.062 -33 1 95.12 499 GLY B N 1
ATOM 11663 C CA . GLY B 1 499 ? 11.867 -51.938 -32.125 1 95.12 499 GLY B CA 1
ATOM 11664 C C . GLY B 1 499 ? 12.484 -50.625 -32.562 1 95.12 499 GLY B C 1
ATOM 11665 O O . GLY B 1 499 ? 13.156 -50.594 -33.594 1 95.12 499 GLY B O 1
ATOM 11666 N N . VAL B 1 500 ? 12.188 -49.531 -31.797 1 95.38 500 VAL B N 1
ATOM 11667 C CA . VAL B 1 500 ? 12.695 -48.188 -32.094 1 95.38 500 VAL B CA 1
ATOM 11668 C C . VAL B 1 500 ? 13.406 -47.625 -30.859 1 95.38 500 VAL B C 1
ATOM 11670 O O . VAL B 1 500 ? 13.047 -47.969 -29.719 1 95.38 500 VAL B O 1
ATOM 11673 N N . PRO B 1 501 ? 14.438 -46.844 -31.031 1 93.81 501 PRO B N 1
ATOM 11674 C CA . PRO B 1 501 ? 15.102 -46.188 -29.891 1 93.81 501 PRO B CA 1
ATOM 11675 C C . PRO B 1 501 ? 14.156 -45.312 -29.078 1 93.81 501 PRO B C 1
ATOM 11677 O O . PRO B 1 501 ? 13.312 -44.625 -29.641 1 93.81 501 PRO B O 1
ATOM 11680 N N . MET B 1 502 ? 14.375 -45.281 -27.797 1 91.06 502 MET B N 1
ATOM 11681 C CA . MET B 1 502 ? 13.508 -44.562 -26.875 1 91.06 502 MET B CA 1
ATOM 11682 C C . MET B 1 502 ? 13.789 -43.062 -26.953 1 91.06 502 MET B C 1
ATOM 11684 O O . MET B 1 502 ? 14.945 -42.656 -27.062 1 91.06 502 MET B O 1
ATOM 11688 N N . SER B 1 503 ? 12.719 -42.25 -26.875 1 89.5 503 SER B N 1
ATOM 11689 C CA . SER B 1 503 ? 12.766 -40.781 -26.703 1 89.5 503 SER B CA 1
ATOM 11690 C C . SER B 1 503 ? 13.422 -40.125 -27.891 1 89.5 503 SER B C 1
ATOM 11692 O O . SER B 1 503 ? 14.25 -39.219 -27.734 1 89.5 503 SER B O 1
ATOM 11694 N N . HIS B 1 504 ? 13.234 -40.594 -29.031 1 92.62 504 HIS B N 1
ATOM 11695 C CA . HIS B 1 504 ? 13.688 -39.969 -30.266 1 92.62 504 HIS B CA 1
ATOM 11696 C C . HIS B 1 504 ? 12.508 -39.469 -31.094 1 92.62 504 HIS B C 1
ATOM 11698 O O . HIS B 1 504 ? 11.461 -40.125 -31.172 1 92.62 504 HIS B O 1
ATOM 11704 N N . SER B 1 505 ? 12.727 -38.344 -31.672 1 92.44 505 SER B N 1
ATOM 11705 C CA . SER B 1 505 ? 11.68 -37.781 -32.5 1 92.44 505 SER B CA 1
ATOM 11706 C C . SER B 1 505 ? 11.375 -38.688 -33.688 1 92.44 505 SER B C 1
ATOM 11708 O O . SER B 1 505 ? 10.219 -38.781 -34.125 1 92.44 505 SER B O 1
ATOM 11710 N N . LEU B 1 506 ? 12.352 -39.312 -34.219 1 95.06 506 LEU B N 1
ATOM 11711 C CA . LEU B 1 506 ? 12.156 -40.219 -35.344 1 95.06 506 LEU B CA 1
ATOM 11712 C C . LEU B 1 506 ? 11.312 -41.406 -34.906 1 95.06 506 LEU B C 1
ATOM 11714 O O . LEU B 1 506 ? 10.516 -41.938 -35.719 1 95.06 506 LEU B O 1
ATOM 11718 N N . SER B 1 507 ? 11.594 -41.844 -33.75 1 94.88 507 SER B N 1
ATOM 11719 C CA . SER B 1 507 ? 10.805 -42.969 -33.219 1 94.88 507 SER B CA 1
ATOM 11720 C C . SER B 1 507 ? 9.336 -42.594 -33.094 1 94.88 507 SER B C 1
ATOM 11722 O O . SER B 1 507 ? 8.453 -43.406 -33.406 1 94.88 507 SER B O 1
ATOM 11724 N N . ASP B 1 508 ? 9.062 -41.406 -32.656 1 93 508 ASP B N 1
ATOM 11725 C CA . ASP B 1 508 ? 7.688 -40.938 -32.531 1 93 508 ASP B CA 1
ATOM 11726 C C . ASP B 1 508 ? 7.023 -40.844 -33.906 1 93 508 ASP B C 1
ATOM 11728 O O . ASP B 1 508 ? 5.855 -41.219 -34.062 1 93 508 ASP B O 1
ATOM 11732 N N . PHE B 1 509 ? 7.777 -40.406 -34.812 1 94.88 509 PHE B N 1
ATOM 11733 C CA . PHE B 1 509 ? 7.289 -40.281 -36.156 1 94.88 509 PHE B CA 1
ATOM 11734 C C . PHE B 1 509 ? 6.941 -41.656 -36.75 1 94.88 509 PHE B C 1
ATOM 11736 O O . PHE B 1 509 ? 5.848 -41.875 -37.281 1 94.88 509 PHE B O 1
ATOM 11743 N N . LEU B 1 510 ? 7.809 -42.531 -36.594 1 97.06 510 LEU B N 1
ATOM 11744 C CA . LEU B 1 510 ? 7.609 -43.844 -37.125 1 97.06 510 LEU B CA 1
ATOM 11745 C C . LEU B 1 510 ? 6.426 -44.531 -36.469 1 97.06 510 LEU B C 1
ATOM 11747 O O . LEU B 1 510 ? 5.594 -45.156 -37.125 1 97.06 510 LEU B O 1
ATOM 11751 N N . GLY B 1 511 ? 6.402 -44.438 -35.156 1 95.31 511 GLY B N 1
ATOM 11752 C CA . GLY B 1 511 ? 5.289 -45.031 -34.406 1 95.31 511 GLY B CA 1
ATOM 11753 C C . GLY B 1 511 ? 3.945 -44.438 -34.812 1 95.31 511 GLY B C 1
ATOM 11754 O O . GLY B 1 511 ? 2.969 -45.156 -35 1 95.31 511 GLY B O 1
ATOM 11755 N N . GLU B 1 512 ? 3.914 -43.125 -34.969 1 95.44 512 GLU B N 1
ATOM 11756 C CA . GLU B 1 512 ? 2.66 -42.469 -35.281 1 95.44 512 GLU B CA 1
ATOM 11757 C C . GLU B 1 512 ? 2.229 -42.75 -36.719 1 95.44 512 GLU B C 1
ATOM 11759 O O . GLU B 1 512 ? 1.033 -42.844 -37 1 95.44 512 GLU B O 1
ATOM 11764 N N . ALA B 1 513 ? 3.182 -42.844 -37.594 1 96.44 513 ALA B N 1
ATOM 11765 C CA . ALA B 1 513 ? 2.857 -43.219 -38.969 1 96.44 513 ALA B CA 1
ATOM 11766 C C . ALA B 1 513 ? 2.168 -44.562 -39.031 1 96.44 513 ALA B C 1
ATOM 11768 O O . ALA B 1 513 ? 1.233 -44.781 -39.812 1 96.44 513 ALA B O 1
ATOM 11769 N N . LEU B 1 514 ? 2.654 -45.438 -38.281 1 96.94 514 LEU B N 1
ATOM 11770 C CA . LEU B 1 514 ? 2.053 -46.781 -38.188 1 96.94 514 LEU B CA 1
ATOM 11771 C C . LEU B 1 514 ? 0.661 -46.719 -37.562 1 96.94 514 LEU B C 1
ATOM 11773 O O . LEU B 1 514 ? -0.291 -47.281 -38.094 1 96.94 514 LEU B O 1
ATOM 11777 N N . LEU B 1 515 ? 0.497 -46.031 -36.469 1 96.94 515 LEU B N 1
ATOM 11778 C CA . LEU B 1 515 ? -0.737 -46.031 -35.688 1 96.94 515 LEU B CA 1
ATOM 11779 C C . LEU B 1 515 ? -1.821 -45.219 -36.406 1 96.94 515 LEU B C 1
ATOM 11781 O O . LEU B 1 515 ? -3.008 -45.375 -36.125 1 96.94 515 LEU B O 1
ATOM 11785 N N . PHE B 1 516 ? -1.44 -44.344 -37.25 1 96.81 516 PHE B N 1
ATOM 11786 C CA . PHE B 1 516 ? -2.414 -43.625 -38.094 1 96.81 516 PHE B CA 1
ATOM 11787 C C . PHE B 1 516 ? -3.305 -44.594 -38.844 1 96.81 516 PHE B C 1
ATOM 11789 O O . PHE B 1 516 ? -4.504 -44.375 -39 1 96.81 516 PHE B O 1
ATOM 11796 N N . CYS B 1 517 ? -2.744 -45.656 -39.281 1 96.94 517 CYS B N 1
ATOM 11797 C CA . CYS B 1 517 ? -3.492 -46.688 -40.031 1 96.94 517 CYS B CA 1
ATOM 11798 C C . CYS B 1 517 ? -4.559 -47.312 -39.125 1 96.94 517 CYS B C 1
ATOM 11800 O O . CYS B 1 517 ? -5.66 -47.625 -39.594 1 96.94 517 CYS B O 1
ATOM 11802 N N . MET B 1 518 ? -4.219 -47.531 -37.938 1 96.62 518 MET B N 1
ATOM 11803 C CA . MET B 1 518 ? -5.203 -48.094 -37 1 96.62 518 MET B CA 1
ATOM 11804 C C . MET B 1 518 ? -6.32 -47.062 -36.75 1 96.62 518 MET B C 1
ATOM 11806 O O . MET B 1 518 ? -7.496 -47.438 -36.688 1 96.62 518 MET B O 1
ATOM 11810 N N . ASP B 1 519 ? -5.949 -45.844 -36.531 1 96.06 519 ASP B N 1
ATOM 11811 C CA . ASP B 1 519 ? -6.938 -44.781 -36.312 1 96.06 519 ASP B CA 1
ATOM 11812 C C . ASP B 1 519 ? -7.969 -44.75 -37.469 1 96.06 519 ASP B C 1
ATOM 11814 O O . ASP B 1 519 ? -9.172 -44.656 -37.188 1 96.06 519 ASP B O 1
ATOM 11818 N N . TYR B 1 520 ? -7.43 -44.75 -38.594 1 95.19 520 TYR B N 1
ATOM 11819 C CA . TYR B 1 520 ? -8.297 -44.688 -39.781 1 95.19 520 TYR B CA 1
ATOM 11820 C C . TYR B 1 520 ? -9.164 -45.938 -39.875 1 95.19 520 TYR B C 1
ATOM 11822 O O . TYR B 1 520 ? -10.352 -45.844 -40.188 1 95.19 520 TYR B O 1
ATOM 11830 N N . SER B 1 521 ? -8.594 -47.094 -39.594 1 96 521 SER B N 1
ATOM 11831 C CA . SER B 1 521 ? -9.32 -48.344 -39.656 1 96 521 SER B CA 1
ATOM 11832 C C . SER B 1 521 ? -10.477 -48.344 -38.656 1 96 521 SER B C 1
ATOM 11834 O O . SER B 1 521 ? -11.586 -48.781 -39 1 96 521 SER B O 1
ATOM 11836 N N . VAL B 1 522 ? -10.242 -47.969 -37.469 1 95.81 522 VAL B N 1
ATOM 11837 C CA . VAL B 1 522 ? -11.266 -47.938 -36.438 1 95.81 522 VAL B CA 1
ATOM 11838 C C . VAL B 1 522 ? -12.383 -46.969 -36.844 1 95.81 522 VAL B C 1
ATOM 11840 O O . VAL B 1 522 ? -13.57 -47.312 -36.688 1 95.81 522 VAL B O 1
ATOM 11843 N N . SER B 1 523 ? -11.977 -45.812 -37.25 1 93.19 523 SER B N 1
ATOM 11844 C CA . SER B 1 523 ? -12.977 -44.812 -37.656 1 93.19 523 SER B CA 1
ATOM 11845 C C . SER B 1 523 ? -13.875 -45.344 -38.75 1 93.19 523 SER B C 1
ATOM 11847 O O . SER B 1 523 ? -15.086 -45.156 -38.75 1 93.19 523 SER B O 1
ATOM 11849 N N . LYS B 1 524 ? -13.312 -46 -39.656 1 91.38 524 LYS B N 1
ATOM 11850 C CA . LYS B 1 524 ? -14.055 -46.562 -40.781 1 91.38 524 LYS B CA 1
ATOM 11851 C C . LYS B 1 524 ? -14.992 -47.656 -40.312 1 91.38 524 LYS B C 1
ATOM 11853 O O . LYS B 1 524 ? -16.141 -47.75 -40.719 1 91.38 524 LYS B O 1
ATOM 11858 N N . SER B 1 525 ? -14.555 -48.438 -39.438 1 92.38 525 SER B N 1
ATOM 11859 C CA . SER B 1 525 ? -15.32 -49.594 -38.969 1 92.38 525 SER B CA 1
ATOM 11860 C C . SER B 1 525 ? -16.375 -49.188 -37.969 1 92.38 525 SER B C 1
ATOM 11862 O O . SER B 1 525 ? -17.406 -49.844 -37.812 1 92.38 525 SER B O 1
ATOM 11864 N N . ALA B 1 526 ? -16.141 -48.25 -37.281 1 93 526 ALA B N 1
ATOM 11865 C CA . ALA B 1 526 ? -17.031 -47.812 -36.188 1 93 526 ALA B CA 1
ATOM 11866 C C . ALA B 1 526 ? -17.797 -46.562 -36.562 1 93 526 ALA B C 1
ATOM 11868 O O . ALA B 1 526 ? -18 -45.688 -35.75 1 93 526 ALA B O 1
ATOM 11869 N N . ASP B 1 527 ? -18.125 -46.406 -37.719 1 89.25 527 ASP B N 1
ATOM 11870 C CA . ASP B 1 527 ? -19.031 -45.375 -38.25 1 89.25 527 ASP B CA 1
ATOM 11871 C C . ASP B 1 527 ? -18.531 -43.969 -37.969 1 89.25 527 ASP B C 1
ATOM 11873 O O . ASP B 1 527 ? -19.281 -43.125 -37.5 1 89.25 527 ASP B O 1
ATOM 11877 N N . GLY B 1 528 ? -17.234 -43.844 -38 1 89.81 528 GLY B N 1
ATOM 11878 C CA . GLY B 1 528 ? -16.672 -42.5 -37.875 1 89.81 528 GLY B CA 1
ATOM 11879 C C . GLY B 1 528 ? -16.312 -42.125 -36.469 1 89.81 528 GLY B C 1
ATOM 11880 O O . GLY B 1 528 ? -15.859 -41 -36.219 1 89.81 528 GLY B O 1
ATOM 11881 N N . ALA B 1 529 ? -16.547 -43.031 -35.5 1 91.62 529 ALA B N 1
ATOM 11882 C CA . ALA B 1 529 ? -16.172 -42.75 -34.125 1 91.62 529 ALA B CA 1
ATOM 11883 C C . ALA B 1 529 ? -14.672 -42.594 -33.969 1 91.62 529 ALA B C 1
ATOM 11885 O O . ALA B 1 529 ? -13.898 -43 -34.844 1 91.62 529 ALA B O 1
ATOM 11886 N N . PHE B 1 530 ? -14.289 -41.875 -32.969 1 93.5 530 PHE B N 1
ATOM 11887 C CA . PHE B 1 530 ? -12.883 -41.5 -32.812 1 93.5 530 PHE B CA 1
ATOM 11888 C C . PHE B 1 530 ? -12.18 -42.469 -31.859 1 93.5 530 PHE B C 1
ATOM 11890 O O . PHE B 1 530 ? -12.75 -42.875 -30.828 1 93.5 530 PHE B O 1
ATOM 11897 N N . LEU B 1 531 ? -11.039 -42.875 -32.188 1 95.5 531 LEU B N 1
ATOM 11898 C CA . LEU B 1 531 ? -10.117 -43.531 -31.266 1 95.5 531 LEU B CA 1
ATOM 11899 C C . LEU B 1 531 ? -9.219 -42.531 -30.562 1 95.5 531 LEU B C 1
ATOM 11901 O O . LEU B 1 531 ? -8.375 -41.906 -31.203 1 95.5 531 LEU B O 1
ATOM 11905 N N . TYR B 1 532 ? -9.406 -42.375 -29.281 1 95.5 532 TYR B N 1
ATOM 11906 C CA . TYR B 1 532 ? -8.594 -41.406 -28.531 1 95.5 532 TYR B CA 1
ATOM 11907 C C . TYR B 1 532 ? -7.293 -42.062 -28.062 1 95.5 532 TYR B C 1
ATOM 11909 O O . TYR B 1 532 ? -7.309 -42.969 -27.219 1 95.5 532 TYR B O 1
ATOM 11917 N N . ARG B 1 533 ? -6.227 -41.562 -28.594 1 93.81 533 ARG B N 1
ATOM 11918 C CA . ARG B 1 533 ? -4.941 -42.188 -28.344 1 93.81 533 ARG B CA 1
ATOM 11919 C C . ARG B 1 533 ? -3.914 -41.188 -27.828 1 93.81 533 ARG B C 1
ATOM 11921 O O . ARG B 1 533 ? -3.873 -40.062 -28.312 1 93.81 533 ARG B O 1
ATOM 11928 N N . LEU B 1 534 ? -3.195 -41.594 -26.953 1 90.88 534 LEU B N 1
ATOM 11929 C CA . LEU B 1 534 ? -1.961 -40.906 -26.531 1 90.88 534 LEU B CA 1
ATOM 11930 C C . LEU B 1 534 ? -0.774 -41.875 -26.641 1 90.88 534 LEU B C 1
ATOM 11932 O O . LEU B 1 534 ? -0.52 -42.656 -25.719 1 90.88 534 LEU B O 1
ATOM 11936 N N . HIS B 1 535 ? -0.025 -41.719 -27.625 1 88.75 535 HIS B N 1
ATOM 11937 C CA . HIS B 1 535 ? 1.002 -42.688 -28 1 88.75 535 HIS B CA 1
ATOM 11938 C C . HIS B 1 535 ? 0.395 -44.062 -28.25 1 88.75 535 HIS B C 1
ATOM 11940 O O . HIS B 1 535 ? -0.485 -44.219 -29.109 1 88.75 535 HIS B O 1
ATOM 11946 N N . ASP B 1 536 ? 0.811 -45.062 -27.516 1 91.44 536 ASP B N 1
ATOM 11947 C CA . ASP B 1 536 ? 0.275 -46.406 -27.781 1 91.44 536 ASP B CA 1
ATOM 11948 C C . ASP B 1 536 ? -0.888 -46.719 -26.844 1 91.44 536 ASP B C 1
ATOM 11950 O O . ASP B 1 536 ? -1.491 -47.812 -26.938 1 91.44 536 ASP B O 1
ATOM 11954 N N . ASP B 1 537 ? -1.252 -45.688 -25.984 1 91.94 537 ASP B N 1
ATOM 11955 C CA . ASP B 1 537 ? -2.422 -45.844 -25.125 1 91.94 537 ASP B CA 1
ATOM 11956 C C . ASP B 1 537 ? -3.684 -45.344 -25.828 1 91.94 537 ASP B C 1
ATOM 11958 O O . ASP B 1 537 ? -3.74 -44.188 -26.297 1 91.94 537 ASP B O 1
ATOM 11962 N N . PHE B 1 538 ? -4.703 -46.156 -25.859 1 94.31 538 PHE B N 1
ATOM 11963 C CA . PHE B 1 538 ? -5.875 -45.656 -26.594 1 94.31 538 PHE B CA 1
ATOM 11964 C C . PHE B 1 538 ? -7.156 -46.062 -25.875 1 94.31 538 PHE B C 1
ATOM 11966 O O . PHE B 1 538 ? -7.203 -47.062 -25.172 1 94.31 538 PHE B O 1
ATOM 11973 N N . TRP B 1 539 ? -8.117 -45.188 -25.938 1 95.69 539 TRP B N 1
ATOM 11974 C CA . TRP B 1 539 ? -9.453 -45.312 -25.375 1 95.69 539 TRP B CA 1
ATOM 11975 C C . TRP B 1 539 ? -10.523 -45.219 -26.453 1 95.69 539 TRP B C 1
ATOM 11977 O O . TRP B 1 539 ? -10.375 -44.438 -27.422 1 95.69 539 TRP B O 1
ATOM 11987 N N . PHE B 1 540 ? -11.508 -46 -26.391 1 96.75 540 PHE B N 1
ATOM 11988 C CA . PHE B 1 540 ? -12.672 -45.938 -27.266 1 96.75 540 PHE B CA 1
ATOM 11989 C C . PHE B 1 540 ? -13.961 -46.062 -26.453 1 96.75 540 PHE B C 1
ATOM 11991 O O . PHE B 1 540 ? -14.031 -46.875 -25.531 1 96.75 540 PHE B O 1
ATOM 11998 N N . TRP B 1 541 ? -14.93 -45.25 -26.719 1 96.31 541 TRP B N 1
ATOM 11999 C CA . TRP B 1 541 ? -16.188 -45.375 -26 1 96.31 541 TRP B CA 1
ATOM 12000 C C . TRP B 1 541 ? -17.375 -45.062 -26.922 1 96.31 541 TRP B C 1
ATOM 12002 O O . TRP B 1 541 ? -17.219 -44.406 -27.953 1 96.31 541 TRP B O 1
ATOM 12012 N N . GLY B 1 542 ? -18.469 -45.531 -26.656 1 93.69 542 GLY B N 1
ATOM 12013 C CA . GLY B 1 542 ? -19.719 -45.375 -27.391 1 93.69 542 GLY B CA 1
ATOM 12014 C C . GLY B 1 542 ? -20.703 -46.5 -27.109 1 93.69 542 GLY B C 1
ATOM 12015 O O . GLY B 1 542 ? -20.703 -47.062 -26.031 1 93.69 542 GLY B O 1
ATOM 12016 N N . GLN B 1 543 ? -21.594 -46.688 -28.031 1 91.5 543 GLN B N 1
ATOM 12017 C CA . GLN B 1 543 ? -22.516 -47.812 -27.953 1 91.5 543 GLN B CA 1
ATOM 12018 C C . GLN B 1 543 ? -21.75 -49.125 -28.047 1 91.5 543 GLN B C 1
ATOM 12020 O O . GLN B 1 543 ? -20.734 -49.219 -28.719 1 91.5 543 GLN B O 1
ATOM 12025 N N . GLU B 1 544 ? -22.219 -50.094 -27.375 1 92.62 544 GLU B N 1
ATOM 12026 C CA . GLU B 1 544 ? -21.516 -51.344 -27.281 1 92.62 544 GLU B CA 1
ATOM 12027 C C . GLU B 1 544 ? -21.25 -51.938 -28.656 1 92.62 544 GLU B C 1
ATOM 12029 O O . GLU B 1 544 ? -20.188 -52.531 -28.891 1 92.62 544 GLU B O 1
ATOM 12034 N N . LYS B 1 545 ? -22.219 -51.812 -29.562 1 90.94 545 LYS B N 1
ATOM 12035 C CA . LYS B 1 545 ? -22.062 -52.312 -30.922 1 90.94 545 LYS B CA 1
ATOM 12036 C C . LYS B 1 545 ? -20.875 -51.688 -31.625 1 90.94 545 LYS B C 1
ATOM 12038 O O . LYS B 1 545 ? -20.141 -52.344 -32.375 1 90.94 545 LYS B O 1
ATOM 12043 N N . LEU B 1 546 ? -20.734 -50.469 -31.453 1 92.25 546 LEU B N 1
ATOM 12044 C CA . LEU B 1 546 ? -19.625 -49.719 -32.062 1 92.25 546 LEU B CA 1
ATOM 12045 C C . LEU B 1 546 ? -18.297 -50.156 -31.422 1 92.25 546 LEU B C 1
ATOM 12047 O O . LEU B 1 546 ? -17.281 -50.25 -32.125 1 92.25 546 LEU B O 1
ATOM 12051 N N . CYS B 1 547 ? -18.328 -50.438 -30.125 1 95.12 547 CYS B N 1
ATOM 12052 C CA . CYS B 1 547 ? -17.109 -50.875 -29.438 1 95.12 547 CYS B CA 1
ATOM 12053 C C . CYS B 1 547 ? -16.656 -52.219 -29.969 1 95.12 547 CYS B C 1
ATOM 12055 O O . CYS B 1 547 ? -15.453 -52.469 -30.094 1 95.12 547 CYS B O 1
ATOM 12057 N N . VAL B 1 548 ? -17.609 -53.031 -30.219 1 95.06 548 VAL B N 1
ATOM 12058 C CA . VAL B 1 548 ? -17.281 -54.344 -30.734 1 95.06 548 VAL B CA 1
ATOM 12059 C C . VAL B 1 548 ? -16.641 -54.25 -32.125 1 95.06 548 VAL B C 1
ATOM 12061 O O . VAL B 1 548 ? -15.656 -54.906 -32.406 1 95.06 548 VAL B O 1
ATOM 12064 N N . ARG B 1 549 ? -17.172 -53.406 -32.969 1 94.69 549 ARG B N 1
ATOM 12065 C CA . ARG B 1 549 ? -16.625 -53.188 -34.312 1 94.69 549 ARG B CA 1
ATOM 12066 C C . ARG B 1 549 ? -15.227 -52.562 -34.219 1 94.69 549 ARG B C 1
ATOM 12068 O O . ARG B 1 549 ? -14.32 -52.938 -34.969 1 94.69 549 ARG B O 1
ATOM 12075 N N . ALA B 1 550 ? -15.156 -51.625 -33.375 1 95.75 550 ALA B N 1
ATOM 12076 C CA . ALA B 1 550 ? -13.867 -50.969 -33.188 1 95.75 550 ALA B CA 1
ATOM 12077 C C . ALA B 1 550 ? -12.812 -51.969 -32.719 1 95.75 550 ALA B C 1
ATOM 12079 O O . ALA B 1 550 ? -11.688 -51.969 -33.219 1 95.75 550 ALA B O 1
ATOM 12080 N N . TRP B 1 551 ? -13.172 -52.781 -31.719 1 96.06 551 TRP B N 1
ATOM 12081 C CA . TRP B 1 551 ? -12.25 -53.781 -31.172 1 96.06 551 TRP B CA 1
ATOM 12082 C C . TRP B 1 551 ? -11.859 -54.781 -32.25 1 96.06 551 TRP B C 1
ATOM 12084 O O . TRP B 1 551 ? -10.711 -55.219 -32.312 1 96.06 551 TRP B O 1
ATOM 12094 N N . GLY B 1 552 ? -12.797 -55.156 -33.062 1 95.56 552 GLY B N 1
ATOM 12095 C CA . GLY B 1 552 ? -12.5 -56 -34.188 1 95.56 552 GLY B CA 1
ATOM 12096 C C . GLY B 1 552 ? -11.477 -55.438 -35.156 1 95.56 552 GLY B C 1
ATOM 12097 O O . GLY B 1 552 ? -10.562 -56.125 -35.594 1 95.56 552 GLY B O 1
ATOM 12098 N N . ALA B 1 553 ? -11.641 -54.219 -35.469 1 95.88 553 ALA B N 1
ATOM 12099 C CA . ALA B 1 553 ? -10.703 -53.531 -36.375 1 95.88 553 ALA B CA 1
ATOM 12100 C C . ALA B 1 553 ? -9.312 -53.469 -35.75 1 95.88 553 ALA B C 1
ATOM 12102 O O . ALA B 1 553 ? -8.312 -53.656 -36.438 1 95.88 553 ALA B O 1
ATOM 12103 N N . MET B 1 554 ? -9.25 -53.188 -34.5 1 96.31 554 MET B N 1
ATOM 12104 C CA . MET B 1 554 ? -7.977 -53.125 -33.781 1 96.31 554 MET B CA 1
ATOM 12105 C C . MET B 1 554 ? -7.281 -54.469 -33.75 1 96.31 554 MET B C 1
ATOM 12107 O O . MET B 1 554 ? -6.062 -54.562 -33.906 1 96.31 554 MET B O 1
ATOM 12111 N N . THR B 1 555 ? -8.039 -55.438 -33.5 1 95.62 555 THR B N 1
ATOM 12112 C CA . THR B 1 555 ? -7.496 -56.781 -33.438 1 95.62 555 THR B CA 1
ATOM 12113 C C . THR B 1 555 ? -6.93 -57.219 -34.781 1 95.62 555 THR B C 1
ATOM 12115 O O . THR B 1 555 ? -5.859 -57.812 -34.844 1 95.62 555 THR B O 1
ATOM 12118 N N . GLU B 1 556 ? -7.648 -56.938 -35.844 1 95.88 556 GLU B N 1
ATOM 12119 C CA . GLU B 1 556 ? -7.156 -57.219 -37.188 1 95.88 556 GLU B CA 1
ATOM 12120 C C . GLU B 1 556 ? -5.863 -56.469 -37.469 1 95.88 556 GLU B C 1
ATOM 12122 O O . GLU B 1 556 ? -4.91 -57.062 -38.031 1 95.88 556 GLU B O 1
ATOM 12127 N N . PHE B 1 557 ? -5.863 -55.25 -37.219 1 95.69 557 PHE B N 1
ATOM 12128 C CA . PHE B 1 557 ? -4.672 -54.406 -37.406 1 95.69 557 PHE B CA 1
ATOM 12129 C C . PHE B 1 557 ? -3.48 -55.031 -36.656 1 95.69 557 PHE B C 1
ATOM 12131 O O . PHE B 1 557 ? -2.395 -55.156 -37.25 1 95.69 557 PHE B O 1
ATOM 12138 N N . SER B 1 558 ? -3.688 -55.312 -35.375 1 95.88 558 SER B N 1
ATOM 12139 C CA . SER B 1 558 ? -2.619 -55.875 -34.531 1 95.88 558 SER B CA 1
ATOM 12140 C C . SER B 1 558 ? -2.062 -57.156 -35.125 1 95.88 558 SER B C 1
ATOM 12142 O O . SER B 1 558 ? -0.847 -57.344 -35.156 1 95.88 558 SER B O 1
ATOM 12144 N N . LYS B 1 559 ? -2.912 -57.969 -35.625 1 94.25 559 LYS B N 1
ATOM 12145 C CA . LYS B 1 559 ? -2.51 -59.25 -36.188 1 94.25 559 LYS B CA 1
ATOM 12146 C C . LYS B 1 559 ? -1.695 -59.031 -37.469 1 94.25 559 LYS B C 1
ATOM 12148 O O . LYS B 1 559 ? -0.644 -59.656 -37.656 1 94.25 559 LYS B O 1
ATOM 12153 N N . VAL B 1 560 ? -2.148 -58.188 -38.312 1 96 560 VAL B N 1
ATOM 12154 C CA . VAL B 1 560 ? -1.515 -57.969 -39.594 1 96 560 VAL B CA 1
ATOM 12155 C C . VAL B 1 560 ? -0.164 -57.281 -39.406 1 96 560 VAL B C 1
ATOM 12157 O O . VAL B 1 560 ? 0.807 -57.594 -40.094 1 96 560 VAL B O 1
ATOM 12160 N N . MET B 1 561 ? -0.113 -56.344 -38.5 1 95.56 561 MET B N 1
ATOM 12161 C CA . MET B 1 561 ? 1.074 -55.5 -38.344 1 95.56 561 MET B CA 1
ATOM 12162 C C . MET B 1 561 ? 2.092 -56.188 -37.438 1 95.56 561 MET B C 1
ATOM 12164 O O . MET B 1 561 ? 3.246 -55.75 -37.344 1 95.56 561 MET B O 1
ATOM 12168 N N . GLY B 1 562 ? 1.729 -57.156 -36.75 1 92.94 562 GLY B N 1
ATOM 12169 C CA . GLY B 1 562 ? 2.646 -57.969 -35.938 1 92.94 562 GLY B CA 1
ATOM 12170 C C . GLY B 1 562 ? 2.939 -57.344 -34.594 1 92.94 562 GLY B C 1
ATOM 12171 O O . GLY B 1 562 ? 4.078 -57.406 -34.125 1 92.94 562 GLY B O 1
ATOM 12172 N N . ILE B 1 563 ? 2.008 -56.688 -33.969 1 93.94 563 ILE B N 1
ATOM 12173 C CA . ILE B 1 563 ? 2.143 -56.156 -32.625 1 93.94 563 ILE B CA 1
ATOM 12174 C C . ILE B 1 563 ? 1.05 -56.719 -31.734 1 93.94 563 ILE B C 1
ATOM 12176 O O . ILE B 1 563 ? 0.003 -57.156 -32.219 1 93.94 563 ILE B O 1
ATOM 12180 N N . GLU B 1 564 ? 1.304 -56.781 -30.406 1 94.19 564 GLU B N 1
ATOM 12181 C CA . GLU B 1 564 ? 0.382 -57.438 -29.484 1 94.19 564 GLU B CA 1
ATOM 12182 C C . GLU B 1 564 ? -0.159 -56.438 -28.453 1 94.19 564 GLU B C 1
ATOM 12184 O O . GLU B 1 564 ? 0.553 -55.531 -28.031 1 94.19 564 GLU B O 1
ATOM 12189 N N . PHE B 1 565 ? -1.425 -56.719 -28.047 1 95.31 565 PHE B N 1
ATOM 12190 C CA . PHE B 1 565 ? -2.041 -55.906 -27.016 1 95.31 565 PHE B CA 1
ATOM 12191 C C . PHE B 1 565 ? -1.474 -56.219 -25.641 1 95.31 565 PHE B C 1
ATOM 12193 O O . PHE B 1 565 ? -1.078 -57.344 -25.391 1 95.31 565 PHE B O 1
ATOM 12200 N N . ASN B 1 566 ? -1.336 -55.188 -24.828 1 93.81 566 ASN B N 1
ATOM 12201 C CA . ASN B 1 566 ? -1.006 -55.375 -23.406 1 93.81 566 ASN B CA 1
ATOM 12202 C C . ASN B 1 566 ? -2.213 -55.875 -22.609 1 93.81 566 ASN B C 1
ATOM 12204 O O . ASN B 1 566 ? -3.061 -55.062 -22.219 1 93.81 566 ASN B O 1
ATOM 12208 N N . GLU B 1 567 ? -2.254 -57.062 -22.297 1 90.19 567 GLU B N 1
ATOM 12209 C CA . GLU B 1 567 ? -3.426 -57.688 -21.688 1 90.19 567 GLU B CA 1
ATOM 12210 C C . GLU B 1 567 ? -3.727 -57.062 -20.312 1 90.19 567 GLU B C 1
ATOM 12212 O O . GLU B 1 567 ? -4.891 -56.906 -19.953 1 90.19 567 GLU B O 1
ATOM 12217 N N . GLU B 1 568 ? -2.752 -56.688 -19.641 1 86.94 568 GLU B N 1
ATOM 12218 C CA . GLU B 1 568 ? -2.918 -56.156 -18.297 1 86.94 568 GLU B CA 1
ATOM 12219 C C . GLU B 1 568 ? -3.613 -54.781 -18.328 1 86.94 568 GLU B C 1
ATOM 12221 O O . GLU B 1 568 ? -4.289 -54.406 -17.375 1 86.94 568 GLU B O 1
ATOM 12226 N N . LYS B 1 569 ? -3.449 -54.094 -19.406 1 89.62 569 LYS B N 1
ATOM 12227 C CA . LYS B 1 569 ? -4.02 -52.75 -19.516 1 89.62 569 LYS B CA 1
ATOM 12228 C C . LYS B 1 569 ? -5.234 -52.719 -20.438 1 89.62 569 LYS B C 1
ATOM 12230 O O . LYS B 1 569 ? -5.691 -51.656 -20.859 1 89.62 569 LYS B O 1
ATOM 12235 N N . THR B 1 570 ? -5.699 -53.844 -20.812 1 94.75 570 THR B N 1
ATOM 12236 C CA . THR B 1 570 ? -6.812 -53.969 -21.75 1 94.75 570 THR B CA 1
ATOM 12237 C C . THR B 1 570 ? -8.086 -54.375 -21.047 1 94.75 570 THR B C 1
ATOM 12239 O O . THR B 1 570 ? -8.07 -55.312 -20.25 1 94.75 570 THR B O 1
ATOM 12242 N N . GLY B 1 571 ? -9.148 -53.594 -21.234 1 94.69 571 GLY B N 1
ATOM 12243 C CA . GLY B 1 571 ? -10.406 -53.938 -20.594 1 94.69 571 GLY B CA 1
ATOM 12244 C C . GLY B 1 571 ? -11.586 -53.156 -21.141 1 94.69 571 GLY B C 1
ATOM 12245 O O . GLY B 1 571 ? -11.43 -52.375 -22.062 1 94.69 571 GLY B O 1
ATOM 12246 N N . THR B 1 572 ? -12.727 -53.531 -20.625 1 95.81 572 THR B N 1
ATOM 12247 C CA . THR B 1 572 ? -13.977 -52.875 -21.016 1 95.81 572 THR B CA 1
ATOM 12248 C C . THR B 1 572 ? -14.82 -52.531 -19.781 1 95.81 572 THR B C 1
ATOM 12250 O O . THR B 1 572 ? -14.844 -53.312 -18.812 1 95.81 572 THR B O 1
ATOM 12253 N N . ALA B 1 573 ? -15.414 -51.375 -19.703 1 95.06 573 ALA B N 1
ATOM 12254 C CA . ALA B 1 573 ? -16.344 -50.969 -18.656 1 95.06 573 ALA B CA 1
ATOM 12255 C C . ALA B 1 573 ? -17.672 -50.531 -19.234 1 95.06 573 ALA B C 1
ATOM 12257 O O . ALA B 1 573 ? -17.703 -49.812 -20.25 1 95.06 573 ALA B O 1
ATOM 12258 N N . ARG B 1 574 ? -18.688 -50.969 -18.625 1 94.5 574 ARG B N 1
ATOM 12259 C CA . ARG B 1 574 ? -20.047 -50.594 -19.016 1 94.5 574 ARG B CA 1
ATOM 12260 C C . ARG B 1 574 ? -20.688 -49.719 -17.938 1 94.5 574 ARG B C 1
ATOM 12262 O O . ARG B 1 574 ? -20.969 -50.219 -16.828 1 94.5 574 ARG B O 1
ATOM 12269 N N . LEU B 1 575 ? -20.891 -48.469 -18.219 1 94 575 LEU B N 1
ATOM 12270 C CA . LEU B 1 575 ? -21.516 -47.562 -17.281 1 94 575 LEU B CA 1
ATOM 12271 C C . LEU B 1 575 ? -23 -47.375 -17.578 1 94 575 LEU B C 1
ATOM 12273 O O . LEU B 1 575 ? -23.391 -47.094 -18.703 1 94 575 LEU B O 1
ATOM 12277 N N . ILE B 1 576 ? -23.75 -47.656 -16.531 1 91.62 576 ILE B N 1
ATOM 12278 C CA . ILE B 1 576 ? -25.203 -47.594 -16.719 1 91.62 576 ILE B CA 1
ATOM 12279 C C . ILE B 1 576 ? -25.797 -46.594 -15.742 1 91.62 576 ILE B C 1
ATOM 12281 O O . ILE B 1 576 ? -25.344 -46.469 -14.602 1 91.62 576 ILE B O 1
ATOM 12285 N N . GLY B 1 577 ? -26.703 -45.75 -16.219 1 82.62 577 GLY B N 1
ATOM 12286 C CA . GLY B 1 577 ? -27.391 -44.812 -15.336 1 82.62 577 GLY B CA 1
ATOM 12287 C C . GLY B 1 577 ? -28.844 -44.594 -15.727 1 82.62 577 GLY B C 1
ATOM 12288 O O . GLY B 1 577 ? -29.297 -45.125 -16.734 1 82.62 577 GLY B O 1
ATOM 12289 N N . LYS B 1 578 ? -29.812 -43.938 -14.812 1 70.75 578 LYS B N 1
ATOM 12290 C CA . LYS B 1 578 ? -31.219 -43.625 -15.055 1 70.75 578 LYS B CA 1
ATOM 12291 C C . LYS B 1 578 ? -31.359 -42.438 -15.992 1 70.75 578 LYS B C 1
ATOM 12293 O O . LYS B 1 578 ? -30.641 -41.438 -15.859 1 70.75 578 LYS B O 1
ATOM 12298 N N . ASN B 1 579 ? -31.812 -42.625 -17.203 1 64.81 579 ASN B N 1
ATOM 12299 C CA . ASN B 1 579 ? -32.188 -41.5 -18.062 1 64.81 579 ASN B CA 1
ATOM 12300 C C . ASN B 1 579 ? -33.219 -40.625 -17.406 1 64.81 579 ASN B C 1
ATOM 12302 O O . ASN B 1 579 ? -34.344 -41.062 -17.156 1 64.81 579 ASN B O 1
ATOM 12306 N N . PRO B 1 580 ? -32.812 -39.594 -16.797 1 60.53 580 PRO B N 1
ATOM 12307 C CA . PRO B 1 580 ? -33.812 -38.781 -16.078 1 60.53 580 PRO B CA 1
ATOM 12308 C C . PRO B 1 580 ? -35.031 -38.438 -16.953 1 60.53 580 PRO B C 1
ATOM 12310 O O . PRO B 1 580 ? -36.062 -38 -16.438 1 60.53 580 PRO B O 1
ATOM 12313 N N . ARG B 1 581 ? -34.938 -38.469 -18.281 1 55.91 581 ARG B N 1
ATOM 12314 C CA . ARG B 1 581 ? -36.031 -38.094 -19.141 1 55.91 581 ARG B CA 1
ATOM 12315 C C . ARG B 1 581 ? -37.031 -39.25 -19.328 1 55.91 581 ARG B C 1
ATOM 12317 O O . ARG B 1 581 ? -38.094 -39.062 -19.875 1 55.91 581 ARG B O 1
ATOM 12324 N N . SER B 1 582 ? -36.5 -40.5 -19.203 1 49.03 582 SER B N 1
ATOM 12325 C CA . SER B 1 582 ? -37.344 -41.656 -19.531 1 49.03 582 SER B CA 1
ATOM 12326 C C . SER B 1 582 ? -38.469 -41.844 -18.516 1 49.03 582 SER B C 1
ATOM 12328 O O . SER B 1 582 ? -39.219 -42.812 -18.578 1 49.03 582 SER B O 1
ATOM 12330 N N . SER B 1 583 ? -38.594 -41.125 -17.391 1 39.81 583 SER B N 1
ATOM 12331 C CA . SER B 1 583 ? -39.719 -41.531 -16.578 1 39.81 583 SER B CA 1
ATOM 12332 C C . SER B 1 583 ? -41 -41.656 -17.438 1 39.81 583 SER B C 1
ATOM 12334 O O . SER B 1 583 ? -41.938 -42.344 -17.062 1 39.81 583 SER B O 1
ATOM 12336 N N . HIS B 1 584 ? -41.375 -40.562 -18.188 1 34.81 584 HIS B N 1
ATOM 12337 C CA . HIS B 1 584 ? -42.781 -40.562 -18.562 1 34.81 584 HIS B CA 1
ATOM 12338 C C . HIS B 1 584 ? -43.062 -41.625 -19.625 1 34.81 584 HIS B C 1
ATOM 12340 O O . HIS B 1 584 ? -44.219 -41.812 -20.031 1 34.81 584 HIS B O 1
ATOM 12346 N N . GLN B 1 585 ? -42.188 -41.844 -20.609 1 31.72 585 GLN B N 1
ATOM 12347 C CA . GLN B 1 585 ? -42.812 -42.469 -21.781 1 31.72 585 GLN B CA 1
ATOM 12348 C C . GLN B 1 585 ? -43 -43.969 -21.547 1 31.72 585 GLN B C 1
ATOM 12350 O O . GLN B 1 585 ? -42.062 -44.75 -21.734 1 31.72 585 GLN B O 1
ATOM 12355 N N . GLU B 1 586 ? -43.594 -44.406 -20.438 1 29.64 586 GLU B N 1
ATOM 12356 C CA . GLU B 1 586 ? -44 -45.812 -20.531 1 29.64 586 GLU B CA 1
ATOM 12357 C C . GLU B 1 586 ? -44.812 -46.062 -21.797 1 29.64 586 GLU B C 1
ATOM 12359 O O . GLU B 1 586 ? -45.375 -47.156 -21.969 1 29.64 586 GLU B O 1
ATOM 12364 N N . THR B 1 587 ? -45.438 -44.969 -22.453 1 24.98 587 THR B N 1
ATOM 12365 C CA . THR B 1 587 ? -46.531 -45.438 -23.234 1 24.98 587 THR B CA 1
ATOM 12366 C C . THR B 1 587 ? -46.094 -46.5 -24.25 1 24.98 587 THR B C 1
ATOM 12368 O O . THR B 1 587 ? -44.906 -46.5 -24.641 1 24.98 587 THR B O 1
ATOM 12371 N N . SER B 1 588 ? -47.156 -47.188 -24.953 1 24.27 588 SER B N 1
ATOM 12372 C CA . SER B 1 588 ? -47.594 -48.406 -25.609 1 24.27 588 SER B CA 1
ATOM 12373 C C . SER B 1 588 ? -46.938 -48.562 -26.984 1 24.27 588 SER B C 1
ATOM 12375 O O . SER B 1 588 ? -46.875 -49.656 -27.547 1 24.27 588 SER B O 1
ATOM 12377 N N . SER B 1 589 ? -46.938 -47.5 -27.891 1 23.03 589 SER B N 1
ATOM 12378 C CA . SER B 1 589 ? -47.281 -47.844 -29.266 1 23.03 589 SER B CA 1
ATOM 12379 C C . SER B 1 589 ? -46.125 -48.625 -29.922 1 23.03 589 SER B C 1
ATOM 12381 O O . SER B 1 589 ? -45 -48.156 -29.906 1 23.03 589 SER B O 1
ATOM 12383 N N . SER B 1 590 ? -46.219 -49.969 -30.047 1 22.39 590 SER B N 1
ATOM 12384 C CA . SER B 1 590 ? -45.531 -51.031 -30.781 1 22.39 590 SER B CA 1
ATOM 12385 C C . SER B 1 590 ? -45.438 -50.688 -32.281 1 22.39 590 SER B C 1
ATOM 12387 O O . SER B 1 590 ? -45.031 -51.531 -33.062 1 22.39 590 SER B O 1
ATOM 12389 N N . GLU B 1 591 ? -46 -49.594 -32.844 1 21.8 591 GLU B N 1
ATOM 12390 C CA . GLU B 1 591 ? -46.219 -49.812 -34.281 1 21.8 591 GLU B CA 1
ATOM 12391 C C . GLU B 1 591 ? -44.906 -49.969 -35.031 1 21.8 591 GLU B C 1
ATOM 12393 O O . GLU B 1 591 ? -43.938 -49.281 -34.719 1 21.8 591 GLU B O 1
ATOM 12398 N N . SER B 1 592 ? -44.812 -51.094 -35.844 1 21.73 592 SER B N 1
ATOM 12399 C CA . SER B 1 592 ? -43.938 -51.812 -36.781 1 21.73 592 SER B CA 1
ATOM 12400 C C . SER B 1 592 ? -43.625 -50.906 -38 1 21.73 592 SER B C 1
ATOM 12402 O O . SER B 1 592 ? -43.125 -51.406 -39.031 1 21.73 592 SER B O 1
ATOM 12404 N N . GLU B 1 593 ? -43.562 -49.625 -37.906 1 22.3 593 GLU B N 1
ATOM 12405 C CA . GLU B 1 593 ? -43.531 -49.031 -39.25 1 22.3 593 GLU B CA 1
ATOM 12406 C C . GLU B 1 593 ? -42.312 -49.562 -40 1 22.3 593 GLU B C 1
ATOM 12408 O O . GLU B 1 593 ? -41.281 -49.844 -39.406 1 22.3 593 GLU B O 1
ATOM 12413 N N . GLY B 1 594 ? -42.562 -49.938 -41.281 1 21.11 594 GLY B N 1
ATOM 12414 C CA . GLY B 1 594 ? -41.938 -50.469 -42.5 1 21.11 594 GLY B CA 1
ATOM 12415 C C . GLY B 1 594 ? -40.719 -49.688 -42.906 1 21.11 594 GLY B C 1
ATOM 12416 O O . GLY B 1 594 ? -40.719 -48.438 -42.844 1 21.11 594 GLY B O 1
ATOM 12417 N N . VAL B 1 595 ? -39.562 -50.281 -42.688 1 24.67 595 VAL B N 1
ATOM 12418 C CA . VAL B 1 595 ? -38.188 -49.906 -43.062 1 24.67 595 VAL B CA 1
ATOM 12419 C C . VAL B 1 595 ? -38.125 -49.688 -44.562 1 24.67 595 VAL B C 1
ATOM 12421 O O . VAL B 1 595 ? -38.344 -50.625 -45.344 1 24.67 595 VAL B O 1
ATOM 12424 N N . ASP B 1 596 ? -38.75 -48.625 -45.062 1 21.5 596 ASP B N 1
ATOM 12425 C CA . ASP B 1 596 ? -38.438 -48.438 -46.469 1 21.5 596 ASP B CA 1
ATOM 12426 C C . ASP B 1 596 ? -36.938 -48.438 -46.719 1 21.5 596 ASP B C 1
ATOM 12428 O O . ASP B 1 596 ? -36.188 -47.844 -45.938 1 21.5 596 ASP B O 1
ATOM 12432 N N . GLU B 1 597 ? -36.5 -49.438 -47.531 1 22.72 597 GLU B N 1
ATOM 12433 C CA . GLU B 1 597 ? -35.25 -50 -48.062 1 22.72 597 GLU B CA 1
ATOM 12434 C C . GLU B 1 597 ? -34.469 -48.938 -48.844 1 22.72 597 GLU B C 1
ATOM 12436 O O . GLU B 1 597 ? -33.531 -49.281 -49.594 1 22.72 597 GLU B O 1
ATOM 12441 N N . GLY B 1 598 ? -34.75 -47.688 -48.781 1 21.8 598 GLY B N 1
ATOM 12442 C CA . GLY B 1 598 ? -33.969 -47.031 -49.844 1 21.8 598 GLY B CA 1
ATOM 12443 C C . GLY B 1 598 ? -32.5 -47.344 -49.781 1 21.8 598 GLY B C 1
ATOM 12444 O O . GLY B 1 598 ? -32 -47.75 -48.719 1 21.8 598 GLY B O 1
ATOM 12445 N N . GLY B 1 599 ? -31.844 -47.531 -50.969 1 21.58 599 GLY B N 1
ATOM 12446 C CA . GLY B 1 599 ? -30.641 -48.094 -51.531 1 21.58 599 GLY B CA 1
ATOM 12447 C C . GLY B 1 599 ? -29.375 -47.5 -51 1 21.58 599 GLY B C 1
ATOM 12448 O O . GLY B 1 599 ? -28.297 -47.656 -51.562 1 21.58 599 GLY B O 1
ATOM 12449 N N . ALA B 1 600 ? -29.391 -46.375 -50.188 1 25.08 600 ALA B N 1
ATOM 12450 C CA . ALA B 1 600 ? -27.969 -46.031 -50.156 1 25.08 600 ALA B CA 1
ATOM 12451 C C . ALA B 1 600 ? -27.141 -47.25 -49.719 1 25.08 600 ALA B C 1
ATOM 12453 O O . ALA B 1 600 ? -27.594 -48.062 -48.906 1 25.08 600 ALA B O 1
ATOM 12454 N N . ASP B 1 601 ? -26.172 -47.812 -50.656 1 23.53 601 ASP B N 1
ATOM 12455 C CA . ASP B 1 601 ? -25.266 -48.938 -50.469 1 23.53 601 ASP B CA 1
ATOM 12456 C C . ASP B 1 601 ? -24.859 -49.094 -49 1 23.53 601 ASP B C 1
ATOM 12458 O O . ASP B 1 601 ? -23.719 -48.781 -48.625 1 23.53 601 ASP B O 1
ATOM 12462 N N . ASN B 1 602 ? -25.75 -48.688 -48.156 1 24 602 ASN B N 1
ATOM 12463 C CA . ASN B 1 602 ? -25.375 -48.875 -46.781 1 24 602 ASN B CA 1
ATOM 12464 C C . ASN B 1 602 ? -25.062 -50.344 -46.469 1 24 602 ASN B C 1
ATOM 12466 O O . ASN B 1 602 ? -25.938 -51.219 -46.625 1 24 602 ASN B O 1
ATOM 12470 N N . MET B 1 603 ? -23.875 -50.844 -46.844 1 25.53 603 MET B N 1
ATOM 12471 C CA . MET B 1 603 ? -23.531 -52.188 -46.312 1 25.53 603 MET B CA 1
ATOM 12472 C C . MET B 1 603 ? -24.031 -52.312 -44.875 1 25.53 603 MET B C 1
ATOM 12474 O O . MET B 1 603 ? -23.469 -51.719 -43.969 1 25.53 603 MET B O 1
ATOM 12478 N N . SER B 1 604 ? -25.344 -52.125 -44.719 1 26.27 604 SER B N 1
ATOM 12479 C CA . SER B 1 604 ? -25.969 -52.5 -43.438 1 26.27 604 SER B CA 1
ATOM 12480 C C . SER B 1 604 ? -25.547 -53.906 -43.031 1 26.27 604 SER B C 1
ATOM 12482 O O . SER B 1 604 ? -25.906 -54.906 -43.656 1 26.27 604 SER B O 1
ATOM 12484 N N . ILE B 1 605 ? -24.281 -54.156 -42.719 1 27.11 605 ILE B N 1
ATOM 12485 C CA . ILE B 1 605 ? -24.078 -55.406 -41.969 1 27.11 605 ILE B CA 1
ATOM 12486 C C . ILE B 1 605 ? -25.125 -55.531 -40.875 1 27.11 605 ILE B C 1
ATOM 12488 O O . ILE B 1 605 ? -25.156 -54.719 -39.938 1 27.11 605 ILE B O 1
ATOM 12492 N N . THR B 1 606 ? -26.406 -55.812 -41.219 1 27.86 606 THR B N 1
ATOM 12493 C CA . THR B 1 606 ? -27.5 -56.25 -40.375 1 27.86 606 THR B CA 1
ATOM 12494 C C . THR B 1 606 ? -27 -57.312 -39.375 1 27.86 606 THR B C 1
ATOM 12496 O O . THR B 1 606 ? -27.031 -58.5 -39.656 1 27.86 606 THR B O 1
ATOM 12499 N N . SER B 1 607 ? -25.75 -57.281 -38.875 1 27.2 607 SER B N 1
ATOM 12500 C CA . SER B 1 607 ? -25.594 -58.281 -37.844 1 27.2 607 SER B CA 1
ATOM 12501 C C . SER B 1 607 ? -26.703 -58.188 -36.812 1 27.2 607 SER B C 1
ATOM 12503 O O . SER B 1 607 ? -27.125 -57.094 -36.438 1 27.2 607 SER B O 1
ATOM 12505 N N . SER B 1 608 ? -27.703 -59.094 -36.812 1 28.72 608 SER B N 1
ATOM 12506 C CA . SER B 1 608 ? -28.734 -59.406 -35.844 1 28.72 608 SER B CA 1
ATOM 12507 C C . SER B 1 608 ? -28.297 -59 -34.438 1 28.72 608 SER B C 1
ATOM 12509 O O . SER B 1 608 ? -27.109 -59.031 -34.094 1 28.72 608 SER B O 1
ATOM 12511 N N . ALA B 1 609 ? -29.016 -58.219 -33.688 1 36.09 609 ALA B N 1
ATOM 12512 C CA . ALA B 1 609 ? -28.984 -57.719 -32.344 1 36.09 609 ALA B CA 1
ATOM 12513 C C . ALA B 1 609 ? -28.438 -58.781 -31.375 1 36.09 609 ALA B C 1
ATOM 12515 O O . ALA B 1 609 ? -28 -58.469 -30.266 1 36.09 609 ALA B O 1
ATOM 12516 N N . SER B 1 610 ? -28.969 -60.031 -31.578 1 33.66 610 SER B N 1
ATOM 12517 C CA . SER B 1 610 ? -28.844 -61.062 -30.547 1 33.66 610 SER B CA 1
ATOM 12518 C C . SER B 1 610 ? -27.391 -61.406 -30.281 1 33.66 610 SER B C 1
ATOM 12520 O O . SER B 1 610 ? -27.016 -61.719 -29.141 1 33.66 610 SER B O 1
ATOM 12522 N N . ASP B 1 611 ? -26.625 -61.906 -31.312 1 33.66 611 ASP B N 1
ATOM 12523 C CA . ASP B 1 611 ? -25.438 -62.688 -30.969 1 33.66 611 ASP B CA 1
ATOM 12524 C C . ASP B 1 611 ? -24.281 -61.75 -30.609 1 33.66 611 ASP B C 1
ATOM 12526 O O . ASP B 1 611 ? -23.266 -61.719 -31.312 1 33.66 611 ASP B O 1
ATOM 12530 N N . ILE B 1 612 ? -24.5 -60.5 -30.297 1 42.09 612 ILE B N 1
ATOM 12531 C CA . ILE B 1 612 ? -23.375 -59.812 -29.672 1 42.09 612 ILE B CA 1
ATOM 12532 C C . ILE B 1 612 ? -22.766 -60.719 -28.594 1 42.09 612 ILE B C 1
ATOM 12534 O O . ILE B 1 612 ? -23.422 -61 -27.578 1 42.09 612 ILE B O 1
ATOM 12538 N N . ASN B 1 613 ? -22.188 -61.75 -28.938 1 43.34 613 ASN B N 1
ATOM 12539 C CA . ASN B 1 613 ? -21.438 -62.562 -27.984 1 43.34 613 ASN B CA 1
ATOM 12540 C C . ASN B 1 613 ? -20.719 -61.719 -26.969 1 43.34 613 ASN B C 1
ATOM 12542 O O . ASN B 1 613 ? -19.828 -60.938 -27.312 1 43.34 613 ASN B O 1
ATOM 12546 N N . ASN B 1 614 ? -21.438 -61.281 -25.844 1 50.12 614 ASN B N 1
ATOM 12547 C CA . ASN B 1 614 ? -20.844 -60.656 -24.672 1 50.12 614 ASN B CA 1
ATOM 12548 C C . ASN B 1 614 ? -19.344 -60.938 -24.578 1 50.12 614 ASN B C 1
ATOM 12550 O O . ASN B 1 614 ? -18.594 -60.188 -23.938 1 50.12 614 ASN B O 1
ATOM 12554 N N . ASN B 1 615 ? -18.922 -62 -25.203 1 62.12 615 ASN B N 1
ATOM 12555 C CA . ASN B 1 615 ? -17.531 -62.438 -25.078 1 62.12 615 ASN B CA 1
ATOM 12556 C C . ASN B 1 615 ? -16.641 -61.781 -26.109 1 62.12 615 ASN B C 1
ATOM 12558 O O . ASN B 1 615 ? -15.492 -62.188 -26.297 1 62.12 615 ASN B O 1
ATOM 12562 N N . ALA B 1 616 ? -17.219 -60.656 -26.75 1 81.38 616 ALA B N 1
ATOM 12563 C CA . ALA B 1 616 ? -16.453 -60.094 -27.859 1 81.38 616 ALA B CA 1
ATOM 12564 C C . ALA B 1 616 ? -15.5 -59 -27.391 1 81.38 616 ALA B C 1
ATOM 12566 O O . ALA B 1 616 ? -14.539 -58.656 -28.078 1 81.38 616 ALA B O 1
ATOM 12567 N N . LEU B 1 617 ? -15.758 -58.438 -26.234 1 91.81 617 LEU B N 1
ATOM 12568 C CA . LEU B 1 617 ? -14.883 -57.375 -25.75 1 91.81 617 LEU B CA 1
ATOM 12569 C C . LEU B 1 617 ? -13.961 -57.875 -24.641 1 91.81 617 LEU B C 1
ATOM 12571 O O . LEU B 1 617 ? -14.305 -58.812 -23.938 1 91.81 617 LEU B O 1
ATOM 12575 N N . PRO B 1 618 ? -12.836 -57.312 -24.516 1 93.5 618 PRO B N 1
ATOM 12576 C CA . PRO B 1 618 ? -11.891 -57.781 -23.484 1 93.5 618 PRO B CA 1
ATOM 12577 C C . PRO B 1 618 ? -12.391 -57.5 -22.078 1 93.5 618 PRO B C 1
ATOM 12579 O O . PRO B 1 618 ? -13.016 -56.469 -21.812 1 93.5 618 PRO B O 1
ATOM 12582 N N . ALA B 1 619 ? -12.281 -58.375 -21.031 1 87.94 619 ALA B N 1
ATOM 12583 C CA . ALA B 1 619 ? -12.898 -58.375 -19.703 1 87.94 619 ALA B CA 1
ATOM 12584 C C . ALA B 1 619 ? -11.992 -57.656 -18.703 1 87.94 619 ALA B C 1
ATOM 12586 O O . ALA B 1 619 ? -12.414 -57.375 -17.578 1 87.94 619 ALA B O 1
ATOM 12587 N N . GLY B 1 620 ? -10.914 -57.031 -18.953 1 90.5 620 GLY B N 1
ATOM 12588 C CA . GLY B 1 620 ? -10.008 -56.438 -17.984 1 90.5 620 GLY B CA 1
ATOM 12589 C C . GLY B 1 620 ? -10.516 -55.125 -17.438 1 90.5 620 GLY B C 1
ATOM 12590 O O . GLY B 1 620 ? -11.477 -54.562 -17.953 1 90.5 620 GLY B O 1
ATOM 12591 N N . ASP B 1 621 ? -10 -54.594 -16.219 1 91 621 ASP B N 1
ATOM 12592 C CA . ASP B 1 621 ? -10.352 -53.344 -15.609 1 91 621 ASP B CA 1
ATOM 12593 C C . ASP B 1 621 ? -9.703 -52.156 -16.359 1 91 621 ASP B C 1
ATOM 12595 O O . ASP B 1 621 ? -8.609 -52.312 -16.906 1 91 621 ASP B O 1
ATOM 12599 N N . LEU B 1 622 ? -10.414 -51.125 -16.344 1 94.06 622 LEU B N 1
ATOM 12600 C CA . LEU B 1 622 ? -9.867 -49.906 -16.938 1 94.06 622 LEU B CA 1
ATOM 12601 C C . LEU B 1 622 ? -9.148 -49.062 -15.875 1 94.06 622 LEU B C 1
ATOM 12603 O O . LEU B 1 622 ? -9.758 -48.625 -14.906 1 94.06 622 LEU B O 1
ATOM 12607 N N . ARG B 1 623 ? -7.871 -48.906 -16.094 1 92.19 623 ARG B N 1
ATOM 12608 C CA . ARG B 1 623 ? -7.059 -48.219 -15.102 1 92.19 623 ARG B CA 1
ATOM 12609 C C . ARG B 1 623 ? -6.191 -47.125 -15.758 1 92.19 623 ARG B C 1
ATOM 12611 O O . ARG B 1 623 ? -5.824 -47.25 -16.938 1 92.19 623 ARG B O 1
ATOM 12618 N N . TRP B 1 624 ? -5.945 -46.094 -15.07 1 91.75 624 TRP B N 1
ATOM 12619 C CA . TRP B 1 624 ? -4.957 -45.062 -15.375 1 91.75 624 TRP B CA 1
ATOM 12620 C C . TRP B 1 624 ? -4.32 -44.531 -14.094 1 91.75 624 TRP B C 1
ATOM 12622 O O . TRP B 1 624 ? -5.016 -44 -13.227 1 91.75 624 TRP B O 1
ATOM 12632 N N . GLY B 1 625 ? -3.041 -44.562 -14.07 1 91.19 625 GLY B N 1
ATOM 12633 C CA . GLY B 1 625 ? -2.424 -44.188 -12.805 1 91.19 625 GLY B CA 1
ATOM 12634 C C . GLY B 1 625 ? -2.963 -44.969 -11.625 1 91.19 625 GLY B C 1
ATOM 12635 O O . GLY B 1 625 ? -2.988 -46.219 -11.656 1 91.19 625 GLY B O 1
ATOM 12636 N N . PHE B 1 626 ? -3.506 -44.188 -10.625 1 95.19 626 PHE B N 1
ATOM 12637 C CA . PHE B 1 626 ? -4.094 -44.875 -9.477 1 95.19 626 PHE B CA 1
ATOM 12638 C C . PHE B 1 626 ? -5.613 -44.938 -9.602 1 95.19 626 PHE B C 1
ATOM 12640 O O . PHE B 1 626 ? -6.301 -45.344 -8.672 1 95.19 626 PHE B O 1
ATOM 12647 N N . LEU B 1 627 ? -6.07 -44.5 -10.711 1 95.69 627 LEU B N 1
ATOM 12648 C CA . LEU B 1 627 ? -7.516 -44.438 -10.891 1 95.69 627 LEU B CA 1
ATOM 12649 C C . LEU B 1 627 ? -8.047 -45.719 -11.539 1 95.69 627 LEU B C 1
ATOM 12651 O O . LEU B 1 627 ? -7.391 -46.312 -12.406 1 95.69 627 LEU B O 1
ATOM 12655 N N . LYS B 1 628 ? -9.141 -46.125 -11.109 1 96 628 LYS B N 1
ATOM 12656 C CA . LYS B 1 628 ? -9.914 -47.25 -11.664 1 96 628 LYS B CA 1
ATOM 12657 C C . LYS B 1 628 ? -11.352 -46.812 -11.961 1 96 628 LYS B C 1
ATOM 12659 O O . LYS B 1 628 ? -12 -46.188 -11.125 1 96 628 LYS B O 1
ATOM 12664 N N . LEU B 1 629 ? -11.758 -47.062 -13.234 1 95.62 629 LEU B N 1
ATOM 12665 C CA . LEU B 1 629 ? -13.133 -46.719 -13.578 1 95.62 629 LEU B CA 1
ATOM 12666 C C . LEU B 1 629 ? -14.102 -47.75 -12.977 1 95.62 629 LEU B C 1
ATOM 12668 O O . LEU B 1 629 ? -14.07 -48.938 -13.344 1 95.62 629 LEU B O 1
ATOM 12672 N N . ASP B 1 630 ? -14.883 -47.281 -12.055 1 93.56 630 ASP B N 1
ATOM 12673 C CA . ASP B 1 630 ? -15.828 -48.156 -11.359 1 93.56 630 ASP B CA 1
ATOM 12674 C C . ASP B 1 630 ? -17.188 -48.156 -12.039 1 93.56 630 ASP B C 1
ATOM 12676 O O . ASP B 1 630 ? -17.812 -47.094 -12.172 1 93.56 630 ASP B O 1
ATOM 12680 N N . GLU B 1 631 ? -17.703 -49.281 -12.438 1 91.19 631 GLU B N 1
ATOM 12681 C CA . GLU B 1 631 ? -18.984 -49.375 -13.133 1 91.19 631 GLU B CA 1
ATOM 12682 C C . GLU B 1 631 ? -20.141 -49.062 -12.203 1 91.19 631 GLU B C 1
ATOM 12684 O O . GLU B 1 631 ? -21.141 -48.5 -12.625 1 91.19 631 GLU B O 1
ATOM 12689 N N . GLY B 1 632 ? -20 -49.438 -11.008 1 86.25 632 GLY B N 1
ATOM 12690 C CA . GLY B 1 632 ? -21.062 -49.188 -10.047 1 86.25 632 GLY B CA 1
ATOM 12691 C C . GLY B 1 632 ? -21.25 -47.75 -9.688 1 86.25 632 GLY B C 1
ATOM 12692 O O . GLY B 1 632 ? -22.375 -47.25 -9.656 1 86.25 632 GLY B O 1
ATOM 12693 N N . GLU B 1 633 ? -20.156 -47.094 -9.523 1 88.06 633 GLU B N 1
ATOM 12694 C CA . GLU B 1 633 ? -20.219 -45.688 -9.141 1 88.06 633 GLU B CA 1
ATOM 12695 C C . GLU B 1 633 ? -20.281 -44.781 -10.367 1 88.06 633 GLU B C 1
ATOM 12697 O O . GLU B 1 633 ? -20.672 -43.625 -10.266 1 88.06 633 GLU B O 1
ATOM 12702 N N . GLY B 1 634 ? -19.891 -45.312 -11.5 1 87.38 634 GLY B N 1
ATOM 12703 C CA . GLY B 1 634 ? -19.922 -44.562 -12.742 1 87.38 634 GLY B CA 1
ATOM 12704 C C . GLY B 1 634 ? -18.859 -43.469 -12.805 1 87.38 634 GLY B C 1
ATOM 12705 O O . GLY B 1 634 ? -19.031 -42.438 -13.453 1 87.38 634 GLY B O 1
ATOM 12706 N N . ARG B 1 635 ? -17.844 -43.594 -11.953 1 91.19 635 ARG B N 1
ATOM 12707 C CA . ARG B 1 635 ? -16.766 -42.594 -11.914 1 91.19 635 ARG B CA 1
ATOM 12708 C C . ARG B 1 635 ? -15.43 -43.281 -11.602 1 91.19 635 ARG B C 1
ATOM 12710 O O . ARG B 1 635 ? -15.391 -44.469 -11.328 1 91.19 635 ARG B O 1
ATOM 12717 N N . PHE B 1 636 ? -14.406 -42.531 -11.75 1 95.31 636 PHE B N 1
ATOM 12718 C CA . PHE B 1 636 ? -13.086 -43 -11.383 1 95.31 636 PHE B CA 1
ATOM 12719 C C . PHE B 1 636 ? -12.93 -43.062 -9.867 1 95.31 636 PHE B C 1
ATOM 12721 O O . PHE B 1 636 ? -13.32 -42.094 -9.164 1 95.31 636 PHE B O 1
ATOM 12728 N N . ILE B 1 637 ? -12.43 -44.062 -9.328 1 96.19 637 ILE B N 1
ATOM 12729 C CA . ILE B 1 637 ? -12.086 -44.188 -7.918 1 96.19 637 ILE B CA 1
ATOM 12730 C C . ILE B 1 637 ? -10.594 -44.5 -7.781 1 96.19 637 ILE B C 1
ATOM 12732 O O . ILE B 1 637 ? -9.977 -45 -8.711 1 96.19 637 ILE B O 1
ATOM 12736 N N . ILE B 1 638 ? -10.055 -44.156 -6.719 1 96.5 638 ILE B N 1
ATOM 12737 C CA . ILE B 1 638 ? -8.641 -44.406 -6.492 1 96.5 638 ILE B CA 1
ATOM 12738 C C . ILE B 1 638 ? -8.438 -45.844 -6.043 1 96.5 638 ILE B C 1
ATOM 12740 O O . ILE B 1 638 ? -9.086 -46.312 -5.102 1 96.5 638 ILE B O 1
ATOM 12744 N N . ASP B 1 639 ? -7.621 -46.562 -6.754 1 94.94 639 ASP B N 1
ATOM 12745 C CA . ASP B 1 639 ? -7.273 -47.938 -6.402 1 94.94 639 ASP B CA 1
ATOM 12746 C C . ASP B 1 639 ? -6.336 -47.969 -5.199 1 94.94 639 ASP B C 1
ATOM 12748 O O . ASP B 1 639 ? -5.117 -47.875 -5.352 1 94.94 639 ASP B O 1
ATOM 12752 N N . GLN B 1 640 ? -6.848 -48.281 -4.066 1 94.94 640 GLN B N 1
ATOM 12753 C CA . GLN B 1 640 ? -6.117 -48.188 -2.805 1 94.94 640 GLN B CA 1
ATOM 12754 C C . GLN B 1 640 ? -5.043 -49.281 -2.719 1 94.94 640 GLN B C 1
ATOM 12756 O O . GLN B 1 640 ? -4.027 -49.094 -2.045 1 94.94 640 GLN B O 1
ATOM 12761 N N . SER B 1 641 ? -5.254 -50.344 -3.453 1 93.44 641 SER B N 1
ATOM 12762 C CA . SER B 1 641 ? -4.254 -51.406 -3.443 1 93.44 641 SER B CA 1
ATOM 12763 C C . SER B 1 641 ? -2.961 -50.938 -4.117 1 93.44 641 SER B C 1
ATOM 12765 O O . SER B 1 641 ? -1.867 -51.25 -3.633 1 93.44 641 SER B O 1
ATOM 12767 N N . GLN B 1 642 ? -3.146 -50.281 -5.203 1 92.56 642 GLN B N 1
ATOM 12768 C CA . GLN B 1 642 ? -1.977 -49.719 -5.883 1 92.56 642 GLN B CA 1
ATOM 12769 C C . GLN B 1 642 ? -1.291 -48.656 -5.027 1 92.56 642 GLN B C 1
ATOM 12771 O O . GLN B 1 642 ? -0.062 -48.562 -5.012 1 92.56 642 GLN B O 1
ATOM 12776 N N . VAL B 1 643 ? -2.096 -47.906 -4.348 1 95.19 643 VAL B N 1
ATOM 12777 C CA . VAL B 1 643 ? -1.559 -46.875 -3.467 1 95.19 643 VAL B CA 1
ATOM 12778 C C . VAL B 1 643 ? -0.723 -47.5 -2.365 1 95.19 643 VAL B C 1
ATOM 12780 O O . VAL B 1 643 ? 0.361 -47.031 -2.031 1 95.19 643 VAL B O 1
ATOM 12783 N N . ASP B 1 644 ? -1.154 -48.625 -1.829 1 94.56 644 ASP B N 1
ATOM 12784 C CA . ASP B 1 644 ? -0.442 -49.312 -0.763 1 94.56 644 ASP B CA 1
ATOM 12785 C C . ASP B 1 644 ? 0.944 -49.75 -1.226 1 94.56 644 ASP B C 1
ATOM 12787 O O . ASP B 1 644 ? 1.916 -49.656 -0.473 1 94.56 644 ASP B O 1
ATOM 12791 N N . GLU B 1 645 ? 1.011 -50.219 -2.391 1 91.62 645 GLU B N 1
ATOM 12792 C CA . GLU B 1 645 ? 2.293 -50.625 -2.943 1 91.62 645 GLU B CA 1
ATOM 12793 C C . GLU B 1 645 ? 3.262 -49.469 -3.051 1 91.62 645 GLU B C 1
ATOM 12795 O O . GLU B 1 645 ? 4.449 -49.594 -2.744 1 91.62 645 GLU B O 1
ATOM 12800 N N . HIS B 1 646 ? 2.754 -48.438 -3.43 1 93 646 HIS B N 1
ATOM 12801 C CA . HIS B 1 646 ? 3.611 -47.25 -3.611 1 93 646 HIS B CA 1
ATOM 12802 C C . HIS B 1 646 ? 3.951 -46.625 -2.275 1 93 646 HIS B C 1
ATOM 12804 O O . HIS B 1 646 ? 4.957 -45.906 -2.158 1 93 646 HIS B O 1
ATOM 12810 N N . VAL B 1 647 ? 3.072 -46.781 -1.271 1 93.94 647 VAL B N 1
ATOM 12811 C CA . VAL B 1 647 ? 3.4 -46.25 0.055 1 93.94 647 VAL B CA 1
ATOM 12812 C C . VAL B 1 647 ? 4.633 -46.969 0.598 1 93.94 647 VAL B C 1
ATOM 12814 O O . VAL B 1 647 ? 5.52 -46.375 1.185 1 93.94 647 VAL B O 1
ATOM 12817 N N . LYS B 1 648 ? 4.688 -48.25 0.336 1 91.12 648 LYS B N 1
ATOM 12818 C CA . LYS B 1 648 ? 5.852 -49.031 0.75 1 91.12 648 LYS B CA 1
ATOM 12819 C C . LYS B 1 648 ? 7.102 -48.594 -0.006 1 91.12 648 LYS B C 1
ATOM 12821 O O . LYS B 1 648 ? 8.18 -48.469 0.58 1 91.12 648 LYS B O 1
ATOM 12826 N N . GLU B 1 649 ? 6.887 -48.375 -1.235 1 89.69 649 GLU B N 1
ATOM 12827 C CA . GLU B 1 649 ? 8.008 -47.906 -2.053 1 89.69 649 GLU B CA 1
ATOM 12828 C C . GLU B 1 649 ? 8.5 -46.531 -1.598 1 89.69 649 GLU B C 1
ATOM 12830 O O . GLU B 1 649 ? 9.703 -46.312 -1.541 1 89.69 649 GLU B O 1
ATOM 12835 N N . LEU B 1 650 ? 7.582 -45.656 -1.336 1 92.94 650 LEU B N 1
ATOM 12836 C CA . LEU B 1 650 ? 7.945 -44.344 -0.866 1 92.94 650 LEU B CA 1
ATOM 12837 C C . LEU B 1 650 ? 8.719 -44.406 0.445 1 92.94 650 LEU B C 1
ATOM 12839 O O . LEU B 1 650 ? 9.719 -43.719 0.625 1 92.94 650 LEU B O 1
ATOM 12843 N N . LYS B 1 651 ? 8.25 -45.25 1.327 1 91.81 651 LYS B N 1
ATOM 12844 C CA . LYS B 1 651 ? 8.945 -45.406 2.596 1 91.81 651 LYS B CA 1
ATOM 12845 C C . LYS B 1 651 ? 10.383 -45.906 2.373 1 91.81 651 LYS B C 1
ATOM 12847 O O . LYS B 1 651 ? 11.312 -45.406 3.01 1 91.81 651 LYS B O 1
ATOM 12852 N N . HIS B 1 652 ? 10.523 -46.812 1.512 1 89.12 652 HIS B N 1
ATOM 12853 C CA . HIS B 1 652 ? 11.836 -47.344 1.181 1 89.12 652 HIS B CA 1
ATOM 12854 C C . HIS B 1 652 ? 12.75 -46.25 0.626 1 89.12 652 HIS B C 1
ATOM 12856 O O . HIS B 1 652 ? 13.922 -46.156 1.005 1 89.12 652 HIS B O 1
ATOM 12862 N N . GLN B 1 653 ? 12.219 -45.438 -0.27 1 89.25 653 GLN B N 1
ATOM 12863 C CA . GLN B 1 653 ? 12.992 -44.375 -0.875 1 89.25 653 GLN B CA 1
ATOM 12864 C C . GLN B 1 653 ? 13.367 -43.312 0.159 1 89.25 653 GLN B C 1
ATOM 12866 O O . GLN B 1 653 ? 14.469 -42.75 0.122 1 89.25 653 GLN B O 1
ATOM 12871 N N . LEU B 1 654 ? 12.438 -42.969 1.042 1 92 654 LEU B N 1
ATOM 12872 C CA . LEU B 1 654 ? 12.688 -41.969 2.068 1 92 654 LEU B CA 1
ATOM 12873 C C . LEU B 1 654 ? 13.742 -42.469 3.059 1 92 654 LEU B C 1
ATOM 12875 O O . LEU B 1 654 ? 14.602 -41.688 3.486 1 92 654 LEU B O 1
ATOM 12879 N N . ASP B 1 655 ? 13.719 -43.719 3.408 1 88.69 655 ASP B N 1
ATOM 12880 C CA . ASP B 1 655 ? 14.664 -44.312 4.359 1 88.69 655 ASP B CA 1
ATOM 12881 C C . ASP B 1 655 ? 16.078 -44.344 3.773 1 88.69 655 ASP B C 1
ATOM 12883 O O . ASP B 1 655 ? 17.062 -44.375 4.512 1 88.69 655 ASP B O 1
ATOM 12887 N N . ALA B 1 656 ? 16.125 -44.312 2.516 1 87.12 656 ALA B N 1
ATOM 12888 C CA . ALA B 1 656 ? 17.422 -44.406 1.838 1 87.12 656 ALA B CA 1
ATOM 12889 C C . ALA B 1 656 ? 18.109 -43.031 1.81 1 87.12 656 ALA B C 1
ATOM 12891 O O . ALA B 1 656 ? 19.312 -42.938 1.565 1 87.12 656 ALA B O 1
ATOM 12892 N N . CYS B 1 657 ? 17.359 -42.031 2.086 1 88.69 657 CYS B N 1
ATOM 12893 C CA . CYS B 1 657 ? 17.938 -40.688 2.053 1 88.69 657 CYS B CA 1
ATOM 12894 C C . CYS B 1 657 ? 18.75 -40.406 3.305 1 88.69 657 CYS B C 1
ATOM 12896 O O . CYS B 1 657 ? 18.297 -40.656 4.422 1 88.69 657 CYS B O 1
ATOM 12898 N N . ARG B 1 658 ? 19.953 -39.812 3.121 1 88 658 ARG B N 1
ATOM 12899 C CA . ARG B 1 658 ? 20.844 -39.594 4.25 1 88 658 ARG B CA 1
ATOM 12900 C C . ARG B 1 658 ? 20.844 -38.125 4.66 1 88 658 ARG B C 1
ATOM 12902 O O . ARG B 1 658 ? 21.328 -37.781 5.746 1 88 658 ARG B O 1
ATOM 12909 N N . SER B 1 659 ? 20.453 -37.344 3.791 1 90.81 659 SER B N 1
ATOM 12910 C CA . SER B 1 659 ? 20.391 -35.906 4.109 1 90.81 659 SER B CA 1
ATOM 12911 C C . SER B 1 659 ? 18.938 -35.438 4.164 1 90.81 659 SER B C 1
ATOM 12913 O O . SER B 1 659 ? 18.062 -36.031 3.535 1 90.81 659 SER B O 1
ATOM 12915 N N . ILE B 1 660 ? 18.75 -34.406 4.949 1 93.06 660 ILE B N 1
ATOM 12916 C CA . ILE B 1 660 ? 17.406 -33.844 5.113 1 93.06 660 ILE B CA 1
ATOM 12917 C C . ILE B 1 660 ? 16.922 -33.25 3.795 1 93.06 660 ILE B C 1
ATOM 12919 O O . ILE B 1 660 ? 15.773 -33.438 3.408 1 93.06 660 ILE B O 1
ATOM 12923 N N . PHE B 1 661 ? 17.766 -32.594 3.066 1 91.56 661 PHE B N 1
ATOM 12924 C CA . PHE B 1 661 ? 17.375 -31.984 1.799 1 91.56 661 PHE B CA 1
ATOM 12925 C C . PHE B 1 661 ? 17.031 -33.062 0.77 1 91.56 661 PHE B C 1
ATOM 12927 O O . PHE B 1 661 ? 16.109 -32.906 -0.024 1 91.56 661 PHE B O 1
ATOM 12934 N N . SER B 1 662 ? 17.766 -34.125 0.792 1 90.31 662 SER B N 1
ATOM 12935 C CA . SER B 1 662 ? 17.453 -35.25 -0.104 1 90.31 662 SER B CA 1
ATOM 12936 C C . SER B 1 662 ? 16.109 -35.875 0.256 1 90.31 662 SER B C 1
ATOM 12938 O O . SER B 1 662 ? 15.352 -36.281 -0.627 1 90.31 662 SER B O 1
ATOM 12940 N N . TRP B 1 663 ? 15.938 -35.938 1.562 1 93.06 663 TRP B N 1
ATOM 12941 C CA . TRP B 1 663 ? 14.664 -36.438 2.039 1 93.06 663 TRP B CA 1
ATOM 12942 C C . TRP B 1 663 ? 13.5 -35.594 1.557 1 93.06 663 TRP B C 1
ATOM 12944 O O . TRP B 1 663 ? 12.492 -36.094 1.064 1 93.06 663 TRP B O 1
ATOM 12954 N N . ILE B 1 664 ? 13.625 -34.281 1.728 1 94.31 664 ILE B N 1
ATOM 12955 C CA . ILE B 1 664 ? 12.578 -33.344 1.342 1 94.31 664 ILE B CA 1
ATOM 12956 C C . ILE B 1 664 ? 12.375 -33.406 -0.171 1 94.31 664 ILE B C 1
ATOM 12958 O O . ILE B 1 664 ? 11.242 -33.344 -0.651 1 94.31 664 ILE B O 1
ATOM 12962 N N . LYS B 1 665 ? 13.398 -33.5 -0.908 1 91.12 665 LYS B N 1
ATOM 12963 C CA . LYS B 1 665 ? 13.297 -33.594 -2.361 1 91.12 665 LYS B CA 1
ATOM 12964 C C . LYS B 1 665 ? 12.539 -34.844 -2.766 1 91.12 665 LYS B C 1
ATOM 12966 O O . LYS B 1 665 ? 11.695 -34.812 -3.666 1 91.12 665 LYS B O 1
ATOM 12971 N N . ALA B 1 666 ? 12.867 -35.938 -2.146 1 91.88 666 ALA B N 1
ATOM 12972 C CA . ALA B 1 666 ? 12.172 -37.188 -2.412 1 91.88 666 ALA B CA 1
ATOM 12973 C C . ALA B 1 666 ? 10.695 -37.094 -2.041 1 91.88 666 ALA B C 1
ATOM 12975 O O . ALA B 1 666 ? 9.828 -37.562 -2.791 1 91.88 666 ALA B O 1
ATOM 12976 N N . TRP B 1 667 ? 10.453 -36.5 -0.903 1 94.69 667 TRP B N 1
ATOM 12977 C CA . TRP B 1 667 ? 9.086 -36.312 -0.445 1 94.69 667 TRP B CA 1
ATOM 12978 C C . TRP B 1 667 ? 8.297 -35.469 -1.443 1 94.69 667 TRP B C 1
ATOM 12980 O O . TRP B 1 667 ? 7.18 -35.812 -1.817 1 94.69 667 TRP B O 1
ATOM 12990 N N . ASN B 1 668 ? 8.852 -34.375 -1.859 1 93.88 668 ASN B N 1
ATOM 12991 C CA . ASN B 1 668 ? 8.188 -33.438 -2.783 1 93.88 668 ASN B CA 1
ATOM 12992 C C . ASN B 1 668 ? 7.934 -34.094 -4.137 1 93.88 668 ASN B C 1
ATOM 12994 O O . ASN B 1 668 ? 6.887 -33.906 -4.75 1 93.88 668 ASN B O 1
ATOM 12998 N N . SER B 1 669 ? 8.836 -34.906 -4.586 1 91.94 669 SER B N 1
ATOM 12999 C CA . SER B 1 669 ? 8.719 -35.531 -5.898 1 91.94 669 SER B CA 1
ATOM 13000 C C . SER B 1 669 ? 7.727 -36.688 -5.867 1 91.94 669 SER B C 1
ATOM 13002 O O . SER B 1 669 ? 6.961 -36.875 -6.812 1 91.94 669 SER B O 1
ATOM 13004 N N . TYR B 1 670 ? 7.715 -37.438 -4.824 1 93.25 670 TYR B N 1
ATOM 13005 C CA . TYR B 1 670 ? 6.898 -38.656 -4.766 1 93.25 670 TYR B CA 1
ATOM 13006 C C . TYR B 1 670 ? 5.527 -38.344 -4.176 1 93.25 670 TYR B C 1
ATOM 13008 O O . TYR B 1 670 ? 4.504 -38.531 -4.84 1 93.25 670 TYR B O 1
ATOM 13016 N N . PHE B 1 671 ? 5.484 -37.812 -2.994 1 94.19 671 PHE B N 1
ATOM 13017 C CA . PHE B 1 671 ? 4.234 -37.562 -2.283 1 94.19 671 PHE B CA 1
ATOM 13018 C C . PHE B 1 671 ? 3.494 -36.375 -2.887 1 94.19 671 PHE B C 1
ATOM 13020 O O . PHE B 1 671 ? 2.303 -36.469 -3.186 1 94.19 671 PHE B O 1
ATOM 13027 N N . ALA B 1 672 ? 4.188 -35.344 -3.096 1 93.38 672 ALA B N 1
ATOM 13028 C CA . ALA B 1 672 ? 3.521 -34.094 -3.471 1 93.38 672 ALA B CA 1
ATOM 13029 C C . ALA B 1 672 ? 3.244 -34.062 -4.973 1 93.38 672 ALA B C 1
ATOM 13031 O O . ALA B 1 672 ? 2.35 -33.344 -5.422 1 93.38 672 ALA B O 1
ATOM 13032 N N . ARG B 1 673 ? 4.031 -34.719 -5.75 1 91.88 673 ARG B N 1
ATOM 13033 C CA . ARG B 1 673 ? 3.85 -34.594 -7.191 1 91.88 673 ARG B CA 1
ATOM 13034 C C . ARG B 1 673 ? 3.338 -35.875 -7.793 1 91.88 673 ARG B C 1
ATOM 13036 O O . ARG B 1 673 ? 2.293 -35.906 -8.445 1 91.88 673 ARG B O 1
ATOM 13043 N N . PHE B 1 674 ? 4.055 -37 -7.551 1 92.81 674 PHE B N 1
ATOM 13044 C CA . PHE B 1 674 ? 3.727 -38.25 -8.203 1 92.81 674 PHE B CA 1
ATOM 13045 C C . PHE B 1 674 ? 2.336 -38.719 -7.801 1 92.81 674 PHE B C 1
ATOM 13047 O O . PHE B 1 674 ? 1.509 -39.062 -8.656 1 92.81 674 PHE B O 1
ATOM 13054 N N . PHE B 1 675 ? 2.07 -38.781 -6.566 1 94.56 675 PHE B N 1
ATOM 13055 C CA . PHE B 1 675 ? 0.761 -39.25 -6.109 1 94.56 675 PHE B CA 1
ATOM 13056 C C . PHE B 1 675 ? -0.34 -38.312 -6.633 1 94.56 675 PHE B C 1
ATOM 13058 O O . PHE B 1 675 ? -1.353 -38.781 -7.152 1 94.56 675 PHE B O 1
ATOM 13065 N N . VAL B 1 676 ? -0.125 -37.094 -6.488 1 94.81 676 VAL B N 1
ATOM 13066 C CA . VAL B 1 676 ? -1.138 -36.094 -6.848 1 94.81 676 VAL B CA 1
ATOM 13067 C C . VAL B 1 676 ? -1.432 -36.188 -8.344 1 94.81 676 VAL B C 1
ATOM 13069 O O . VAL B 1 676 ? -2.594 -36.156 -8.758 1 94.81 676 VAL B O 1
ATOM 13072 N N . ASN B 1 677 ? -0.423 -36.25 -9.133 1 93.25 677 ASN B N 1
ATOM 13073 C CA . ASN B 1 677 ? -0.602 -36.344 -10.578 1 93.25 677 ASN B CA 1
ATOM 13074 C C . ASN B 1 677 ? -1.352 -37.594 -10.984 1 93.25 677 ASN B C 1
ATOM 13076 O O . ASN B 1 677 ? -2.107 -37.594 -11.953 1 93.25 677 ASN B O 1
ATOM 13080 N N . ASN B 1 678 ? -1.171 -38.625 -10.25 1 95.19 678 ASN B N 1
ATOM 13081 C CA . ASN B 1 678 ? -1.782 -39.906 -10.617 1 95.19 678 ASN B CA 1
ATOM 13082 C C . ASN B 1 678 ? -3.174 -40.031 -10.008 1 95.19 678 ASN B C 1
ATOM 13084 O O . ASN B 1 678 ? -3.824 -41.062 -10.18 1 95.19 678 ASN B O 1
ATOM 13088 N N . PHE B 1 679 ? -3.615 -39.062 -9.258 1 96.19 679 PHE B N 1
ATOM 13089 C CA . PHE B 1 679 ? -4.996 -39 -8.789 1 96.19 679 PHE B CA 1
ATOM 13090 C C . PHE B 1 679 ? -5.871 -38.281 -9.797 1 96.19 679 PHE B C 1
ATOM 13092 O O . PHE B 1 679 ? -7.094 -38.25 -9.648 1 96.19 679 PHE B O 1
ATOM 13099 N N . GLY B 1 680 ? -5.305 -37.75 -10.82 1 94.5 680 GLY B N 1
ATOM 13100 C CA . GLY B 1 680 ? -6.051 -37 -11.828 1 94.5 680 GLY B CA 1
ATOM 13101 C C . GLY B 1 680 ? -6.336 -35.562 -11.414 1 94.5 680 GLY B C 1
ATOM 13102 O O . GLY B 1 680 ? -6.766 -35.312 -10.289 1 94.5 680 GLY B O 1
ATOM 13103 N N . LYS B 1 681 ? -6.078 -34.656 -12.258 1 94.5 681 LYS B N 1
ATOM 13104 C CA . LYS B 1 681 ? -6.363 -33.25 -12 1 94.5 681 LYS B CA 1
ATOM 13105 C C . LYS B 1 681 ? -7.863 -33.031 -11.852 1 94.5 681 LYS B C 1
ATOM 13107 O O . LYS B 1 681 ? -8.656 -33.5 -12.672 1 94.5 681 LYS B O 1
ATOM 13112 N N . PRO B 1 682 ? -8.234 -32.375 -10.766 1 95.5 682 PRO B N 1
ATOM 13113 C CA . PRO B 1 682 ? -9.664 -32.156 -10.57 1 95.5 682 PRO B CA 1
ATOM 13114 C C . PRO B 1 682 ? -10.281 -31.297 -11.672 1 95.5 682 PRO B C 1
ATOM 13116 O O . PRO B 1 682 ? -9.648 -30.359 -12.172 1 95.5 682 PRO B O 1
ATOM 13119 N N . ALA B 1 683 ? -11.477 -31.609 -12.078 1 96.31 683 ALA B N 1
ATOM 13120 C CA . ALA B 1 683 ? -12.281 -30.891 -13.062 1 96.31 683 ALA B CA 1
ATOM 13121 C C . ALA B 1 683 ? -13.758 -30.891 -12.664 1 96.31 683 ALA B C 1
ATOM 13123 O O . ALA B 1 683 ? -14.164 -31.625 -11.766 1 96.31 683 ALA B O 1
ATOM 13124 N N . MET B 1 684 ? -14.531 -30.109 -13.266 1 95.06 684 MET B N 1
ATOM 13125 C CA . MET B 1 684 ? -15.945 -30 -12.922 1 95.06 684 MET B CA 1
ATOM 13126 C C . MET B 1 684 ? -16.672 -31.312 -13.141 1 95.06 684 MET B C 1
ATOM 13128 O O . MET B 1 684 ? -17.609 -31.641 -12.414 1 95.06 684 MET B O 1
ATOM 13132 N N . CYS B 1 685 ? -16.219 -32.094 -14.109 1 96.62 685 CYS B N 1
ATOM 13133 C CA . CYS B 1 685 ? -16.875 -33.344 -14.43 1 96.62 685 CYS B CA 1
ATOM 13134 C C . CYS B 1 685 ? -16.672 -34.375 -13.32 1 96.62 685 CYS B C 1
ATOM 13136 O O . CYS B 1 685 ? -17.484 -35.281 -13.148 1 96.62 685 CYS B O 1
ATOM 13138 N N . PHE B 1 686 ? -15.555 -34.281 -12.609 1 95.44 686 PHE B N 1
ATOM 13139 C CA . PHE B 1 686 ? -15.242 -35.219 -11.539 1 95.44 686 PHE B CA 1
ATOM 13140 C C . PHE B 1 686 ? -16.047 -34.906 -10.289 1 95.44 686 PHE B C 1
ATOM 13142 O O . PHE B 1 686 ? -16.391 -35.812 -9.523 1 95.44 686 PHE B O 1
ATOM 13149 N N . GLY B 1 687 ? -16.312 -33.594 -10.07 1 92.62 687 GLY B N 1
ATOM 13150 C CA . GLY B 1 687 ? -17.047 -33.188 -8.883 1 92.62 687 GLY B CA 1
ATOM 13151 C C . GLY B 1 687 ? -16.172 -33.062 -7.652 1 92.62 687 GLY B C 1
ATOM 13152 O O . GLY B 1 687 ? -15 -33.438 -7.68 1 92.62 687 GLY B O 1
ATOM 13153 N N . ARG B 1 688 ? -16.703 -32.688 -6.488 1 92.31 688 ARG B N 1
ATOM 13154 C CA . ARG B 1 688 ? -15.992 -32.438 -5.23 1 92.31 688 ARG B CA 1
ATOM 13155 C C . ARG B 1 688 ? -15.586 -33.781 -4.59 1 92.31 688 ARG B C 1
ATOM 13157 O O . ARG B 1 688 ? -14.609 -33.844 -3.84 1 92.31 688 ARG B O 1
ATOM 13164 N N . GLU B 1 689 ? -16.406 -34.688 -4.879 1 92.12 689 GLU B N 1
ATOM 13165 C CA . GLU B 1 689 ? -16.156 -36 -4.277 1 92.12 689 GLU B CA 1
ATOM 13166 C C . GLU B 1 689 ? -14.781 -36.531 -4.688 1 92.12 689 GLU B C 1
ATOM 13168 O O . GLU B 1 689 ? -14.125 -37.219 -3.91 1 92.12 689 GLU B O 1
ATOM 13173 N N . HIS B 1 690 ? -14.445 -36.219 -5.926 1 95.5 690 HIS B N 1
ATOM 13174 C CA . HIS B 1 690 ? -13.133 -36.656 -6.395 1 95.5 690 HIS B CA 1
ATOM 13175 C C . HIS B 1 690 ? -12.023 -36.031 -5.578 1 95.5 690 HIS B C 1
ATOM 13177 O O . HIS B 1 690 ? -11.031 -36.688 -5.246 1 95.5 690 HIS B O 1
ATOM 13183 N N . ILE B 1 691 ? -12.148 -34.75 -5.254 1 95.5 691 ILE B N 1
ATOM 13184 C CA . ILE B 1 691 ? -11.156 -34.031 -4.469 1 95.5 691 ILE B CA 1
ATOM 13185 C C . ILE B 1 691 ? -11.102 -34.594 -3.053 1 95.5 691 ILE B C 1
ATOM 13187 O O . ILE B 1 691 ? -10.016 -34.812 -2.508 1 95.5 691 ILE B O 1
ATOM 13191 N N . GLU B 1 692 ? -12.211 -34.844 -2.469 1 93.56 692 GLU B N 1
ATOM 13192 C CA . GLU B 1 692 ? -12.281 -35.406 -1.118 1 93.56 692 GLU B CA 1
ATOM 13193 C C . GLU B 1 692 ? -11.641 -36.781 -1.056 1 93.56 692 GLU B C 1
ATOM 13195 O O . GLU B 1 692 ? -10.969 -37.125 -0.078 1 93.56 692 GLU B O 1
ATOM 13200 N N . MET B 1 693 ? -11.875 -37.531 -2.121 1 95.62 693 MET B N 1
ATOM 13201 C CA . MET B 1 693 ? -11.234 -38.844 -2.213 1 95.62 693 MET B CA 1
ATOM 13202 C C . MET B 1 693 ? -9.719 -38.688 -2.275 1 95.62 693 MET B C 1
ATOM 13204 O O . MET B 1 693 ? -9 -39.438 -1.596 1 95.62 693 MET B O 1
ATOM 13208 N N . ALA B 1 694 ? -9.297 -37.75 -3.088 1 96.81 694 ALA B N 1
ATOM 13209 C CA . ALA B 1 694 ? -7.859 -37.562 -3.238 1 96.81 694 ALA B CA 1
ATOM 13210 C C . ALA B 1 694 ? -7.234 -37.094 -1.925 1 96.81 694 ALA B C 1
ATOM 13212 O O . ALA B 1 694 ? -6.207 -37.625 -1.5 1 96.81 694 ALA B O 1
ATOM 13213 N N . ILE B 1 695 ? -7.855 -36.125 -1.199 1 96 695 ILE B N 1
ATOM 13214 C CA . ILE B 1 695 ? -7.312 -35.562 0.031 1 96 695 ILE B CA 1
ATOM 13215 C C . ILE B 1 695 ? -7.34 -36.594 1.14 1 96 695 ILE B C 1
ATOM 13217 O O . ILE B 1 695 ? -6.402 -36.719 1.934 1 96 695 ILE B O 1
ATOM 13221 N N . SER B 1 696 ? -8.391 -37.375 1.18 1 95.56 696 SER B N 1
ATOM 13222 C CA . SER B 1 696 ? -8.484 -38.438 2.178 1 95.56 696 SER B CA 1
ATOM 13223 C C . SER B 1 696 ? -7.414 -39.5 1.957 1 95.56 696 SER B C 1
ATOM 13225 O O . SER B 1 696 ? -6.879 -40.062 2.918 1 95.56 696 SER B O 1
ATOM 13227 N N . THR B 1 697 ? -7.145 -39.781 0.718 1 96.94 697 THR B N 1
ATOM 13228 C CA . THR B 1 697 ? -6.109 -40.781 0.398 1 96.94 697 THR B CA 1
ATOM 13229 C C . THR B 1 697 ? -4.73 -40.25 0.782 1 96.94 697 THR B C 1
ATOM 13231 O O . THR B 1 697 ? -3.9 -40.969 1.313 1 96.94 697 THR B O 1
ATOM 13234 N N . LEU B 1 698 ? -4.484 -38.969 0.502 1 95.94 698 LEU B N 1
ATOM 13235 C CA . LEU B 1 698 ? -3.217 -38.375 0.886 1 95.94 698 LEU B CA 1
ATOM 13236 C C . LEU B 1 698 ? -3.037 -38.375 2.4 1 95.94 698 LEU B C 1
ATOM 13238 O O . LEU B 1 698 ? -1.938 -38.656 2.895 1 95.94 698 LEU B O 1
ATOM 13242 N N . GLN B 1 699 ? -4.098 -38.125 3.105 1 93.94 699 GLN B N 1
ATOM 13243 C CA . GLN B 1 699 ? -4.07 -38.188 4.562 1 93.94 699 GLN B CA 1
ATOM 13244 C C . GLN B 1 699 ? -3.729 -39.594 5.035 1 93.94 699 GLN B C 1
ATOM 13246 O O . GLN B 1 699 ? -2.916 -39.781 5.945 1 93.94 699 GLN B O 1
ATOM 13251 N N . ARG B 1 700 ? -4.309 -40.531 4.414 1 94.06 700 ARG B N 1
ATOM 13252 C CA . ARG B 1 700 ? -4.055 -41.906 4.777 1 94.06 700 ARG B CA 1
ATOM 13253 C C . ARG B 1 700 ? -2.6 -42.281 4.512 1 94.06 700 ARG B C 1
ATOM 13255 O O . ARG B 1 700 ? -1.976 -42.969 5.32 1 94.06 700 ARG B O 1
ATOM 13262 N N . ILE B 1 701 ? -2.098 -41.875 3.355 1 94.94 701 ILE B N 1
ATOM 13263 C CA . ILE B 1 701 ? -0.716 -42.188 2.99 1 94.94 701 ILE B CA 1
ATOM 13264 C C . ILE B 1 701 ? 0.228 -41.625 4.059 1 94.94 701 ILE B C 1
ATOM 13266 O O . ILE B 1 701 ? 1.119 -42.344 4.531 1 94.94 701 ILE B O 1
ATOM 13270 N N . GLU B 1 702 ? 0.046 -40.406 4.406 1 92.75 702 GLU B N 1
ATOM 13271 C CA . GLU B 1 702 ? 0.911 -39.781 5.398 1 92.75 702 GLU B CA 1
ATOM 13272 C C . GLU B 1 702 ? 0.795 -40.469 6.754 1 92.75 702 GLU B C 1
ATOM 13274 O O . GLU B 1 702 ? 1.799 -40.688 7.438 1 92.75 702 GLU B O 1
ATOM 13279 N N . ASN B 1 703 ? -0.406 -40.844 7.156 1 90.12 703 ASN B N 1
ATOM 13280 C CA . ASN B 1 703 ? -0.624 -41.562 8.414 1 90.12 703 ASN B CA 1
ATOM 13281 C C . ASN B 1 703 ? 0.081 -42.906 8.43 1 90.12 703 ASN B C 1
ATOM 13283 O O . ASN B 1 703 ? 0.658 -43.312 9.445 1 90.12 703 ASN B O 1
ATOM 13287 N N . GLU B 1 704 ? 0.023 -43.531 7.293 1 91 704 GLU B N 1
ATOM 13288 C CA . GLU B 1 704 ? 0.637 -44.875 7.195 1 91 704 GLU B CA 1
ATOM 13289 C C . GLU B 1 704 ? 2.16 -44.781 7.203 1 91 704 GLU B C 1
ATOM 13291 O O . GLU B 1 704 ? 2.842 -45.656 7.707 1 91 704 GLU B O 1
ATOM 13296 N N . LEU B 1 705 ? 2.641 -43.812 6.609 1 91.75 705 LEU B N 1
ATOM 13297 C CA . LEU B 1 705 ? 4.086 -43.625 6.543 1 91.75 705 LEU B CA 1
ATOM 13298 C C . LEU B 1 705 ? 4.664 -43.344 7.93 1 91.75 705 LEU B C 1
ATOM 13300 O O . LEU B 1 705 ? 5.766 -43.781 8.25 1 91.75 705 LEU B O 1
ATOM 13304 N N . PHE B 1 706 ? 3.955 -42.594 8.742 1 88.19 706 PHE B N 1
ATOM 13305 C CA . PHE B 1 706 ? 4.574 -42.125 9.977 1 88.19 706 PHE B CA 1
ATOM 13306 C C . PHE B 1 706 ? 3.859 -42.688 11.195 1 88.19 706 PHE B C 1
ATOM 13308 O O . PHE B 1 706 ? 4.367 -42.594 12.32 1 88.19 706 PHE B O 1
ATOM 13315 N N . MET B 1 707 ? 2.592 -43.094 11.078 1 72.75 707 MET B N 1
ATOM 13316 C CA . MET B 1 707 ? 1.908 -43.625 12.258 1 72.75 707 MET B CA 1
ATOM 13317 C C . MET B 1 707 ? 2.527 -44.938 12.703 1 72.75 707 MET B C 1
ATOM 13319 O O . MET B 1 707 ? 2.549 -45.906 11.938 1 72.75 707 MET B O 1
ATOM 13323 N N . SER B 1 708 ? 3.795 -45 12.82 1 57.97 708 SER B N 1
ATOM 13324 C CA . SER B 1 708 ? 4.43 -46.219 13.312 1 57.97 708 SER B CA 1
ATOM 13325 C C . SER B 1 708 ? 3.598 -46.875 14.414 1 57.97 708 SER B C 1
ATOM 13327 O O . SER B 1 708 ? 2.934 -46.188 15.188 1 57.97 708 SER B O 1
ATOM 13329 N N . PRO B 1 709 ? 3.395 -48.188 14.234 1 47.16 709 PRO B N 1
ATOM 13330 C CA . PRO B 1 709 ? 2.809 -49 15.305 1 47.16 709 PRO B CA 1
ATOM 13331 C C . PRO B 1 709 ? 3.271 -48.562 16.688 1 47.16 709 PRO B C 1
ATOM 13333 O O . PRO B 1 709 ? 4.324 -47.938 16.828 1 47.16 709 PRO B O 1
ATOM 13336 N N . SER B 1 710 ? 2.324 -48.688 17.594 1 42.53 710 SER B N 1
ATOM 13337 C CA . SER B 1 710 ? 2.455 -48.5 19.031 1 42.53 710 SER B CA 1
ATOM 13338 C C . SER B 1 710 ? 3.799 -49.031 19.531 1 42.53 710 SER B C 1
ATOM 13340 O O . SER B 1 710 ? 3.85 -50 20.312 1 42.53 710 SER B O 1
ATOM 13342 N N . ASN B 1 711 ? 4.652 -49.594 18.734 1 37.38 711 ASN B N 1
ATOM 13343 C CA . ASN B 1 711 ? 5.625 -50.25 19.578 1 37.38 711 ASN B CA 1
ATOM 13344 C C . ASN B 1 711 ? 6.051 -49.375 20.75 1 37.38 711 ASN B C 1
ATOM 13346 O O . ASN B 1 711 ? 5.816 -48.188 20.75 1 37.38 711 ASN B O 1
ATOM 13350 N N . ALA B 1 712 ? 7.477 -49.75 21.359 1 36.03 712 ALA B N 1
ATOM 13351 C CA . ALA B 1 712 ? 8.008 -50 22.703 1 36.03 712 ALA B CA 1
ATOM 13352 C C . ALA B 1 712 ? 8.164 -48.719 23.484 1 36.03 712 ALA B C 1
ATOM 13354 O O . ALA B 1 712 ? 7.789 -48.625 24.656 1 36.03 712 ALA B O 1
ATOM 13355 N N . TYR B 1 713 ? 9.391 -47.781 23.312 1 36.09 713 TYR B N 1
ATOM 13356 C CA . TYR B 1 713 ? 9.852 -47 24.453 1 36.09 713 TYR B CA 1
ATOM 13357 C C . TYR B 1 713 ? 9 -45.75 24.656 1 36.09 713 TYR B C 1
ATOM 13359 O O . TYR B 1 713 ? 8.664 -45.062 23.688 1 36.09 713 TYR B O 1
ATOM 13367 N N . ALA B 1 714 ? 8.32 -45.5 25.75 1 42.75 714 ALA B N 1
ATOM 13368 C CA . ALA B 1 714 ? 7.527 -44.5 26.469 1 42.75 714 ALA B CA 1
ATOM 13369 C C . ALA B 1 714 ? 7.938 -43.094 26.078 1 42.75 714 ALA B C 1
ATOM 13371 O O . ALA B 1 714 ? 7.145 -42.156 26.203 1 42.75 714 ALA B O 1
ATOM 13372 N N . SER B 1 715 ? 9.219 -42.688 25.922 1 45.84 715 SER B N 1
ATOM 13373 C CA . SER B 1 715 ? 9.742 -41.312 26.016 1 45.84 715 SER B CA 1
ATOM 13374 C C . SER B 1 715 ? 9.719 -40.625 24.672 1 45.84 715 SER B C 1
ATOM 13376 O O . SER B 1 715 ? 10.156 -39.469 24.547 1 45.84 715 SER B O 1
ATOM 13378 N N . THR B 1 716 ? 9.484 -41.25 23.438 1 50.91 716 THR B N 1
ATOM 13379 C CA . THR B 1 716 ? 9.695 -40.5 22.203 1 50.91 716 THR B CA 1
ATOM 13380 C C . THR B 1 716 ? 8.398 -39.844 21.734 1 50.91 716 THR B C 1
ATOM 13382 O O . THR B 1 716 ? 7.344 -40.5 21.719 1 50.91 716 THR B O 1
ATOM 13385 N N . PRO B 1 717 ? 8.328 -38.562 21.562 1 61.28 717 PRO B N 1
ATOM 13386 C CA . PRO B 1 717 ? 7.152 -37.812 21.125 1 61.28 717 PRO B CA 1
ATOM 13387 C C . PRO B 1 717 ? 6.492 -38.406 19.875 1 61.28 717 PRO B C 1
ATOM 13389 O O . PRO B 1 717 ? 7.18 -38.938 19.016 1 61.28 717 PRO B O 1
ATOM 13392 N N . ARG B 1 718 ? 5.254 -38.781 19.875 1 65.75 718 ARG B N 1
ATOM 13393 C CA . ARG B 1 718 ? 4.422 -39.375 18.844 1 65.75 718 ARG B CA 1
ATOM 13394 C C . ARG B 1 718 ? 4.543 -38.625 17.531 1 65.75 718 ARG B C 1
ATOM 13396 O O . ARG B 1 718 ? 4.438 -37.375 17.5 1 65.75 718 ARG B O 1
ATOM 13403 N N . ILE B 1 719 ? 5.07 -39.25 16.359 1 78.12 719 ILE B N 1
ATOM 13404 C CA . ILE B 1 719 ? 5.211 -38.656 15.023 1 78.12 719 ILE B CA 1
ATOM 13405 C C . ILE B 1 719 ? 3.938 -38.906 14.211 1 78.12 719 ILE B C 1
ATOM 13407 O O . ILE B 1 719 ? 3.521 -40.062 14.039 1 78.12 719 ILE B O 1
ATOM 13411 N N . HIS B 1 720 ? 3.277 -37.875 13.867 1 80.06 720 HIS B N 1
ATOM 13412 C CA . HIS B 1 720 ? 2.008 -38.031 13.164 1 80.06 720 HIS B CA 1
ATOM 13413 C C . HIS B 1 720 ? 2.127 -37.562 11.711 1 80.06 720 HIS B C 1
ATOM 13415 O O . HIS B 1 720 ? 1.281 -37.906 10.883 1 80.06 720 HIS B O 1
ATOM 13421 N N . ASN B 1 721 ? 3.154 -36.844 11.414 1 90.69 721 ASN B N 1
ATOM 13422 C CA . ASN B 1 721 ? 3.256 -36.281 10.078 1 90.69 721 ASN B CA 1
ATOM 13423 C C . ASN B 1 721 ? 4.707 -36.031 9.688 1 90.69 721 ASN B C 1
ATOM 13425 O O . ASN B 1 721 ? 5.625 -36.344 10.445 1 90.69 721 ASN B O 1
ATOM 13429 N N . ALA B 1 722 ? 4.918 -35.562 8.516 1 92.88 722 ALA B N 1
ATOM 13430 C CA . ALA B 1 722 ? 6.254 -35.375 7.965 1 92.88 722 ALA B CA 1
ATOM 13431 C C . ALA B 1 722 ? 7.023 -34.312 8.773 1 92.88 722 ALA B C 1
ATOM 13433 O O . ALA B 1 722 ? 8.227 -34.469 8.992 1 92.88 722 ALA B O 1
ATOM 13434 N N . ILE B 1 723 ? 6.379 -33.281 9.258 1 93.12 723 ILE B N 1
ATOM 13435 C CA . ILE B 1 723 ? 7.047 -32.188 9.977 1 93.12 723 ILE B CA 1
ATOM 13436 C C . ILE B 1 723 ? 7.5 -32.688 11.352 1 93.12 723 ILE B C 1
ATOM 13438 O O . ILE B 1 723 ? 8.57 -32.312 11.828 1 93.12 723 ILE B O 1
ATOM 13442 N N . ASP B 1 724 ? 6.699 -33.5 12.008 1 91.75 724 ASP B N 1
ATOM 13443 C CA . ASP B 1 724 ? 7.09 -34.094 13.281 1 91.75 724 ASP B CA 1
ATOM 13444 C C . ASP B 1 724 ? 8.336 -34.938 13.133 1 91.75 724 ASP B C 1
ATOM 13446 O O . ASP B 1 724 ? 9.234 -34.906 13.977 1 91.75 724 ASP B O 1
ATOM 13450 N N . TYR B 1 725 ? 8.305 -35.688 12.07 1 92.56 725 TYR B N 1
ATOM 13451 C CA . TYR B 1 725 ? 9.461 -36.531 11.789 1 92.56 725 TYR B CA 1
ATOM 13452 C C . TYR B 1 725 ? 10.711 -35.688 11.578 1 92.56 725 TYR B C 1
ATOM 13454 O O . TYR B 1 725 ? 11.758 -35.969 12.18 1 92.56 725 TYR B O 1
ATOM 13462 N N . LEU B 1 726 ? 10.625 -34.719 10.703 1 94.31 726 LEU B N 1
ATOM 13463 C CA . LEU B 1 726 ? 11.773 -33.844 10.414 1 94.31 726 LEU B CA 1
ATOM 13464 C C . LEU B 1 726 ? 12.234 -33.125 11.672 1 94.31 726 LEU B C 1
ATOM 13466 O O . LEU B 1 726 ? 13.43 -32.938 11.883 1 94.31 726 LEU B O 1
ATOM 13470 N N . ARG B 1 727 ? 11.297 -32.688 12.484 1 92.94 727 ARG B N 1
ATOM 13471 C CA . ARG B 1 727 ? 11.625 -32 13.734 1 92.94 727 ARG B CA 1
ATOM 13472 C C . ARG B 1 727 ? 12.445 -32.906 14.648 1 92.94 727 ARG B C 1
ATOM 13474 O O . ARG B 1 727 ? 13.398 -32.469 15.281 1 92.94 727 ARG B O 1
ATOM 13481 N N . LEU B 1 728 ? 12.055 -34.094 14.711 1 91.56 728 LEU B N 1
ATOM 13482 C CA . LEU B 1 728 ? 12.766 -35.062 15.539 1 91.56 728 LEU B CA 1
ATOM 13483 C C . LEU B 1 728 ? 14.172 -35.312 15.008 1 91.56 728 LEU B C 1
ATOM 13485 O O . LEU B 1 728 ? 15.141 -35.344 15.773 1 91.56 728 LEU B O 1
ATOM 13489 N N . VAL B 1 729 ? 14.281 -35.562 13.711 1 94 729 VAL B N 1
ATOM 13490 C CA . VAL B 1 729 ? 15.57 -35.812 13.094 1 94 729 VAL B CA 1
ATOM 13491 C C . VAL B 1 729 ? 16.5 -34.625 13.281 1 94 729 VAL B C 1
ATOM 13493 O O . VAL B 1 729 ? 17.688 -34.781 13.586 1 94 729 VAL B O 1
ATOM 13496 N N . ILE B 1 730 ? 15.977 -33.438 13.109 1 95.38 730 ILE B N 1
ATOM 13497 C CA . ILE B 1 730 ? 16.766 -32.219 13.25 1 95.38 730 ILE B CA 1
ATOM 13498 C C . ILE B 1 730 ? 17.203 -32.062 14.703 1 95.38 730 ILE B C 1
ATOM 13500 O O . ILE B 1 730 ? 18.344 -31.672 14.961 1 95.38 730 ILE B O 1
ATOM 13504 N N . ALA B 1 731 ? 16.328 -32.344 15.648 1 94.19 731 ALA B N 1
ATOM 13505 C CA . ALA B 1 731 ? 16.688 -32.25 17.062 1 94.19 731 ALA B CA 1
ATOM 13506 C C . ALA B 1 731 ? 17.797 -33.219 17.406 1 94.19 731 ALA B C 1
ATOM 13508 O O . ALA B 1 731 ? 18.703 -32.906 18.172 1 94.19 731 ALA B O 1
ATOM 13509 N N . GLN B 1 732 ? 17.766 -34.344 16.844 1 92.31 732 GLN B N 1
ATOM 13510 C CA . GLN B 1 732 ? 18.734 -35.406 17.125 1 92.31 732 GLN B CA 1
ATOM 13511 C C . GLN B 1 732 ? 20.078 -35.125 16.453 1 92.31 732 GLN B C 1
ATOM 13513 O O . GLN B 1 732 ? 21.125 -35.281 17.078 1 92.31 732 GLN B O 1
ATOM 13518 N N . ARG B 1 733 ? 19.984 -34.688 15.266 1 93.19 733 ARG B N 1
ATOM 13519 C CA . ARG B 1 733 ? 21.219 -34.562 14.477 1 93.19 733 ARG B CA 1
ATOM 13520 C C . ARG B 1 733 ? 21.859 -33.188 14.703 1 93.19 733 ARG B C 1
ATOM 13522 O O . ARG B 1 733 ? 23.094 -33.094 14.68 1 93.19 733 ARG B O 1
ATOM 13529 N N . PHE B 1 734 ? 21.078 -32.156 14.914 1 94.25 734 PHE B N 1
ATOM 13530 C CA . PHE B 1 734 ? 21.625 -30.812 14.938 1 94.25 734 PHE B CA 1
ATOM 13531 C C . PHE B 1 734 ? 21.359 -30.141 16.281 1 94.25 734 PHE B C 1
ATOM 13533 O O . PHE B 1 734 ? 21.797 -29.016 16.516 1 94.25 734 PHE B O 1
ATOM 13540 N N . ASN B 1 735 ? 20.609 -30.672 17.172 1 93.81 735 ASN B N 1
ATOM 13541 C CA . ASN B 1 735 ? 20.266 -30.141 18.5 1 93.81 735 ASN B CA 1
ATOM 13542 C C . ASN B 1 735 ? 19.5 -28.828 18.391 1 93.81 735 ASN B C 1
ATOM 13544 O O . ASN B 1 735 ? 19.828 -27.859 19.094 1 93.81 735 ASN B O 1
ATOM 13548 N N . VAL B 1 736 ? 18.688 -28.688 17.438 1 94.12 736 VAL B N 1
ATOM 13549 C CA . VAL B 1 736 ? 17.781 -27.547 17.266 1 94.12 736 VAL B CA 1
ATOM 13550 C C . VAL B 1 736 ? 16.359 -27.953 17.656 1 94.12 736 VAL B C 1
ATOM 13552 O O . VAL B 1 736 ? 15.828 -28.938 17.125 1 94.12 736 VAL B O 1
ATOM 13555 N N . HIS B 1 737 ? 15.805 -27.094 18.578 1 91.94 737 HIS B N 1
ATOM 13556 C CA . HIS B 1 737 ? 14.5 -27.453 19.125 1 91.94 737 HIS B CA 1
ATOM 13557 C C . HIS B 1 737 ? 13.469 -26.359 18.875 1 91.94 737 HIS B C 1
ATOM 13559 O O . HIS B 1 737 ? 13.828 -25.234 18.484 1 91.94 737 HIS B O 1
ATOM 13565 N N . ASN B 1 738 ? 12.227 -26.734 18.938 1 88 738 ASN B N 1
ATOM 13566 C CA . ASN B 1 738 ? 11.07 -25.844 18.938 1 88 738 ASN B CA 1
ATOM 13567 C C . ASN B 1 738 ? 11 -25.031 17.656 1 88 738 ASN B C 1
ATOM 13569 O O . ASN B 1 738 ? 10.805 -23.812 17.703 1 88 738 ASN B O 1
ATOM 13573 N N . LEU B 1 739 ? 11.289 -25.656 16.562 1 93.06 739 LEU B N 1
ATOM 13574 C CA . LEU B 1 739 ? 11.117 -24.984 15.273 1 93.06 739 LEU B CA 1
ATOM 13575 C C . LEU B 1 739 ? 9.641 -24.797 14.953 1 93.06 739 LEU B C 1
ATOM 13577 O O . LEU B 1 739 ? 8.852 -25.734 15.078 1 93.06 739 LEU B O 1
ATOM 13581 N N . PRO B 1 740 ? 9.266 -23.609 14.602 1 93.38 740 PRO B N 1
ATOM 13582 C CA . PRO B 1 740 ? 7.867 -23.422 14.195 1 93.38 740 PRO B CA 1
ATOM 13583 C C . PRO B 1 740 ? 7.516 -24.188 12.922 1 93.38 740 PRO B C 1
ATOM 13585 O O . PRO B 1 740 ? 8.406 -24.516 12.133 1 93.38 740 PRO B O 1
ATOM 13588 N N . ASP B 1 741 ? 6.258 -24.469 12.688 1 93.25 741 ASP B N 1
ATOM 13589 C CA . ASP B 1 741 ? 5.793 -25.25 11.539 1 93.25 741 ASP B CA 1
ATOM 13590 C C . ASP B 1 741 ? 6.117 -24.531 10.227 1 93.25 741 ASP B C 1
ATOM 13592 O O . ASP B 1 741 ? 6.41 -25.172 9.219 1 93.25 741 ASP B O 1
ATOM 13596 N N . GLY B 1 742 ? 6.031 -23.203 10.266 1 94.25 742 GLY B N 1
ATOM 13597 C CA . GLY B 1 742 ? 6.238 -22.438 9.055 1 94.25 742 GLY B CA 1
ATOM 13598 C C . GLY B 1 742 ? 7.625 -22.594 8.469 1 94.25 742 GLY B C 1
ATOM 13599 O O . GLY B 1 742 ? 7.82 -22.422 7.262 1 94.25 742 GLY B O 1
ATOM 13600 N N . VAL B 1 743 ? 8.633 -23.016 9.281 1 96.44 743 VAL B N 1
ATOM 13601 C CA . VAL B 1 743 ? 10.008 -23.172 8.828 1 96.44 743 VAL B CA 1
ATOM 13602 C C . VAL B 1 743 ? 10.086 -24.297 7.797 1 96.44 743 VAL B C 1
ATOM 13604 O O . VAL B 1 743 ? 10.875 -24.219 6.848 1 96.44 743 VAL B O 1
ATOM 13607 N N . PHE B 1 744 ? 9.281 -25.266 7.973 1 96.75 744 PHE B N 1
ATOM 13608 C CA . PHE B 1 744 ? 9.344 -26.438 7.109 1 96.75 744 PHE B CA 1
ATOM 13609 C C . PHE B 1 744 ? 8.734 -26.141 5.746 1 96.75 744 PHE B C 1
ATOM 13611 O O . PHE B 1 744 ? 9.227 -26.625 4.723 1 96.75 744 PHE B O 1
ATOM 13618 N N . TYR B 1 745 ? 7.73 -25.312 5.719 1 96.81 745 TYR B N 1
ATOM 13619 C CA . TYR B 1 745 ? 6.984 -25.109 4.477 1 96.81 745 TYR B CA 1
ATOM 13620 C C . TYR B 1 745 ? 7.43 -23.844 3.77 1 96.81 745 TYR B C 1
ATOM 13622 O O . TYR B 1 745 ? 7.125 -23.641 2.592 1 96.81 745 TYR B O 1
ATOM 13630 N N . PHE B 1 746 ? 8.133 -22.922 4.484 1 96.25 746 PHE B N 1
ATOM 13631 C CA . PHE B 1 746 ? 8.602 -21.688 3.863 1 96.25 746 PHE B CA 1
ATOM 13632 C C . PHE B 1 746 ? 9.656 -21.984 2.807 1 96.25 746 PHE B C 1
ATOM 13634 O O . PHE B 1 746 ? 10.336 -23.016 2.869 1 96.25 746 PHE B O 1
ATOM 13641 N N . PRO B 1 747 ? 9.812 -21.094 1.786 1 93.75 747 PRO B N 1
ATOM 13642 C CA . PRO B 1 747 ? 10.797 -21.297 0.725 1 93.75 747 PRO B CA 1
ATOM 13643 C C . PRO B 1 747 ? 12.234 -21.156 1.221 1 93.75 747 PRO B C 1
ATOM 13645 O O . PRO B 1 747 ? 12.484 -20.484 2.223 1 93.75 747 PRO B O 1
ATOM 13648 N N . VAL B 1 748 ? 13.125 -21.75 0.565 1 91.12 748 VAL B N 1
ATOM 13649 C CA . VAL B 1 748 ? 14.531 -21.766 0.956 1 91.12 748 VAL B CA 1
ATOM 13650 C C . VAL B 1 748 ? 15.117 -20.359 0.842 1 91.12 748 VAL B C 1
ATOM 13652 O O . VAL B 1 748 ? 16.062 -20.016 1.553 1 91.12 748 VAL B O 1
ATOM 13655 N N . GLU B 1 749 ? 14.547 -19.531 -0.052 1 88.62 749 GLU B N 1
ATOM 13656 C CA . GLU B 1 749 ? 15.023 -18.172 -0.239 1 88.62 749 GLU B CA 1
ATOM 13657 C C . GLU B 1 749 ? 14.875 -17.359 1.042 1 88.62 749 GLU B C 1
ATOM 13659 O O . GLU B 1 749 ? 15.609 -16.391 1.26 1 88.62 749 GLU B O 1
ATOM 13664 N N . LEU B 1 750 ? 13.945 -17.781 1.899 1 92.12 750 LEU B N 1
ATOM 13665 C CA . LEU B 1 750 ? 13.703 -17.062 3.148 1 92.12 750 LEU B CA 1
ATOM 13666 C C . LEU B 1 750 ? 14.281 -17.828 4.332 1 92.12 750 LEU B C 1
ATOM 13668 O O . LEU B 1 750 ? 14.047 -17.469 5.488 1 92.12 750 LEU B O 1
ATOM 13672 N N . GLY B 1 751 ? 14.914 -18.906 4.004 1 92 751 GLY B N 1
ATOM 13673 C CA . GLY B 1 751 ? 15.531 -19.703 5.051 1 92 751 GLY B CA 1
ATOM 13674 C C . GLY B 1 751 ? 14.695 -20.891 5.473 1 92 751 GLY B C 1
ATOM 13675 O O . GLY B 1 751 ? 15.008 -21.562 6.461 1 92 751 GLY B O 1
ATOM 13676 N N . GLY B 1 752 ? 13.617 -21.172 4.785 1 94.19 752 GLY B N 1
ATOM 13677 C CA . GLY B 1 752 ? 12.797 -22.344 5.059 1 94.19 752 GLY B CA 1
ATOM 13678 C C . GLY B 1 752 ? 13.312 -23.609 4.402 1 94.19 752 GLY B C 1
ATOM 13679 O O . GLY B 1 752 ? 14.398 -23.609 3.82 1 94.19 752 GLY B O 1
ATOM 13680 N N . LEU B 1 753 ? 12.594 -24.734 4.523 1 95 753 LEU B N 1
ATOM 13681 C CA . LEU B 1 753 ? 13.07 -26.016 4.027 1 95 753 LEU B CA 1
ATOM 13682 C C . LEU B 1 753 ? 12.328 -26.422 2.76 1 95 753 LEU B C 1
ATOM 13684 O O . LEU B 1 753 ? 12.68 -27.422 2.125 1 95 753 LEU B O 1
ATOM 13688 N N . ASP B 1 754 ? 11.305 -25.719 2.352 1 94.38 754 ASP B N 1
ATOM 13689 C CA . ASP B 1 754 ? 10.602 -25.859 1.077 1 94.38 754 ASP B CA 1
ATOM 13690 C C . ASP B 1 754 ? 9.891 -27.203 0.992 1 94.38 754 ASP B C 1
ATOM 13692 O O . ASP B 1 754 ? 9.906 -27.859 -0.052 1 94.38 754 ASP B O 1
ATOM 13696 N N . LEU B 1 755 ? 9.414 -27.688 2.113 1 96.44 755 LEU B N 1
ATOM 13697 C CA . LEU B 1 755 ? 8.531 -28.844 2.117 1 96.44 755 LEU B CA 1
ATOM 13698 C C . LEU B 1 755 ? 7.191 -28.5 1.478 1 96.44 755 LEU B C 1
ATOM 13700 O O . LEU B 1 755 ? 6.625 -27.438 1.739 1 96.44 755 LEU B O 1
ATOM 13704 N N . ARG B 1 756 ? 6.68 -29.375 0.591 1 96.31 756 ARG B N 1
ATOM 13705 C CA . ARG B 1 756 ? 5.438 -29.078 -0.116 1 96.31 756 ARG B CA 1
ATOM 13706 C C . ARG B 1 756 ? 4.258 -29.797 0.529 1 96.31 756 ARG B C 1
ATOM 13708 O O . ARG B 1 756 ? 4.379 -30.953 0.954 1 96.31 756 ARG B O 1
ATOM 13715 N N . ASN B 1 757 ? 3.18 -29.047 0.683 1 96.06 757 ASN B N 1
ATOM 13716 C CA . ASN B 1 757 ? 1.915 -29.594 1.145 1 96.06 757 ASN B CA 1
ATOM 13717 C C . ASN B 1 757 ? 0.934 -29.797 -0.008 1 96.06 757 ASN B C 1
ATOM 13719 O O . ASN B 1 757 ? 0.312 -28.844 -0.468 1 96.06 757 ASN B O 1
ATOM 13723 N N . PRO B 1 758 ? 0.737 -31 -0.449 1 95.69 758 PRO B N 1
ATOM 13724 C CA . PRO B 1 758 ? -0.082 -31.25 -1.64 1 95.69 758 PRO B CA 1
ATOM 13725 C C . PRO B 1 758 ? -1.57 -31.016 -1.39 1 95.69 758 PRO B C 1
ATOM 13727 O O . PRO B 1 758 ? -2.361 -30.984 -2.336 1 95.69 758 PRO B O 1
ATOM 13730 N N . LEU B 1 759 ? -2.023 -30.828 -0.184 1 96.12 759 LEU B N 1
ATOM 13731 C CA . LEU B 1 759 ? -3.436 -30.641 0.128 1 96.12 759 LEU B CA 1
ATOM 13732 C C . LEU B 1 759 ? -3.91 -29.266 -0.299 1 96.12 759 LEU B C 1
ATOM 13734 O O . LEU B 1 759 ? -5.078 -29.078 -0.644 1 96.12 759 LEU B O 1
ATOM 13738 N N . ILE B 1 760 ? -3.027 -28.281 -0.236 1 95.56 760 ILE B N 1
ATOM 13739 C CA . ILE B 1 760 ? -3.371 -26.875 -0.405 1 95.56 760 ILE B CA 1
ATOM 13740 C C . ILE B 1 760 ? -3.953 -26.656 -1.798 1 95.56 760 ILE B C 1
ATOM 13742 O O . ILE B 1 760 ? -5.023 -26.047 -1.941 1 95.56 760 ILE B O 1
ATOM 13746 N N . PRO B 1 761 ? -3.365 -27.141 -2.92 1 95.75 761 PRO B N 1
ATOM 13747 C CA . PRO B 1 761 ? -3.967 -26.922 -4.238 1 95.75 761 PRO B CA 1
ATOM 13748 C C . PRO B 1 761 ? -5.355 -27.547 -4.363 1 95.75 761 PRO B C 1
ATOM 13750 O O . PRO B 1 761 ? -6.242 -26.953 -4.988 1 95.75 761 PRO B O 1
ATOM 13753 N N . PHE B 1 762 ? -5.551 -28.734 -3.809 1 96.06 762 PHE B N 1
ATOM 13754 C CA . PHE B 1 762 ? -6.859 -29.391 -3.846 1 96.06 762 PHE B CA 1
ATOM 13755 C C . PHE B 1 762 ? -7.902 -28.547 -3.129 1 96.06 762 PHE B C 1
ATOM 13757 O O . PHE B 1 762 ? -9.023 -28.375 -3.623 1 96.06 762 PHE B O 1
ATOM 13764 N N . LEU B 1 763 ? -7.496 -28.062 -2.01 1 94.5 763 LEU B N 1
ATOM 13765 C CA . LEU B 1 763 ? -8.422 -27.266 -1.21 1 94.5 763 LEU B CA 1
ATOM 13766 C C . LEU B 1 763 ? -8.773 -25.969 -1.919 1 94.5 763 LEU B C 1
ATOM 13768 O O . LEU B 1 763 ? -9.914 -25.5 -1.847 1 94.5 763 LEU B O 1
ATOM 13772 N N . ALA B 1 764 ? -7.812 -25.375 -2.514 1 93.69 764 ALA B N 1
ATOM 13773 C CA . ALA B 1 764 ? -8.031 -24.125 -3.252 1 93.69 764 ALA B CA 1
ATOM 13774 C C . ALA B 1 764 ? -9.008 -24.344 -4.41 1 93.69 764 ALA B C 1
ATOM 13776 O O . ALA B 1 764 ? -9.82 -23.469 -4.715 1 93.69 764 ALA B O 1
ATOM 13777 N N . ILE B 1 765 ? -8.906 -25.484 -5.102 1 94.25 765 ILE B N 1
ATOM 13778 C CA . ILE B 1 765 ? -9.797 -25.797 -6.219 1 94.25 765 ILE B CA 1
ATOM 13779 C C . ILE B 1 765 ? -11.195 -26.109 -5.691 1 94.25 765 ILE B C 1
ATOM 13781 O O . ILE B 1 765 ? -12.195 -25.719 -6.293 1 94.25 765 ILE B O 1
ATOM 13785 N N . ARG B 1 766 ? -11.297 -26.828 -4.605 1 92.69 766 ARG B N 1
ATOM 13786 C CA . ARG B 1 766 ? -12.578 -27.203 -4.012 1 92.69 766 ARG B CA 1
ATOM 13787 C C . ARG B 1 766 ? -13.438 -25.984 -3.723 1 92.69 766 ARG B C 1
ATOM 13789 O O . ARG B 1 766 ? -14.656 -26.031 -3.863 1 92.69 766 ARG B O 1
ATOM 13796 N N . GLU B 1 767 ? -12.727 -24.969 -3.283 1 88.19 767 GLU B N 1
ATOM 13797 C CA . GLU B 1 767 ? -13.43 -23.734 -2.955 1 88.19 767 GLU B CA 1
ATOM 13798 C C . GLU B 1 767 ? -14.18 -23.188 -4.164 1 88.19 767 GLU B C 1
ATOM 13800 O O . GLU B 1 767 ? -15.203 -22.516 -4.02 1 88.19 767 GLU B O 1
ATOM 13805 N N . ASN B 1 768 ? -13.734 -23.484 -5.34 1 87.69 768 ASN B N 1
ATOM 13806 C CA . ASN B 1 768 ? -14.305 -22.953 -6.566 1 87.69 768 ASN B CA 1
ATOM 13807 C C . ASN B 1 768 ? -15.32 -23.906 -7.18 1 87.69 768 ASN B C 1
ATOM 13809 O O . ASN B 1 768 ? -15.945 -23.594 -8.195 1 87.69 768 ASN B O 1
ATOM 13813 N N . MET B 1 769 ? -15.508 -25.078 -6.703 1 89.88 769 MET B N 1
ATOM 13814 C CA . MET B 1 769 ? -16.469 -26.047 -7.211 1 89.88 769 MET B CA 1
ATOM 13815 C C . MET B 1 769 ? -17.812 -25.891 -6.512 1 89.88 769 MET B C 1
ATOM 13817 O O . MET B 1 769 ? -18.062 -26.531 -5.484 1 89.88 769 MET B O 1
ATOM 13821 N N . ARG B 1 770 ? -18.672 -25.172 -7.086 1 86.81 770 ARG B N 1
ATOM 13822 C CA . ARG B 1 770 ? -19.906 -24.781 -6.422 1 86.81 770 ARG B CA 1
ATOM 13823 C C . ARG B 1 770 ? -21.109 -25.469 -7.047 1 86.81 770 ARG B C 1
ATOM 13825 O O . ARG B 1 770 ? -22.25 -25.203 -6.664 1 86.81 770 ARG B O 1
ATOM 13832 N N . LYS B 1 771 ? -20.906 -26.297 -8.055 1 88.62 771 LYS B N 1
ATOM 13833 C CA . LYS B 1 771 ? -21.984 -27.016 -8.727 1 88.62 771 LYS B CA 1
ATOM 13834 C C . LYS B 1 771 ? -21.594 -28.469 -8.984 1 88.62 771 LYS B C 1
ATOM 13836 O O . LYS B 1 771 ? -20.453 -28.75 -9.352 1 88.62 771 LYS B O 1
ATOM 13841 N N . THR B 1 772 ? -22.531 -29.391 -8.805 1 91.69 772 THR B N 1
ATOM 13842 C CA . THR B 1 772 ? -22.281 -30.797 -9.125 1 91.69 772 THR B CA 1
ATOM 13843 C C . THR B 1 772 ? -22.438 -31.031 -10.625 1 91.69 772 THR B C 1
ATOM 13845 O O . THR B 1 772 ? -23.109 -30.281 -11.32 1 91.69 772 THR B O 1
ATOM 13848 N N . PRO B 1 773 ? -21.719 -32 -11.227 1 92.75 773 PRO B N 1
ATOM 13849 C CA . PRO B 1 773 ? -21.875 -32.312 -12.648 1 92.75 773 PRO B CA 1
ATOM 13850 C C . PRO B 1 773 ? -23.312 -32.656 -13.031 1 92.75 773 PRO B C 1
ATOM 13852 O O . PRO B 1 773 ? -23.766 -32.281 -14.117 1 92.75 773 PRO B O 1
ATOM 13855 N N . GLU B 1 774 ? -24.094 -33.25 -12.18 1 90.38 774 GLU B N 1
ATOM 13856 C CA . GLU B 1 774 ? -25.484 -33.594 -12.438 1 90.38 774 GLU B CA 1
ATOM 13857 C C . GLU B 1 774 ? -26.359 -32.344 -12.531 1 90.38 774 GLU B C 1
ATOM 13859 O O . GLU B 1 774 ? -27.219 -32.25 -13.406 1 90.38 774 GLU B O 1
ATOM 13864 N N . LYS B 1 775 ? -26.078 -31.516 -11.656 1 90.31 775 LYS B N 1
ATOM 13865 C CA . LYS B 1 775 ? -26.844 -30.281 -11.656 1 90.31 775 LYS B CA 1
ATOM 13866 C C . LYS B 1 775 ? -26.547 -29.453 -12.898 1 90.31 775 LYS B C 1
ATOM 13868 O O . LYS B 1 775 ? -27.422 -28.766 -13.422 1 90.31 775 LYS B O 1
ATOM 13873 N N . THR B 1 776 ? -25.328 -29.516 -13.375 1 92.12 776 THR B N 1
ATOM 13874 C CA . THR B 1 776 ? -24.938 -28.797 -14.586 1 92.12 776 THR B CA 1
ATOM 13875 C C . THR B 1 776 ? -25.734 -29.312 -15.789 1 92.12 776 THR B C 1
ATOM 13877 O O . THR B 1 776 ? -26.25 -28.516 -16.594 1 92.12 776 THR B O 1
ATOM 13880 N N . LEU B 1 777 ? -25.906 -30.594 -15.953 1 93.5 777 LEU B N 1
ATOM 13881 C CA . LEU B 1 777 ? -26.656 -31.188 -17.062 1 93.5 777 LEU B CA 1
ATOM 13882 C C . LEU B 1 777 ? -28.156 -30.938 -16.891 1 93.5 777 LEU B C 1
ATOM 13884 O O . LEU B 1 777 ? -28.859 -30.656 -17.859 1 93.5 777 LEU B O 1
ATOM 13888 N N . GLU B 1 778 ? -28.609 -31.047 -15.641 1 90.75 778 GLU B N 1
ATOM 13889 C CA . GLU B 1 778 ? -30.016 -30.797 -15.375 1 90.75 778 GLU B CA 1
ATOM 13890 C C . GLU B 1 778 ? -30.422 -29.375 -15.758 1 90.75 778 GLU B C 1
ATOM 13892 O O . GLU B 1 778 ? -31.484 -29.156 -16.344 1 90.75 778 GLU B O 1
ATOM 13897 N N . LYS B 1 779 ? -29.609 -28.547 -15.398 1 90.31 779 LYS B N 1
ATOM 13898 C CA . LYS B 1 779 ? -29.891 -27.141 -15.727 1 90.31 779 LYS B CA 1
ATOM 13899 C C . LYS B 1 779 ? -29.969 -26.953 -17.234 1 90.31 779 LYS B C 1
ATOM 13901 O O . LYS B 1 779 ? -30.781 -26.172 -17.734 1 90.31 779 LYS B O 1
ATOM 13906 N N . ALA B 1 780 ? -29.078 -27.625 -18 1 92.62 780 ALA B N 1
ATOM 13907 C CA . ALA B 1 780 ? -29.094 -27.516 -19.453 1 92.62 780 ALA B CA 1
ATOM 13908 C C . ALA B 1 780 ? -30.406 -28.016 -20.031 1 92.62 780 ALA B C 1
ATOM 13910 O O . ALA B 1 780 ? -30.969 -27.406 -20.953 1 92.62 780 ALA B O 1
ATOM 13911 N N . PHE B 1 781 ? -31 -29.031 -19.5 1 91.56 781 PHE B N 1
ATOM 13912 C CA . PHE B 1 781 ? -32.25 -29.594 -20.016 1 91.56 781 PHE B CA 1
ATOM 13913 C C . PHE B 1 781 ? -33.438 -28.734 -19.609 1 91.56 781 PHE B C 1
ATOM 13915 O O . PHE B 1 781 ? -34.406 -28.625 -20.359 1 91.56 781 PHE B O 1
ATOM 13922 N N . ILE B 1 782 ? -33.312 -28.172 -18.422 1 91.19 782 ILE B N 1
ATOM 13923 C CA . ILE B 1 782 ? -34.344 -27.25 -18 1 91.19 782 ILE B CA 1
ATOM 13924 C C . ILE B 1 782 ? -34.375 -26.047 -18.938 1 91.19 782 ILE B C 1
ATOM 13926 O O . ILE B 1 782 ? -35.438 -25.562 -19.312 1 91.19 782 ILE B O 1
ATOM 13930 N N . GLU B 1 783 ? -33.219 -25.641 -19.281 1 92.31 783 GLU B N 1
ATOM 13931 C CA . GLU B 1 783 ? -33.156 -24.516 -20.203 1 92.31 783 GLU B CA 1
ATOM 13932 C C . GLU B 1 783 ? -33.688 -24.891 -21.578 1 92.31 783 GLU B C 1
ATOM 13934 O O . GLU B 1 783 ? -34.281 -24.062 -22.281 1 92.31 783 GLU B O 1
ATOM 13939 N N . ASP B 1 784 ? -33.531 -26.125 -22.062 1 91.25 784 ASP B N 1
ATOM 13940 C CA . ASP B 1 784 ? -34.094 -26.609 -23.312 1 91.25 784 ASP B CA 1
ATOM 13941 C C . ASP B 1 784 ? -35.625 -26.656 -23.25 1 91.25 784 ASP B C 1
ATOM 13943 O O . ASP B 1 784 ? -36.312 -26.359 -24.234 1 91.25 784 ASP B O 1
ATOM 13947 N N . GLU B 1 785 ? -36.094 -27.031 -22.156 1 91.69 785 GLU B N 1
ATOM 13948 C CA . GLU B 1 785 ? -37.531 -27.062 -21.969 1 91.69 785 GLU B CA 1
ATOM 13949 C C . GLU B 1 785 ? -38.125 -25.656 -22.016 1 91.69 785 GLU B C 1
ATOM 13951 O O . GLU B 1 785 ? -39.219 -25.453 -22.547 1 91.69 785 GLU B O 1
ATOM 13956 N N . LYS B 1 786 ? -37.406 -24.828 -21.406 1 91.62 786 LYS B N 1
ATOM 13957 C CA . LYS B 1 786 ? -37.844 -23.438 -21.469 1 91.62 786 LYS B CA 1
ATOM 13958 C C . LYS B 1 786 ? -37.844 -22.938 -22.922 1 91.62 786 LYS B C 1
ATOM 13960 O O . LYS B 1 786 ? -38.75 -22.219 -23.328 1 91.62 786 LYS B O 1
ATOM 13965 N N . ALA B 1 787 ? -36.781 -23.281 -23.625 1 90.19 787 ALA B N 1
ATOM 13966 C CA . ALA B 1 787 ? -36.688 -22.891 -25.031 1 90.19 787 ALA B CA 1
ATOM 13967 C C . ALA B 1 787 ? -37.844 -23.5 -25.844 1 90.19 787 ALA B C 1
ATOM 13969 O O . ALA B 1 787 ? -38.375 -22.859 -26.75 1 90.19 787 ALA B O 1
ATOM 13970 N N . TYR B 1 788 ? -38.25 -24.734 -25.594 1 91.5 788 TYR B N 1
ATOM 13971 C CA . TYR B 1 788 ? -39.375 -25.406 -26.234 1 91.5 788 TYR B CA 1
ATOM 13972 C C . TYR B 1 788 ? -40.688 -24.656 -25.969 1 91.5 788 TYR B C 1
ATOM 13974 O O . TYR B 1 788 ? -41.469 -24.406 -26.891 1 91.5 788 TYR B O 1
ATOM 13982 N N . SER B 1 789 ? -40.812 -24.312 -24.688 1 91.44 789 SER B N 1
ATOM 13983 C CA . SER B 1 789 ? -42.031 -23.609 -24.312 1 91.44 789 SER B CA 1
ATOM 13984 C C . SER B 1 789 ? -42.094 -22.234 -25 1 91.44 789 SER B C 1
ATOM 13986 O O . SER B 1 789 ? -43.156 -21.812 -25.422 1 91.44 789 SER B O 1
ATOM 13988 N N . ALA B 1 790 ? -41.031 -21.656 -25.062 1 90.5 790 ALA B N 1
ATOM 13989 C CA . ALA B 1 790 ? -40.969 -20.359 -25.734 1 90.5 790 ALA B CA 1
ATOM 13990 C C . ALA B 1 790 ? -41.281 -20.5 -27.219 1 90.5 790 ALA B C 1
ATOM 13992 O O . ALA B 1 790 ? -41.969 -19.656 -27.797 1 90.5 790 ALA B O 1
ATOM 13993 N N . ALA B 1 791 ? -40.75 -21.516 -27.875 1 89.44 791 ALA B N 1
ATOM 13994 C CA . ALA B 1 791 ? -40.969 -21.75 -29.297 1 89.44 791 ALA B CA 1
ATOM 13995 C C . ALA B 1 791 ? -42.438 -22.125 -29.562 1 89.44 791 ALA B C 1
ATOM 13997 O O . ALA B 1 791 ? -43 -21.719 -30.562 1 89.44 791 ALA B O 1
ATOM 13998 N N . LYS B 1 792 ? -42.969 -22.922 -28.688 1 89.25 792 LYS B N 1
ATOM 13999 C CA . LYS B 1 792 ? -44.375 -23.297 -28.781 1 89.25 792 LYS B CA 1
ATOM 14000 C C . LYS B 1 792 ? -45.281 -22.078 -28.688 1 89.25 792 LYS B C 1
ATOM 14002 O O . LYS B 1 792 ? -46.219 -21.938 -29.469 1 89.25 792 LYS B O 1
ATOM 14007 N N . GLU B 1 793 ? -44.969 -21.25 -27.75 1 88.38 793 GLU B N 1
ATOM 14008 C CA . GLU B 1 793 ? -45.719 -20.031 -27.594 1 88.38 793 GLU B CA 1
ATOM 14009 C C . GLU B 1 793 ? -45.625 -19.141 -28.812 1 88.38 793 GLU B C 1
ATOM 14011 O O . GLU B 1 793 ? -46.594 -18.531 -29.25 1 88.38 793 GLU B O 1
ATOM 14016 N N . ARG B 1 794 ? -44.5 -19.031 -29.312 1 87.31 794 ARG B N 1
ATOM 14017 C CA . ARG B 1 794 ? -44.281 -18.203 -30.5 1 87.31 794 ARG B CA 1
ATOM 14018 C C . ARG B 1 794 ? -45.062 -18.75 -31.688 1 87.31 794 ARG B C 1
ATOM 14020 O O . ARG B 1 794 ? -45.625 -17.984 -32.469 1 87.31 794 ARG B O 1
ATOM 14027 N N . PHE B 1 795 ? -45.062 -20.047 -31.906 1 86.38 795 PHE B N 1
ATOM 14028 C CA . PHE B 1 795 ? -45.781 -20.703 -33 1 86.38 795 PHE B CA 1
ATOM 14029 C C . PHE B 1 795 ? -47.281 -20.484 -32.875 1 86.38 795 PHE B C 1
ATOM 14031 O O . PHE B 1 795 ? -47.969 -20.25 -33.844 1 86.38 795 PHE B O 1
ATOM 14038 N N . GLU B 1 796 ? -47.719 -20.609 -31.719 1 83.31 796 GLU B N 1
ATOM 14039 C CA . GLU B 1 796 ? -49.156 -20.453 -31.484 1 83.31 796 GLU B CA 1
ATOM 14040 C C . GLU B 1 796 ? -49.594 -19 -31.734 1 83.31 796 GLU B C 1
ATOM 14042 O O . GLU B 1 796 ? -50.688 -18.766 -32.219 1 83.31 796 GLU B O 1
ATOM 14047 N N . LYS B 1 797 ? -48.75 -18.125 -31.469 1 82.56 797 LYS B N 1
ATOM 14048 C CA . LYS B 1 797 ? -49.094 -16.719 -31.625 1 82.56 797 LYS B CA 1
ATOM 14049 C C . LYS B 1 797 ? -48.906 -16.266 -33.062 1 82.56 797 LYS B C 1
ATOM 14051 O O . LYS B 1 797 ? -49.719 -15.516 -33.594 1 82.56 797 LYS B O 1
ATOM 14056 N N . HIS B 1 798 ? -47.719 -16.594 -33.656 1 79.25 798 HIS B N 1
ATOM 14057 C CA . HIS B 1 798 ? -47.375 -15.992 -34.938 1 79.25 798 HIS B CA 1
ATOM 14058 C C . HIS B 1 798 ? -47.438 -17 -36.062 1 79.25 798 HIS B C 1
ATOM 14060 O O . HIS B 1 798 ? -47.344 -16.625 -37.25 1 79.25 798 HIS B O 1
ATOM 14066 N N . GLY B 1 799 ? -47.688 -18.203 -35.781 1 73.12 799 GLY B N 1
ATOM 14067 C CA . GLY B 1 799 ? -47.75 -19.203 -36.812 1 73.12 799 GLY B CA 1
ATOM 14068 C C . GLY B 1 799 ? -46.406 -19.625 -37.344 1 73.12 799 GLY B C 1
ATOM 14069 O O . GLY B 1 799 ? -45.375 -19.312 -36.75 1 73.12 799 GLY B O 1
ATOM 14070 N N . PRO B 1 800 ? -46.312 -20.359 -38.406 1 71.38 800 PRO B N 1
ATOM 14071 C CA . PRO B 1 800 ? -45.062 -20.906 -38.938 1 71.38 800 PRO B CA 1
ATOM 14072 C C . PRO B 1 800 ? -44.188 -19.844 -39.625 1 71.38 800 PRO B C 1
ATOM 14074 O O . PRO B 1 800 ? -44.688 -18.734 -39.875 1 71.38 800 PRO B O 1
ATOM 14077 N N . SER B 1 801 ? -42.875 -19.984 -39.656 1 59.03 801 SER B N 1
ATOM 14078 C CA . SER B 1 801 ? -41.969 -19.031 -40.312 1 59.03 801 SER B CA 1
ATOM 14079 C C . SER B 1 801 ? -42.344 -18.781 -41.75 1 59.03 801 SER B C 1
ATOM 14081 O O . SER B 1 801 ? -42.812 -19.688 -42.438 1 59.03 801 SER B O 1
ATOM 14083 N N . HIS B 1 802 ? -42.656 -17.672 -42.188 1 52.94 802 HIS B N 1
ATOM 14084 C CA . HIS B 1 802 ? -43.125 -17.234 -43.5 1 52.94 802 HIS B CA 1
ATOM 14085 C C . HIS B 1 802 ? -42.375 -17.938 -44.625 1 52.94 802 HIS B C 1
ATOM 14087 O O . HIS B 1 802 ? -42.969 -18.234 -45.656 1 52.94 802 HIS B O 1
ATOM 14093 N N . THR B 1 803 ? -41.062 -18.016 -44.594 1 46.56 803 THR B N 1
ATOM 14094 C CA . THR B 1 803 ? -40.344 -18.562 -45.75 1 46.56 803 THR B CA 1
ATOM 14095 C C . THR B 1 803 ? -40.688 -20.047 -45.969 1 46.56 803 THR B C 1
ATOM 14097 O O . THR B 1 803 ? -40.594 -20.562 -47.062 1 46.56 803 THR B O 1
ATOM 14100 N N . SER B 1 804 ? -40.938 -20.797 -44.969 1 45.25 804 SER B N 1
ATOM 14101 C CA . SER B 1 804 ? -41.156 -22.234 -45.031 1 45.25 804 SER B CA 1
ATOM 14102 C C . SER B 1 804 ? -42.594 -22.562 -45.5 1 45.25 804 SER B C 1
ATOM 14104 O O . SER B 1 804 ? -42.906 -23.719 -45.812 1 45.25 804 SER B O 1
ATOM 14106 N N . ALA B 1 805 ? -43.531 -21.719 -45.312 1 44.38 805 ALA B N 1
ATOM 14107 C CA . ALA B 1 805 ? -44.844 -21.875 -45.906 1 44.38 805 ALA B CA 1
ATOM 14108 C C . ALA B 1 805 ? -44.781 -21.969 -47.438 1 44.38 805 ALA B C 1
ATOM 14110 O O . ALA B 1 805 ? -45.562 -22.688 -48.062 1 44.38 805 ALA B O 1
ATOM 14111 N N . PHE B 1 806 ? -43.812 -21.25 -48.031 1 42.66 806 PHE B N 1
ATOM 14112 C CA . PHE B 1 806 ? -43.625 -21.297 -49.469 1 42.66 806 PHE B CA 1
ATOM 14113 C C . PHE B 1 806 ? -43.125 -22.672 -49.906 1 42.66 806 PHE B C 1
ATOM 14115 O O . PHE B 1 806 ? -43.562 -23.219 -50.906 1 42.66 806 PHE B O 1
ATOM 14122 N N . VAL B 1 807 ? -42.188 -23.297 -49.156 1 41 807 VAL B N 1
ATOM 14123 C CA . VAL B 1 807 ? -41.594 -24.547 -49.594 1 41 807 VAL B CA 1
ATOM 14124 C C . VAL B 1 807 ? -42.625 -25.656 -49.531 1 41 807 VAL B C 1
ATOM 14126 O O . VAL B 1 807 ? -42.656 -26.531 -50.406 1 41 807 VAL B O 1
ATOM 14129 N N . LEU B 1 808 ? -43.469 -25.594 -48.562 1 41.5 808 LEU B N 1
ATOM 14130 C CA . LEU B 1 808 ? -44.5 -26.609 -48.562 1 41.5 808 LEU B CA 1
ATOM 14131 C C . LEU B 1 808 ? -45.469 -26.391 -49.719 1 41.5 808 LEU B C 1
ATOM 14133 O O . LEU B 1 808 ? -45.938 -27.359 -50.344 1 41.5 808 LEU B O 1
ATOM 14137 N N . ASN B 1 809 ? -45.781 -25.172 -50.062 1 40 809 ASN B N 1
ATOM 14138 C CA . ASN B 1 809 ? -46.625 -24.953 -51.219 1 40 809 ASN B CA 1
ATOM 14139 C C . ASN B 1 809 ? -45.938 -25.328 -52.531 1 40 809 ASN B C 1
ATOM 14141 O O . ASN B 1 809 ? -46.594 -25.812 -53.469 1 40 809 ASN B O 1
ATOM 14145 N N . THR B 1 810 ? -44.625 -25.125 -52.656 1 39.47 810 THR B N 1
ATOM 14146 C CA . THR B 1 810 ? -44 -25.469 -53.938 1 39.47 810 THR B CA 1
ATOM 14147 C C . THR B 1 810 ? -43.875 -26.984 -54.062 1 39.47 810 THR B C 1
ATOM 14149 O O . THR B 1 810 ? -43.938 -27.5 -55.188 1 39.47 810 THR B O 1
ATOM 14152 N N . TYR B 1 811 ? -43.562 -27.719 -53.031 1 36.19 811 TYR B N 1
ATOM 14153 C CA . TYR B 1 811 ? -43.562 -29.156 -53.188 1 36.19 811 TYR B CA 1
ATOM 14154 C C . TYR B 1 811 ? -44.938 -29.672 -53.594 1 36.19 811 TYR B C 1
ATOM 14156 O O . TYR B 1 811 ? -45.062 -30.766 -54.125 1 36.19 811 TYR B O 1
ATOM 14164 N N . ARG B 1 812 ? -45.969 -28.891 -53.25 1 38.31 812 ARG B N 1
ATOM 14165 C CA . ARG B 1 812 ? -47.281 -29.234 -53.781 1 38.31 812 ARG B CA 1
ATOM 14166 C C . ARG B 1 812 ? -47.312 -29.094 -55.281 1 38.31 812 ARG B C 1
ATOM 14168 O O . ARG B 1 812 ? -47.938 -29.906 -55.969 1 38.31 812 ARG B O 1
ATOM 14175 N N . ARG B 1 813 ? -46.812 -27.953 -55.719 1 38.72 813 ARG B N 1
ATOM 14176 C CA . ARG B 1 813 ? -47.031 -27.703 -57.156 1 38.72 813 ARG B CA 1
ATOM 14177 C C . ARG B 1 813 ? -46.281 -28.719 -58 1 38.72 813 ARG B C 1
ATOM 14179 O O . ARG B 1 813 ? -46.75 -29.094 -59.094 1 38.72 813 ARG B O 1
ATOM 14186 N N . SER B 1 814 ? -45.031 -28.953 -57.656 1 35.44 814 SER B N 1
ATOM 14187 C CA . SER B 1 814 ? -44.312 -29.734 -58.656 1 35.44 814 SER B CA 1
ATOM 14188 C C . SER B 1 814 ? -44.844 -31.156 -58.75 1 35.44 814 SER B C 1
ATOM 14190 O O . SER B 1 814 ? -44.688 -31.828 -59.781 1 35.44 814 SER B O 1
ATOM 14192 N N . HIS B 1 815 ? -45.031 -31.875 -57.688 1 34.84 815 HIS B N 1
ATOM 14193 C CA . HIS B 1 815 ? -45.438 -33.25 -57.906 1 34.84 815 HIS B CA 1
ATOM 14194 C C . HIS B 1 815 ? -46.938 -33.344 -58.125 1 34.84 815 HIS B C 1
ATOM 14196 O O . HIS B 1 815 ? -47.5 -34.438 -58.031 1 34.84 815 HIS B O 1
ATOM 14202 N N . GLY B 1 816 ? -47.625 -32.281 -58.219 1 33.97 816 GLY B N 1
ATOM 14203 C CA . GLY B 1 816 ? -49 -32.406 -58.594 1 33.97 816 GLY B CA 1
ATOM 14204 C C . GLY B 1 816 ? -49.188 -32.938 -60 1 33.97 816 GLY B C 1
ATOM 14205 O O . GLY B 1 816 ? -48.906 -32.25 -61 1 33.97 816 GLY B O 1
ATOM 14206 N N . GLY B 1 817 ? -48.719 -34.188 -60.312 1 32.38 817 GLY B N 1
ATOM 14207 C CA . GLY B 1 817 ? -49.312 -34.781 -61.5 1 32.38 817 GLY B CA 1
ATOM 14208 C C . GLY B 1 817 ? -50.781 -34.438 -61.656 1 32.38 817 GLY B C 1
ATOM 14209 O O . GLY B 1 817 ? -51.406 -34 -60.719 1 32.38 817 GLY B O 1
ATOM 14210 N N . ARG B 1 818 ? -51.375 -34.375 -63 1 32.75 818 ARG B N 1
ATOM 14211 C CA . ARG B 1 818 ? -52.719 -34.156 -63.562 1 32.75 818 ARG B CA 1
ATOM 14212 C C . ARG B 1 818 ? -53.781 -34.969 -62.812 1 32.75 818 ARG B C 1
ATOM 14214 O O . ARG B 1 818 ? -54.969 -34.688 -62.906 1 32.75 818 ARG B O 1
ATOM 14221 N N . ASP B 1 819 ? -53.5 -36.312 -62.656 1 30.59 819 ASP B N 1
ATOM 14222 C CA . ASP B 1 819 ? -54.75 -37.031 -62.406 1 30.59 819 ASP B CA 1
ATOM 14223 C C . ASP B 1 819 ? -55.375 -36.594 -61.062 1 30.59 819 ASP B C 1
ATOM 14225 O O . ASP B 1 819 ? -54.656 -36.219 -60.156 1 30.59 819 ASP B O 1
ATOM 14229 N N . GLY B 1 820 ? -56.656 -36.062 -61.062 1 30.73 820 GLY B N 1
ATOM 14230 C CA . GLY B 1 820 ? -57.562 -35.625 -60.031 1 30.73 820 GLY B CA 1
ATOM 14231 C C . GLY B 1 820 ? -57.438 -36.406 -58.75 1 30.73 820 GLY B C 1
ATOM 14232 O O . GLY B 1 820 ? -58.312 -36.344 -57.875 1 30.73 820 GLY B O 1
ATOM 14233 N N . SER B 1 821 ? -56.844 -37.594 -58.844 1 29.86 821 SER B N 1
ATOM 14234 C CA . SER B 1 821 ? -57.031 -38.281 -57.562 1 29.86 821 SER B CA 1
ATOM 14235 C C . SER B 1 821 ? -56.375 -37.531 -56.406 1 29.86 821 SER B C 1
ATOM 14237 O O . SER B 1 821 ? -55.312 -36.938 -56.594 1 29.86 821 SER B O 1
ATOM 14239 N N . SER B 1 822 ? -57.312 -37 -55.438 1 30.64 822 SER B N 1
ATOM 14240 C CA . SER B 1 822 ? -57.188 -36.281 -54.188 1 30.64 822 SER B CA 1
ATOM 14241 C C . SER B 1 822 ? -55.938 -36.781 -53.406 1 30.64 822 SER B C 1
ATOM 14243 O O . SER B 1 822 ? -55.938 -37.875 -52.844 1 30.64 822 SER B O 1
ATOM 14245 N N . SER B 1 823 ? -54.875 -36.719 -53.938 1 31.41 823 SER B N 1
ATOM 14246 C CA . SER B 1 823 ? -53.75 -37.094 -53.094 1 31.41 823 SER B CA 1
ATOM 14247 C C . SER B 1 823 ? -53.812 -36.406 -51.75 1 31.41 823 SER B C 1
ATOM 14249 O O . SER B 1 823 ? -54.219 -35.25 -51.656 1 31.41 823 SER B O 1
ATOM 14251 N N . PRO B 1 824 ? -53.969 -37.188 -50.625 1 34.44 824 PRO B N 1
ATOM 14252 C CA . PRO B 1 824 ? -54.156 -36.688 -49.25 1 34.44 824 PRO B CA 1
ATOM 14253 C C . PRO B 1 824 ? -53.375 -35.406 -48.969 1 34.44 824 PRO B C 1
ATOM 14255 O O . PRO B 1 824 ? -52.25 -35.281 -49.438 1 34.44 824 PRO B O 1
ATOM 14258 N N . SER B 1 825 ? -54.062 -34.25 -49.062 1 34.34 825 SER B N 1
ATOM 14259 C CA . SER B 1 825 ? -53.688 -32.906 -48.594 1 34.34 825 SER B CA 1
ATOM 14260 C C . SER B 1 825 ? -52.75 -32.969 -47.375 1 34.34 825 SER B C 1
ATOM 14262 O O . SER B 1 825 ? -53.094 -33.625 -46.375 1 34.34 825 SER B O 1
ATOM 14264 N N . TYR B 1 826 ? -51.531 -33.188 -47.531 1 35.91 826 TYR B N 1
ATOM 14265 C CA . TYR B 1 826 ? -50.594 -33 -46.406 1 35.91 826 TYR B CA 1
ATOM 14266 C C . TYR B 1 826 ? -50.969 -31.766 -45.625 1 35.91 826 TYR B C 1
ATOM 14268 O O . TYR B 1 826 ? -50.812 -30.641 -46.094 1 35.91 826 TYR B O 1
ATOM 14276 N N . LYS B 1 827 ? -52.125 -31.641 -44.969 1 42.66 827 LYS B N 1
ATOM 14277 C CA . LYS B 1 827 ? -52.469 -30.578 -44.031 1 42.66 827 LYS B CA 1
ATOM 14278 C C . LYS B 1 827 ? -51.281 -30.219 -43.125 1 42.66 827 LYS B C 1
ATOM 14280 O O . LYS B 1 827 ? -50.656 -31.094 -42.562 1 42.66 827 LYS B O 1
ATOM 14285 N N . ALA B 1 828 ? -50.75 -29.031 -43.375 1 53.75 828 ALA B N 1
ATOM 14286 C CA . ALA B 1 828 ? -49.75 -28.469 -42.469 1 53.75 828 ALA B CA 1
ATOM 14287 C C . ALA B 1 828 ? -50.031 -28.828 -41.031 1 53.75 828 ALA B C 1
ATOM 14289 O O . ALA B 1 828 ? -51.156 -28.734 -40.562 1 53.75 828 ALA B O 1
ATOM 14290 N N . PRO B 1 829 ? -49.219 -29.734 -40.406 1 60.94 829 PRO B N 1
ATOM 14291 C CA . PRO B 1 829 ? -49.531 -30.109 -39.031 1 60.94 829 PRO B CA 1
ATOM 14292 C C . PRO B 1 829 ? -49.875 -28.906 -38.156 1 60.94 829 PRO B C 1
ATOM 14294 O O . PRO B 1 829 ? -49.156 -27.906 -38.156 1 60.94 829 PRO B O 1
ATOM 14297 N N . GLU B 1 830 ? -51.094 -28.641 -37.75 1 63.09 830 GLU B N 1
ATOM 14298 C CA . GLU B 1 830 ? -51.594 -27.547 -36.906 1 63.09 830 GLU B CA 1
ATOM 14299 C C . GLU B 1 830 ? -51.031 -27.641 -35.5 1 63.09 830 GLU B C 1
ATOM 14301 O O . GLU B 1 830 ? -50.938 -26.625 -34.812 1 63.09 830 GLU B O 1
ATOM 14306 N N . THR B 1 831 ? -50.531 -28.75 -35.125 1 81.88 831 THR B N 1
ATOM 14307 C CA . THR B 1 831 ? -50.094 -28.875 -33.75 1 81.88 831 THR B CA 1
ATOM 14308 C C . THR B 1 831 ? -48.562 -28.828 -33.656 1 81.88 831 THR B C 1
ATOM 14310 O O . THR B 1 831 ? -47.875 -29.438 -34.5 1 81.88 831 THR B O 1
ATOM 14313 N N . PHE B 1 832 ? -48.125 -28.016 -32.875 1 88.38 832 PHE B N 1
ATOM 14314 C CA . PHE B 1 832 ? -46.688 -27.859 -32.625 1 88.38 832 PHE B CA 1
ATOM 14315 C C . PHE B 1 832 ? -46.062 -29.188 -32.281 1 88.38 832 PHE B C 1
ATOM 14317 O O . PHE B 1 832 ? -46.688 -30.062 -31.688 1 88.38 832 PHE B O 1
ATOM 14324 N N . MET B 1 833 ? -44.875 -29.406 -32.531 1 88.81 833 MET B N 1
ATOM 14325 C CA . MET B 1 833 ? -44.156 -30.672 -32.344 1 88.81 833 MET B CA 1
ATOM 14326 C C . MET B 1 833 ? -44.125 -31.031 -30.859 1 88.81 833 MET B C 1
ATOM 14328 O O . MET B 1 833 ? -44.219 -30.156 -30 1 88.81 833 MET B O 1
ATOM 14332 N N . SER B 1 834 ? -43.969 -32.219 -30.516 1 89.75 834 SER B N 1
ATOM 14333 C CA . SER B 1 834 ? -43.844 -32.688 -29.125 1 89.75 834 SER B CA 1
ATOM 14334 C C . SER B 1 834 ? -42.469 -32.438 -28.562 1 89.75 834 SER B C 1
ATOM 14336 O O . SER B 1 834 ? -41.531 -32.188 -29.312 1 89.75 834 SER B O 1
ATOM 14338 N N . LEU B 1 835 ? -42.406 -32.469 -27.328 1 90 835 LEU B N 1
ATOM 14339 C CA . LEU B 1 835 ? -41.125 -32.312 -26.641 1 90 835 LEU B CA 1
ATOM 14340 C C . LEU B 1 835 ? -40.156 -33.406 -27.031 1 90 835 LEU B C 1
ATOM 14342 O O . LEU B 1 835 ? -38.938 -33.156 -27.156 1 90 835 LEU B O 1
ATOM 14346 N N . GLU B 1 836 ? -40.656 -34.469 -27.203 1 88.12 836 GLU B N 1
ATOM 14347 C CA . GLU B 1 836 ? -39.844 -35.625 -27.609 1 88.12 836 GLU B CA 1
ATOM 14348 C C . GLU B 1 836 ? -39.25 -35.406 -29 1 88.12 836 GLU B C 1
ATOM 14350 O O . GLU B 1 836 ? -38.062 -35.719 -29.234 1 88.12 836 GLU B O 1
ATOM 14355 N N . GLU B 1 837 ? -40.125 -34.875 -29.812 1 88.38 837 GLU B N 1
ATOM 14356 C CA . GLU B 1 837 ? -39.625 -34.594 -31.172 1 88.38 837 GLU B CA 1
ATOM 14357 C C . GLU B 1 837 ? -38.594 -33.469 -31.141 1 88.38 837 GLU B C 1
ATOM 14359 O O . GLU B 1 837 ? -37.625 -33.5 -31.891 1 88.38 837 GLU B O 1
ATOM 14364 N N . PHE B 1 838 ? -38.938 -32.625 -30.266 1 88.88 838 PHE B N 1
ATOM 14365 C CA . PHE B 1 838 ? -38.031 -31.484 -30.094 1 88.88 838 PHE B CA 1
ATOM 14366 C C . PHE B 1 838 ? -36.656 -31.953 -29.625 1 88.88 838 PHE B C 1
ATOM 14368 O O . PHE B 1 838 ? -35.625 -31.438 -30.078 1 88.88 838 PHE B O 1
ATOM 14375 N N . ASN B 1 839 ? -36.594 -33 -28.781 1 88.5 839 ASN B N 1
ATOM 14376 C CA . ASN B 1 839 ? -35.375 -33.469 -28.141 1 88.5 839 ASN B CA 1
ATOM 14377 C C . ASN B 1 839 ? -34.781 -34.688 -28.891 1 88.5 839 ASN B C 1
ATOM 14379 O O . ASN B 1 839 ? -33.812 -35.281 -28.438 1 88.5 839 ASN B O 1
ATOM 14383 N N . LYS B 1 840 ? -35.25 -35 -29.969 1 87.06 840 LYS B N 1
ATOM 14384 C CA . LYS B 1 840 ? -34.844 -36.188 -30.688 1 87.06 840 LYS B CA 1
ATOM 14385 C C . LYS B 1 840 ? -33.375 -36.094 -31.109 1 87.06 840 LYS B C 1
ATOM 14387 O O . LYS B 1 840 ? -32.656 -37.094 -31.031 1 87.06 840 LYS B O 1
ATOM 14392 N N . TYR B 1 841 ? -32.906 -34.969 -31.516 1 88.88 841 TYR B N 1
ATOM 14393 C CA . TYR B 1 841 ? -31.531 -34.75 -31.984 1 88.88 841 TYR B CA 1
ATOM 14394 C C . TYR B 1 841 ? -30.797 -33.75 -31.094 1 88.88 841 TYR B C 1
ATOM 14396 O O . TYR B 1 841 ? -30.141 -32.844 -31.578 1 88.88 841 TYR B O 1
ATOM 14404 N N . THR B 1 842 ? -30.875 -34 -29.781 1 89.44 842 THR B N 1
ATOM 14405 C CA . THR B 1 842 ? -30.375 -33.062 -28.781 1 89.44 842 THR B CA 1
ATOM 14406 C C . THR B 1 842 ? -28.875 -32.844 -28.953 1 89.44 842 THR B C 1
ATOM 14408 O O . THR B 1 842 ? -28.391 -31.734 -28.734 1 89.44 842 THR B O 1
ATOM 14411 N N . GLU B 1 843 ? -28.094 -33.781 -29.328 1 91.31 843 GLU B N 1
ATOM 14412 C CA . GLU B 1 843 ? -26.641 -33.656 -29.453 1 91.31 843 GLU B CA 1
ATOM 14413 C C . GLU B 1 843 ? -26.266 -32.75 -30.625 1 91.31 843 GLU B C 1
ATOM 14415 O O . GLU B 1 843 ? -25.172 -32.188 -30.656 1 91.31 843 GLU B O 1
ATOM 14420 N N . THR B 1 844 ? -27.203 -32.594 -31.5 1 88.69 844 THR B N 1
ATOM 14421 C CA . THR B 1 844 ? -26.953 -31.75 -32.656 1 88.69 844 THR B CA 1
ATOM 14422 C C . THR B 1 844 ? -27.609 -30.375 -32.5 1 88.69 844 THR B C 1
ATOM 14424 O O . THR B 1 844 ? -27.094 -29.375 -33 1 88.69 844 THR B O 1
ATOM 14427 N N . THR B 1 845 ? -28.703 -30.281 -31.766 1 87.62 845 THR B N 1
ATOM 14428 C CA . THR B 1 845 ? -29.531 -29.078 -31.844 1 87.62 845 THR B CA 1
ATOM 14429 C C . THR B 1 845 ? -29.453 -28.281 -30.547 1 87.62 845 THR B C 1
ATOM 14431 O O . THR B 1 845 ? -29.75 -27.094 -30.516 1 87.62 845 THR B O 1
ATOM 14434 N N . SER B 1 846 ? -29.062 -28.891 -29.484 1 90.06 846 SER B N 1
ATOM 14435 C CA . SER B 1 846 ? -29.125 -28.219 -28.188 1 90.06 846 SER B CA 1
ATOM 14436 C C . SER B 1 846 ? -27.859 -27.391 -27.922 1 90.06 846 SER B C 1
ATOM 14438 O O . SER B 1 846 ? -26.797 -27.953 -27.641 1 90.06 846 SER B O 1
ATOM 14440 N N . LYS B 1 847 ? -28.031 -26.125 -27.891 1 90.38 847 LYS B N 1
ATOM 14441 C CA . LYS B 1 847 ? -26.938 -25.234 -27.531 1 90.38 847 LYS B CA 1
ATOM 14442 C C . LYS B 1 847 ? -26.609 -25.344 -26.047 1 90.38 847 LYS B C 1
ATOM 14444 O O . LYS B 1 847 ? -25.453 -25.219 -25.641 1 90.38 847 LYS B O 1
ATOM 14449 N N . ASN B 1 848 ? -27.641 -25.578 -25.234 1 92.88 848 ASN B N 1
ATOM 14450 C CA . ASN B 1 848 ? -27.469 -25.672 -23.781 1 92.88 848 ASN B CA 1
ATOM 14451 C C . ASN B 1 848 ? -26.656 -26.906 -23.406 1 92.88 848 ASN B C 1
ATOM 14453 O O . ASN B 1 848 ? -25.891 -26.891 -22.453 1 92.88 848 ASN B O 1
ATOM 14457 N N . LEU B 1 849 ? -26.859 -27.906 -24.141 1 94 849 LEU B N 1
ATOM 14458 C CA . LEU B 1 849 ? -26.078 -29.125 -23.875 1 94 849 LEU B CA 1
ATOM 14459 C C . LEU B 1 849 ? -24.609 -28.891 -24.219 1 94 849 LEU B C 1
ATOM 14461 O O . LEU B 1 849 ? -23.734 -29.406 -23.531 1 94 849 LEU B O 1
ATOM 14465 N N . VAL B 1 850 ? -24.344 -28.141 -25.234 1 94.75 850 VAL B N 1
ATOM 14466 C CA . VAL B 1 850 ? -22.969 -27.828 -25.625 1 94.75 850 VAL B CA 1
ATOM 14467 C C . VAL B 1 850 ? -22.297 -27.016 -24.516 1 94.75 850 VAL B C 1
ATOM 14469 O O . VAL B 1 850 ? -21.156 -27.281 -24.156 1 94.75 850 VAL B O 1
ATOM 14472 N N . LEU B 1 851 ? -23.047 -26.094 -23.984 1 93.81 851 LEU B N 1
ATOM 14473 C CA . LEU B 1 851 ? -22.516 -25.266 -22.906 1 93.81 851 LEU B CA 1
ATOM 14474 C C . LEU B 1 851 ? -22.234 -26.094 -21.672 1 93.81 851 LEU B C 1
ATOM 14476 O O . LEU B 1 851 ? -21.203 -25.922 -21.016 1 93.81 851 LEU B O 1
ATOM 14480 N N . ALA B 1 852 ? -23.172 -26.906 -21.359 1 95.44 852 ALA B N 1
ATOM 14481 C CA . ALA B 1 852 ? -22.969 -27.797 -20.219 1 95.44 852 ALA B CA 1
ATOM 14482 C C . ALA B 1 852 ? -21.766 -28.703 -20.438 1 95.44 852 ALA B C 1
ATOM 14484 O O . ALA B 1 852 ? -21 -28.969 -19.5 1 95.44 852 ALA B O 1
ATOM 14485 N N . TYR B 1 853 ? -21.625 -29.188 -21.672 1 95.81 853 TYR B N 1
ATOM 14486 C CA . TYR B 1 853 ? -20.5 -30.031 -22.047 1 95.81 853 TYR B CA 1
ATOM 14487 C C . TYR B 1 853 ? -19.172 -29.297 -21.844 1 95.81 853 TYR B C 1
ATOM 14489 O O . TYR B 1 853 ? -18.25 -29.859 -21.25 1 95.81 853 TYR B O 1
ATOM 14497 N N . GLN B 1 854 ? -19.125 -28.156 -22.219 1 95 854 GLN B N 1
ATOM 14498 C CA . GLN B 1 854 ? -17.922 -27.344 -22.078 1 95 854 GLN B CA 1
ATOM 14499 C C . GLN B 1 854 ? -17.656 -27.016 -20.625 1 95 854 GLN B C 1
ATOM 14501 O O . GLN B 1 854 ? -16.5 -26.969 -20.188 1 95 854 GLN B O 1
ATOM 14506 N N . GLU B 1 855 ? -18.641 -26.766 -19.844 1 93.94 855 GLU B N 1
ATOM 14507 C CA . GLU B 1 855 ? -18.5 -26.453 -18.422 1 93.94 855 GLU B CA 1
ATOM 14508 C C . GLU B 1 855 ? -17.938 -27.656 -17.656 1 93.94 855 GLU B C 1
ATOM 14510 O O . GLU B 1 855 ? -17.125 -27.484 -16.75 1 93.94 855 GLU B O 1
ATOM 14515 N N . LEU B 1 856 ? -18.375 -28.797 -18.031 1 95.88 856 LEU B N 1
ATOM 14516 C CA . LEU B 1 856 ? -17.922 -30.016 -17.359 1 95.88 856 LEU B CA 1
ATOM 14517 C C . LEU B 1 856 ? -16.453 -30.266 -17.609 1 95.88 856 LEU B C 1
ATOM 14519 O O . LEU B 1 856 ? -15.758 -30.859 -16.766 1 95.88 856 LEU B O 1
ATOM 14523 N N . LEU B 1 857 ? -15.945 -29.781 -18.688 1 95.75 857 LEU B N 1
ATOM 14524 C CA . LEU B 1 857 ? -14.555 -30.031 -19.078 1 95.75 857 LEU B CA 1
ATOM 14525 C C . LEU B 1 857 ? -13.625 -29.016 -18.406 1 95.75 857 LEU B C 1
ATOM 14527 O O . LEU B 1 857 ? -12.406 -29.203 -18.406 1 95.75 857 LEU B O 1
ATOM 14531 N N . VAL B 1 858 ? -14.156 -28.047 -17.75 1 94.19 858 VAL B N 1
ATOM 14532 C 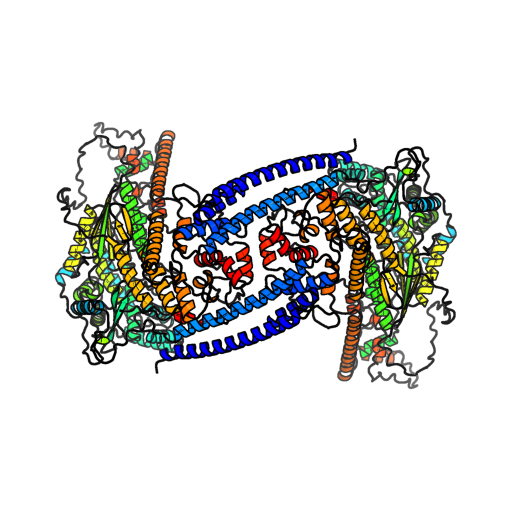CA . VAL B 1 858 ? -13.352 -26.969 -17.219 1 94.19 858 VAL B CA 1
ATOM 14533 C C . VAL B 1 858 ? -12.641 -27.438 -15.945 1 94.19 858 VAL B C 1
ATOM 14535 O O . VAL B 1 858 ? -13.234 -28.125 -15.109 1 94.19 858 VAL B O 1
ATOM 14538 N N . CYS B 1 859 ? -11.344 -27.172 -15.859 1 93.38 859 CYS B N 1
ATOM 14539 C CA . CYS B 1 859 ? -10.602 -27.266 -14.609 1 93.38 859 CYS B CA 1
ATOM 14540 C C . CYS B 1 859 ? -10.703 -25.969 -13.82 1 93.38 859 CYS B C 1
ATOM 14542 O O . CYS B 1 859 ? -10.141 -24.953 -14.219 1 93.38 859 CYS B O 1
ATOM 14544 N N . PRO B 1 860 ? -11.367 -26 -12.68 1 91.5 860 PRO B N 1
ATOM 14545 C CA . PRO B 1 860 ? -11.586 -24.75 -11.945 1 91.5 860 PRO B CA 1
ATOM 14546 C C . PRO B 1 860 ? -10.281 -24.094 -11.5 1 91.5 860 PRO B C 1
ATOM 14548 O O . PRO B 1 860 ? -9.312 -24.781 -11.172 1 91.5 860 PRO B O 1
ATOM 14551 N N . GLU B 1 861 ? -10.266 -22.75 -11.438 1 89.81 861 GLU B N 1
ATOM 14552 C CA . GLU B 1 861 ? -9.109 -21.984 -10.969 1 89.81 861 GLU B CA 1
ATOM 14553 C C . GLU B 1 861 ? -8.922 -22.156 -9.461 1 89.81 861 GLU B C 1
ATOM 14555 O O . GLU B 1 861 ? -9.891 -22.375 -8.727 1 89.81 861 GLU B O 1
ATOM 14560 N N . GLN B 1 862 ? -7.75 -22.109 -9.07 1 92.38 862 GLN B N 1
ATOM 14561 C CA . GLN B 1 862 ? -7.426 -22.141 -7.645 1 92.38 862 GLN B CA 1
ATOM 14562 C C . GLN B 1 862 ? -7.754 -20.797 -6.98 1 92.38 862 GLN B C 1
ATOM 14564 O O . GLN B 1 862 ? -7.273 -19.75 -7.418 1 92.38 862 GLN B O 1
ATOM 14569 N N . ILE B 1 863 ? -8.523 -20.812 -5.902 1 90.31 863 ILE B N 1
ATOM 14570 C CA . ILE B 1 863 ? -8.898 -19.594 -5.195 1 90.31 863 ILE B CA 1
ATOM 14571 C C . ILE B 1 863 ? -7.84 -19.266 -4.141 1 90.31 863 ILE B C 1
ATOM 14573 O O . ILE B 1 863 ? -7.496 -20.109 -3.314 1 90.31 863 ILE B O 1
ATOM 14577 N N . SER B 1 864 ? -7.316 -18.062 -4.184 1 90.81 864 SER B N 1
ATOM 14578 C CA . SER B 1 864 ? -6.297 -17.625 -3.234 1 90.81 864 SER B CA 1
ATOM 14579 C C . SER B 1 864 ? -6.918 -17.203 -1.903 1 90.81 864 SER B C 1
ATOM 14581 O O . SER B 1 864 ? -8.102 -16.875 -1.843 1 90.81 864 SER B O 1
ATOM 14583 N N . VAL B 1 865 ? -6.168 -17.297 -0.86 1 93.88 865 VAL B N 1
ATOM 14584 C CA . VAL B 1 865 ? -6.562 -16.766 0.437 1 93.88 865 VAL B CA 1
ATOM 14585 C C . VAL B 1 865 ? -6.57 -15.234 0.383 1 93.88 865 VAL B C 1
ATOM 14587 O O . VAL B 1 865 ? -6.062 -14.641 -0.569 1 93.88 865 VAL B O 1
ATOM 14590 N N . ASN B 1 866 ? -7.246 -14.688 1.431 1 92.88 866 ASN B N 1
ATOM 14591 C CA . ASN B 1 866 ? -7.281 -13.227 1.501 1 92.88 866 ASN B CA 1
ATOM 14592 C C . ASN B 1 866 ? -6.062 -12.672 2.229 1 92.88 866 ASN B C 1
ATOM 14594 O O . ASN B 1 866 ? -5.566 -13.281 3.18 1 92.88 866 ASN B O 1
ATOM 14598 N N . ARG B 1 867 ? -5.578 -11.547 1.742 1 92.69 867 ARG B N 1
ATOM 14599 C CA . ARG B 1 867 ? -4.43 -10.891 2.363 1 92.69 867 ARG B CA 1
ATOM 14600 C C . ARG B 1 867 ? -4.848 -10.148 3.629 1 92.69 867 ARG B C 1
ATOM 14602 O O . ARG B 1 867 ? -5.664 -9.227 3.576 1 92.69 867 ARG B O 1
ATOM 14609 N N . THR B 1 868 ? -4.34 -10.5 4.766 1 92.62 868 THR B N 1
ATOM 14610 C CA . THR B 1 868 ? -4.664 -9.852 6.035 1 92.62 868 THR B CA 1
ATOM 14611 C C . THR B 1 868 ? -3.773 -8.633 6.262 1 92.62 868 THR B C 1
ATOM 14613 O O . THR B 1 868 ? -2.686 -8.539 5.688 1 92.62 868 THR B O 1
ATOM 14616 N N . PRO B 1 869 ? -4.227 -7.637 7.121 1 87.06 869 PRO B N 1
ATOM 14617 C CA . PRO B 1 869 ? -3.379 -6.492 7.453 1 87.06 869 PRO B CA 1
ATOM 14618 C C . PRO B 1 869 ? -2.061 -6.902 8.109 1 87.06 869 PRO B C 1
ATOM 14620 O O . PRO B 1 869 ? -1.033 -6.254 7.895 1 87.06 869 PRO B O 1
ATOM 14623 N N . GLU B 1 870 ? -2.117 -7.887 8.844 1 90 870 GLU B N 1
ATOM 14624 C CA . GLU B 1 870 ? -0.908 -8.375 9.5 1 90 870 GLU B CA 1
ATOM 14625 C C . GLU B 1 870 ? 0.138 -8.812 8.477 1 90 870 GLU B C 1
ATOM 14627 O O . GLU B 1 870 ? 1.314 -8.461 8.602 1 90 870 GLU B O 1
ATOM 14632 N N . LEU B 1 871 ? -0.28 -9.664 7.504 1 93.56 871 LEU B N 1
ATOM 14633 C CA . LEU B 1 871 ? 0.662 -10.102 6.477 1 93.56 871 LEU B CA 1
ATOM 14634 C C . LEU B 1 871 ? 1.164 -8.914 5.66 1 93.56 871 LEU B C 1
ATOM 14636 O O . LEU B 1 871 ? 2.33 -8.883 5.262 1 93.56 871 LEU B O 1
ATOM 14640 N N . MET B 1 872 ? 0.277 -7.984 5.383 1 89.38 872 MET B N 1
ATOM 14641 C CA . MET B 1 872 ? 0.67 -6.789 4.645 1 89.38 872 MET B CA 1
ATOM 14642 C C . MET B 1 872 ? 1.833 -6.082 5.332 1 89.38 872 MET B C 1
ATOM 14644 O O . MET B 1 872 ? 2.793 -5.672 4.676 1 89.38 872 MET B O 1
ATOM 14648 N N . SER B 1 873 ? 1.685 -5.941 6.625 1 88.19 873 SER B N 1
ATOM 14649 C CA . SER B 1 873 ? 2.721 -5.281 7.414 1 88.19 873 SER B CA 1
ATOM 14650 C C . SER B 1 873 ? 4.031 -6.055 7.359 1 88.19 873 SER B C 1
ATOM 14652 O O . SER B 1 873 ? 5.102 -5.465 7.176 1 88.19 873 SER B O 1
ATOM 14654 N N . GLU B 1 874 ? 3.957 -7.355 7.48 1 91.56 874 GLU B N 1
ATOM 14655 C CA . GLU B 1 874 ? 5.164 -8.18 7.488 1 91.56 874 GLU B CA 1
ATOM 14656 C C . GLU B 1 874 ? 5.812 -8.219 6.109 1 91.56 874 GLU B C 1
ATOM 14658 O O . GLU B 1 874 ? 7.039 -8.297 5.996 1 91.56 874 GLU B O 1
ATOM 14663 N N . GLN B 1 875 ? 5.02 -8.219 5.055 1 90.25 875 GLN B N 1
ATOM 14664 C CA . GLN B 1 875 ? 5.543 -8.211 3.693 1 90.25 875 GLN B CA 1
ATOM 14665 C C . GLN B 1 875 ? 6.328 -6.934 3.412 1 90.25 875 GLN B C 1
ATOM 14667 O O . GLN B 1 875 ? 7.305 -6.953 2.66 1 90.25 875 GLN B O 1
ATOM 14672 N N . SER B 1 876 ? 5.863 -5.824 4.039 1 84.69 876 SER B N 1
ATOM 14673 C CA . SER B 1 876 ? 6.535 -4.547 3.816 1 84.69 876 SER B CA 1
ATOM 14674 C C . SER B 1 876 ? 7.938 -4.551 4.418 1 84.69 876 SER B C 1
ATOM 14676 O O . SER B 1 876 ? 8.805 -3.781 3.99 1 84.69 876 SER B O 1
ATOM 14678 N N . ARG B 1 877 ? 8.195 -5.426 5.312 1 86.06 877 ARG B N 1
ATOM 14679 C CA . ARG B 1 877 ? 9.484 -5.5 5.996 1 86.06 877 ARG B CA 1
ATOM 14680 C C . ARG B 1 877 ? 10.5 -6.293 5.176 1 86.06 877 ARG B C 1
ATOM 14682 O O . ARG B 1 877 ? 11.688 -6.301 5.488 1 86.06 877 ARG B O 1
ATOM 14689 N N . LEU B 1 878 ? 9.984 -6.98 4.145 1 87.75 878 LEU B N 1
ATOM 14690 C CA . LEU B 1 878 ? 10.875 -7.785 3.312 1 87.75 878 LEU B CA 1
ATOM 14691 C C . LEU B 1 878 ? 11.711 -6.898 2.393 1 87.75 878 LEU B C 1
ATOM 14693 O O . LEU B 1 878 ? 11.211 -5.902 1.863 1 87.75 878 LEU B O 1
ATOM 14697 N N . ASP B 1 879 ? 12.969 -7.074 2.305 1 76 879 ASP B N 1
ATOM 14698 C CA . ASP B 1 879 ? 13.906 -6.281 1.519 1 76 879 ASP B CA 1
ATOM 14699 C C . ASP B 1 879 ? 14.008 -6.805 0.088 1 76 879 ASP B C 1
ATOM 14701 O O . ASP B 1 879 ? 15.031 -7.375 -0.3 1 76 879 ASP B O 1
ATOM 14705 N N . ASP B 1 880 ? 12.93 -6.648 -0.704 1 76.75 880 ASP B N 1
ATOM 14706 C CA . ASP B 1 880 ? 12.938 -7.105 -2.09 1 76.75 880 ASP B CA 1
ATOM 14707 C C . ASP B 1 880 ? 13.5 -6.031 -3.02 1 76.75 880 ASP B C 1
ATOM 14709 O O . ASP B 1 880 ? 13.18 -4.848 -2.871 1 76.75 880 ASP B O 1
ATOM 14713 N N . SER B 1 881 ? 14.531 -6.363 -3.641 1 66.81 881 SER B N 1
ATOM 14714 C CA . SER B 1 881 ? 15.055 -5.438 -4.645 1 66.81 881 SER B CA 1
ATOM 14715 C C . SER B 1 881 ? 14.297 -5.574 -5.961 1 66.81 881 SER B C 1
ATOM 14717 O O . SER B 1 881 ? 13.906 -6.676 -6.348 1 66.81 881 SER B O 1
ATOM 14719 N N . PRO B 1 882 ? 13.938 -4.52 -6.582 1 61.91 882 PRO B N 1
ATOM 14720 C CA . PRO B 1 882 ? 13.18 -4.57 -7.832 1 61.91 882 PRO B CA 1
ATOM 14721 C C . PRO B 1 882 ? 13.898 -5.359 -8.93 1 61.91 882 PRO B C 1
ATOM 14723 O O . PRO B 1 882 ? 13.242 -5.941 -9.797 1 61.91 882 PRO B O 1
ATOM 14726 N N . ASP B 1 883 ? 15.156 -5.469 -8.93 1 60.91 883 ASP B N 1
ATOM 14727 C CA . ASP B 1 883 ? 15.906 -6.043 -10.039 1 60.91 883 ASP B CA 1
ATOM 14728 C C . ASP B 1 883 ? 16.094 -7.547 -9.859 1 60.91 883 ASP B C 1
ATOM 14730 O O . ASP B 1 883 ? 16.547 -8.234 -10.773 1 60.91 883 ASP B O 1
ATOM 14734 N N . GLU B 1 884 ? 15.695 -7.973 -8.812 1 66.62 884 GLU B N 1
ATOM 14735 C CA . GLU B 1 884 ? 15.938 -9.391 -8.555 1 66.62 884 GLU B CA 1
ATOM 14736 C C . GLU B 1 884 ? 14.641 -10.195 -8.641 1 66.62 884 GLU B C 1
ATOM 14738 O O . GLU B 1 884 ? 13.547 -9.641 -8.508 1 66.62 884 GLU B O 1
ATOM 14743 N N . LYS B 1 885 ? 14.906 -11.336 -9.164 1 76.12 885 LYS B N 1
ATOM 14744 C CA . LYS B 1 885 ? 13.758 -12.234 -9.156 1 76.12 885 LYS B CA 1
ATOM 14745 C C . LYS B 1 885 ? 13.172 -12.359 -7.754 1 76.12 885 LYS B C 1
ATOM 14747 O O . LYS B 1 885 ? 13.898 -12.578 -6.785 1 76.12 885 LYS B O 1
ATOM 14752 N N . LEU B 1 886 ? 11.93 -12.18 -7.648 1 77.5 886 LEU B N 1
ATOM 14753 C CA . LEU B 1 886 ? 11.234 -12.164 -6.363 1 77.5 886 LEU B CA 1
ATOM 14754 C C . LEU B 1 886 ? 11.148 -13.578 -5.781 1 77.5 886 LEU B C 1
ATOM 14756 O O . LEU B 1 886 ? 10.977 -14.547 -6.52 1 77.5 886 LEU B O 1
ATOM 14760 N N . ALA B 1 887 ? 11.391 -13.688 -4.531 1 83.81 887 ALA B N 1
ATOM 14761 C CA . ALA B 1 887 ? 11.156 -14.93 -3.803 1 83.81 887 ALA B CA 1
ATOM 14762 C C . ALA B 1 887 ? 9.695 -15.352 -3.893 1 83.81 887 ALA B C 1
ATOM 14764 O O . ALA B 1 887 ? 8.828 -14.539 -4.227 1 83.81 887 ALA B O 1
ATOM 14765 N N . PRO B 1 888 ? 9.461 -16.609 -3.711 1 90.69 888 PRO B N 1
ATOM 14766 C CA . PRO B 1 888 ? 8.078 -17.078 -3.77 1 90.69 888 PRO B CA 1
ATOM 14767 C C . PRO B 1 888 ? 7.16 -16.312 -2.814 1 90.69 888 PRO B C 1
ATOM 14769 O O . PRO B 1 888 ? 6.023 -15.984 -3.168 1 90.69 888 PRO B O 1
ATOM 14772 N N . ILE B 1 889 ? 7.672 -16.109 -1.594 1 93.81 889 ILE B N 1
ATOM 14773 C CA . ILE B 1 889 ? 7.02 -15.18 -0.673 1 93.81 889 ILE B CA 1
ATOM 14774 C C . ILE B 1 889 ? 7.758 -13.844 -0.674 1 93.81 889 ILE B C 1
ATOM 14776 O O . ILE B 1 889 ? 8.93 -13.773 -0.293 1 93.81 889 ILE B O 1
ATOM 14780 N N . SER B 1 890 ? 7.07 -12.812 -1.196 1 92.62 890 SER B N 1
ATOM 14781 C CA . SER B 1 890 ? 7.738 -11.531 -1.411 1 92.62 890 SER B CA 1
ATOM 14782 C C . SER B 1 890 ? 6.875 -10.367 -0.938 1 92.62 890 SER B C 1
ATOM 14784 O O . SER B 1 890 ? 5.812 -10.578 -0.345 1 92.62 890 SER B O 1
ATOM 14786 N N . SER B 1 891 ? 7.352 -9.164 -1.131 1 88.81 891 SER B N 1
ATOM 14787 C CA . SER B 1 891 ? 6.637 -7.957 -0.742 1 88.81 891 SER B CA 1
ATOM 14788 C C . SER B 1 891 ? 5.469 -7.68 -1.681 1 88.81 891 SER B C 1
ATOM 14790 O O . SER B 1 891 ? 4.547 -6.938 -1.332 1 88.81 891 SER B O 1
ATOM 14792 N N . SER B 1 892 ? 5.492 -8.289 -2.797 1 89.81 892 SER B N 1
ATOM 14793 C CA . SER B 1 892 ? 4.43 -8.086 -3.777 1 89.81 892 SER B CA 1
ATOM 14794 C C . SER B 1 892 ? 3.408 -9.219 -3.725 1 89.81 892 SER B C 1
ATOM 14796 O O . SER B 1 892 ? 3.646 -10.297 -4.266 1 89.81 892 SER B O 1
ATOM 14798 N N . TRP B 1 893 ? 2.262 -8.938 -3.219 1 91.06 893 TRP B N 1
ATOM 14799 C CA . TRP B 1 893 ? 1.185 -9.914 -3.082 1 91.06 893 TRP B CA 1
ATOM 14800 C C . TRP B 1 893 ? 0.745 -10.43 -4.445 1 91.06 893 TRP B C 1
ATOM 14802 O O . TRP B 1 893 ? 0.481 -11.625 -4.609 1 91.06 893 TRP B O 1
ATOM 14812 N N . HIS B 1 894 ? 0.766 -9.617 -5.465 1 88.25 894 HIS B N 1
ATOM 14813 C CA . HIS B 1 894 ? 0.206 -9.961 -6.77 1 88.25 894 HIS B CA 1
ATOM 14814 C C . HIS B 1 894 ? 1.163 -10.836 -7.566 1 88.25 894 HIS B C 1
ATOM 14816 O O . HIS B 1 894 ? 0.742 -11.555 -8.477 1 88.25 894 HIS B O 1
ATOM 14822 N N . SER B 1 895 ? 2.391 -10.812 -7.211 1 89.81 895 SER B N 1
ATOM 14823 C CA . SER B 1 895 ? 3.373 -11.633 -7.906 1 89.81 895 SER B CA 1
ATOM 14824 C C . SER B 1 895 ? 3.449 -13.031 -7.305 1 89.81 895 SER B C 1
ATOM 14826 O O . SER B 1 895 ? 3.994 -13.953 -7.918 1 89.81 895 SER B O 1
ATOM 14828 N N . MET B 1 896 ? 2.865 -13.242 -6.145 1 93.12 896 MET B N 1
ATOM 14829 C CA . MET B 1 896 ? 2.898 -14.539 -5.473 1 93.12 896 MET B CA 1
ATOM 14830 C C . MET B 1 896 ? 1.863 -15.484 -6.074 1 93.12 896 MET B C 1
ATOM 14832 O O . MET B 1 896 ? 0.752 -15.07 -6.402 1 93.12 896 MET B O 1
ATOM 14836 N N . ASN B 1 897 ? 2.27 -16.703 -6.234 1 93.19 897 ASN B N 1
ATOM 14837 C CA . ASN B 1 897 ? 1.266 -17.688 -6.66 1 93.19 897 ASN B CA 1
ATOM 14838 C C . ASN B 1 897 ? 0.359 -18.094 -5.508 1 93.19 897 ASN B C 1
ATOM 14840 O O . ASN B 1 897 ? 0.645 -17.781 -4.348 1 93.19 897 ASN B O 1
ATOM 14844 N N . MET B 1 898 ? -0.718 -18.781 -5.836 1 93.44 898 MET B N 1
ATOM 14845 C CA . MET B 1 898 ? -1.755 -19.109 -4.863 1 93.44 898 MET B CA 1
ATOM 14846 C C . MET B 1 898 ? -1.186 -19.938 -3.723 1 93.44 898 MET B C 1
ATOM 14848 O O . MET B 1 898 ? -1.514 -19.719 -2.557 1 93.44 898 MET B O 1
ATOM 14852 N N . TYR B 1 899 ? -0.348 -20.875 -4.02 1 96.31 899 TYR B N 1
ATOM 14853 C CA . TYR B 1 899 ? 0.213 -21.766 -3.008 1 96.31 899 TYR B CA 1
ATOM 14854 C C . TYR B 1 899 ? 0.974 -20.969 -1.949 1 96.31 899 TYR B C 1
ATOM 14856 O O . TYR B 1 899 ? 0.778 -21.172 -0.75 1 96.31 899 TYR B O 1
ATOM 14864 N N . TRP B 1 900 ? 1.779 -20.156 -2.342 1 96.88 900 TRP B N 1
ATOM 14865 C CA . TRP B 1 900 ? 2.627 -19.406 -1.427 1 96.88 900 TRP B CA 1
ATOM 14866 C C . TRP B 1 900 ? 1.812 -18.359 -0.668 1 96.88 900 TRP B C 1
ATOM 14868 O O . TRP B 1 900 ? 2.121 -18.047 0.482 1 96.88 900 TRP B O 1
ATOM 14878 N N . LYS B 1 901 ? 0.802 -17.766 -1.286 1 96 901 LYS B N 1
ATOM 14879 C CA . LYS B 1 901 ? -0.12 -16.906 -0.555 1 96 901 LYS B CA 1
ATOM 14880 C C . LYS B 1 901 ? -0.746 -17.656 0.625 1 96 901 LYS B C 1
ATOM 14882 O O . LYS B 1 901 ? -0.843 -17.109 1.726 1 96 901 LYS B O 1
ATOM 14887 N N . TRP B 1 902 ? -1.128 -18.891 0.307 1 97.19 902 TRP B N 1
ATOM 14888 C CA . TRP B 1 902 ? -1.739 -19.734 1.321 1 97.19 902 TRP B CA 1
ATOM 14889 C C . TRP B 1 902 ? -0.762 -20.016 2.457 1 97.19 902 TRP B C 1
ATOM 14891 O O . TRP B 1 902 ? -1.107 -19.875 3.631 1 97.19 902 TRP B O 1
ATOM 14901 N N . VAL B 1 903 ? 0.427 -20.359 2.16 1 96.94 903 VAL B N 1
ATOM 14902 C CA . VAL B 1 903 ? 1.447 -20.703 3.141 1 96.94 903 VAL B CA 1
ATOM 14903 C C . VAL B 1 903 ? 1.828 -19.469 3.957 1 96.94 903 VAL B C 1
ATOM 14905 O O . VAL B 1 903 ? 1.963 -19.547 5.18 1 96.94 903 VAL B O 1
ATOM 14908 N N . ALA B 1 904 ? 2.01 -18.406 3.291 1 96.75 904 ALA B N 1
ATOM 14909 C CA . ALA B 1 904 ? 2.387 -17.156 3.967 1 96.75 904 ALA B CA 1
ATOM 14910 C C . ALA B 1 904 ? 1.338 -16.75 4.996 1 96.75 904 ALA B C 1
ATOM 14912 O O . ALA B 1 904 ? 1.675 -16.422 6.133 1 96.75 904 ALA B O 1
ATOM 14913 N N . GLU B 1 905 ? 0.081 -16.766 4.629 1 96 905 GLU B N 1
ATOM 14914 C CA . GLU B 1 905 ? -0.998 -16.359 5.523 1 96 905 GLU B CA 1
ATOM 14915 C C . GLU B 1 905 ? -1.155 -17.328 6.684 1 96 905 GLU B C 1
ATOM 14917 O O . GLU B 1 905 ? -1.433 -16.922 7.812 1 96 905 GLU B O 1
ATOM 14922 N N . LEU B 1 906 ? -1.045 -18.594 6.375 1 96 906 LEU B N 1
ATOM 14923 C CA . LEU B 1 906 ? -1.259 -19.625 7.391 1 96 906 LEU B CA 1
ATOM 14924 C C . LEU B 1 906 ? -0.208 -19.531 8.492 1 96 906 LEU B C 1
ATOM 14926 O O . LEU B 1 906 ? -0.527 -19.672 9.672 1 96 906 LEU B O 1
ATOM 14930 N N . TYR B 1 907 ? 1.031 -19.266 8.164 1 95.69 907 TYR B N 1
ATOM 14931 C CA . TYR B 1 907 ? 2.102 -19.344 9.156 1 95.69 907 TYR B CA 1
ATOM 14932 C C . TYR B 1 907 ? 2.66 -17.969 9.484 1 95.69 907 TYR B C 1
ATOM 14934 O O . TYR B 1 907 ? 3.648 -17.844 10.211 1 95.69 907 TYR B O 1
ATOM 14942 N N . CYS B 1 908 ? 2.119 -16.922 8.969 1 93.94 908 CYS B N 1
ATOM 14943 C CA . CYS B 1 908 ? 2.615 -15.562 9.117 1 93.94 908 CYS B CA 1
ATOM 14944 C C . CYS B 1 908 ? 2.828 -15.219 10.586 1 93.94 908 CYS B C 1
ATOM 14946 O O . CYS B 1 908 ? 3.912 -14.781 10.977 1 93.94 908 CYS B O 1
ATOM 14948 N N . ARG B 1 909 ? 1.891 -15.406 11.477 1 91.19 909 ARG B N 1
ATOM 14949 C CA . ARG B 1 909 ? 1.915 -14.992 12.875 1 91.19 909 ARG B CA 1
ATOM 14950 C C . ARG B 1 909 ? 3.006 -15.727 13.648 1 91.19 909 ARG B C 1
ATOM 14952 O O . ARG B 1 909 ? 3.746 -15.117 14.422 1 91.19 909 ARG B O 1
ATOM 14959 N N . GLU B 1 910 ? 3.086 -17 13.398 1 92.25 910 GLU B N 1
ATOM 14960 C CA . GLU B 1 910 ? 4.082 -17.797 14.109 1 92.25 910 GLU B CA 1
ATOM 14961 C C . GLU B 1 910 ? 5.496 -17.422 13.68 1 92.25 910 GLU B C 1
ATOM 14963 O O . GLU B 1 910 ? 6.406 -17.359 14.516 1 92.25 910 GLU B O 1
ATOM 14968 N N . MET B 1 911 ? 5.684 -17.234 12.445 1 94.69 911 MET B N 1
ATOM 14969 C CA . MET B 1 911 ? 6.996 -16.859 11.93 1 94.69 911 MET B CA 1
ATOM 14970 C C . MET B 1 911 ? 7.406 -15.484 12.43 1 94.69 911 MET B C 1
ATOM 14972 O O . MET B 1 911 ? 8.562 -15.273 12.812 1 94.69 911 MET B O 1
ATOM 14976 N N . ALA B 1 912 ? 6.469 -14.555 12.406 1 92.31 912 ALA B N 1
ATOM 14977 C CA . ALA B 1 912 ? 6.746 -13.195 12.875 1 92.31 912 ALA B CA 1
ATOM 14978 C C . ALA B 1 912 ? 7.082 -13.195 14.367 1 92.31 912 ALA B C 1
ATOM 14980 O O . ALA B 1 912 ? 7.938 -12.422 14.812 1 92.31 912 ALA B O 1
ATOM 14981 N N . LYS B 1 913 ? 6.414 -13.969 15.141 1 91.38 913 LYS B N 1
ATOM 14982 C CA . LYS B 1 913 ? 6.645 -14.047 16.578 1 91.38 913 LYS B CA 1
ATOM 14983 C C . LYS B 1 913 ? 8.031 -14.594 16.891 1 91.38 913 LYS B C 1
ATOM 14985 O O . LYS B 1 913 ? 8.727 -14.086 17.766 1 91.38 913 LYS B O 1
ATOM 14990 N N . ARG B 1 914 ? 8.453 -15.602 16.172 1 94.5 914 ARG B N 1
ATOM 14991 C CA . ARG B 1 914 ? 9.711 -16.281 16.469 1 94.5 914 ARG B CA 1
ATOM 14992 C C . ARG B 1 914 ? 10.891 -15.547 15.844 1 94.5 914 ARG B C 1
ATOM 14994 O O . ARG B 1 914 ? 11.953 -15.445 16.453 1 94.5 914 ARG B O 1
ATOM 15001 N N . TYR B 1 915 ? 10.727 -15.016 14.641 1 94.75 915 TYR B N 1
ATOM 15002 C CA . TYR B 1 915 ? 11.875 -14.492 13.906 1 94.75 915 TYR B CA 1
ATOM 15003 C C . TYR B 1 915 ? 11.742 -12.992 13.68 1 94.75 915 TYR B C 1
ATOM 15005 O O . TYR B 1 915 ? 12.656 -12.359 13.141 1 94.75 915 TYR B O 1
ATOM 15013 N N . GLY B 1 916 ? 10.656 -12.375 14.133 1 90.62 916 GLY B N 1
ATOM 15014 C CA . GLY B 1 916 ? 10.461 -10.938 14 1 90.62 916 GLY B CA 1
ATOM 15015 C C . GLY B 1 916 ? 10.008 -10.523 12.609 1 90.62 916 GLY B C 1
ATOM 15016 O O . GLY B 1 916 ? 9.969 -9.336 12.289 1 90.62 916 GLY B O 1
ATOM 15017 N N . GLY B 1 917 ? 9.703 -11.43 11.719 1 91.31 917 GLY B N 1
ATOM 15018 C CA . GLY B 1 917 ? 9.25 -11.219 10.352 1 91.31 917 GLY B CA 1
ATOM 15019 C C . GLY B 1 917 ? 9.133 -12.508 9.562 1 91.31 917 GLY B C 1
ATOM 15020 O O . GLY B 1 917 ? 9.172 -13.602 10.125 1 91.31 917 GLY B O 1
ATOM 15021 N N . LEU B 1 918 ? 8.945 -12.336 8.258 1 93.44 918 LEU B N 1
ATOM 15022 C CA . LEU B 1 918 ? 8.789 -13.5 7.395 1 93.44 918 LEU B CA 1
ATOM 15023 C C . LEU B 1 918 ? 10.148 -14.055 6.98 1 93.44 918 LEU B C 1
ATOM 15025 O O . LEU B 1 918 ? 10.273 -15.25 6.684 1 93.44 918 LEU B O 1
ATOM 15029 N N . ALA B 1 919 ? 11.117 -13.148 6.895 1 91.75 919 ALA B N 1
ATOM 15030 C CA . ALA B 1 919 ? 12.461 -13.602 6.551 1 91.75 919 ALA B CA 1
ATOM 15031 C C . ALA B 1 919 ? 13.141 -14.25 7.754 1 91.75 919 ALA B C 1
ATOM 15033 O O . ALA B 1 919 ? 13.414 -13.578 8.758 1 91.75 919 ALA B O 1
ATOM 15034 N N . ILE B 1 920 ? 13.469 -15.508 7.66 1 93.19 920 ILE B N 1
ATOM 15035 C CA . ILE B 1 920 ? 14.07 -16.266 8.75 1 93.19 920 ILE B CA 1
ATOM 15036 C C . ILE B 1 920 ? 15.562 -15.922 8.844 1 93.19 920 ILE B C 1
ATOM 15038 O O . ILE B 1 920 ? 16.125 -15.93 9.938 1 93.19 920 ILE B O 1
ATOM 15042 N N . VAL B 1 921 ? 16.094 -15.719 7.648 1 88.25 921 VAL B N 1
ATOM 15043 C CA . VAL B 1 921 ? 17.5 -15.375 7.586 1 88.25 921 VAL B CA 1
ATOM 15044 C C . VAL B 1 921 ? 17.688 -14.086 6.777 1 88.25 921 VAL B C 1
ATOM 15046 O O . VAL B 1 921 ? 16.828 -13.727 5.977 1 88.25 921 VAL B O 1
ATOM 15049 N N . GLU B 1 922 ? 18.781 -13.453 7.039 1 80.62 922 GLU B N 1
ATOM 15050 C CA . GLU B 1 922 ? 19.078 -12.234 6.301 1 80.62 922 GLU B CA 1
ATOM 15051 C C . GLU B 1 922 ? 19.5 -12.539 4.867 1 80.62 922 GLU B C 1
ATOM 15053 O O . GLU B 1 922 ? 19.969 -13.641 4.578 1 80.62 922 GLU B O 1
ATOM 15058 N N . LYS B 1 923 ? 19.312 -11.547 4.078 1 71.5 923 LYS B N 1
ATOM 15059 C CA . LYS B 1 923 ? 19.672 -11.703 2.672 1 71.5 923 LYS B CA 1
ATOM 15060 C C . LYS B 1 923 ? 21.156 -11.969 2.514 1 71.5 923 LYS B C 1
ATOM 15062 O O . LYS B 1 923 ? 21.984 -11.352 3.191 1 71.5 923 LYS B O 1
ATOM 15067 N N . GLY B 1 924 ? 21.578 -12.898 1.729 1 70 924 GLY B N 1
ATOM 15068 C CA . GLY B 1 924 ? 22.969 -13.164 1.412 1 70 924 GLY B CA 1
ATOM 15069 C C . GLY B 1 924 ? 23.562 -14.305 2.219 1 70 924 GLY B C 1
ATOM 15070 O O . GLY B 1 924 ? 24.641 -14.805 1.892 1 70 924 GLY B O 1
ATOM 15071 N N . VAL B 1 925 ? 22.828 -14.68 3.285 1 74 925 VAL B N 1
ATOM 15072 C CA . VAL B 1 925 ? 23.344 -15.719 4.16 1 74 925 VAL B CA 1
ATOM 15073 C C . VAL B 1 925 ? 23.094 -17.094 3.541 1 74 925 VAL B C 1
ATOM 15075 O O . VAL B 1 925 ? 23.922 -18 3.646 1 74 925 VAL B O 1
ATOM 15078 N N . VAL B 1 926 ? 22.031 -17.25 2.846 1 71.12 926 VAL B N 1
ATOM 15079 C CA . VAL B 1 926 ? 21.625 -18.531 2.271 1 71.12 926 VAL B CA 1
ATOM 15080 C C . VAL B 1 926 ? 22.391 -18.781 0.975 1 71.12 926 VAL B C 1
ATOM 15082 O O . VAL B 1 926 ? 22.422 -17.922 0.088 1 71.12 926 VAL B O 1
ATOM 15085 N N . PRO B 1 927 ? 23.078 -19.906 0.979 1 75.88 927 PRO B N 1
ATOM 15086 C CA . PRO B 1 927 ? 23.75 -20.219 -0.283 1 75.88 927 PRO B CA 1
ATOM 15087 C C . PRO B 1 927 ? 22.781 -20.625 -1.386 1 75.88 927 PRO B C 1
ATOM 15089 O O . PRO B 1 927 ? 22.656 -21.812 -1.7 1 75.88 927 PRO B O 1
ATOM 15092 N N . LEU B 1 928 ? 22.234 -19.734 -2.018 1 71.44 928 LEU B N 1
ATOM 15093 C CA . LEU B 1 928 ? 21.188 -19.969 -2.996 1 71.44 928 LEU B CA 1
ATOM 15094 C C . LEU B 1 928 ? 21.734 -20.719 -4.211 1 71.44 928 LEU B C 1
ATOM 15096 O O . LEU B 1 928 ? 21 -21.5 -4.844 1 71.44 928 LEU B O 1
ATOM 15100 N N . GLY B 1 929 ? 22.969 -20.516 -4.516 1 70.69 929 GLY B N 1
ATOM 15101 C CA . GLY B 1 929 ? 23.562 -21.219 -5.645 1 70.69 929 GLY B CA 1
ATOM 15102 C C . GLY B 1 929 ? 23.594 -22.719 -5.457 1 70.69 929 GLY B C 1
ATOM 15103 O O . GLY B 1 929 ? 23.25 -23.469 -6.375 1 70.69 929 GLY B O 1
ATOM 15104 N N . VAL B 1 930 ? 23.906 -23.141 -4.293 1 74.12 930 VAL B N 1
ATOM 15105 C CA . VAL B 1 930 ? 23.969 -24.562 -3.986 1 74.12 930 VAL B CA 1
ATOM 15106 C C . VAL B 1 930 ? 22.547 -25.156 -4.023 1 74.12 930 VAL B C 1
ATOM 15108 O O . VAL B 1 930 ? 22.344 -26.25 -4.535 1 74.12 930 VAL B O 1
ATOM 15111 N N . LEU B 1 931 ? 21.688 -24.406 -3.584 1 78.31 931 LEU B N 1
ATOM 15112 C CA . LEU B 1 931 ? 20.312 -24.891 -3.514 1 78.31 931 LEU B CA 1
ATOM 15113 C C . LEU B 1 931 ? 19.703 -24.984 -4.906 1 78.31 931 LEU B C 1
ATOM 15115 O O . LEU B 1 931 ? 18.844 -25.828 -5.156 1 78.31 931 LEU B O 1
ATOM 15119 N N . LYS B 1 932 ? 20.125 -24.109 -5.703 1 74.81 932 LYS B N 1
ATOM 15120 C CA . LYS B 1 932 ? 19.656 -24.188 -7.086 1 74.81 932 LYS B CA 1
ATOM 15121 C C . LYS B 1 932 ? 20.125 -25.484 -7.742 1 74.81 932 LYS B C 1
ATOM 15123 O O . LYS B 1 932 ? 19.359 -26.125 -8.477 1 74.81 932 LYS B O 1
ATOM 15128 N N . VAL B 1 933 ? 21.297 -25.922 -7.484 1 71.12 933 VAL B N 1
ATOM 15129 C CA . VAL B 1 933 ? 21.828 -27.156 -8.023 1 71.12 933 VAL B CA 1
ATOM 15130 C C . VAL B 1 933 ? 21.047 -28.344 -7.461 1 71.12 933 VAL B C 1
ATOM 15132 O O . VAL B 1 933 ? 20.734 -29.297 -8.188 1 71.12 933 VAL B O 1
ATOM 15135 N N . LEU B 1 934 ? 20.734 -28.234 -6.285 1 71.75 934 LEU B N 1
ATOM 15136 C CA . LEU B 1 934 ? 19.953 -29.266 -5.633 1 71.75 934 LEU B CA 1
ATOM 15137 C C . LEU B 1 934 ? 18.578 -29.391 -6.266 1 71.75 934 LEU B C 1
ATOM 15139 O O . LEU B 1 934 ? 18.078 -30.5 -6.484 1 71.75 934 LEU B O 1
ATOM 15143 N N . ARG B 1 935 ? 18.031 -28.297 -6.566 1 72.88 935 ARG B N 1
ATOM 15144 C CA . ARG B 1 935 ? 16.688 -28.281 -7.105 1 72.88 935 ARG B CA 1
ATOM 15145 C C . ARG B 1 935 ? 16.656 -28.781 -8.547 1 72.88 935 ARG B C 1
ATOM 15147 O O . ARG B 1 935 ? 15.695 -29.422 -8.969 1 72.88 935 ARG B O 1
ATOM 15154 N N . GLU B 1 936 ? 17.672 -28.484 -9.227 1 69.69 936 GLU B N 1
ATOM 15155 C CA . GLU B 1 936 ? 17.719 -28.844 -10.641 1 69.69 936 GLU B CA 1
ATOM 15156 C C . GLU B 1 936 ? 18.125 -30.297 -10.828 1 69.69 936 GLU B C 1
ATOM 15158 O O . GLU B 1 936 ? 17.828 -30.891 -11.875 1 69.69 936 GLU B O 1
ATOM 15163 N N . GLY B 1 937 ? 18.625 -30.844 -9.812 1 68.88 937 GLY B N 1
ATOM 15164 C CA . GLY B 1 937 ? 19.016 -32.25 -9.914 1 68.88 937 GLY B CA 1
ATOM 15165 C C . GLY B 1 937 ? 17.828 -33.188 -9.781 1 68.88 937 GLY B C 1
ATOM 15166 O O . GLY B 1 937 ? 16.906 -32.938 -9.023 1 68.88 937 GLY B O 1
ATOM 15167 N N . LYS B 1 938 ? 17.734 -34.188 -10.734 1 70 938 LYS B N 1
ATOM 15168 C CA . LYS B 1 938 ? 16.672 -35.156 -10.641 1 70 938 LYS B CA 1
ATOM 15169 C C . LYS B 1 938 ? 16.969 -36.188 -9.555 1 70 938 LYS B C 1
ATOM 15171 O O . LYS B 1 938 ? 18.141 -36.5 -9.273 1 70 938 LYS B O 1
ATOM 15176 N N . VAL B 1 939 ? 15.945 -36.656 -8.922 1 71.19 939 VAL B N 1
ATOM 15177 C CA . VAL B 1 939 ? 16.094 -37.625 -7.863 1 71.19 939 VAL B CA 1
ATOM 15178 C C . VAL B 1 939 ? 16.5 -38.969 -8.469 1 71.19 939 VAL B C 1
ATOM 15180 O O . VAL B 1 939 ? 15.914 -39.438 -9.445 1 71.19 939 VAL B O 1
ATOM 15183 N N . LYS B 1 940 ? 17.578 -39.469 -8.078 1 72.25 940 LYS B N 1
ATOM 15184 C CA . LYS B 1 940 ? 17.969 -40.812 -8.445 1 72.25 940 LYS B CA 1
ATOM 15185 C C . LYS B 1 940 ? 17.344 -41.844 -7.496 1 72.25 940 LYS B C 1
ATOM 15187 O O . LYS B 1 940 ? 17.609 -41.844 -6.293 1 72.25 940 LYS B O 1
ATOM 15192 N N . TRP B 1 941 ? 16.391 -42.625 -8 1 77 941 TRP B N 1
ATOM 15193 C CA . TRP B 1 941 ? 15.633 -43.562 -7.176 1 77 941 TRP B CA 1
ATOM 15194 C C . TRP B 1 941 ? 16.391 -44.875 -7.008 1 77 941 TRP B C 1
ATOM 15196 O O . TRP B 1 941 ? 17.031 -45.344 -7.945 1 77 941 TRP B O 1
ATOM 15206 N N . GLN B 1 942 ? 16.391 -45.344 -5.789 1 71.19 942 GLN B N 1
ATOM 15207 C CA . GLN B 1 942 ? 17.125 -46.562 -5.449 1 71.19 942 GLN B CA 1
ATOM 15208 C C . GLN B 1 942 ? 16.453 -47.781 -6.031 1 71.19 942 GLN B C 1
ATOM 15210 O O . GLN B 1 942 ? 15.234 -47.938 -5.91 1 71.19 942 GLN B O 1
ATOM 15215 N N . GLY B 1 943 ? 17.234 -48.562 -7.059 1 65.94 943 GLY B N 1
ATOM 15216 C CA . GLY B 1 943 ? 16.766 -49.812 -7.641 1 65.94 943 GLY B CA 1
ATOM 15217 C C . GLY B 1 943 ? 16.844 -50.969 -6.68 1 65.94 943 GLY B C 1
ATOM 15218 O O . GLY B 1 943 ? 17.594 -50.938 -5.707 1 65.94 943 GLY B O 1
#

pLDDT: mean 83.15, std 18.65, range [21.11, 97.62]